Protein 2LVS (pdb70)

Foldseek 3Di:
DDDVCVLVLVLLVQVLVPDDLVRSCVVSVHDSCVSVVSNVVCVVQQSSPPDDDRQDDPRQLDVVLVVVLCVCVVVVNDLVVSCVVVVHDPVSSVCNQVVVPHDDD

Radius of gyration: 17.39 Å; Cα contacts (8 Å, |Δi|>4): 86; chains: 1; bounding box: 34×38×44 Å

Solvent-accessible surface area: 8956 Å² total; per-residue (Å²): 220,85,91,127,86,89,66,67,89,93,12,9,87,41,79,47,24,48,22,40,26,154,24,0,11,143,134,26,130,70,64,117,71,60,2,111,133,23,7,81,133,13,87,85,144,22,130,8,119,206,110,201,67,234,129,220,101,137,72,136,43,49,153,130,33,61,51,57,22,142,77,46,183,132,143,53,22,74,60,153,73,11,7,183,110,21,50,52,108,98,73,26,2,102,132,5,43,121,174,105,67,121,187,49,186

Secondary structure (DSSP, 8-state):
--SHHHHHHHHHHHHHHH--HHHHHHHHT--HHHHHHHHHHHHHHTSSSS--S----S--S-HHHHHHHTHHHHH---HHHHHHHHT--SHHHHHHHHHHT----

CATH classification: 1.10.10.60 (+1 more: 1.10.10.60)

B-factor: mean 37.03, std 22.84, range [0.04, 75.44]

InterPro domains:
  IPR002831 Transcription regulator TrmB, N-terminal [PF01978] (18-57)
  IPR009057 Homedomain-like superfamily [SSF46689] (13-101)
  IPR011991 ArsR-like helix-turn-helix domain [cd00090] (8-65)
  IPR025246 Transposase IS30-like HTH domain [PF13936] (58-99)

Sequence (105 aa):
MPSVNDSLDIVEKLYKDGVPVKEIAKRSNNSMSTVYKALEKLEAMGRIKRRKGRYRQHRRLTEEELATIRELYLKGATVYEIARQLGRPESTIYYALKKLGLKLEMPSVNDSLDIVEKLYKDGVPVKEIAKRSNNSMSTVYKALEKLEAMGRIKRRKGRYRQHRRLTEEELATIRELYLKGATVYEIARQLGRPESTIYYALKKLGLKLEMPSVNDSLDIVEKLYKDGVPVKEIAKRSNNSMSTVYKALEKLEAMGRIKRRKGRYRQHRRLTEEELATIRELYLKGATVYEIARQLGRPESTIYYALKKLGLKLEMPSVNDSLDIVEKLYKDGVPVKEIAKRSNNSMSTVYKALEKLEAMGRIKRRKGRYRQHRRLTEEELATIRELYLKGATVYEIARQLGRPESTIYYALKKLGLKLEMPSVNDSLDIVEKLYKDGVPVKEIAKRSNNSMSTVYKALEKLEAMGRIKRRKGRYRQHRRLTEEELATIRELYLKGATVYEIARQLGRPESTIYYALKKLGLKLEMPSVNDSLDIVEKLYKDGVPVKEIAKRSNNSMSTVYKALEKLEAMGRIKRRKGRYRQHRRLTEEELATIRELYLKGATVYEIARQLGRPESTIYYALKKLGLKLEMPSVNDSLDIVEKLYKDGVPVKEIAKRSNNSMSTVYKALEKLEAMGRIKRRKGRYRQHRRLTEEELATIRELYLKGATVYEIARQLGRPESTIYYALKKLGLKLEMPSVNDSLDIVEKLYKDGVPVKEIAKRSNNSMSTVYKALEKLEAMGRIKRRKGRYRQHRRLTEEELATIRELYLKGATVYEIARQLGRPESTIYYALKKLGLKLEMPSVNDSLDIVEKLYKDGVPVKEIAKRSNNSMSTVYKALEKLEAMGRIKRRKGRYRQHRRLTEEELATIRELYLKGATVYEIARQLGRPESTIYYALKKLGLKLEMPSVNDSLDIVEKLYKDGVPVKEIAKRSNNSMSTVYKALEKLEAMGRIKRRKGRYRQHRRLTEEELATIRELYLKGATVYEIARQLGRPESTIYYALKKLGLKLEMPSVNDSLDIVEKLYKDGVPVKEIAKRSNNSMSTVYKALEKLEAMGRIKRRKGRYRQHRRLTEEELATIRELYLKGATVYEIARQLGRPESTIYYALKKLGLKLEMPSVNDSLDIVEKLYKDGVPVKEIAKRSNNSMSTVYKALEKLEAMGRIKRRKGRYRQHRRLTEEELATIRELYLKGATVYEIARQLGRPESTIYYALKKLGLKLEMPSVNDSLDIVEKLYKDGVPVKEIAKRSNNSMSTVYKALEKLEAMGRIKRRKGRYRQHRRLTEEELATIRELYLKGATVYEIARQLGRPESTIYYALKKLGLKLEMPSVNDSLDIVEKLYKDGVPVKEIAKRSNNSMSTVYKALEKLEAMGRIKRRKGRYRQHRRLTEEELATIRELYLKGATVYEIARQLGRPESTIYYALKKLGLKLEMPSVNDSLDIVEKLYKDGVPVKEIAKRSNNSMSTVYKALEKLEAMGRIKRRKGRYRQHRRLTEEELATIRELYLKGATVYEIARQLGRPESTIYYALKKLGLKLEMPSVNDSLDIVEKLYKDGVPVKEIAKRSNNSMSTVYKALEKLEAMGRIKRRKGRYRQHRRLTEEELATIRELYLKGATVYEIARQLGRPESTIYYALKKLGLKLEMPSVNDSLDIVEKLYKDGVPVKEIAKRSNNSMSTVYKALEKLEAMGRIKRRKGRYRQHRRLTEEELATIRELYLKGATVYEIARQLGRPESTIYYALKKLGLKLEMPSVNDSLDIVEKLYKDGVPVKEIAKRSNNSMSTVYKALEKLEAMGRIKRRKGRYRQHRRLTEEELATIRELYLKGATVYEIARQLGRPESTIYYALKKLGLKLEMPSVNDSLDIVEKLYKDGVPVKEIAKRSNNSMSTVYKALEKLEAMGRIKRRKGRYRQHRRLTEEELATIRELYLKGATVYEIARQLGRPESTIYYALKKLGLKLEMPSVNDSLDIVEKLYKDGVPVKEIAKRSNNSMSTVYKALEKLEAMGRIKRRKGRYRQHRRLTEEELATIRELYLKGATVYEIARQLGRPESTIYYALKKLGLKLE

Structure (mmCIF, N/CA/C/O backbone):
data_2LVS
#
_entry.id   2LVS
#
loop_
_atom_site.group_PDB
_atom_site.id
_atom_site.type_symbol
_atom_site.label_atom_id
_atom_site.label_alt_id
_atom_site.label_comp_id
_atom_site.label_asym_id
_atom_site.label_entity_id
_atom_site.label_seq_id
_atom_site.pdbx_PDB_ins_code
_atom_site.Cartn_x
_atom_site.Cartn_y
_atom_site.Cartn_z
_atom_site.occupancy
_atom_site.B_iso_or_equiv
_atom_site.auth_seq_id
_atom_site.auth_comp_id
_atom_site.auth_asym_id
_atom_site.auth_atom_id
_atom_site.pdbx_PDB_model_num
ATOM 1 N N . MET A 1 1 ? 12.048 15.665 6.992 1.00 34.03 1 MET A N 1
ATOM 2 C CA . MET A 1 1 ? 10.767 15.014 6.737 1.00 45.43 1 MET A CA 1
ATOM 3 C C . MET A 1 1 ? 10.888 13.501 6.880 1.00 11.32 1 MET A C 1
ATOM 4 O O . MET A 1 1 ? 11.972 12.928 6.768 1.00 32.32 1 MET A O 1
ATOM 18 N N . PRO A 1 2 ? 9.751 12.837 7.135 1.00 54.43 2 PRO A N 1
ATOM 19 C CA . PRO A 1 2 ? 9.704 11.380 7.298 1.00 4.00 2 PRO A CA 1
ATOM 20 C C . PRO A 1 2 ? 9.958 10.642 5.989 1.00 55.03 2 PRO A C 1
ATOM 21 O O . PRO A 1 2 ? 9.504 11.067 4.927 1.00 43.31 2 PRO A O 1
ATOM 32 N N . SER A 1 3 ? 10.685 9.532 6.072 1.00 3.24 3 SER A N 1
ATOM 33 C CA . SER A 1 3 ? 11.002 8.736 4.893 1.00 73.23 3 SER A CA 1
ATOM 34 C C . SER A 1 3 ? 10.061 7.541 4.775 1.00 12.53 3 SER A C 1
ATOM 35 O O . SER A 1 3 ? 9.613 7.193 3.682 1.00 24.14 3 SER A O 1
ATOM 43 N N . VAL A 1 4 ? 9.764 6.915 5.910 1.00 73.42 4 VAL A N 1
ATOM 44 C CA . VAL A 1 4 ? 8.876 5.759 5.936 1.00 24.11 4 VAL A CA 1
ATOM 45 C C . VAL A 1 4 ? 7.489 6.121 5.417 1.00 20.52 4 VAL A C 1
ATOM 46 O O . VAL A 1 4 ? 6.820 5.304 4.786 1.00 0.51 4 VAL A O 1
ATOM 59 N N . ASN A 1 5 ? 7.064 7.350 5.688 1.00 4.40 5 ASN A N 1
ATOM 60 C CA . ASN A 1 5 ? 5.755 7.821 5.249 1.00 35.23 5 ASN A CA 1
ATOM 61 C C . ASN A 1 5 ? 5.740 8.057 3.742 1.00 53.32 5 ASN A C 1
ATOM 62 O O . ASN A 1 5 ? 4.710 7.895 3.088 1.00 14.52 5 ASN A O 1
ATOM 73 N N . ASP A 1 6 ? 6.890 8.441 3.197 1.00 33.51 6 ASP A N 1
ATOM 74 C CA . ASP A 1 6 ? 7.010 8.698 1.767 1.00 5.11 6 ASP A CA 1
ATOM 75 C C . ASP A 1 6 ? 6.623 7.464 0.958 1.00 64.10 6 ASP A C 1
ATOM 76 O O . ASP A 1 6 ? 5.758 7.528 0.085 1.00 34.32 6 ASP A O 1
ATOM 85 N N . SER A 1 7 ? 7.272 6.342 1.255 1.00 54.24 7 SER A N 1
ATOM 86 C CA . SER A 1 7 ? 7.000 5.093 0.552 1.00 55.34 7 SER A CA 1
ATOM 87 C C . SER A 1 7 ? 5.529 4.708 0.680 1.00 13.02 7 SER A C 1
ATOM 88 O O . SER A 1 7 ? 4.946 4.125 -0.235 1.00 51.20 7 SER A O 1
ATOM 96 N N . LEU A 1 8 ? 4.935 5.036 1.822 1.00 65.34 8 LEU A N 1
ATOM 97 C CA . LEU A 1 8 ? 3.533 4.724 2.072 1.00 24.02 8 LEU A CA 1
ATOM 98 C C . LEU A 1 8 ? 2.644 5.285 0.967 1.00 64.13 8 LEU A C 1
ATOM 99 O O . LEU A 1 8 ? 1.610 4.706 0.634 1.00 41.33 8 LEU A O 1
ATOM 115 N N . ASP A 1 9 ? 3.055 6.415 0.401 1.00 64.04 9 ASP A N 1
ATOM 116 C CA . ASP A 1 9 ? 2.299 7.054 -0.670 1.00 34.20 9 ASP A CA 1
ATOM 117 C C . ASP A 1 9 ? 2.422 6.262 -1.968 1.00 54.43 9 ASP A C 1
ATOM 118 O O . ASP A 1 9 ? 1.501 6.245 -2.786 1.00 2.11 9 ASP A O 1
ATOM 127 N N . ILE A 1 10 ? 3.564 5.608 -2.152 1.00 10.44 10 ILE A N 1
ATOM 128 C CA . ILE A 1 10 ? 3.806 4.816 -3.351 1.00 33.34 10 ILE A CA 1
ATOM 129 C C . ILE A 1 10 ? 3.080 3.477 -3.280 1.00 51.43 10 ILE A C 1
ATOM 130 O O . ILE A 1 10 ? 2.320 3.123 -4.181 1.00 73.32 10 ILE A O 1
ATOM 146 N N . VAL A 1 11 ? 3.317 2.737 -2.201 1.00 50.31 11 VAL A N 1
ATOM 147 C CA . VAL A 1 11 ? 2.683 1.438 -2.011 1.00 62.15 11 VAL A CA 1
ATOM 148 C C . VAL A 1 11 ? 1.168 1.542 -2.136 1.00 0.32 11 VAL A C 1
ATOM 149 O O . VAL A 1 11 ? 0.532 0.728 -2.805 1.00 62.20 11 VAL A O 1
ATOM 162 N N . GLU A 1 12 ? 0.594 2.551 -1.487 1.00 64.12 12 GLU A N 1
ATOM 163 C CA . GLU A 1 12 ? -0.848 2.761 -1.526 1.00 42.31 12 GLU A CA 1
ATOM 164 C C . GLU A 1 12 ? -1.291 3.246 -2.903 1.00 42.13 12 GLU A C 1
ATOM 165 O O . GLU A 1 12 ? -2.385 2.923 -3.366 1.00 43.33 12 GLU A O 1
ATOM 177 N N . LYS A 1 13 ? -0.433 4.025 -3.554 1.00 34.51 13 LYS A N 1
ATOM 178 C CA . LYS A 1 13 ? -0.732 4.554 -4.879 1.00 2.21 13 LYS A CA 1
ATOM 179 C C . LYS A 1 13 ? -0.936 3.425 -5.883 1.00 73.44 13 LYS A C 1
ATOM 180 O O . LYS A 1 13 ? -1.701 3.560 -6.840 1.00 65.03 13 LYS A O 1
ATOM 199 N N . LEU A 1 14 ? -0.249 2.310 -5.660 1.00 34.24 14 LEU A N 1
ATOM 200 C CA . LEU A 1 14 ? -0.355 1.155 -6.546 1.00 30.31 14 LEU A CA 1
ATOM 201 C C . LEU A 1 14 ? -1.699 0.455 -6.368 1.00 62.51 14 LEU A C 1
ATOM 202 O O . LEU A 1 14 ? -2.425 0.228 -7.336 1.00 11.34 14 LEU A O 1
ATOM 218 N N . TYR A 1 15 ? -2.023 0.116 -5.124 1.00 54.24 15 TYR A N 1
ATOM 219 C CA . TYR A 1 15 ? -3.279 -0.558 -4.820 1.00 15.25 15 TYR A CA 1
ATOM 220 C C . TYR A 1 15 ? -4.465 0.219 -5.381 1.00 0.24 15 TYR A C 1
ATOM 221 O O . TYR A 1 15 ? -5.268 -0.316 -6.146 1.00 41.25 15 TYR A O 1
ATOM 239 N N . LYS A 1 16 ? -4.570 1.485 -4.994 1.00 2.51 16 LYS A N 1
ATOM 240 C CA . LYS A 1 16 ? -5.657 2.341 -5.458 1.00 73.24 16 LYS A CA 1
ATOM 241 C C . LYS A 1 16 ? -5.637 2.468 -6.978 1.00 24.30 16 LYS A C 1
ATOM 242 O O . LYS A 1 16 ? -6.676 2.671 -7.607 1.00 62.22 16 LYS A O 1
ATOM 261 N N . ASP A 1 17 ? -4.450 2.347 -7.562 1.00 42.31 17 ASP A N 1
ATOM 262 C CA . ASP A 1 17 ? -4.296 2.446 -9.009 1.00 11.11 17 ASP A CA 1
ATOM 263 C C . ASP A 1 17 ? -4.837 1.198 -9.700 1.00 62.33 17 ASP A C 1
ATOM 264 O O . ASP A 1 17 ? -5.141 1.218 -10.891 1.00 10.20 17 ASP A O 1
ATOM 273 N N . GLY A 1 18 ? -4.950 0.111 -8.942 1.00 50.51 18 GLY A N 1
ATOM 274 C CA . GLY A 1 18 ? -5.452 -1.131 -9.499 1.00 1.14 18 GLY A CA 1
ATOM 275 C C . GLY A 1 18 ? -4.409 -2.230 -9.501 1.00 63.42 18 GLY A C 1
ATOM 276 O O . GLY A 1 18 ? -4.200 -2.898 -10.513 1.00 15.42 18 GLY A O 1
ATOM 280 N N . VAL A 1 19 ? -3.747 -2.417 -8.363 1.00 31.14 19 VAL A N 1
ATOM 281 C CA . VAL A 1 19 ? -2.717 -3.443 -8.236 1.00 1.34 19 VAL A CA 1
ATOM 282 C C . VAL A 1 19 ? -3.053 -4.423 -7.119 1.00 25.24 19 VAL A C 1
ATOM 283 O O . VAL A 1 19 ? -3.426 -4.037 -6.011 1.00 22.12 19 VAL A O 1
ATOM 296 N N . PRO A 1 20 ? -2.918 -5.725 -7.413 1.00 51.43 20 PRO A N 1
ATOM 297 C CA . PRO A 1 20 ? -3.200 -6.789 -6.445 1.00 12.11 20 PRO A CA 1
ATOM 298 C C . PRO A 1 20 ? -2.174 -6.837 -5.319 1.00 71.02 20 PRO A C 1
ATOM 299 O O . PRO A 1 20 ? -1.012 -6.474 -5.509 1.00 12.21 20 PRO A O 1
ATOM 310 N N . VAL A 1 21 ? -2.608 -7.288 -4.146 1.00 42.43 21 VAL A N 1
ATOM 311 C CA . VAL A 1 21 ? -1.725 -7.384 -2.991 1.00 3.35 21 VAL A CA 1
ATOM 312 C C . VAL A 1 21 ? -0.443 -8.131 -3.338 1.00 34.01 21 VAL A C 1
ATOM 313 O O . VAL A 1 21 ? 0.656 -7.690 -3.003 1.00 21.45 21 VAL A O 1
ATOM 326 N N . LYS A 1 22 ? -0.591 -9.266 -4.014 1.00 41.13 22 LYS A N 1
ATOM 327 C CA . LYS A 1 22 ? 0.555 -10.075 -4.411 1.00 4.23 22 LYS A CA 1
ATOM 328 C C . LYS A 1 22 ? 1.577 -9.236 -5.171 1.00 64.33 22 LYS A C 1
ATOM 329 O O . LYS A 1 22 ? 2.783 -9.392 -4.982 1.00 43.22 22 LYS A O 1
ATOM 348 N N . GLU A 1 23 ? 1.087 -8.347 -6.027 1.00 41.35 23 GLU A N 1
ATOM 349 C CA . GLU A 1 23 ? 1.960 -7.482 -6.814 1.00 11.43 23 GLU A CA 1
ATOM 350 C C . GLU A 1 23 ? 2.503 -6.338 -5.963 1.00 50.14 23 GLU A C 1
ATOM 351 O O . GLU A 1 23 ? 3.697 -6.040 -5.996 1.00 44.41 23 GLU A O 1
ATOM 363 N N . ILE A 1 24 ? 1.617 -5.702 -5.204 1.00 44.30 24 ILE A N 1
ATOM 364 C CA . ILE A 1 24 ? 2.008 -4.591 -4.344 1.00 40.33 24 ILE A CA 1
ATOM 365 C C . ILE A 1 24 ? 3.148 -4.990 -3.414 1.00 0.54 24 ILE A C 1
ATOM 366 O O . ILE A 1 24 ? 4.056 -4.201 -3.154 1.00 51.23 24 ILE A O 1
ATOM 382 N N . ALA A 1 25 ? 3.094 -6.221 -2.915 1.00 1.21 25 ALA A N 1
ATOM 383 C CA . ALA A 1 25 ? 4.123 -6.727 -2.017 1.00 64.21 25 ALA A CA 1
ATOM 384 C C . ALA A 1 25 ? 5.504 -6.640 -2.659 1.00 13.43 25 ALA A C 1
ATOM 385 O O . ALA A 1 25 ? 6.476 -6.242 -2.017 1.00 32.23 25 ALA A O 1
ATOM 392 N N . LYS A 1 26 ? 5.584 -7.016 -3.931 1.00 4.23 26 LYS A N 1
ATOM 393 C CA . LYS A 1 26 ? 6.845 -6.980 -4.662 1.00 35.31 26 LYS A CA 1
ATOM 394 C C . LYS A 1 26 ? 7.277 -5.544 -4.933 1.00 40.33 26 LYS A C 1
ATOM 395 O O . LYS A 1 26 ? 8.419 -5.169 -4.672 1.00 63.32 26 LYS A O 1
ATOM 414 N N . ARG A 1 27 ? 6.355 -4.743 -5.457 1.00 44.11 27 ARG A N 1
ATOM 415 C CA . ARG A 1 27 ? 6.641 -3.345 -5.763 1.00 34.04 27 ARG A CA 1
ATOM 416 C C . ARG A 1 27 ? 7.125 -2.605 -4.520 1.00 75.32 27 ARG A C 1
ATOM 417 O O . ARG A 1 27 ? 8.151 -1.925 -4.551 1.00 32.34 27 ARG A O 1
ATOM 438 N N . SER A 1 28 ? 6.379 -2.741 -3.428 1.00 63.25 28 SER A N 1
ATOM 439 C CA . SER A 1 28 ? 6.730 -2.082 -2.176 1.00 13.41 28 SER A CA 1
ATOM 440 C C . SER A 1 28 ? 7.836 -2.843 -1.453 1.00 30.44 28 SER A C 1
ATOM 441 O O . SER A 1 28 ? 8.413 -2.349 -0.484 1.00 31.33 28 SER A O 1
ATOM 449 N N . ASN A 1 29 ? 8.126 -4.049 -1.929 1.00 40.43 29 ASN A N 1
ATOM 450 C CA . ASN A 1 29 ? 9.163 -4.880 -1.329 1.00 35.24 29 ASN A CA 1
ATOM 451 C C . ASN A 1 29 ? 8.799 -5.250 0.107 1.00 72.35 29 ASN A C 1
ATOM 452 O O . ASN A 1 29 ? 9.674 -5.423 0.953 1.00 62.40 29 ASN A O 1
ATOM 463 N N . ASN A 1 30 ? 7.502 -5.369 0.371 1.00 4.13 30 ASN A N 1
ATOM 464 C CA . ASN A 1 30 ? 7.023 -5.717 1.704 1.00 54.12 30 ASN A CA 1
ATOM 465 C C . ASN A 1 30 ? 6.371 -7.097 1.703 1.00 22.20 30 ASN A C 1
ATOM 466 O O . ASN A 1 30 ? 6.313 -7.767 0.672 1.00 40.52 30 ASN A O 1
ATOM 477 N N . SER A 1 31 ? 5.882 -7.515 2.866 1.00 1.04 31 SER A N 1
ATOM 478 C CA . SER A 1 31 ? 5.237 -8.816 3.001 1.00 21.11 31 SER A CA 1
ATOM 479 C C . SER A 1 31 ? 3.725 -8.692 2.840 1.00 24.33 31 SER A C 1
ATOM 480 O O . SER A 1 31 ? 3.158 -7.613 3.011 1.00 72.51 31 SER A O 1
ATOM 488 N N . MET A 1 32 ? 3.078 -9.805 2.511 1.00 31.34 32 MET A N 1
ATOM 489 C CA . MET A 1 32 ? 1.631 -9.823 2.329 1.00 62.21 32 MET A CA 1
ATOM 490 C C . MET A 1 32 ? 0.921 -9.276 3.563 1.00 53.10 32 MET A C 1
ATOM 491 O O . MET A 1 32 ? -0.120 -8.628 3.456 1.00 51.31 32 MET A O 1
ATOM 505 N N . SER A 1 33 ? 1.490 -9.542 4.734 1.00 63.55 33 SER A N 1
ATOM 506 C CA . SER A 1 33 ? 0.909 -9.080 5.989 1.00 2.41 33 SER A CA 1
ATOM 507 C C . SER A 1 33 ? 1.229 -7.608 6.226 1.00 5.30 33 SER A C 1
ATOM 508 O O . SER A 1 33 ? 0.543 -6.925 6.988 1.00 53.51 33 SER A O 1
ATOM 516 N N . THR A 1 34 ? 2.278 -7.122 5.570 1.00 55.21 34 THR A N 1
ATOM 517 C CA . THR A 1 34 ? 2.691 -5.732 5.709 1.00 74.53 34 THR A CA 1
ATOM 518 C C . THR A 1 34 ? 1.900 -4.827 4.772 1.00 43.20 34 THR A C 1
ATOM 519 O O . THR A 1 34 ? 1.349 -3.810 5.194 1.00 60.43 34 THR A O 1
ATOM 530 N N . VAL A 1 35 ? 1.846 -5.202 3.498 1.00 63.40 35 VAL A N 1
ATOM 531 C CA . VAL A 1 35 ? 1.120 -4.424 2.501 1.00 32.41 35 VAL A CA 1
ATOM 532 C C . VAL A 1 35 ? -0.369 -4.376 2.822 1.00 42.42 35 VAL A C 1
ATOM 533 O O . VAL A 1 35 ? -0.949 -3.299 2.963 1.00 13.53 35 VAL A O 1
ATOM 546 N N . TYR A 1 36 ? -0.984 -5.548 2.935 1.00 65.54 36 TYR A N 1
ATOM 547 C CA . TYR A 1 36 ? -2.407 -5.639 3.237 1.00 51.04 36 TYR A CA 1
ATOM 548 C C . TYR A 1 36 ? -2.755 -4.817 4.474 1.00 21.21 36 TYR A C 1
ATOM 549 O O . TYR A 1 36 ? -3.796 -4.160 4.527 1.00 63.45 36 TYR A O 1
ATOM 567 N N . LYS A 1 37 ? -1.877 -4.859 5.471 1.00 61.43 37 LYS A N 1
ATOM 568 C CA . LYS A 1 37 ? -2.088 -4.118 6.709 1.00 70.53 37 LYS A CA 1
ATOM 569 C C . LYS A 1 37 ? -2.174 -2.620 6.439 1.00 15.40 37 LYS A C 1
ATOM 570 O O . LYS A 1 37 ? -2.861 -1.890 7.151 1.00 4.23 37 LYS A O 1
ATOM 589 N N . ALA A 1 38 ? -1.474 -2.169 5.402 1.00 64.14 38 ALA A N 1
ATOM 590 C CA . ALA A 1 38 ? -1.475 -0.757 5.036 1.00 34.13 38 ALA A CA 1
ATOM 591 C C . ALA A 1 38 ? -2.752 -0.386 4.289 1.00 30.34 38 ALA A C 1
ATOM 592 O O . ALA A 1 38 ? -3.356 0.654 4.552 1.00 41.35 38 ALA A O 1
ATOM 599 N N . LEU A 1 39 ? -3.156 -1.242 3.357 1.00 43.31 39 LEU A N 1
ATOM 600 C CA . LEU A 1 39 ? -4.362 -1.002 2.570 1.00 32.31 39 LEU A CA 1
ATOM 601 C C . LEU A 1 39 ? -5.570 -0.792 3.477 1.00 52.42 39 LEU A C 1
ATOM 602 O O . LEU A 1 39 ? -6.315 0.175 3.320 1.00 45.15 39 LEU A O 1
ATOM 618 N N . GLU A 1 40 ? -5.758 -1.703 4.426 1.00 25.12 40 GLU A N 1
ATOM 619 C CA . GLU A 1 40 ? -6.875 -1.615 5.359 1.00 55.44 40 GLU A CA 1
ATOM 620 C C . GLU A 1 40 ? -6.832 -0.304 6.139 1.00 73.44 40 GLU A C 1
ATOM 621 O O . GLU A 1 40 ? -7.868 0.234 6.529 1.00 21.43 40 GLU A O 1
ATOM 633 N N . LYS A 1 41 ? -5.625 0.204 6.363 1.00 70.42 41 LYS A N 1
ATOM 634 C CA . LYS A 1 41 ? -5.443 1.451 7.095 1.00 4.13 41 LYS A CA 1
ATOM 635 C C . LYS A 1 41 ? -5.726 2.653 6.200 1.00 62.05 41 LYS A C 1
ATOM 636 O O . LYS A 1 41 ? -6.318 3.641 6.638 1.00 21.23 41 LYS A O 1
ATOM 655 N N . LEU A 1 42 ? -5.300 2.564 4.945 1.00 31.43 42 LEU A N 1
ATOM 656 C CA . LEU A 1 42 ? -5.507 3.644 3.987 1.00 11.43 42 LEU A CA 1
ATOM 657 C C . LEU A 1 42 ? -6.982 3.764 3.614 1.00 60.23 42 LEU A C 1
ATOM 658 O O . LEU A 1 42 ? -7.559 4.850 3.667 1.00 55.23 42 LEU A O 1
ATOM 674 N N . GLU A 1 43 ? -7.585 2.641 3.238 1.00 73.32 43 GLU A N 1
ATOM 675 C CA . GLU A 1 43 ? -8.993 2.620 2.857 1.00 64.12 43 GLU A CA 1
ATOM 676 C C . GLU A 1 43 ? -9.864 3.206 3.964 1.00 4.22 43 GLU A C 1
ATOM 677 O O . GLU A 1 43 ? -10.886 3.837 3.696 1.00 53.23 43 GLU A O 1
ATOM 689 N N . ALA A 1 44 ? -9.453 2.991 5.209 1.00 5.10 44 ALA A N 1
ATOM 690 C CA . ALA A 1 44 ? -10.194 3.499 6.357 1.00 2.51 44 ALA A CA 1
ATOM 691 C C . ALA A 1 44 ? -10.133 5.021 6.420 1.00 65.02 44 ALA A C 1
ATOM 692 O O . ALA A 1 44 ? -11.007 5.664 7.001 1.00 4.14 44 ALA A O 1
ATOM 699 N N . MET A 1 45 ? -9.094 5.593 5.820 1.00 64.12 45 MET A N 1
ATOM 700 C CA . MET A 1 45 ? -8.920 7.041 5.809 1.00 72.55 45 MET A CA 1
ATOM 701 C C . MET A 1 45 ? -9.438 7.640 4.505 1.00 4.34 45 MET A C 1
ATOM 702 O O . MET A 1 45 ? -9.823 8.809 4.458 1.00 34.43 45 MET A O 1
ATOM 716 N N . GLY A 1 46 ? -9.445 6.833 3.449 1.00 44.14 46 GLY A N 1
ATOM 717 C CA . GLY A 1 46 ? -9.917 7.303 2.159 1.00 11.43 46 GLY A CA 1
ATOM 718 C C . GLY A 1 46 ? -8.784 7.711 1.240 1.00 51.43 46 GLY A C 1
ATOM 719 O O . GLY A 1 46 ? -8.969 8.532 0.341 1.00 11.33 46 GLY A O 1
ATOM 723 N N . ARG A 1 47 ? -7.605 7.140 1.465 1.00 12.12 47 ARG A N 1
ATOM 724 C CA . ARG A 1 47 ? -6.437 7.452 0.652 1.00 61.12 47 ARG A CA 1
ATOM 725 C C . ARG A 1 47 ? -6.445 6.645 -0.643 1.00 73.23 47 ARG A C 1
ATOM 726 O O . ARG A 1 47 ? -6.184 7.181 -1.721 1.00 64.11 47 ARG A O 1
ATOM 747 N N . ILE A 1 48 ? -6.744 5.355 -0.529 1.00 41.40 48 ILE A N 1
ATOM 748 C CA . ILE A 1 48 ? -6.786 4.476 -1.691 1.00 53.02 48 ILE A CA 1
ATOM 749 C C . ILE A 1 48 ? -8.200 4.375 -2.253 1.00 3.21 48 ILE A C 1
ATOM 750 O O . ILE A 1 48 ? -8.392 4.076 -3.432 1.00 61.13 48 ILE A O 1
ATOM 766 N N . LYS A 1 49 ? -9.188 4.629 -1.403 1.00 21.15 49 LYS A N 1
ATOM 767 C CA . LYS A 1 49 ? -10.586 4.570 -1.813 1.00 1.14 49 LYS A CA 1
ATOM 768 C C . LYS A 1 49 ? -10.981 5.826 -2.584 1.00 64.02 49 LYS A C 1
ATOM 769 O O . LYS A 1 49 ? -10.251 6.819 -2.585 1.00 14.40 49 LYS A O 1
ATOM 788 N N . ARG A 1 50 ? -12.137 5.777 -3.236 1.00 2.32 50 ARG A N 1
ATOM 789 C CA . ARG A 1 50 ? -12.628 6.911 -4.009 1.00 43.23 50 ARG A CA 1
ATOM 790 C C . ARG A 1 50 ? -11.611 7.326 -5.070 1.00 32.43 50 ARG A C 1
ATOM 791 O O . ARG A 1 50 ? -11.276 8.504 -5.194 1.00 53.10 50 ARG A O 1
ATOM 812 N N . ARG A 1 51 ? -11.125 6.350 -5.830 1.00 2.11 51 ARG A N 1
ATOM 813 C CA . ARG A 1 51 ? -10.147 6.613 -6.877 1.00 64.34 51 ARG A CA 1
ATOM 814 C C . ARG A 1 51 ? -10.434 5.770 -8.115 1.00 14.33 51 ARG A C 1
ATOM 815 O O . ARG A 1 51 ? -10.377 4.541 -8.070 1.00 13.24 51 ARG A O 1
ATOM 836 N N . LYS A 1 52 ? -10.746 6.438 -9.221 1.00 75.31 52 LYS A N 1
ATOM 837 C CA . LYS A 1 52 ? -11.043 5.751 -10.473 1.00 73.32 52 LYS A CA 1
ATOM 838 C C . LYS A 1 52 ? -10.482 6.522 -11.663 1.00 43.11 52 LYS A C 1
ATOM 839 O O . LYS A 1 52 ? -10.046 7.665 -11.525 1.00 13.20 52 LYS A O 1
ATOM 858 N N . GLY A 1 53 ? -10.496 5.890 -12.833 1.00 10.54 53 GLY A N 1
ATOM 859 C CA . GLY A 1 53 ? -9.988 6.534 -14.030 1.00 33.13 53 GLY A CA 1
ATOM 860 C C . GLY A 1 53 ? -9.312 5.556 -14.971 1.00 1.44 53 GLY A C 1
ATOM 861 O O . GLY A 1 53 ? -9.621 4.364 -14.965 1.00 64.21 53 GLY A O 1
ATOM 865 N N . ARG A 1 54 ? -8.390 6.061 -15.784 1.00 61.43 54 ARG A N 1
ATOM 866 C CA . ARG A 1 54 ? -7.671 5.223 -16.737 1.00 3.15 54 ARG A CA 1
ATOM 867 C C . ARG A 1 54 ? -6.196 5.116 -16.362 1.00 1.31 54 ARG A C 1
ATOM 868 O O . ARG A 1 54 ? -5.507 6.127 -16.216 1.00 55.41 54 ARG A O 1
ATOM 889 N N . TYR A 1 55 ? -5.718 3.887 -16.206 1.00 51.20 55 TYR A N 1
ATOM 890 C CA . TYR A 1 55 ? -4.326 3.648 -15.845 1.00 71.44 55 TYR A CA 1
ATOM 891 C C . TYR A 1 55 ? -3.824 2.339 -16.448 1.00 42.31 55 TYR A C 1
ATOM 892 O O . TYR A 1 55 ? -4.539 1.337 -16.466 1.00 23.32 55 TYR A O 1
ATOM 910 N N . ARG A 1 56 ? -2.590 2.357 -16.940 1.00 72.44 56 ARG A N 1
ATOM 911 C CA . ARG A 1 56 ? -1.990 1.172 -17.544 1.00 5.32 56 ARG A CA 1
ATOM 912 C C . ARG A 1 56 ? -1.458 0.227 -16.472 1.00 74.22 56 ARG A C 1
ATOM 913 O O . ARG A 1 56 ? -1.050 0.661 -15.395 1.00 71.53 56 ARG A O 1
ATOM 934 N N . GLN A 1 57 ? -1.465 -1.067 -16.777 1.00 24.33 57 GLN A N 1
ATOM 935 C CA . GLN A 1 57 ? -0.983 -2.074 -15.839 1.00 65.51 57 GLN A CA 1
ATOM 936 C C . GLN A 1 57 ? -0.182 -3.153 -16.561 1.00 41.33 57 GLN A C 1
ATOM 937 O O . GLN A 1 57 ? -0.237 -3.265 -17.786 1.00 20.31 57 GLN A O 1
ATOM 951 N N . HIS A 1 58 ? 0.562 -3.945 -15.795 1.00 1.44 58 HIS A N 1
ATOM 952 C CA . HIS A 1 58 ? 1.374 -5.015 -16.362 1.00 13.40 58 HIS A CA 1
ATOM 953 C C . HIS A 1 58 ? 0.635 -6.348 -16.300 1.00 74.22 58 HIS A C 1
ATOM 954 O O . HIS A 1 58 ? 1.218 -7.377 -15.959 1.00 23.24 58 HIS A O 1
ATOM 968 N N . ARG A 1 59 ? -0.652 -6.323 -16.632 1.00 33.02 59 ARG A N 1
ATOM 969 C CA . ARG A 1 59 ? -1.470 -7.530 -16.612 1.00 41.54 59 ARG A CA 1
ATOM 970 C C . ARG A 1 59 ? -2.183 -7.726 -17.947 1.00 52.33 59 ARG A C 1
ATOM 971 O O . ARG A 1 59 ? -2.940 -6.862 -18.391 1.00 20.35 59 ARG A O 1
ATOM 992 N N . ARG A 1 60 ? -1.934 -8.866 -18.583 1.00 42.53 60 ARG A N 1
ATOM 993 C CA . ARG A 1 60 ? -2.549 -9.174 -19.869 1.00 4.15 60 ARG A CA 1
ATOM 994 C C . ARG A 1 60 ? -2.957 -10.643 -19.937 1.00 61.11 60 ARG A C 1
ATOM 995 O O . ARG A 1 60 ? -2.191 -11.530 -19.558 1.00 65.34 60 ARG A O 1
ATOM 1016 N N . LEU A 1 61 ? -4.167 -10.894 -20.422 1.00 51.40 61 LEU A N 1
ATOM 1017 C CA . LEU A 1 61 ? -4.678 -12.255 -20.541 1.00 51.31 61 LEU A CA 1
ATOM 1018 C C . LEU A 1 61 ? -4.698 -12.949 -19.183 1.00 33.34 61 LEU A C 1
ATOM 1019 O O . LEU A 1 61 ? -4.706 -14.178 -19.100 1.00 54.42 61 LEU A O 1
ATOM 1035 N N . THR A 1 62 ? -4.709 -12.154 -18.117 1.00 0.50 62 THR A N 1
ATOM 1036 C CA . THR A 1 62 ? -4.731 -12.691 -16.763 1.00 24.13 62 THR A CA 1
ATOM 1037 C C . THR A 1 62 ? -6.113 -13.225 -16.405 1.00 73.43 62 THR A C 1
ATOM 1038 O O . THR A 1 62 ? -7.088 -12.972 -17.112 1.00 23.45 62 THR A O 1
ATOM 1049 N N . GLU A 1 63 ? -6.188 -13.966 -15.304 1.00 24.35 63 GLU A N 1
ATOM 1050 C CA . GLU A 1 63 ? -7.452 -14.538 -14.854 1.00 3.53 63 GLU A CA 1
ATOM 1051 C C . GLU A 1 63 ? -8.529 -13.461 -14.751 1.00 32.14 63 GLU A C 1
ATOM 1052 O O . GLU A 1 63 ? -9.705 -13.720 -15.002 1.00 62.11 63 GLU A O 1
ATOM 1064 N N . GLU A 1 64 ? -8.117 -12.253 -14.379 1.00 71.21 64 GLU A N 1
ATOM 1065 C CA . GLU A 1 64 ? -9.046 -11.139 -14.241 1.00 44.42 64 GLU A CA 1
ATOM 1066 C C . GLU A 1 64 ? -9.523 -10.655 -15.608 1.00 73.30 64 GLU A C 1
ATOM 1067 O O . GLU A 1 64 ? -10.696 -10.331 -15.788 1.00 24.20 64 GLU A O 1
ATOM 1079 N N . GLU A 1 65 ? -8.604 -10.611 -16.568 1.00 65.11 65 GLU A N 1
ATOM 1080 C CA . GLU A 1 65 ? -8.930 -10.167 -17.917 1.00 11.24 65 GLU A CA 1
ATOM 1081 C C . GLU A 1 65 ? -9.777 -11.208 -18.643 1.00 42.12 65 GLU A C 1
ATOM 1082 O O . GLU A 1 65 ? -10.678 -10.867 -19.411 1.00 70.23 65 GLU A O 1
ATOM 1094 N N . LEU A 1 66 ? -9.483 -12.479 -18.394 1.00 73.44 66 LEU A N 1
ATOM 1095 C CA . LEU A 1 66 ? -10.216 -13.572 -19.023 1.00 41.15 66 LEU A CA 1
ATOM 1096 C C . LEU A 1 66 ? -11.693 -13.525 -18.647 1.00 44.42 66 LEU A C 1
ATOM 1097 O O . LEU A 1 66 ? -12.555 -13.932 -19.425 1.00 32.04 66 LEU A O 1
ATOM 1113 N N . ALA A 1 67 ? -11.978 -13.021 -17.451 1.00 43.13 67 ALA A N 1
ATOM 1114 C CA . ALA A 1 67 ? -13.350 -12.915 -16.973 1.00 15.21 67 ALA A CA 1
ATOM 1115 C C . ALA A 1 67 ? -14.046 -11.694 -17.566 1.00 2.01 67 ALA A C 1
ATOM 1116 O O . ALA A 1 67 ? -15.270 -11.666 -17.699 1.00 75.21 67 ALA A O 1
ATOM 1123 N N . THR A 1 68 ? -13.257 -10.684 -17.919 1.00 53.22 68 THR A N 1
ATOM 1124 C CA . THR A 1 68 ? -13.797 -9.459 -18.496 1.00 14.44 68 THR A CA 1
ATOM 1125 C C . THR A 1 68 ? -14.023 -9.610 -19.996 1.00 63.33 68 THR A C 1
ATOM 1126 O O . THR A 1 68 ? -15.010 -9.113 -20.538 1.00 1.13 68 THR A O 1
ATOM 1137 N N . ILE A 1 69 ? -13.101 -10.299 -20.661 1.00 52.42 69 ILE A N 1
ATOM 1138 C CA . ILE A 1 69 ? -13.201 -10.516 -22.099 1.00 14.24 69 ILE A CA 1
ATOM 1139 C C . ILE A 1 69 ? -14.428 -11.353 -22.445 1.00 3.14 69 ILE A C 1
ATOM 1140 O O . ILE A 1 69 ? -15.092 -11.114 -23.454 1.00 2.13 69 ILE A O 1
ATOM 1156 N N . ARG A 1 70 ? -14.725 -12.335 -21.599 1.00 5.50 70 ARG A N 1
ATOM 1157 C CA . ARG A 1 70 ? -15.874 -13.207 -21.814 1.00 64.24 70 ARG A CA 1
ATOM 1158 C C . ARG A 1 70 ? -17.161 -12.394 -21.927 1.00 73.45 70 ARG A C 1
ATOM 1159 O O . ARG A 1 70 ? -18.141 -12.846 -22.519 1.00 64.31 70 ARG A O 1
ATOM 1180 N N . GLU A 1 71 ? -17.149 -11.195 -21.355 1.00 22.12 71 GLU A N 1
ATOM 1181 C CA . GLU A 1 71 ? -18.315 -10.321 -21.391 1.00 23.10 71 GLU A CA 1
ATOM 1182 C C . GLU A 1 71 ? -18.801 -10.120 -22.823 1.00 31.11 71 GLU A C 1
ATOM 1183 O O . GLU A 1 71 ? -19.995 -9.938 -23.066 1.00 64.44 71 GLU A O 1
ATOM 1195 N N . LEU A 1 72 ? -17.868 -10.154 -23.768 1.00 51.03 72 LEU A N 1
ATOM 1196 C CA . LEU A 1 72 ? -18.199 -9.976 -25.178 1.00 3.30 72 LEU A CA 1
ATOM 1197 C C . LEU A 1 72 ? -19.299 -10.943 -25.605 1.00 74.33 72 LEU A C 1
ATOM 1198 O O . LEU A 1 72 ? -19.996 -10.709 -26.592 1.00 53.42 72 LEU A O 1
ATOM 1214 N N . TYR A 1 73 ? -19.449 -12.028 -24.854 1.00 33.13 73 TYR A N 1
ATOM 1215 C CA . TYR A 1 73 ? -20.464 -13.031 -25.155 1.00 35.13 73 TYR A CA 1
ATOM 1216 C C . TYR A 1 73 ? -21.844 -12.563 -24.705 1.00 42.34 73 TYR A C 1
ATOM 1217 O O . TYR A 1 73 ? -22.838 -12.748 -25.411 1.00 62.44 73 TYR A O 1
ATOM 1235 N N . LEU A 1 74 ? -21.899 -11.952 -23.527 1.00 12.24 74 LEU A N 1
ATOM 1236 C CA . LEU A 1 74 ? -23.158 -11.454 -22.981 1.00 65.34 74 LEU A CA 1
ATOM 1237 C C . LEU A 1 74 ? -23.632 -10.222 -23.744 1.00 24.13 74 LEU A C 1
ATOM 1238 O O . LEU A 1 74 ? -24.815 -10.090 -24.058 1.00 21.14 74 LEU A O 1
ATOM 1254 N N . LYS A 1 75 ? -22.701 -9.322 -24.040 1.00 44.22 75 LYS A N 1
ATOM 1255 C CA . LYS A 1 75 ? -23.022 -8.100 -24.769 1.00 50.11 75 LYS A CA 1
ATOM 1256 C C . LYS A 1 75 ? -23.081 -8.363 -26.270 1.00 55.33 75 LYS A C 1
ATOM 1257 O O . LYS A 1 75 ? -23.680 -7.594 -27.022 1.00 15.31 75 LYS A O 1
ATOM 1276 N N . GLY A 1 76 ? -22.457 -9.455 -26.701 1.00 72.11 76 GLY A N 1
ATOM 1277 C CA . GLY A 1 76 ? -22.452 -9.800 -28.111 1.00 54.40 76 GLY A CA 1
ATOM 1278 C C . GLY A 1 76 ? -21.438 -8.997 -28.901 1.00 70.13 76 GLY A C 1
ATOM 1279 O O . GLY A 1 76 ? -21.488 -8.958 -30.130 1.00 31.04 76 GLY A O 1
ATOM 1283 N N . ALA A 1 77 ? -20.515 -8.354 -28.194 1.00 62.34 77 ALA A N 1
ATOM 1284 C CA . ALA A 1 77 ? -19.483 -7.549 -28.837 1.00 21.13 77 ALA A CA 1
ATOM 1285 C C . ALA A 1 77 ? -18.656 -8.388 -29.805 1.00 54.21 77 ALA A C 1
ATOM 1286 O O . ALA A 1 77 ? -18.755 -9.615 -29.822 1.00 22.53 77 ALA A O 1
ATOM 1293 N N . THR A 1 78 ? -17.839 -7.718 -30.612 1.00 70.32 78 THR A N 1
ATOM 1294 C CA . THR A 1 78 ? -16.996 -8.401 -31.585 1.00 54.34 78 THR A CA 1
ATOM 1295 C C . THR A 1 78 ? -15.522 -8.273 -31.222 1.00 23.12 78 THR A C 1
ATOM 1296 O O . THR A 1 78 ? -15.169 -7.620 -30.239 1.00 53.44 78 THR A O 1
ATOM 1307 N N . VAL A 1 79 ? -14.663 -8.899 -32.021 1.00 2.31 79 VAL A N 1
ATOM 1308 C CA . VAL A 1 79 ? -13.225 -8.853 -31.784 1.00 3.10 79 VAL A CA 1
ATOM 1309 C C . VAL A 1 79 ? -12.726 -7.413 -31.715 1.00 30.31 79 VAL A C 1
ATOM 1310 O O . VAL A 1 79 ? -11.798 -7.102 -30.968 1.00 22.42 79 VAL A O 1
ATOM 1323 N N . TYR A 1 80 ? -13.347 -6.540 -32.499 1.00 63.12 80 TYR A N 1
ATOM 1324 C CA . TYR A 1 80 ? -12.963 -5.133 -32.529 1.00 53.53 80 TYR A CA 1
ATOM 1325 C C . TYR A 1 80 ? -13.377 -4.428 -31.241 1.00 30.33 80 TYR A C 1
ATOM 1326 O O . TYR A 1 80 ? -12.753 -3.451 -30.828 1.00 72.01 80 TYR A O 1
ATOM 1344 N N . GLU A 1 81 ? -14.433 -4.933 -30.611 1.00 22.03 81 GLU A N 1
ATOM 1345 C CA . GLU A 1 81 ? -14.930 -4.352 -29.369 1.00 12.21 81 GLU A CA 1
ATOM 1346 C C . GLU A 1 81 ? -14.019 -4.710 -28.198 1.00 0.44 81 GLU A C 1
ATOM 1347 O O . GLU A 1 81 ? -13.552 -3.832 -27.472 1.00 31.33 81 GLU A O 1
ATOM 1359 N N . ILE A 1 82 ? -13.775 -6.004 -28.021 1.00 60.52 82 ILE A N 1
ATOM 1360 C CA . ILE A 1 82 ? -12.921 -6.477 -26.939 1.00 73.24 82 ILE A CA 1
ATOM 1361 C C . ILE A 1 82 ? -11.545 -5.822 -26.997 1.00 55.02 82 ILE A C 1
ATOM 1362 O O . ILE A 1 82 ? -10.904 -5.606 -25.970 1.00 4.25 82 ILE A O 1
ATOM 1378 N N . ALA A 1 83 ? -11.096 -5.509 -28.209 1.00 51.32 83 ALA A N 1
ATOM 1379 C CA . ALA A 1 83 ? -9.798 -4.875 -28.402 1.00 1.32 83 ALA A CA 1
ATOM 1380 C C . ALA A 1 83 ? -9.692 -3.584 -27.597 1.00 71.41 83 ALA A C 1
ATOM 1381 O O . ALA A 1 83 ? -8.711 -3.363 -26.886 1.00 53.14 83 ALA A O 1
ATOM 1388 N N . ARG A 1 84 ? -10.707 -2.734 -27.713 1.00 32.24 84 ARG A N 1
ATOM 1389 C CA . ARG A 1 84 ? -10.727 -1.465 -26.997 1.00 65.25 84 ARG A CA 1
ATOM 1390 C C . ARG A 1 84 ? -10.976 -1.684 -25.508 1.00 65.41 84 ARG A C 1
ATOM 1391 O O . ARG A 1 84 ? -10.517 -0.906 -24.671 1.00 33.43 84 ARG A O 1
ATOM 1412 N N . GLN A 1 85 ? -11.705 -2.747 -25.185 1.00 35.44 85 GLN A N 1
ATOM 1413 C CA . GLN A 1 85 ? -12.016 -3.068 -23.796 1.00 72.14 85 GLN A CA 1
ATOM 1414 C C . GLN A 1 85 ? -10.759 -3.487 -23.040 1.00 72.14 85 GLN A C 1
ATOM 1415 O O . GLN A 1 85 ? -10.418 -2.904 -22.011 1.00 53.13 85 GLN A O 1
ATOM 1429 N N . LEU A 1 86 ? -10.075 -4.502 -23.558 1.00 24.30 86 LEU A N 1
ATOM 1430 C CA . LEU A 1 86 ? -8.855 -5.000 -22.931 1.00 14.03 86 LEU A CA 1
ATOM 1431 C C . LEU A 1 86 ? -7.715 -4.000 -23.089 1.00 64.32 86 LEU A C 1
ATOM 1432 O O . LEU A 1 86 ? -6.718 -4.061 -22.368 1.00 10.21 86 LEU A O 1
ATOM 1448 N N . GLY A 1 87 ? -7.868 -3.079 -24.035 1.00 74.42 87 GLY A N 1
ATOM 1449 C CA . GLY A 1 87 ? -6.844 -2.078 -24.269 1.00 41.14 87 GLY A CA 1
ATOM 1450 C C . GLY A 1 87 ? -5.762 -2.564 -25.213 1.00 61.20 87 GLY A C 1
ATOM 1451 O O . GLY A 1 87 ? -4.661 -2.013 -25.243 1.00 21.25 87 GLY A O 1
ATOM 1455 N N . ARG A 1 88 ? -6.074 -3.601 -25.983 1.00 33.40 88 ARG A N 1
ATOM 1456 C CA . ARG A 1 88 ? -5.119 -4.164 -26.930 1.00 42.12 88 ARG A CA 1
ATOM 1457 C C . ARG A 1 88 ? -5.539 -3.868 -28.367 1.00 33.22 88 ARG A C 1
ATOM 1458 O O . ARG A 1 88 ? -6.719 -3.690 -28.671 1.00 22.23 88 ARG A O 1
ATOM 1479 N N . PRO A 1 89 ? -4.552 -3.815 -29.274 1.00 11.21 89 PRO A N 1
ATOM 1480 C CA . PRO A 1 89 ? -4.795 -3.542 -30.693 1.00 44.54 89 PRO A CA 1
ATOM 1481 C C . PRO A 1 89 ? -5.507 -4.695 -31.392 1.00 65.21 89 PRO A C 1
ATOM 1482 O O . PRO A 1 89 ? -6.517 -4.496 -32.064 1.00 13.33 89 PRO A O 1
ATOM 1493 N N . GLU A 1 90 ? -4.972 -5.901 -31.228 1.00 62.05 90 GLU A N 1
ATOM 1494 C CA . GLU A 1 90 ? -5.557 -7.086 -31.845 1.00 23.33 90 GLU A CA 1
ATOM 1495 C C . GLU A 1 90 ? -4.706 -8.321 -31.566 1.00 62.15 90 GLU A C 1
ATOM 1496 O O . GLU A 1 90 ? -5.227 -9.389 -31.247 1.00 51.31 90 GLU A O 1
ATOM 1508 N N . SER A 1 91 ? -3.391 -8.166 -31.689 1.00 73.44 91 SER A N 1
ATOM 1509 C CA . SER A 1 91 ? -2.465 -9.269 -31.456 1.00 11.52 91 SER A CA 1
ATOM 1510 C C . SER A 1 91 ? -2.753 -9.945 -30.118 1.00 72.52 91 SER A C 1
ATOM 1511 O O . SER A 1 91 ? -2.949 -11.159 -30.052 1.00 42.31 91 SER A O 1
ATOM 1519 N N . THR A 1 92 ? -2.776 -9.150 -29.053 1.00 1.40 92 THR A N 1
ATOM 1520 C CA . THR A 1 92 ? -3.037 -9.670 -27.717 1.00 42.44 92 THR A CA 1
ATOM 1521 C C . THR A 1 92 ? -4.308 -10.512 -27.693 1.00 74.53 92 THR A C 1
ATOM 1522 O O . THR A 1 92 ? -4.310 -11.632 -27.182 1.00 11.10 92 THR A O 1
ATOM 1533 N N . ILE A 1 93 ? -5.384 -9.967 -28.250 1.00 34.42 93 ILE A N 1
ATOM 1534 C CA . ILE A 1 93 ? -6.659 -10.672 -28.294 1.00 43.43 93 ILE A CA 1
ATOM 1535 C C . ILE A 1 93 ? -6.495 -12.071 -28.876 1.00 32.12 93 ILE A C 1
ATOM 1536 O O . ILE A 1 93 ? -7.073 -13.035 -28.375 1.00 5.35 93 ILE A O 1
ATOM 1552 N N . TYR A 1 94 ? -5.701 -12.176 -29.936 1.00 71.12 94 TYR A N 1
ATOM 1553 C CA . TYR A 1 94 ? -5.460 -13.458 -30.587 1.00 20.40 94 TYR A CA 1
ATOM 1554 C C . TYR A 1 94 ? -4.898 -14.474 -29.596 1.00 14.23 94 TYR A C 1
ATOM 1555 O O . TYR A 1 94 ? -5.258 -15.652 -29.626 1.00 52.43 94 TYR A O 1
ATOM 1573 N N . TYR A 1 95 ? -4.015 -14.011 -28.719 1.00 12.43 95 TYR A N 1
ATOM 1574 C CA . TYR A 1 95 ? -3.402 -14.878 -27.720 1.00 41.44 95 TYR A CA 1
ATOM 1575 C C . TYR A 1 95 ? -4.438 -15.367 -26.714 1.00 12.34 95 TYR A C 1
ATOM 1576 O O . TYR A 1 95 ? -4.370 -16.499 -26.235 1.00 74.23 95 TYR A O 1
ATOM 1594 N N . ALA A 1 96 ? -5.399 -14.505 -26.397 1.00 23.01 96 ALA A N 1
ATOM 1595 C CA . ALA A 1 96 ? -6.453 -14.850 -25.449 1.00 44.13 96 ALA A CA 1
ATOM 1596 C C . ALA A 1 96 ? -7.234 -16.072 -25.917 1.00 73.52 96 ALA A C 1
ATOM 1597 O O . ALA A 1 96 ? -7.329 -17.071 -25.202 1.00 52.24 96 ALA A O 1
ATOM 1604 N N . LEU A 1 97 ? -7.792 -15.988 -27.120 1.00 70.53 97 LEU A N 1
ATOM 1605 C CA . LEU A 1 97 ? -8.566 -17.088 -27.683 1.00 34.54 97 LEU A CA 1
ATOM 1606 C C . LEU A 1 97 ? -7.665 -18.273 -28.018 1.00 73.01 97 LEU A C 1
ATOM 1607 O O . LEU A 1 97 ? -7.963 -19.414 -27.665 1.00 51.12 97 LEU A O 1
ATOM 1623 N N . LYS A 1 98 ? -6.559 -17.994 -28.700 1.00 4.42 98 LYS A N 1
ATOM 1624 C CA . LYS A 1 98 ? -5.611 -19.034 -29.081 1.00 11.11 98 LYS A CA 1
ATOM 1625 C C . LYS A 1 98 ? -5.187 -19.854 -27.866 1.00 72.03 98 LYS A C 1
ATOM 1626 O O . LYS A 1 98 ? -5.371 -21.071 -27.830 1.00 3.15 98 LYS A O 1
ATOM 1645 N N . LYS A 1 99 ? -4.617 -19.180 -26.873 1.00 11.11 99 LYS A N 1
ATOM 1646 C CA . LYS A 1 99 ? -4.169 -19.844 -25.655 1.00 23.52 99 LYS A CA 1
ATOM 1647 C C . LYS A 1 99 ? -5.313 -20.612 -25.001 1.00 61.31 99 LYS A C 1
ATOM 1648 O O . LYS A 1 99 ? -5.090 -21.594 -24.293 1.00 33.33 99 LYS A O 1
ATOM 1667 N N . LEU A 1 100 ? -6.539 -20.159 -25.244 1.00 63.34 100 LEU A N 1
ATOM 1668 C CA . LEU A 1 100 ? -7.718 -20.804 -24.679 1.00 72.41 100 LEU A CA 1
ATOM 1669 C C . LEU A 1 100 ? -8.016 -22.117 -25.396 1.00 74.45 100 LEU A C 1
ATOM 1670 O O . LEU A 1 100 ? -8.621 -23.025 -24.827 1.00 4.33 100 LEU A O 1
ATOM 1686 N N . GLY A 1 101 ? -7.585 -22.212 -26.651 1.00 62.11 101 GLY A N 1
ATOM 1687 C CA . GLY A 1 101 ? -7.812 -23.419 -27.424 1.00 64.03 101 GLY A CA 1
ATOM 1688 C C . GLY A 1 101 ? -9.110 -23.370 -28.206 1.00 42.25 101 GLY A C 1
ATOM 1689 O O . GLY A 1 101 ? -9.662 -24.407 -28.573 1.00 34.11 101 GLY A O 1
ATOM 1693 N N . LEU A 1 102 ? -9.599 -22.161 -28.462 1.00 24.25 102 LEU A N 1
ATOM 1694 C CA . LEU A 1 102 ? -10.842 -21.980 -29.205 1.00 25.33 102 LEU A CA 1
ATOM 1695 C C . LEU A 1 102 ? -10.560 -21.544 -30.638 1.00 74.23 102 LEU A C 1
ATOM 1696 O O . LEU A 1 102 ? -9.407 -21.486 -31.067 1.00 21.51 102 LEU A O 1
ATOM 1712 N N . LYS A 1 103 ? -11.622 -21.236 -31.377 1.00 63.35 103 LYS A N 1
ATOM 1713 C CA . LYS A 1 103 ? -11.489 -20.801 -32.762 1.00 10.03 103 LYS A CA 1
ATOM 1714 C C . LYS A 1 103 ? -11.585 -19.282 -32.867 1.00 11.15 103 LYS A C 1
ATOM 1715 O O . LYS A 1 103 ? -12.337 -18.645 -32.129 1.00 3.31 103 LYS A O 1
ATOM 1734 N N . LEU A 1 104 ? -10.820 -18.708 -33.789 1.00 52.40 104 LEU A N 1
ATOM 1735 C CA . LEU A 1 104 ? -10.821 -17.264 -33.992 1.00 24.02 104 LEU A CA 1
ATOM 1736 C C . LEU A 1 104 ? -10.357 -16.911 -35.402 1.00 14.13 104 LEU A C 1
ATOM 1737 O O . LEU A 1 104 ? -9.950 -17.785 -36.168 1.00 4.14 104 LEU A O 1
ATOM 1753 N N . GLU A 1 105 ? -10.422 -15.627 -35.737 1.00 42.14 105 GLU A N 1
ATOM 1754 C CA . GLU A 1 105 ? -10.007 -15.160 -37.055 1.00 75.24 105 GLU A CA 1
ATOM 1755 C C . GLU A 1 105 ? -9.597 -13.691 -37.008 1.00 2.11 105 GLU A C 1
ATOM 1756 O O . GLU A 1 105 ? -8.856 -13.272 -36.120 1.00 71.44 105 GLU A O 1
ATOM 1768 N N . MET A 1 1 ? 5.329 14.736 10.369 1.00 0.00 1 MET A N 2
ATOM 1769 C CA . MET A 1 1 ? 6.093 14.735 9.127 1.00 52.33 1 MET A CA 2
ATOM 1770 C C . MET A 1 1 ? 7.050 13.549 9.078 1.00 62.22 1 MET A C 2
ATOM 1771 O O . MET A 1 1 ? 8.269 13.701 9.156 1.00 24.42 1 MET A O 2
ATOM 1785 N N . PRO A 1 2 ? 6.488 12.338 8.946 1.00 53.34 2 PRO A N 2
ATOM 1786 C CA . PRO A 1 2 ? 7.274 11.103 8.883 1.00 32.42 2 PRO A CA 2
ATOM 1787 C C . PRO A 1 2 ? 8.066 10.984 7.586 1.00 51.44 2 PRO A C 2
ATOM 1788 O O . PRO A 1 2 ? 7.837 11.735 6.637 1.00 61.20 2 PRO A O 2
ATOM 1799 N N . SER A 1 3 ? 8.998 10.037 7.551 1.00 51.33 3 SER A N 2
ATOM 1800 C CA . SER A 1 3 ? 9.826 9.823 6.370 1.00 44.31 3 SER A CA 2
ATOM 1801 C C . SER A 1 3 ? 9.455 8.517 5.675 1.00 32.22 3 SER A C 2
ATOM 1802 O O . SER A 1 3 ? 9.305 8.470 4.454 1.00 5.11 3 SER A O 2
ATOM 1810 N N . VAL A 1 4 ? 9.307 7.456 6.463 1.00 41.22 4 VAL A N 2
ATOM 1811 C CA . VAL A 1 4 ? 8.952 6.148 5.925 1.00 1.23 4 VAL A CA 2
ATOM 1812 C C . VAL A 1 4 ? 7.603 6.193 5.217 1.00 40.14 4 VAL A C 2
ATOM 1813 O O . VAL A 1 4 ? 7.365 5.449 4.266 1.00 33.15 4 VAL A O 2
ATOM 1826 N N . ASN A 1 5 ? 6.723 7.072 5.686 1.00 43.14 5 ASN A N 2
ATOM 1827 C CA . ASN A 1 5 ? 5.397 7.215 5.097 1.00 72.55 5 ASN A CA 2
ATOM 1828 C C . ASN A 1 5 ? 5.494 7.617 3.628 1.00 1.12 5 ASN A C 2
ATOM 1829 O O . ASN A 1 5 ? 4.615 7.299 2.827 1.00 13.42 5 ASN A O 2
ATOM 1840 N N . ASP A 1 6 ? 6.569 8.317 3.282 1.00 12.35 6 ASP A N 2
ATOM 1841 C CA . ASP A 1 6 ? 6.783 8.762 1.910 1.00 14.22 6 ASP A CA 2
ATOM 1842 C C . ASP A 1 6 ? 6.698 7.589 0.939 1.00 33.21 6 ASP A C 2
ATOM 1843 O O . ASP A 1 6 ? 6.052 7.680 -0.105 1.00 62.11 6 ASP A O 2
ATOM 1852 N N . SER A 1 7 ? 7.355 6.488 1.290 1.00 35.12 7 SER A N 2
ATOM 1853 C CA . SER A 1 7 ? 7.357 5.298 0.447 1.00 24.13 7 SER A CA 2
ATOM 1854 C C . SER A 1 7 ? 5.968 4.670 0.389 1.00 22.02 7 SER A C 2
ATOM 1855 O O . SER A 1 7 ? 5.538 4.182 -0.657 1.00 15.43 7 SER A O 2
ATOM 1863 N N . LEU A 1 8 ? 5.271 4.685 1.520 1.00 3.51 8 LEU A N 2
ATOM 1864 C CA . LEU A 1 8 ? 3.930 4.118 1.600 1.00 72.11 8 LEU A CA 2
ATOM 1865 C C . LEU A 1 8 ? 3.004 4.763 0.574 1.00 72.45 8 LEU A C 2
ATOM 1866 O O . LEU A 1 8 ? 2.135 4.101 0.005 1.00 52.31 8 LEU A O 2
ATOM 1882 N N . ASP A 1 9 ? 3.197 6.056 0.340 1.00 22.01 9 ASP A N 2
ATOM 1883 C CA . ASP A 1 9 ? 2.382 6.790 -0.621 1.00 34.24 9 ASP A CA 2
ATOM 1884 C C . ASP A 1 9 ? 2.449 6.140 -1.999 1.00 34.30 9 ASP A C 2
ATOM 1885 O O . ASP A 1 9 ? 1.473 6.152 -2.750 1.00 12.31 9 ASP A O 2
ATOM 1894 N N . ILE A 1 10 ? 3.606 5.574 -2.325 1.00 32.21 10 ILE A N 2
ATOM 1895 C CA . ILE A 1 10 ? 3.799 4.919 -3.613 1.00 4.13 10 ILE A CA 2
ATOM 1896 C C . ILE A 1 10 ? 3.216 3.510 -3.607 1.00 13.45 10 ILE A C 2
ATOM 1897 O O . ILE A 1 10 ? 2.489 3.124 -4.522 1.00 35.13 10 ILE A O 2
ATOM 1913 N N . VAL A 1 11 ? 3.538 2.747 -2.567 1.00 73.22 11 VAL A N 2
ATOM 1914 C CA . VAL A 1 11 ? 3.043 1.381 -2.439 1.00 41.24 11 VAL A CA 2
ATOM 1915 C C . VAL A 1 11 ? 1.522 1.337 -2.529 1.00 51.03 11 VAL A C 2
ATOM 1916 O O . VAL A 1 11 ? 0.959 0.576 -3.315 1.00 61.05 11 VAL A O 2
ATOM 1929 N N . GLU A 1 12 ? 0.862 2.159 -1.719 1.00 25.13 12 GLU A N 2
ATOM 1930 C CA . GLU A 1 12 ? -0.595 2.213 -1.707 1.00 63.11 12 GLU A CA 2
ATOM 1931 C C . GLU A 1 12 ? -1.133 2.664 -3.062 1.00 32.02 12 GLU A C 2
ATOM 1932 O O . GLU A 1 12 ? -2.200 2.229 -3.495 1.00 73.31 12 GLU A O 2
ATOM 1944 N N . LYS A 1 13 ? -0.387 3.540 -3.726 1.00 54.22 13 LYS A N 2
ATOM 1945 C CA . LYS A 1 13 ? -0.787 4.051 -5.032 1.00 13.41 13 LYS A CA 2
ATOM 1946 C C . LYS A 1 13 ? -1.103 2.908 -5.991 1.00 24.33 13 LYS A C 2
ATOM 1947 O O . LYS A 1 13 ? -1.946 3.043 -6.879 1.00 25.13 13 LYS A O 2
ATOM 1966 N N . LEU A 1 14 ? -0.422 1.782 -5.805 1.00 74.22 14 LEU A N 2
ATOM 1967 C CA . LEU A 1 14 ? -0.631 0.613 -6.653 1.00 53.21 14 LEU A CA 2
ATOM 1968 C C . LEU A 1 14 ? -1.998 -0.011 -6.392 1.00 71.52 14 LEU A C 2
ATOM 1969 O O . LEU A 1 14 ? -2.738 -0.324 -7.326 1.00 3.42 14 LEU A O 2
ATOM 1985 N N . TYR A 1 15 ? -2.328 -0.189 -5.118 1.00 21.22 15 TYR A N 2
ATOM 1986 C CA . TYR A 1 15 ? -3.606 -0.777 -4.734 1.00 0.42 15 TYR A CA 2
ATOM 1987 C C . TYR A 1 15 ? -4.768 0.096 -5.198 1.00 71.13 15 TYR A C 2
ATOM 1988 O O . TYR A 1 15 ? -5.678 -0.373 -5.882 1.00 72.20 15 TYR A O 2
ATOM 2006 N N . LYS A 1 16 ? -4.730 1.370 -4.822 1.00 70.32 16 LYS A N 2
ATOM 2007 C CA . LYS A 1 16 ? -5.777 2.311 -5.200 1.00 53.21 16 LYS A CA 2
ATOM 2008 C C . LYS A 1 16 ? -5.874 2.437 -6.717 1.00 73.12 16 LYS A C 2
ATOM 2009 O O . LYS A 1 16 ? -6.891 2.884 -7.249 1.00 3.13 16 LYS A O 2
ATOM 2028 N N . ASP A 1 17 ? -4.812 2.038 -7.408 1.00 51.53 17 ASP A N 2
ATOM 2029 C CA . ASP A 1 17 ? -4.779 2.104 -8.865 1.00 2.23 17 ASP A CA 2
ATOM 2030 C C . ASP A 1 17 ? -5.397 0.852 -9.479 1.00 41.35 17 ASP A C 2
ATOM 2031 O O . ASP A 1 17 ? -5.932 0.891 -10.586 1.00 55.43 17 ASP A O 2
ATOM 2040 N N . GLY A 1 18 ? -5.317 -0.259 -8.753 1.00 55.32 18 GLY A N 2
ATOM 2041 C CA . GLY A 1 18 ? -5.872 -1.507 -9.244 1.00 1.11 18 GLY A CA 2
ATOM 2042 C C . GLY A 1 18 ? -4.848 -2.625 -9.272 1.00 53.52 18 GLY A C 2
ATOM 2043 O O . GLY A 1 18 ? -4.843 -3.449 -10.187 1.00 11.42 18 GLY A O 2
ATOM 2047 N N . VAL A 1 19 ? -3.977 -2.653 -8.269 1.00 12.35 19 VAL A N 2
ATOM 2048 C CA . VAL A 1 19 ? -2.943 -3.677 -8.182 1.00 73.21 19 VAL A CA 2
ATOM 2049 C C . VAL A 1 19 ? -3.194 -4.613 -7.005 1.00 70.00 19 VAL A C 2
ATOM 2050 O O . VAL A 1 19 ? -3.478 -4.182 -5.887 1.00 70.51 19 VAL A O 2
ATOM 2063 N N . PRO A 1 20 ? -3.087 -5.926 -7.259 1.00 43.44 20 PRO A N 2
ATOM 2064 C CA . PRO A 1 20 ? -3.297 -6.951 -6.233 1.00 1.32 20 PRO A CA 2
ATOM 2065 C C . PRO A 1 20 ? -2.185 -6.962 -5.189 1.00 73.31 20 PRO A C 2
ATOM 2066 O O . PRO A 1 20 ? -1.044 -6.604 -5.479 1.00 63.12 20 PRO A O 2
ATOM 2077 N N . VAL A 1 21 ? -2.526 -7.377 -3.973 1.00 0.32 21 VAL A N 2
ATOM 2078 C CA . VAL A 1 21 ? -1.556 -7.437 -2.886 1.00 10.41 21 VAL A CA 2
ATOM 2079 C C . VAL A 1 21 ? -0.312 -8.214 -3.301 1.00 72.15 21 VAL A C 2
ATOM 2080 O O . VAL A 1 21 ? 0.814 -7.776 -3.068 1.00 45.13 21 VAL A O 2
ATOM 2093 N N . LYS A 1 22 ? -0.524 -9.371 -3.919 1.00 63.23 22 LYS A N 2
ATOM 2094 C CA . LYS A 1 22 ? 0.580 -10.211 -4.370 1.00 74.13 22 LYS A CA 2
ATOM 2095 C C . LYS A 1 22 ? 1.550 -9.415 -5.237 1.00 62.31 22 LYS A C 2
ATOM 2096 O O . LYS A 1 22 ? 2.765 -9.585 -5.140 1.00 30.12 22 LYS A O 2
ATOM 2115 N N . GLU A 1 23 ? 1.005 -8.546 -6.083 1.00 24.41 23 GLU A N 2
ATOM 2116 C CA . GLU A 1 23 ? 1.825 -7.724 -6.966 1.00 33.42 23 GLU A CA 2
ATOM 2117 C C . GLU A 1 23 ? 2.454 -6.564 -6.200 1.00 52.02 23 GLU A C 2
ATOM 2118 O O . GLU A 1 23 ? 3.640 -6.274 -6.357 1.00 42.21 23 GLU A O 2
ATOM 2130 N N . ILE A 1 24 ? 1.650 -5.904 -5.373 1.00 24.12 24 ILE A N 2
ATOM 2131 C CA . ILE A 1 24 ? 2.128 -4.776 -4.583 1.00 30.23 24 ILE A CA 2
ATOM 2132 C C . ILE A 1 24 ? 3.283 -5.189 -3.677 1.00 63.22 24 ILE A C 2
ATOM 2133 O O . ILE A 1 24 ? 4.241 -4.439 -3.495 1.00 3.41 24 ILE A O 2
ATOM 2149 N N . ALA A 1 25 ? 3.187 -6.389 -3.114 1.00 15.24 25 ALA A N 2
ATOM 2150 C CA . ALA A 1 25 ? 4.225 -6.904 -2.230 1.00 43.22 25 ALA A CA 2
ATOM 2151 C C . ALA A 1 25 ? 5.580 -6.926 -2.930 1.00 72.21 25 ALA A C 2
ATOM 2152 O O . ALA A 1 25 ? 6.587 -6.493 -2.370 1.00 41.34 25 ALA A O 2
ATOM 2159 N N . LYS A 1 26 ? 5.598 -7.435 -4.157 1.00 50.15 26 LYS A N 2
ATOM 2160 C CA . LYS A 1 26 ? 6.829 -7.514 -4.935 1.00 53.14 26 LYS A CA 2
ATOM 2161 C C . LYS A 1 26 ? 7.289 -6.125 -5.368 1.00 73.54 26 LYS A C 2
ATOM 2162 O O . LYS A 1 26 ? 8.486 -5.873 -5.508 1.00 34.40 26 LYS A O 2
ATOM 2181 N N . ARG A 1 27 ? 6.331 -5.228 -5.578 1.00 32.30 27 ARG A N 2
ATOM 2182 C CA . ARG A 1 27 ? 6.638 -3.866 -5.995 1.00 4.54 27 ARG A CA 2
ATOM 2183 C C . ARG A 1 27 ? 7.297 -3.086 -4.860 1.00 51.33 27 ARG A C 2
ATOM 2184 O O . ARG A 1 27 ? 8.339 -2.458 -5.048 1.00 61.32 27 ARG A O 2
ATOM 2205 N N . SER A 1 28 ? 6.681 -3.130 -3.683 1.00 52.33 28 SER A N 2
ATOM 2206 C CA . SER A 1 28 ? 7.204 -2.424 -2.520 1.00 4.04 28 SER A CA 2
ATOM 2207 C C . SER A 1 28 ? 8.211 -3.289 -1.767 1.00 34.21 28 SER A C 2
ATOM 2208 O O . SER A 1 28 ? 8.750 -2.881 -0.739 1.00 62.24 28 SER A O 2
ATOM 2216 N N . ASN A 1 29 ? 8.457 -4.487 -2.287 1.00 63.11 29 ASN A N 2
ATOM 2217 C CA . ASN A 1 29 ? 9.398 -5.412 -1.665 1.00 1.42 29 ASN A CA 2
ATOM 2218 C C . ASN A 1 29 ? 8.973 -5.741 -0.237 1.00 4.42 29 ASN A C 2
ATOM 2219 O O . ASN A 1 29 ? 9.808 -6.042 0.616 1.00 54.23 29 ASN A O 2
ATOM 2230 N N . ASN A 1 30 ? 7.670 -5.681 0.016 1.00 72.14 30 ASN A N 2
ATOM 2231 C CA . ASN A 1 30 ? 7.134 -5.973 1.340 1.00 12.22 30 ASN A CA 2
ATOM 2232 C C . ASN A 1 30 ? 6.388 -7.304 1.344 1.00 0.23 30 ASN A C 2
ATOM 2233 O O . ASN A 1 30 ? 6.297 -7.979 0.319 1.00 21.22 30 ASN A O 2
ATOM 2244 N N . SER A 1 31 ? 5.856 -7.674 2.505 1.00 55.15 31 SER A N 2
ATOM 2245 C CA . SER A 1 31 ? 5.120 -8.925 2.643 1.00 22.54 31 SER A CA 2
ATOM 2246 C C . SER A 1 31 ? 3.616 -8.684 2.560 1.00 61.03 31 SER A C 2
ATOM 2247 O O . SER A 1 31 ? 3.142 -7.569 2.778 1.00 24.55 31 SER A O 2
ATOM 2255 N N . MET A 1 32 ? 2.871 -9.737 2.241 1.00 31.44 32 MET A N 2
ATOM 2256 C CA . MET A 1 32 ? 1.420 -9.641 2.130 1.00 41.14 32 MET A CA 2
ATOM 2257 C C . MET A 1 32 ? 0.813 -9.072 3.408 1.00 30.23 32 MET A C 2
ATOM 2258 O O . MET A 1 32 ? -0.198 -8.371 3.368 1.00 21.00 32 MET A O 2
ATOM 2272 N N . SER A 1 33 ? 1.436 -9.379 4.541 1.00 20.45 33 SER A N 2
ATOM 2273 C CA . SER A 1 33 ? 0.954 -8.902 5.832 1.00 22.04 33 SER A CA 2
ATOM 2274 C C . SER A 1 33 ? 1.366 -7.451 6.063 1.00 75.00 33 SER A C 2
ATOM 2275 O O . SER A 1 33 ? 0.743 -6.733 6.846 1.00 20.25 33 SER A O 2
ATOM 2283 N N . THR A 1 34 ? 2.420 -7.025 5.374 1.00 11.33 34 THR A N 2
ATOM 2284 C CA . THR A 1 34 ? 2.917 -5.661 5.504 1.00 55.34 34 THR A CA 2
ATOM 2285 C C . THR A 1 34 ? 2.150 -4.708 4.593 1.00 2.13 34 THR A C 2
ATOM 2286 O O . THR A 1 34 ? 1.673 -3.662 5.034 1.00 51.15 34 THR A O 2
ATOM 2297 N N . VAL A 1 35 ? 2.035 -5.076 3.321 1.00 21.23 35 VAL A N 2
ATOM 2298 C CA . VAL A 1 35 ? 1.325 -4.255 2.349 1.00 55.42 35 VAL A CA 2
ATOM 2299 C C . VAL A 1 35 ? -0.150 -4.125 2.712 1.00 14.11 35 VAL A C 2
ATOM 2300 O O . VAL A 1 35 ? -0.666 -3.018 2.872 1.00 72.42 35 VAL A O 2
ATOM 2313 N N . TYR A 1 36 ? -0.824 -5.262 2.842 1.00 71.33 36 TYR A N 2
ATOM 2314 C CA . TYR A 1 36 ? -2.241 -5.276 3.185 1.00 72.54 36 TYR A CA 2
ATOM 2315 C C . TYR A 1 36 ? -2.508 -4.440 4.432 1.00 53.41 36 TYR A C 2
ATOM 2316 O O . TYR A 1 36 ? -3.505 -3.721 4.511 1.00 60.11 36 TYR A O 2
ATOM 2334 N N . LYS A 1 37 ? -1.610 -4.538 5.406 1.00 45.44 37 LYS A N 2
ATOM 2335 C CA . LYS A 1 37 ? -1.744 -3.790 6.650 1.00 51.51 37 LYS A CA 2
ATOM 2336 C C . LYS A 1 37 ? -1.746 -2.287 6.384 1.00 20.53 37 LYS A C 2
ATOM 2337 O O . LYS A 1 37 ? -2.371 -1.519 7.115 1.00 24.31 37 LYS A O 2
ATOM 2356 N N . ALA A 1 38 ? -1.044 -1.876 5.333 1.00 32.23 38 ALA A N 2
ATOM 2357 C CA . ALA A 1 38 ? -0.968 -0.467 4.970 1.00 53.34 38 ALA A CA 2
ATOM 2358 C C . ALA A 1 38 ? -2.241 -0.013 4.263 1.00 12.31 38 ALA A C 2
ATOM 2359 O O . ALA A 1 38 ? -2.752 1.078 4.522 1.00 61.11 38 ALA A O 2
ATOM 2366 N N . LEU A 1 39 ? -2.749 -0.855 3.370 1.00 42.32 39 LEU A N 2
ATOM 2367 C CA . LEU A 1 39 ? -3.963 -0.540 2.625 1.00 43.52 39 LEU A CA 2
ATOM 2368 C C . LEU A 1 39 ? -5.144 -0.340 3.568 1.00 14.24 39 LEU A C 2
ATOM 2369 O O . LEU A 1 39 ? -5.864 0.654 3.474 1.00 35.53 39 LEU A O 2
ATOM 2385 N N . GLU A 1 40 ? -5.336 -1.290 4.478 1.00 4.14 40 GLU A N 2
ATOM 2386 C CA . GLU A 1 40 ? -6.429 -1.217 5.440 1.00 14.40 40 GLU A CA 2
ATOM 2387 C C . GLU A 1 40 ? -6.363 0.080 6.242 1.00 51.24 40 GLU A C 2
ATOM 2388 O O . GLU A 1 40 ? -7.379 0.574 6.732 1.00 70.52 40 GLU A O 2
ATOM 2400 N N . LYS A 1 41 ? -5.159 0.628 6.371 1.00 33.44 41 LYS A N 2
ATOM 2401 C CA . LYS A 1 41 ? -4.958 1.867 7.112 1.00 2.23 41 LYS A CA 2
ATOM 2402 C C . LYS A 1 41 ? -5.361 3.075 6.272 1.00 21.22 41 LYS A C 2
ATOM 2403 O O . LYS A 1 41 ? -6.126 3.929 6.722 1.00 41.23 41 LYS A O 2
ATOM 2422 N N . LEU A 1 42 ? -4.843 3.139 5.051 1.00 51.15 42 LEU A N 2
ATOM 2423 C CA . LEU A 1 42 ? -5.151 4.242 4.146 1.00 25.14 42 LEU A CA 2
ATOM 2424 C C . LEU A 1 42 ? -6.631 4.249 3.780 1.00 12.43 42 LEU A C 2
ATOM 2425 O O . LEU A 1 42 ? -7.289 5.287 3.839 1.00 13.45 42 LEU A O 2
ATOM 2441 N N . GLU A 1 43 ? -7.149 3.084 3.404 1.00 25.11 43 GLU A N 2
ATOM 2442 C CA . GLU A 1 43 ? -8.552 2.957 3.030 1.00 12.11 43 GLU A CA 2
ATOM 2443 C C . GLU A 1 43 ? -9.460 3.494 4.133 1.00 42.31 43 GLU A C 2
ATOM 2444 O O . GLU A 1 43 ? -10.420 4.215 3.865 1.00 55.14 43 GLU A O 2
ATOM 2456 N N . ALA A 1 44 ? -9.148 3.137 5.374 1.00 23.04 44 ALA A N 2
ATOM 2457 C CA . ALA A 1 44 ? -9.933 3.584 6.518 1.00 32.51 44 ALA A CA 2
ATOM 2458 C C . ALA A 1 44 ? -9.956 5.106 6.608 1.00 74.44 44 ALA A C 2
ATOM 2459 O O . ALA A 1 44 ? -10.862 5.688 7.203 1.00 32.23 44 ALA A O 2
ATOM 2466 N N . MET A 1 45 ? -8.954 5.744 6.012 1.00 13.13 45 MET A N 2
ATOM 2467 C CA . MET A 1 45 ? -8.861 7.199 6.025 1.00 0.30 45 MET A CA 2
ATOM 2468 C C . MET A 1 45 ? -9.424 7.791 4.737 1.00 42.42 45 MET A C 2
ATOM 2469 O O . MET A 1 45 ? -9.836 8.950 4.703 1.00 32.02 45 MET A O 2
ATOM 2483 N N . GLY A 1 46 ? -9.437 6.988 3.678 1.00 74.25 46 GLY A N 2
ATOM 2484 C CA . GLY A 1 46 ? -9.951 7.451 2.402 1.00 73.32 46 GLY A CA 2
ATOM 2485 C C . GLY A 1 46 ? -8.860 7.991 1.499 1.00 72.54 46 GLY A C 2
ATOM 2486 O O . GLY A 1 46 ? -9.092 8.914 0.718 1.00 4.23 46 GLY A O 2
ATOM 2490 N N . ARG A 1 47 ? -7.667 7.415 1.605 1.00 32.41 47 ARG A N 2
ATOM 2491 C CA . ARG A 1 47 ? -6.536 7.846 0.793 1.00 25.24 47 ARG A CA 2
ATOM 2492 C C . ARG A 1 47 ? -6.447 7.030 -0.493 1.00 60.10 47 ARG A C 2
ATOM 2493 O O . ARG A 1 47 ? -6.114 7.560 -1.554 1.00 33.43 47 ARG A O 2
ATOM 2514 N N . ILE A 1 48 ? -6.746 5.739 -0.391 1.00 12.42 48 ILE A N 2
ATOM 2515 C CA . ILE A 1 48 ? -6.701 4.851 -1.546 1.00 2.43 48 ILE A CA 2
ATOM 2516 C C . ILE A 1 48 ? -8.077 4.714 -2.188 1.00 32.44 48 ILE A C 2
ATOM 2517 O O . ILE A 1 48 ? -8.368 3.719 -2.853 1.00 45.54 48 ILE A O 2
ATOM 2533 N N . LYS A 1 49 ? -8.922 5.719 -1.985 1.00 21.15 49 LYS A N 2
ATOM 2534 C CA . LYS A 1 49 ? -10.268 5.713 -2.545 1.00 42.14 49 LYS A CA 2
ATOM 2535 C C . LYS A 1 49 ? -10.633 7.087 -3.099 1.00 5.03 49 LYS A C 2
ATOM 2536 O O . LYS A 1 49 ? -10.091 8.105 -2.666 1.00 35.55 49 LYS A O 2
ATOM 2555 N N . ARG A 1 50 ? -11.554 7.109 -4.057 1.00 24.35 50 ARG A N 2
ATOM 2556 C CA . ARG A 1 50 ? -11.990 8.358 -4.668 1.00 74.12 50 ARG A CA 2
ATOM 2557 C C . ARG A 1 50 ? -13.395 8.730 -4.202 1.00 23.15 50 ARG A C 2
ATOM 2558 O O . ARG A 1 50 ? -13.744 9.908 -4.131 1.00 13.21 50 ARG A O 2
ATOM 2579 N N . ARG A 1 51 ? -14.195 7.717 -3.885 1.00 0.33 51 ARG A N 2
ATOM 2580 C CA . ARG A 1 51 ? -15.561 7.938 -3.427 1.00 34.24 51 ARG A CA 2
ATOM 2581 C C . ARG A 1 51 ? -16.373 8.689 -4.478 1.00 43.11 51 ARG A C 2
ATOM 2582 O O . ARG A 1 51 ? -16.610 9.891 -4.354 1.00 24.14 51 ARG A O 2
ATOM 2603 N N . LYS A 1 52 ? -16.796 7.973 -5.514 1.00 41.13 52 LYS A N 2
ATOM 2604 C CA . LYS A 1 52 ? -17.581 8.570 -6.588 1.00 13.21 52 LYS A CA 2
ATOM 2605 C C . LYS A 1 52 ? -19.014 8.048 -6.569 1.00 15.44 52 LYS A C 2
ATOM 2606 O O . LYS A 1 52 ? -19.356 7.173 -5.774 1.00 51.42 52 LYS A O 2
ATOM 2625 N N . GLY A 1 53 ? -19.849 8.591 -7.450 1.00 52.00 53 GLY A N 2
ATOM 2626 C CA . GLY A 1 53 ? -21.235 8.166 -7.518 1.00 12.52 53 GLY A CA 2
ATOM 2627 C C . GLY A 1 53 ? -21.524 7.324 -8.744 1.00 72.13 53 GLY A C 2
ATOM 2628 O O . GLY A 1 53 ? -21.682 7.852 -9.845 1.00 64.23 53 GLY A O 2
ATOM 2632 N N . ARG A 1 54 ? -21.593 6.010 -8.555 1.00 45.21 54 ARG A N 2
ATOM 2633 C CA . ARG A 1 54 ? -21.861 5.093 -9.656 1.00 34.33 54 ARG A CA 2
ATOM 2634 C C . ARG A 1 54 ? -22.124 3.682 -9.136 1.00 43.21 54 ARG A C 2
ATOM 2635 O O . ARG A 1 54 ? -21.237 3.045 -8.567 1.00 35.34 54 ARG A O 2
ATOM 2656 N N . TYR A 1 55 ? -23.346 3.202 -9.336 1.00 22.34 55 TYR A N 2
ATOM 2657 C CA . TYR A 1 55 ? -23.726 1.868 -8.885 1.00 1.22 55 TYR A CA 2
ATOM 2658 C C . TYR A 1 55 ? -24.838 1.294 -9.757 1.00 41.45 55 TYR A C 2
ATOM 2659 O O . TYR A 1 55 ? -24.675 0.245 -10.380 1.00 21.34 55 TYR A O 2
ATOM 2677 N N . ARG A 1 56 ? -25.969 1.992 -9.798 1.00 65.22 56 ARG A N 2
ATOM 2678 C CA . ARG A 1 56 ? -27.109 1.553 -10.594 1.00 22.24 56 ARG A CA 2
ATOM 2679 C C . ARG A 1 56 ? -27.612 0.193 -10.118 1.00 12.11 56 ARG A C 2
ATOM 2680 O O . ARG A 1 56 ? -27.074 -0.846 -10.498 1.00 44.13 56 ARG A O 2
ATOM 2701 N N . GLN A 1 57 ? -28.647 0.210 -9.284 1.00 72.32 57 GLN A N 2
ATOM 2702 C CA . GLN A 1 57 ? -29.222 -1.022 -8.756 1.00 42.01 57 GLN A CA 2
ATOM 2703 C C . GLN A 1 57 ? -30.546 -1.343 -9.442 1.00 3.11 57 GLN A C 2
ATOM 2704 O O . GLN A 1 57 ? -30.817 -2.495 -9.782 1.00 53.21 57 GLN A O 2
ATOM 2718 N N . HIS A 1 58 ? -31.367 -0.317 -9.642 1.00 1.12 58 HIS A N 2
ATOM 2719 C CA . HIS A 1 58 ? -32.663 -0.490 -10.288 1.00 13.14 58 HIS A CA 2
ATOM 2720 C C . HIS A 1 58 ? -32.992 0.707 -11.176 1.00 21.55 58 HIS A C 2
ATOM 2721 O O . HIS A 1 58 ? -33.118 0.572 -12.393 1.00 5.32 58 HIS A O 2
ATOM 2735 N N . ARG A 1 59 ? -33.131 1.875 -10.558 1.00 45.10 59 ARG A N 2
ATOM 2736 C CA . ARG A 1 59 ? -33.447 3.094 -11.292 1.00 44.42 59 ARG A CA 2
ATOM 2737 C C . ARG A 1 59 ? -34.755 2.942 -12.062 1.00 34.13 59 ARG A C 2
ATOM 2738 O O . ARG A 1 59 ? -34.755 2.606 -13.246 1.00 70.30 59 ARG A O 2
ATOM 2759 N N . ARG A 1 60 ? -35.869 3.191 -11.380 1.00 61.32 60 ARG A N 2
ATOM 2760 C CA . ARG A 1 60 ? -37.184 3.079 -11.999 1.00 53.40 60 ARG A CA 2
ATOM 2761 C C . ARG A 1 60 ? -38.273 3.584 -11.057 1.00 0.35 60 ARG A C 2
ATOM 2762 O O . ARG A 1 60 ? -39.277 2.907 -10.831 1.00 23.04 60 ARG A O 2
ATOM 2783 N N . LEU A 1 61 ? -38.068 4.777 -10.509 1.00 25.01 61 LEU A N 2
ATOM 2784 C CA . LEU A 1 61 ? -39.031 5.373 -9.590 1.00 51.21 61 LEU A CA 2
ATOM 2785 C C . LEU A 1 61 ? -39.203 4.509 -8.345 1.00 2.11 61 LEU A C 2
ATOM 2786 O O . LEU A 1 61 ? -40.184 4.643 -7.613 1.00 2.34 61 LEU A O 2
ATOM 2802 N N . THR A 1 62 ? -38.241 3.622 -8.109 1.00 1.21 62 THR A N 2
ATOM 2803 C CA . THR A 1 62 ? -38.285 2.737 -6.952 1.00 63.21 62 THR A CA 2
ATOM 2804 C C . THR A 1 62 ? -38.011 3.503 -5.663 1.00 23.32 62 THR A C 2
ATOM 2805 O O . THR A 1 62 ? -37.506 4.624 -5.692 1.00 50.55 62 THR A O 2
ATOM 2816 N N . GLU A 1 63 ? -38.346 2.889 -4.532 1.00 73.34 63 GLU A N 2
ATOM 2817 C CA . GLU A 1 63 ? -38.136 3.515 -3.232 1.00 63.34 63 GLU A CA 2
ATOM 2818 C C . GLU A 1 63 ? -36.695 3.996 -3.087 1.00 62.41 63 GLU A C 2
ATOM 2819 O O . GLU A 1 63 ? -36.440 5.063 -2.530 1.00 64.24 63 GLU A O 2
ATOM 2831 N N . GLU A 1 64 ? -35.758 3.199 -3.592 1.00 5.33 64 GLU A N 2
ATOM 2832 C CA . GLU A 1 64 ? -34.342 3.543 -3.517 1.00 15.23 64 GLU A CA 2
ATOM 2833 C C . GLU A 1 64 ? -34.063 4.857 -4.241 1.00 23.11 64 GLU A C 2
ATOM 2834 O O . GLU A 1 64 ? -33.231 5.652 -3.805 1.00 42.03 64 GLU A O 2
ATOM 2846 N N . GLU A 1 65 ? -34.764 5.076 -5.349 1.00 1.11 65 GLU A N 2
ATOM 2847 C CA . GLU A 1 65 ? -34.590 6.292 -6.134 1.00 42.42 65 GLU A CA 2
ATOM 2848 C C . GLU A 1 65 ? -35.199 7.494 -5.418 1.00 2.31 65 GLU A C 2
ATOM 2849 O O . GLU A 1 65 ? -34.630 8.587 -5.421 1.00 53.01 65 GLU A O 2
ATOM 2861 N N . LEU A 1 66 ? -36.359 7.285 -4.805 1.00 63.22 66 LEU A N 2
ATOM 2862 C CA . LEU A 1 66 ? -37.047 8.350 -4.085 1.00 2.45 66 LEU A CA 2
ATOM 2863 C C . LEU A 1 66 ? -36.132 8.979 -3.039 1.00 2.34 66 LEU A C 2
ATOM 2864 O O . LEU A 1 66 ? -36.241 10.167 -2.738 1.00 15.53 66 LEU A O 2
ATOM 2880 N N . ALA A 1 67 ? -35.228 8.174 -2.490 1.00 10.33 67 ALA A N 2
ATOM 2881 C CA . ALA A 1 67 ? -34.291 8.653 -1.481 1.00 31.11 67 ALA A CA 2
ATOM 2882 C C . ALA A 1 67 ? -33.132 9.408 -2.123 1.00 23.54 67 ALA A C 2
ATOM 2883 O O . ALA A 1 67 ? -32.504 10.258 -1.490 1.00 60.40 67 ALA A O 2
ATOM 2890 N N . THR A 1 68 ? -32.851 9.091 -3.383 1.00 41.30 68 THR A N 2
ATOM 2891 C CA . THR A 1 68 ? -31.766 9.738 -4.110 1.00 3.03 68 THR A CA 2
ATOM 2892 C C . THR A 1 68 ? -32.216 11.070 -4.699 1.00 24.01 68 THR A C 2
ATOM 2893 O O . THR A 1 68 ? -31.492 12.064 -4.633 1.00 14.42 68 THR A O 2
ATOM 2904 N N . ILE A 1 69 ? -33.413 11.083 -5.274 1.00 74.20 69 ILE A N 2
ATOM 2905 C CA . ILE A 1 69 ? -33.960 12.294 -5.873 1.00 44.02 69 ILE A CA 2
ATOM 2906 C C . ILE A 1 69 ? -34.143 13.390 -4.828 1.00 61.45 69 ILE A C 2
ATOM 2907 O O . ILE A 1 69 ? -33.912 14.568 -5.102 1.00 74.54 69 ILE A O 2
ATOM 2923 N N . ARG A 1 70 ? -34.557 12.993 -3.630 1.00 14.14 70 ARG A N 2
ATOM 2924 C CA . ARG A 1 70 ? -34.771 13.941 -2.543 1.00 10.21 70 ARG A CA 2
ATOM 2925 C C . ARG A 1 70 ? -33.502 14.739 -2.260 1.00 45.22 70 ARG A C 2
ATOM 2926 O O . ARG A 1 70 ? -33.558 15.839 -1.712 1.00 53.30 70 ARG A O 2
ATOM 2947 N N . GLU A 1 71 ? -32.358 14.176 -2.638 1.00 51.00 71 GLU A N 2
ATOM 2948 C CA . GLU A 1 71 ? -31.075 14.835 -2.423 1.00 52.15 71 GLU A CA 2
ATOM 2949 C C . GLU A 1 71 ? -31.086 16.248 -3.000 1.00 72.13 71 GLU A C 2
ATOM 2950 O O . GLU A 1 71 ? -30.423 17.147 -2.482 1.00 42.45 71 GLU A O 2
ATOM 2962 N N . LEU A 1 72 ? -31.843 16.435 -4.076 1.00 13.54 72 LEU A N 2
ATOM 2963 C CA . LEU A 1 72 ? -31.941 17.738 -4.725 1.00 12.35 72 LEU A CA 2
ATOM 2964 C C . LEU A 1 72 ? -32.331 18.819 -3.721 1.00 20.32 72 LEU A C 2
ATOM 2965 O O . LEU A 1 72 ? -32.082 20.004 -3.941 1.00 43.12 72 LEU A O 2
ATOM 2981 N N . TYR A 1 73 ? -32.942 18.401 -2.618 1.00 4.15 73 TYR A N 2
ATOM 2982 C CA . TYR A 1 73 ? -33.366 19.333 -1.580 1.00 0.05 73 TYR A CA 2
ATOM 2983 C C . TYR A 1 73 ? -32.186 19.751 -0.707 1.00 33.31 73 TYR A C 2
ATOM 2984 O O . TYR A 1 73 ? -32.103 20.896 -0.261 1.00 32.22 73 TYR A O 2
ATOM 3002 N N . LEU A 1 74 ? -31.275 18.814 -0.468 1.00 11.00 74 LEU A N 2
ATOM 3003 C CA . LEU A 1 74 ? -30.098 19.083 0.351 1.00 61.03 74 LEU A CA 2
ATOM 3004 C C . LEU A 1 74 ? -29.129 20.009 -0.377 1.00 2.42 74 LEU A C 2
ATOM 3005 O O . LEU A 1 74 ? -28.610 20.963 0.204 1.00 62.11 74 LEU A O 2
ATOM 3021 N N . LYS A 1 75 ? -28.891 19.724 -1.652 1.00 65.14 75 LYS A N 2
ATOM 3022 C CA . LYS A 1 75 ? -27.987 20.533 -2.462 1.00 62.40 75 LYS A CA 2
ATOM 3023 C C . LYS A 1 75 ? -28.716 21.732 -3.058 1.00 13.53 75 LYS A C 2
ATOM 3024 O O . LYS A 1 75 ? -28.093 22.717 -3.452 1.00 1.12 75 LYS A O 2
ATOM 3043 N N . GLY A 1 76 ? -30.042 21.643 -3.119 1.00 4.32 76 GLY A N 2
ATOM 3044 C CA . GLY A 1 76 ? -30.834 22.729 -3.666 1.00 44.13 76 GLY A CA 2
ATOM 3045 C C . GLY A 1 76 ? -30.962 22.650 -5.175 1.00 31.34 76 GLY A C 2
ATOM 3046 O O . GLY A 1 76 ? -31.353 23.620 -5.823 1.00 35.32 76 GLY A O 2
ATOM 3050 N N . ALA A 1 77 ? -30.630 21.491 -5.735 1.00 11.20 77 ALA A N 2
ATOM 3051 C CA . ALA A 1 77 ? -30.711 21.289 -7.176 1.00 62.02 77 ALA A CA 2
ATOM 3052 C C . ALA A 1 77 ? -32.109 21.603 -7.697 1.00 71.13 77 ALA A C 2
ATOM 3053 O O . ALA A 1 77 ? -33.045 21.794 -6.920 1.00 2.32 77 ALA A O 2
ATOM 3060 N N . THR A 1 78 ? -32.245 21.655 -9.019 1.00 14.43 78 THR A N 2
ATOM 3061 C CA . THR A 1 78 ? -33.529 21.948 -9.644 1.00 10.23 78 THR A CA 2
ATOM 3062 C C . THR A 1 78 ? -34.058 20.739 -10.406 1.00 31.43 78 THR A C 2
ATOM 3063 O O . THR A 1 78 ? -33.393 19.706 -10.491 1.00 10.13 78 THR A O 2
ATOM 3074 N N . VAL A 1 79 ? -35.259 20.873 -10.960 1.00 30.24 79 VAL A N 2
ATOM 3075 C CA . VAL A 1 79 ? -35.877 19.791 -11.717 1.00 20.12 79 VAL A CA 2
ATOM 3076 C C . VAL A 1 79 ? -34.950 19.294 -12.821 1.00 33.55 79 VAL A C 2
ATOM 3077 O O . VAL A 1 79 ? -34.988 18.121 -13.196 1.00 4.44 79 VAL A O 2
ATOM 3090 N N . TYR A 1 80 ? -34.119 20.192 -13.337 1.00 30.23 80 TYR A N 2
ATOM 3091 C CA . TYR A 1 80 ? -33.183 19.845 -14.399 1.00 40.05 80 TYR A CA 2
ATOM 3092 C C . TYR A 1 80 ? -32.053 18.970 -13.866 1.00 61.20 80 TYR A C 2
ATOM 3093 O O . TYR A 1 80 ? -31.539 18.103 -14.572 1.00 44.54 80 TYR A O 2
ATOM 3111 N N . GLU A 1 81 ? -31.673 19.204 -12.614 1.00 21.52 81 GLU A N 2
ATOM 3112 C CA . GLU A 1 81 ? -30.604 18.437 -11.985 1.00 23.11 81 GLU A CA 2
ATOM 3113 C C . GLU A 1 81 ? -31.023 16.984 -11.782 1.00 31.22 81 GLU A C 2
ATOM 3114 O O . GLU A 1 81 ? -30.353 16.062 -12.249 1.00 2.33 81 GLU A O 2
ATOM 3126 N N . ILE A 1 82 ? -32.135 16.788 -11.082 1.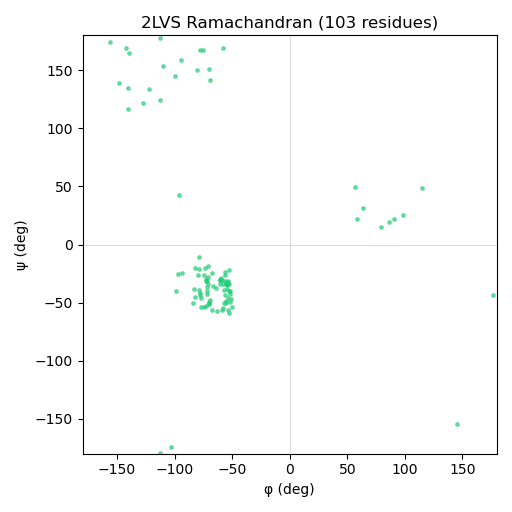00 75.41 82 ILE A N 2
ATOM 3127 C CA . ILE A 1 82 ? -32.645 15.448 -10.818 1.00 24.44 82 ILE A CA 2
ATOM 3128 C C . ILE A 1 82 ? -32.815 14.659 -12.111 1.00 61.24 82 ILE A C 2
ATOM 3129 O O . ILE A 1 82 ? -32.671 13.437 -12.129 1.00 34.22 82 ILE A O 2
ATOM 3145 N N . ALA A 1 83 ? -33.120 15.367 -13.194 1.00 33.02 83 ALA A N 2
ATOM 3146 C CA . ALA A 1 83 ? -33.306 14.734 -14.494 1.00 32.25 83 ALA A CA 2
ATOM 3147 C C . ALA A 1 83 ? -32.050 13.985 -14.924 1.00 63.11 83 ALA A C 2
ATOM 3148 O O . ALA A 1 83 ? -32.116 12.825 -15.332 1.00 50.33 83 ALA A O 2
ATOM 3155 N N . ARG A 1 84 ? -30.906 14.655 -14.831 1.00 42.11 84 ARG A N 2
ATOM 3156 C CA . ARG A 1 84 ? -29.634 14.053 -15.213 1.00 72.11 84 ARG A CA 2
ATOM 3157 C C . ARG A 1 84 ? -29.197 13.010 -14.189 1.00 32.32 84 ARG A C 2
ATOM 3158 O O . ARG A 1 84 ? -28.556 12.018 -14.535 1.00 21.13 84 ARG A O 2
ATOM 3179 N N . GLN A 1 85 ? -29.549 13.242 -12.928 1.00 44.13 85 GLN A N 2
ATOM 3180 C CA . GLN A 1 85 ? -29.191 12.323 -11.854 1.00 73.13 85 GLN A CA 2
ATOM 3181 C C . GLN A 1 85 ? -29.916 10.991 -12.014 1.00 72.32 85 GLN A C 2
ATOM 3182 O O . GLN A 1 85 ? -29.288 9.933 -12.070 1.00 21.31 85 GLN A O 2
ATOM 3196 N N . LEU A 1 86 ? -31.241 11.049 -12.087 1.00 53.02 86 LEU A N 2
ATOM 3197 C CA . LEU A 1 86 ? -32.053 9.846 -12.241 1.00 2.54 86 LEU A CA 2
ATOM 3198 C C . LEU A 1 86 ? -31.863 9.234 -13.625 1.00 11.42 86 LEU A C 2
ATOM 3199 O O . LEU A 1 86 ? -32.180 8.067 -13.847 1.00 70.32 86 LEU A O 2
ATOM 3215 N N . GLY A 1 87 ? -31.342 10.032 -14.553 1.00 24.45 87 GLY A N 2
ATOM 3216 C CA . GLY A 1 87 ? -31.116 9.550 -15.903 1.00 14.11 87 GLY A CA 2
ATOM 3217 C C . GLY A 1 87 ? -32.371 9.597 -16.752 1.00 13.11 87 GLY A C 2
ATOM 3218 O O . GLY A 1 87 ? -32.575 8.747 -17.618 1.00 63.45 87 GLY A O 2
ATOM 3222 N N . ARG A 1 88 ? -33.216 10.592 -16.502 1.00 42.53 88 ARG A N 2
ATOM 3223 C CA . ARG A 1 88 ? -34.459 10.745 -17.249 1.00 1.04 88 ARG A CA 2
ATOM 3224 C C . ARG A 1 88 ? -34.544 12.129 -17.886 1.00 60.21 88 ARG A C 2
ATOM 3225 O O . ARG A 1 88 ? -33.958 13.098 -17.404 1.00 13.51 88 ARG A O 2
ATOM 3246 N N . PRO A 1 89 ? -35.290 12.224 -18.997 1.00 11.14 89 PRO A N 2
ATOM 3247 C CA . PRO A 1 89 ? -35.469 13.484 -19.724 1.00 55.10 89 PRO A CA 2
ATOM 3248 C C . PRO A 1 89 ? -36.320 14.485 -18.949 1.00 62.20 89 PRO A C 2
ATOM 3249 O O . PRO A 1 89 ? -35.929 15.638 -18.771 1.00 61.13 89 PRO A O 2
ATOM 3260 N N . GLU A 1 90 ? -37.484 14.035 -18.490 1.00 4.31 90 GLU A N 2
ATOM 3261 C CA . GLU A 1 90 ? -38.389 14.893 -17.734 1.00 44.31 90 GLU A CA 2
ATOM 3262 C C . GLU A 1 90 ? -39.684 14.159 -17.402 1.00 31.44 90 GLU A C 2
ATOM 3263 O O . GLU A 1 90 ? -40.210 14.275 -16.295 1.00 3.04 90 GLU A O 2
ATOM 3275 N N . SER A 1 91 ? -40.193 13.402 -18.369 1.00 15.23 91 SER A N 2
ATOM 3276 C CA . SER A 1 91 ? -41.430 12.652 -18.181 1.00 64.32 91 SER A CA 2
ATOM 3277 C C . SER A 1 91 ? -41.377 11.830 -16.897 1.00 64.30 91 SER A C 2
ATOM 3278 O O . SER A 1 91 ? -42.257 11.933 -16.042 1.00 71.02 91 SER A O 2
ATOM 3286 N N . THR A 1 92 ? -40.336 11.012 -16.768 1.00 34.23 92 THR A N 2
ATOM 3287 C CA . THR A 1 92 ? -40.167 10.171 -15.590 1.00 34.43 92 THR A CA 2
ATOM 3288 C C . THR A 1 92 ? -40.196 11.001 -14.312 1.00 40.50 92 THR A C 2
ATOM 3289 O O . THR A 1 92 ? -40.923 10.684 -13.370 1.00 64.31 92 THR A O 2
ATOM 3300 N N . ILE A 1 93 ? -39.402 12.067 -14.287 1.00 31.43 93 ILE A N 2
ATOM 3301 C CA . ILE A 1 93 ? -39.339 12.944 -13.124 1.00 64.14 93 ILE A CA 2
ATOM 3302 C C . ILE A 1 93 ? -40.732 13.394 -12.698 1.00 60.34 93 ILE A C 2
ATOM 3303 O O . ILE A 1 93 ? -41.056 13.404 -11.511 1.00 35.43 93 ILE A O 2
ATOM 3319 N N . TYR A 1 94 ? -41.552 13.764 -13.675 1.00 74.23 94 TYR A N 2
ATOM 3320 C CA . TYR A 1 94 ? -42.912 14.215 -13.402 1.00 4.31 94 TYR A CA 2
ATOM 3321 C C . TYR A 1 94 ? -43.728 13.112 -12.735 1.00 54.45 94 TYR A C 2
ATOM 3322 O O . TYR A 1 94 ? -44.552 13.377 -11.859 1.00 5.21 94 TYR A O 2
ATOM 3340 N N . TYR A 1 95 ? -43.494 11.875 -13.157 1.00 60.13 95 TYR A N 2
ATOM 3341 C CA . TYR A 1 95 ? -44.208 10.731 -12.604 1.00 32.42 95 TYR A CA 2
ATOM 3342 C C . TYR A 1 95 ? -43.808 10.489 -11.152 1.00 23.14 95 TYR A C 2
ATOM 3343 O O . TYR A 1 95 ? -44.635 10.114 -10.322 1.00 35.30 95 TYR A O 2
ATOM 3361 N N . ALA A 1 96 ? -42.531 10.708 -10.853 1.00 34.45 96 ALA A N 2
ATOM 3362 C CA . ALA A 1 96 ? -42.020 10.517 -9.501 1.00 21.30 96 ALA A CA 2
ATOM 3363 C C . ALA A 1 96 ? -42.756 11.406 -8.505 1.00 33.23 96 ALA A C 2
ATOM 3364 O O . ALA A 1 96 ? -43.299 10.924 -7.509 1.00 62.34 96 ALA A O 2
ATOM 3371 N N . LEU A 1 97 ? -42.771 12.706 -8.778 1.00 33.33 97 LEU A N 2
ATOM 3372 C CA . LEU A 1 97 ? -43.441 13.663 -7.904 1.00 51.23 97 LEU A CA 2
ATOM 3373 C C . LEU A 1 97 ? -44.955 13.482 -7.957 1.00 42.21 97 LEU A C 2
ATOM 3374 O O . LEU A 1 97 ? -45.617 13.393 -6.923 1.00 41.00 97 LEU A O 2
ATOM 3390 N N . LYS A 1 98 ? -45.497 13.427 -9.169 1.00 22.30 98 LYS A N 2
ATOM 3391 C CA . LYS A 1 98 ? -46.932 13.253 -9.359 1.00 20.55 98 LYS A CA 2
ATOM 3392 C C . LYS A 1 98 ? -47.439 12.036 -8.590 1.00 65.15 98 LYS A C 2
ATOM 3393 O O . LYS A 1 98 ? -48.311 12.151 -7.730 1.00 12.13 98 LYS A O 2
ATOM 3412 N N . LYS A 1 99 ? -46.885 10.870 -8.906 1.00 42.02 99 LYS A N 2
ATOM 3413 C CA . LYS A 1 99 ? -47.278 9.632 -8.244 1.00 62.34 99 LYS A CA 2
ATOM 3414 C C . LYS A 1 99 ? -47.112 9.747 -6.732 1.00 74.54 99 LYS A C 2
ATOM 3415 O O . LYS A 1 99 ? -47.794 9.061 -5.969 1.00 52.11 99 LYS A O 2
ATOM 3434 N N . LEU A 1 100 ? -46.204 10.617 -6.306 1.00 15.42 100 LEU A N 2
ATOM 3435 C CA . LEU A 1 100 ? -45.951 10.823 -4.884 1.00 43.30 100 LEU A CA 2
ATOM 3436 C C . LEU A 1 100 ? -47.079 11.622 -4.240 1.00 11.14 100 LEU A C 2
ATOM 3437 O O . LEU A 1 100 ? -47.325 11.511 -3.039 1.00 72.23 100 LEU A O 2
ATOM 3453 N N . GLY A 1 101 ? -47.764 12.427 -5.047 1.00 21.32 101 GLY A N 2
ATOM 3454 C CA . GLY A 1 101 ? -48.860 13.231 -4.538 1.00 24.32 101 GLY A CA 2
ATOM 3455 C C . GLY A 1 101 ? -48.525 14.709 -4.499 1.00 73.43 101 GLY A C 2
ATOM 3456 O O . GLY A 1 101 ? -49.150 15.475 -3.765 1.00 3.33 101 GLY A O 2
ATOM 3460 N N . LEU A 1 102 ? -47.537 15.111 -5.291 1.00 22.45 102 LEU A N 2
ATOM 3461 C CA . LEU A 1 102 ? -47.119 16.507 -5.343 1.00 43.22 102 LEU A CA 2
ATOM 3462 C C . LEU A 1 102 ? -47.982 17.298 -6.321 1.00 33.32 102 LEU A C 2
ATOM 3463 O O . LEU A 1 102 ? -48.153 18.509 -6.177 1.00 64.42 102 LEU A O 2
ATOM 3479 N N . LYS A 1 103 ? -48.528 16.604 -7.315 1.00 4.54 103 LYS A N 2
ATOM 3480 C CA . LYS A 1 103 ? -49.377 17.239 -8.315 1.00 52.50 103 LYS A CA 2
ATOM 3481 C C . LYS A 1 103 ? -48.596 18.279 -9.112 1.00 3.55 103 LYS A C 2
ATOM 3482 O O . LYS A 1 103 ? -49.021 19.429 -9.237 1.00 74.52 103 LYS A O 2
ATOM 3501 N N . LEU A 1 104 ? -47.452 17.870 -9.649 1.00 31.52 104 LEU A N 2
ATOM 3502 C CA . LEU A 1 104 ? -46.612 18.766 -10.435 1.00 65.21 104 LEU A CA 2
ATOM 3503 C C . LEU A 1 104 ? -47.394 19.365 -11.599 1.00 73.01 104 LEU A C 2
ATOM 3504 O O . LEU A 1 104 ? -47.392 20.579 -11.801 1.00 61.20 104 LEU A O 2
ATOM 3520 N N . GLU A 1 105 ? -48.065 18.505 -12.360 1.00 5.21 105 GLU A N 2
ATOM 3521 C CA . GLU A 1 105 ? -48.853 18.951 -13.503 1.00 21.12 105 GLU A CA 2
ATOM 3522 C C . GLU A 1 105 ? -50.302 19.204 -13.098 1.00 53.33 105 GLU A C 2
ATOM 3523 O O . GLU A 1 105 ? -50.868 20.254 -13.404 1.00 63.50 105 GLU A O 2
ATOM 3535 N N . MET A 1 1 ? 8.794 15.644 7.435 1.00 35.44 1 MET A N 3
ATOM 3536 C CA . MET A 1 1 ? 9.326 15.036 6.221 1.00 43.45 1 MET A CA 3
ATOM 3537 C C . MET A 1 1 ? 9.949 13.677 6.521 1.00 24.13 1 MET A C 3
ATOM 3538 O O . MET A 1 1 ? 11.165 13.496 6.453 1.00 61.22 1 MET A O 3
ATOM 3552 N N . PRO A 1 2 ? 9.099 12.697 6.862 1.00 60.15 2 PRO A N 3
ATOM 3553 C CA . PRO A 1 2 ? 9.544 11.338 7.179 1.00 70.53 2 PRO A CA 3
ATOM 3554 C C . PRO A 1 2 ? 10.061 10.595 5.951 1.00 12.20 2 PRO A C 3
ATOM 3555 O O . PRO A 1 2 ? 9.990 11.103 4.832 1.00 63.10 2 PRO A O 3
ATOM 3566 N N . SER A 1 3 ? 10.581 9.391 6.168 1.00 11.14 3 SER A N 3
ATOM 3567 C CA . SER A 1 3 ? 11.112 8.581 5.079 1.00 1.02 3 SER A CA 3
ATOM 3568 C C . SER A 1 3 ? 10.265 7.330 4.869 1.00 74.55 3 SER A C 3
ATOM 3569 O O . SER A 1 3 ? 9.784 7.068 3.765 1.00 51.30 3 SER A O 3
ATOM 3577 N N . VAL A 1 4 ? 10.085 6.558 5.936 1.00 34.13 4 VAL A N 3
ATOM 3578 C CA . VAL A 1 4 ? 9.294 5.334 5.871 1.00 45.42 4 VAL A CA 3
ATOM 3579 C C . VAL A 1 4 ? 7.899 5.611 5.323 1.00 32.50 4 VAL A C 3
ATOM 3580 O O . VAL A 1 4 ? 7.323 4.783 4.618 1.00 71.11 4 VAL A O 3
ATOM 3593 N N . ASN A 1 5 ? 7.360 6.780 5.652 1.00 31.42 5 ASN A N 3
ATOM 3594 C CA . ASN A 1 5 ? 6.031 7.166 5.193 1.00 33.24 5 ASN A CA 3
ATOM 3595 C C . ASN A 1 5 ? 6.027 7.416 3.688 1.00 1.22 5 ASN A C 3
ATOM 3596 O O . ASN A 1 5 ? 5.002 7.257 3.024 1.00 62.33 5 ASN A O 3
ATOM 3607 N N . ASP A 1 6 ? 7.179 7.809 3.156 1.00 13.43 6 ASP A N 3
ATOM 3608 C CA . ASP A 1 6 ? 7.309 8.081 1.729 1.00 61.42 6 ASP A CA 3
ATOM 3609 C C . ASP A 1 6 ? 6.950 6.848 0.906 1.00 22.20 6 ASP A C 3
ATOM 3610 O O . ASP A 1 6 ? 6.395 6.958 -0.187 1.00 25.14 6 ASP A O 3
ATOM 3619 N N . SER A 1 7 ? 7.272 5.672 1.439 1.00 12.25 7 SER A N 3
ATOM 3620 C CA . SER A 1 7 ? 6.988 4.419 0.752 1.00 34.43 7 SER A CA 3
ATOM 3621 C C . SER A 1 7 ? 5.484 4.164 0.684 1.00 10.22 7 SER A C 3
ATOM 3622 O O . SER A 1 7 ? 4.982 3.597 -0.286 1.00 21.52 7 SER A O 3
ATOM 3630 N N . LEU A 1 8 ? 4.772 4.589 1.722 1.00 11.12 8 LEU A N 3
ATOM 3631 C CA . LEU A 1 8 ? 3.325 4.409 1.782 1.00 23.10 8 LEU A CA 3
ATOM 3632 C C . LEU A 1 8 ? 2.643 5.074 0.591 1.00 45.45 8 LEU A C 3
ATOM 3633 O O . LEU A 1 8 ? 1.655 4.564 0.064 1.00 31.04 8 LEU A O 3
ATOM 3649 N N . ASP A 1 9 ? 3.180 6.214 0.170 1.00 55.44 9 ASP A N 3
ATOM 3650 C CA . ASP A 1 9 ? 2.626 6.949 -0.962 1.00 35.13 9 ASP A CA 3
ATOM 3651 C C . ASP A 1 9 ? 2.562 6.065 -2.204 1.00 32.23 9 ASP A C 3
ATOM 3652 O O . ASP A 1 9 ? 1.654 6.197 -3.025 1.00 44.21 9 ASP A O 3
ATOM 3661 N N . ILE A 1 10 ? 3.532 5.167 -2.334 1.00 51.03 10 ILE A N 3
ATOM 3662 C CA . ILE A 1 10 ? 3.586 4.263 -3.477 1.00 23.53 10 ILE A CA 3
ATOM 3663 C C . ILE A 1 10 ? 2.671 3.060 -3.269 1.00 1.41 10 ILE A C 3
ATOM 3664 O O . ILE A 1 10 ? 1.897 2.694 -4.155 1.00 4.33 10 ILE A O 3
ATOM 3680 N N . VAL A 1 11 ? 2.763 2.449 -2.092 1.00 40.44 11 VAL A N 3
ATOM 3681 C CA . VAL A 1 11 ? 1.942 1.290 -1.766 1.00 30.34 11 VAL A CA 3
ATOM 3682 C C . VAL A 1 11 ? 0.461 1.592 -1.963 1.00 12.11 11 VAL A C 3
ATOM 3683 O O . VAL A 1 11 ? -0.254 0.838 -2.622 1.00 11.34 11 VAL A O 3
ATOM 3696 N N . GLU A 1 12 ? 0.007 2.701 -1.388 1.00 3.31 12 GLU A N 3
ATOM 3697 C CA . GLU A 1 12 ? -1.389 3.104 -1.501 1.00 34.25 12 GLU A CA 3
ATOM 3698 C C . GLU A 1 12 ? -1.724 3.517 -2.931 1.00 45.41 12 GLU A C 3
ATOM 3699 O O . GLU A 1 12 ? -2.838 3.305 -3.407 1.00 74.40 12 GLU A O 3
ATOM 3711 N N . LYS A 1 13 ? -0.749 4.110 -3.612 1.00 44.50 13 LYS A N 3
ATOM 3712 C CA . LYS A 1 13 ? -0.936 4.554 -4.987 1.00 62.22 13 LYS A CA 3
ATOM 3713 C C . LYS A 1 13 ? -1.104 3.363 -5.926 1.00 3.22 13 LYS A C 3
ATOM 3714 O O . LYS A 1 13 ? -1.877 3.417 -6.883 1.00 44.31 13 LYS A O 3
ATOM 3733 N N . LEU A 1 14 ? -0.376 2.287 -5.644 1.00 34.50 14 LEU A N 3
ATOM 3734 C CA . LEU A 1 14 ? -0.447 1.081 -6.462 1.00 11.23 14 LEU A CA 3
ATOM 3735 C C . LEU A 1 14 ? -1.794 0.385 -6.291 1.00 44.15 14 LEU A C 3
ATOM 3736 O O . LEU A 1 14 ? -2.469 0.070 -7.271 1.00 41.15 14 LEU A O 3
ATOM 3752 N N . TYR A 1 15 ? -2.178 0.150 -5.042 1.00 71.03 15 TYR A N 3
ATOM 3753 C CA . TYR A 1 15 ? -3.444 -0.509 -4.743 1.00 40.21 15 TYR A CA 3
ATOM 3754 C C . TYR A 1 15 ? -4.621 0.322 -5.244 1.00 32.11 15 TYR A C 3
ATOM 3755 O O . TYR A 1 15 ? -5.487 -0.176 -5.965 1.00 25.22 15 TYR A O 3
ATOM 3773 N N . LYS A 1 16 ? -4.648 1.592 -4.857 1.00 44.33 16 LYS A N 3
ATOM 3774 C CA . LYS A 1 16 ? -5.717 2.495 -5.267 1.00 52.43 16 LYS A CA 3
ATOM 3775 C C . LYS A 1 16 ? -5.769 2.622 -6.786 1.00 73.14 16 LYS A C 3
ATOM 3776 O O . LYS A 1 16 ? -6.786 3.029 -7.350 1.00 1.44 16 LYS A O 3
ATOM 3795 N N . ASP A 1 17 ? -4.669 2.271 -7.443 1.00 53.24 17 ASP A N 3
ATOM 3796 C CA . ASP A 1 17 ? -4.591 2.344 -8.898 1.00 20.22 17 ASP A CA 3
ATOM 3797 C C . ASP A 1 17 ? -5.149 1.075 -9.536 1.00 2.23 17 ASP A C 3
ATOM 3798 O O . ASP A 1 17 ? -5.567 1.082 -10.692 1.00 43.24 17 ASP A O 3
ATOM 3807 N N . GLY A 1 18 ? -5.152 -0.014 -8.772 1.00 30.03 18 GLY A N 3
ATOM 3808 C CA . GLY A 1 18 ? -5.660 -1.275 -9.280 1.00 41.33 18 GLY A CA 3
ATOM 3809 C C . GLY A 1 18 ? -4.600 -2.358 -9.306 1.00 4.45 18 GLY A C 3
ATOM 3810 O O . GLY A 1 18 ? -4.459 -3.076 -10.295 1.00 71.43 18 GLY A O 3
ATOM 3814 N N . VAL A 1 19 ? -3.850 -2.477 -8.214 1.00 14.11 19 VAL A N 3
ATOM 3815 C CA . VAL A 1 19 ? -2.797 -3.480 -8.115 1.00 54.42 19 VAL A CA 3
ATOM 3816 C C . VAL A 1 19 ? -3.041 -4.419 -6.939 1.00 73.22 19 VAL A C 3
ATOM 3817 O O . VAL A 1 19 ? -3.353 -3.994 -5.827 1.00 15.54 19 VAL A O 3
ATOM 3830 N N . PRO A 1 20 ? -2.896 -5.729 -7.188 1.00 63.33 20 PRO A N 3
ATOM 3831 C CA . PRO A 1 20 ? -3.095 -6.756 -6.162 1.00 22.23 20 PRO A CA 3
ATOM 3832 C C . PRO A 1 20 ? -2.000 -6.737 -5.101 1.00 1.10 20 PRO A C 3
ATOM 3833 O O . PRO A 1 20 ? -0.863 -6.355 -5.376 1.00 65.22 20 PRO A O 3
ATOM 3844 N N . VAL A 1 21 ? -2.350 -7.150 -3.887 1.00 63.22 21 VAL A N 3
ATOM 3845 C CA . VAL A 1 21 ? -1.396 -7.182 -2.785 1.00 42.22 21 VAL A CA 3
ATOM 3846 C C . VAL A 1 21 ? -0.124 -7.924 -3.180 1.00 53.40 21 VAL A C 3
ATOM 3847 O O . VAL A 1 21 ? 0.985 -7.454 -2.928 1.00 24.31 21 VAL A O 3
ATOM 3860 N N . LYS A 1 22 ? -0.293 -9.086 -3.802 1.00 42.13 22 LYS A N 3
ATOM 3861 C CA . LYS A 1 22 ? 0.841 -9.894 -4.235 1.00 20.21 22 LYS A CA 3
ATOM 3862 C C . LYS A 1 22 ? 1.806 -9.070 -5.082 1.00 33.35 22 LYS A C 3
ATOM 3863 O O . LYS A 1 22 ? 3.022 -9.202 -4.959 1.00 64.23 22 LYS A O 3
ATOM 3882 N N . GLU A 1 23 ? 1.251 -8.218 -5.940 1.00 44.24 23 GLU A N 3
ATOM 3883 C CA . GLU A 1 23 ? 2.065 -7.373 -6.807 1.00 12.22 23 GLU A CA 3
ATOM 3884 C C . GLU A 1 23 ? 2.637 -6.190 -6.031 1.00 40.40 23 GLU A C 3
ATOM 3885 O O . GLU A 1 23 ? 3.813 -5.851 -6.174 1.00 72.23 23 GLU A O 3
ATOM 3897 N N . ILE A 1 24 ? 1.799 -5.566 -5.210 1.00 53.12 24 ILE A N 3
ATOM 3898 C CA . ILE A 1 24 ? 2.222 -4.423 -4.412 1.00 41.21 24 ILE A CA 3
ATOM 3899 C C . ILE A 1 24 ? 3.378 -4.793 -3.489 1.00 71.30 24 ILE A C 3
ATOM 3900 O O . ILE A 1 24 ? 4.306 -4.009 -3.294 1.00 31.14 24 ILE A O 3
ATOM 3916 N N . ALA A 1 25 ? 3.315 -5.995 -2.924 1.00 63.44 25 ALA A N 3
ATOM 3917 C CA . ALA A 1 25 ? 4.358 -6.473 -2.026 1.00 2.41 25 ALA A CA 3
ATOM 3918 C C . ALA A 1 25 ? 5.723 -6.445 -2.705 1.00 42.42 25 ALA A C 3
ATOM 3919 O O . ALA A 1 25 ? 6.715 -6.021 -2.111 1.00 70.42 25 ALA A O 3
ATOM 3926 N N . LYS A 1 26 ? 5.767 -6.901 -3.952 1.00 42.33 26 LYS A N 3
ATOM 3927 C CA . LYS A 1 26 ? 7.010 -6.928 -4.713 1.00 65.42 26 LYS A CA 3
ATOM 3928 C C . LYS A 1 26 ? 7.455 -5.516 -5.080 1.00 72.33 26 LYS A C 3
ATOM 3929 O O . LYS A 1 26 ? 8.650 -5.229 -5.144 1.00 41.03 26 LYS A O 3
ATOM 3948 N N . ARG A 1 27 ? 6.486 -4.639 -5.320 1.00 11.40 27 ARG A N 3
ATOM 3949 C CA . ARG A 1 27 ? 6.779 -3.257 -5.680 1.00 32.02 27 ARG A CA 3
ATOM 3950 C C . ARG A 1 27 ? 7.363 -2.498 -4.493 1.00 41.22 27 ARG A C 3
ATOM 3951 O O . ARG A 1 27 ? 8.398 -1.841 -4.612 1.00 10.41 27 ARG A O 3
ATOM 3972 N N . SER A 1 28 ? 6.694 -2.593 -3.349 1.00 3.45 28 SER A N 3
ATOM 3973 C CA . SER A 1 28 ? 7.144 -1.911 -2.140 1.00 43.13 28 SER A CA 3
ATOM 3974 C C . SER A 1 28 ? 8.150 -2.768 -1.377 1.00 3.34 28 SER A C 3
ATOM 3975 O O . SER A 1 28 ? 8.617 -2.388 -0.305 1.00 1.44 28 SER A O 3
ATOM 3983 N N . ASN A 1 29 ? 8.478 -3.926 -1.938 1.00 72.14 29 ASN A N 3
ATOM 3984 C CA . ASN A 1 29 ? 9.428 -4.838 -1.311 1.00 70.23 29 ASN A CA 3
ATOM 3985 C C . ASN A 1 29 ? 8.987 -5.192 0.106 1.00 73.33 29 ASN A C 3
ATOM 3986 O O . ASN A 1 29 ? 9.816 -5.449 0.978 1.00 32.42 29 ASN A O 3
ATOM 3997 N N . ASN A 1 30 ? 7.677 -5.203 0.327 1.00 14.22 30 ASN A N 3
ATOM 3998 C CA . ASN A 1 30 ? 7.125 -5.525 1.639 1.00 51.34 30 ASN A CA 3
ATOM 3999 C C . ASN A 1 30 ? 6.470 -6.903 1.629 1.00 3.22 30 ASN A C 3
ATOM 4000 O O . ASN A 1 30 ? 6.452 -7.586 0.606 1.00 60.52 30 ASN A O 3
ATOM 4011 N N . SER A 1 31 ? 5.933 -7.303 2.778 1.00 74.31 31 SER A N 3
ATOM 4012 C CA . SER A 1 31 ? 5.279 -8.600 2.904 1.00 71.34 31 SER A CA 3
ATOM 4013 C C . SER A 1 31 ? 3.764 -8.459 2.793 1.00 4.20 31 SER A C 3
ATOM 4014 O O . SER A 1 31 ? 3.215 -7.375 2.992 1.00 24.04 31 SER A O 3
ATOM 4022 N N . MET A 1 32 ? 3.094 -9.561 2.473 1.00 22.51 32 MET A N 3
ATOM 4023 C CA . MET A 1 32 ? 1.643 -9.560 2.337 1.00 31.45 32 MET A CA 3
ATOM 4024 C C . MET A 1 32 ? 0.978 -9.018 3.599 1.00 25.01 32 MET A C 3
ATOM 4025 O O . MET A 1 32 ? -0.069 -8.374 3.533 1.00 51.33 32 MET A O 3
ATOM 4039 N N . SER A 1 33 ? 1.593 -9.284 4.747 1.00 43.51 33 SER A N 3
ATOM 4040 C CA . SER A 1 33 ? 1.059 -8.825 6.024 1.00 23.32 33 SER A CA 3
ATOM 4041 C C . SER A 1 33 ? 1.361 -7.346 6.240 1.00 43.41 33 SER A C 3
ATOM 4042 O O . SER A 1 33 ? 0.673 -6.662 6.998 1.00 3.14 33 SER A O 3
ATOM 4050 N N . THR A 1 34 ? 2.398 -6.855 5.567 1.00 70.03 34 THR A N 3
ATOM 4051 C CA . THR A 1 34 ? 2.794 -5.457 5.684 1.00 33.34 34 THR A CA 3
ATOM 4052 C C . THR A 1 34 ? 1.983 -4.576 4.741 1.00 1.45 34 THR A C 3
ATOM 4053 O O . THR A 1 34 ? 1.424 -3.559 5.154 1.00 52.54 34 THR A O 3
ATOM 4064 N N . VAL A 1 35 ? 1.923 -4.970 3.473 1.00 65.10 35 VAL A N 3
ATOM 4065 C CA . VAL A 1 35 ? 1.180 -4.216 2.472 1.00 15.33 35 VAL A CA 3
ATOM 4066 C C . VAL A 1 35 ? -0.314 -4.220 2.779 1.00 53.14 35 VAL A C 3
ATOM 4067 O O . VAL A 1 35 ? -0.931 -3.165 2.926 1.00 12.52 35 VAL A O 3
ATOM 4080 N N . TYR A 1 36 ? -0.889 -5.413 2.872 1.00 32.55 36 TYR A N 3
ATOM 4081 C CA . TYR A 1 36 ? -2.312 -5.556 3.160 1.00 55.24 36 TYR A CA 3
ATOM 4082 C C . TYR A 1 36 ? -2.700 -4.759 4.402 1.00 51.44 36 TYR A C 3
ATOM 4083 O O . TYR A 1 36 ? -3.755 -4.127 4.445 1.00 62.23 36 TYR A O 3
ATOM 4101 N N . LYS A 1 37 ? -1.836 -4.794 5.412 1.00 74.13 37 LYS A N 3
ATOM 4102 C CA . LYS A 1 37 ? -2.085 -4.074 6.655 1.00 41.03 37 LYS A CA 3
ATOM 4103 C C . LYS A 1 37 ? -2.200 -2.575 6.402 1.00 2.33 37 LYS A C 3
ATOM 4104 O O . LYS A 1 37 ? -2.908 -1.867 7.120 1.00 22.42 37 LYS A O 3
ATOM 4123 N N . ALA A 1 38 ? -1.502 -2.096 5.379 1.00 61.31 38 ALA A N 3
ATOM 4124 C CA . ALA A 1 38 ? -1.530 -0.681 5.030 1.00 50.24 38 ALA A CA 3
ATOM 4125 C C . ALA A 1 38 ? -2.809 -0.325 4.282 1.00 32.42 38 ALA A C 3
ATOM 4126 O O . ALA A 1 38 ? -3.427 0.707 4.544 1.00 13.15 38 ALA A O 3
ATOM 4133 N N . LEU A 1 39 ? -3.202 -1.185 3.348 1.00 3.31 39 LEU A N 3
ATOM 4134 C CA . LEU A 1 39 ? -4.410 -0.960 2.560 1.00 43.21 39 LEU A CA 3
ATOM 4135 C C . LEU A 1 39 ? -5.626 -0.793 3.465 1.00 54.24 39 LEU A C 3
ATOM 4136 O O . LEU A 1 39 ? -6.393 0.159 3.319 1.00 23.24 39 LEU A O 3
ATOM 4152 N N . GLU A 1 40 ? -5.795 -1.723 4.400 1.00 61.23 40 GLU A N 3
ATOM 4153 C CA . GLU A 1 40 ? -6.918 -1.677 5.329 1.00 53.11 40 GLU A CA 3
ATOM 4154 C C . GLU A 1 40 ? -6.907 -0.378 6.131 1.00 72.13 40 GLU A C 3
ATOM 4155 O O . GLU A 1 40 ? -7.957 0.135 6.518 1.00 11.13 40 GLU A O 3
ATOM 4167 N N . LYS A 1 41 ? -5.712 0.147 6.378 1.00 3.21 41 LYS A N 3
ATOM 4168 C CA . LYS A 1 41 ? -5.562 1.386 7.133 1.00 60.20 41 LYS A CA 3
ATOM 4169 C C . LYS A 1 41 ? -5.858 2.597 6.256 1.00 40.30 41 LYS A C 3
ATOM 4170 O O . LYS A 1 41 ? -6.470 3.568 6.705 1.00 71.31 41 LYS A O 3
ATOM 4189 N N . LEU A 1 42 ? -5.420 2.536 5.003 1.00 52.44 42 LEU A N 3
ATOM 4190 C CA . LEU A 1 42 ? -5.639 3.628 4.061 1.00 0.44 42 LEU A CA 3
ATOM 4191 C C . LEU A 1 42 ? -7.113 3.731 3.679 1.00 65.43 42 LEU A C 3
ATOM 4192 O O . LEU A 1 42 ? -7.705 4.807 3.739 1.00 51.32 42 LEU A O 3
ATOM 4208 N N . GLU A 1 43 ? -7.697 2.602 3.289 1.00 44.22 43 GLU A N 3
ATOM 4209 C CA . GLU A 1 43 ? -9.101 2.565 2.899 1.00 52.42 43 GLU A CA 3
ATOM 4210 C C . GLU A 1 43 ? -9.987 3.135 4.002 1.00 21.34 43 GLU A C 3
ATOM 4211 O O . GLU A 1 43 ? -10.978 3.812 3.730 1.00 50.41 43 GLU A O 3
ATOM 4223 N N . ALA A 1 44 ? -9.624 2.854 5.250 1.00 61.04 44 ALA A N 3
ATOM 4224 C CA . ALA A 1 44 ? -10.384 3.339 6.394 1.00 14.23 44 ALA A CA 3
ATOM 4225 C C . ALA A 1 44 ? -10.353 4.862 6.469 1.00 4.31 44 ALA A C 3
ATOM 4226 O O . ALA A 1 44 ? -11.221 5.481 7.083 1.00 75.31 44 ALA A O 3
ATOM 4233 N N . MET A 1 45 ? -9.344 5.459 5.843 1.00 42.31 45 MET A N 3
ATOM 4234 C CA . MET A 1 45 ? -9.199 6.910 5.839 1.00 12.25 45 MET A CA 3
ATOM 4235 C C . MET A 1 45 ? -9.694 7.503 4.523 1.00 25.21 45 MET A C 3
ATOM 4236 O O . MET A 1 45 ? -10.091 8.666 4.466 1.00 51.35 45 MET A O 3
ATOM 4250 N N . GLY A 1 46 ? -9.668 6.694 3.468 1.00 3.31 46 GLY A N 3
ATOM 4251 C CA . GLY A 1 46 ? -10.116 7.157 2.167 1.00 4.04 46 GLY A CA 3
ATOM 4252 C C . GLY A 1 46 ? -8.969 7.622 1.292 1.00 73.03 46 GLY A C 3
ATOM 4253 O O . GLY A 1 46 ? -9.157 8.449 0.399 1.00 21.24 46 GLY A O 3
ATOM 4257 N N . ARG A 1 47 ? -7.778 7.090 1.547 1.00 53.20 47 ARG A N 3
ATOM 4258 C CA . ARG A 1 47 ? -6.596 7.459 0.777 1.00 41.11 47 ARG A CA 3
ATOM 4259 C C . ARG A 1 47 ? -6.544 6.689 -0.540 1.00 50.02 47 ARG A C 3
ATOM 4260 O O . ARG A 1 47 ? -6.200 7.246 -1.583 1.00 43.52 47 ARG A O 3
ATOM 4281 N N . ILE A 1 48 ? -6.888 5.407 -0.484 1.00 60.13 48 ILE A N 3
ATOM 4282 C CA . ILE A 1 48 ? -6.880 4.562 -1.671 1.00 12.01 48 ILE A CA 3
ATOM 4283 C C . ILE A 1 48 ? -8.263 4.502 -2.312 1.00 20.35 48 ILE A C 3
ATOM 4284 O O . ILE A 1 48 ? -8.675 3.464 -2.830 1.00 72.32 48 ILE A O 3
ATOM 4300 N N . LYS A 1 49 ? -8.975 5.623 -2.275 1.00 72.51 49 LYS A N 3
ATOM 4301 C CA . LYS A 1 49 ? -10.311 5.701 -2.855 1.00 22.24 49 LYS A CA 3
ATOM 4302 C C . LYS A 1 49 ? -10.518 7.033 -3.567 1.00 55.13 49 LYS A C 3
ATOM 4303 O O . LYS A 1 49 ? -10.372 8.099 -2.966 1.00 74.42 49 LYS A O 3
ATOM 4322 N N . ARG A 1 50 ? -10.859 6.966 -4.850 1.00 15.44 50 ARG A N 3
ATOM 4323 C CA . ARG A 1 50 ? -11.087 8.168 -5.643 1.00 71.04 50 ARG A CA 3
ATOM 4324 C C . ARG A 1 50 ? -12.485 8.160 -6.254 1.00 32.04 50 ARG A C 3
ATOM 4325 O O . ARG A 1 50 ? -13.165 9.185 -6.287 1.00 51.33 50 ARG A O 3
ATOM 4346 N N . ARG A 1 51 ? -12.909 6.995 -6.736 1.00 3.11 51 ARG A N 3
ATOM 4347 C CA . ARG A 1 51 ? -14.225 6.854 -7.347 1.00 4.40 51 ARG A CA 3
ATOM 4348 C C . ARG A 1 51 ? -14.385 7.815 -8.521 1.00 22.34 51 ARG A C 3
ATOM 4349 O O . ARG A 1 51 ? -15.498 8.213 -8.864 1.00 12.31 51 ARG A O 3
ATOM 4370 N N . LYS A 1 52 ? -13.266 8.184 -9.133 1.00 50.15 52 LYS A N 3
ATOM 4371 C CA . LYS A 1 52 ? -13.280 9.097 -10.270 1.00 74.21 52 LYS A CA 3
ATOM 4372 C C . LYS A 1 52 ? -13.852 10.454 -9.871 1.00 34.32 52 LYS A C 3
ATOM 4373 O O . LYS A 1 52 ? -14.358 10.623 -8.762 1.00 73.54 52 LYS A O 3
ATOM 4392 N N . GLY A 1 53 ? -13.769 11.418 -10.783 1.00 20.50 53 GLY A N 3
ATOM 4393 C CA . GLY A 1 53 ? -14.284 12.746 -10.508 1.00 34.25 53 GLY A CA 3
ATOM 4394 C C . GLY A 1 53 ? -15.107 13.298 -11.654 1.00 52.00 53 GLY A C 3
ATOM 4395 O O . GLY A 1 53 ? -14.594 13.499 -12.755 1.00 30.32 53 GLY A O 3
ATOM 4399 N N . ARG A 1 54 ? -16.388 13.544 -11.397 1.00 63.41 54 ARG A N 3
ATOM 4400 C CA . ARG A 1 54 ? -17.285 14.073 -12.418 1.00 3.33 54 ARG A CA 3
ATOM 4401 C C . ARG A 1 54 ? -17.688 15.509 -12.094 1.00 33.25 54 ARG A C 3
ATOM 4402 O O . ARG A 1 54 ? -17.915 16.319 -12.994 1.00 24.25 54 ARG A O 3
ATOM 4423 N N . TYR A 1 55 ? -17.779 15.816 -10.804 1.00 42.55 55 TYR A N 3
ATOM 4424 C CA . TYR A 1 55 ? -18.158 17.152 -10.363 1.00 10.14 55 TYR A CA 3
ATOM 4425 C C . TYR A 1 55 ? -16.980 18.116 -10.467 1.00 11.44 55 TYR A C 3
ATOM 4426 O O . TYR A 1 55 ? -16.947 18.980 -11.343 1.00 23.14 55 TYR A O 3
ATOM 4444 N N . ARG A 1 56 ? -16.016 17.961 -9.566 1.00 62.32 56 ARG A N 3
ATOM 4445 C CA . ARG A 1 56 ? -14.836 18.817 -9.555 1.00 50.02 56 ARG A CA 3
ATOM 4446 C C . ARG A 1 56 ? -15.232 20.289 -9.508 1.00 12.13 56 ARG A C 3
ATOM 4447 O O . ARG A 1 56 ? -16.402 20.620 -9.316 1.00 3.10 56 ARG A O 3
ATOM 4468 N N . GLN A 1 57 ? -14.250 21.167 -9.684 1.00 23.04 57 GLN A N 3
ATOM 4469 C CA . GLN A 1 57 ? -14.497 22.604 -9.660 1.00 32.12 57 GLN A CA 3
ATOM 4470 C C . GLN A 1 57 ? -14.539 23.173 -11.074 1.00 63.14 57 GLN A C 3
ATOM 4471 O O . GLN A 1 57 ? -15.590 23.598 -11.553 1.00 33.41 57 GLN A O 3
ATOM 4485 N N . HIS A 1 58 ? -13.387 23.177 -11.738 1.00 55.43 58 HIS A N 3
ATOM 4486 C CA . HIS A 1 58 ? -13.292 23.694 -13.099 1.00 14.14 58 HIS A CA 3
ATOM 4487 C C . HIS A 1 58 ? -13.778 22.658 -14.109 1.00 54.12 58 HIS A C 3
ATOM 4488 O O . HIS A 1 58 ? -13.302 21.523 -14.125 1.00 53.32 58 HIS A O 3
ATOM 4502 N N . ARG A 1 59 ? -14.727 23.057 -14.948 1.00 34.01 59 ARG A N 3
ATOM 4503 C CA . ARG A 1 59 ? -15.278 22.163 -15.960 1.00 21.10 59 ARG A CA 3
ATOM 4504 C C . ARG A 1 59 ? -15.447 22.886 -17.292 1.00 53.12 59 ARG A C 3
ATOM 4505 O O . ARG A 1 59 ? -16.340 22.564 -18.076 1.00 62.11 59 ARG A O 3
ATOM 4526 N N . ARG A 1 60 ? -14.585 23.867 -17.540 1.00 34.10 60 ARG A N 3
ATOM 4527 C CA . ARG A 1 60 ? -14.640 24.638 -18.777 1.00 23.14 60 ARG A CA 3
ATOM 4528 C C . ARG A 1 60 ? -13.309 25.334 -19.043 1.00 2.02 60 ARG A C 3
ATOM 4529 O O . ARG A 1 60 ? -12.346 25.162 -18.295 1.00 51.11 60 ARG A O 3
ATOM 4550 N N . LEU A 1 61 ? -13.262 26.120 -20.114 1.00 2.24 61 LEU A N 3
ATOM 4551 C CA . LEU A 1 61 ? -12.049 26.842 -20.479 1.00 40.45 61 LEU A CA 3
ATOM 4552 C C . LEU A 1 61 ? -11.665 27.845 -19.396 1.00 62.11 61 LEU A C 3
ATOM 4553 O O . LEU A 1 61 ? -10.678 27.659 -18.683 1.00 40.42 61 LEU A O 3
ATOM 4569 N N . THR A 1 62 ? -12.453 28.909 -19.274 1.00 71.12 62 THR A N 3
ATOM 4570 C CA . THR A 1 62 ? -12.196 29.941 -18.278 1.00 70.51 62 THR A CA 3
ATOM 4571 C C . THR A 1 62 ? -13.160 29.822 -17.103 1.00 22.34 62 THR A C 3
ATOM 4572 O O . THR A 1 62 ? -14.084 29.009 -17.127 1.00 25.34 62 THR A O 3
ATOM 4583 N N . GLU A 1 63 ? -12.938 30.637 -16.077 1.00 13.21 63 GLU A N 3
ATOM 4584 C CA . GLU A 1 63 ? -13.789 30.622 -14.892 1.00 33.03 63 GLU A CA 3
ATOM 4585 C C . GLU A 1 63 ? -15.192 31.123 -15.223 1.00 42.10 63 GLU A C 3
ATOM 4586 O O . GLU A 1 63 ? -16.171 30.709 -14.603 1.00 75.43 63 GLU A O 3
ATOM 4598 N N . GLU A 1 64 ? -15.279 32.016 -16.203 1.00 32.15 64 GLU A N 3
ATOM 4599 C CA . GLU A 1 64 ? -16.562 32.575 -16.615 1.00 71.33 64 GLU A CA 3
ATOM 4600 C C . GLU A 1 64 ? -17.354 31.566 -17.442 1.00 25.45 64 GLU A C 3
ATOM 4601 O O . GLU A 1 64 ? -18.584 31.554 -17.412 1.00 53.22 64 GLU A O 3
ATOM 4613 N N . GLU A 1 65 ? -16.639 30.721 -18.177 1.00 40.04 65 GLU A N 3
ATOM 4614 C CA . GLU A 1 65 ? -17.275 29.709 -19.013 1.00 11.22 65 GLU A CA 3
ATOM 4615 C C . GLU A 1 65 ? -17.935 28.632 -18.157 1.00 22.24 65 GLU A C 3
ATOM 4616 O O . GLU A 1 65 ? -19.067 28.222 -18.417 1.00 41.13 65 GLU A O 3
ATOM 4628 N N . LEU A 1 66 ? -17.219 28.177 -17.134 1.00 11.42 66 LEU A N 3
ATOM 4629 C CA . LEU A 1 66 ? -17.734 27.147 -16.238 1.00 5.31 66 LEU A CA 3
ATOM 4630 C C . LEU A 1 66 ? -18.906 27.676 -15.418 1.00 31.41 66 LEU A C 3
ATOM 4631 O O . LEU A 1 66 ? -19.804 26.922 -15.043 1.00 23.35 66 LEU A O 3
ATOM 4647 N N . ALA A 1 67 ? -18.893 28.976 -15.145 1.00 62.11 67 ALA A N 3
ATOM 4648 C CA . ALA A 1 67 ? -19.957 29.605 -14.373 1.00 14.41 67 ALA A CA 3
ATOM 4649 C C . ALA A 1 67 ? -21.176 29.887 -15.246 1.00 43.42 67 ALA A C 3
ATOM 4650 O O . ALA A 1 67 ? -22.308 29.899 -14.765 1.00 13.33 67 ALA A O 3
ATOM 4657 N N . THR A 1 68 ? -20.935 30.115 -16.533 1.00 43.05 68 THR A N 3
ATOM 4658 C CA . THR A 1 68 ? -22.012 30.399 -17.474 1.00 2.34 68 THR A CA 3
ATOM 4659 C C . THR A 1 68 ? -22.646 29.112 -17.988 1.00 31.24 68 THR A C 3
ATOM 4660 O O . THR A 1 68 ? -23.871 28.988 -18.033 1.00 5.23 68 THR A O 3
ATOM 4671 N N . ILE A 1 69 ? -21.808 28.157 -18.373 1.00 71.33 69 ILE A N 3
ATOM 4672 C CA . ILE A 1 69 ? -22.288 26.877 -18.881 1.00 54.52 69 ILE A CA 3
ATOM 4673 C C . ILE A 1 69 ? -23.201 26.192 -17.871 1.00 13.44 69 ILE A C 3
ATOM 4674 O O . ILE A 1 69 ? -24.193 25.563 -18.242 1.00 24.02 69 ILE A O 3
ATOM 4690 N N . ARG A 1 70 ? -22.861 26.320 -16.593 1.00 11.20 70 ARG A N 3
ATOM 4691 C CA . ARG A 1 70 ? -23.651 25.713 -15.528 1.00 42.21 70 ARG A CA 3
ATOM 4692 C C . ARG A 1 70 ? -25.103 26.177 -15.596 1.00 30.10 70 ARG A C 3
ATOM 4693 O O . ARG A 1 70 ? -26.005 25.495 -15.112 1.00 22.44 70 ARG A O 3
ATOM 4714 N N . GLU A 1 71 ? -25.319 27.342 -16.200 1.00 30.20 71 GLU A N 3
ATOM 4715 C CA . GLU A 1 71 ? -26.662 27.896 -16.329 1.00 22.01 71 GLU A CA 3
ATOM 4716 C C . GLU A 1 71 ? -27.607 26.888 -16.978 1.00 44.33 71 GLU A C 3
ATOM 4717 O O . GLU A 1 71 ? -28.805 26.870 -16.692 1.00 64.12 71 GLU A O 3
ATOM 4729 N N . LEU A 1 72 ? -27.059 26.052 -17.854 1.00 3.14 72 LEU A N 3
ATOM 4730 C CA . LEU A 1 72 ? -27.852 25.041 -18.543 1.00 54.13 72 LEU A CA 3
ATOM 4731 C C . LEU A 1 72 ? -28.628 24.183 -17.548 1.00 55.33 72 LEU A C 3
ATOM 4732 O O . LEU A 1 72 ? -29.632 23.563 -17.899 1.00 65.01 72 LEU A O 3
ATOM 4748 N N . TYR A 1 73 ? -28.158 24.157 -16.307 1.00 42.41 73 TYR A N 3
ATOM 4749 C CA . TYR A 1 73 ? -28.807 23.377 -15.261 1.00 22.41 73 TYR A CA 3
ATOM 4750 C C . TYR A 1 73 ? -30.047 24.093 -14.736 1.00 54.41 73 TYR A C 3
ATOM 4751 O O . TYR A 1 73 ? -31.095 23.478 -14.529 1.00 24.12 73 TYR A O 3
ATOM 4769 N N . LEU A 1 74 ? -29.922 25.399 -14.523 1.00 34.23 74 LEU A N 3
ATOM 4770 C CA . LEU A 1 74 ? -31.033 26.203 -14.024 1.00 65.42 74 LEU A CA 3
ATOM 4771 C C . LEU A 1 74 ? -32.074 26.429 -15.113 1.00 74.03 74 LEU A C 3
ATOM 4772 O O . LEU A 1 74 ? -33.276 26.297 -14.878 1.00 70.11 74 LEU A O 3
ATOM 4788 N N . LYS A 1 75 ? -31.607 26.771 -16.309 1.00 54.04 75 LYS A N 3
ATOM 4789 C CA . LYS A 1 75 ? -32.497 27.013 -17.439 1.00 11.30 75 LYS A CA 3
ATOM 4790 C C . LYS A 1 75 ? -32.925 25.700 -18.086 1.00 25.41 75 LYS A C 3
ATOM 4791 O O . LYS A 1 75 ? -33.930 25.644 -18.793 1.00 75.12 75 LYS A O 3
ATOM 4810 N N . GLY A 1 76 ? -32.155 24.645 -17.839 1.00 24.04 76 GLY A N 3
ATOM 4811 C CA . GLY A 1 76 ? -32.472 23.346 -18.403 1.00 33.31 76 GLY A CA 3
ATOM 4812 C C . GLY A 1 76 ? -32.026 23.217 -19.846 1.00 23.00 76 GLY A C 3
ATOM 4813 O O . GLY A 1 76 ? -32.453 22.307 -20.556 1.00 2.12 76 GLY A O 3
ATOM 4817 N N . ALA A 1 77 ? -31.164 24.131 -20.281 1.00 31.31 77 ALA A N 3
ATOM 4818 C CA . ALA A 1 77 ? -30.660 24.114 -21.649 1.00 2.01 77 ALA A CA 3
ATOM 4819 C C . ALA A 1 77 ? -29.882 22.833 -21.931 1.00 61.23 77 ALA A C 3
ATOM 4820 O O . ALA A 1 77 ? -29.620 22.040 -21.026 1.00 51.14 77 ALA A O 3
ATOM 4827 N N . THR A 1 78 ? -29.515 22.635 -23.193 1.00 55.12 78 THR A N 3
ATOM 4828 C CA . THR A 1 78 ? -28.769 21.450 -23.596 1.00 53.34 78 THR A CA 3
ATOM 4829 C C . THR A 1 78 ? -27.396 21.823 -24.142 1.00 50.51 78 THR A C 3
ATOM 4830 O O . THR A 1 78 ? -27.051 23.003 -24.230 1.00 22.34 78 THR A O 3
ATOM 4841 N N . VAL A 1 79 ? -26.614 20.812 -24.509 1.00 12.30 79 VAL A N 3
ATOM 4842 C CA . VAL A 1 79 ? -25.279 21.036 -25.049 1.00 25.41 79 VAL A CA 3
ATOM 4843 C C . VAL A 1 79 ? -25.318 21.985 -26.241 1.00 54.20 79 VAL A C 3
ATOM 4844 O O . VAL A 1 79 ? -24.390 22.764 -26.459 1.00 21.42 79 VAL A O 3
ATOM 4857 N N . TYR A 1 80 ? -26.400 21.916 -27.009 1.00 11.31 80 TYR A N 3
ATOM 4858 C CA . TYR A 1 80 ? -26.561 22.769 -28.181 1.00 63.33 80 TYR A CA 3
ATOM 4859 C C . TYR A 1 80 ? -26.865 24.206 -27.771 1.00 44.01 80 TYR A C 3
ATOM 4860 O O . TYR A 1 80 ? -26.593 25.146 -28.518 1.00 24.44 80 TYR A O 3
ATOM 4878 N N . GLU A 1 81 ? -27.429 24.368 -26.578 1.00 1.11 81 GLU A N 3
ATOM 4879 C CA . GLU A 1 81 ? -27.769 25.691 -26.069 1.00 22.05 81 GLU A CA 3
ATOM 4880 C C . GLU A 1 81 ? -26.527 26.413 -25.555 1.00 11.40 81 GLU A C 3
ATOM 4881 O O . GLU A 1 81 ? -26.251 27.548 -25.944 1.00 52.24 81 GLU A O 3
ATOM 4893 N N . ILE A 1 82 ? -25.782 25.748 -24.680 1.00 25.52 82 ILE A N 3
ATOM 4894 C CA . ILE A 1 82 ? -24.569 26.325 -24.113 1.00 62.51 82 ILE A CA 3
ATOM 4895 C C . ILE A 1 82 ? -23.621 26.796 -25.211 1.00 40.32 82 ILE A C 3
ATOM 4896 O O . ILE A 1 82 ? -22.877 27.760 -25.030 1.00 72.22 82 ILE A O 3
ATOM 4912 N N . ALA A 1 83 ? -23.655 26.112 -26.349 1.00 54.35 83 ALA A N 3
ATOM 4913 C CA . ALA A 1 83 ? -22.802 26.463 -27.477 1.00 55.44 83 ALA A CA 3
ATOM 4914 C C . ALA A 1 83 ? -23.114 27.867 -27.986 1.00 31.42 83 ALA A C 3
ATOM 4915 O O . ALA A 1 83 ? -22.216 28.694 -28.145 1.00 20.04 83 ALA A O 3
ATOM 4922 N N . ARG A 1 84 ? -24.392 28.128 -28.241 1.00 24.24 84 ARG A N 3
ATOM 4923 C CA . ARG A 1 84 ? -24.822 29.431 -28.734 1.00 12.14 84 ARG A CA 3
ATOM 4924 C C . ARG A 1 84 ? -24.760 30.478 -27.626 1.00 10.51 84 ARG A C 3
ATOM 4925 O O . ARG A 1 84 ? -24.498 31.653 -27.884 1.00 12.31 84 ARG A O 3
ATOM 4946 N N . GLN A 1 85 ? -25.001 30.044 -26.393 1.00 73.41 85 GLN A N 3
ATOM 4947 C CA . GLN A 1 85 ? -24.973 30.945 -25.247 1.00 14.34 85 GLN A CA 3
ATOM 4948 C C . GLN A 1 85 ? -23.558 31.448 -24.984 1.00 51.45 85 GLN A C 3
ATOM 4949 O O . GLN A 1 85 ? -23.313 32.655 -24.951 1.00 21.23 85 GLN A O 3
ATOM 4963 N N . LEU A 1 86 ? -22.630 30.517 -24.799 1.00 20.32 86 LEU A N 3
ATOM 4964 C CA . LEU A 1 86 ? -21.237 30.865 -24.538 1.00 53.24 86 LEU A CA 3
ATOM 4965 C C . LEU A 1 86 ? -20.590 31.483 -25.774 1.00 0.14 86 LEU A C 3
ATOM 4966 O O . LEU A 1 86 ? -19.554 32.141 -25.682 1.00 30.32 86 LEU A O 3
ATOM 4982 N N . GLY A 1 87 ? -21.211 31.269 -26.931 1.00 24.22 87 GLY A N 3
ATOM 4983 C CA . GLY A 1 87 ? -20.683 31.812 -28.168 1.00 42.45 87 GLY A CA 3
ATOM 4984 C C . GLY A 1 87 ? -19.517 31.007 -28.705 1.00 22.31 87 GLY A C 3
ATOM 4985 O O . GLY A 1 87 ? -18.570 31.564 -29.258 1.00 10.51 87 GLY A O 3
ATOM 4989 N N . ARG A 1 88 ? -19.585 29.689 -28.540 1.00 21.04 88 ARG A N 3
ATOM 4990 C CA . ARG A 1 88 ? -18.525 28.805 -29.009 1.00 2.02 88 ARG A CA 3
ATOM 4991 C C . ARG A 1 88 ? -19.103 27.644 -29.813 1.00 62.11 88 ARG A C 3
ATOM 4992 O O . ARG A 1 88 ? -20.250 27.238 -29.628 1.00 23.10 88 ARG A O 3
ATOM 5013 N N . PRO A 1 89 ? -18.290 27.096 -30.729 1.00 30.11 89 PRO A N 3
ATOM 5014 C CA . PRO A 1 89 ? -18.699 25.974 -31.579 1.00 45.14 89 PRO A CA 3
ATOM 5015 C C . PRO A 1 89 ? -18.850 24.676 -30.793 1.00 64.40 89 PRO A C 3
ATOM 5016 O O . PRO A 1 89 ? -18.371 24.564 -29.665 1.00 32.22 89 PRO A O 3
ATOM 5027 N N . GLU A 1 90 ? -19.517 23.698 -31.398 1.00 60.14 90 GLU A N 3
ATOM 5028 C CA . GLU A 1 90 ? -19.731 22.407 -30.753 1.00 44.32 90 GLU A CA 3
ATOM 5029 C C . GLU A 1 90 ? -18.403 21.780 -30.337 1.00 53.31 90 GLU A C 3
ATOM 5030 O O . GLU A 1 90 ? -18.349 20.974 -29.409 1.00 63.40 90 GLU A O 3
ATOM 5042 N N . SER A 1 91 ? -17.334 22.156 -31.032 1.00 62.12 91 SER A N 3
ATOM 5043 C CA . SER A 1 91 ? -16.007 21.628 -30.739 1.00 64.24 91 SER A CA 3
ATOM 5044 C C . SER A 1 91 ? -15.500 22.146 -29.397 1.00 20.33 91 SER A C 3
ATOM 5045 O O . SER A 1 91 ? -15.097 21.370 -28.530 1.00 20.32 91 SER A O 3
ATOM 5053 N N . THR A 1 92 ? -15.524 23.464 -29.231 1.00 0.44 92 THR A N 3
ATOM 5054 C CA . THR A 1 92 ? -15.066 24.088 -27.996 1.00 34.43 92 THR A CA 3
ATOM 5055 C C . THR A 1 92 ? -15.755 23.473 -26.782 1.00 51.14 92 THR A C 3
ATOM 5056 O O . THR A 1 92 ? -15.097 23.069 -25.823 1.00 21.22 92 THR A O 3
ATOM 5067 N N . ILE A 1 93 ? -17.081 23.405 -26.831 1.00 45.03 93 ILE A N 3
ATOM 5068 C CA . ILE A 1 93 ? -17.857 22.837 -25.736 1.00 31.02 93 ILE A CA 3
ATOM 5069 C C . ILE A 1 93 ? -17.474 21.382 -25.486 1.00 52.24 93 ILE A C 3
ATOM 5070 O O . ILE A 1 93 ? -17.239 20.978 -24.347 1.00 34.10 93 ILE A O 3
ATOM 5086 N N . TYR A 1 94 ? -17.409 20.602 -26.559 1.00 10.04 94 TYR A N 3
ATOM 5087 C CA . TYR A 1 94 ? -17.054 19.191 -26.457 1.00 74.21 94 TYR A CA 3
ATOM 5088 C C . TYR A 1 94 ? -15.670 19.021 -25.838 1.00 32.13 94 TYR A C 3
ATOM 5089 O O . TYR A 1 94 ? -15.450 18.127 -25.021 1.00 4.21 94 TYR A O 3
ATOM 5107 N N . TYR A 1 95 ? -14.743 19.885 -26.233 1.00 63.14 95 TYR A N 3
ATOM 5108 C CA . TYR A 1 95 ? -13.379 19.830 -25.720 1.00 3.22 95 TYR A CA 3
ATOM 5109 C C . TYR A 1 95 ? -13.336 20.223 -24.246 1.00 61.42 95 TYR A C 3
ATOM 5110 O O . TYR A 1 95 ? -12.507 19.727 -23.484 1.00 64.21 95 TYR A O 3
ATOM 5128 N N . ALA A 1 96 ? -14.236 21.117 -23.852 1.00 33.42 96 ALA A N 3
ATOM 5129 C CA . ALA A 1 96 ? -14.305 21.575 -22.470 1.00 20.32 96 ALA A CA 3
ATOM 5130 C C . ALA A 1 96 ? -14.506 20.405 -21.513 1.00 23.31 96 ALA A C 3
ATOM 5131 O O . ALA A 1 96 ? -13.680 20.161 -20.632 1.00 72.20 96 ALA A O 3
ATOM 5138 N N . LEU A 1 97 ? -15.607 19.684 -21.691 1.00 32.45 97 LEU A N 3
ATOM 5139 C CA . LEU A 1 97 ? -15.917 18.538 -20.842 1.00 20.41 97 LEU A CA 3
ATOM 5140 C C . LEU A 1 97 ? -14.949 17.389 -21.103 1.00 63.32 97 LEU A C 3
ATOM 5141 O O . LEU A 1 97 ? -14.427 16.779 -20.170 1.00 5.34 97 LEU A O 3
ATOM 5157 N N . LYS A 1 98 ? -14.710 17.101 -22.378 1.00 74.21 98 LYS A N 3
ATOM 5158 C CA . LYS A 1 98 ? -13.802 16.027 -22.763 1.00 50.52 98 LYS A CA 3
ATOM 5159 C C . LYS A 1 98 ? -12.445 16.192 -22.084 1.00 12.44 98 LYS A C 3
ATOM 5160 O O . LYS A 1 98 ? -11.946 15.272 -21.438 1.00 60.45 98 LYS A O 3
ATOM 5179 N N . LYS A 1 99 ? -11.855 17.373 -22.233 1.00 12.43 99 LYS A N 3
ATOM 5180 C CA . LYS A 1 99 ? -10.559 17.662 -21.632 1.00 44.44 99 LYS A CA 3
ATOM 5181 C C . LYS A 1 99 ? -10.592 17.425 -20.125 1.00 62.11 99 LYS A C 3
ATOM 5182 O O . LYS A 1 99 ? -9.564 17.141 -19.509 1.00 23.33 99 LYS A O 3
ATOM 5201 N N . LEU A 1 100 ? -11.778 17.541 -19.539 1.00 22.31 100 LEU A N 3
ATOM 5202 C CA . LEU A 1 100 ? -11.945 17.337 -18.105 1.00 11.13 100 LEU A CA 3
ATOM 5203 C C . LEU A 1 100 ? -11.864 15.856 -17.751 1.00 73.24 100 LEU A C 3
ATOM 5204 O O . LEU A 1 100 ? -11.506 15.492 -16.632 1.00 32.23 100 LEU A O 3
ATOM 5220 N N . GLY A 1 101 ? -12.198 15.003 -18.716 1.00 44.22 101 GLY A N 3
ATOM 5221 C CA . GLY A 1 101 ? -12.154 13.571 -18.489 1.00 43.20 101 GLY A CA 3
ATOM 5222 C C . GLY A 1 101 ? -13.534 12.945 -18.467 1.00 73.22 101 GLY A C 3
ATOM 5223 O O . GLY A 1 101 ? -13.710 11.827 -17.980 1.00 41.44 101 GLY A O 3
ATOM 5227 N N . LEU A 1 102 ? -14.517 13.666 -18.994 1.00 51.21 102 LEU A N 3
ATOM 5228 C CA . LEU A 1 102 ? -15.891 13.176 -19.033 1.00 0.22 102 LEU A CA 3
ATOM 5229 C C . LEU A 1 102 ? -16.103 12.242 -20.220 1.00 62.21 102 LEU A C 3
ATOM 5230 O O . LEU A 1 102 ? -16.969 11.369 -20.190 1.00 21.52 102 LEU A O 3
ATOM 5246 N N . LYS A 1 103 ? -15.304 12.431 -21.264 1.00 50.33 103 LYS A N 3
ATOM 5247 C CA . LYS A 1 103 ? -15.400 11.604 -22.462 1.00 30.52 103 LYS A CA 3
ATOM 5248 C C . LYS A 1 103 ? -16.757 11.779 -23.135 1.00 61.21 103 LYS A C 3
ATOM 5249 O O . LYS A 1 103 ? -17.575 10.858 -23.155 1.00 34.05 103 LYS A O 3
ATOM 5268 N N . LEU A 1 104 ? -16.990 12.963 -23.689 1.00 4.42 104 LEU A N 3
ATOM 5269 C CA . LEU A 1 104 ? -18.248 13.258 -24.365 1.00 54.44 104 LEU A CA 3
ATOM 5270 C C . LEU A 1 104 ? -18.292 12.602 -25.742 1.00 20.04 104 LEU A C 3
ATOM 5271 O O . LEU A 1 104 ? -17.343 12.702 -26.518 1.00 61.34 104 LEU A O 3
ATOM 5287 N N . GLU A 1 105 ? -19.402 11.934 -26.037 1.00 72.45 105 GLU A N 3
ATOM 5288 C CA . GLU A 1 105 ? -19.570 11.262 -27.322 1.00 23.14 105 GLU A CA 3
ATOM 5289 C C . GLU A 1 105 ? -19.580 12.272 -28.466 1.00 64.42 105 GLU A C 3
ATOM 5290 O O . GLU A 1 105 ? -18.653 12.317 -29.274 1.00 23.34 105 GLU A O 3
ATOM 5302 N N . MET A 1 1 ? 10.159 15.322 8.971 1.00 55.30 1 MET A N 4
ATOM 5303 C CA . MET A 1 1 ? 9.114 14.447 8.453 1.00 22.33 1 MET A CA 4
ATOM 5304 C C . MET A 1 1 ? 9.590 12.999 8.410 1.00 42.43 1 MET A C 4
ATOM 5305 O O . MET A 1 1 ? 10.787 12.713 8.432 1.00 14.44 1 MET A O 4
ATOM 5319 N N . PRO A 1 2 ? 8.633 12.061 8.346 1.00 74.03 2 PRO A N 4
ATOM 5320 C CA . PRO A 1 2 ? 8.931 10.628 8.298 1.00 5.31 2 PRO A CA 4
ATOM 5321 C C . PRO A 1 2 ? 9.564 10.211 6.974 1.00 43.22 2 PRO A C 4
ATOM 5322 O O . PRO A 1 2 ? 9.502 10.945 5.988 1.00 3.51 2 PRO A O 4
ATOM 5333 N N . SER A 1 3 ? 10.172 9.029 6.960 1.00 63.30 3 SER A N 4
ATOM 5334 C CA . SER A 1 3 ? 10.819 8.516 5.757 1.00 21.43 3 SER A CA 4
ATOM 5335 C C . SER A 1 3 ? 10.033 7.346 5.175 1.00 71.22 3 SER A C 4
ATOM 5336 O O . SER A 1 3 ? 9.651 7.361 4.004 1.00 4.22 3 SER A O 4
ATOM 5344 N N . VAL A 1 4 ? 9.794 6.331 6.000 1.00 42.31 4 VAL A N 4
ATOM 5345 C CA . VAL A 1 4 ? 9.053 5.153 5.569 1.00 44.31 4 VAL A CA 4
ATOM 5346 C C . VAL A 1 4 ? 7.707 5.539 4.968 1.00 53.11 4 VAL A C 4
ATOM 5347 O O . VAL A 1 4 ? 7.168 4.831 4.117 1.00 22.04 4 VAL A O 4
ATOM 5360 N N . ASN A 1 5 ? 7.167 6.669 5.415 1.00 62.21 5 ASN A N 4
ATOM 5361 C CA . ASN A 1 5 ? 5.883 7.151 4.921 1.00 23.31 5 ASN A CA 4
ATOM 5362 C C . ASN A 1 5 ? 5.928 7.373 3.413 1.00 64.22 5 ASN A C 4
ATOM 5363 O O . ASN A 1 5 ? 4.928 7.191 2.718 1.00 51.11 5 ASN A O 4
ATOM 5374 N N . ASP A 1 6 ? 7.095 7.766 2.913 1.00 22.43 6 ASP A N 4
ATOM 5375 C CA . ASP A 1 6 ? 7.273 8.011 1.488 1.00 73.54 6 ASP A CA 4
ATOM 5376 C C . ASP A 1 6 ? 6.908 6.773 0.673 1.00 33.02 6 ASP A C 4
ATOM 5377 O O . ASP A 1 6 ? 6.364 6.879 -0.425 1.00 41.33 6 ASP A O 4
ATOM 5386 N N . SER A 1 7 ? 7.214 5.601 1.220 1.00 74.21 7 SER A N 4
ATOM 5387 C CA . SER A 1 7 ? 6.923 4.342 0.542 1.00 15.14 7 SER A CA 4
ATOM 5388 C C . SER A 1 7 ? 5.421 4.075 0.513 1.00 14.03 7 SER A C 4
ATOM 5389 O O . SER A 1 7 ? 4.900 3.503 -0.444 1.00 41.02 7 SER A O 4
ATOM 5397 N N . LEU A 1 8 ? 4.732 4.495 1.568 1.00 22.22 8 LEU A N 4
ATOM 5398 C CA . LEU A 1 8 ? 3.289 4.302 1.664 1.00 32.24 8 LEU A CA 4
ATOM 5399 C C . LEU A 1 8 ? 2.570 4.978 0.502 1.00 32.42 8 LEU A C 4
ATOM 5400 O O . LEU A 1 8 ? 1.580 4.459 -0.015 1.00 3.41 8 LEU A O 4
ATOM 5416 N N . ASP A 1 9 ? 3.075 6.138 0.095 1.00 24.13 9 ASP A N 4
ATOM 5417 C CA . ASP A 1 9 ? 2.483 6.884 -1.009 1.00 41.23 9 ASP A CA 4
ATOM 5418 C C . ASP A 1 9 ? 2.415 6.027 -2.270 1.00 4.53 9 ASP A C 4
ATOM 5419 O O . ASP A 1 9 ? 1.501 6.171 -3.081 1.00 22.10 9 ASP A O 4
ATOM 5428 N N . ILE A 1 10 ? 3.389 5.136 -2.427 1.00 12.43 10 ILE A N 4
ATOM 5429 C CA . ILE A 1 10 ? 3.439 4.257 -3.587 1.00 54.33 10 ILE A CA 4
ATOM 5430 C C . ILE A 1 10 ? 2.512 3.060 -3.411 1.00 70.12 10 ILE A C 4
ATOM 5431 O O . ILE A 1 10 ? 1.708 2.748 -4.290 1.00 54.32 10 ILE A O 4
ATOM 5447 N N . VAL A 1 11 ? 2.628 2.392 -2.268 1.00 11.14 11 VAL A N 4
ATOM 5448 C CA . VAL A 1 11 ? 1.798 1.230 -1.973 1.00 61.12 11 VAL A CA 4
ATOM 5449 C C . VAL A 1 11 ? 0.317 1.564 -2.109 1.00 23.31 11 VAL A C 4
ATOM 5450 O O . VAL A 1 11 ? -0.446 0.810 -2.712 1.00 71.33 11 VAL A O 4
ATOM 5463 N N . GLU A 1 12 ? -0.082 2.699 -1.544 1.00 54.24 12 GLU A N 4
ATOM 5464 C CA . GLU A 1 12 ? -1.473 3.133 -1.602 1.00 64.34 12 GLU A CA 4
ATOM 5465 C C . GLU A 1 12 ? -1.866 3.512 -3.027 1.00 63.23 12 GLU A C 4
ATOM 5466 O O . GLU A 1 12 ? -3.008 3.312 -3.443 1.00 32.03 12 GLU A O 4
ATOM 5478 N N . LYS A 1 13 ? -0.912 4.059 -3.772 1.00 44.02 13 LYS A N 4
ATOM 5479 C CA . LYS A 1 13 ? -1.155 4.465 -5.151 1.00 55.24 13 LYS A CA 4
ATOM 5480 C C . LYS A 1 13 ? -1.316 3.249 -6.057 1.00 73.11 13 LYS A C 4
ATOM 5481 O O . LYS A 1 13 ? -2.096 3.270 -7.010 1.00 12.12 13 LYS A O 4
ATOM 5500 N N . LEU A 1 14 ? -0.575 2.190 -5.754 1.00 24.35 14 LEU A N 4
ATOM 5501 C CA . LEU A 1 14 ? -0.636 0.962 -6.539 1.00 44.31 14 LEU A CA 4
ATOM 5502 C C . LEU A 1 14 ? -1.969 0.250 -6.334 1.00 71.44 14 LEU A C 4
ATOM 5503 O O . LEU A 1 14 ? -2.647 -0.108 -7.298 1.00 32.42 14 LEU A O 4
ATOM 5519 N N . TYR A 1 15 ? -2.340 0.050 -5.075 1.00 72.41 15 TYR A N 4
ATOM 5520 C CA . TYR A 1 15 ? -3.593 -0.618 -4.743 1.00 40.12 15 TYR A CA 4
ATOM 5521 C C . TYR A 1 15 ? -4.788 0.189 -5.238 1.00 71.24 15 TYR A C 4
ATOM 5522 O O . TYR A 1 15 ? -5.666 -0.335 -5.926 1.00 4.35 15 TYR A O 4
ATOM 5540 N N . LYS A 1 16 ? -4.818 1.469 -4.883 1.00 40.03 16 LYS A N 4
ATOM 5541 C CA . LYS A 1 16 ? -5.903 2.352 -5.291 1.00 72.55 16 LYS A CA 4
ATOM 5542 C C . LYS A 1 16 ? -5.992 2.440 -6.811 1.00 64.23 16 LYS A C 4
ATOM 5543 O O . LYS A 1 16 ? -7.029 2.812 -7.361 1.00 54.30 16 LYS A O 4
ATOM 5562 N N . ASP A 1 17 ? -4.901 2.093 -7.484 1.00 44.10 17 ASP A N 4
ATOM 5563 C CA . ASP A 1 17 ? -4.856 2.130 -8.941 1.00 22.00 17 ASP A CA 4
ATOM 5564 C C . ASP A 1 17 ? -5.398 0.832 -9.534 1.00 11.24 17 ASP A C 4
ATOM 5565 O O . ASP A 1 17 ? -5.855 0.804 -10.676 1.00 45.31 17 ASP A O 4
ATOM 5574 N N . GLY A 1 18 ? -5.343 -0.240 -8.750 1.00 21.02 18 GLY A N 4
ATOM 5575 C CA . GLY A 1 18 ? -5.830 -1.525 -9.215 1.00 12.35 18 GLY A CA 4
ATOM 5576 C C . GLY A 1 18 ? -4.738 -2.575 -9.265 1.00 42.41 18 GLY A C 4
ATOM 5577 O O . GLY A 1 18 ? -4.599 -3.291 -10.257 1.00 62.20 18 GLY A O 4
ATOM 5581 N N . VAL A 1 19 ? -3.958 -2.668 -8.192 1.00 71.51 19 VAL A N 4
ATOM 5582 C CA . VAL A 1 19 ? -2.873 -3.638 -8.118 1.00 2.13 19 VAL A CA 4
ATOM 5583 C C . VAL A 1 19 ? -3.066 -4.590 -6.943 1.00 0.03 19 VAL A C 4
ATOM 5584 O O . VAL A 1 19 ? -3.365 -4.180 -5.822 1.00 30.33 19 VAL A O 4
ATOM 5597 N N . PRO A 1 20 ? -2.892 -5.895 -7.204 1.00 33.13 20 PRO A N 4
ATOM 5598 C CA . PRO A 1 20 ? -3.042 -6.933 -6.181 1.00 30.53 20 PRO A CA 4
ATOM 5599 C C . PRO A 1 20 ? -1.924 -6.891 -5.143 1.00 74.01 20 PRO A C 4
ATOM 5600 O O . PRO A 1 20 ? -0.808 -6.462 -5.436 1.00 12.33 20 PRO A O 4
ATOM 5611 N N . VAL A 1 21 ? -2.231 -7.339 -3.930 1.00 73.44 21 VAL A N 4
ATOM 5612 C CA . VAL A 1 21 ? -1.252 -7.354 -2.851 1.00 23.22 21 VAL A CA 4
ATOM 5613 C C . VAL A 1 21 ? 0.021 -8.077 -3.273 1.00 40.33 21 VAL A C 4
ATOM 5614 O O . VAL A 1 21 ? 1.131 -7.637 -2.967 1.00 72.43 21 VAL A O 4
ATOM 5627 N N . LYS A 1 22 ? -0.143 -9.190 -3.980 1.00 23.42 22 LYS A N 4
ATOM 5628 C CA . LYS A 1 22 ? 0.992 -9.976 -4.448 1.00 12.23 22 LYS A CA 4
ATOM 5629 C C . LYS A 1 22 ? 1.973 -9.105 -5.225 1.00 33.02 22 LYS A C 4
ATOM 5630 O O . LYS A 1 22 ? 3.188 -9.241 -5.079 1.00 34.40 22 LYS A O 4
ATOM 5649 N N . GLU A 1 23 ? 1.439 -8.209 -6.049 1.00 33.41 23 GLU A N 4
ATOM 5650 C CA . GLU A 1 23 ? 2.268 -7.315 -6.848 1.00 2.02 23 GLU A CA 4
ATOM 5651 C C . GLU A 1 23 ? 2.795 -6.160 -6.001 1.00 4.10 23 GLU A C 4
ATOM 5652 O O . GLU A 1 23 ? 3.987 -5.850 -6.027 1.00 5.11 23 GLU A O 4
ATOM 5664 N N . ILE A 1 24 ? 1.899 -5.526 -5.252 1.00 24.31 24 ILE A N 4
ATOM 5665 C CA . ILE A 1 24 ? 2.274 -4.406 -4.398 1.00 60.20 24 ILE A CA 4
ATOM 5666 C C . ILE A 1 24 ? 3.398 -4.794 -3.444 1.00 42.32 24 ILE A C 4
ATOM 5667 O O . ILE A 1 24 ? 4.281 -3.989 -3.148 1.00 70.21 24 ILE A O 4
ATOM 5683 N N . ALA A 1 25 ? 3.362 -6.034 -2.968 1.00 22.45 25 ALA A N 4
ATOM 5684 C CA . ALA A 1 25 ? 4.380 -6.530 -2.051 1.00 25.12 25 ALA A CA 4
ATOM 5685 C C . ALA A 1 25 ? 5.770 -6.436 -2.670 1.00 53.41 25 ALA A C 4
ATOM 5686 O O . ALA A 1 25 ? 6.726 -6.016 -2.017 1.00 62.45 25 ALA A O 4
ATOM 5693 N N . LYS A 1 26 ? 5.877 -6.829 -3.935 1.00 60.30 26 LYS A N 4
ATOM 5694 C CA . LYS A 1 26 ? 7.150 -6.789 -4.644 1.00 54.24 26 LYS A CA 4
ATOM 5695 C C . LYS A 1 26 ? 7.568 -5.349 -4.930 1.00 25.32 26 LYS A C 4
ATOM 5696 O O . LYS A 1 26 ? 8.702 -4.957 -4.655 1.00 32.34 26 LYS A O 4
ATOM 5715 N N . ARG A 1 27 ? 6.646 -4.568 -5.481 1.00 24.54 27 ARG A N 4
ATOM 5716 C CA . ARG A 1 27 ? 6.919 -3.173 -5.803 1.00 33.14 27 ARG A CA 4
ATOM 5717 C C . ARG A 1 27 ? 7.361 -2.405 -4.560 1.00 72.11 27 ARG A C 4
ATOM 5718 O O . ARG A 1 27 ? 8.378 -1.711 -4.575 1.00 70.32 27 ARG A O 4
ATOM 5739 N N . SER A 1 28 ? 6.591 -2.535 -3.484 1.00 75.45 28 SER A N 4
ATOM 5740 C CA . SER A 1 28 ? 6.900 -1.851 -2.235 1.00 14.00 28 SER A CA 4
ATOM 5741 C C . SER A 1 28 ? 7.973 -2.603 -1.455 1.00 34.03 28 SER A C 4
ATOM 5742 O O . SER A 1 28 ? 8.469 -2.120 -0.438 1.00 2.42 28 SER A O 4
ATOM 5750 N N . ASN A 1 29 ? 8.327 -3.788 -1.940 1.00 2.12 29 ASN A N 4
ATOM 5751 C CA . ASN A 1 29 ? 9.341 -4.610 -1.289 1.00 14.23 29 ASN A CA 4
ATOM 5752 C C . ASN A 1 29 ? 8.948 -4.920 0.152 1.00 55.30 29 ASN A C 4
ATOM 5753 O O . ASN A 1 29 ? 9.802 -5.020 1.032 1.00 63.24 29 ASN A O 4
ATOM 5764 N N . ASN A 1 30 ? 7.648 -5.071 0.385 1.00 73.13 30 ASN A N 4
ATOM 5765 C CA . ASN A 1 30 ? 7.140 -5.370 1.719 1.00 3.51 30 ASN A CA 4
ATOM 5766 C C . ASN A 1 30 ? 6.562 -6.781 1.776 1.00 33.12 30 ASN A C 4
ATOM 5767 O O . ASN A 1 30 ? 6.564 -7.506 0.781 1.00 14.31 30 ASN A O 4
ATOM 5778 N N . SER A 1 31 ? 6.066 -7.163 2.949 1.00 23.51 31 SER A N 4
ATOM 5779 C CA . SER A 1 31 ? 5.486 -8.488 3.138 1.00 72.32 31 SER A CA 4
ATOM 5780 C C . SER A 1 31 ? 3.978 -8.459 2.912 1.00 52.12 31 SER A C 4
ATOM 5781 O O . SER A 1 31 ? 3.345 -7.408 3.009 1.00 12.21 31 SER A O 4
ATOM 5789 N N . MET A 1 32 ? 3.409 -9.621 2.609 1.00 72.14 32 MET A N 4
ATOM 5790 C CA . MET A 1 32 ? 1.974 -9.729 2.368 1.00 20.01 32 MET A CA 4
ATOM 5791 C C . MET A 1 32 ? 1.182 -9.150 3.537 1.00 50.41 32 MET A C 4
ATOM 5792 O O . MET A 1 32 ? 0.174 -8.471 3.340 1.00 44.43 32 MET A O 4
ATOM 5806 N N . SER A 1 33 ? 1.646 -9.423 4.753 1.00 55.14 33 SER A N 4
ATOM 5807 C CA . SER A 1 33 ? 0.978 -8.932 5.953 1.00 63.43 33 SER A CA 4
ATOM 5808 C C . SER A 1 33 ? 1.290 -7.457 6.183 1.00 10.45 33 SER A C 4
ATOM 5809 O O . SER A 1 33 ? 0.592 -6.771 6.931 1.00 24.24 33 SER A O 4
ATOM 5817 N N . THR A 1 34 ? 2.346 -6.973 5.535 1.00 13.10 34 THR A N 4
ATOM 5818 C CA . THR A 1 34 ? 2.753 -5.580 5.669 1.00 24.51 34 THR A CA 4
ATOM 5819 C C . THR A 1 34 ? 1.969 -4.684 4.718 1.00 71.21 34 THR A C 4
ATOM 5820 O O . THR A 1 34 ? 1.411 -3.665 5.127 1.00 43.24 34 THR A O 4
ATOM 5831 N N . VAL A 1 35 ? 1.930 -5.070 3.446 1.00 13.13 35 VAL A N 4
ATOM 5832 C CA . VAL A 1 35 ? 1.212 -4.301 2.436 1.00 12.41 35 VAL A CA 4
ATOM 5833 C C . VAL A 1 35 ? -0.276 -4.225 2.758 1.00 22.23 35 VAL A C 4
ATOM 5834 O O . VAL A 1 35 ? -0.842 -3.138 2.874 1.00 61.34 35 VAL A O 4
ATOM 5847 N N . TYR A 1 36 ? -0.904 -5.387 2.902 1.00 64.30 36 TYR A N 4
ATOM 5848 C CA . TYR A 1 36 ? -2.329 -5.453 3.209 1.00 4.52 36 TYR A CA 4
ATOM 5849 C C . TYR A 1 36 ? -2.662 -4.605 4.432 1.00 3.24 36 TYR A C 4
ATOM 5850 O O . TYR A 1 36 ? -3.699 -3.943 4.481 1.00 62.11 36 TYR A O 4
ATOM 5868 N N . LYS A 1 37 ? -1.774 -4.630 5.421 1.00 44.23 37 LYS A N 4
ATOM 5869 C CA . LYS A 1 37 ? -1.970 -3.864 6.646 1.00 41.30 37 LYS A CA 4
ATOM 5870 C C . LYS A 1 37 ? -2.051 -2.370 6.345 1.00 25.13 37 LYS A C 4
ATOM 5871 O O . LYS A 1 37 ? -2.717 -1.620 7.058 1.00 51.14 37 LYS A O 4
ATOM 5890 N N . ALA A 1 38 ? -1.368 -1.946 5.286 1.00 20.53 38 ALA A N 4
ATOM 5891 C CA . ALA A 1 38 ? -1.366 -0.543 4.891 1.00 21.10 38 ALA A CA 4
ATOM 5892 C C . ALA A 1 38 ? -2.658 -0.174 4.171 1.00 3.13 38 ALA A C 4
ATOM 5893 O O . ALA A 1 38 ? -3.207 0.910 4.376 1.00 64.30 38 ALA A O 4
ATOM 5900 N N . LEU A 1 39 ? -3.139 -1.079 3.327 1.00 4.30 39 LEU A N 4
ATOM 5901 C CA . LEU A 1 39 ? -4.367 -0.848 2.575 1.00 24.51 39 LEU A CA 4
ATOM 5902 C C . LEU A 1 39 ? -5.547 -0.624 3.515 1.00 32.35 39 LEU A C 4
ATOM 5903 O O . LEU A 1 39 ? -6.297 0.341 3.368 1.00 42.54 39 LEU A O 4
ATOM 5919 N N . GLU A 1 40 ? -5.705 -1.521 4.484 1.00 41.51 40 GLU A N 4
ATOM 5920 C CA . GLU A 1 40 ? -6.792 -1.420 5.450 1.00 14.11 40 GLU A CA 4
ATOM 5921 C C . GLU A 1 40 ? -6.730 -0.094 6.203 1.00 64.23 40 GLU A C 4
ATOM 5922 O O . GLU A 1 40 ? -7.758 0.469 6.580 1.00 63.14 40 GLU A O 4
ATOM 5934 N N . LYS A 1 41 ? -5.516 0.400 6.418 1.00 31.14 41 LYS A N 4
ATOM 5935 C CA . LYS A 1 41 ? -5.316 1.659 7.125 1.00 1.03 41 LYS A CA 4
ATOM 5936 C C . LYS A 1 41 ? -5.584 2.847 6.208 1.00 72.03 41 LYS A C 4
ATOM 5937 O O . LYS A 1 41 ? -6.122 3.869 6.637 1.00 22.53 41 LYS A O 4
ATOM 5956 N N . LEU A 1 42 ? -5.207 2.707 4.941 1.00 2.23 42 LEU A N 4
ATOM 5957 C CA . LEU A 1 42 ? -5.409 3.769 3.961 1.00 3.33 42 LEU A CA 4
ATOM 5958 C C . LEU A 1 42 ? -6.889 3.936 3.636 1.00 23.13 42 LEU A C 4
ATOM 5959 O O . LEU A 1 42 ? -7.424 5.043 3.688 1.00 5.03 42 LEU A O 4
ATOM 5975 N N . GLU A 1 43 ? -7.545 2.829 3.303 1.00 72.11 43 GLU A N 4
ATOM 5976 C CA . GLU A 1 43 ? -8.965 2.854 2.971 1.00 62.43 43 GLU A CA 4
ATOM 5977 C C . GLU A 1 43 ? -9.777 3.480 4.101 1.00 12.30 43 GLU A C 4
ATOM 5978 O O . GLU A 1 43 ? -10.695 4.264 3.860 1.00 43.32 43 GLU A O 4
ATOM 5990 N N . ALA A 1 44 ? -9.432 3.128 5.335 1.00 21.12 44 ALA A N 4
ATOM 5991 C CA . ALA A 1 44 ? -10.126 3.656 6.503 1.00 41.14 44 ALA A CA 4
ATOM 5992 C C . ALA A 1 44 ? -10.039 5.177 6.552 1.00 11.02 44 ALA A C 4
ATOM 5993 O O . ALA A 1 44 ? -10.870 5.836 7.175 1.00 72.41 44 ALA A O 4
ATOM 6000 N N . MET A 1 45 ? -9.026 5.729 5.893 1.00 52.15 45 MET A N 4
ATOM 6001 C CA . MET A 1 45 ? -8.831 7.174 5.862 1.00 11.22 45 MET A CA 4
ATOM 6002 C C . MET A 1 45 ? -9.351 7.765 4.555 1.00 34.40 45 MET A C 4
ATOM 6003 O O . MET A 1 45 ? -9.706 8.942 4.493 1.00 24.34 45 MET A O 4
ATOM 6017 N N . GLY A 1 46 ? -9.395 6.941 3.514 1.00 52.42 46 GLY A N 4
ATOM 6018 C CA . GLY A 1 46 ? -9.873 7.401 2.222 1.00 25.45 46 GLY A CA 4
ATOM 6019 C C . GLY A 1 46 ? -8.744 7.806 1.296 1.00 33.14 46 GLY A C 4
ATOM 6020 O O . GLY A 1 46 ? -8.929 8.638 0.408 1.00 0.24 46 GLY A O 4
ATOM 6024 N N . ARG A 1 47 ? -7.570 7.219 1.506 1.00 54.45 47 ARG A N 4
ATOM 6025 C CA . ARG A 1 47 ? -6.406 7.527 0.684 1.00 1.34 47 ARG A CA 4
ATOM 6026 C C . ARG A 1 47 ? -6.431 6.729 -0.617 1.00 32.21 47 ARG A C 4
ATOM 6027 O O . ARG A 1 47 ? -6.123 7.256 -1.686 1.00 14.32 47 ARG A O 4
ATOM 6048 N N . ILE A 1 48 ? -6.801 5.457 -0.517 1.00 24.15 48 ILE A N 4
ATOM 6049 C CA . ILE A 1 48 ? -6.868 4.588 -1.685 1.00 72.03 48 ILE A CA 4
ATOM 6050 C C . ILE A 1 48 ? -8.281 4.544 -2.258 1.00 11.21 48 ILE A C 4
ATOM 6051 O O . ILE A 1 48 ? -8.739 3.505 -2.731 1.00 51.42 48 ILE A O 4
ATOM 6067 N N . LYS A 1 49 ? -8.966 5.682 -2.212 1.00 61.25 49 LYS A N 4
ATOM 6068 C CA . LYS A 1 49 ? -10.326 5.776 -2.730 1.00 70.31 49 LYS A CA 4
ATOM 6069 C C . LYS A 1 49 ? -10.480 6.992 -3.638 1.00 33.22 49 LYS A C 4
ATOM 6070 O O . LYS A 1 49 ? -9.995 8.079 -3.322 1.00 63.12 49 LYS A O 4
ATOM 6089 N N . ARG A 1 50 ? -11.158 6.802 -4.764 1.00 63.53 50 ARG A N 4
ATOM 6090 C CA . ARG A 1 50 ? -11.375 7.883 -5.718 1.00 31.45 50 ARG A CA 4
ATOM 6091 C C . ARG A 1 50 ? -12.530 8.777 -5.272 1.00 61.44 50 ARG A C 4
ATOM 6092 O O . ARG A 1 50 ? -12.519 9.985 -5.507 1.00 32.33 50 ARG A O 4
ATOM 6113 N N . ARG A 1 51 ? -13.525 8.172 -4.630 1.00 12.12 51 ARG A N 4
ATOM 6114 C CA . ARG A 1 51 ? -14.687 8.912 -4.154 1.00 72.11 51 ARG A CA 4
ATOM 6115 C C . ARG A 1 51 ? -14.994 8.566 -2.700 1.00 21.15 51 ARG A C 4
ATOM 6116 O O . ARG A 1 51 ? -15.406 7.448 -2.390 1.00 31.34 51 ARG A O 4
ATOM 6137 N N . LYS A 1 52 ? -14.788 9.533 -1.812 1.00 24.31 52 LYS A N 4
ATOM 6138 C CA . LYS A 1 52 ? -15.043 9.332 -0.390 1.00 30.22 52 LYS A CA 4
ATOM 6139 C C . LYS A 1 52 ? -16.103 10.305 0.116 1.00 2.41 52 LYS A C 4
ATOM 6140 O O . LYS A 1 52 ? -15.782 11.365 0.652 1.00 70.12 52 LYS A O 4
ATOM 6159 N N . GLY A 1 53 ? -17.369 9.938 -0.058 1.00 43.11 53 GLY A N 4
ATOM 6160 C CA . GLY A 1 53 ? -18.457 10.789 0.387 1.00 42.02 53 GLY A CA 4
ATOM 6161 C C . GLY A 1 53 ? -18.559 12.067 -0.420 1.00 32.02 53 GLY A C 4
ATOM 6162 O O . GLY A 1 53 ? -18.729 13.150 0.140 1.00 14.15 53 GLY A O 4
ATOM 6166 N N . ARG A 1 54 ? -18.455 11.944 -1.739 1.00 71.20 54 ARG A N 4
ATOM 6167 C CA . ARG A 1 54 ? -18.534 13.100 -2.624 1.00 21.52 54 ARG A CA 4
ATOM 6168 C C . ARG A 1 54 ? -17.431 14.105 -2.305 1.00 64.41 54 ARG A C 4
ATOM 6169 O O . ARG A 1 54 ? -17.585 15.304 -2.537 1.00 4.25 54 ARG A O 4
ATOM 6190 N N . TYR A 1 55 ? -16.321 13.607 -1.772 1.00 72.22 55 TYR A N 4
ATOM 6191 C CA . TYR A 1 55 ? -15.193 14.461 -1.419 1.00 34.12 55 TYR A CA 4
ATOM 6192 C C . TYR A 1 55 ? -13.896 13.930 -2.022 1.00 25.52 55 TYR A C 4
ATOM 6193 O O . TYR A 1 55 ? -13.192 13.132 -1.402 1.00 14.33 55 TYR A O 4
ATOM 6211 N N . ARG A 1 56 ? -13.589 14.376 -3.235 1.00 32.54 56 ARG A N 4
ATOM 6212 C CA . ARG A 1 56 ? -12.378 13.945 -3.923 1.00 12.35 56 ARG A CA 4
ATOM 6213 C C . ARG A 1 56 ? -11.359 15.080 -3.992 1.00 72.13 56 ARG A C 4
ATOM 6214 O O . ARG A 1 56 ? -11.582 16.160 -3.447 1.00 31.43 56 ARG A O 4
ATOM 6235 N N . GLN A 1 57 ? -10.243 14.825 -4.665 1.00 42.50 57 GLN A N 4
ATOM 6236 C CA . GLN A 1 57 ? -9.190 15.824 -4.804 1.00 13.13 57 GLN A CA 4
ATOM 6237 C C . GLN A 1 57 ? -8.663 16.254 -3.438 1.00 71.23 57 GLN A C 4
ATOM 6238 O O . GLN A 1 57 ? -9.195 17.176 -2.819 1.00 44.41 57 GLN A O 4
ATOM 6252 N N . HIS A 1 58 ? -7.616 15.579 -2.974 1.00 61.44 58 HIS A N 4
ATOM 6253 C CA . HIS A 1 58 ? -7.017 15.891 -1.681 1.00 75.33 58 HIS A CA 4
ATOM 6254 C C . HIS A 1 58 ? -5.585 15.373 -1.606 1.00 11.00 58 HIS A C 4
ATOM 6255 O O . HIS A 1 58 ? -5.172 14.807 -0.594 1.00 21.23 58 HIS A O 4
ATOM 6269 N N . ARG A 1 59 ? -4.833 15.570 -2.684 1.00 4.53 59 ARG A N 4
ATOM 6270 C CA . ARG A 1 59 ? -3.447 15.120 -2.741 1.00 23.12 59 ARG A CA 4
ATOM 6271 C C . ARG A 1 59 ? -2.743 15.683 -3.971 1.00 4.22 59 ARG A C 4
ATOM 6272 O O . ARG A 1 59 ? -1.591 16.111 -3.898 1.00 11.34 59 ARG A O 4
ATOM 6293 N N . ARG A 1 60 ? -3.442 15.678 -5.101 1.00 71.32 60 ARG A N 4
ATOM 6294 C CA . ARG A 1 60 ? -2.883 16.187 -6.348 1.00 24.30 60 ARG A CA 4
ATOM 6295 C C . ARG A 1 60 ? -1.676 15.359 -6.780 1.00 21.23 60 ARG A C 4
ATOM 6296 O O . ARG A 1 60 ? -1.090 14.631 -5.978 1.00 71.11 60 ARG A O 4
ATOM 6317 N N . LEU A 1 61 ? -1.310 15.476 -8.051 1.00 1.42 61 LEU A N 4
ATOM 6318 C CA . LEU A 1 61 ? -0.172 14.739 -8.591 1.00 61.03 61 LEU A CA 4
ATOM 6319 C C . LEU A 1 61 ? -0.361 13.236 -8.408 1.00 3.41 61 LEU A C 4
ATOM 6320 O O . LEU A 1 61 ? 0.608 12.477 -8.373 1.00 21.13 61 LEU A O 4
ATOM 6336 N N . THR A 1 62 ? -1.615 12.812 -8.296 1.00 64.55 62 THR A N 4
ATOM 6337 C CA . THR A 1 62 ? -1.932 11.401 -8.118 1.00 62.15 62 THR A CA 4
ATOM 6338 C C . THR A 1 62 ? -1.747 10.628 -9.419 1.00 30.11 62 THR A C 4
ATOM 6339 O O . THR A 1 62 ? -1.600 11.220 -10.488 1.00 1.55 62 THR A O 4
ATOM 6350 N N . GLU A 1 63 ? -1.756 9.302 -9.321 1.00 4.14 63 GLU A N 4
ATOM 6351 C CA . GLU A 1 63 ? -1.589 8.449 -10.491 1.00 51.44 63 GLU A CA 4
ATOM 6352 C C . GLU A 1 63 ? -2.571 8.837 -11.594 1.00 12.05 63 GLU A C 4
ATOM 6353 O O . GLU A 1 63 ? -2.240 8.789 -12.778 1.00 61.22 63 GLU A O 4
ATOM 6365 N N . GLU A 1 64 ? -3.779 9.222 -11.193 1.00 0.21 64 GLU A N 4
ATOM 6366 C CA . GLU A 1 64 ? -4.808 9.618 -12.146 1.00 24.41 64 GLU A CA 4
ATOM 6367 C C . GLU A 1 64 ? -4.416 10.904 -12.869 1.00 25.34 64 GLU A C 4
ATOM 6368 O O . GLU A 1 64 ? -4.723 11.083 -14.047 1.00 12.23 64 GLU A O 4
ATOM 6380 N N . GLU A 1 65 ? -3.738 11.795 -12.152 1.00 10.11 65 GLU A N 4
ATOM 6381 C CA . GLU A 1 65 ? -3.305 13.064 -12.724 1.00 74.10 65 GLU A CA 4
ATOM 6382 C C . GLU A 1 65 ? -2.167 12.854 -13.718 1.00 43.05 65 GLU A C 4
ATOM 6383 O O . GLU A 1 65 ? -2.103 13.515 -14.755 1.00 12.41 65 GLU A O 4
ATOM 6395 N N . LEU A 1 66 ? -1.272 11.928 -13.396 1.00 65.25 66 LEU A N 4
ATOM 6396 C CA . LEU A 1 66 ? -0.135 11.627 -14.260 1.00 33.33 66 LEU A CA 4
ATOM 6397 C C . LEU A 1 66 ? -0.604 11.195 -15.645 1.00 43.31 66 LEU A C 4
ATOM 6398 O O . LEU A 1 66 ? 0.079 11.428 -16.643 1.00 74.02 66 LEU A O 4
ATOM 6414 N N . ALA A 1 67 ? -1.772 10.565 -15.699 1.00 45.13 67 ALA A N 4
ATOM 6415 C CA . ALA A 1 67 ? -2.334 10.104 -16.962 1.00 42.43 67 ALA A CA 4
ATOM 6416 C C . ALA A 1 67 ? -2.978 11.253 -17.730 1.00 43.12 67 ALA A C 4
ATOM 6417 O O . ALA A 1 67 ? -3.084 11.213 -18.956 1.00 40.10 67 ALA A O 4
ATOM 6424 N N . THR A 1 68 ? -3.408 12.278 -17.000 1.00 42.45 68 THR A N 4
ATOM 6425 C CA . THR A 1 68 ? -4.043 13.438 -17.613 1.00 35.25 68 THR A CA 4
ATOM 6426 C C . THR A 1 68 ? -3.003 14.429 -18.123 1.00 64.05 68 THR A C 4
ATOM 6427 O O . THR A 1 68 ? -3.148 14.990 -19.209 1.00 51.12 68 THR A O 4
ATOM 6438 N N . ILE A 1 69 ? -1.954 14.637 -17.335 1.00 13.32 69 ILE A N 4
ATOM 6439 C CA . ILE A 1 69 ? -0.889 15.559 -17.709 1.00 54.53 69 ILE A CA 4
ATOM 6440 C C . ILE A 1 69 ? -0.209 15.118 -19.001 1.00 53.03 69 ILE A C 4
ATOM 6441 O O . ILE A 1 69 ? 0.155 15.945 -19.837 1.00 4.33 69 ILE A O 4
ATOM 6457 N N . ARG A 1 70 ? -0.042 13.809 -19.159 1.00 22.44 70 ARG A N 4
ATOM 6458 C CA . ARG A 1 70 ? 0.593 13.256 -20.348 1.00 33.21 70 ARG A CA 4
ATOM 6459 C C . ARG A 1 70 ? -0.133 13.707 -21.612 1.00 14.14 70 ARG A C 4
ATOM 6460 O O . ARG A 1 70 ? 0.447 13.731 -22.697 1.00 71.33 70 ARG A O 4
ATOM 6481 N N . GLU A 1 71 ? -1.405 14.065 -21.462 1.00 70.22 71 GLU A N 4
ATOM 6482 C CA . GLU A 1 71 ? -2.209 14.515 -22.591 1.00 62.45 71 GLU A CA 4
ATOM 6483 C C . GLU A 1 71 ? -1.514 15.649 -23.338 1.00 72.02 71 GLU A C 4
ATOM 6484 O O . GLU A 1 71 ? -1.665 15.793 -24.552 1.00 12.14 71 GLU A O 4
ATOM 6496 N N . LEU A 1 72 ? -0.753 16.453 -22.604 1.00 25.35 72 LEU A N 4
ATOM 6497 C CA . LEU A 1 72 ? -0.034 17.576 -23.195 1.00 23.11 72 LEU A CA 4
ATOM 6498 C C . LEU A 1 72 ? 0.821 17.117 -24.372 1.00 30.44 72 LEU A C 4
ATOM 6499 O O . LEU A 1 72 ? 1.178 17.913 -25.241 1.00 70.43 72 LEU A O 4
ATOM 6515 N N . TYR A 1 73 ? 1.145 15.829 -24.393 1.00 62.23 73 TYR A N 4
ATOM 6516 C CA . TYR A 1 73 ? 1.958 15.263 -25.463 1.00 71.31 73 TYR A CA 4
ATOM 6517 C C . TYR A 1 73 ? 1.121 15.025 -26.716 1.00 30.31 73 TYR A C 4
ATOM 6518 O O . TYR A 1 73 ? 1.575 15.268 -27.835 1.00 61.43 73 TYR A O 4
ATOM 6536 N N . LEU A 1 74 ? -0.104 14.550 -26.519 1.00 2.50 74 LEU A N 4
ATOM 6537 C CA . LEU A 1 74 ? -1.007 14.278 -27.633 1.00 14.25 74 LEU A CA 4
ATOM 6538 C C . LEU A 1 74 ? -1.423 15.572 -28.323 1.00 74.52 74 LEU A C 4
ATOM 6539 O O . LEU A 1 74 ? -1.425 15.661 -29.551 1.00 51.41 74 LEU A O 4
ATOM 6555 N N . LYS A 1 75 ? -1.774 16.577 -27.527 1.00 64.33 75 LYS A N 4
ATOM 6556 C CA . LYS A 1 75 ? -2.190 17.868 -28.060 1.00 41.25 75 LYS A CA 4
ATOM 6557 C C . LYS A 1 75 ? -0.980 18.749 -28.355 1.00 53.42 75 LYS A C 4
ATOM 6558 O O . LYS A 1 75 ? -1.066 19.701 -29.131 1.00 64.31 75 LYS A O 4
ATOM 6577 N N . GLY A 1 76 ? 0.149 18.425 -27.732 1.00 44.41 76 GLY A N 4
ATOM 6578 C CA . GLY A 1 76 ? 1.361 19.196 -27.942 1.00 71.43 76 GLY A CA 4
ATOM 6579 C C . GLY A 1 76 ? 1.423 20.429 -27.063 1.00 1.30 76 GLY A C 4
ATOM 6580 O O . GLY A 1 76 ? 2.228 21.329 -27.301 1.00 74.51 76 GLY A O 4
ATOM 6584 N N . ALA A 1 77 ? 0.571 20.470 -26.043 1.00 51.01 77 ALA A N 4
ATOM 6585 C CA . ALA A 1 77 ? 0.533 21.601 -25.125 1.00 73.11 77 ALA A CA 4
ATOM 6586 C C . ALA A 1 77 ? 1.893 21.823 -24.472 1.00 15.11 77 ALA A C 4
ATOM 6587 O O . ALA A 1 77 ? 2.801 21.003 -24.608 1.00 11.25 77 ALA A O 4
ATOM 6594 N N . THR A 1 78 ? 2.029 22.941 -23.763 1.00 62.42 78 THR A N 4
ATOM 6595 C CA . THR A 1 78 ? 3.278 23.272 -23.090 1.00 41.12 78 THR A CA 4
ATOM 6596 C C . THR A 1 78 ? 3.109 23.250 -21.575 1.00 14.05 78 THR A C 4
ATOM 6597 O O . THR A 1 78 ? 2.013 23.017 -21.066 1.00 22.31 78 THR A O 4
ATOM 6608 N N . VAL A 1 79 ? 4.202 23.495 -20.859 1.00 11.04 79 VAL A N 4
ATOM 6609 C CA . VAL A 1 79 ? 4.174 23.506 -19.401 1.00 11.21 79 VAL A CA 4
ATOM 6610 C C . VAL A 1 79 ? 3.168 24.525 -18.878 1.00 50.12 79 VAL A C 4
ATOM 6611 O O . VAL A 1 79 ? 2.593 24.350 -17.803 1.00 35.22 79 VAL A O 4
ATOM 6624 N N . TYR A 1 80 ? 2.960 25.590 -19.645 1.00 21.25 80 TYR A N 4
ATOM 6625 C CA . TYR A 1 80 ? 2.025 26.639 -19.258 1.00 40.00 80 TYR A CA 4
ATOM 6626 C C . TYR A 1 80 ? 0.582 26.161 -19.395 1.00 3.01 80 TYR A C 4
ATOM 6627 O O . TYR A 1 80 ? -0.311 26.646 -18.703 1.00 21.24 80 TYR A O 4
ATOM 6645 N N . GLU A 1 81 ? 0.366 25.206 -20.294 1.00 32.10 81 GLU A N 4
ATOM 6646 C CA . GLU A 1 81 ? -0.967 24.662 -20.522 1.00 61.41 81 GLU A CA 4
ATOM 6647 C C . GLU A 1 81 ? -1.357 23.692 -19.411 1.00 31.42 81 GLU A C 4
ATOM 6648 O O . GLU A 1 81 ? -2.422 23.822 -18.804 1.00 13.22 81 GLU A O 4
ATOM 6660 N N . ILE A 1 82 ? -0.489 22.721 -19.149 1.00 74.11 82 ILE A N 4
ATOM 6661 C CA . ILE A 1 82 ? -0.742 21.730 -18.110 1.00 71.43 82 ILE A CA 4
ATOM 6662 C C . ILE A 1 82 ? -0.994 22.398 -16.763 1.00 41.31 82 ILE A C 4
ATOM 6663 O O . ILE A 1 82 ? -1.747 21.885 -15.936 1.00 4.24 82 ILE A O 4
ATOM 6679 N N . ALA A 1 83 ? -0.361 23.547 -16.551 1.00 5.43 83 ALA A N 4
ATOM 6680 C CA . ALA A 1 83 ? -0.518 24.287 -15.305 1.00 15.30 83 ALA A CA 4
ATOM 6681 C C . ALA A 1 83 ? -1.989 24.567 -15.015 1.00 2.20 83 ALA A C 4
ATOM 6682 O O . ALA A 1 83 ? -2.471 24.321 -13.909 1.00 55.51 83 ALA A O 4
ATOM 6689 N N . ARG A 1 84 ? -2.697 25.081 -16.015 1.00 20.40 84 ARG A N 4
ATOM 6690 C CA . ARG A 1 84 ? -4.113 25.396 -15.867 1.00 11.34 84 ARG A CA 4
ATOM 6691 C C . ARG A 1 84 ? -4.952 24.122 -15.828 1.00 5.45 84 ARG A C 4
ATOM 6692 O O . ARG A 1 84 ? -6.016 24.087 -15.210 1.00 13.13 84 ARG A O 4
ATOM 6713 N N . GLN A 1 85 ? -4.465 23.079 -16.492 1.00 51.31 85 GLN A N 4
ATOM 6714 C CA . GLN A 1 85 ? -5.171 21.804 -16.534 1.00 42.22 85 GLN A CA 4
ATOM 6715 C C . GLN A 1 85 ? -5.185 21.144 -15.158 1.00 54.25 85 GLN A C 4
ATOM 6716 O O . GLN A 1 85 ? -6.248 20.823 -14.625 1.00 23.23 85 GLN A O 4
ATOM 6730 N N . LEU A 1 86 ? -4.001 20.943 -14.592 1.00 15.02 86 LEU A N 4
ATOM 6731 C CA . LEU A 1 86 ? -3.878 20.322 -13.278 1.00 40.22 86 LEU A CA 4
ATOM 6732 C C . LEU A 1 86 ? -4.359 21.266 -12.181 1.00 42.03 86 LEU A C 4
ATOM 6733 O O . LEU A 1 86 ? -4.652 20.839 -11.064 1.00 42.15 86 LEU A O 4
ATOM 6749 N N . GLY A 1 87 ? -4.440 22.552 -12.508 1.00 11.22 87 GLY A N 4
ATOM 6750 C CA . GLY A 1 87 ? -4.889 23.536 -11.539 1.00 51.43 87 GLY A CA 4
ATOM 6751 C C . GLY A 1 87 ? -3.759 24.053 -10.671 1.00 44.13 87 GLY A C 4
ATOM 6752 O O . GLY A 1 87 ? -3.994 24.590 -9.590 1.00 10.22 87 GLY A O 4
ATOM 6756 N N . ARG A 1 88 ? -2.528 23.888 -11.146 1.00 20.43 88 ARG A N 4
ATOM 6757 C CA . ARG A 1 88 ? -1.356 24.338 -10.403 1.00 33.40 88 ARG A CA 4
ATOM 6758 C C . ARG A 1 88 ? -0.697 25.527 -11.098 1.00 3.13 88 ARG A C 4
ATOM 6759 O O . ARG A 1 88 ? -0.795 25.700 -12.312 1.00 62.24 88 ARG A O 4
ATOM 6780 N N . PRO A 1 89 ? -0.008 26.365 -10.310 1.00 20.31 89 PRO A N 4
ATOM 6781 C CA . PRO A 1 89 ? 0.681 27.551 -10.827 1.00 44.11 89 PRO A CA 4
ATOM 6782 C C . PRO A 1 89 ? 1.898 27.191 -11.673 1.00 73.21 89 PRO A C 4
ATOM 6783 O O . PRO A 1 89 ? 2.042 27.662 -12.800 1.00 71.34 89 PRO A O 4
ATOM 6794 N N . GLU A 1 90 ? 2.770 26.354 -11.120 1.00 72.02 90 GLU A N 4
ATOM 6795 C CA . GLU A 1 90 ? 3.975 25.932 -11.826 1.00 74.42 90 GLU A CA 4
ATOM 6796 C C . GLU A 1 90 ? 4.826 25.018 -10.949 1.00 44.31 90 GLU A C 4
ATOM 6797 O O . GLU A 1 90 ? 5.333 23.995 -11.410 1.00 45.10 90 GLU A O 4
ATOM 6809 N N . SER A 1 91 ? 4.979 25.396 -9.684 1.00 3.34 91 SER A N 4
ATOM 6810 C CA . SER A 1 91 ? 5.773 24.613 -8.743 1.00 50.25 91 SER A CA 4
ATOM 6811 C C . SER A 1 91 ? 5.359 23.145 -8.773 1.00 52.41 91 SER A C 4
ATOM 6812 O O . SER A 1 91 ? 6.190 22.256 -8.968 1.00 35.51 91 SER A O 4
ATOM 6820 N N . THR A 1 92 ? 4.068 22.897 -8.579 1.00 71.13 92 THR A N 4
ATOM 6821 C CA . THR A 1 92 ? 3.542 21.538 -8.582 1.00 60.14 92 THR A CA 4
ATOM 6822 C C . THR A 1 92 ? 3.978 20.782 -9.833 1.00 54.20 92 THR A C 4
ATOM 6823 O O . THR A 1 92 ? 4.484 19.662 -9.748 1.00 31.21 92 THR A O 4
ATOM 6834 N N . ILE A 1 93 ? 3.781 21.401 -10.992 1.00 74.11 93 ILE A N 4
ATOM 6835 C CA . ILE A 1 93 ? 4.156 20.786 -12.259 1.00 53.14 93 ILE A CA 4
ATOM 6836 C C . ILE A 1 93 ? 5.603 20.307 -12.231 1.00 21.11 93 ILE A C 4
ATOM 6837 O O . ILE A 1 93 ? 5.917 19.219 -12.712 1.00 51.22 93 ILE A O 4
ATOM 6853 N N . TYR A 1 94 ? 6.480 21.126 -11.661 1.00 23.13 94 TYR A N 4
ATOM 6854 C CA . TYR A 1 94 ? 7.896 20.787 -11.569 1.00 65.44 94 TYR A CA 4
ATOM 6855 C C . TYR A 1 94 ? 8.101 19.533 -10.725 1.00 21.32 94 TYR A C 4
ATOM 6856 O O . TYR A 1 94 ? 8.978 18.716 -11.009 1.00 0.24 94 TYR A O 4
ATOM 6874 N N . TYR A 1 95 ? 7.286 19.386 -9.687 1.00 31.52 95 TYR A N 4
ATOM 6875 C CA . TYR A 1 95 ? 7.377 18.233 -8.798 1.00 53.54 95 TYR A CA 4
ATOM 6876 C C . TYR A 1 95 ? 7.082 16.941 -9.553 1.00 24.51 95 TYR A C 4
ATOM 6877 O O . TYR A 1 95 ? 7.661 15.894 -9.264 1.00 32.55 95 TYR A O 4
ATOM 6895 N N . ALA A 1 96 ? 6.175 17.022 -10.521 1.00 54.41 96 ALA A N 4
ATOM 6896 C CA . ALA A 1 96 ? 5.803 15.860 -11.318 1.00 74.14 96 ALA A CA 4
ATOM 6897 C C . ALA A 1 96 ? 6.992 15.339 -12.117 1.00 22.22 96 ALA A C 4
ATOM 6898 O O . ALA A 1 96 ? 7.350 14.164 -12.021 1.00 53.21 96 ALA A O 4
ATOM 6905 N N . LEU A 1 97 ? 7.602 16.218 -12.904 1.00 65.15 97 LEU A N 4
ATOM 6906 C CA . LEU A 1 97 ? 8.751 15.845 -13.721 1.00 14.23 97 LEU A CA 4
ATOM 6907 C C . LEU A 1 97 ? 9.967 15.552 -12.848 1.00 61.20 97 LEU A C 4
ATOM 6908 O O . LEU A 1 97 ? 10.711 14.603 -13.098 1.00 53.41 97 LEU A O 4
ATOM 6924 N N . LYS A 1 98 ? 10.162 16.371 -11.820 1.00 51.11 98 LYS A N 4
ATOM 6925 C CA . LYS A 1 98 ? 11.285 16.198 -10.906 1.00 51.20 98 LYS A CA 4
ATOM 6926 C C . LYS A 1 98 ? 11.200 14.856 -10.186 1.00 62.24 98 LYS A C 4
ATOM 6927 O O . LYS A 1 98 ? 12.106 14.028 -10.284 1.00 52.53 98 LYS A O 4
ATOM 6946 N N . LYS A 1 99 ? 10.104 14.646 -9.465 1.00 23.12 99 LYS A N 4
ATOM 6947 C CA . LYS A 1 99 ? 9.899 13.403 -8.730 1.00 72.52 99 LYS A CA 4
ATOM 6948 C C . LYS A 1 99 ? 9.992 12.199 -9.662 1.00 24.20 99 LYS A C 4
ATOM 6949 O O . LYS A 1 99 ? 10.324 11.093 -9.232 1.00 42.31 99 LYS A O 4
ATOM 6968 N N . LEU A 1 100 ? 9.700 12.420 -10.939 1.00 31.22 100 LEU A N 4
ATOM 6969 C CA . LEU A 1 100 ? 9.753 11.353 -11.932 1.00 2.10 100 LEU A CA 4
ATOM 6970 C C . LEU A 1 100 ? 11.197 10.978 -12.252 1.00 62.40 100 LEU A C 4
ATOM 6971 O O . LEU A 1 100 ? 11.481 9.852 -12.660 1.00 55.21 100 LEU A O 4
ATOM 6987 N N . GLY A 1 101 ? 12.106 11.929 -12.061 1.00 74.32 101 GLY A N 4
ATOM 6988 C CA . GLY A 1 101 ? 13.509 11.679 -12.332 1.00 54.51 101 GLY A CA 4
ATOM 6989 C C . GLY A 1 101 ? 13.978 12.335 -13.616 1.00 42.23 101 GLY A C 4
ATOM 6990 O O . GLY A 1 101 ? 14.990 11.935 -14.193 1.00 64.43 101 GLY A O 4
ATOM 6994 N N . LEU A 1 102 ? 13.239 13.344 -14.068 1.00 4.33 102 LEU A N 4
ATOM 6995 C CA . LEU A 1 102 ? 13.584 14.055 -15.293 1.00 41.55 102 LEU A CA 4
ATOM 6996 C C . LEU A 1 102 ? 14.523 15.221 -15.000 1.00 34.41 102 LEU A C 4
ATOM 6997 O O . LEU A 1 102 ? 14.477 15.814 -13.922 1.00 40.00 102 LEU A O 4
ATOM 7013 N N . LYS A 1 103 ? 15.374 15.547 -15.968 1.00 70.01 103 LYS A N 4
ATOM 7014 C CA . LYS A 1 103 ? 16.322 16.645 -15.816 1.00 63.14 103 LYS A CA 4
ATOM 7015 C C . LYS A 1 103 ? 15.606 17.991 -15.855 1.00 41.13 103 LYS A C 4
ATOM 7016 O O . LYS A 1 103 ? 15.474 18.604 -16.915 1.00 53.21 103 LYS A O 4
ATOM 7035 N N . LEU A 1 104 ? 15.147 18.445 -14.695 1.00 22.14 104 LEU A N 4
ATOM 7036 C CA . LEU A 1 104 ? 14.446 19.720 -14.596 1.00 75.44 104 LEU A CA 4
ATOM 7037 C C . LEU A 1 104 ? 15.220 20.701 -13.721 1.00 34.53 104 LEU A C 4
ATOM 7038 O O . LEU A 1 104 ? 14.987 20.789 -12.516 1.00 33.34 104 LEU A O 4
ATOM 7054 N N . GLU A 1 105 ? 16.140 21.437 -14.337 1.00 22.00 105 GLU A N 4
ATOM 7055 C CA . GLU A 1 105 ? 16.947 22.412 -13.613 1.00 12.55 105 GLU A CA 4
ATOM 7056 C C . GLU A 1 105 ? 16.177 23.715 -13.414 1.00 13.50 105 GLU A C 4
ATOM 7057 O O . GLU A 1 105 ? 15.146 23.741 -12.744 1.00 13.33 105 GLU A O 4
ATOM 7069 N N . MET A 1 1 ? 7.082 15.527 8.632 1.00 12.04 1 MET A N 5
ATOM 7070 C CA . MET A 1 1 ? 7.900 15.022 7.535 1.00 34.25 1 MET A CA 5
ATOM 7071 C C . MET A 1 1 ? 8.440 13.632 7.856 1.00 31.42 1 MET A C 5
ATOM 7072 O O . MET A 1 1 ? 9.631 13.445 8.104 1.00 11.11 1 MET A O 5
ATOM 7086 N N . PRO A 1 2 ? 7.546 12.632 7.851 1.00 14.22 2 PRO A N 5
ATOM 7087 C CA . PRO A 1 2 ? 7.911 11.242 8.140 1.00 42.11 2 PRO A CA 5
ATOM 7088 C C . PRO A 1 2 ? 8.755 10.623 7.030 1.00 34.34 2 PRO A C 5
ATOM 7089 O O . PRO A 1 2 ? 8.969 11.236 5.985 1.00 54.00 2 PRO A O 5
ATOM 7100 N N . SER A 1 3 ? 9.231 9.405 7.267 1.00 21.50 3 SER A N 5
ATOM 7101 C CA . SER A 1 3 ? 10.055 8.703 6.289 1.00 22.12 3 SER A CA 5
ATOM 7102 C C . SER A 1 3 ? 9.334 7.469 5.756 1.00 23.22 3 SER A C 5
ATOM 7103 O O . SER A 1 3 ? 9.265 7.250 4.546 1.00 20.25 3 SER A O 5
ATOM 7111 N N . VAL A 1 4 ? 8.798 6.665 6.668 1.00 13.30 4 VAL A N 5
ATOM 7112 C CA . VAL A 1 4 ? 8.080 5.452 6.292 1.00 44.22 4 VAL A CA 5
ATOM 7113 C C . VAL A 1 4 ? 6.930 5.768 5.341 1.00 71.42 4 VAL A C 5
ATOM 7114 O O . VAL A 1 4 ? 6.596 4.967 4.469 1.00 42.14 4 VAL A O 5
ATOM 7127 N N . ASN A 1 5 ? 6.329 6.940 5.516 1.00 34.25 5 ASN A N 5
ATOM 7128 C CA . ASN A 1 5 ? 5.215 7.361 4.674 1.00 41.21 5 ASN A CA 5
ATOM 7129 C C . ASN A 1 5 ? 5.650 7.479 3.216 1.00 70.30 5 ASN A C 5
ATOM 7130 O O . ASN A 1 5 ? 4.836 7.347 2.303 1.00 72.35 5 ASN A O 5
ATOM 7141 N N . ASP A 1 6 ? 6.938 7.727 3.008 1.00 64.12 6 ASP A N 5
ATOM 7142 C CA . ASP A 1 6 ? 7.483 7.861 1.662 1.00 51.23 6 ASP A CA 5
ATOM 7143 C C . ASP A 1 6 ? 7.100 6.662 0.798 1.00 11.44 6 ASP A C 5
ATOM 7144 O O . ASP A 1 6 ? 6.561 6.821 -0.297 1.00 4.15 6 ASP A O 5
ATOM 7153 N N . SER A 1 7 ? 7.382 5.464 1.299 1.00 24.22 7 SER A N 5
ATOM 7154 C CA . SER A 1 7 ? 7.072 4.239 0.573 1.00 42.45 7 SER A CA 5
ATOM 7155 C C . SER A 1 7 ? 5.565 3.999 0.531 1.00 45.25 7 SER A C 5
ATOM 7156 O O . SER A 1 7 ? 5.036 3.475 -0.451 1.00 10.21 7 SER A O 5
ATOM 7164 N N . LEU A 1 8 ? 4.881 4.388 1.600 1.00 32.43 8 LEU A N 5
ATOM 7165 C CA . LEU A 1 8 ? 3.435 4.216 1.688 1.00 71.05 8 LEU A CA 5
ATOM 7166 C C . LEU A 1 8 ? 2.731 4.927 0.536 1.00 22.30 8 LEU A C 5
ATOM 7167 O O . LEU A 1 8 ? 1.750 4.424 -0.011 1.00 42.30 8 LEU A O 5
ATOM 7183 N N . ASP A 1 9 ? 3.242 6.098 0.172 1.00 40.54 9 ASP A N 5
ATOM 7184 C CA . ASP A 1 9 ? 2.665 6.878 -0.918 1.00 53.31 9 ASP A CA 5
ATOM 7185 C C . ASP A 1 9 ? 2.622 6.063 -2.207 1.00 21.22 9 ASP A C 5
ATOM 7186 O O . ASP A 1 9 ? 1.722 6.230 -3.028 1.00 52.33 9 ASP A O 5
ATOM 7195 N N . ILE A 1 10 ? 3.603 5.182 -2.376 1.00 64.40 10 ILE A N 5
ATOM 7196 C CA . ILE A 1 10 ? 3.678 4.341 -3.564 1.00 3.32 10 ILE A CA 5
ATOM 7197 C C . ILE A 1 10 ? 2.772 3.122 -3.433 1.00 13.43 10 ILE A C 5
ATOM 7198 O O . ILE A 1 10 ? 1.978 2.826 -4.326 1.00 33.21 10 ILE A O 5
ATOM 7214 N N . VAL A 1 11 ? 2.894 2.419 -2.312 1.00 14.11 11 VAL A N 5
ATOM 7215 C CA . VAL A 1 11 ? 2.085 1.233 -2.060 1.00 54.54 11 VAL A CA 5
ATOM 7216 C C . VAL A 1 11 ? 0.598 1.544 -2.196 1.00 32.45 11 VAL A C 5
ATOM 7217 O O . VAL A 1 11 ? -0.151 0.787 -2.813 1.00 34.13 11 VAL A O 5
ATOM 7230 N N . GLU A 1 12 ? 0.178 2.663 -1.615 1.00 1.42 12 GLU A N 5
ATOM 7231 C CA . GLU A 1 12 ? -1.220 3.074 -1.670 1.00 44.21 12 GLU A CA 5
ATOM 7232 C C . GLU A 1 12 ? -1.614 3.470 -3.090 1.00 12.52 12 GLU A C 5
ATOM 7233 O O . GLU A 1 12 ? -2.752 3.260 -3.512 1.00 3.50 12 GLU A O 5
ATOM 7245 N N . LYS A 1 13 ? -0.668 4.045 -3.823 1.00 24.42 13 LYS A N 5
ATOM 7246 C CA . LYS A 1 13 ? -0.912 4.471 -5.195 1.00 55.41 13 LYS A CA 5
ATOM 7247 C C . LYS A 1 13 ? -1.117 3.268 -6.110 1.00 13.12 13 LYS A C 5
ATOM 7248 O O . LYS A 1 13 ? -1.914 3.316 -7.049 1.00 4.42 13 LYS A O 5
ATOM 7267 N N . LEU A 1 14 ? -0.396 2.188 -5.830 1.00 63.53 14 LEU A N 5
ATOM 7268 C CA . LEU A 1 14 ? -0.498 0.971 -6.627 1.00 75.13 14 LEU A CA 5
ATOM 7269 C C . LEU A 1 14 ? -1.838 0.280 -6.395 1.00 11.14 14 LEU A C 5
ATOM 7270 O O . LEU A 1 14 ? -2.557 -0.038 -7.341 1.00 54.42 14 LEU A O 5
ATOM 7286 N N . TYR A 1 15 ? -2.168 0.051 -5.128 1.00 40.20 15 TYR A N 5
ATOM 7287 C CA . TYR A 1 15 ? -3.421 -0.603 -4.770 1.00 24.14 15 TYR A CA 5
ATOM 7288 C C . TYR A 1 15 ? -4.617 0.211 -5.254 1.00 21.11 15 TYR A C 5
ATOM 7289 O O . TYR A 1 15 ? -5.501 -0.306 -5.937 1.00 33.23 15 TYR A O 5
ATOM 7307 N N . LYS A 1 16 ? -4.639 1.491 -4.894 1.00 63.52 16 LYS A N 5
ATOM 7308 C CA . LYS A 1 16 ? -5.723 2.380 -5.291 1.00 53.01 16 LYS A CA 5
ATOM 7309 C C . LYS A 1 16 ? -5.822 2.472 -6.811 1.00 14.24 16 LYS A C 5
ATOM 7310 O O . LYS A 1 16 ? -6.861 2.853 -7.353 1.00 34.21 16 LYS A O 5
ATOM 7329 N N . ASP A 1 17 ? -4.738 2.121 -7.492 1.00 31.31 17 ASP A N 5
ATOM 7330 C CA . ASP A 1 17 ? -4.704 2.163 -8.949 1.00 75.52 17 ASP A CA 5
ATOM 7331 C C . ASP A 1 17 ? -5.312 0.896 -9.543 1.00 41.25 17 ASP A C 5
ATOM 7332 O O . ASP A 1 17 ? -5.871 0.918 -10.639 1.00 71.34 17 ASP A O 5
ATOM 7341 N N . GLY A 1 18 ? -5.199 -0.209 -8.812 1.00 24.03 18 GLY A N 5
ATOM 7342 C CA . GLY A 1 18 ? -5.741 -1.470 -9.283 1.00 23.33 18 GLY A CA 5
ATOM 7343 C C . GLY A 1 18 ? -4.717 -2.586 -9.259 1.00 73.44 18 GLY A C 5
ATOM 7344 O O . GLY A 1 18 ? -4.729 -3.469 -10.117 1.00 51.32 18 GLY A O 5
ATOM 7348 N N . VAL A 1 19 ? -3.824 -2.548 -8.275 1.00 22.23 19 VAL A N 5
ATOM 7349 C CA . VAL A 1 19 ? -2.788 -3.565 -8.142 1.00 64.33 19 VAL A CA 5
ATOM 7350 C C . VAL A 1 19 ? -3.066 -4.483 -6.958 1.00 71.55 19 VAL A C 5
ATOM 7351 O O . VAL A 1 19 ? -3.384 -4.037 -5.856 1.00 31.53 19 VAL A O 5
ATOM 7364 N N . PRO A 1 20 ? -2.943 -5.799 -7.189 1.00 34.03 20 PRO A N 5
ATOM 7365 C CA . PRO A 1 20 ? -3.176 -6.810 -6.152 1.00 1.33 20 PRO A CA 5
ATOM 7366 C C . PRO A 1 20 ? -2.095 -6.797 -5.077 1.00 3.10 20 PRO A C 5
ATOM 7367 O O . PRO A 1 20 ? -0.956 -6.405 -5.332 1.00 30.20 20 PRO A O 5
ATOM 7378 N N . VAL A 1 21 ? -2.458 -7.229 -3.873 1.00 41.53 21 VAL A N 5
ATOM 7379 C CA . VAL A 1 21 ? -1.519 -7.269 -2.760 1.00 62.53 21 VAL A CA 5
ATOM 7380 C C . VAL A 1 21 ? -0.266 -8.058 -3.126 1.00 62.54 21 VAL A C 5
ATOM 7381 O O . VAL A 1 21 ? 0.850 -7.668 -2.783 1.00 4.14 21 VAL A O 5
ATOM 7394 N N . LYS A 1 22 ? -0.459 -9.172 -3.825 1.00 64.22 22 LYS A N 5
ATOM 7395 C CA . LYS A 1 22 ? 0.656 -10.016 -4.241 1.00 54.54 22 LYS A CA 5
ATOM 7396 C C . LYS A 1 22 ? 1.647 -9.230 -5.093 1.00 12.13 22 LYS A C 5
ATOM 7397 O O . LYS A 1 22 ? 2.859 -9.403 -4.968 1.00 74.23 22 LYS A O 5
ATOM 7416 N N . GLU A 1 23 ? 1.124 -8.365 -5.956 1.00 54.52 23 GLU A N 5
ATOM 7417 C CA . GLU A 1 23 ? 1.964 -7.553 -6.827 1.00 11.31 23 GLU A CA 5
ATOM 7418 C C . GLU A 1 23 ? 2.572 -6.383 -6.059 1.00 23.31 23 GLU A C 5
ATOM 7419 O O . GLU A 1 23 ? 3.769 -6.114 -6.162 1.00 74.43 23 GLU A O 5
ATOM 7431 N N . ILE A 1 24 ? 1.739 -5.691 -5.290 1.00 4.02 24 ILE A N 5
ATOM 7432 C CA . ILE A 1 24 ? 2.194 -4.550 -4.505 1.00 32.32 24 ILE A CA 5
ATOM 7433 C C . ILE A 1 24 ? 3.365 -4.934 -3.606 1.00 4.33 24 ILE A C 5
ATOM 7434 O O . ILE A 1 24 ? 4.300 -4.156 -3.424 1.00 22.54 24 ILE A O 5
ATOM 7450 N N . ALA A 1 25 ? 3.307 -6.139 -3.050 1.00 71.30 25 ALA A N 5
ATOM 7451 C CA . ALA A 1 25 ? 4.364 -6.628 -2.174 1.00 62.21 25 ALA A CA 5
ATOM 7452 C C . ALA A 1 25 ? 5.716 -6.605 -2.879 1.00 65.34 25 ALA A C 5
ATOM 7453 O O . ALA A 1 25 ? 6.720 -6.179 -2.307 1.00 53.12 25 ALA A O 5
ATOM 7460 N N . LYS A 1 26 ? 5.735 -7.066 -4.126 1.00 23.34 26 LYS A N 5
ATOM 7461 C CA . LYS A 1 26 ? 6.964 -7.098 -4.910 1.00 73.25 26 LYS A CA 5
ATOM 7462 C C . LYS A 1 26 ? 7.401 -5.688 -5.296 1.00 33.15 26 LYS A C 5
ATOM 7463 O O . LYS A 1 26 ? 8.594 -5.405 -5.401 1.00 54.04 26 LYS A O 5
ATOM 7482 N N . ARG A 1 27 ? 6.427 -4.808 -5.503 1.00 14.14 27 ARG A N 5
ATOM 7483 C CA . ARG A 1 27 ? 6.711 -3.428 -5.876 1.00 2.04 27 ARG A CA 5
ATOM 7484 C C . ARG A 1 27 ? 7.331 -2.665 -4.707 1.00 54.44 27 ARG A C 5
ATOM 7485 O O . ARG A 1 27 ? 8.362 -2.011 -4.858 1.00 72.23 27 ARG A O 5
ATOM 7506 N N . SER A 1 28 ? 6.693 -2.755 -3.544 1.00 45.54 28 SER A N 5
ATOM 7507 C CA . SER A 1 28 ? 7.179 -2.071 -2.352 1.00 42.22 28 SER A CA 5
ATOM 7508 C C . SER A 1 28 ? 8.187 -2.935 -1.602 1.00 72.33 28 SER A C 5
ATOM 7509 O O . SER A 1 28 ? 8.675 -2.557 -0.538 1.00 63.43 28 SER A O 5
ATOM 7517 N N . ASN A 1 29 ? 8.494 -4.099 -2.166 1.00 31.40 29 ASN A N 5
ATOM 7518 C CA . ASN A 1 29 ? 9.444 -5.019 -1.552 1.00 2.20 29 ASN A CA 5
ATOM 7519 C C . ASN A 1 29 ? 9.015 -5.376 -0.132 1.00 72.44 29 ASN A C 5
ATOM 7520 O O . ASN A 1 29 ? 9.848 -5.679 0.721 1.00 2.52 29 ASN A O 5
ATOM 7531 N N . ASN A 1 30 ? 7.709 -5.340 0.112 1.00 71.13 30 ASN A N 5
ATOM 7532 C CA . ASN A 1 30 ? 7.168 -5.661 1.428 1.00 0.34 30 ASN A CA 5
ATOM 7533 C C . ASN A 1 30 ? 6.483 -7.023 1.418 1.00 73.40 30 ASN A C 5
ATOM 7534 O O . ASN A 1 30 ? 6.438 -7.699 0.390 1.00 63.53 30 ASN A O 5
ATOM 7545 N N . SER A 1 31 ? 5.952 -7.422 2.569 1.00 24.21 31 SER A N 5
ATOM 7546 C CA . SER A 1 31 ? 5.273 -8.706 2.695 1.00 44.13 31 SER A CA 5
ATOM 7547 C C . SER A 1 31 ? 3.759 -8.528 2.636 1.00 43.03 31 SER A C 5
ATOM 7548 O O . SER A 1 31 ? 3.243 -7.432 2.853 1.00 43.03 31 SER A O 5
ATOM 7556 N N . MET A 1 32 ? 3.052 -9.614 2.340 1.00 62.24 32 MET A N 5
ATOM 7557 C CA . MET A 1 32 ? 1.597 -9.579 2.253 1.00 3.12 32 MET A CA 5
ATOM 7558 C C . MET A 1 32 ? 0.989 -9.029 3.539 1.00 21.15 32 MET A C 5
ATOM 7559 O O . MET A 1 32 ? -0.065 -8.395 3.517 1.00 4.32 32 MET A O 5
ATOM 7573 N N . SER A 1 33 ? 1.661 -9.277 4.660 1.00 53.42 33 SER A N 5
ATOM 7574 C CA . SER A 1 33 ? 1.184 -8.810 5.956 1.00 2.42 33 SER A CA 5
ATOM 7575 C C . SER A 1 33 ? 1.506 -7.332 6.154 1.00 64.22 33 SER A C 5
ATOM 7576 O O . SER A 1 33 ? 0.841 -6.635 6.920 1.00 32.03 33 SER A O 5
ATOM 7584 N N . THR A 1 34 ? 2.533 -6.858 5.455 1.00 42.32 34 THR A N 5
ATOM 7585 C CA . THR A 1 34 ? 2.946 -5.463 5.553 1.00 72.12 34 THR A CA 5
ATOM 7586 C C . THR A 1 34 ? 2.124 -4.580 4.621 1.00 42.55 34 THR A C 5
ATOM 7587 O O . THR A 1 34 ? 1.583 -3.556 5.037 1.00 65.41 34 THR A O 5
ATOM 7598 N N . VAL A 1 35 ? 2.033 -4.984 3.358 1.00 63.14 35 VAL A N 5
ATOM 7599 C CA . VAL A 1 35 ? 1.275 -4.229 2.366 1.00 21.33 35 VAL A CA 5
ATOM 7600 C C . VAL A 1 35 ? -0.203 -4.168 2.735 1.00 4.13 35 VAL A C 5
ATOM 7601 O O . VAL A 1 35 ? -0.780 -3.086 2.852 1.00 22.11 35 VAL A O 5
ATOM 7614 N N . TYR A 1 36 ? -0.810 -5.334 2.918 1.00 74.43 36 TYR A N 5
ATOM 7615 C CA . TYR A 1 36 ? -2.223 -5.414 3.272 1.00 72.52 36 TYR A CA 5
ATOM 7616 C C . TYR A 1 36 ? -2.530 -4.546 4.488 1.00 64.30 36 TYR A C 5
ATOM 7617 O O . TYR A 1 36 ? -3.562 -3.878 4.544 1.00 3.04 36 TYR A O 5
ATOM 7635 N N . LYS A 1 37 ? -1.623 -4.559 5.460 1.00 13.13 37 LYS A N 5
ATOM 7636 C CA . LYS A 1 37 ? -1.793 -3.772 6.676 1.00 50.01 37 LYS A CA 5
ATOM 7637 C C . LYS A 1 37 ? -1.871 -2.283 6.353 1.00 12.25 37 LYS A C 5
ATOM 7638 O O . LYS A 1 37 ? -2.521 -1.517 7.066 1.00 60.44 37 LYS A O 5
ATOM 7657 N N . ALA A 1 38 ? -1.207 -1.880 5.274 1.00 13.34 38 ALA A N 5
ATOM 7658 C CA . ALA A 1 38 ? -1.206 -0.484 4.857 1.00 44.23 38 ALA A CA 5
ATOM 7659 C C . ALA A 1 38 ? -2.510 -0.119 4.156 1.00 51.34 38 ALA A C 5
ATOM 7660 O O . ALA A 1 38 ? -3.054 0.967 4.359 1.00 4.01 38 ALA A O 5
ATOM 7667 N N . LEU A 1 39 ? -3.007 -1.032 3.328 1.00 2.13 39 LEU A N 5
ATOM 7668 C CA . LEU A 1 39 ? -4.248 -0.806 2.596 1.00 64.10 39 LEU A CA 5
ATOM 7669 C C . LEU A 1 39 ? -5.408 -0.557 3.554 1.00 54.11 39 LEU A C 5
ATOM 7670 O O . LEU A 1 39 ? -6.153 0.410 3.403 1.00 11.33 39 LEU A O 5
ATOM 7686 N N . GLU A 1 40 ? -5.553 -1.437 4.541 1.00 12.53 40 GLU A N 5
ATOM 7687 C CA . GLU A 1 40 ? -6.623 -1.311 5.524 1.00 20.43 40 GLU A CA 5
ATOM 7688 C C . GLU A 1 40 ? -6.535 0.027 6.255 1.00 33.10 40 GLU A C 5
ATOM 7689 O O . GLU A 1 40 ? -7.551 0.600 6.647 1.00 34.22 40 GLU A O 5
ATOM 7701 N N . LYS A 1 41 ? -5.314 0.517 6.434 1.00 1.12 41 LYS A N 5
ATOM 7702 C CA . LYS A 1 41 ? -5.092 1.786 7.116 1.00 25.02 41 LYS A CA 5
ATOM 7703 C C . LYS A 1 41 ? -5.375 2.962 6.186 1.00 53.25 41 LYS A C 5
ATOM 7704 O O . LYS A 1 41 ? -5.911 3.987 6.609 1.00 70.12 41 LYS A O 5
ATOM 7723 N N . LEU A 1 42 ? -5.017 2.805 4.916 1.00 24.32 42 LEU A N 5
ATOM 7724 C CA . LEU A 1 42 ? -5.235 3.853 3.924 1.00 22.52 42 LEU A CA 5
ATOM 7725 C C . LEU A 1 42 ? -6.720 4.012 3.619 1.00 40.35 42 LEU A C 5
ATOM 7726 O O . LEU A 1 42 ? -7.258 5.118 3.663 1.00 33.32 42 LEU A O 5
ATOM 7742 N N . GLU A 1 43 ? -7.378 2.899 3.309 1.00 70.32 43 GLU A N 5
ATOM 7743 C CA . GLU A 1 43 ? -8.802 2.915 2.996 1.00 13.35 43 GLU A CA 5
ATOM 7744 C C . GLU A 1 43 ? -9.602 3.541 4.136 1.00 71.54 43 GLU A C 5
ATOM 7745 O O . GLU A 1 43 ? -10.590 4.238 3.906 1.00 31.33 43 GLU A O 5
ATOM 7757 N N . ALA A 1 44 ? -9.167 3.284 5.365 1.00 3.24 44 ALA A N 5
ATOM 7758 C CA . ALA A 1 44 ? -9.840 3.823 6.541 1.00 33.11 44 ALA A CA 5
ATOM 7759 C C . ALA A 1 44 ? -9.751 5.345 6.576 1.00 61.21 44 ALA A C 5
ATOM 7760 O O . ALA A 1 44 ? -10.570 6.009 7.210 1.00 4.45 44 ALA A O 5
ATOM 7767 N N . MET A 1 45 ? -8.751 5.891 5.893 1.00 72.35 45 MET A N 5
ATOM 7768 C CA . MET A 1 45 ? -8.556 7.335 5.846 1.00 70.12 45 MET A CA 5
ATOM 7769 C C . MET A 1 45 ? -9.098 7.915 4.544 1.00 72.25 45 MET A C 5
ATOM 7770 O O . MET A 1 45 ? -9.449 9.092 4.476 1.00 71.31 45 MET A O 5
ATOM 7784 N N . GLY A 1 46 ? -9.165 7.080 3.510 1.00 21.42 46 GLY A N 5
ATOM 7785 C CA . GLY A 1 46 ? -9.664 7.529 2.224 1.00 1.43 46 GLY A CA 5
ATOM 7786 C C . GLY A 1 46 ? -8.550 7.907 1.268 1.00 0.33 46 GLY A C 5
ATOM 7787 O O . GLY A 1 46 ? -8.751 8.714 0.360 1.00 61.22 46 GLY A O 5
ATOM 7791 N N . ARG A 1 47 ? -7.374 7.325 1.474 1.00 25.43 47 ARG A N 5
ATOM 7792 C CA . ARG A 1 47 ? -6.223 7.608 0.625 1.00 22.21 47 ARG A CA 5
ATOM 7793 C C . ARG A 1 47 ? -6.290 6.801 -0.668 1.00 62.33 47 ARG A C 5
ATOM 7794 O O . ARG A 1 47 ? -6.050 7.329 -1.754 1.00 31.22 47 ARG A O 5
ATOM 7815 N N . ILE A 1 48 ? -6.617 5.519 -0.543 1.00 24.40 48 ILE A N 5
ATOM 7816 C CA . ILE A 1 48 ? -6.715 4.639 -1.701 1.00 51.30 48 ILE A CA 5
ATOM 7817 C C . ILE A 1 48 ? -8.137 4.614 -2.253 1.00 22.25 48 ILE A C 5
ATOM 7818 O O . ILE A 1 48 ? -8.350 4.354 -3.437 1.00 11.03 48 ILE A O 5
ATOM 7834 N N . LYS A 1 49 ? -9.106 4.887 -1.386 1.00 51.23 49 LYS A N 5
ATOM 7835 C CA . LYS A 1 49 ? -10.508 4.900 -1.786 1.00 12.23 49 LYS A CA 5
ATOM 7836 C C . LYS A 1 49 ? -10.819 6.120 -2.646 1.00 63.34 49 LYS A C 5
ATOM 7837 O O . LYS A 1 49 ? -10.240 7.189 -2.455 1.00 40.30 49 LYS A O 5
ATOM 7856 N N . ARG A 1 50 ? -11.735 5.953 -3.594 1.00 74.44 50 ARG A N 5
ATOM 7857 C CA . ARG A 1 50 ? -12.121 7.041 -4.483 1.00 52.44 50 ARG A CA 5
ATOM 7858 C C . ARG A 1 50 ? -13.559 6.864 -4.967 1.00 32.41 50 ARG A C 5
ATOM 7859 O O . ARG A 1 50 ? -13.899 5.848 -5.574 1.00 5.14 50 ARG A O 5
ATOM 7880 N N . ARG A 1 51 ? -14.396 7.859 -4.692 1.00 54.14 51 ARG A N 5
ATOM 7881 C CA . ARG A 1 51 ? -15.797 7.812 -5.097 1.00 63.40 51 ARG A CA 5
ATOM 7882 C C . ARG A 1 51 ? -15.927 7.916 -6.613 1.00 44.53 51 ARG A C 5
ATOM 7883 O O . ARG A 1 51 ? -16.893 7.427 -7.199 1.00 40.14 51 ARG A O 5
ATOM 7904 N N . LYS A 1 52 ? -14.949 8.558 -7.244 1.00 43.32 52 LYS A N 5
ATOM 7905 C CA . LYS A 1 52 ? -14.954 8.727 -8.692 1.00 44.42 52 LYS A CA 5
ATOM 7906 C C . LYS A 1 52 ? -14.368 7.501 -9.385 1.00 61.32 52 LYS A C 5
ATOM 7907 O O . LYS A 1 52 ? -13.400 6.911 -8.909 1.00 23.34 52 LYS A O 5
ATOM 7926 N N . GLY A 1 53 ? -14.960 7.125 -10.514 1.00 53.12 53 GLY A N 5
ATOM 7927 C CA . GLY A 1 53 ? -14.481 5.972 -11.254 1.00 54.32 53 GLY A CA 5
ATOM 7928 C C . GLY A 1 53 ? -15.613 5.096 -11.759 1.00 24.04 53 GLY A C 5
ATOM 7929 O O . GLY A 1 53 ? -16.657 4.990 -11.117 1.00 0.20 53 GLY A O 5
ATOM 7933 N N . ARG A 1 54 ? -15.404 4.470 -12.912 1.00 42.24 54 ARG A N 5
ATOM 7934 C CA . ARG A 1 54 ? -16.416 3.603 -13.504 1.00 64.23 54 ARG A CA 5
ATOM 7935 C C . ARG A 1 54 ? -15.768 2.407 -14.196 1.00 51.34 54 ARG A C 5
ATOM 7936 O O . ARG A 1 54 ? -16.050 1.256 -13.864 1.00 2.24 54 ARG A O 5
ATOM 7957 N N . TYR A 1 55 ? -14.900 2.688 -15.162 1.00 25.21 55 TYR A N 5
ATOM 7958 C CA . TYR A 1 55 ? -14.214 1.637 -15.904 1.00 53.33 55 TYR A CA 5
ATOM 7959 C C . TYR A 1 55 ? -12.714 1.903 -15.965 1.00 33.44 55 TYR A C 5
ATOM 7960 O O . TYR A 1 55 ? -12.064 1.627 -16.974 1.00 23.45 55 TYR A O 5
ATOM 7978 N N . ARG A 1 56 ? -12.170 2.440 -14.878 1.00 72.42 56 ARG A N 5
ATOM 7979 C CA . ARG A 1 56 ? -10.746 2.744 -14.806 1.00 72.23 56 ARG A CA 5
ATOM 7980 C C . ARG A 1 56 ? -10.351 3.170 -13.396 1.00 4.35 56 ARG A C 5
ATOM 7981 O O . ARG A 1 56 ? -9.626 4.148 -13.214 1.00 22.21 56 ARG A O 5
ATOM 8002 N N . GLN A 1 57 ? -10.833 2.431 -12.403 1.00 14.40 57 GLN A N 5
ATOM 8003 C CA . GLN A 1 57 ? -10.532 2.735 -11.008 1.00 64.24 57 GLN A CA 5
ATOM 8004 C C . GLN A 1 57 ? -10.630 1.482 -10.145 1.00 60.43 57 GLN A C 5
ATOM 8005 O O . GLN A 1 57 ? -11.137 0.450 -10.586 1.00 12.21 57 GLN A O 5
ATOM 8019 N N . HIS A 1 58 ? -10.140 1.578 -8.913 1.00 60.44 58 HIS A N 5
ATOM 8020 C CA . HIS A 1 58 ? -10.173 0.451 -7.987 1.00 24.45 58 HIS A CA 5
ATOM 8021 C C . HIS A 1 58 ? -11.576 0.252 -7.422 1.00 43.03 58 HIS A C 5
ATOM 8022 O O . HIS A 1 58 ? -12.051 1.053 -6.617 1.00 5.44 58 HIS A O 5
ATOM 8036 N N . ARG A 1 59 ? -12.234 -0.819 -7.851 1.00 54.22 59 ARG A N 5
ATOM 8037 C CA . ARG A 1 59 ? -13.584 -1.122 -7.390 1.00 71.01 59 ARG A CA 5
ATOM 8038 C C . ARG A 1 59 ? -13.726 -2.605 -7.062 1.00 60.34 59 ARG A C 5
ATOM 8039 O O . ARG A 1 59 ? -13.970 -3.426 -7.946 1.00 40.34 59 ARG A O 5
ATOM 8060 N N . ARG A 1 60 ? -13.571 -2.941 -5.786 1.00 73.51 60 ARG A N 5
ATOM 8061 C CA . ARG A 1 60 ? -13.680 -4.325 -5.341 1.00 33.10 60 ARG A CA 5
ATOM 8062 C C . ARG A 1 60 ? -13.481 -4.429 -3.832 1.00 52.51 60 ARG A C 5
ATOM 8063 O O . ARG A 1 60 ? -12.638 -3.739 -3.257 1.00 42.31 60 ARG A O 5
ATOM 8084 N N . LEU A 1 61 ? -14.263 -5.295 -3.196 1.00 4.13 61 LEU A N 5
ATOM 8085 C CA . LEU A 1 61 ? -14.173 -5.488 -1.753 1.00 34.33 61 LEU A CA 5
ATOM 8086 C C . LEU A 1 61 ? -14.429 -4.180 -1.010 1.00 75.54 61 LEU A C 5
ATOM 8087 O O . LEU A 1 61 ? -14.025 -4.018 0.142 1.00 71.11 61 LEU A O 5
ATOM 8103 N N . THR A 1 62 ? -15.104 -3.250 -1.677 1.00 42.43 62 THR A N 5
ATOM 8104 C CA . THR A 1 62 ? -15.415 -1.957 -1.081 1.00 63.11 62 THR A CA 5
ATOM 8105 C C . THR A 1 62 ? -16.648 -2.045 -0.189 1.00 3.31 62 THR A C 5
ATOM 8106 O O . THR A 1 62 ? -17.393 -3.022 -0.240 1.00 4.30 62 THR A O 5
ATOM 8117 N N . GLU A 1 63 ? -16.857 -1.016 0.627 1.00 23.40 63 GLU A N 5
ATOM 8118 C CA . GLU A 1 63 ? -18.000 -0.978 1.530 1.00 13.41 63 GLU A CA 5
ATOM 8119 C C . GLU A 1 63 ? -19.310 -1.098 0.756 1.00 61.13 63 GLU A C 5
ATOM 8120 O O . GLU A 1 63 ? -20.305 -1.603 1.274 1.00 63.31 63 GLU A O 5
ATOM 8132 N N . GLU A 1 64 ? -19.299 -0.629 -0.488 1.00 43.22 64 GLU A N 5
ATOM 8133 C CA . GLU A 1 64 ? -20.486 -0.682 -1.334 1.00 4.34 64 GLU A CA 5
ATOM 8134 C C . GLU A 1 64 ? -20.757 -2.108 -1.802 1.00 64.35 64 GLU A C 5
ATOM 8135 O O . GLU A 1 64 ? -21.883 -2.596 -1.720 1.00 42.00 64 GLU A O 5
ATOM 8147 N N . GLU A 1 65 ? -19.714 -2.771 -2.295 1.00 13.21 65 GLU A N 5
ATOM 8148 C CA . GLU A 1 65 ? -19.840 -4.141 -2.778 1.00 42.43 65 GLU A CA 5
ATOM 8149 C C . GLU A 1 65 ? -20.082 -5.106 -1.622 1.00 64.22 65 GLU A C 5
ATOM 8150 O O . GLU A 1 65 ? -20.808 -6.091 -1.761 1.00 40.33 65 GLU A O 5
ATOM 8162 N N . LEU A 1 66 ? -19.468 -4.816 -0.479 1.00 54.14 66 LEU A N 5
ATOM 8163 C CA . LEU A 1 66 ? -19.615 -5.658 0.703 1.00 41.15 66 LEU A CA 5
ATOM 8164 C C . LEU A 1 66 ? -21.081 -5.779 1.106 1.00 15.43 66 LEU A C 5
ATOM 8165 O O . LEU A 1 66 ? -21.502 -6.796 1.658 1.00 25.12 66 LEU A O 5
ATOM 8181 N N . ALA A 1 67 ? -21.855 -4.735 0.825 1.00 31.20 67 ALA A N 5
ATOM 8182 C CA . ALA A 1 67 ? -23.275 -4.727 1.154 1.00 24.14 67 ALA A CA 5
ATOM 8183 C C . ALA A 1 67 ? -24.083 -5.505 0.122 1.00 12.33 67 ALA A C 5
ATOM 8184 O O . ALA A 1 67 ? -25.158 -6.025 0.424 1.00 73.13 67 ALA A O 5
ATOM 8191 N N . THR A 1 68 ? -23.560 -5.582 -1.097 1.00 60.34 68 THR A N 5
ATOM 8192 C CA . THR A 1 68 ? -24.234 -6.296 -2.175 1.00 3.33 68 THR A CA 5
ATOM 8193 C C . THR A 1 68 ? -23.933 -7.788 -2.118 1.00 34.32 68 THR A C 5
ATOM 8194 O O . THR A 1 68 ? -24.809 -8.618 -2.369 1.00 23.45 68 THR A O 5
ATOM 8205 N N . ILE A 1 69 ? -22.691 -8.126 -1.785 1.00 42.41 69 ILE A N 5
ATOM 8206 C CA . ILE A 1 69 ? -22.277 -9.519 -1.693 1.00 31.30 69 ILE A CA 5
ATOM 8207 C C . ILE A 1 69 ? -23.035 -10.247 -0.588 1.00 54.43 69 ILE A C 5
ATOM 8208 O O . ILE A 1 69 ? -23.397 -11.414 -0.734 1.00 52.10 69 ILE A O 5
ATOM 8224 N N . ARG A 1 70 ? -23.273 -9.548 0.517 1.00 52.32 70 ARG A N 5
ATOM 8225 C CA . ARG A 1 70 ? -23.990 -10.127 1.647 1.00 3.22 70 ARG A CA 5
ATOM 8226 C C . ARG A 1 70 ? -25.359 -10.644 1.216 1.00 3.13 70 ARG A C 5
ATOM 8227 O O . ARG A 1 70 ? -25.931 -11.522 1.860 1.00 34.21 70 ARG A O 5
ATOM 8248 N N . GLU A 1 71 ? -25.877 -10.091 0.124 1.00 14.30 71 GLU A N 5
ATOM 8249 C CA . GLU A 1 71 ? -27.180 -10.497 -0.392 1.00 2.32 71 GLU A CA 5
ATOM 8250 C C . GLU A 1 71 ? -27.239 -12.008 -0.592 1.00 74.44 71 GLU A C 5
ATOM 8251 O O . GLU A 1 71 ? -28.298 -12.623 -0.461 1.00 34.01 71 GLU A O 5
ATOM 8263 N N . LEU A 1 72 ? -26.094 -12.602 -0.914 1.00 53.40 72 LEU A N 5
ATOM 8264 C CA . LEU A 1 72 ? -26.014 -14.041 -1.134 1.00 15.22 72 LEU A CA 5
ATOM 8265 C C . LEU A 1 72 ? -26.593 -14.806 0.052 1.00 73.32 72 LEU A C 5
ATOM 8266 O O . LEU A 1 72 ? -26.990 -15.965 -0.077 1.00 63.35 72 LEU A O 5
ATOM 8282 N N . TYR A 1 73 ? -26.639 -14.151 1.206 1.00 13.21 73 TYR A N 5
ATOM 8283 C CA . TYR A 1 73 ? -27.169 -14.770 2.416 1.00 24.11 73 TYR A CA 5
ATOM 8284 C C . TYR A 1 73 ? -28.694 -14.783 2.398 1.00 1.42 73 TYR A C 5
ATOM 8285 O O . TYR A 1 73 ? -29.323 -15.775 2.769 1.00 50.12 73 TYR A O 5
ATOM 8303 N N . LEU A 1 74 ? -29.284 -13.674 1.963 1.00 34.01 74 LEU A N 5
ATOM 8304 C CA . LEU A 1 74 ? -30.736 -13.556 1.895 1.00 32.23 74 LEU A CA 5
ATOM 8305 C C . LEU A 1 74 ? -31.300 -14.411 0.765 1.00 2.32 74 LEU A C 5
ATOM 8306 O O . LEU A 1 74 ? -32.298 -15.111 0.939 1.00 42.11 74 LEU A O 5
ATOM 8322 N N . LYS A 1 75 ? -30.653 -14.350 -0.394 1.00 34.21 75 LYS A N 5
ATOM 8323 C CA . LYS A 1 75 ? -31.087 -15.121 -1.553 1.00 64.23 75 LYS A CA 5
ATOM 8324 C C . LYS A 1 75 ? -30.595 -16.562 -1.464 1.00 61.51 75 LYS A C 5
ATOM 8325 O O . LYS A 1 75 ? -31.135 -17.455 -2.117 1.00 20.24 75 LYS A O 5
ATOM 8344 N N . GLY A 1 76 ? -29.567 -16.783 -0.649 1.00 34.24 76 GLY A N 5
ATOM 8345 C CA . GLY A 1 76 ? -29.022 -18.118 -0.488 1.00 31.40 76 GLY A CA 5
ATOM 8346 C C . GLY A 1 76 ? -28.105 -18.512 -1.629 1.00 4.24 76 GLY A C 5
ATOM 8347 O O . GLY A 1 76 ? -27.782 -19.687 -1.797 1.00 23.41 76 GLY A O 5
ATOM 8351 N N . ALA A 1 77 ? -27.687 -17.526 -2.416 1.00 42.22 77 ALA A N 5
ATOM 8352 C CA . ALA A 1 77 ? -26.801 -17.775 -3.547 1.00 53.54 77 ALA A CA 5
ATOM 8353 C C . ALA A 1 77 ? -25.481 -18.384 -3.088 1.00 54.42 77 ALA A C 5
ATOM 8354 O O . ALA A 1 77 ? -25.209 -18.470 -1.889 1.00 72.25 77 ALA A O 5
ATOM 8361 N N . THR A 1 78 ? -24.665 -18.808 -4.047 1.00 61.13 78 THR A N 5
ATOM 8362 C CA . THR A 1 78 ? -23.374 -19.412 -3.741 1.00 43.02 78 THR A CA 5
ATOM 8363 C C . THR A 1 78 ? -22.227 -18.550 -4.257 1.00 52.31 78 THR A C 5
ATOM 8364 O O . THR A 1 78 ? -22.449 -17.516 -4.887 1.00 51.22 78 THR A O 5
ATOM 8375 N N . VAL A 1 79 ? -21.000 -18.983 -3.988 1.00 4.10 79 VAL A N 5
ATOM 8376 C CA . VAL A 1 79 ? -19.817 -18.251 -4.428 1.00 13.43 79 VAL A CA 5
ATOM 8377 C C . VAL A 1 79 ? -19.858 -17.991 -5.929 1.00 15.41 79 VAL A C 5
ATOM 8378 O O . VAL A 1 79 ? -19.383 -16.960 -6.404 1.00 63.11 79 VAL A O 5
ATOM 8391 N N . TYR A 1 80 ? -20.431 -18.933 -6.671 1.00 61.10 80 TYR A N 5
ATOM 8392 C CA . TYR A 1 80 ? -20.534 -18.807 -8.120 1.00 41.04 80 TYR A CA 5
ATOM 8393 C C . TYR A 1 80 ? -21.542 -17.728 -8.504 1.00 23.24 80 TYR A C 5
ATOM 8394 O O . TYR A 1 80 ? -21.390 -17.058 -9.524 1.00 53.34 80 TYR A O 5
ATOM 8412 N N . GLU A 1 81 ? -22.569 -17.565 -7.675 1.00 62.53 81 GLU A N 5
ATOM 8413 C CA . GLU A 1 81 ? -23.601 -16.567 -7.927 1.00 52.15 81 GLU A CA 5
ATOM 8414 C C . GLU A 1 81 ? -23.042 -15.156 -7.777 1.00 45.42 81 GLU A C 5
ATOM 8415 O O . GLU A 1 81 ? -23.111 -14.347 -8.703 1.00 41.33 81 GLU A O 5
ATOM 8427 N N . ILE A 1 82 ? -22.489 -14.867 -6.604 1.00 44.51 82 ILE A N 5
ATOM 8428 C CA . ILE A 1 82 ? -21.918 -13.553 -6.333 1.00 33.04 82 ILE A CA 5
ATOM 8429 C C . ILE A 1 82 ? -20.846 -13.197 -7.357 1.00 11.21 82 ILE A C 5
ATOM 8430 O O . ILE A 1 82 ? -20.688 -12.034 -7.726 1.00 4.10 82 ILE A O 5
ATOM 8446 N N . ALA A 1 83 ? -20.114 -14.207 -7.813 1.00 61.54 83 ALA A N 5
ATOM 8447 C CA . ALA A 1 83 ? -19.059 -14.003 -8.798 1.00 43.05 83 ALA A CA 5
ATOM 8448 C C . ALA A 1 83 ? -19.626 -13.454 -10.105 1.00 34.54 83 ALA A C 5
ATOM 8449 O O . ALA A 1 83 ? -19.107 -12.486 -10.659 1.00 50.20 83 ALA A O 5
ATOM 8456 N N . ARG A 1 84 ? -20.692 -14.081 -10.589 1.00 34.12 84 ARG A N 5
ATOM 8457 C CA . ARG A 1 84 ? -21.329 -13.657 -11.831 1.00 63.21 84 ARG A CA 5
ATOM 8458 C C . ARG A 1 84 ? -22.100 -12.356 -11.630 1.00 21.32 84 ARG A C 5
ATOM 8459 O O . ARG A 1 84 ? -22.021 -11.444 -12.452 1.00 61.21 84 ARG A O 5
ATOM 8480 N N . GLN A 1 85 ? -22.844 -12.279 -10.532 1.00 21.32 85 GLN A N 5
ATOM 8481 C CA . GLN A 1 85 ? -23.630 -11.089 -10.224 1.00 21.51 85 GLN A CA 5
ATOM 8482 C C . GLN A 1 85 ? -22.751 -9.843 -10.217 1.00 62.12 85 GLN A C 5
ATOM 8483 O O . GLN A 1 85 ? -23.017 -8.879 -10.937 1.00 23.33 85 GLN A O 5
ATOM 8497 N N . LEU A 1 86 ? -21.704 -9.868 -9.399 1.00 60.04 86 LEU A N 5
ATOM 8498 C CA . LEU A 1 86 ? -20.786 -8.740 -9.298 1.00 23.05 86 LEU A CA 5
ATOM 8499 C C . LEU A 1 86 ? -19.819 -8.716 -10.478 1.00 53.20 86 LEU A C 5
ATOM 8500 O O . LEU A 1 86 ? -19.197 -7.694 -10.764 1.00 52.55 86 LEU A O 5
ATOM 8516 N N . GLY A 1 87 ? -19.700 -9.851 -11.161 1.00 61.13 87 GLY A N 5
ATOM 8517 C CA . GLY A 1 87 ? -18.809 -9.939 -12.303 1.00 61.23 87 GLY A CA 5
ATOM 8518 C C . GLY A 1 87 ? -17.350 -9.806 -11.913 1.00 70.44 87 GLY A C 5
ATOM 8519 O O . GLY A 1 87 ? -16.590 -9.089 -12.562 1.00 4.24 87 GLY A O 5
ATOM 8523 N N . ARG A 1 88 ? -16.958 -10.500 -10.849 1.00 15.23 88 ARG A N 5
ATOM 8524 C CA . ARG A 1 88 ? -15.583 -10.454 -10.371 1.00 30.51 88 ARG A CA 5
ATOM 8525 C C . ARG A 1 88 ? -14.914 -11.820 -10.507 1.00 44.32 88 ARG A C 5
ATOM 8526 O O . ARG A 1 88 ? -15.572 -12.859 -10.548 1.00 53.31 88 ARG A O 5
ATOM 8547 N N . PRO A 1 89 ? -13.575 -11.819 -10.579 1.00 43.44 89 PRO A N 5
ATOM 8548 C CA . PRO A 1 89 ? -12.788 -13.048 -10.711 1.00 21.10 89 PRO A CA 5
ATOM 8549 C C . PRO A 1 89 ? -12.817 -13.894 -9.443 1.00 11.41 89 PRO A C 5
ATOM 85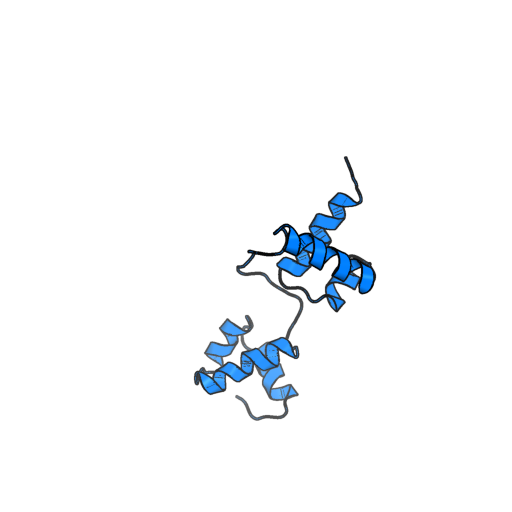50 O O . PRO A 1 89 ? -13.116 -13.394 -8.360 1.00 14.30 89 PRO A O 5
ATOM 8561 N N . GLU A 1 90 ? -12.504 -15.178 -9.586 1.00 72.41 90 GLU A N 5
ATOM 8562 C CA . GLU A 1 90 ? -12.495 -16.093 -8.451 1.00 23.32 90 GLU A CA 5
ATOM 8563 C C . GLU A 1 90 ? -11.577 -15.579 -7.345 1.00 52.22 90 GLU A C 5
ATOM 8564 O O . GLU A 1 90 ? -11.763 -15.897 -6.170 1.00 61.55 90 GLU A O 5
ATOM 8576 N N . SER A 1 91 ? -10.585 -14.782 -7.730 1.00 42.22 91 SER A N 5
ATOM 8577 C CA . SER A 1 91 ? -9.635 -14.226 -6.773 1.00 51.43 91 SER A CA 5
ATOM 8578 C C . SER A 1 91 ? -10.312 -13.203 -5.866 1.00 55.41 91 SER A C 5
ATOM 8579 O O . SER A 1 91 ? -10.251 -13.305 -4.641 1.00 10.33 91 SER A O 5
ATOM 8587 N N . THR A 1 92 ? -10.961 -12.217 -6.478 1.00 3.31 92 THR A N 5
ATOM 8588 C CA . THR A 1 92 ? -11.649 -11.173 -5.728 1.00 34.41 92 THR A CA 5
ATOM 8589 C C . THR A 1 92 ? -12.617 -11.774 -4.714 1.00 41.42 92 THR A C 5
ATOM 8590 O O . THR A 1 92 ? -12.592 -11.422 -3.534 1.00 41.32 92 THR A O 5
ATOM 8601 N N . ILE A 1 93 ? -13.468 -12.681 -5.181 1.00 21.40 93 ILE A N 5
ATOM 8602 C CA . ILE A 1 93 ? -14.442 -13.331 -4.314 1.00 14.44 93 ILE A CA 5
ATOM 8603 C C . ILE A 1 93 ? -13.753 -14.105 -3.195 1.00 51.10 93 ILE A C 5
ATOM 8604 O O . ILE A 1 93 ? -14.095 -13.956 -2.021 1.00 23.21 93 ILE A O 5
ATOM 8620 N N . TYR A 1 94 ? -12.781 -14.930 -3.566 1.00 44.40 94 TYR A N 5
ATOM 8621 C CA . TYR A 1 94 ? -12.044 -15.728 -2.594 1.00 24.25 94 TYR A CA 5
ATOM 8622 C C . TYR A 1 94 ? -11.502 -14.852 -1.469 1.00 12.24 94 TYR A C 5
ATOM 8623 O O . TYR A 1 94 ? -11.395 -15.289 -0.322 1.00 74.21 94 TYR A O 5
ATOM 8641 N N . TYR A 1 95 ? -11.162 -13.613 -1.804 1.00 4.03 95 TYR A N 5
ATOM 8642 C CA . TYR A 1 95 ? -10.630 -12.673 -0.822 1.00 73.14 95 TYR A CA 5
ATOM 8643 C C . TYR A 1 95 ? -11.718 -12.226 0.148 1.00 11.13 95 TYR A C 5
ATOM 8644 O O . TYR A 1 95 ? -11.500 -12.167 1.358 1.00 31.35 95 TYR A O 5
ATOM 8662 N N . ALA A 1 96 ? -12.891 -11.911 -0.392 1.00 12.33 96 ALA A N 5
ATOM 8663 C CA . ALA A 1 96 ? -14.014 -11.470 0.426 1.00 55.32 96 ALA A CA 5
ATOM 8664 C C . ALA A 1 96 ? -14.465 -12.573 1.379 1.00 41.21 96 ALA A C 5
ATOM 8665 O O . ALA A 1 96 ? -14.708 -12.324 2.560 1.00 15.43 96 ALA A O 5
ATOM 8672 N N . LEU A 1 97 ? -14.576 -13.789 0.858 1.00 71.03 97 LEU A N 5
ATOM 8673 C CA . LEU A 1 97 ? -14.999 -14.930 1.663 1.00 73.22 97 LEU A CA 5
ATOM 8674 C C . LEU A 1 97 ? -13.929 -15.303 2.684 1.00 42.02 97 LEU A C 5
ATOM 8675 O O . LEU A 1 97 ? -14.212 -15.449 3.872 1.00 15.31 97 LEU A O 5
ATOM 8691 N N . LYS A 1 98 ? -12.696 -15.454 2.212 1.00 65.10 98 LYS A N 5
ATOM 8692 C CA . LYS A 1 98 ? -11.580 -15.806 3.084 1.00 50.43 98 LYS A CA 5
ATOM 8693 C C . LYS A 1 98 ? -11.353 -14.728 4.139 1.00 44.15 98 LYS A C 5
ATOM 8694 O O . LYS A 1 98 ? -10.969 -15.023 5.270 1.00 35.35 98 LYS A O 5
ATOM 8713 N N . LYS A 1 99 ? -11.594 -13.477 3.760 1.00 21.54 99 LYS A N 5
ATOM 8714 C CA . LYS A 1 99 ? -11.417 -12.354 4.674 1.00 1.44 99 LYS A CA 5
ATOM 8715 C C . LYS A 1 99 ? -12.269 -12.534 5.927 1.00 22.44 99 LYS A C 5
ATOM 8716 O O . LYS A 1 99 ? -11.936 -12.018 6.995 1.00 3.11 99 LYS A O 5
ATOM 8735 N N . LEU A 1 100 ? -13.367 -13.268 5.791 1.00 74.45 100 LEU A N 5
ATOM 8736 C CA . LEU A 1 100 ? -14.265 -13.517 6.912 1.00 14.23 100 LEU A CA 5
ATOM 8737 C C . LEU A 1 100 ? -13.632 -14.477 7.915 1.00 41.35 100 LEU A C 5
ATOM 8738 O O . LEU A 1 100 ? -14.152 -14.677 9.011 1.00 3.13 100 LEU A O 5
ATOM 8754 N N . GLY A 1 101 ? -12.503 -15.066 7.530 1.00 73.20 101 GLY A N 5
ATOM 8755 C CA . GLY A 1 101 ? -11.816 -15.995 8.407 1.00 32.42 101 GLY A CA 5
ATOM 8756 C C . GLY A 1 101 ? -11.680 -17.376 7.797 1.00 3.00 101 GLY A C 5
ATOM 8757 O O . GLY A 1 101 ? -11.215 -18.310 8.453 1.00 62.35 101 GLY A O 5
ATOM 8761 N N . LEU A 1 102 ? -12.086 -17.507 6.539 1.00 14.11 102 LEU A N 5
ATOM 8762 C CA . LEU A 1 102 ? -12.009 -18.786 5.839 1.00 12.54 102 LEU A CA 5
ATOM 8763 C C . LEU A 1 102 ? -13.010 -19.783 6.415 1.00 60.11 102 LEU A C 5
ATOM 8764 O O . LEU A 1 102 ? -12.647 -20.664 7.194 1.00 23.35 102 LEU A O 5
ATOM 8780 N N . LYS A 1 103 ? -14.272 -19.639 6.024 1.00 23.23 103 LYS A N 5
ATOM 8781 C CA . LYS A 1 103 ? -15.325 -20.528 6.497 1.00 14.43 103 LYS A CA 5
ATOM 8782 C C . LYS A 1 103 ? -16.577 -20.396 5.634 1.00 21.23 103 LYS A C 5
ATOM 8783 O O . LYS A 1 103 ? -17.691 -20.641 6.098 1.00 73.02 103 LYS A O 5
ATOM 8802 N N . LEU A 1 104 ? -16.385 -20.009 4.379 1.00 75.13 104 LEU A N 5
ATOM 8803 C CA . LEU A 1 104 ? -17.498 -19.846 3.450 1.00 34.12 104 LEU A CA 5
ATOM 8804 C C . LEU A 1 104 ? -17.682 -21.096 2.595 1.00 72.15 104 LEU A C 5
ATOM 8805 O O . LEU A 1 104 ? -16.719 -21.804 2.299 1.00 1.20 104 LEU A O 5
ATOM 8821 N N . GLU A 1 105 ? -18.923 -21.361 2.200 1.00 71.00 105 GLU A N 5
ATOM 8822 C CA . GLU A 1 105 ? -19.231 -22.525 1.378 1.00 35.21 105 GLU A CA 5
ATOM 8823 C C . GLU A 1 105 ? -19.841 -22.103 0.044 1.00 3.24 105 GLU A C 5
ATOM 8824 O O . GLU A 1 105 ? -20.690 -21.214 -0.008 1.00 21.42 105 GLU A O 5
ATOM 8836 N N . MET A 1 1 ? 10.978 13.735 8.904 1.00 35.15 1 MET A N 6
ATOM 8837 C CA . MET A 1 1 ? 11.381 13.168 7.623 1.00 2.11 1 MET A CA 6
ATOM 8838 C C . MET A 1 1 ? 11.412 11.644 7.688 1.00 74.34 1 MET A C 6
ATOM 8839 O O . MET A 1 1 ? 12.471 11.017 7.638 1.00 3.31 1 MET A O 6
ATOM 8853 N N . PRO A 1 2 ? 10.224 11.032 7.802 1.00 53.42 2 PRO A N 6
ATOM 8854 C CA . PRO A 1 2 ? 10.089 9.574 7.876 1.00 12.24 2 PRO A CA 6
ATOM 8855 C C . PRO A 1 2 ? 10.423 8.893 6.554 1.00 63.30 2 PRO A C 6
ATOM 8856 O O . PRO A 1 2 ? 10.382 9.519 5.494 1.00 34.40 2 PRO A O 6
ATOM 8867 N N . SER A 1 3 ? 10.754 7.608 6.622 1.00 74.35 3 SER A N 6
ATOM 8868 C CA . SER A 1 3 ? 11.098 6.842 5.430 1.00 64.41 3 SER A CA 6
ATOM 8869 C C . SER A 1 3 ? 9.947 5.930 5.018 1.00 71.51 3 SER A C 6
ATOM 8870 O O . SER A 1 3 ? 9.695 5.726 3.831 1.00 44.33 3 SER A O 6
ATOM 8878 N N . VAL A 1 4 ? 9.252 5.381 6.010 1.00 61.13 4 VAL A N 6
ATOM 8879 C CA . VAL A 1 4 ? 8.126 4.491 5.753 1.00 62.44 4 VAL A CA 6
ATOM 8880 C C . VAL A 1 4 ? 6.970 5.241 5.101 1.00 51.04 4 VAL A C 6
ATOM 8881 O O . VAL A 1 4 ? 6.243 4.688 4.277 1.00 64.01 4 VAL A O 6
ATOM 8894 N N . ASN A 1 5 ? 6.805 6.505 5.477 1.00 23.21 5 ASN A N 6
ATOM 8895 C CA . ASN A 1 5 ? 5.736 7.333 4.930 1.00 60.25 5 ASN A CA 6
ATOM 8896 C C . ASN A 1 5 ? 5.905 7.513 3.424 1.00 53.14 5 ASN A C 6
ATOM 8897 O O . ASN A 1 5 ? 4.929 7.711 2.700 1.00 51.04 5 ASN A O 6
ATOM 8908 N N . ASP A 1 6 ? 7.148 7.443 2.961 1.00 61.34 6 ASP A N 6
ATOM 8909 C CA . ASP A 1 6 ? 7.445 7.596 1.542 1.00 50.44 6 ASP A CA 6
ATOM 8910 C C . ASP A 1 6 ? 6.957 6.386 0.751 1.00 63.33 6 ASP A C 6
ATOM 8911 O O . ASP A 1 6 ? 6.393 6.527 -0.334 1.00 13.02 6 ASP A O 6
ATOM 8920 N N . SER A 1 7 ? 7.182 5.197 1.300 1.00 11.41 7 SER A N 6
ATOM 8921 C CA . SER A 1 7 ? 6.770 3.962 0.645 1.00 31.31 7 SER A CA 6
ATOM 8922 C C . SER A 1 7 ? 5.250 3.837 0.626 1.00 61.15 7 SER A C 6
ATOM 8923 O O . SER A 1 7 ? 4.671 3.299 -0.320 1.00 1.30 7 SER A O 6
ATOM 8931 N N . LEU A 1 8 ? 4.608 4.337 1.676 1.00 31.10 8 LEU A N 6
ATOM 8932 C CA . LEU A 1 8 ? 3.154 4.282 1.782 1.00 22.40 8 LEU A CA 6
ATOM 8933 C C . LEU A 1 8 ? 2.496 4.978 0.595 1.00 44.43 8 LEU A C 6
ATOM 8934 O O . LEU A 1 8 ? 1.443 4.553 0.118 1.00 24.34 8 LEU A O 6
ATOM 8950 N N . ASP A 1 9 ? 3.122 6.050 0.122 1.00 2.14 9 ASP A N 6
ATOM 8951 C CA . ASP A 1 9 ? 2.599 6.804 -1.011 1.00 51.32 9 ASP A CA 6
ATOM 8952 C C . ASP A 1 9 ? 2.508 5.924 -2.254 1.00 5.54 9 ASP A C 6
ATOM 8953 O O . ASP A 1 9 ? 1.621 6.104 -3.088 1.00 62.32 9 ASP A O 6
ATOM 8962 N N . ILE A 1 10 ? 3.431 4.976 -2.369 1.00 71.22 10 ILE A N 6
ATOM 8963 C CA . ILE A 1 10 ? 3.454 4.068 -3.510 1.00 5.35 10 ILE A CA 6
ATOM 8964 C C . ILE A 1 10 ? 2.471 2.920 -3.318 1.00 74.33 10 ILE A C 6
ATOM 8965 O O . ILE A 1 10 ? 1.675 2.614 -4.207 1.00 21.25 10 ILE A O 6
ATOM 8981 N N . VAL A 1 11 ? 2.530 2.285 -2.151 1.00 50.12 11 VAL A N 6
ATOM 8982 C CA . VAL A 1 11 ? 1.642 1.171 -1.841 1.00 20.32 11 VAL A CA 6
ATOM 8983 C C . VAL A 1 11 ? 0.180 1.567 -2.016 1.00 41.14 11 VAL A C 6
ATOM 8984 O O . VAL A 1 11 ? -0.604 0.833 -2.615 1.00 72.20 11 VAL A O 6
ATOM 8997 N N . GLU A 1 12 ? -0.178 2.735 -1.490 1.00 74.33 12 GLU A N 6
ATOM 8998 C CA . GLU A 1 12 ? -1.547 3.228 -1.588 1.00 45.14 12 GLU A CA 6
ATOM 8999 C C . GLU A 1 12 ? -1.893 3.588 -3.031 1.00 4.21 12 GLU A C 6
ATOM 9000 O O . GLU A 1 12 ? -3.036 3.436 -3.464 1.00 22.53 12 GLU A O 6
ATOM 9012 N N . LYS A 1 13 ? -0.898 4.067 -3.770 1.00 23.23 13 LYS A N 6
ATOM 9013 C CA . LYS A 1 13 ? -1.094 4.449 -5.163 1.00 33.22 13 LYS A CA 6
ATOM 9014 C C . LYS A 1 13 ? -1.262 3.216 -6.046 1.00 51.43 13 LYS A C 6
ATOM 9015 O O . LYS A 1 13 ? -1.980 3.250 -7.047 1.00 10.44 13 LYS A O 6
ATOM 9034 N N . LEU A 1 14 ? -0.598 2.129 -5.670 1.00 52.20 14 LEU A N 6
ATOM 9035 C CA . LEU A 1 14 ? -0.675 0.885 -6.427 1.00 74.43 14 LEU A CA 6
ATOM 9036 C C . LEU A 1 14 ? -2.040 0.226 -6.253 1.00 33.42 14 LEU A C 6
ATOM 9037 O O . LEU A 1 14 ? -2.731 -0.063 -7.231 1.00 3.43 14 LEU A O 6
ATOM 9053 N N . TYR A 1 15 ? -2.423 -0.009 -5.003 1.00 51.35 15 TYR A N 6
ATOM 9054 C CA . TYR A 1 15 ? -3.705 -0.634 -4.701 1.00 64.12 15 TYR A CA 6
ATOM 9055 C C . TYR A 1 15 ? -4.860 0.191 -5.261 1.00 0.43 15 TYR A C 6
ATOM 9056 O O . TYR A 1 15 ? -5.722 -0.327 -5.971 1.00 43.32 15 TYR A O 6
ATOM 9074 N N . LYS A 1 16 ? -4.869 1.480 -4.937 1.00 22.15 16 LYS A N 6
ATOM 9075 C CA . LYS A 1 16 ? -5.914 2.381 -5.408 1.00 13.13 16 LYS A CA 6
ATOM 9076 C C . LYS A 1 16 ? -5.939 2.437 -6.932 1.00 3.11 16 LYS A C 6
ATOM 9077 O O . LYS A 1 16 ? -6.939 2.830 -7.531 1.00 73.35 16 LYS A O 6
ATOM 9096 N N . ASP A 1 17 ? -4.832 2.041 -7.551 1.00 70.45 17 ASP A N 6
ATOM 9097 C CA . ASP A 1 17 ? -4.728 2.044 -9.005 1.00 61.34 17 ASP A CA 6
ATOM 9098 C C . ASP A 1 17 ? -5.256 0.738 -9.591 1.00 4.22 17 ASP A C 6
ATOM 9099 O O . ASP A 1 17 ? -5.703 0.695 -10.737 1.00 1.21 17 ASP A O 6
ATOM 9108 N N . GLY A 1 18 ? -5.200 -0.326 -8.796 1.00 61.24 18 GLY A N 6
ATOM 9109 C CA . GLY A 1 18 ? -5.675 -1.619 -9.253 1.00 73.33 18 GLY A CA 6
ATOM 9110 C C . GLY A 1 18 ? -4.597 -2.685 -9.200 1.00 52.40 18 GLY A C 6
ATOM 9111 O O . GLY A 1 18 ? -4.711 -3.726 -9.847 1.00 54.00 18 GLY A O 6
ATOM 9115 N N . VAL A 1 19 ? -3.547 -2.424 -8.428 1.00 54.12 19 VAL A N 6
ATOM 9116 C CA . VAL A 1 19 ? -2.444 -3.368 -8.293 1.00 11.21 19 VAL A CA 6
ATOM 9117 C C . VAL A 1 19 ? -2.736 -4.403 -7.213 1.00 54.31 19 VAL A C 6
ATOM 9118 O O . VAL A 1 19 ? -3.170 -4.078 -6.107 1.00 30.03 19 VAL A O 6
ATOM 9131 N N . PRO A 1 20 ? -2.494 -5.681 -7.537 1.00 32.35 20 PRO A N 6
ATOM 9132 C CA . PRO A 1 20 ? -2.722 -6.791 -6.607 1.00 32.22 20 PRO A CA 6
ATOM 9133 C C . PRO A 1 20 ? -1.728 -6.793 -5.451 1.00 22.34 20 PRO A C 6
ATOM 9134 O O . PRO A 1 20 ? -0.579 -6.379 -5.606 1.00 60.31 20 PRO A O 6
ATOM 9145 N N . VAL A 1 21 ? -2.177 -7.263 -4.291 1.00 22.42 21 VAL A N 6
ATOM 9146 C CA . VAL A 1 21 ? -1.325 -7.321 -3.109 1.00 51.50 21 VAL A CA 6
ATOM 9147 C C . VAL A 1 21 ? 0.022 -7.958 -3.432 1.00 74.32 21 VAL A C 6
ATOM 9148 O O . VAL A 1 21 ? 1.074 -7.435 -3.065 1.00 10.30 21 VAL A O 6
ATOM 9161 N N . LYS A 1 22 ? -0.017 -9.094 -4.122 1.00 55.41 22 LYS A N 6
ATOM 9162 C CA . LYS A 1 22 ? 1.199 -9.805 -4.497 1.00 11.44 22 LYS A CA 6
ATOM 9163 C C . LYS A 1 22 ? 2.176 -8.873 -5.206 1.00 11.31 22 LYS A C 6
ATOM 9164 O O . LYS A 1 22 ? 3.383 -8.935 -4.977 1.00 1.43 22 LYS A O 6
ATOM 9183 N N . GLU A 1 23 ? 1.645 -8.010 -6.067 1.00 32.11 23 GLU A N 6
ATOM 9184 C CA . GLU A 1 23 ? 2.472 -7.065 -6.809 1.00 23.33 23 GLU A CA 6
ATOM 9185 C C . GLU A 1 23 ? 2.895 -5.898 -5.921 1.00 53.22 23 GLU A C 6
ATOM 9186 O O . GLU A 1 23 ? 4.055 -5.487 -5.930 1.00 3.50 23 GLU A O 6
ATOM 9198 N N . ILE A 1 24 ? 1.944 -5.369 -5.158 1.00 55.25 24 ILE A N 6
ATOM 9199 C CA . ILE A 1 24 ? 2.217 -4.251 -4.265 1.00 54.54 24 ILE A CA 6
ATOM 9200 C C . ILE A 1 24 ? 3.380 -4.564 -3.329 1.00 53.33 24 ILE A C 6
ATOM 9201 O O . ILE A 1 24 ? 4.228 -3.711 -3.069 1.00 73.35 24 ILE A O 6
ATOM 9217 N N . ALA A 1 25 ? 3.413 -5.795 -2.828 1.00 2.20 25 ALA A N 6
ATOM 9218 C CA . ALA A 1 25 ? 4.473 -6.223 -1.924 1.00 25.30 25 ALA A CA 6
ATOM 9219 C C . ALA A 1 25 ? 5.830 -6.195 -2.620 1.00 24.44 25 ALA A C 6
ATOM 9220 O O . ALA A 1 25 ? 6.820 -5.729 -2.054 1.00 63.13 25 ALA A O 6
ATOM 9227 N N . LYS A 1 26 ? 5.871 -6.699 -3.848 1.00 63.32 26 LYS A N 6
ATOM 9228 C CA . LYS A 1 26 ? 7.107 -6.733 -4.623 1.00 13.34 26 LYS A CA 6
ATOM 9229 C C . LYS A 1 26 ? 7.528 -5.326 -5.036 1.00 75.42 26 LYS A C 6
ATOM 9230 O O . LYS A 1 26 ? 8.715 -5.002 -5.051 1.00 31.20 26 LYS A O 6
ATOM 9249 N N . ARG A 1 27 ? 6.547 -4.494 -5.370 1.00 74.24 27 ARG A N 6
ATOM 9250 C CA . ARG A 1 27 ? 6.816 -3.122 -5.784 1.00 54.41 27 ARG A CA 6
ATOM 9251 C C . ARG A 1 27 ? 7.306 -2.285 -4.606 1.00 74.31 27 ARG A C 6
ATOM 9252 O O . ARG A 1 27 ? 8.325 -1.602 -4.699 1.00 3.15 27 ARG A O 6
ATOM 9273 N N . SER A 1 28 ? 6.572 -2.344 -3.499 1.00 63.50 28 SER A N 6
ATOM 9274 C CA . SER A 1 28 ? 6.930 -1.589 -2.304 1.00 25.24 28 SER A CA 6
ATOM 9275 C C . SER A 1 28 ? 7.987 -2.328 -1.490 1.00 21.22 28 SER A C 6
ATOM 9276 O O . SER A 1 28 ? 8.418 -1.857 -0.438 1.00 54.42 28 SER A O 6
ATOM 9284 N N . ASN A 1 29 ? 8.400 -3.490 -1.984 1.00 71.23 29 ASN A N 6
ATOM 9285 C CA . ASN A 1 29 ? 9.406 -4.297 -1.303 1.00 1.43 29 ASN A CA 6
ATOM 9286 C C . ASN A 1 29 ? 9.001 -4.564 0.144 1.00 42.15 29 ASN A C 6
ATOM 9287 O O . ASN A 1 29 ? 9.842 -4.575 1.042 1.00 74.02 29 ASN A O 6
ATOM 9298 N N . ASN A 1 30 ? 7.707 -4.780 0.360 1.00 5.42 30 ASN A N 6
ATOM 9299 C CA . ASN A 1 30 ? 7.191 -5.047 1.697 1.00 51.43 30 ASN A CA 6
ATOM 9300 C C . ASN A 1 30 ? 6.590 -6.447 1.779 1.00 20.21 30 ASN A C 6
ATOM 9301 O O . ASN A 1 30 ? 6.519 -7.162 0.779 1.00 52.10 30 ASN A O 6
ATOM 9312 N N . SER A 1 31 ? 6.161 -6.832 2.976 1.00 52.02 31 SER A N 6
ATOM 9313 C CA . SER A 1 31 ? 5.569 -8.148 3.189 1.00 2.14 31 SER A CA 6
ATOM 9314 C C . SER A 1 31 ? 4.053 -8.093 3.036 1.00 12.34 31 SER A C 6
ATOM 9315 O O . SER A 1 31 ? 3.443 -7.031 3.160 1.00 21.05 31 SER A O 6
ATOM 9323 N N . MET A 1 32 ? 3.450 -9.247 2.766 1.00 42.33 32 MET A N 6
ATOM 9324 C CA . MET A 1 32 ? 2.004 -9.331 2.597 1.00 72.01 32 MET A CA 6
ATOM 9325 C C . MET A 1 32 ? 1.280 -8.760 3.812 1.00 62.05 32 MET A C 6
ATOM 9326 O O . MET A 1 32 ? 0.206 -8.173 3.686 1.00 51.55 32 MET A O 6
ATOM 9340 N N . SER A 1 33 ? 1.876 -8.934 4.987 1.00 30.22 33 SER A N 6
ATOM 9341 C CA . SER A 1 33 ? 1.286 -8.440 6.224 1.00 11.42 33 SER A CA 6
ATOM 9342 C C . SER A 1 33 ? 1.532 -6.942 6.384 1.00 24.33 33 SER A C 6
ATOM 9343 O O . SER A 1 33 ? 0.818 -6.257 7.116 1.00 52.50 33 SER A O 6
ATOM 9351 N N . THR A 1 34 ? 2.551 -6.440 5.692 1.00 34.42 34 THR A N 6
ATOM 9352 C CA . THR A 1 34 ? 2.895 -5.025 5.756 1.00 31.50 34 THR A CA 6
ATOM 9353 C C . THR A 1 34 ? 2.048 -4.210 4.786 1.00 25.42 34 THR A C 6
ATOM 9354 O O . THR A 1 34 ? 1.451 -3.202 5.163 1.00 31.11 34 THR A O 6
ATOM 9365 N N . VAL A 1 35 ? 2.003 -4.652 3.532 1.00 50.31 35 VAL A N 6
ATOM 9366 C CA . VAL A 1 35 ? 1.228 -3.963 2.507 1.00 12.24 35 VAL A CA 6
ATOM 9367 C C . VAL A 1 35 ? -0.257 -3.954 2.853 1.00 21.13 35 VAL A C 6
ATOM 9368 O O . VAL A 1 35 ? -0.878 -2.895 2.940 1.00 43.10 35 VAL A O 6
ATOM 9381 N N . TYR A 1 36 ? -0.819 -5.141 3.051 1.00 53.13 36 TYR A N 6
ATOM 9382 C CA . TYR A 1 36 ? -2.232 -5.270 3.386 1.00 34.21 36 TYR A CA 6
ATOM 9383 C C . TYR A 1 36 ? -2.591 -4.395 4.582 1.00 61.32 36 TYR A C 6
ATOM 9384 O O . TYR A 1 36 ? -3.650 -3.768 4.612 1.00 15.43 36 TYR A O 6
ATOM 9402 N N . LYS A 1 37 ? -1.700 -4.356 5.566 1.00 15.03 37 LYS A N 6
ATOM 9403 C CA . LYS A 1 37 ? -1.918 -3.557 6.767 1.00 41.34 37 LYS A CA 6
ATOM 9404 C C . LYS A 1 37 ? -2.050 -2.077 6.417 1.00 15.44 37 LYS A C 6
ATOM 9405 O O . LYS A 1 37 ? -2.739 -1.326 7.108 1.00 21.32 37 LYS A O 6
ATOM 9424 N N . ALA A 1 38 ? -1.386 -1.666 5.342 1.00 74.41 38 ALA A N 6
ATOM 9425 C CA . ALA A 1 38 ? -1.433 -0.278 4.900 1.00 4.34 38 ALA A CA 6
ATOM 9426 C C . ALA A 1 38 ? -2.740 0.024 4.176 1.00 64.23 38 ALA A C 6
ATOM 9427 O O . ALA A 1 38 ? -3.352 1.072 4.390 1.00 54.03 38 ALA A O 6
ATOM 9434 N N . LEU A 1 39 ? -3.162 -0.898 3.318 1.00 64.03 39 LEU A N 6
ATOM 9435 C CA . LEU A 1 39 ? -4.397 -0.729 2.560 1.00 41.13 39 LEU A CA 6
ATOM 9436 C C . LEU A 1 39 ? -5.584 -0.515 3.494 1.00 51.14 39 LEU A C 6
ATOM 9437 O O . LEU A 1 39 ? -6.363 0.421 3.318 1.00 71.20 39 LEU A O 6
ATOM 9453 N N . GLU A 1 40 ? -5.713 -1.388 4.488 1.00 52.24 40 GLU A N 6
ATOM 9454 C CA . GLU A 1 40 ? -6.805 -1.294 5.451 1.00 43.10 40 GLU A CA 6
ATOM 9455 C C . GLU A 1 40 ? -6.779 0.052 6.172 1.00 60.12 40 GLU A C 6
ATOM 9456 O O . GLU A 1 40 ? -7.820 0.582 6.558 1.00 35.23 40 GLU A O 6
ATOM 9468 N N . LYS A 1 41 ? -5.581 0.598 6.349 1.00 43.12 41 LYS A N 6
ATOM 9469 C CA . LYS A 1 41 ? -5.416 1.881 7.022 1.00 33.33 41 LYS A CA 6
ATOM 9470 C C . LYS A 1 41 ? -5.747 3.035 6.081 1.00 33.11 41 LYS A C 6
ATOM 9471 O O . LYS A 1 41 ? -6.349 4.030 6.490 1.00 61.32 41 LYS A O 6
ATOM 9490 N N . LEU A 1 42 ? -5.353 2.896 4.821 1.00 50.43 42 LEU A N 6
ATOM 9491 C CA . LEU A 1 42 ? -5.609 3.927 3.821 1.00 40.23 42 LEU A CA 6
ATOM 9492 C C . LEU A 1 42 ? -7.095 4.000 3.482 1.00 14.13 42 LEU A C 6
ATOM 9493 O O . LEU A 1 42 ? -7.696 5.073 3.514 1.00 60.03 42 LEU A O 6
ATOM 9509 N N . GLU A 1 43 ? -7.680 2.851 3.162 1.00 60.14 43 GLU A N 6
ATOM 9510 C CA . GLU A 1 43 ? -9.096 2.785 2.819 1.00 61.43 43 GLU A CA 6
ATOM 9511 C C . GLU A 1 43 ? -9.953 3.388 3.928 1.00 42.24 43 GLU A C 6
ATOM 9512 O O . GLU A 1 43 ? -10.987 4.002 3.664 1.00 62.34 43 GLU A O 6
ATOM 9524 N N . ALA A 1 44 ? -9.515 3.209 5.169 1.00 1.55 44 ALA A N 6
ATOM 9525 C CA . ALA A 1 44 ? -10.240 3.736 6.319 1.00 13.31 44 ALA A CA 6
ATOM 9526 C C . ALA A 1 44 ? -10.214 5.262 6.332 1.00 74.50 44 ALA A C 6
ATOM 9527 O O . ALA A 1 44 ? -11.082 5.901 6.926 1.00 61.52 44 ALA A O 6
ATOM 9534 N N . MET A 1 45 ? -9.213 5.837 5.675 1.00 3.13 45 MET A N 6
ATOM 9535 C CA . MET A 1 45 ? -9.074 7.287 5.612 1.00 34.10 45 MET A CA 6
ATOM 9536 C C . MET A 1 45 ? -9.618 7.828 4.294 1.00 53.34 45 MET A C 6
ATOM 9537 O O . MET A 1 45 ? -9.992 8.996 4.198 1.00 75.22 45 MET A O 6
ATOM 9551 N N . GLY A 1 46 ? -9.660 6.970 3.278 1.00 2.13 46 GLY A N 6
ATOM 9552 C CA . GLY A 1 46 ? -10.159 7.381 1.980 1.00 52.14 46 GLY A CA 6
ATOM 9553 C C . GLY A 1 46 ? -9.049 7.801 1.038 1.00 73.04 46 GLY A C 6
ATOM 9554 O O . GLY A 1 46 ? -9.268 8.601 0.127 1.00 4.24 46 GLY A O 6
ATOM 9558 N N . ARG A 1 47 ? -7.854 7.263 1.256 1.00 3.14 47 ARG A N 6
ATOM 9559 C CA . ARG A 1 47 ? -6.704 7.589 0.422 1.00 42.32 47 ARG A CA 6
ATOM 9560 C C . ARG A 1 47 ? -6.707 6.756 -0.857 1.00 0.35 47 ARG A C 6
ATOM 9561 O O . ARG A 1 47 ? -6.470 7.275 -1.947 1.00 64.33 47 ARG A O 6
ATOM 9582 N N . ILE A 1 48 ? -6.976 5.463 -0.713 1.00 23.41 48 ILE A N 6
ATOM 9583 C CA . ILE A 1 48 ? -7.009 4.559 -1.855 1.00 62.45 48 ILE A CA 6
ATOM 9584 C C . ILE A 1 48 ? -8.424 4.421 -2.406 1.00 74.12 48 ILE A C 6
ATOM 9585 O O . ILE A 1 48 ? -8.619 4.210 -3.604 1.00 41.12 48 ILE A O 6
ATOM 9601 N N . LYS A 1 49 ? -9.411 4.542 -1.524 1.00 24.40 49 LYS A N 6
ATOM 9602 C CA . LYS A 1 49 ? -10.810 4.433 -1.920 1.00 24.41 49 LYS A CA 6
ATOM 9603 C C . LYS A 1 49 ? -11.713 5.165 -0.933 1.00 11.03 49 LYS A C 6
ATOM 9604 O O . LYS A 1 49 ? -11.754 4.830 0.251 1.00 30.21 49 LYS A O 6
ATOM 9623 N N . ARG A 1 50 ? -12.435 6.165 -1.428 1.00 35.40 50 ARG A N 6
ATOM 9624 C CA . ARG A 1 50 ? -13.338 6.943 -0.588 1.00 71.11 50 ARG A CA 6
ATOM 9625 C C . ARG A 1 50 ? -14.567 6.123 -0.206 1.00 14.54 50 ARG A C 6
ATOM 9626 O O . ARG A 1 50 ? -14.752 5.772 0.960 1.00 62.33 50 ARG A O 6
ATOM 9647 N N . ARG A 1 51 ? -15.403 5.823 -1.194 1.00 51.44 51 ARG A N 6
ATOM 9648 C CA . ARG A 1 51 ? -16.616 5.048 -0.960 1.00 32.44 51 ARG A CA 6
ATOM 9649 C C . ARG A 1 51 ? -17.441 5.656 0.169 1.00 34.45 51 ARG A C 6
ATOM 9650 O O . ARG A 1 51 ? -17.298 5.275 1.332 1.00 23.11 51 ARG A O 6
ATOM 9671 N N . LYS A 1 52 ? -18.306 6.602 -0.179 1.00 64.40 52 LYS A N 6
ATOM 9672 C CA . LYS A 1 52 ? -19.155 7.264 0.804 1.00 33.31 52 LYS A CA 6
ATOM 9673 C C . LYS A 1 52 ? -20.164 6.285 1.397 1.00 61.23 52 LYS A C 6
ATOM 9674 O O . LYS A 1 52 ? -20.345 6.224 2.612 1.00 4.35 52 LYS A O 6
ATOM 9693 N N . GLY A 1 53 ? -20.818 5.517 0.530 1.00 64.10 53 GLY A N 6
ATOM 9694 C CA . GLY A 1 53 ? -21.799 4.551 0.987 1.00 21.31 53 GLY A CA 6
ATOM 9695 C C . GLY A 1 53 ? -22.983 5.206 1.670 1.00 74.23 53 GLY A C 6
ATOM 9696 O O . GLY A 1 53 ? -23.133 6.427 1.632 1.00 12.31 53 GLY A O 6
ATOM 9700 N N . ARG A 1 54 ? -23.829 4.392 2.294 1.00 51.20 54 ARG A N 6
ATOM 9701 C CA . ARG A 1 54 ? -25.009 4.900 2.985 1.00 31.52 54 ARG A CA 6
ATOM 9702 C C . ARG A 1 54 ? -25.604 3.833 3.899 1.00 70.03 54 ARG A C 6
ATOM 9703 O O . ARG A 1 54 ? -25.162 2.684 3.900 1.00 22.22 54 ARG A O 6
ATOM 9724 N N . TYR A 1 55 ? -26.608 4.221 4.676 1.00 54.43 55 TYR A N 6
ATOM 9725 C CA . TYR A 1 55 ? -27.263 3.300 5.597 1.00 34.42 55 TYR A CA 6
ATOM 9726 C C . TYR A 1 55 ? -28.064 2.247 4.837 1.00 75.43 55 TYR A C 6
ATOM 9727 O O . TYR A 1 55 ? -28.941 2.575 4.038 1.00 62.45 55 TYR A O 6
ATOM 9745 N N . ARG A 1 56 ? -27.756 0.980 5.094 1.00 63.45 56 ARG A N 6
ATOM 9746 C CA . ARG A 1 56 ? -28.446 -0.123 4.435 1.00 42.45 56 ARG A CA 6
ATOM 9747 C C . ARG A 1 56 ? -29.182 -0.989 5.452 1.00 73.55 56 ARG A C 6
ATOM 9748 O O . ARG A 1 56 ? -28.762 -1.103 6.603 1.00 54.20 56 ARG A O 6
ATOM 9769 N N . GLN A 1 57 ? -30.282 -1.598 5.018 1.00 44.01 57 GLN A N 6
ATOM 9770 C CA . GLN A 1 57 ? -31.076 -2.453 5.891 1.00 35.23 57 GLN A CA 6
ATOM 9771 C C . GLN A 1 57 ? -32.252 -3.061 5.134 1.00 31.34 57 GLN A C 6
ATOM 9772 O O . GLN A 1 57 ? -32.488 -4.269 5.199 1.00 11.00 57 GLN A O 6
ATOM 9786 N N . HIS A 1 58 ? -32.988 -2.218 4.418 1.00 33.13 58 HIS A N 6
ATOM 9787 C CA . HIS A 1 58 ? -34.141 -2.673 3.649 1.00 64.50 58 HIS A CA 6
ATOM 9788 C C . HIS A 1 58 ? -35.274 -3.108 4.573 1.00 61.13 58 HIS A C 6
ATOM 9789 O O . HIS A 1 58 ? -36.259 -2.390 4.741 1.00 14.41 58 HIS A O 6
ATOM 9803 N N . ARG A 1 59 ? -35.127 -4.287 5.167 1.00 13.24 59 ARG A N 6
ATOM 9804 C CA . ARG A 1 59 ? -36.140 -4.818 6.073 1.00 25.13 59 ARG A CA 6
ATOM 9805 C C . ARG A 1 59 ? -35.715 -6.174 6.627 1.00 0.24 59 ARG A C 6
ATOM 9806 O O . ARG A 1 59 ? -34.695 -6.731 6.219 1.00 13.43 59 ARG A O 6
ATOM 9827 N N . ARG A 1 60 ? -36.503 -6.699 7.560 1.00 51.22 60 ARG A N 6
ATOM 9828 C CA . ARG A 1 60 ? -36.208 -7.989 8.171 1.00 13.43 60 ARG A CA 6
ATOM 9829 C C . ARG A 1 60 ? -36.882 -9.122 7.403 1.00 2.13 60 ARG A C 6
ATOM 9830 O O . ARG A 1 60 ? -36.226 -9.870 6.677 1.00 52.23 60 ARG A O 6
ATOM 9851 N N . LEU A 1 61 ? -38.194 -9.243 7.569 1.00 54.01 61 LEU A N 6
ATOM 9852 C CA . LEU A 1 61 ? -38.958 -10.285 6.892 1.00 74.21 61 LEU A CA 6
ATOM 9853 C C . LEU A 1 61 ? -40.391 -9.832 6.638 1.00 75.23 61 LEU A C 6
ATOM 9854 O O . LEU A 1 61 ? -40.762 -9.510 5.508 1.00 64.23 61 LEU A O 6
ATOM 9870 N N . THR A 1 62 ? -41.196 -9.807 7.696 1.00 42.40 62 THR A N 6
ATOM 9871 C CA . THR A 1 62 ? -42.589 -9.392 7.588 1.00 31.24 62 THR A CA 6
ATOM 9872 C C . THR A 1 62 ? -42.787 -7.982 8.135 1.00 22.54 62 THR A C 6
ATOM 9873 O O . THR A 1 62 ? -41.995 -7.506 8.948 1.00 60.23 62 THR A O 6
ATOM 9884 N N . GLU A 1 63 ? -43.847 -7.321 7.683 1.00 4.13 63 GLU A N 6
ATOM 9885 C CA . GLU A 1 63 ? -44.147 -5.965 8.129 1.00 64.23 63 GLU A CA 6
ATOM 9886 C C . GLU A 1 63 ? -44.301 -5.912 9.647 1.00 62.44 63 GLU A C 6
ATOM 9887 O O . GLU A 1 63 ? -43.775 -5.013 10.301 1.00 14.14 63 GLU A O 6
ATOM 9899 N N . GLU A 1 64 ? -45.025 -6.882 10.196 1.00 65.02 64 GLU A N 6
ATOM 9900 C CA . GLU A 1 64 ? -45.248 -6.944 11.636 1.00 32.10 64 GLU A CA 6
ATOM 9901 C C . GLU A 1 64 ? -43.996 -7.430 12.360 1.00 44.41 64 GLU A C 6
ATOM 9902 O O . GLU A 1 64 ? -43.732 -7.034 13.495 1.00 23.41 64 GLU A O 6
ATOM 9914 N N . GLU A 1 65 ? -43.230 -8.288 11.695 1.00 32.34 65 GLU A N 6
ATOM 9915 C CA . GLU A 1 65 ? -42.007 -8.829 12.276 1.00 23.24 65 GLU A CA 6
ATOM 9916 C C . GLU A 1 65 ? -40.970 -7.729 12.481 1.00 52.31 65 GLU A C 6
ATOM 9917 O O . GLU A 1 65 ? -40.473 -7.527 13.590 1.00 5.12 65 GLU A O 6
ATOM 9929 N N . LEU A 1 66 ? -40.647 -7.019 11.406 1.00 74.05 66 LEU A N 6
ATOM 9930 C CA . LEU A 1 66 ? -39.670 -5.939 11.465 1.00 23.25 66 LEU A CA 6
ATOM 9931 C C . LEU A 1 66 ? -40.044 -4.925 12.541 1.00 31.34 66 LEU A C 6
ATOM 9932 O O . LEU A 1 66 ? -39.175 -4.296 13.145 1.00 23.12 66 LEU A O 6
ATOM 9948 N N . ALA A 1 67 ? -41.343 -4.773 12.778 1.00 11.21 67 ALA A N 6
ATOM 9949 C CA . ALA A 1 67 ? -41.832 -3.839 13.784 1.00 1.32 67 ALA A CA 6
ATOM 9950 C C . ALA A 1 67 ? -41.726 -4.434 15.184 1.00 53.00 67 ALA A C 6
ATOM 9951 O O . ALA A 1 67 ? -41.617 -3.709 16.173 1.00 13.14 67 ALA A O 6
ATOM 9958 N N . THR A 1 68 ? -41.759 -5.761 15.262 1.00 64.31 68 THR A N 6
ATOM 9959 C CA . THR A 1 68 ? -41.668 -6.454 16.541 1.00 31.51 68 THR A CA 6
ATOM 9960 C C . THR A 1 68 ? -40.216 -6.616 16.977 1.00 14.32 68 THR A C 6
ATOM 9961 O O . THR A 1 68 ? -39.898 -6.500 18.161 1.00 53.04 68 THR A O 6
ATOM 9972 N N . ILE A 1 69 ? -39.340 -6.884 16.014 1.00 11.43 69 ILE A N 6
ATOM 9973 C CA . ILE A 1 69 ? -37.921 -7.059 16.301 1.00 52.53 69 ILE A CA 6
ATOM 9974 C C . ILE A 1 69 ? -37.301 -5.765 16.816 1.00 45.24 69 ILE A C 6
ATOM 9975 O O . ILE A 1 69 ? -36.449 -5.784 17.704 1.00 14.04 69 ILE A O 6
ATOM 9991 N N . ARG A 1 70 ? -37.735 -4.642 16.253 1.00 53.11 70 ARG A N 6
ATOM 9992 C CA . ARG A 1 70 ? -37.223 -3.338 16.656 1.00 25.42 70 ARG A CA 6
ATOM 9993 C C . ARG A 1 70 ? -37.416 -3.116 18.153 1.00 31.04 70 ARG A C 6
ATOM 9994 O O . ARG A 1 70 ? -36.704 -2.324 18.769 1.00 12.31 70 ARG A O 6
ATOM 10015 N N . GLU A 1 71 ? -38.383 -3.823 18.730 1.00 44.52 71 GLU A N 6
ATOM 10016 C CA . GLU A 1 71 ? -38.671 -3.701 20.155 1.00 64.44 71 GLU A CA 6
ATOM 10017 C C . GLU A 1 71 ? -37.409 -3.923 20.986 1.00 64.35 71 GLU A C 6
ATOM 10018 O O . GLU A 1 71 ? -37.252 -3.348 22.063 1.00 55.20 71 GLU A O 6
ATOM 10030 N N . LEU A 1 72 ? -36.513 -4.761 20.476 1.00 52.03 72 LEU A N 6
ATOM 10031 C CA . LEU A 1 72 ? -35.266 -5.061 21.169 1.00 25.41 72 LEU A CA 6
ATOM 10032 C C . LEU A 1 72 ? -34.519 -3.779 21.525 1.00 12.41 72 LEU A C 6
ATOM 10033 O O . LEU A 1 72 ? -33.685 -3.767 22.431 1.00 3.44 72 LEU A O 6
ATOM 10049 N N . TYR A 1 73 ? -34.826 -2.703 20.810 1.00 32.00 73 TYR A N 6
ATOM 10050 C CA . TYR A 1 73 ? -34.184 -1.416 21.050 1.00 33.25 73 TYR A CA 6
ATOM 10051 C C . TYR A 1 73 ? -34.782 -0.731 22.275 1.00 4.13 73 TYR A C 6
ATOM 10052 O O . TYR A 1 73 ? -34.064 -0.137 23.082 1.00 65.44 73 TYR A O 6
ATOM 10070 N N . LEU A 1 74 ? -36.101 -0.816 22.409 1.00 64.35 74 LEU A N 6
ATOM 10071 C CA . LEU A 1 74 ? -36.797 -0.205 23.535 1.00 50.02 74 LEU A CA 6
ATOM 10072 C C . LEU A 1 74 ? -36.563 -0.999 24.815 1.00 15.41 74 LEU A C 6
ATOM 10073 O O . LEU A 1 74 ? -36.288 -0.429 25.871 1.00 22.01 74 LEU A O 6
ATOM 10089 N N . LYS A 1 75 ? -36.674 -2.319 24.715 1.00 25.12 75 LYS A N 6
ATOM 10090 C CA . LYS A 1 75 ? -36.471 -3.194 25.864 1.00 44.20 75 LYS A CA 6
ATOM 10091 C C . LYS A 1 75 ? -34.984 -3.436 26.108 1.00 72.13 75 LYS A C 6
ATOM 10092 O O . LYS A 1 75 ? -34.580 -3.822 27.204 1.00 44.41 75 LYS A O 6
ATOM 10111 N N . GLY A 1 76 ? -34.175 -3.205 25.079 1.00 43.31 76 GLY A N 6
ATOM 10112 C CA . GLY A 1 76 ? -32.742 -3.403 25.202 1.00 10.52 76 GLY A CA 6
ATOM 10113 C C . GLY A 1 76 ? -32.344 -4.860 25.078 1.00 52.24 76 GLY A C 6
ATOM 10114 O O . GLY A 1 76 ? -31.227 -5.237 25.429 1.00 53.13 76 GLY A O 6
ATOM 10118 N N . ALA A 1 77 ? -33.262 -5.681 24.578 1.00 11.31 77 ALA A N 6
ATOM 10119 C CA . ALA A 1 77 ? -33.002 -7.105 24.407 1.00 2.54 77 ALA A CA 6
ATOM 10120 C C . ALA A 1 77 ? -31.868 -7.341 23.415 1.00 44.13 77 ALA A C 6
ATOM 10121 O O . ALA A 1 77 ? -31.397 -6.409 22.761 1.00 52.24 77 ALA A O 6
ATOM 10128 N N . THR A 1 78 ? -31.434 -8.593 23.306 1.00 2.22 78 THR A N 6
ATOM 10129 C CA . THR A 1 78 ? -30.354 -8.950 22.394 1.00 10.32 78 THR A CA 6
ATOM 10130 C C . THR A 1 78 ? -30.850 -9.882 21.294 1.00 13.20 78 THR A C 6
ATOM 10131 O O . THR A 1 78 ? -32.019 -10.268 21.273 1.00 32.23 78 THR A O 6
ATOM 10142 N N . VAL A 1 79 ? -29.954 -10.240 20.381 1.00 64.34 79 VAL A N 6
ATOM 10143 C CA . VAL A 1 79 ? -30.301 -11.129 19.277 1.00 23.30 79 VAL A CA 6
ATOM 10144 C C . VAL A 1 79 ? -30.903 -12.432 19.789 1.00 33.14 79 VAL A C 6
ATOM 10145 O O . VAL A 1 79 ? -31.738 -13.046 19.125 1.00 12.31 79 VAL A O 6
ATOM 10158 N N . TYR A 1 80 ? -30.473 -12.849 20.976 1.00 52.11 80 TYR A N 6
ATOM 10159 C CA . TYR A 1 80 ? -30.968 -14.082 21.577 1.00 14.50 80 TYR A CA 6
ATOM 10160 C C . TYR A 1 80 ? -32.399 -13.906 22.080 1.00 64.54 80 TYR A C 6
ATOM 10161 O O . TYR A 1 80 ? -33.156 -14.871 22.179 1.00 63.34 80 TYR A O 6
ATOM 10179 N N . GLU A 1 81 ? -32.761 -12.666 22.395 1.00 24.40 81 GLU A N 6
ATOM 10180 C CA . GLU A 1 81 ? -34.100 -12.363 22.888 1.00 25.41 81 GLU A CA 6
ATOM 10181 C C . GLU A 1 81 ? -35.115 -12.385 21.750 1.00 71.44 81 GLU A C 6
ATOM 10182 O O . GLU A 1 81 ? -36.134 -13.072 21.826 1.00 55.42 81 GLU A O 6
ATOM 10194 N N . ILE A 1 82 ? -34.829 -11.629 20.695 1.00 50.53 82 ILE A N 6
ATOM 10195 C CA . ILE A 1 82 ? -35.717 -11.561 19.541 1.00 51.14 82 ILE A CA 6
ATOM 10196 C C . ILE A 1 82 ? -36.017 -12.953 18.996 1.00 64.34 82 ILE A C 6
ATOM 10197 O O . ILE A 1 82 ? -37.114 -13.214 18.502 1.00 33.41 82 ILE A O 6
ATOM 10213 N N . ALA A 1 83 ? -35.035 -13.844 19.091 1.00 50.35 83 ALA A N 6
ATOM 10214 C CA . ALA A 1 83 ? -35.195 -15.211 18.611 1.00 71.33 83 ALA A CA 6
ATOM 10215 C C . ALA A 1 83 ? -36.296 -15.937 19.377 1.00 51.43 83 ALA A C 6
ATOM 10216 O O . ALA A 1 83 ? -37.166 -16.571 18.780 1.00 44.14 83 ALA A O 6
ATOM 10223 N N . ARG A 1 84 ? -36.252 -15.839 20.701 1.00 34.20 84 ARG A N 6
ATOM 10224 C CA . ARG A 1 84 ? -37.246 -16.488 21.548 1.00 1.14 84 ARG A CA 6
ATOM 10225 C C . ARG A 1 84 ? -38.585 -15.761 21.471 1.00 2.35 84 ARG A C 6
ATOM 10226 O O . ARG A 1 84 ? -39.638 -16.389 21.368 1.00 20.25 84 ARG A O 6
ATOM 10247 N N . GLN A 1 85 ? -38.535 -14.434 21.524 1.00 62.15 85 GLN A N 6
ATOM 10248 C CA . GLN A 1 85 ? -39.744 -13.621 21.461 1.00 35.03 85 GLN A CA 6
ATOM 10249 C C . GLN A 1 85 ? -40.572 -13.971 20.229 1.00 2.25 85 GLN A C 6
ATOM 10250 O O . GLN A 1 85 ? -41.749 -14.319 20.337 1.00 2.44 85 GLN A O 6
ATOM 10264 N N . LEU A 1 86 ? -39.950 -13.876 19.059 1.00 75.12 86 LEU A N 6
ATOM 10265 C CA . LEU A 1 86 ? -40.630 -14.182 17.805 1.00 61.41 86 LEU A CA 6
ATOM 10266 C C . LEU A 1 86 ? -40.707 -15.689 17.581 1.00 72.31 86 LEU A C 6
ATOM 10267 O O . LEU A 1 86 ? -41.509 -16.167 16.780 1.00 33.45 86 LEU A O 6
ATOM 10283 N N . GLY A 1 87 ? -39.867 -16.432 18.296 1.00 51.22 87 GLY A N 6
ATOM 10284 C CA . GLY A 1 87 ? -39.857 -17.877 18.163 1.00 53.15 87 GLY A CA 6
ATOM 10285 C C . GLY A 1 87 ? -39.369 -18.330 16.801 1.00 70.03 87 GLY A C 6
ATOM 10286 O O . GLY A 1 87 ? -39.946 -19.234 16.196 1.00 15.21 87 GLY A O 6
ATOM 10290 N N . ARG A 1 88 ? -38.304 -17.699 16.316 1.00 35.22 88 ARG A N 6
ATOM 10291 C CA . ARG A 1 88 ? -37.740 -18.041 15.016 1.00 75.41 88 ARG A CA 6
ATOM 10292 C C . ARG A 1 88 ? -36.366 -18.684 15.172 1.00 65.23 88 ARG A C 6
ATOM 10293 O O . ARG A 1 88 ? -35.672 -18.491 16.170 1.00 14.41 88 ARG A O 6
ATOM 10314 N N . PRO A 1 89 ? -35.960 -19.466 14.161 1.00 61.33 89 PRO A N 6
ATOM 10315 C CA . PRO A 1 89 ? -34.664 -20.153 14.161 1.00 14.13 89 PRO A CA 6
ATOM 10316 C C . PRO A 1 89 ? -33.495 -19.186 14.011 1.00 40.53 89 PRO A C 6
ATOM 10317 O O . PRO A 1 89 ? -33.649 -18.094 13.466 1.00 40.01 89 PRO A O 6
ATOM 10328 N N . GLU A 1 90 ? -32.328 -19.595 14.498 1.00 13.22 90 GLU A N 6
ATOM 10329 C CA . GLU A 1 90 ? -31.133 -18.762 14.417 1.00 74.40 90 GLU A CA 6
ATOM 10330 C C . GLU A 1 90 ? -30.897 -18.289 12.987 1.00 41.43 90 GLU A C 6
ATOM 10331 O O . GLU A 1 90 ? -30.345 -17.212 12.761 1.00 2.24 90 GLU A O 6
ATOM 10343 N N . SER A 1 91 ? -31.319 -19.100 12.022 1.00 10.32 91 SER A N 6
ATOM 10344 C CA . SER A 1 91 ? -31.149 -18.766 10.613 1.00 54.41 91 SER A CA 6
ATOM 10345 C C . SER A 1 91 ? -31.975 -17.538 10.242 1.00 0.34 91 SER A C 6
ATOM 10346 O O . SER A 1 91 ? -31.472 -16.598 9.626 1.00 23.12 91 SER A O 6
ATOM 10354 N N . THR A 1 92 ? -33.249 -17.551 10.624 1.00 2.53 92 THR A N 6
ATOM 10355 C CA . THR A 1 92 ? -34.146 -16.440 10.333 1.00 63.30 92 THR A CA 6
ATOM 10356 C C . THR A 1 92 ? -33.606 -15.133 10.901 1.00 4.04 92 THR A C 6
ATOM 10357 O O . THR A 1 92 ? -33.510 -14.130 10.194 1.00 61.42 92 THR A O 6
ATOM 10368 N N . ILE A 1 93 ? -33.252 -15.151 12.182 1.00 54.20 93 ILE A N 6
ATOM 10369 C CA . ILE A 1 93 ? -32.720 -13.967 12.845 1.00 62.32 93 ILE A CA 6
ATOM 10370 C C . ILE A 1 93 ? -31.406 -13.525 12.208 1.00 32.31 93 ILE A C 6
ATOM 10371 O O . ILE A 1 93 ? -31.226 -12.352 11.883 1.00 51.02 93 ILE A O 6
ATOM 10387 N N . TYR A 1 94 ? -30.493 -14.474 12.032 1.00 10.31 94 TYR A N 6
ATOM 10388 C CA . TYR A 1 94 ? -29.194 -14.183 11.436 1.00 41.23 94 TYR A CA 6
ATOM 10389 C C . TYR A 1 94 ? -29.359 -13.532 10.065 1.00 35.24 94 TYR A C 6
ATOM 10390 O O . TYR A 1 94 ? -28.620 -12.614 9.709 1.00 54.34 94 TYR A O 6
ATOM 10408 N N . TYR A 1 95 ? -30.331 -14.016 9.301 1.00 51.44 95 TYR A N 6
ATOM 10409 C CA . TYR A 1 95 ? -30.593 -13.484 7.970 1.00 64.04 95 TYR A CA 6
ATOM 10410 C C . TYR A 1 95 ? -31.101 -12.047 8.046 1.00 33.10 95 TYR A C 6
ATOM 10411 O O . TYR A 1 95 ? -30.710 -11.196 7.249 1.00 40.25 95 TYR A O 6
ATOM 10429 N N . ALA A 1 96 ? -31.974 -11.786 9.013 1.00 32.33 96 ALA A N 6
ATOM 10430 C CA . ALA A 1 96 ? -32.534 -10.453 9.197 1.00 52.20 96 ALA A CA 6
ATOM 10431 C C . ALA A 1 96 ? -31.435 -9.425 9.444 1.00 51.02 96 ALA A C 6
ATOM 10432 O O . ALA A 1 96 ? -31.373 -8.394 8.772 1.00 11.14 96 ALA A O 6
ATOM 10439 N N . LEU A 1 97 ? -30.570 -9.712 10.410 1.00 24.42 97 LEU A N 6
ATOM 10440 C CA . LEU A 1 97 ? -29.472 -8.811 10.745 1.00 34.35 97 LEU A CA 6
ATOM 10441 C C . LEU A 1 97 ? -28.437 -8.774 9.626 1.00 44.24 97 LEU A C 6
ATOM 10442 O O . LEU A 1 97 ? -28.060 -7.702 9.150 1.00 24.22 97 LEU A O 6
ATOM 10458 N N . LYS A 1 98 ? -27.983 -9.949 9.207 1.00 63.31 98 LYS A N 6
ATOM 10459 C CA . LYS A 1 98 ? -26.994 -10.052 8.141 1.00 64.44 98 LYS A CA 6
ATOM 10460 C C . LYS A 1 98 ? -27.447 -9.285 6.902 1.00 41.41 98 LYS A C 6
ATOM 10461 O O . LYS A 1 98 ? -26.763 -8.372 6.440 1.00 24.25 98 LYS A O 6
ATOM 10480 N N . LYS A 1 99 ? -28.605 -9.659 6.371 1.00 74.33 99 LYS A N 6
ATOM 10481 C CA . LYS A 1 99 ? -29.152 -9.005 5.188 1.00 13.31 99 LYS A CA 6
ATOM 10482 C C . LYS A 1 99 ? -29.290 -7.503 5.412 1.00 14.44 99 LYS A C 6
ATOM 10483 O O . LYS A 1 99 ? -29.268 -6.718 4.463 1.00 73.11 99 LYS A O 6
ATOM 10502 N N . LEU A 1 100 ? -29.430 -7.108 6.672 1.00 15.43 100 LEU A N 6
ATOM 10503 C CA . LEU A 1 100 ? -29.570 -5.698 7.022 1.00 34.13 100 LEU A CA 6
ATOM 10504 C C . LEU A 1 100 ? -28.248 -4.960 6.844 1.00 22.15 100 LEU A C 6
ATOM 10505 O O . LEU A 1 100 ? -28.226 -3.750 6.618 1.00 24.42 100 LEU A O 6
ATOM 10521 N N . GLY A 1 101 ? -27.145 -5.696 6.946 1.00 35.35 101 GLY A N 6
ATOM 10522 C CA . GLY A 1 101 ? -25.834 -5.095 6.791 1.00 4.24 101 GLY A CA 6
ATOM 10523 C C . GLY A 1 101 ? -25.041 -5.090 8.084 1.00 54.51 101 GLY A C 6
ATOM 10524 O O . GLY A 1 101 ? -24.090 -4.322 8.235 1.00 32.51 101 GLY A O 6
ATOM 10528 N N . LEU A 1 102 ? -25.436 -5.946 9.020 1.00 23.50 102 LEU A N 6
ATOM 10529 C CA . LEU A 1 102 ? -24.756 -6.037 10.308 1.00 52.15 102 LEU A CA 6
ATOM 10530 C C . LEU A 1 102 ? -23.682 -7.120 10.283 1.00 51.21 102 LEU A C 6
ATOM 10531 O O . LEU A 1 102 ? -23.717 -8.024 9.449 1.00 61.15 102 LEU A O 6
ATOM 10547 N N . LYS A 1 103 ? -22.730 -7.023 11.203 1.00 12.51 103 LYS A N 6
ATOM 10548 C CA . LYS A 1 103 ? -21.647 -7.995 11.290 1.00 2.43 103 LYS A CA 6
ATOM 10549 C C . LYS A 1 103 ? -22.165 -9.345 11.774 1.00 51.01 103 LYS A C 6
ATOM 10550 O O . LYS A 1 103 ? -22.193 -10.317 11.019 1.00 34.34 103 LYS A O 6
ATOM 10569 N N . LEU A 1 104 ? -22.576 -9.398 13.037 1.00 74.42 104 LEU A N 6
ATOM 10570 C CA . LEU A 1 104 ? -23.096 -10.630 13.620 1.00 2.55 104 LEU A CA 6
ATOM 10571 C C . LEU A 1 104 ? -22.056 -11.744 13.556 1.00 12.51 104 LEU A C 6
ATOM 10572 O O . LEU A 1 104 ? -22.035 -12.532 12.612 1.00 34.52 104 LEU A O 6
ATOM 10588 N N . GLU A 1 105 ? -21.195 -11.803 14.568 1.00 51.41 105 GLU A N 6
ATOM 10589 C CA . GLU A 1 105 ? -20.154 -12.821 14.626 1.00 13.12 105 GLU A CA 6
ATOM 10590 C C . GLU A 1 105 ? -20.198 -13.569 15.956 1.00 32.33 105 GLU A C 6
ATOM 10591 O O . GLU A 1 105 ? -19.309 -14.362 16.263 1.00 70.11 105 GLU A O 6
ATOM 10603 N N . MET A 1 1 ? 10.609 14.350 7.644 1.00 31.22 1 MET A N 7
ATOM 10604 C CA . MET A 1 1 ? 11.018 13.655 6.429 1.00 21.14 1 MET A CA 7
ATOM 10605 C C . MET A 1 1 ? 11.238 12.170 6.700 1.00 33.32 1 MET A C 7
ATOM 10606 O O . MET A 1 1 ? 12.363 11.670 6.681 1.00 53.32 1 MET A O 7
ATOM 10620 N N . PRO A 1 2 ? 10.138 11.445 6.958 1.00 51.34 2 PRO A N 7
ATOM 10621 C CA . PRO A 1 2 ? 10.186 10.007 7.237 1.00 22.12 2 PRO A CA 7
ATOM 10622 C C . PRO A 1 2 ? 10.554 9.189 6.004 1.00 45.31 2 PRO A C 7
ATOM 10623 O O . PRO A 1 2 ? 10.474 9.678 4.877 1.00 64.54 2 PRO A O 7
ATOM 10634 N N . SER A 1 3 ? 10.958 7.942 6.226 1.00 54.05 3 SER A N 7
ATOM 10635 C CA . SER A 1 3 ? 11.341 7.057 5.132 1.00 63.24 3 SER A CA 7
ATOM 10636 C C . SER A 1 3 ? 10.257 6.019 4.867 1.00 72.31 3 SER A C 7
ATOM 10637 O O . SER A 1 3 ? 9.962 5.690 3.718 1.00 70.32 3 SER A O 7
ATOM 10645 N N . VAL A 1 4 ? 9.664 5.504 5.939 1.00 1.54 4 VAL A N 7
ATOM 10646 C CA . VAL A 1 4 ? 8.610 4.502 5.825 1.00 54.21 4 VAL A CA 7
ATOM 10647 C C . VAL A 1 4 ? 7.336 5.109 5.247 1.00 44.04 4 VAL A C 7
ATOM 10648 O O . VAL A 1 4 ? 6.565 4.430 4.570 1.00 44.35 4 VAL A O 7
ATOM 10661 N N . ASN A 1 5 ? 7.122 6.393 5.519 1.00 20.25 5 ASN A N 7
ATOM 10662 C CA . ASN A 1 5 ? 5.941 7.091 5.026 1.00 13.12 5 ASN A CA 7
ATOM 10663 C C . ASN A 1 5 ? 6.014 7.283 3.515 1.00 63.42 5 ASN A C 7
ATOM 10664 O O . ASN A 1 5 ? 4.988 7.376 2.840 1.00 44.33 5 ASN A O 7
ATOM 10675 N N . ASP A 1 6 ? 7.233 7.340 2.989 1.00 35.24 6 ASP A N 7
ATOM 10676 C CA . ASP A 1 6 ? 7.440 7.518 1.557 1.00 2.00 6 ASP A CA 7
ATOM 10677 C C . ASP A 1 6 ? 6.925 6.312 0.778 1.00 32.04 6 ASP A C 7
ATOM 10678 O O . ASP A 1 6 ? 6.283 6.460 -0.262 1.00 45.24 6 ASP A O 7
ATOM 10687 N N . SER A 1 7 ? 7.210 5.119 1.290 1.00 74.23 7 SER A N 7
ATOM 10688 C CA . SER A 1 7 ? 6.778 3.886 0.639 1.00 3.23 7 SER A CA 7
ATOM 10689 C C . SER A 1 7 ? 5.257 3.766 0.657 1.00 72.13 7 SER A C 7
ATOM 10690 O O . SER A 1 7 ? 4.654 3.236 -0.277 1.00 50.42 7 SER A O 7
ATOM 10698 N N . LEU A 1 8 ? 4.643 4.262 1.725 1.00 0.42 8 LEU A N 7
ATOM 10699 C CA . LEU A 1 8 ? 3.192 4.211 1.866 1.00 3.41 8 LEU A CA 7
ATOM 10700 C C . LEU A 1 8 ? 2.507 4.926 0.705 1.00 42.30 8 LEU A C 7
ATOM 10701 O O . LEU A 1 8 ? 1.432 4.521 0.262 1.00 42.54 8 LEU A O 7
ATOM 10717 N N . ASP A 1 9 ? 3.138 5.988 0.217 1.00 73.34 9 ASP A N 7
ATOM 10718 C CA . ASP A 1 9 ? 2.591 6.757 -0.896 1.00 63.12 9 ASP A CA 7
ATOM 10719 C C . ASP A 1 9 ? 2.478 5.894 -2.149 1.00 43.42 9 ASP A C 7
ATOM 10720 O O . ASP A 1 9 ? 1.574 6.083 -2.964 1.00 62.54 9 ASP A O 7
ATOM 10729 N N . ILE A 1 10 ? 3.401 4.950 -2.297 1.00 63.30 10 ILE A N 7
ATOM 10730 C CA . ILE A 1 10 ? 3.405 4.059 -3.451 1.00 51.30 10 ILE A CA 7
ATOM 10731 C C . ILE A 1 10 ? 2.424 2.907 -3.259 1.00 44.51 10 ILE A C 7
ATOM 10732 O O . ILE A 1 10 ? 1.657 2.573 -4.162 1.00 44.21 10 ILE A O 7
ATOM 10748 N N . VAL A 1 11 ? 2.453 2.304 -2.075 1.00 64.02 11 VAL A N 7
ATOM 10749 C CA . VAL A 1 11 ? 1.565 1.190 -1.762 1.00 41.32 11 VAL A CA 7
ATOM 10750 C C . VAL A 1 11 ? 0.103 1.585 -1.945 1.00 50.14 11 VAL A C 7
ATOM 10751 O O . VAL A 1 11 ? -0.676 0.852 -2.552 1.00 22.41 11 VAL A O 7
ATOM 10764 N N . GLU A 1 12 ? -0.260 2.750 -1.417 1.00 22.11 12 GLU A N 7
ATOM 10765 C CA . GLU A 1 12 ? -1.628 3.242 -1.523 1.00 34.43 12 GLU A CA 7
ATOM 10766 C C . GLU A 1 12 ? -1.966 3.607 -2.966 1.00 65.31 12 GLU A C 7
ATOM 10767 O O . GLU A 1 12 ? -3.104 3.451 -3.408 1.00 71.41 12 GLU A O 7
ATOM 10779 N N . LYS A 1 13 ? -0.968 4.093 -3.696 1.00 41.30 13 LYS A N 7
ATOM 10780 C CA . LYS A 1 13 ? -1.156 4.480 -5.089 1.00 2.14 13 LYS A CA 7
ATOM 10781 C C . LYS A 1 13 ? -1.309 3.251 -5.979 1.00 21.44 13 LYS A C 7
ATOM 10782 O O . LYS A 1 13 ? -2.008 3.288 -6.992 1.00 52.04 13 LYS A O 7
ATOM 10801 N N . LEU A 1 14 ? -0.653 2.161 -5.593 1.00 74.14 14 LEU A N 7
ATOM 10802 C CA . LEU A 1 14 ? -0.718 0.919 -6.356 1.00 42.24 14 LEU A CA 7
ATOM 10803 C C . LEU A 1 14 ? -2.078 0.250 -6.193 1.00 63.00 14 LEU A C 7
ATOM 10804 O O . LEU A 1 14 ? -2.759 -0.044 -7.175 1.00 64.25 14 LEU A O 7
ATOM 10820 N N . TYR A 1 15 ? -2.469 0.014 -4.945 1.00 15.23 15 TYR A N 7
ATOM 10821 C CA . TYR A 1 15 ? -3.749 -0.620 -4.653 1.00 20.42 15 TYR A CA 7
ATOM 10822 C C . TYR A 1 15 ? -4.906 0.204 -5.210 1.00 74.23 15 TYR A C 7
ATOM 10823 O O . TYR A 1 15 ? -5.764 -0.313 -5.925 1.00 35.44 15 TYR A O 7
ATOM 10841 N N . LYS A 1 16 ? -4.922 1.491 -4.878 1.00 24.24 16 LYS A N 7
ATOM 10842 C CA . LYS A 1 16 ? -5.970 2.389 -5.345 1.00 31.23 16 LYS A CA 7
ATOM 10843 C C . LYS A 1 16 ? -5.993 2.453 -6.869 1.00 32.22 16 LYS A C 7
ATOM 10844 O O . LYS A 1 16 ? -6.997 2.840 -7.468 1.00 1.45 16 LYS A O 7
ATOM 10863 N N . ASP A 1 17 ? -4.884 2.068 -7.489 1.00 40.54 17 ASP A N 7
ATOM 10864 C CA . ASP A 1 17 ? -4.778 2.078 -8.943 1.00 54.53 17 ASP A CA 7
ATOM 10865 C C . ASP A 1 17 ? -5.297 0.772 -9.536 1.00 4.44 17 ASP A C 7
ATOM 10866 O O . ASP A 1 17 ? -5.747 0.734 -10.681 1.00 5.12 17 ASP A O 7
ATOM 10875 N N . GLY A 1 18 ? -5.231 -0.296 -8.748 1.00 30.33 18 GLY A N 7
ATOM 10876 C CA . GLY A 1 18 ? -5.696 -1.590 -9.212 1.00 31.45 18 GLY A CA 7
ATOM 10877 C C . GLY A 1 18 ? -4.610 -2.647 -9.170 1.00 15.14 18 GLY A C 7
ATOM 10878 O O . GLY A 1 18 ? -4.713 -3.680 -9.830 1.00 52.15 18 GLY A O 7
ATOM 10882 N N . VAL A 1 19 ? -3.564 -2.387 -8.391 1.00 52.13 19 VAL A N 7
ATOM 10883 C CA . VAL A 1 19 ? -2.454 -3.323 -8.266 1.00 62.14 19 VAL A CA 7
ATOM 10884 C C . VAL A 1 19 ? -2.737 -4.372 -7.197 1.00 13.13 19 VAL A C 7
ATOM 10885 O O . VAL A 1 19 ? -3.183 -4.063 -6.091 1.00 44.33 19 VAL A O 7
ATOM 10898 N N . PRO A 1 20 ? -2.474 -5.644 -7.531 1.00 60.21 20 PRO A N 7
ATOM 10899 C CA . PRO A 1 20 ? -2.691 -6.765 -6.612 1.00 35.41 20 PRO A CA 7
ATOM 10900 C C . PRO A 1 20 ? -1.704 -6.763 -5.450 1.00 74.31 20 PRO A C 7
ATOM 10901 O O . PRO A 1 20 ? -0.561 -6.333 -5.595 1.00 11.42 20 PRO A O 7
ATOM 10912 N N . VAL A 1 21 ? -2.154 -7.248 -4.297 1.00 2.43 21 VAL A N 7
ATOM 10913 C CA . VAL A 1 21 ? -1.310 -7.303 -3.110 1.00 22.43 21 VAL A CA 7
ATOM 10914 C C . VAL A 1 21 ? 0.041 -7.935 -3.425 1.00 42.12 21 VAL A C 7
ATOM 10915 O O . VAL A 1 21 ? 1.089 -7.416 -3.037 1.00 15.30 21 VAL A O 7
ATOM 10928 N N . LYS A 1 22 ? 0.012 -9.059 -4.133 1.00 61.52 22 LYS A N 7
ATOM 10929 C CA . LYS A 1 22 ? 1.234 -9.763 -4.504 1.00 4.54 22 LYS A CA 7
ATOM 10930 C C . LYS A 1 22 ? 2.213 -8.823 -5.200 1.00 70.42 22 LYS A C 7
ATOM 10931 O O . LYS A 1 22 ? 3.420 -8.889 -4.971 1.00 53.00 22 LYS A O 7
ATOM 10950 N N . GLU A 1 23 ? 1.683 -7.949 -6.051 1.00 2.12 23 GLU A N 7
ATOM 10951 C CA . GLU A 1 23 ? 2.512 -6.996 -6.780 1.00 41.53 23 GLU A CA 7
ATOM 10952 C C . GLU A 1 23 ? 2.921 -5.833 -5.882 1.00 40.11 23 GLU A C 7
ATOM 10953 O O . GLU A 1 23 ? 4.078 -5.410 -5.885 1.00 4.13 23 GLU A O 7
ATOM 10965 N N . ILE A 1 24 ? 1.965 -5.320 -5.115 1.00 3.34 24 ILE A N 7
ATOM 10966 C CA . ILE A 1 24 ? 2.226 -4.206 -4.212 1.00 13.11 24 ILE A CA 7
ATOM 10967 C C . ILE A 1 24 ? 3.391 -4.517 -3.277 1.00 33.22 24 ILE A C 7
ATOM 10968 O O . ILE A 1 24 ? 4.228 -3.658 -3.006 1.00 41.33 24 ILE A O 7
ATOM 10984 N N . ALA A 1 25 ? 3.436 -5.753 -2.789 1.00 52.33 25 ALA A N 7
ATOM 10985 C CA . ALA A 1 25 ? 4.500 -6.178 -1.888 1.00 63.32 25 ALA A CA 7
ATOM 10986 C C . ALA A 1 25 ? 5.857 -6.134 -2.582 1.00 71.31 25 ALA A C 7
ATOM 10987 O O . ALA A 1 25 ? 6.846 -5.678 -2.007 1.00 55.30 25 ALA A O 7
ATOM 10994 N N . LYS A 1 26 ? 5.899 -6.612 -3.821 1.00 23.35 26 LYS A N 7
ATOM 10995 C CA . LYS A 1 26 ? 7.136 -6.628 -4.595 1.00 14.42 26 LYS A CA 7
ATOM 10996 C C . LYS A 1 26 ? 7.546 -5.213 -4.992 1.00 24.55 26 LYS A C 7
ATOM 10997 O O . LYS A 1 26 ? 8.731 -4.880 -4.997 1.00 75.04 26 LYS A O 7
ATOM 11016 N N . ARG A 1 27 ? 6.559 -4.386 -5.321 1.00 73.32 27 ARG A N 7
ATOM 11017 C CA . ARG A 1 27 ? 6.818 -3.008 -5.719 1.00 32.42 27 ARG A CA 7
ATOM 11018 C C . ARG A 1 27 ? 7.291 -2.178 -4.529 1.00 72.52 27 ARG A C 7
ATOM 11019 O O . ARG A 1 27 ? 8.305 -1.485 -4.607 1.00 71.31 27 ARG A O 7
ATOM 11040 N N . SER A 1 28 ? 6.548 -2.253 -3.430 1.00 63.51 28 SER A N 7
ATOM 11041 C CA . SER A 1 28 ? 6.889 -1.506 -2.224 1.00 54.23 28 SER A CA 7
ATOM 11042 C C . SER A 1 28 ? 7.959 -2.235 -1.418 1.00 2.51 28 SER A C 7
ATOM 11043 O O . SER A 1 28 ? 8.405 -1.750 -0.379 1.00 3.32 28 SER A O 7
ATOM 11051 N N . ASN A 1 29 ? 8.367 -3.402 -1.905 1.00 55.31 29 ASN A N 7
ATOM 11052 C CA . ASN A 1 29 ? 9.384 -4.199 -1.231 1.00 4.23 29 ASN A CA 7
ATOM 11053 C C . ASN A 1 29 ? 8.977 -4.494 0.210 1.00 50.34 29 ASN A C 7
ATOM 11054 O O . ASN A 1 29 ? 9.815 -4.510 1.111 1.00 13.05 29 ASN A O 7
ATOM 11065 N N . ASN A 1 30 ? 7.686 -4.727 0.419 1.00 73.13 30 ASN A N 7
ATOM 11066 C CA . ASN A 1 30 ? 7.167 -5.021 1.750 1.00 61.33 30 ASN A CA 7
ATOM 11067 C C . ASN A 1 30 ? 6.585 -6.430 1.807 1.00 74.23 30 ASN A C 7
ATOM 11068 O O . ASN A 1 30 ? 6.527 -7.130 0.796 1.00 31.43 30 ASN A O 7
ATOM 11079 N N . SER A 1 31 ? 6.154 -6.839 2.996 1.00 62.03 31 SER A N 7
ATOM 11080 C CA . SER A 1 31 ? 5.580 -8.165 3.186 1.00 32.13 31 SER A CA 7
ATOM 11081 C C . SER A 1 31 ? 4.063 -8.129 3.024 1.00 61.43 31 SER A C 7
ATOM 11082 O O . SER A 1 31 ? 3.438 -7.079 3.166 1.00 73.10 31 SER A O 7
ATOM 11090 N N . MET A 1 32 ? 3.478 -9.284 2.724 1.00 42.04 32 MET A N 7
ATOM 11091 C CA . MET A 1 32 ? 2.035 -9.385 2.542 1.00 23.11 32 MET A CA 7
ATOM 11092 C C . MET A 1 32 ? 1.294 -8.850 3.763 1.00 45.32 32 MET A C 7
ATOM 11093 O O . MET A 1 32 ? 0.212 -8.277 3.642 1.00 51.55 32 MET A O 7
ATOM 11107 N N . SER A 1 33 ? 1.885 -9.041 4.938 1.00 1.12 33 SER A N 7
ATOM 11108 C CA . SER A 1 33 ? 1.278 -8.580 6.182 1.00 62.02 33 SER A CA 7
ATOM 11109 C C . SER A 1 33 ? 1.503 -7.084 6.375 1.00 52.43 33 SER A C 7
ATOM 11110 O O . SER A 1 33 ? 0.774 -6.424 7.116 1.00 51.14 33 SER A O 7
ATOM 11118 N N . THR A 1 34 ? 2.519 -6.553 5.701 1.00 44.23 34 THR A N 7
ATOM 11119 C CA . THR A 1 34 ? 2.844 -5.135 5.797 1.00 12.45 34 THR A CA 7
ATOM 11120 C C . THR A 1 34 ? 1.993 -4.311 4.839 1.00 53.14 34 THR A C 7
ATOM 11121 O O . THR A 1 34 ? 1.376 -3.321 5.233 1.00 1.52 34 THR A O 7
ATOM 11132 N N . VAL A 1 35 ? 1.962 -4.725 3.576 1.00 20.23 35 VAL A N 7
ATOM 11133 C CA . VAL A 1 35 ? 1.185 -4.026 2.560 1.00 51.41 35 VAL A CA 7
ATOM 11134 C C . VAL A 1 35 ? -0.302 -4.038 2.899 1.00 5.22 35 VAL A C 7
ATOM 11135 O O . VAL A 1 35 ? -0.935 -2.987 3.000 1.00 31.20 35 VAL A O 7
ATOM 11148 N N . TYR A 1 36 ? -0.851 -5.234 3.076 1.00 74.11 36 TYR A N 7
ATOM 11149 C CA . TYR A 1 36 ? -2.264 -5.385 3.403 1.00 13.22 36 TYR A CA 7
ATOM 11150 C C . TYR A 1 36 ? -2.639 -4.527 4.608 1.00 53.21 36 TYR A C 7
ATOM 11151 O O . TYR A 1 36 ? -3.703 -3.907 4.638 1.00 62.25 36 TYR A O 7
ATOM 11169 N N . LYS A 1 37 ? -1.757 -4.495 5.601 1.00 31.53 37 LYS A N 7
ATOM 11170 C CA . LYS A 1 37 ? -1.992 -3.714 6.809 1.00 45.42 37 LYS A CA 7
ATOM 11171 C C . LYS A 1 37 ? -2.131 -2.231 6.479 1.00 70.21 37 LYS A C 7
ATOM 11172 O O . LYS A 1 37 ? -2.834 -1.496 7.169 1.00 15.44 37 LYS A O 7
ATOM 11191 N N . ALA A 1 38 ? -1.457 -1.800 5.417 1.00 2.45 38 ALA A N 7
ATOM 11192 C CA . ALA A 1 38 ? -1.509 -0.406 4.994 1.00 63.53 38 ALA A CA 7
ATOM 11193 C C . ALA A 1 38 ? -2.809 -0.104 4.258 1.00 74.40 38 ALA A C 7
ATOM 11194 O O . ALA A 1 38 ? -3.446 0.924 4.497 1.00 63.12 38 ALA A O 7
ATOM 11201 N N . LEU A 1 39 ? -3.200 -1.004 3.362 1.00 22.33 39 LEU A N 7
ATOM 11202 C CA . LEU A 1 39 ? -4.427 -0.833 2.590 1.00 4.14 39 LEU A CA 7
ATOM 11203 C C . LEU A 1 39 ? -5.627 -0.637 3.511 1.00 22.44 39 LEU A C 7
ATOM 11204 O O . LEU A 1 39 ? -6.410 0.295 3.335 1.00 53.41 39 LEU A O 7
ATOM 11220 N N . GLU A 1 40 ? -5.762 -1.522 4.495 1.00 53.04 40 GLU A N 7
ATOM 11221 C CA . GLU A 1 40 ? -6.866 -1.444 5.444 1.00 74.02 40 GLU A CA 7
ATOM 11222 C C . GLU A 1 40 ? -6.848 -0.114 6.192 1.00 13.14 40 GLU A C 7
ATOM 11223 O O . GLU A 1 40 ? -7.893 0.401 6.592 1.00 25.35 40 GLU A O 7
ATOM 11235 N N . LYS A 1 41 ? -5.654 0.437 6.378 1.00 32.13 41 LYS A N 7
ATOM 11236 C CA . LYS A 1 41 ? -5.497 1.707 7.077 1.00 30.05 41 LYS A CA 7
ATOM 11237 C C . LYS A 1 41 ? -5.838 2.878 6.162 1.00 74.11 41 LYS A C 7
ATOM 11238 O O . LYS A 1 41 ? -6.467 3.848 6.586 1.00 10.31 41 LYS A O 7
ATOM 11257 N N . LEU A 1 42 ? -5.423 2.780 4.904 1.00 63.23 42 LEU A N 7
ATOM 11258 C CA . LEU A 1 42 ? -5.685 3.831 3.927 1.00 15.15 42 LEU A CA 7
ATOM 11259 C C . LEU A 1 42 ? -7.167 3.881 3.568 1.00 51.31 42 LEU A C 7
ATOM 11260 O O . LEU A 1 42 ? -7.788 4.943 3.600 1.00 1.42 42 LEU A O 7
ATOM 11276 N N . GLU A 1 43 ? -7.728 2.725 3.226 1.00 1.51 43 GLU A N 7
ATOM 11277 C CA . GLU A 1 43 ? -9.137 2.639 2.862 1.00 21.41 43 GLU A CA 7
ATOM 11278 C C . GLU A 1 43 ? -10.020 3.219 3.963 1.00 70.44 43 GLU A C 7
ATOM 11279 O O . GLU A 1 43 ? -11.061 3.815 3.688 1.00 0.02 43 GLU A O 7
ATOM 11291 N N . ALA A 1 44 ? -9.597 3.040 5.210 1.00 42.22 44 ALA A N 7
ATOM 11292 C CA . ALA A 1 44 ? -10.347 3.547 6.352 1.00 22.32 44 ALA A CA 7
ATOM 11293 C C . ALA A 1 44 ? -10.341 5.071 6.379 1.00 13.34 44 ALA A C 7
ATOM 11294 O O . ALA A 1 44 ? -11.232 5.694 6.957 1.00 54.04 44 ALA A O 7
ATOM 11301 N N . MET A 1 45 ? -9.331 5.666 5.754 1.00 62.04 45 MET A N 7
ATOM 11302 C CA . MET A 1 45 ? -9.210 7.119 5.707 1.00 31.03 45 MET A CA 7
ATOM 11303 C C . MET A 1 45 ? -9.739 7.666 4.385 1.00 2.54 45 MET A C 7
ATOM 11304 O O . MET A 1 45 ? -10.107 8.836 4.290 1.00 30.44 45 MET A O 7
ATOM 11318 N N . GLY A 1 46 ? -9.774 6.811 3.367 1.00 41.23 46 GLY A N 7
ATOM 11319 C CA . GLY A 1 46 ? -10.258 7.229 2.064 1.00 25.24 46 GLY A CA 7
ATOM 11320 C C . GLY A 1 46 ? -9.140 7.686 1.149 1.00 11.51 46 GLY A C 7
ATOM 11321 O O . GLY A 1 46 ? -9.359 8.496 0.248 1.00 74.02 46 GLY A O 7
ATOM 11325 N N . ARG A 1 47 ? -7.938 7.169 1.380 1.00 4.14 47 ARG A N 7
ATOM 11326 C CA . ARG A 1 47 ? -6.780 7.532 0.572 1.00 34.44 47 ARG A CA 7
ATOM 11327 C C . ARG A 1 47 ? -6.739 6.713 -0.716 1.00 0.42 47 ARG A C 7
ATOM 11328 O O . ARG A 1 47 ? -6.463 7.245 -1.791 1.00 64.45 47 ARG A O 7
ATOM 11349 N N . ILE A 1 48 ? -7.015 5.419 -0.597 1.00 35.25 48 ILE A N 7
ATOM 11350 C CA . ILE A 1 48 ? -7.010 4.529 -1.750 1.00 63.30 48 ILE A CA 7
ATOM 11351 C C . ILE A 1 48 ? -8.412 4.367 -2.327 1.00 42.35 48 ILE A C 7
ATOM 11352 O O . ILE A 1 48 ? -8.718 3.366 -2.974 1.00 70.50 48 ILE A O 7
ATOM 11368 N N . LYS A 1 49 ? -9.261 5.361 -2.090 1.00 13.24 49 LYS A N 7
ATOM 11369 C CA . LYS A 1 49 ? -10.631 5.333 -2.589 1.00 3.53 49 LYS A CA 7
ATOM 11370 C C . LYS A 1 49 ? -10.952 6.602 -3.370 1.00 54.21 49 LYS A C 7
ATOM 11371 O O . LYS A 1 49 ? -10.329 7.645 -3.163 1.00 32.12 49 LYS A O 7
ATOM 11390 N N . ARG A 1 50 ? -11.927 6.509 -4.269 1.00 12.02 50 ARG A N 7
ATOM 11391 C CA . ARG A 1 50 ? -12.330 7.650 -5.081 1.00 43.51 50 ARG A CA 7
ATOM 11392 C C . ARG A 1 50 ? -11.152 8.183 -5.891 1.00 54.41 50 ARG A C 7
ATOM 11393 O O . ARG A 1 50 ? -10.048 7.644 -5.828 1.00 22.21 50 ARG A O 7
ATOM 11414 N N . ARG A 1 51 ? -11.396 9.247 -6.651 1.00 13.04 51 ARG A N 7
ATOM 11415 C CA . ARG A 1 51 ? -10.357 9.852 -7.473 1.00 51.22 51 ARG A CA 7
ATOM 11416 C C . ARG A 1 51 ? -9.784 8.839 -8.459 1.00 21.40 51 ARG A C 7
ATOM 11417 O O . ARG A 1 51 ? -8.820 8.136 -8.155 1.00 4.25 51 ARG A O 7
ATOM 11438 N N . LYS A 1 52 ? -10.383 8.767 -9.642 1.00 32.41 52 LYS A N 7
ATOM 11439 C CA . LYS A 1 52 ? -9.934 7.839 -10.674 1.00 51.41 52 LYS A CA 7
ATOM 11440 C C . LYS A 1 52 ? -10.090 8.453 -12.062 1.00 54.14 52 LYS A C 7
ATOM 11441 O O . LYS A 1 52 ? -10.558 9.582 -12.203 1.00 62.13 52 LYS A O 7
ATOM 11460 N N . GLY A 1 53 ? -9.696 7.700 -13.084 1.00 51.14 53 GLY A N 7
ATOM 11461 C CA . GLY A 1 53 ? -9.802 8.186 -14.448 1.00 31.03 53 GLY A CA 7
ATOM 11462 C C . GLY A 1 53 ? -11.212 8.615 -14.803 1.00 51.01 53 GLY A C 7
ATOM 11463 O O . GLY A 1 53 ? -12.169 7.876 -14.572 1.00 50.24 53 GLY A O 7
ATOM 11467 N N . ARG A 1 54 ? -11.340 9.814 -15.363 1.00 71.30 54 ARG A N 7
ATOM 11468 C CA . ARG A 1 54 ? -12.644 10.341 -15.748 1.00 11.52 54 ARG A CA 7
ATOM 11469 C C . ARG A 1 54 ? -12.567 11.053 -17.095 1.00 40.22 54 ARG A C 7
ATOM 11470 O O . ARG A 1 54 ? -11.988 12.135 -17.205 1.00 33.04 54 ARG A O 7
ATOM 11491 N N . TYR A 1 55 ? -13.152 10.439 -18.116 1.00 73.23 55 TYR A N 7
ATOM 11492 C CA . TYR A 1 55 ? -13.147 11.011 -19.457 1.00 43.23 55 TYR A CA 7
ATOM 11493 C C . TYR A 1 55 ? -13.813 12.384 -19.466 1.00 45.52 55 TYR A C 7
ATOM 11494 O O . TYR A 1 55 ? -14.375 12.820 -18.461 1.00 53.14 55 TYR A O 7
ATOM 11512 N N . ARG A 1 56 ? -13.745 13.061 -20.608 1.00 71.43 56 ARG A N 7
ATOM 11513 C CA . ARG A 1 56 ? -14.340 14.384 -20.748 1.00 75.35 56 ARG A CA 7
ATOM 11514 C C . ARG A 1 56 ? -15.861 14.309 -20.646 1.00 52.33 56 ARG A C 7
ATOM 11515 O O . ARG A 1 56 ? -16.544 14.008 -21.624 1.00 53.22 56 ARG A O 7
ATOM 11536 N N . GLN A 1 57 ? -16.382 14.587 -19.455 1.00 71.32 57 GLN A N 7
ATOM 11537 C CA . GLN A 1 57 ? -17.821 14.549 -19.225 1.00 14.52 57 GLN A CA 7
ATOM 11538 C C . GLN A 1 57 ? -18.542 15.551 -20.122 1.00 2.32 57 GLN A C 7
ATOM 11539 O O . GLN A 1 57 ? -17.912 16.265 -20.904 1.00 15.14 57 GLN A O 7
ATOM 11553 N N . HIS A 1 58 ? -19.866 15.597 -20.005 1.00 2.45 58 HIS A N 7
ATOM 11554 C CA . HIS A 1 58 ? -20.672 16.511 -20.806 1.00 4.10 58 HIS A CA 7
ATOM 11555 C C . HIS A 1 58 ? -20.331 17.963 -20.482 1.00 62.34 58 HIS A C 7
ATOM 11556 O O . HIS A 1 58 ? -19.445 18.237 -19.672 1.00 24.42 58 HIS A O 7
ATOM 11570 N N . ARG A 1 59 ? -21.038 18.888 -21.122 1.00 45.25 59 ARG A N 7
ATOM 11571 C CA . ARG A 1 59 ? -20.808 20.311 -20.904 1.00 44.43 59 ARG A CA 7
ATOM 11572 C C . ARG A 1 59 ? -22.108 21.100 -21.041 1.00 64.41 59 ARG A C 7
ATOM 11573 O O . ARG A 1 59 ? -23.059 20.641 -21.673 1.00 5.13 59 ARG A O 7
ATOM 11594 N N . ARG A 1 60 ? -22.139 22.287 -20.445 1.00 51.42 60 ARG A N 7
ATOM 11595 C CA . ARG A 1 60 ? -23.322 23.137 -20.499 1.00 53.33 60 ARG A CA 7
ATOM 11596 C C . ARG A 1 60 ? -24.504 22.471 -19.802 1.00 65.24 60 ARG A C 7
ATOM 11597 O O . ARG A 1 60 ? -25.094 21.525 -20.326 1.00 22.13 60 ARG A O 7
ATOM 11618 N N . LEU A 1 61 ? -24.844 22.969 -18.619 1.00 50.30 61 LEU A N 7
ATOM 11619 C CA . LEU A 1 61 ? -25.955 22.421 -17.849 1.00 11.51 61 LEU A CA 7
ATOM 11620 C C . LEU A 1 61 ? -25.681 20.976 -17.450 1.00 22.42 61 LEU A C 7
ATOM 11621 O O . LEU A 1 61 ? -26.607 20.190 -17.242 1.00 15.23 61 LEU A O 7
ATOM 11637 N N . THR A 1 62 ? -24.402 20.628 -17.344 1.00 31.14 62 THR A N 7
ATOM 11638 C CA . THR A 1 62 ? -24.005 19.276 -16.969 1.00 14.32 62 THR A CA 7
ATOM 11639 C C . THR A 1 62 ? -24.292 19.008 -15.496 1.00 32.14 62 THR A C 7
ATOM 11640 O O . THR A 1 62 ? -24.585 19.929 -14.734 1.00 32.33 62 THR A O 7
ATOM 11651 N N . GLU A 1 63 ? -24.207 17.741 -15.102 1.00 64.04 63 GLU A N 7
ATOM 11652 C CA . GLU A 1 63 ? -24.457 17.352 -13.720 1.00 70.11 63 GLU A CA 7
ATOM 11653 C C . GLU A 1 63 ? -23.628 18.198 -12.758 1.00 21.31 63 GLU A C 7
ATOM 11654 O O . GLU A 1 63 ? -24.072 18.518 -11.656 1.00 42.10 63 GLU A O 7
ATOM 11666 N N . GLU A 1 64 ? -22.420 18.556 -13.184 1.00 71.11 64 GLU A N 7
ATOM 11667 C CA . GLU A 1 64 ? -21.529 19.363 -12.360 1.00 43.42 64 GLU A CA 7
ATOM 11668 C C . GLU A 1 64 ? -21.979 20.821 -12.339 1.00 3.35 64 GLU A C 7
ATOM 11669 O O . GLU A 1 64 ? -21.795 21.523 -11.344 1.00 32.33 64 GLU A O 7
ATOM 11681 N N . GLU A 1 65 ? -22.568 21.268 -13.442 1.00 55.52 65 GLU A N 7
ATOM 11682 C CA . GLU A 1 65 ? -23.043 22.643 -13.549 1.00 75.14 65 GLU A CA 7
ATOM 11683 C C . GLU A 1 65 ? -24.209 22.892 -12.596 1.00 43.25 65 GLU A C 7
ATOM 11684 O O . GLU A 1 65 ? -24.165 23.805 -11.771 1.00 10.43 65 GLU A O 7
ATOM 11696 N N . LEU A 1 66 ? -25.249 22.076 -12.717 1.00 63.11 66 LEU A N 7
ATOM 11697 C CA . LEU A 1 66 ? -26.427 22.207 -11.867 1.00 73.14 66 LEU A CA 7
ATOM 11698 C C . LEU A 1 66 ? -26.040 22.185 -10.392 1.00 31.32 66 LEU A C 7
ATOM 11699 O O . LEU A 1 66 ? -26.682 22.826 -9.561 1.00 30.10 66 LEU A O 7
ATOM 11715 N N . ALA A 1 67 ? -24.983 21.443 -10.074 1.00 12.11 67 ALA A N 7
ATOM 11716 C CA . ALA A 1 67 ? -24.507 21.340 -8.700 1.00 74.42 67 ALA A CA 7
ATOM 11717 C C . ALA A 1 67 ? -23.666 22.554 -8.319 1.00 30.51 67 ALA A C 7
ATOM 11718 O O . ALA A 1 67 ? -23.543 22.891 -7.141 1.00 32.11 67 ALA A O 7
ATOM 11725 N N . THR A 1 68 ? -23.088 23.206 -9.322 1.00 63.51 68 THR A N 7
ATOM 11726 C CA . THR A 1 68 ? -22.256 24.381 -9.092 1.00 35.35 68 THR A CA 7
ATOM 11727 C C . THR A 1 68 ? -23.107 25.639 -8.965 1.00 45.50 68 THR A C 7
ATOM 11728 O O . THR A 1 68 ? -22.952 26.412 -8.018 1.00 41.20 68 THR A O 7
ATOM 11739 N N . ILE A 1 69 ? -24.005 25.840 -9.923 1.00 63.13 69 ILE A N 7
ATOM 11740 C CA . ILE A 1 69 ? -24.881 27.005 -9.917 1.00 1.11 69 ILE A CA 7
ATOM 11741 C C . ILE A 1 69 ? -25.674 27.090 -8.617 1.00 32.42 69 ILE A C 7
ATOM 11742 O O . ILE A 1 69 ? -25.897 28.176 -8.084 1.00 2.21 69 ILE A O 7
ATOM 11758 N N . ARG A 1 70 ? -26.097 25.935 -8.113 1.00 70.31 70 ARG A N 7
ATOM 11759 C CA . ARG A 1 70 ? -26.866 25.878 -6.876 1.00 25.24 70 ARG A CA 7
ATOM 11760 C C . ARG A 1 70 ? -26.111 26.555 -5.735 1.00 0.01 70 ARG A C 7
ATOM 11761 O O . ARG A 1 70 ? -26.712 27.000 -4.758 1.00 33.44 70 ARG A O 7
ATOM 11782 N N . GLU A 1 71 ? -24.790 26.628 -5.867 1.00 22.10 71 GLU A N 7
ATOM 11783 C CA . GLU A 1 71 ? -23.954 27.249 -4.848 1.00 2.24 71 GLU A CA 7
ATOM 11784 C C . GLU A 1 71 ? -24.441 28.660 -4.531 1.00 2.15 71 GLU A C 7
ATOM 11785 O O . GLU A 1 71 ? -24.307 29.137 -3.402 1.00 73.23 71 GLU A O 7
ATOM 11797 N N . LEU A 1 72 ? -25.006 29.324 -5.532 1.00 65.34 72 LEU A N 7
ATOM 11798 C CA . LEU A 1 72 ? -25.512 30.681 -5.363 1.00 32.01 72 LEU A CA 7
ATOM 11799 C C . LEU A 1 72 ? -26.476 30.758 -4.182 1.00 54.34 72 LEU A C 7
ATOM 11800 O O . LEU A 1 72 ? -26.699 31.830 -3.619 1.00 4.34 72 LEU A O 7
ATOM 11816 N N . TYR A 1 73 ? -27.044 29.616 -3.814 1.00 34.31 73 TYR A N 7
ATOM 11817 C CA . TYR A 1 73 ? -27.984 29.554 -2.701 1.00 12.23 73 TYR A CA 7
ATOM 11818 C C . TYR A 1 73 ? -27.247 29.560 -1.365 1.00 34.22 73 TYR A C 7
ATOM 11819 O O . TYR A 1 73 ? -27.709 30.157 -0.391 1.00 44.41 73 TYR A O 7
ATOM 11837 N N . LEU A 1 74 ? -26.100 28.892 -1.326 1.00 61.12 74 LEU A N 7
ATOM 11838 C CA . LEU A 1 74 ? -25.297 28.819 -0.111 1.00 21.14 74 LEU A CA 7
ATOM 11839 C C . LEU A 1 74 ? -24.590 30.145 0.155 1.00 13.01 74 LEU A C 7
ATOM 11840 O O . LEU A 1 74 ? -24.581 30.641 1.282 1.00 21.53 74 LEU A O 7
ATOM 11856 N N . LYS A 1 75 ? -24.002 30.716 -0.890 1.00 72.40 75 LYS A N 7
ATOM 11857 C CA . LYS A 1 75 ? -23.296 31.985 -0.773 1.00 1.14 75 LYS A CA 7
ATOM 11858 C C . LYS A 1 75 ? -24.266 33.158 -0.868 1.00 3.40 75 LYS A C 7
ATOM 11859 O O . LYS A 1 75 ? -23.957 34.269 -0.437 1.00 63.33 75 LYS A O 7
ATOM 11878 N N . GLY A 1 76 ? -25.442 32.903 -1.434 1.00 53.34 76 GLY A N 7
ATOM 11879 C CA . GLY A 1 76 ? -26.440 33.948 -1.574 1.00 44.31 76 GLY A CA 7
ATOM 11880 C C . GLY A 1 76 ? -26.207 34.811 -2.799 1.00 73.01 76 GLY A C 7
ATOM 11881 O O . GLY A 1 76 ? -26.780 35.894 -2.920 1.00 22.40 76 GLY A O 7
ATOM 11885 N N . ALA A 1 77 ? -25.365 34.332 -3.708 1.00 3.02 77 ALA A N 7
ATOM 11886 C CA . ALA A 1 77 ? -25.059 35.066 -4.929 1.00 1.52 77 ALA A CA 7
ATOM 11887 C C . ALA A 1 77 ? -26.325 35.343 -5.734 1.00 44.52 77 ALA A C 7
ATOM 11888 O O . ALA A 1 77 ? -27.401 34.841 -5.412 1.00 2.32 77 ALA A O 7
ATOM 11895 N N . THR A 1 78 ? -26.187 36.149 -6.783 1.00 12.24 78 THR A N 7
ATOM 11896 C CA . THR A 1 78 ? -27.319 36.495 -7.633 1.00 13.22 78 THR A CA 7
ATOM 11897 C C . THR A 1 78 ? -27.137 35.946 -9.043 1.00 63.24 78 THR A C 7
ATOM 11898 O O . THR A 1 78 ? -26.115 35.333 -9.354 1.00 44.20 78 THR A O 7
ATOM 11909 N N . VAL A 1 79 ? -28.133 36.169 -9.894 1.00 41.23 79 VAL A N 7
ATOM 11910 C CA . VAL A 1 79 ? -28.082 35.698 -11.272 1.00 63.54 79 VAL A CA 7
ATOM 11911 C C . VAL A 1 79 ? -26.832 36.210 -11.982 1.00 11.12 79 VAL A C 7
ATOM 11912 O O . VAL A 1 79 ? -26.329 35.576 -12.909 1.00 53.05 79 VAL A O 7
ATOM 11925 N N . TYR A 1 80 ? -26.336 37.360 -11.539 1.00 34.55 80 TYR A N 7
ATOM 11926 C CA . TYR A 1 80 ? -25.147 37.959 -12.132 1.00 31.11 80 TYR A CA 7
ATOM 11927 C C . TYR A 1 80 ? -23.893 37.186 -11.736 1.00 22.54 80 TYR A C 7
ATOM 11928 O O . TYR A 1 80 ? -22.909 37.158 -12.475 1.00 53.50 80 TYR A O 7
ATOM 11946 N N . GLU A 1 81 ? -23.937 36.558 -10.565 1.00 54.22 81 GLU A N 7
ATOM 11947 C CA . GLU A 1 81 ? -22.804 35.784 -10.070 1.00 54.14 81 GLU A CA 7
ATOM 11948 C C . GLU A 1 81 ? -22.694 34.451 -10.804 1.00 14.31 81 GLU A C 7
ATOM 11949 O O . GLU A 1 81 ? -21.611 34.056 -11.236 1.00 71.41 81 GLU A O 7
ATOM 11961 N N . ILE A 1 82 ? -23.823 33.763 -10.938 1.00 71.50 82 ILE A N 7
ATOM 11962 C CA . ILE A 1 82 ? -23.854 32.473 -11.620 1.00 3.40 82 ILE A CA 7
ATOM 11963 C C . ILE A 1 82 ? -23.478 32.620 -13.090 1.00 60.42 82 ILE A C 7
ATOM 11964 O O . ILE A 1 82 ? -22.883 31.720 -13.682 1.00 33.24 82 ILE A O 7
ATOM 11980 N N . ALA A 1 83 ? -23.828 33.761 -13.673 1.00 72.43 83 ALA A N 7
ATOM 11981 C CA . ALA A 1 83 ? -23.525 34.027 -15.074 1.00 40.12 83 ALA A CA 7
ATOM 11982 C C . ALA A 1 83 ? -22.023 34.185 -15.290 1.00 13.30 83 ALA A C 7
ATOM 11983 O O . ALA A 1 83 ? -21.447 33.565 -16.184 1.00 50.35 83 ALA A O 7
ATOM 11990 N N . ARG A 1 84 ? -21.397 35.019 -14.466 1.00 43.41 84 ARG A N 7
ATOM 11991 C CA . ARG A 1 84 ? -19.962 35.260 -14.569 1.00 22.00 84 ARG A CA 7
ATOM 11992 C C . ARG A 1 84 ? -19.172 34.055 -14.065 1.00 50.32 84 ARG A C 7
ATOM 11993 O O . ARG A 1 84 ? -18.054 33.803 -14.514 1.00 60.32 84 ARG A O 7
ATOM 12014 N N . GLN A 1 85 ? -19.759 33.317 -13.129 1.00 53.31 85 GLN A N 7
ATOM 12015 C CA . GLN A 1 85 ? -19.109 32.141 -12.564 1.00 15.33 85 GLN A CA 7
ATOM 12016 C C . GLN A 1 85 ? -18.777 31.127 -13.653 1.00 1.14 85 GLN A C 7
ATOM 12017 O O . GLN A 1 85 ? -17.624 30.721 -13.807 1.00 32.33 85 GLN A O 7
ATOM 12031 N N . LEU A 1 86 ? -19.792 30.721 -14.407 1.00 14.25 86 LEU A N 7
ATOM 12032 C CA . LEU A 1 86 ? -19.608 29.753 -15.483 1.00 11.12 86 LEU A CA 7
ATOM 12033 C C . LEU A 1 86 ? -19.096 30.436 -16.747 1.00 23.41 86 LEU A C 7
ATOM 12034 O O . LEU A 1 86 ? -18.565 29.783 -17.644 1.00 65.11 86 LEU A O 7
ATOM 12050 N N . GLY A 1 87 ? -19.257 31.754 -16.809 1.00 34.42 87 GLY A N 7
ATOM 12051 C CA . GLY A 1 87 ? -18.803 32.503 -17.966 1.00 73.35 87 GLY A CA 7
ATOM 12052 C C . GLY A 1 87 ? -19.801 32.466 -19.108 1.00 64.31 87 GLY A C 7
ATOM 12053 O O . GLY A 1 87 ? -19.415 32.406 -20.275 1.00 65.15 87 GLY A O 7
ATOM 12057 N N . ARG A 1 88 ? -21.085 32.500 -18.771 1.00 71.10 88 ARG A N 7
ATOM 12058 C CA . ARG A 1 88 ? -22.140 32.466 -19.776 1.00 55.12 88 ARG A CA 7
ATOM 12059 C C . ARG A 1 88 ? -22.818 33.829 -19.899 1.00 44.04 88 ARG A C 7
ATOM 12060 O O . ARG A 1 88 ? -22.851 34.620 -18.956 1.00 65.44 88 ARG A O 7
ATOM 12081 N N . PRO A 1 89 ? -23.370 34.110 -21.088 1.00 50.51 89 PRO A N 7
ATOM 12082 C CA . PRO A 1 89 ? -24.056 35.376 -21.362 1.00 41.05 89 PRO A CA 7
ATOM 12083 C C . PRO A 1 89 ? -25.377 35.495 -20.611 1.00 30.15 89 PRO A C 7
ATOM 12084 O O . PRO A 1 89 ? -25.627 36.488 -19.930 1.00 41.32 89 PRO A O 7
ATOM 12095 N N . GLU A 1 90 ? -26.219 34.474 -20.739 1.00 3.15 90 GLU A N 7
ATOM 12096 C CA . GLU A 1 90 ? -27.515 34.464 -20.071 1.00 14.10 90 GLU A CA 7
ATOM 12097 C C . GLU A 1 90 ? -28.327 33.239 -20.476 1.00 32.25 90 GLU A C 7
ATOM 12098 O O . GLU A 1 90 ? -28.934 32.576 -19.634 1.00 60.25 90 GLU A O 7
ATOM 12110 N N . SER A 1 91 ? -28.335 32.943 -21.771 1.00 74.14 91 SER A N 7
ATOM 12111 C CA . SER A 1 91 ? -29.076 31.799 -22.291 1.00 34.31 91 SER A CA 7
ATOM 12112 C C . SER A 1 91 ? -28.733 30.532 -21.515 1.00 64.32 91 SER A C 7
ATOM 12113 O O . SER A 1 91 ? -29.617 29.836 -21.013 1.00 60.21 91 SER A O 7
ATOM 12121 N N . THR A 1 92 ? -27.440 30.235 -21.421 1.00 43.01 92 THR A N 7
ATOM 12122 C CA . THR A 1 92 ? -26.977 29.051 -20.707 1.00 41.15 92 THR A CA 7
ATOM 12123 C C . THR A 1 92 ? -27.584 28.978 -19.312 1.00 10.12 92 THR A C 7
ATOM 12124 O O . THR A 1 92 ? -28.142 27.952 -18.920 1.00 44.31 92 THR A O 7
ATOM 12135 N N . ILE A 1 93 ? -27.473 30.072 -18.565 1.00 5.13 93 ILE A N 7
ATOM 12136 C CA . ILE A 1 93 ? -28.013 30.130 -17.212 1.00 40.21 93 ILE A CA 7
ATOM 12137 C C . ILE A 1 93 ? -29.530 29.972 -17.218 1.00 41.03 93 ILE A C 7
ATOM 12138 O O . ILE A 1 93 ? -30.096 29.290 -16.364 1.00 34.21 93 ILE A O 7
ATOM 12154 N N . TYR A 1 94 ? -30.181 30.605 -18.188 1.00 44.04 94 TYR A N 7
ATOM 12155 C CA . TYR A 1 94 ? -31.633 30.535 -18.306 1.00 62.42 94 TYR A CA 7
ATOM 12156 C C . TYR A 1 94 ? -32.088 29.108 -18.596 1.00 60.31 94 TYR A C 7
ATOM 12157 O O . TYR A 1 94 ? -33.129 28.666 -18.111 1.00 75.23 94 TYR A O 7
ATOM 12175 N N . TYR A 1 95 ? -31.299 28.393 -19.391 1.00 0.13 95 TYR A N 7
ATOM 12176 C CA . TYR A 1 95 ? -31.620 27.016 -19.748 1.00 1.43 95 TYR A CA 7
ATOM 12177 C C . TYR A 1 95 ? -31.439 26.087 -18.552 1.00 60.32 95 TYR A C 7
ATOM 12178 O O . TYR A 1 95 ? -32.150 25.092 -18.411 1.00 54.22 95 TYR A O 7
ATOM 12196 N N . ALA A 1 96 ? -30.482 26.419 -17.692 1.00 25.31 96 ALA A N 7
ATOM 12197 C CA . ALA A 1 96 ? -30.209 25.617 -16.506 1.00 23.12 96 ALA A CA 7
ATOM 12198 C C . ALA A 1 96 ? -31.445 25.506 -15.621 1.00 32.35 96 ALA A C 7
ATOM 12199 O O . ALA A 1 96 ? -31.940 24.408 -15.363 1.00 14.34 96 ALA A O 7
ATOM 12206 N N . LEU A 1 97 ? -31.940 26.649 -15.158 1.00 21.25 97 LEU A N 7
ATOM 12207 C CA . LEU A 1 97 ? -33.119 26.680 -14.300 1.00 74.14 97 LEU A CA 7
ATOM 12208 C C . LEU A 1 97 ? -34.361 26.235 -15.066 1.00 23.22 97 LEU A C 7
ATOM 12209 O O . LEU A 1 97 ? -35.137 25.409 -14.585 1.00 34.13 97 LEU A O 7
ATOM 12225 N N . LYS A 1 98 ? -34.542 26.786 -16.261 1.00 0.35 98 LYS A N 7
ATOM 12226 C CA . LYS A 1 98 ? -35.687 26.445 -17.096 1.00 33.12 98 LYS A CA 7
ATOM 12227 C C . LYS A 1 98 ? -35.794 24.935 -17.282 1.00 30.02 98 LYS A C 7
ATOM 12228 O O . LYS A 1 98 ? -36.804 24.325 -16.928 1.00 63.54 98 LYS A O 7
ATOM 12247 N N . LYS A 1 99 ? -34.747 24.336 -17.838 1.00 21.00 99 LYS A N 7
ATOM 12248 C CA . LYS A 1 99 ? -34.721 22.896 -18.069 1.00 42.21 99 LYS A CA 7
ATOM 12249 C C . LYS A 1 99 ? -34.966 22.134 -16.771 1.00 23.51 99 LYS A C 7
ATOM 12250 O O . LYS A 1 99 ? -35.445 20.999 -16.788 1.00 65.41 99 LYS A O 7
ATOM 12269 N N . LEU A 1 100 ? -34.639 22.763 -15.648 1.00 64.24 100 LEU A N 7
ATOM 12270 C CA . LEU A 1 100 ? -34.825 22.143 -14.341 1.00 32.14 100 LEU A CA 7
ATOM 12271 C C . LEU A 1 100 ? -36.263 22.310 -13.860 1.00 11.53 100 LEU A C 7
ATOM 12272 O O . LEU A 1 100 ? -36.753 21.524 -13.051 1.00 45.41 100 LEU A O 7
ATOM 12288 N N . GLY A 1 101 ? -36.935 23.340 -14.365 1.00 62.11 101 GLY A N 7
ATOM 12289 C CA . GLY A 1 101 ? -38.311 23.591 -13.977 1.00 12.20 101 GLY A CA 7
ATOM 12290 C C . GLY A 1 101 ? -38.415 24.463 -12.742 1.00 1.10 101 GLY A C 7
ATOM 12291 O O . GLY A 1 101 ? -39.346 24.319 -11.948 1.00 51.53 101 GLY A O 7
ATOM 12295 N N . LEU A 1 102 ? -37.457 25.368 -12.576 1.00 55.41 102 LEU A N 7
ATOM 12296 C CA . LEU A 1 102 ? -37.443 26.267 -11.427 1.00 14.34 102 LEU A CA 7
ATOM 12297 C C . LEU A 1 102 ? -38.109 27.596 -11.767 1.00 11.21 102 LEU A C 7
ATOM 12298 O O . LEU A 1 102 ? -38.734 27.740 -12.819 1.00 44.12 102 LEU A O 7
ATOM 12314 N N . LYS A 1 103 ? -37.970 28.568 -10.872 1.00 13.32 103 LYS A N 7
ATOM 12315 C CA . LYS A 1 103 ? -38.554 29.888 -11.077 1.00 42.20 103 LYS A CA 7
ATOM 12316 C C . LYS A 1 103 ? -37.491 30.891 -11.515 1.00 14.34 103 LYS A C 7
ATOM 12317 O O . LYS A 1 103 ? -36.737 31.411 -10.691 1.00 21.53 103 LYS A O 7
ATOM 12336 N N . LEU A 1 104 ? -37.439 31.161 -12.815 1.00 2.53 104 LEU A N 7
ATOM 12337 C CA . LEU A 1 104 ? -36.469 32.104 -13.361 1.00 14.53 104 LEU A CA 7
ATOM 12338 C C . LEU A 1 104 ? -37.026 33.524 -13.354 1.00 12.44 104 LEU A C 7
ATOM 12339 O O . LEU A 1 104 ? -38.212 33.736 -13.609 1.00 44.22 104 LEU A O 7
ATOM 12355 N N . GLU A 1 105 ? -36.164 34.492 -13.062 1.00 25.15 105 GLU A N 7
ATOM 12356 C CA . GLU A 1 105 ? -36.571 35.891 -13.023 1.00 44.43 105 GLU A CA 7
ATOM 12357 C C . GLU A 1 105 ? -36.860 36.413 -14.428 1.00 62.22 105 GLU A C 7
ATOM 12358 O O . GLU A 1 105 ? -37.902 37.019 -14.673 1.00 51.31 105 GLU A O 7
ATOM 12370 N N . MET A 1 1 ? 6.417 15.028 10.887 1.00 31.05 1 MET A N 8
ATOM 12371 C CA . MET A 1 1 ? 7.067 14.994 9.582 1.00 32.32 1 MET A CA 8
ATOM 12372 C C . MET A 1 1 ? 7.830 13.688 9.389 1.00 23.45 1 MET A C 8
ATOM 12373 O O . MET A 1 1 ? 9.061 13.654 9.391 1.00 72.11 1 MET A O 8
ATOM 12387 N N . PRO A 1 2 ? 7.085 12.585 9.219 1.00 62.23 2 PRO A N 8
ATOM 12388 C CA . PRO A 1 2 ? 7.671 11.257 9.021 1.00 62.33 2 PRO A CA 8
ATOM 12389 C C . PRO A 1 2 ? 8.357 11.121 7.665 1.00 21.14 2 PRO A C 8
ATOM 12390 O O . PRO A 1 2 ? 8.134 11.927 6.762 1.00 15.33 2 PRO A O 8
ATOM 12401 N N . SER A 1 3 ? 9.194 10.097 7.530 1.00 33.41 3 SER A N 8
ATOM 12402 C CA . SER A 1 3 ? 9.915 9.858 6.286 1.00 63.43 3 SER A CA 8
ATOM 12403 C C . SER A 1 3 ? 9.494 8.532 5.659 1.00 42.40 3 SER A C 8
ATOM 12404 O O . SER A 1 3 ? 9.389 8.414 4.439 1.00 40.25 3 SER A O 8
ATOM 12412 N N . VAL A 1 4 ? 9.254 7.535 6.505 1.00 13.21 4 VAL A N 8
ATOM 12413 C CA . VAL A 1 4 ? 8.844 6.217 6.037 1.00 75.33 4 VAL A CA 8
ATOM 12414 C C . VAL A 1 4 ? 7.504 6.284 5.311 1.00 1.24 4 VAL A C 8
ATOM 12415 O O . VAL A 1 4 ? 7.258 5.533 4.370 1.00 65.24 4 VAL A O 8
ATOM 12428 N N . ASN A 1 5 ? 6.640 7.191 5.758 1.00 22.44 5 ASN A N 8
ATOM 12429 C CA . ASN A 1 5 ? 5.324 7.356 5.152 1.00 63.24 5 ASN A CA 8
ATOM 12430 C C . ASN A 1 5 ? 5.448 7.735 3.679 1.00 14.42 5 ASN A C 8
ATOM 12431 O O . ASN A 1 5 ? 4.551 7.463 2.880 1.00 4.54 5 ASN A O 8
ATOM 12442 N N . ASP A 1 6 ? 6.564 8.364 3.328 1.00 63.32 6 ASP A N 8
ATOM 12443 C CA . ASP A 1 6 ? 6.807 8.780 1.951 1.00 73.35 6 ASP A CA 8
ATOM 12444 C C . ASP A 1 6 ? 6.737 7.586 1.003 1.00 12.11 6 ASP A C 8
ATOM 12445 O O . ASP A 1 6 ? 5.984 7.599 0.029 1.00 72.55 6 ASP A O 8
ATOM 12454 N N . SER A 1 7 ? 7.527 6.559 1.294 1.00 31.21 7 SER A N 8
ATOM 12455 C CA . SER A 1 7 ? 7.558 5.359 0.465 1.00 5.31 7 SER A CA 8
ATOM 12456 C C . SER A 1 7 ? 6.176 4.719 0.384 1.00 73.43 7 SER A C 8
ATOM 12457 O O . SER A 1 7 ? 5.727 4.318 -0.692 1.00 4.24 7 SER A O 8
ATOM 12465 N N . LEU A 1 8 ? 5.505 4.626 1.526 1.00 4.35 8 LEU A N 8
ATOM 12466 C CA . LEU A 1 8 ? 4.172 4.035 1.586 1.00 3.50 8 LEU A CA 8
ATOM 12467 C C . LEU A 1 8 ? 3.222 4.738 0.621 1.00 32.15 8 LEU A C 8
ATOM 12468 O O . LEU A 1 8 ? 2.350 4.107 0.025 1.00 30.33 8 LEU A O 8
ATOM 12484 N N . ASP A 1 9 ? 3.398 6.046 0.474 1.00 50.23 9 ASP A N 8
ATOM 12485 C CA . ASP A 1 9 ? 2.557 6.833 -0.421 1.00 50.40 9 ASP A CA 8
ATOM 12486 C C . ASP A 1 9 ? 2.596 6.272 -1.839 1.00 20.13 9 ASP A C 8
ATOM 12487 O O . ASP A 1 9 ? 1.611 6.348 -2.573 1.00 50.35 9 ASP A O 8
ATOM 12496 N N . ILE A 1 10 ? 3.739 5.708 -2.215 1.00 14.23 10 ILE A N 8
ATOM 12497 C CA . ILE A 1 10 ? 3.905 5.134 -3.544 1.00 21.33 10 ILE A CA 8
ATOM 12498 C C . ILE A 1 10 ? 3.330 3.723 -3.609 1.00 35.32 10 ILE A C 8
ATOM 12499 O O . ILE A 1 10 ? 2.608 3.377 -4.545 1.00 4.32 10 ILE A O 8
ATOM 12515 N N . VAL A 1 11 ? 3.652 2.911 -2.607 1.00 10.11 11 VAL A N 8
ATOM 12516 C CA . VAL A 1 11 ? 3.165 1.538 -2.548 1.00 52.24 11 VAL A CA 8
ATOM 12517 C C . VAL A 1 11 ? 1.644 1.491 -2.642 1.00 62.14 11 VAL A C 8
ATOM 12518 O O . VAL A 1 11 ? 1.086 0.785 -3.483 1.00 24.03 11 VAL A O 8
ATOM 12531 N N . GLU A 1 12 ? 0.979 2.246 -1.774 1.00 74.41 12 GLU A N 8
ATOM 12532 C CA . GLU A 1 12 ? -0.479 2.289 -1.761 1.00 32.20 12 GLU A CA 8
ATOM 12533 C C . GLU A 1 12 ? -1.022 2.793 -3.095 1.00 61.23 12 GLU A C 8
ATOM 12534 O O . GLU A 1 12 ? -2.092 2.378 -3.540 1.00 35.13 12 GLU A O 8
ATOM 12546 N N . LYS A 1 13 ? -0.275 3.690 -3.729 1.00 52.10 13 LYS A N 8
ATOM 12547 C CA . LYS A 1 13 ? -0.678 4.252 -5.013 1.00 75.31 13 LYS A CA 8
ATOM 12548 C C . LYS A 1 13 ? -1.017 3.147 -6.008 1.00 33.22 13 LYS A C 8
ATOM 12549 O O . LYS A 1 13 ? -1.863 3.326 -6.886 1.00 34.12 13 LYS A O 8
ATOM 12568 N N . LEU A 1 14 ? -0.355 2.004 -5.864 1.00 53.03 14 LEU A N 8
ATOM 12569 C CA . LEU A 1 14 ? -0.587 0.869 -6.750 1.00 34.32 14 LEU A CA 8
ATOM 12570 C C . LEU A 1 14 ? -1.933 0.214 -6.453 1.00 20.15 14 LEU A C 8
ATOM 12571 O O . LEU A 1 14 ? -2.720 -0.050 -7.362 1.00 31.33 14 LEU A O 8
ATOM 12587 N N . TYR A 1 15 ? -2.189 -0.044 -5.176 1.00 20.54 15 TYR A N 8
ATOM 12588 C CA . TYR A 1 15 ? -3.439 -0.669 -4.758 1.00 63.51 15 TYR A CA 8
ATOM 12589 C C . TYR A 1 15 ? -4.641 0.122 -5.266 1.00 1.52 15 TYR A C 8
ATOM 12590 O O . TYR A 1 15 ? -5.507 -0.414 -5.957 1.00 4.21 15 TYR A O 8
ATOM 12608 N N . LYS A 1 16 ? -4.685 1.405 -4.918 1.00 31.04 16 LYS A N 8
ATOM 12609 C CA . LYS A 1 16 ? -5.777 2.274 -5.338 1.00 65.05 16 LYS A CA 8
ATOM 12610 C C . LYS A 1 16 ? -5.810 2.412 -6.857 1.00 20.02 16 LYS A C 8
ATOM 12611 O O . LYS A 1 16 ? -6.853 2.703 -7.441 1.00 72.24 16 LYS A O 8
ATOM 12630 N N . ASP A 1 17 ? -4.662 2.200 -7.490 1.00 2.40 17 ASP A N 8
ATOM 12631 C CA . ASP A 1 17 ? -4.559 2.298 -8.941 1.00 72.03 17 ASP A CA 8
ATOM 12632 C C . ASP A 1 17 ? -5.144 1.058 -9.613 1.00 4.12 17 ASP A C 8
ATOM 12633 O O . ASP A 1 17 ? -5.507 1.089 -10.787 1.00 23.12 17 ASP A O 8
ATOM 12642 N N . GLY A 1 18 ? -5.229 -0.032 -8.857 1.00 12.22 18 GLY A N 8
ATOM 12643 C CA . GLY A 1 18 ? -5.768 -1.268 -9.395 1.00 55.30 18 GLY A CA 8
ATOM 12644 C C . GLY A 1 18 ? -4.757 -2.396 -9.384 1.00 51.00 18 GLY A C 8
ATOM 12645 O O . GLY A 1 18 ? -4.616 -3.123 -10.367 1.00 62.04 18 GLY A O 8
ATOM 12649 N N . VAL A 1 19 ? -4.048 -2.542 -8.269 1.00 33.13 19 VAL A N 8
ATOM 12650 C CA . VAL A 1 19 ? -3.043 -3.590 -8.133 1.00 54.24 19 VAL A CA 8
ATOM 12651 C C . VAL A 1 19 ? -3.348 -4.494 -6.944 1.00 74.32 19 VAL A C 8
ATOM 12652 O O . VAL A 1 19 ? -3.646 -4.033 -5.842 1.00 42.01 19 VAL A O 8
ATOM 12665 N N . PRO A 1 20 ? -3.275 -5.814 -7.171 1.00 61.22 20 PRO A N 8
ATOM 12666 C CA . PRO A 1 20 ? -3.540 -6.811 -6.130 1.00 65.21 20 PRO A CA 8
ATOM 12667 C C . PRO A 1 20 ? -2.453 -6.836 -5.060 1.00 41.33 20 PRO A C 8
ATOM 12668 O O . PRO A 1 20 ? -1.299 -6.497 -5.325 1.00 74.53 20 PRO A O 8
ATOM 12679 N N . VAL A 1 21 ? -2.829 -7.237 -3.851 1.00 2.44 21 VAL A N 8
ATOM 12680 C CA . VAL A 1 21 ? -1.886 -7.306 -2.741 1.00 12.22 21 VAL A CA 8
ATOM 12681 C C . VAL A 1 21 ? -0.665 -8.141 -3.109 1.00 44.31 21 VAL A C 8
ATOM 12682 O O . VAL A 1 21 ? 0.466 -7.791 -2.767 1.00 25.03 21 VAL A O 8
ATOM 12695 N N . LYS A 1 22 ? -0.898 -9.245 -3.809 1.00 40.24 22 LYS A N 8
ATOM 12696 C CA . LYS A 1 22 ? 0.182 -10.131 -4.227 1.00 50.41 22 LYS A CA 8
ATOM 12697 C C . LYS A 1 22 ? 1.194 -9.384 -5.091 1.00 75.22 22 LYS A C 8
ATOM 12698 O O . LYS A 1 22 ? 2.400 -9.597 -4.974 1.00 23.43 22 LYS A O 8
ATOM 12717 N N . GLU A 1 23 ? 0.694 -8.508 -5.956 1.00 75.43 23 GLU A N 8
ATOM 12718 C CA . GLU A 1 23 ? 1.555 -7.730 -6.839 1.00 71.34 23 GLU A CA 8
ATOM 12719 C C . GLU A 1 23 ? 2.208 -6.577 -6.084 1.00 31.11 23 GLU A C 8
ATOM 12720 O O . GLU A 1 23 ? 3.411 -6.341 -6.210 1.00 33.25 23 GLU A O 8
ATOM 12732 N N . ILE A 1 24 ? 1.409 -5.861 -5.301 1.00 73.33 24 ILE A N 8
ATOM 12733 C CA . ILE A 1 24 ? 1.908 -4.733 -4.525 1.00 40.22 24 ILE A CA 8
ATOM 12734 C C . ILE A 1 24 ? 3.090 -5.146 -3.654 1.00 14.23 24 ILE A C 8
ATOM 12735 O O . ILE A 1 24 ? 4.066 -4.409 -3.525 1.00 64.11 24 ILE A O 8
ATOM 12751 N N . ALA A 1 25 ? 2.993 -6.329 -3.058 1.00 30.53 25 ALA A N 8
ATOM 12752 C CA . ALA A 1 25 ? 4.055 -6.843 -2.201 1.00 51.24 25 ALA A CA 8
ATOM 12753 C C . ALA A 1 25 ? 5.382 -6.905 -2.950 1.00 33.15 25 ALA A C 8
ATOM 12754 O O . ALA A 1 25 ? 6.420 -6.495 -2.429 1.00 25.32 25 ALA A O 8
ATOM 12761 N N . LYS A 1 26 ? 5.342 -7.421 -4.173 1.00 51.35 26 LYS A N 8
ATOM 12762 C CA . LYS A 1 26 ? 6.541 -7.536 -4.995 1.00 41.13 26 LYS A CA 8
ATOM 12763 C C . LYS A 1 26 ? 7.019 -6.163 -5.456 1.00 72.22 26 LYS A C 8
ATOM 12764 O O . LYS A 1 26 ? 8.215 -5.943 -5.644 1.00 1.34 26 LYS A O 8
ATOM 12783 N N . ARG A 1 27 ? 6.077 -5.243 -5.635 1.00 40.52 27 ARG A N 8
ATOM 12784 C CA . ARG A 1 27 ? 6.403 -3.891 -6.074 1.00 63.20 27 ARG A CA 8
ATOM 12785 C C . ARG A 1 27 ? 7.172 -3.139 -4.991 1.00 53.23 27 ARG A C 8
ATOM 12786 O O . ARG A 1 27 ? 8.210 -2.534 -5.260 1.00 75.11 27 ARG A O 8
ATOM 12807 N N . SER A 1 28 ? 6.654 -3.181 -3.767 1.00 62.04 28 SER A N 8
ATOM 12808 C CA . SER A 1 28 ? 7.289 -2.499 -2.646 1.00 63.40 28 SER A CA 8
ATOM 12809 C C . SER A 1 28 ? 8.272 -3.424 -1.935 1.00 4.15 28 SER A C 8
ATOM 12810 O O . SER A 1 28 ? 8.879 -3.051 -0.932 1.00 33.12 28 SER A O 8
ATOM 12818 N N . ASN A 1 29 ? 8.425 -4.635 -2.464 1.00 4.32 29 ASN A N 8
ATOM 12819 C CA . ASN A 1 29 ? 9.335 -5.614 -1.880 1.00 33.51 29 ASN A CA 8
ATOM 12820 C C . ASN A 1 29 ? 8.950 -5.920 -0.435 1.00 64.35 29 ASN A C 8
ATOM 12821 O O . ASN A 1 29 ? 9.792 -6.313 0.371 1.00 53.01 29 ASN A O 8
ATOM 12832 N N . ASN A 1 30 ? 7.673 -5.737 -0.117 1.00 3.34 30 ASN A N 8
ATOM 12833 C CA . ASN A 1 30 ? 7.177 -5.993 1.230 1.00 31.51 30 ASN A CA 8
ATOM 12834 C C . ASN A 1 30 ? 6.426 -7.321 1.290 1.00 4.41 30 ASN A C 8
ATOM 12835 O O . ASN A 1 30 ? 6.276 -8.007 0.280 1.00 2.30 30 ASN A O 8
ATOM 12846 N N . SER A 1 31 ? 5.957 -7.675 2.482 1.00 3.34 31 SER A N 8
ATOM 12847 C CA . SER A 1 31 ? 5.224 -8.921 2.676 1.00 23.11 31 SER A CA 8
ATOM 12848 C C . SER A 1 31 ? 3.719 -8.677 2.643 1.00 12.21 31 SER A C 8
ATOM 12849 O O . SER A 1 31 ? 3.255 -7.559 2.870 1.00 43.31 31 SER A O 8
ATOM 12857 N N . MET A 1 32 ? 2.961 -9.731 2.361 1.00 54.42 32 MET A N 8
ATOM 12858 C CA . MET A 1 32 ? 1.507 -9.632 2.301 1.00 50.11 32 MET A CA 8
ATOM 12859 C C . MET A 1 32 ? 0.947 -9.056 3.598 1.00 14.10 32 MET A C 8
ATOM 12860 O O . MET A 1 32 ? -0.077 -8.372 3.594 1.00 62.55 32 MET A O 8
ATOM 12874 N N . SER A 1 33 ? 1.623 -9.339 4.706 1.00 1.30 33 SER A N 8
ATOM 12875 C CA . SER A 1 33 ? 1.190 -8.852 6.011 1.00 45.15 33 SER A CA 8
ATOM 12876 C C . SER A 1 33 ? 1.589 -7.392 6.206 1.00 70.44 33 SER A C 8
ATOM 12877 O O . SER A 1 33 ? 0.986 -6.672 7.002 1.00 35.05 33 SER A O 8
ATOM 12885 N N . THR A 1 34 ? 2.610 -6.961 5.472 1.00 2.12 34 THR A N 8
ATOM 12886 C CA . THR A 1 34 ? 3.091 -5.588 5.564 1.00 53.43 34 THR A CA 8
ATOM 12887 C C . THR A 1 34 ? 2.279 -4.659 4.669 1.00 63.50 34 THR A C 8
ATOM 12888 O O . THR A 1 34 ? 1.802 -3.615 5.110 1.00 14.43 34 THR A O 8
ATOM 12899 N N . VAL A 1 35 ? 2.124 -5.048 3.407 1.00 43.04 35 VAL A N 8
ATOM 12900 C CA . VAL A 1 35 ? 1.368 -4.251 2.448 1.00 32.25 35 VAL A CA 8
ATOM 12901 C C . VAL A 1 35 ? -0.106 -4.181 2.834 1.00 12.44 35 VAL A C 8
ATOM 12902 O O . VAL A 1 35 ? -0.658 -3.097 3.023 1.00 11.00 35 VAL A O 8
ATOM 12915 N N . TYR A 1 36 ? -0.737 -5.344 2.950 1.00 3.12 36 TYR A N 8
ATOM 12916 C CA . TYR A 1 36 ? -2.148 -5.416 3.312 1.00 43.32 36 TYR A CA 8
ATOM 12917 C C . TYR A 1 36 ? -2.427 -4.610 4.576 1.00 13.25 36 TYR A C 8
ATOM 12918 O O . TYR A 1 36 ? -3.452 -3.937 4.685 1.00 13.20 36 TYR A O 8
ATOM 12936 N N . LYS A 1 37 ? -1.507 -4.684 5.533 1.00 51.24 37 LYS A N 8
ATOM 12937 C CA . LYS A 1 37 ? -1.651 -3.961 6.791 1.00 44.41 37 LYS A CA 8
ATOM 12938 C C . LYS A 1 37 ? -1.728 -2.457 6.549 1.00 71.30 37 LYS A C 8
ATOM 12939 O O . LYS A 1 37 ? -2.392 -1.733 7.289 1.00 30.34 37 LYS A O 8
ATOM 12958 N N . ALA A 1 38 ? -1.045 -1.994 5.507 1.00 74.15 38 ALA A N 8
ATOM 12959 C CA . ALA A 1 38 ? -1.040 -0.578 5.166 1.00 52.53 38 ALA A CA 8
ATOM 12960 C C . ALA A 1 38 ? -2.324 -0.182 4.442 1.00 3.13 38 ALA A C 8
ATOM 12961 O O . ALA A 1 38 ? -2.919 0.856 4.736 1.00 40.02 38 ALA A O 8
ATOM 12968 N N . LEU A 1 39 ? -2.744 -1.014 3.496 1.00 53.21 39 LEU A N 8
ATOM 12969 C CA . LEU A 1 39 ? -3.957 -0.750 2.730 1.00 21.24 39 LEU A CA 8
ATOM 12970 C C . LEU A 1 39 ? -5.137 -0.476 3.657 1.00 72.34 39 LEU A C 8
ATOM 12971 O O . LEU A 1 39 ? -5.851 0.514 3.492 1.00 25.53 39 LEU A O 8
ATOM 12987 N N . GLU A 1 40 ? -5.335 -1.359 4.631 1.00 51.12 40 GLU A N 8
ATOM 12988 C CA . GLU A 1 40 ? -6.428 -1.210 5.585 1.00 72.02 40 GLU A CA 8
ATOM 12989 C C . GLU A 1 40 ? -6.318 0.112 6.338 1.00 0.41 40 GLU A C 8
ATOM 12990 O O . GLU A 1 40 ? -7.303 0.621 6.873 1.00 75.14 40 GLU A O 8
ATOM 13002 N N . LYS A 1 41 ? -5.109 0.665 6.376 1.00 32.14 41 LYS A N 8
ATOM 13003 C CA . LYS A 1 41 ? -4.868 1.928 7.063 1.00 3.33 41 LYS A CA 8
ATOM 13004 C C . LYS A 1 41 ? -5.327 3.107 6.212 1.00 12.21 41 LYS A C 8
ATOM 13005 O O . LYS A 1 41 ? -6.052 3.982 6.686 1.00 31.22 41 LYS A O 8
ATOM 13024 N N . LEU A 1 42 ? -4.902 3.123 4.953 1.00 11.34 42 LEU A N 8
ATOM 13025 C CA . LEU A 1 42 ? -5.271 4.195 4.035 1.00 32.13 42 LEU A CA 8
ATOM 13026 C C . LEU A 1 42 ? -6.750 4.111 3.668 1.00 63.24 42 LEU A C 8
ATOM 13027 O O . LEU A 1 42 ? -7.461 5.116 3.686 1.00 22.02 42 LEU A O 8
ATOM 13043 N N . GLU A 1 43 ? -7.204 2.907 3.337 1.00 73.55 43 GLU A N 8
ATOM 13044 C CA . GLU A 1 43 ? -8.599 2.693 2.967 1.00 20.02 43 GLU A CA 8
ATOM 13045 C C . GLU A 1 43 ? -9.537 3.222 4.050 1.00 24.21 43 GLU A C 8
ATOM 13046 O O . GLU A 1 43 ? -10.566 3.827 3.752 1.00 10.14 43 GLU A O 8
ATOM 13058 N N . ALA A 1 44 ? -9.172 2.988 5.307 1.00 65.45 44 ALA A N 8
ATOM 13059 C CA . ALA A 1 44 ? -9.978 3.440 6.433 1.00 51.45 44 ALA A CA 8
ATOM 13060 C C . ALA A 1 44 ? -10.065 4.962 6.468 1.00 0.21 44 ALA A C 8
ATOM 13061 O O . ALA A 1 44 ? -10.974 5.527 7.076 1.00 61.34 44 ALA A O 8
ATOM 13068 N N . MET A 1 45 ? -9.112 5.621 5.815 1.00 32.10 45 MET A N 8
ATOM 13069 C CA . MET A 1 45 ? -9.084 7.078 5.773 1.00 2.23 45 MET A CA 8
ATOM 13070 C C . MET A 1 45 ? -9.635 7.594 4.447 1.00 11.22 45 MET A C 8
ATOM 13071 O O . MET A 1 45 ? -10.048 8.748 4.344 1.00 31.13 45 MET A O 8
ATOM 13085 N N . GLY A 1 46 ? -9.637 6.731 3.436 1.00 74.24 46 GLY A N 8
ATOM 13086 C CA . GLY A 1 46 ? -10.140 7.119 2.131 1.00 3.44 46 GLY A CA 8
ATOM 13087 C C . GLY A 1 46 ? -9.058 7.703 1.244 1.00 41.33 46 GLY A C 8
ATOM 13088 O O . GLY A 1 46 ? -9.328 8.572 0.414 1.00 2.11 46 GLY A O 8
ATOM 13092 N N . ARG A 1 47 ? -7.830 7.226 1.418 1.00 61.11 47 ARG A N 8
ATOM 13093 C CA . ARG A 1 47 ? -6.703 7.708 0.628 1.00 74.00 47 ARG A CA 8
ATOM 13094 C C . ARG A 1 47 ? -6.517 6.861 -0.627 1.00 73.41 47 ARG A C 8
ATOM 13095 O O . ARG A 1 47 ? -6.166 7.375 -1.689 1.00 51.42 47 ARG A O 8
ATOM 13116 N N . ILE A 1 48 ? -6.757 5.560 -0.498 1.00 1.43 48 ILE A N 8
ATOM 13117 C CA . ILE A 1 48 ? -6.616 4.642 -1.621 1.00 43.34 48 ILE A CA 8
ATOM 13118 C C . ILE A 1 48 ? -7.952 4.422 -2.322 1.00 34.21 48 ILE A C 8
ATOM 13119 O O . ILE A 1 48 ? -8.160 3.404 -2.983 1.00 12.34 48 ILE A O 8
ATOM 13135 N N . LYS A 1 49 ? -8.857 5.384 -2.175 1.00 5.41 49 LYS A N 8
ATOM 13136 C CA . LYS A 1 49 ? -10.174 5.299 -2.795 1.00 44.21 49 LYS A CA 8
ATOM 13137 C C . LYS A 1 49 ? -10.710 6.688 -3.127 1.00 3.51 49 LYS A C 8
ATOM 13138 O O . LYS A 1 49 ? -11.033 7.469 -2.233 1.00 4.42 49 LYS A O 8
ATOM 13157 N N . ARG A 1 50 ? -10.801 6.989 -4.419 1.00 34.52 50 ARG A N 8
ATOM 13158 C CA . ARG A 1 50 ? -11.299 8.283 -4.869 1.00 11.44 50 ARG A CA 8
ATOM 13159 C C . ARG A 1 50 ? -12.817 8.258 -5.027 1.00 1.45 50 ARG A C 8
ATOM 13160 O O . ARG A 1 50 ? -13.368 7.367 -5.673 1.00 53.42 50 ARG A O 8
ATOM 13181 N N . ARG A 1 51 ? -13.485 9.240 -4.431 1.00 0.32 51 ARG A N 8
ATOM 13182 C CA . ARG A 1 51 ? -14.938 9.329 -4.503 1.00 71.12 51 ARG A CA 8
ATOM 13183 C C . ARG A 1 51 ? -15.369 10.585 -5.256 1.00 64.43 51 ARG A C 8
ATOM 13184 O O . ARG A 1 51 ? -14.978 11.698 -4.903 1.00 50.42 51 ARG A O 8
ATOM 13205 N N . LYS A 1 52 ? -16.175 10.399 -6.295 1.00 63.43 52 LYS A N 8
ATOM 13206 C CA . LYS A 1 52 ? -16.659 11.515 -7.098 1.00 74.55 52 LYS A CA 8
ATOM 13207 C C . LYS A 1 52 ? -18.185 11.558 -7.106 1.00 1.43 52 LYS A C 8
ATOM 13208 O O . LYS A 1 52 ? -18.845 10.520 -7.094 1.00 13.32 52 LYS A O 8
ATOM 13227 N N . GLY A 1 53 ? -18.738 12.767 -7.127 1.00 22.34 53 GLY A N 8
ATOM 13228 C CA . GLY A 1 53 ? -20.181 12.922 -7.136 1.00 5.22 53 GLY A CA 8
ATOM 13229 C C . GLY A 1 53 ? -20.816 12.526 -5.817 1.00 44.03 53 GLY A C 8
ATOM 13230 O O . GLY A 1 53 ? -20.334 11.621 -5.136 1.00 65.33 53 GLY A O 8
ATOM 13234 N N . ARG A 1 54 ? -21.898 13.206 -5.456 1.00 14.21 54 ARG A N 8
ATOM 13235 C CA . ARG A 1 54 ? -22.598 12.922 -4.209 1.00 21.20 54 ARG A CA 8
ATOM 13236 C C . ARG A 1 54 ? -24.109 13.002 -4.403 1.00 71.34 54 ARG A C 8
ATOM 13237 O O . ARG A 1 54 ? -24.753 13.953 -3.959 1.00 64.15 54 ARG A O 8
ATOM 13258 N N . TYR A 1 55 ? -24.669 11.998 -5.070 1.00 22.14 55 TYR A N 8
ATOM 13259 C CA . TYR A 1 55 ? -26.103 11.955 -5.325 1.00 53.04 55 TYR A CA 8
ATOM 13260 C C . TYR A 1 55 ? -26.736 10.726 -4.679 1.00 11.42 55 TYR A C 8
ATOM 13261 O O . TYR A 1 55 ? -27.055 9.750 -5.357 1.00 33.15 55 TYR A O 8
ATOM 13279 N N . ARG A 1 56 ? -26.914 10.783 -3.363 1.00 14.33 56 ARG A N 8
ATOM 13280 C CA . ARG A 1 56 ? -27.508 9.676 -2.623 1.00 62.12 56 ARG A CA 8
ATOM 13281 C C . ARG A 1 56 ? -27.872 10.104 -1.205 1.00 70.41 56 ARG A C 8
ATOM 13282 O O . ARG A 1 56 ? -27.474 9.463 -0.232 1.00 74.54 56 ARG A O 8
ATOM 13303 N N . GLN A 1 57 ? -28.631 11.189 -1.096 1.00 74.32 57 GLN A N 8
ATOM 13304 C CA . GLN A 1 57 ? -29.048 11.702 0.204 1.00 55.33 57 GLN A CA 8
ATOM 13305 C C . GLN A 1 57 ? -29.935 12.933 0.044 1.00 33.54 57 GLN A C 8
ATOM 13306 O O . GLN A 1 57 ? -29.962 13.558 -1.017 1.00 13.14 57 GLN A O 8
ATOM 13320 N N . HIS A 1 58 ? -30.661 13.274 1.104 1.00 52.12 58 HIS A N 8
ATOM 13321 C CA . HIS A 1 58 ? -31.550 14.430 1.081 1.00 13.04 58 HIS A CA 8
ATOM 13322 C C . HIS A 1 58 ? -30.807 15.678 0.617 1.00 45.55 58 HIS A C 8
ATOM 13323 O O . HIS A 1 58 ? -29.608 15.826 0.861 1.00 71.35 58 HIS A O 8
ATOM 13337 N N . ARG A 1 59 ? -31.523 16.572 -0.056 1.00 54.11 59 ARG A N 8
ATOM 13338 C CA . ARG A 1 59 ? -30.930 17.806 -0.558 1.00 53.13 59 ARG A CA 8
ATOM 13339 C C . ARG A 1 59 ? -30.899 18.876 0.530 1.00 61.02 59 ARG A C 8
ATOM 13340 O O . ARG A 1 59 ? -31.897 19.112 1.212 1.00 60.43 59 ARG A O 8
ATOM 13361 N N . ARG A 1 60 ? -29.747 19.519 0.687 1.00 11.01 60 ARG A N 8
ATOM 13362 C CA . ARG A 1 60 ? -29.585 20.562 1.693 1.00 0.24 60 ARG A CA 8
ATOM 13363 C C . ARG A 1 60 ? -29.659 19.976 3.100 1.00 2.40 60 ARG A C 8
ATOM 13364 O O . ARG A 1 60 ? -28.635 19.783 3.758 1.00 20.12 60 ARG A O 8
ATOM 13385 N N . LEU A 1 61 ? -30.874 19.696 3.556 1.00 61.53 61 LEU A N 8
ATOM 13386 C CA . LEU A 1 61 ? -31.082 19.132 4.885 1.00 11.23 61 LEU A CA 8
ATOM 13387 C C . LEU A 1 61 ? -32.377 18.328 4.939 1.00 31.41 61 LEU A C 8
ATOM 13388 O O . LEU A 1 61 ? -32.357 17.096 4.933 1.00 50.10 61 LEU A O 8
ATOM 13404 N N . THR A 1 62 ? -33.503 19.031 4.989 1.00 71.41 62 THR A N 8
ATOM 13405 C CA . THR A 1 62 ? -34.808 18.383 5.042 1.00 3.13 62 THR A CA 8
ATOM 13406 C C . THR A 1 62 ? -35.517 18.462 3.695 1.00 1.25 62 THR A C 8
ATOM 13407 O O . THR A 1 62 ? -35.182 19.297 2.856 1.00 71.32 62 THR A O 8
ATOM 13418 N N . GLU A 1 63 ? -36.498 17.587 3.496 1.00 3.25 63 GLU A N 8
ATOM 13419 C CA . GLU A 1 63 ? -37.254 17.559 2.250 1.00 43.43 63 GLU A CA 8
ATOM 13420 C C . GLU A 1 63 ? -38.017 18.864 2.047 1.00 71.25 63 GLU A C 8
ATOM 13421 O O . GLU A 1 63 ? -38.108 19.375 0.931 1.00 41.04 63 GLU A O 8
ATOM 13433 N N . GLU A 1 64 ? -38.565 19.397 3.134 1.00 53.22 64 GLU A N 8
ATOM 13434 C CA . GLU A 1 64 ? -39.322 20.642 3.074 1.00 15.44 64 GLU A CA 8
ATOM 13435 C C . GLU A 1 64 ? -38.389 21.841 2.931 1.00 11.21 64 GLU A C 8
ATOM 13436 O O . GLU A 1 64 ? -38.741 22.843 2.311 1.00 53.51 64 GLU A O 8
ATOM 13448 N N . GLU A 1 65 ? -37.198 21.728 3.510 1.00 3.11 65 GLU A N 8
ATOM 13449 C CA . GLU A 1 65 ? -36.214 22.803 3.448 1.00 21.32 65 GLU A CA 8
ATOM 13450 C C . GLU A 1 65 ? -35.716 23.003 2.019 1.00 34.24 65 GLU A C 8
ATOM 13451 O O . GLU A 1 65 ? -35.777 24.108 1.478 1.00 44.33 65 GLU A O 8
ATOM 13463 N N . LEU A 1 66 ? -35.225 21.927 1.414 1.00 71.01 66 LEU A N 8
ATOM 13464 C CA . LEU A 1 66 ? -34.716 21.984 0.048 1.00 21.01 66 LEU A CA 8
ATOM 13465 C C . LEU A 1 66 ? -35.765 22.553 -0.901 1.00 42.03 66 LEU A C 8
ATOM 13466 O O . LEU A 1 66 ? -35.432 23.168 -1.914 1.00 50.31 66 LEU A O 8
ATOM 13482 N N . ALA A 1 67 ? -37.034 22.346 -0.565 1.00 54.42 67 ALA A N 8
ATOM 13483 C CA . ALA A 1 67 ? -38.132 22.844 -1.385 1.00 30.43 67 ALA A CA 8
ATOM 13484 C C . ALA A 1 67 ? -38.385 24.325 -1.124 1.00 70.30 67 ALA A C 8
ATOM 13485 O O . ALA A 1 67 ? -38.881 25.043 -1.993 1.00 4.41 67 ALA A O 8
ATOM 13492 N N . THR A 1 68 ? -38.043 24.776 0.079 1.00 51.23 68 THR A N 8
ATOM 13493 C CA . THR A 1 68 ? -38.235 26.171 0.454 1.00 0.23 68 THR A CA 8
ATOM 13494 C C . THR A 1 68 ? -37.076 27.035 -0.029 1.00 25.35 68 THR A C 8
ATOM 13495 O O . THR A 1 68 ? -37.283 28.107 -0.596 1.00 45.05 68 THR A O 8
ATOM 13506 N N . ILE A 1 69 ? -35.856 26.561 0.202 1.00 44.50 69 ILE A N 8
ATOM 13507 C CA . ILE A 1 69 ? -34.663 27.290 -0.212 1.00 3.25 69 ILE A CA 8
ATOM 13508 C C . ILE A 1 69 ? -34.614 27.450 -1.727 1.00 4.01 69 ILE A C 8
ATOM 13509 O O . ILE A 1 69 ? -34.196 28.489 -2.239 1.00 25.34 69 ILE A O 8
ATOM 13525 N N . ARG A 1 70 ? -35.044 26.414 -2.440 1.00 50.42 70 ARG A N 8
ATOM 13526 C CA . ARG A 1 70 ? -35.050 26.439 -3.897 1.00 51.15 70 ARG A CA 8
ATOM 13527 C C . ARG A 1 70 ? -35.830 27.643 -4.418 1.00 4.53 70 ARG A C 8
ATOM 13528 O O . ARG A 1 70 ? -35.608 28.100 -5.539 1.00 73.20 70 ARG A O 8
ATOM 13549 N N . GLU A 1 71 ? -36.742 28.152 -3.595 1.00 4.34 71 GLU A N 8
ATOM 13550 C CA . GLU A 1 71 ? -37.553 29.302 -3.973 1.00 40.33 71 GLU A CA 8
ATOM 13551 C C . GLU A 1 71 ? -36.674 30.466 -4.424 1.00 23.21 71 GLU A C 8
ATOM 13552 O O . GLU A 1 71 ? -37.067 31.263 -5.275 1.00 71.04 71 GLU A O 8
ATOM 13564 N N . LEU A 1 72 ? -35.481 30.555 -3.846 1.00 53.30 72 LEU A N 8
ATOM 13565 C CA . LEU A 1 72 ? -34.544 31.620 -4.187 1.00 34.04 72 LEU A CA 8
ATOM 13566 C C . LEU A 1 72 ? -34.306 31.676 -5.692 1.00 74.51 72 LEU A C 8
ATOM 13567 O O . LEU A 1 72 ? -33.893 32.704 -6.228 1.00 71.23 72 LEU A O 8
ATOM 13583 N N . TYR A 1 73 ? -34.573 30.564 -6.369 1.00 42.33 73 TYR A N 8
ATOM 13584 C CA . TYR A 1 73 ? -34.388 30.486 -7.813 1.00 63.50 73 TYR A CA 8
ATOM 13585 C C . TYR A 1 73 ? -35.539 31.165 -8.548 1.00 55.11 73 TYR A C 8
ATOM 13586 O O . TYR A 1 73 ? -35.329 31.883 -9.527 1.00 60.42 73 TYR A O 8
ATOM 13604 N N . LEU A 1 74 ? -36.756 30.936 -8.067 1.00 2.54 74 LEU A N 8
ATOM 13605 C CA . LEU A 1 74 ? -37.943 31.527 -8.675 1.00 64.43 74 LEU A CA 8
ATOM 13606 C C . LEU A 1 74 ? -38.041 33.014 -8.349 1.00 23.03 74 LEU A C 8
ATOM 13607 O O . LEU A 1 74 ? -38.317 33.835 -9.223 1.00 3.53 74 LEU A O 8
ATOM 13623 N N . LYS A 1 75 ? -37.810 33.352 -7.086 1.00 11.35 75 LYS A N 8
ATOM 13624 C CA . LYS A 1 75 ? -37.868 34.741 -6.642 1.00 62.23 75 LYS A CA 8
ATOM 13625 C C . LYS A 1 75 ? -36.570 35.472 -6.971 1.00 61.14 75 LYS A C 8
ATOM 13626 O O . LYS A 1 75 ? -36.535 36.700 -7.026 1.00 63.23 75 LYS A O 8
ATOM 13645 N N . GLY A 1 76 ? -35.505 34.707 -7.192 1.00 13.11 76 GLY A N 8
ATOM 13646 C CA . GLY A 1 76 ? -34.220 35.299 -7.515 1.00 13.45 76 GLY A CA 8
ATOM 13647 C C . GLY A 1 76 ? -33.498 35.821 -6.289 1.00 34.22 76 GLY A C 8
ATOM 13648 O O . GLY A 1 76 ? -32.543 36.590 -6.402 1.00 53.02 76 GLY A O 8
ATOM 13652 N N . ALA A 1 77 ? -33.955 35.404 -5.113 1.00 23.02 77 ALA A N 8
ATOM 13653 C CA . ALA A 1 77 ? -33.345 35.834 -3.860 1.00 72.04 77 ALA A CA 8
ATOM 13654 C C . ALA A 1 77 ? -31.877 35.427 -3.796 1.00 52.30 77 ALA A C 8
ATOM 13655 O O . ALA A 1 77 ? -31.387 34.693 -4.655 1.00 43.45 77 ALA A O 8
ATOM 13662 N N . THR A 1 78 ? -31.178 35.910 -2.774 1.00 20.33 78 THR A N 8
ATOM 13663 C CA . THR A 1 78 ? -29.765 35.598 -2.599 1.00 14.33 78 THR A CA 8
ATOM 13664 C C . THR A 1 78 ? -29.531 34.803 -1.320 1.00 61.31 78 THR A C 8
ATOM 13665 O O . THR A 1 78 ? -30.466 34.531 -0.566 1.00 42.34 78 THR A O 8
ATOM 13676 N N . VAL A 1 79 ? -28.278 34.431 -1.080 1.00 44.33 79 VAL A N 8
ATOM 13677 C CA . VAL A 1 79 ? -27.921 33.667 0.109 1.00 24.13 79 VAL A CA 8
ATOM 13678 C C . VAL A 1 79 ? -28.383 34.377 1.377 1.00 22.12 79 VAL A C 8
ATOM 13679 O O . VAL A 1 79 ? -28.705 33.736 2.378 1.00 44.33 79 VAL A O 8
ATOM 13692 N N . TYR A 1 80 ? -28.413 35.704 1.327 1.00 12.13 80 TYR A N 8
ATOM 13693 C CA . TYR A 1 80 ? -28.834 36.502 2.473 1.00 25.40 80 TYR A CA 8
ATOM 13694 C C . TYR A 1 80 ? -30.343 36.408 2.678 1.00 44.33 80 TYR A C 8
ATOM 13695 O O . TYR A 1 80 ? -30.842 36.600 3.786 1.00 22.43 80 TYR A O 8
ATOM 13713 N N . GLU A 1 81 ? -31.062 36.112 1.600 1.00 22.44 81 GLU A N 8
ATOM 13714 C CA . GLU A 1 81 ? -32.514 35.993 1.661 1.00 24.50 81 GLU A CA 8
ATOM 13715 C C . GLU A 1 81 ? -32.925 34.661 2.283 1.00 60.03 81 GLU A C 8
ATOM 13716 O O . GLU A 1 81 ? -33.713 34.623 3.228 1.00 61.21 81 GLU A O 8
ATOM 13728 N N . ILE A 1 82 ? -32.386 33.572 1.744 1.00 73.32 82 ILE A N 8
ATOM 13729 C CA . ILE A 1 82 ? -32.697 32.239 2.246 1.00 43.45 82 ILE A CA 8
ATOM 13730 C C . ILE A 1 82 ? -32.441 32.143 3.747 1.00 51.04 82 ILE A C 8
ATOM 13731 O O . ILE A 1 82 ? -33.115 31.394 4.454 1.00 44.33 82 ILE A O 8
ATOM 13747 N N . ALA A 1 83 ? -31.466 32.909 4.225 1.00 24.40 83 ALA A N 8
ATOM 13748 C CA . ALA A 1 83 ? -31.125 32.913 5.642 1.00 43.41 83 ALA A CA 8
ATOM 13749 C C . ALA A 1 83 ? -32.350 33.205 6.502 1.00 51.13 83 ALA A C 8
ATOM 13750 O O . ALA A 1 83 ? -32.603 32.520 7.493 1.00 4.34 83 ALA A O 8
ATOM 13757 N N . ARG A 1 84 ? -33.109 34.225 6.114 1.00 12.05 84 ARG A N 8
ATOM 13758 C CA . ARG A 1 84 ? -34.308 34.608 6.851 1.00 54.11 84 ARG A CA 8
ATOM 13759 C C . ARG A 1 84 ? -35.430 33.598 6.627 1.00 72.23 84 ARG A C 8
ATOM 13760 O O . ARG A 1 84 ? -36.286 33.405 7.489 1.00 0.21 84 ARG A O 8
ATOM 13781 N N . GLN A 1 85 ? -35.419 32.959 5.461 1.00 24.55 85 GLN A N 8
ATOM 13782 C CA . GLN A 1 85 ? -36.436 31.970 5.124 1.00 44.23 85 GLN A CA 8
ATOM 13783 C C . GLN A 1 85 ? -36.277 30.713 5.972 1.00 44.33 85 GLN A C 8
ATOM 13784 O O . GLN A 1 85 ? -37.210 30.291 6.657 1.00 5.22 85 GLN A O 8
ATOM 13798 N N . LEU A 1 86 ? -35.090 30.118 5.923 1.00 64.14 86 LEU A N 8
ATOM 13799 C CA . LEU A 1 86 ? -34.808 28.907 6.687 1.00 41.12 86 LEU A CA 8
ATOM 13800 C C . LEU A 1 86 ? -34.771 29.204 8.182 1.00 14.23 86 LEU A C 8
ATOM 13801 O O . LEU A 1 86 ? -34.883 28.300 9.008 1.00 24.34 86 LEU A O 8
ATOM 13817 N N . GLY A 1 87 ? -34.614 30.480 8.523 1.00 0.21 87 GLY A N 8
ATOM 13818 C CA . GLY A 1 87 ? -34.567 30.874 9.919 1.00 14.33 87 GLY A CA 8
ATOM 13819 C C . GLY A 1 87 ? -33.172 30.770 10.505 1.00 74.40 87 GLY A C 8
ATOM 13820 O O . GLY A 1 87 ? -33.008 30.682 11.722 1.00 50.12 87 GLY A O 8
ATOM 13824 N N . ARG A 1 88 ? -32.167 30.778 9.637 1.00 41.22 88 ARG A N 8
ATOM 13825 C CA . ARG A 1 88 ? -30.779 30.682 10.074 1.00 33.41 88 ARG A CA 8
ATOM 13826 C C . ARG A 1 88 ? -30.018 31.965 9.756 1.00 25.13 88 ARG A C 8
ATOM 13827 O O . ARG A 1 88 ? -30.346 32.695 8.821 1.00 73.14 88 ARG A O 8
ATOM 13848 N N . PRO A 1 89 ? -28.977 32.249 10.553 1.00 42.33 89 PRO A N 8
ATOM 13849 C CA . PRO A 1 89 ? -28.147 33.445 10.376 1.00 61.23 89 PRO A CA 8
ATOM 13850 C C . PRO A 1 89 ? -27.290 33.374 9.117 1.00 55.43 89 PRO A C 8
ATOM 13851 O O . PRO A 1 89 ? -27.289 34.299 8.305 1.00 72.44 89 PRO A O 8
ATOM 13862 N N . GLU A 1 90 ? -26.563 32.272 8.962 1.00 2.31 90 GLU A N 8
ATOM 13863 C CA . GLU A 1 90 ? -25.702 32.084 7.801 1.00 22.21 90 GLU A CA 8
ATOM 13864 C C . GLU A 1 90 ? -24.917 30.780 7.911 1.00 30.45 90 GLU A C 8
ATOM 13865 O O . GLU A 1 90 ? -24.712 30.079 6.920 1.00 41.13 90 GLU A O 8
ATOM 13877 N N . SER A 1 91 ? -24.481 30.459 9.125 1.00 2.33 91 SER A N 8
ATOM 13878 C CA . SER A 1 91 ? -23.716 29.242 9.367 1.00 45.52 91 SER A CA 8
ATOM 13879 C C . SER A 1 91 ? -24.431 28.027 8.786 1.00 23.33 91 SER A C 8
ATOM 13880 O O . SER A 1 91 ? -23.859 27.270 8.000 1.00 2.11 91 SER A O 8
ATOM 13888 N N . THR A 1 92 ? -25.689 27.844 9.180 1.00 44.32 92 THR A N 8
ATOM 13889 C CA . THR A 1 92 ? -26.483 26.720 8.701 1.00 22.31 92 THR A CA 8
ATOM 13890 C C . THR A 1 92 ? -26.592 26.732 7.180 1.00 55.13 92 THR A C 8
ATOM 13891 O O . THR A 1 92 ? -26.327 25.727 6.521 1.00 22.22 92 THR A O 8
ATOM 13902 N N . ILE A 1 93 ? -26.984 27.876 6.629 1.00 41.54 93 ILE A N 8
ATOM 13903 C CA . ILE A 1 93 ? -27.126 28.018 5.185 1.00 42.03 93 ILE A CA 8
ATOM 13904 C C . ILE A 1 93 ? -25.843 27.621 4.464 1.00 4.24 93 ILE A C 8
ATOM 13905 O O . ILE A 1 93 ? -25.871 26.853 3.502 1.00 45.14 93 ILE A O 8
ATOM 13921 N N . TYR A 1 94 ? -24.718 28.146 4.937 1.00 34.03 94 TYR A N 8
ATOM 13922 C CA . TYR A 1 94 ? -23.423 27.846 4.338 1.00 52.31 94 TYR A CA 8
ATOM 13923 C C . TYR A 1 94 ? -23.139 26.348 4.375 1.00 61.32 94 TYR A C 8
ATOM 13924 O O . TYR A 1 94 ? -22.620 25.780 3.414 1.00 23.42 94 TYR A O 8
ATOM 13942 N N . TYR A 1 95 ? -23.484 25.714 5.490 1.00 13.22 95 TYR A N 8
ATOM 13943 C CA . TYR A 1 95 ? -23.266 24.282 5.655 1.00 14.51 95 TYR A CA 8
ATOM 13944 C C . TYR A 1 95 ? -24.100 23.486 4.656 1.00 22.32 95 TYR A C 8
ATOM 13945 O O . TYR A 1 95 ? -23.693 22.415 4.206 1.00 33.32 95 TYR A O 8
ATOM 13963 N N . ALA A 1 96 ? -25.267 24.018 4.314 1.00 74.45 96 ALA A N 8
ATOM 13964 C CA . ALA A 1 96 ? -26.159 23.360 3.366 1.00 0.00 96 ALA A CA 8
ATOM 13965 C C . ALA A 1 96 ? -25.486 23.188 2.008 1.00 53.43 96 ALA A C 8
ATOM 13966 O O . ALA A 1 96 ? -25.332 22.069 1.517 1.00 21.12 96 ALA A O 8
ATOM 13973 N N . LEU A 1 97 ? -25.089 24.303 1.405 1.00 14.52 97 LEU A N 8
ATOM 13974 C CA . LEU A 1 97 ? -24.433 24.276 0.102 1.00 51.41 97 LEU A CA 8
ATOM 13975 C C . LEU A 1 97 ? -23.050 23.640 0.201 1.00 13.25 97 LEU A C 8
ATOM 13976 O O . LEU A 1 97 ? -22.662 22.837 -0.647 1.00 11.10 97 LEU A O 8
ATOM 13992 N N . LYS A 1 98 ? -22.312 24.001 1.245 1.00 34.32 98 LYS A N 8
ATOM 13993 C CA . LYS A 1 98 ? -20.974 23.464 1.459 1.00 10.03 98 LYS A CA 8
ATOM 13994 C C . LYS A 1 98 ? -21.005 21.940 1.535 1.00 14.44 98 LYS A C 8
ATOM 13995 O O . LYS A 1 98 ? -20.333 21.256 0.764 1.00 22.43 98 LYS A O 8
ATOM 14014 N N . LYS A 1 99 ? -21.792 21.415 2.470 1.00 44.43 99 LYS A N 8
ATOM 14015 C CA . LYS A 1 99 ? -21.913 19.973 2.646 1.00 61.14 99 LYS A CA 8
ATOM 14016 C C . LYS A 1 99 ? -22.344 19.301 1.346 1.00 44.30 99 LYS A C 8
ATOM 14017 O O . LYS A 1 99 ? -22.057 18.125 1.119 1.00 73.42 99 LYS A O 8
ATOM 14036 N N . LEU A 1 100 ? -23.029 20.055 0.494 1.00 53.22 100 LEU A N 8
ATOM 14037 C CA . LEU A 1 100 ? -23.498 19.532 -0.786 1.00 1.55 100 LEU A CA 8
ATOM 14038 C C . LEU A 1 100 ? -22.335 19.344 -1.755 1.00 32.43 100 LEU A C 8
ATOM 14039 O O . LEU A 1 100 ? -22.397 18.513 -2.659 1.00 71.24 100 LEU A O 8
ATOM 14055 N N . GLY A 1 101 ? -21.273 20.119 -1.556 1.00 11.22 101 GLY A N 8
ATOM 14056 C CA . GLY A 1 101 ? -20.111 20.020 -2.419 1.00 45.40 101 GLY A CA 8
ATOM 14057 C C . GLY A 1 101 ? -20.086 21.099 -3.484 1.00 32.24 101 GLY A C 8
ATOM 14058 O O . GLY A 1 101 ? -19.461 20.932 -4.533 1.00 13.24 101 GLY A O 8
ATOM 14062 N N . LEU A 1 102 ? -20.767 22.207 -3.217 1.00 41.34 102 LEU A N 8
ATOM 14063 C CA . LEU A 1 102 ? -20.823 23.317 -4.161 1.00 41.50 102 LEU A CA 8
ATOM 14064 C C . LEU A 1 102 ? -19.778 24.376 -3.820 1.00 1.43 102 LEU A C 8
ATOM 14065 O O . LEU A 1 102 ? -19.567 24.701 -2.651 1.00 31.00 102 LEU A O 8
ATOM 14081 N N . LYS A 1 103 ? -19.128 24.911 -4.847 1.00 52.21 103 LYS A N 8
ATOM 14082 C CA . LYS A 1 103 ? -18.108 25.936 -4.658 1.00 61.00 103 LYS A CA 8
ATOM 14083 C C . LYS A 1 103 ? -18.646 27.092 -3.820 1.00 71.11 103 LYS A C 8
ATOM 14084 O O . LYS A 1 103 ? -19.400 27.931 -4.314 1.00 73.30 103 LYS A O 8
ATOM 14103 N N . LEU A 1 104 ? -18.253 27.130 -2.552 1.00 13.12 104 LEU A N 8
ATOM 14104 C CA . LEU A 1 104 ? -18.696 28.185 -1.646 1.00 64.51 104 LEU A CA 8
ATOM 14105 C C . LEU A 1 104 ? -17.508 28.823 -0.933 1.00 13.54 104 LEU A C 8
ATOM 14106 O O . LEU A 1 104 ? -16.759 28.148 -0.228 1.00 65.53 104 LEU A O 8
ATOM 14122 N N . GLU A 1 105 ? -17.344 30.129 -1.119 1.00 70.54 105 GLU A N 8
ATOM 14123 C CA . GLU A 1 105 ? -16.249 30.858 -0.493 1.00 2.31 105 GLU A CA 8
ATOM 14124 C C . GLU A 1 105 ? -16.663 31.395 0.875 1.00 73.42 105 GLU A C 8
ATOM 14125 O O . GLU A 1 105 ? -15.885 32.066 1.551 1.00 1.33 105 GLU A O 8
ATOM 14137 N N . MET A 1 1 ? 9.100 14.693 8.870 1.00 42.25 1 MET A N 9
ATOM 14138 C CA . MET A 1 1 ? 9.689 14.196 7.632 1.00 42.43 1 MET A CA 9
ATOM 14139 C C . MET A 1 1 ? 10.127 12.743 7.784 1.00 40.32 1 MET A C 9
ATOM 14140 O O . MET A 1 1 ? 11.317 12.430 7.834 1.00 31.20 1 MET A O 9
ATOM 14154 N N . PRO A 1 2 ? 9.144 11.833 7.859 1.00 41.13 2 PRO A N 9
ATOM 14155 C CA . PRO A 1 2 ? 9.404 10.398 8.006 1.00 43.14 2 PRO A CA 9
ATOM 14156 C C . PRO A 1 2 ? 10.007 9.786 6.746 1.00 41.34 2 PRO A C 9
ATOM 14157 O O . PRO A 1 2 ? 10.110 10.446 5.712 1.00 70.00 2 PRO A O 9
ATOM 14168 N N . SER A 1 3 ? 10.405 8.521 6.840 1.00 53.14 3 SER A N 9
ATOM 14169 C CA . SER A 1 3 ? 11.002 7.821 5.707 1.00 4.24 3 SER A CA 9
ATOM 14170 C C . SER A 1 3 ? 10.073 6.725 5.196 1.00 53.31 3 SER A C 9
ATOM 14171 O O . SER A 1 3 ? 9.670 6.728 4.033 1.00 53.51 3 SER A O 9
ATOM 14179 N N . VAL A 1 4 ? 9.735 5.786 6.075 1.00 64.13 4 VAL A N 9
ATOM 14180 C CA . VAL A 1 4 ? 8.853 4.683 5.714 1.00 22.53 4 VAL A CA 9
ATOM 14181 C C . VAL A 1 4 ? 7.570 5.194 5.069 1.00 74.32 4 VAL A C 9
ATOM 14182 O O . VAL A 1 4 ? 6.989 4.531 4.210 1.00 1.52 4 VAL A O 9
ATOM 14195 N N . ASN A 1 5 ? 7.133 6.376 5.489 1.00 0.14 5 ASN A N 9
ATOM 14196 C CA . ASN A 1 5 ? 5.917 6.977 4.952 1.00 50.32 5 ASN A CA 9
ATOM 14197 C C . ASN A 1 5 ? 6.012 7.135 3.437 1.00 35.12 5 ASN A C 9
ATOM 14198 O O . ASN A 1 5 ? 5.034 6.927 2.719 1.00 23.00 5 ASN A O 9
ATOM 14209 N N . ASP A 1 6 ? 7.195 7.503 2.959 1.00 2.51 6 ASP A N 9
ATOM 14210 C CA . ASP A 1 6 ? 7.419 7.687 1.530 1.00 4.12 6 ASP A CA 9
ATOM 14211 C C . ASP A 1 6 ? 6.995 6.446 0.750 1.00 0.42 6 ASP A C 9
ATOM 14212 O O . ASP A 1 6 ? 6.458 6.548 -0.353 1.00 11.43 6 ASP A O 9
ATOM 14221 N N . SER A 1 7 ? 7.241 5.276 1.330 1.00 51.05 7 SER A N 9
ATOM 14222 C CA . SER A 1 7 ? 6.889 4.015 0.687 1.00 10.31 7 SER A CA 9
ATOM 14223 C C . SER A 1 7 ? 5.375 3.838 0.629 1.00 25.12 7 SER A C 9
ATOM 14224 O O . SER A 1 7 ? 4.835 3.316 -0.348 1.00 25.51 7 SER A O 9
ATOM 14232 N N . LEU A 1 8 ? 4.695 4.278 1.683 1.00 53.14 8 LEU A N 9
ATOM 14233 C CA . LEU A 1 8 ? 3.241 4.169 1.754 1.00 63.40 8 LEU A CA 9
ATOM 14234 C C . LEU A 1 8 ? 2.584 4.869 0.570 1.00 0.24 8 LEU A C 9
ATOM 14235 O O . LEU A 1 8 ? 1.563 4.413 0.055 1.00 14.30 8 LEU A O 9
ATOM 14251 N N . ASP A 1 9 ? 3.177 5.978 0.141 1.00 64.44 9 ASP A N 9
ATOM 14252 C CA . ASP A 1 9 ? 2.651 6.740 -0.986 1.00 5.10 9 ASP A CA 9
ATOM 14253 C C . ASP A 1 9 ? 2.542 5.865 -2.230 1.00 71.20 9 ASP A C 9
ATOM 14254 O O . ASP A 1 9 ? 1.650 6.054 -3.057 1.00 2.32 9 ASP A O 9
ATOM 14263 N N . ILE A 1 10 ? 3.456 4.909 -2.356 1.00 41.05 10 ILE A N 9
ATOM 14264 C CA . ILE A 1 10 ? 3.462 4.005 -3.500 1.00 51.12 10 ILE A CA 9
ATOM 14265 C C . ILE A 1 10 ? 2.461 2.870 -3.310 1.00 24.40 10 ILE A C 9
ATOM 14266 O O . ILE A 1 10 ? 1.676 2.563 -4.207 1.00 70.34 10 ILE A O 9
ATOM 14282 N N . VAL A 1 11 ? 2.494 2.251 -2.134 1.00 63.03 11 VAL A N 9
ATOM 14283 C CA . VAL A 1 11 ? 1.588 1.152 -1.824 1.00 23.34 11 VAL A CA 9
ATOM 14284 C C . VAL A 1 11 ? 0.133 1.572 -2.000 1.00 0.04 11 VAL A C 9
ATOM 14285 O O . VAL A 1 11 ? -0.663 0.849 -2.596 1.00 54.54 11 VAL A O 9
ATOM 14298 N N . GLU A 1 12 ? -0.206 2.745 -1.477 1.00 4.55 12 GLU A N 9
ATOM 14299 C CA . GLU A 1 12 ? -1.565 3.263 -1.578 1.00 35.41 12 GLU A CA 9
ATOM 14300 C C . GLU A 1 12 ? -1.905 3.625 -3.020 1.00 41.02 12 GLU A C 9
ATOM 14301 O O . GLU A 1 12 ? -3.049 3.485 -3.456 1.00 2.24 12 GLU A O 9
ATOM 14313 N N . LYS A 1 13 ? -0.904 4.091 -3.758 1.00 54.44 13 LYS A N 9
ATOM 14314 C CA . LYS A 1 13 ? -1.093 4.473 -5.152 1.00 52.51 13 LYS A CA 9
ATOM 14315 C C . LYS A 1 13 ? -1.269 3.241 -6.036 1.00 24.24 13 LYS A C 9
ATOM 14316 O O . LYS A 1 13 ? -1.977 3.282 -7.043 1.00 22.13 13 LYS A O 9
ATOM 14335 N N . LEU A 1 14 ? -0.621 2.147 -5.652 1.00 2.20 14 LEU A N 9
ATOM 14336 C CA . LEU A 1 14 ? -0.706 0.903 -6.408 1.00 35.01 14 LEU A CA 9
ATOM 14337 C C . LEU A 1 14 ? -2.070 0.247 -6.225 1.00 35.14 14 LEU A C 9
ATOM 14338 O O . LEU A 1 14 ? -2.766 -0.045 -7.198 1.00 10.52 14 LEU A O 9
ATOM 14354 N N . TYR A 1 15 ? -2.450 0.021 -4.972 1.00 63.42 15 TYR A N 9
ATOM 14355 C CA . TYR A 1 15 ? -3.732 -0.600 -4.662 1.00 72.55 15 TYR A CA 9
ATOM 14356 C C . TYR A 1 15 ? -4.883 0.196 -5.266 1.00 14.42 15 TYR A C 9
ATOM 14357 O O . TYR A 1 15 ? -5.734 -0.352 -5.968 1.00 41.13 15 TYR A O 9
ATOM 14375 N N . LYS A 1 16 ? -4.905 1.496 -4.988 1.00 73.34 16 LYS A N 9
ATOM 14376 C CA . LYS A 1 16 ? -5.951 2.371 -5.505 1.00 4.25 16 LYS A CA 9
ATOM 14377 C C . LYS A 1 16 ? -5.966 2.361 -7.030 1.00 63.35 16 LYS A C 9
ATOM 14378 O O . LYS A 1 16 ? -7.016 2.522 -7.651 1.00 21.21 16 LYS A O 9
ATOM 14397 N N . ASP A 1 17 ? -4.794 2.167 -7.627 1.00 11.23 17 ASP A N 9
ATOM 14398 C CA . ASP A 1 17 ? -4.674 2.132 -9.080 1.00 63.02 17 ASP A CA 9
ATOM 14399 C C . ASP A 1 17 ? -5.227 0.825 -9.639 1.00 53.35 17 ASP A C 9
ATOM 14400 O O . ASP A 1 17 ? -5.664 0.766 -10.788 1.00 53.53 17 ASP A O 9
ATOM 14409 N N . GLY A 1 18 ? -5.204 -0.221 -8.819 1.00 53.41 18 GLY A N 9
ATOM 14410 C CA . GLY A 1 18 ? -5.705 -1.513 -9.251 1.00 34.44 18 GLY A CA 9
ATOM 14411 C C . GLY A 1 18 ? -4.645 -2.594 -9.193 1.00 71.31 18 GLY A C 9
ATOM 14412 O O . GLY A 1 18 ? -4.763 -3.627 -9.854 1.00 42.32 18 GLY A O 9
ATOM 14416 N N . VAL A 1 19 ? -3.603 -2.359 -8.401 1.00 35.14 19 VAL A N 9
ATOM 14417 C CA . VAL A 1 19 ? -2.517 -3.321 -8.259 1.00 51.12 19 VAL A CA 9
ATOM 14418 C C . VAL A 1 19 ? -2.826 -4.343 -7.172 1.00 22.04 19 VAL A C 9
ATOM 14419 O O . VAL A 1 19 ? -3.251 -4.002 -6.067 1.00 4.12 19 VAL A O 9
ATOM 14432 N N . PRO A 1 20 ? -2.609 -5.628 -7.487 1.00 50.44 20 PRO A N 9
ATOM 14433 C CA . PRO A 1 20 ? -2.857 -6.727 -6.550 1.00 52.12 20 PRO A CA 9
ATOM 14434 C C . PRO A 1 20 ? -1.860 -6.741 -5.397 1.00 2.01 20 PRO A C 9
ATOM 14435 O O . PRO A 1 20 ? -0.707 -6.339 -5.555 1.00 62.21 20 PRO A O 9
ATOM 14446 N N . VAL A 1 21 ? -2.310 -7.206 -4.236 1.00 13.30 21 VAL A N 9
ATOM 14447 C CA . VAL A 1 21 ? -1.457 -7.274 -3.056 1.00 3.03 21 VAL A CA 9
ATOM 14448 C C . VAL A 1 21 ? -0.121 -7.933 -3.381 1.00 1.11 21 VAL A C 9
ATOM 14449 O O . VAL A 1 21 ? 0.939 -7.427 -3.014 1.00 63.14 21 VAL A O 9
ATOM 14462 N N . LYS A 1 22 ? -0.180 -9.066 -4.072 1.00 42.50 22 LYS A N 9
ATOM 14463 C CA . LYS A 1 22 ? 1.025 -9.795 -4.450 1.00 71.13 22 LYS A CA 9
ATOM 14464 C C . LYS A 1 22 ? 2.013 -8.880 -5.165 1.00 41.24 22 LYS A C 9
ATOM 14465 O O . LYS A 1 22 ? 3.221 -8.955 -4.935 1.00 13.03 22 LYS A O 9
ATOM 14484 N N . GLU A 1 23 ? 1.493 -8.018 -6.033 1.00 63.04 23 GLU A N 9
ATOM 14485 C CA . GLU A 1 23 ? 2.332 -7.089 -6.781 1.00 31.13 23 GLU A CA 9
ATOM 14486 C C . GLU A 1 23 ? 2.771 -5.923 -5.901 1.00 5.04 23 GLU A C 9
ATOM 14487 O O . GLU A 1 23 ? 3.935 -5.523 -5.916 1.00 4.51 23 GLU A O 9
ATOM 14499 N N . ILE A 1 24 ? 1.831 -5.381 -5.134 1.00 62.41 24 ILE A N 9
ATOM 14500 C CA . ILE A 1 24 ? 2.121 -4.261 -4.246 1.00 52.00 24 ILE A CA 9
ATOM 14501 C C . ILE A 1 24 ? 3.287 -4.583 -3.319 1.00 21.41 24 ILE A C 9
ATOM 14502 O O . ILE A 1 24 ? 4.140 -3.735 -3.061 1.00 24.01 24 ILE A O 9
ATOM 14518 N N . ALA A 1 25 ? 3.319 -5.815 -2.821 1.00 2.31 25 ALA A N 9
ATOM 14519 C CA . ALA A 1 25 ? 4.383 -6.250 -1.925 1.00 40.02 25 ALA A CA 9
ATOM 14520 C C . ALA A 1 25 ? 5.734 -6.239 -2.631 1.00 72.04 25 ALA A C 9
ATOM 14521 O O . ALA A 1 25 ? 6.738 -5.805 -2.067 1.00 2.34 25 ALA A O 9
ATOM 14528 N N . LYS A 1 26 ? 5.753 -6.719 -3.870 1.00 33.01 26 LYS A N 9
ATOM 14529 C CA . LYS A 1 26 ? 6.981 -6.765 -4.655 1.00 53.42 26 LYS A CA 9
ATOM 14530 C C . LYS A 1 26 ? 7.433 -5.359 -5.039 1.00 65.13 26 LYS A C 9
ATOM 14531 O O . LYS A 1 26 ? 8.627 -5.059 -5.034 1.00 22.34 26 LYS A O 9
ATOM 14550 N N . ARG A 1 27 ? 6.472 -4.503 -5.369 1.00 42.30 27 ARG A N 9
ATOM 14551 C CA . ARG A 1 27 ? 6.773 -3.129 -5.755 1.00 61.23 27 ARG A CA 9
ATOM 14552 C C . ARG A 1 27 ? 7.257 -2.321 -4.554 1.00 63.20 27 ARG A C 9
ATOM 14553 O O . ARG A 1 27 ? 8.288 -1.653 -4.618 1.00 3.44 27 ARG A O 9
ATOM 14574 N N . SER A 1 28 ? 6.505 -2.388 -3.460 1.00 54.23 28 SER A N 9
ATOM 14575 C CA . SER A 1 28 ? 6.854 -1.659 -2.246 1.00 41.54 28 SER A CA 9
ATOM 14576 C C . SER A 1 28 ? 7.959 -2.380 -1.479 1.00 2.31 28 SER A C 9
ATOM 14577 O O . SER A 1 28 ? 8.472 -1.871 -0.483 1.00 73.00 28 SER A O 9
ATOM 14585 N N . ASN A 1 29 ? 8.321 -3.568 -1.952 1.00 1.10 29 ASN A N 9
ATOM 14586 C CA . ASN A 1 29 ? 9.365 -4.360 -1.312 1.00 71.21 29 ASN A CA 9
ATOM 14587 C C . ASN A 1 29 ? 8.985 -4.699 0.126 1.00 74.43 29 ASN A C 9
ATOM 14588 O O . ASN A 1 29 ? 9.838 -4.746 1.010 1.00 30.33 29 ASN A O 9
ATOM 14599 N N . ASN A 1 30 ? 7.696 -4.939 0.351 1.00 2.11 30 ASN A N 9
ATOM 14600 C CA . ASN A 1 30 ? 7.202 -5.274 1.682 1.00 10.14 30 ASN A CA 9
ATOM 14601 C C . ASN A 1 30 ? 6.565 -6.660 1.692 1.00 13.05 30 ASN A C 9
ATOM 14602 O O . ASN A 1 30 ? 6.501 -7.333 0.663 1.00 41.12 30 ASN A O 9
ATOM 14613 N N . SER A 1 31 ? 6.092 -7.080 2.861 1.00 32.00 31 SER A N 9
ATOM 14614 C CA . SER A 1 31 ? 5.462 -8.387 3.007 1.00 51.54 31 SER A CA 9
ATOM 14615 C C . SER A 1 31 ? 3.944 -8.272 2.904 1.00 23.11 31 SER A C 9
ATOM 14616 O O . SER A 1 31 ? 3.377 -7.199 3.106 1.00 2.51 31 SER A O 9
ATOM 14624 N N . MET A 1 32 ? 3.292 -9.387 2.591 1.00 42.42 32 MET A N 9
ATOM 14625 C CA . MET A 1 32 ? 1.840 -9.413 2.464 1.00 41.13 32 MET A CA 9
ATOM 14626 C C . MET A 1 32 ? 1.174 -8.885 3.730 1.00 12.45 32 MET A C 9
ATOM 14627 O O . MET A 1 32 ? 0.094 -8.296 3.676 1.00 35.23 32 MET A O 9
ATOM 14641 N N . SER A 1 33 ? 1.825 -9.098 4.869 1.00 72.05 33 SER A N 9
ATOM 14642 C CA . SER A 1 33 ? 1.293 -8.648 6.150 1.00 42.32 33 SER A CA 9
ATOM 14643 C C . SER A 1 33 ? 1.542 -7.156 6.346 1.00 4.20 33 SER A C 9
ATOM 14644 O O . SER A 1 33 ? 0.827 -6.487 7.093 1.00 13.31 33 SER A O 9
ATOM 14652 N N . THR A 1 34 ? 2.564 -6.638 5.671 1.00 60.11 34 THR A N 9
ATOM 14653 C CA . THR A 1 34 ? 2.910 -5.227 5.771 1.00 2.54 34 THR A CA 9
ATOM 14654 C C . THR A 1 34 ? 2.070 -4.385 4.817 1.00 41.13 34 THR A C 9
ATOM 14655 O O . THR A 1 34 ? 1.472 -3.386 5.216 1.00 33.03 34 THR A O 9
ATOM 14666 N N . VAL A 1 35 ? 2.029 -4.796 3.553 1.00 14.25 35 VAL A N 9
ATOM 14667 C CA . VAL A 1 35 ? 1.259 -4.081 2.542 1.00 41.30 35 VAL A CA 9
ATOM 14668 C C . VAL A 1 35 ? -0.225 -4.065 2.890 1.00 14.12 35 VAL A C 9
ATOM 14669 O O . VAL A 1 35 ? -0.841 -3.002 2.980 1.00 51.13 35 VAL A O 9
ATOM 14682 N N . TYR A 1 36 ? -0.794 -5.249 3.086 1.00 10.31 36 TYR A N 9
ATOM 14683 C CA . TYR A 1 36 ? -2.208 -5.371 3.423 1.00 53.14 36 TYR A CA 9
ATOM 14684 C C . TYR A 1 36 ? -2.562 -4.489 4.615 1.00 11.13 36 TYR A C 9
ATOM 14685 O O . TYR A 1 36 ? -3.616 -3.852 4.641 1.00 45.54 36 TYR A O 9
ATOM 14703 N N . LYS A 1 37 ? -1.673 -4.456 5.603 1.00 34.23 37 LYS A N 9
ATOM 14704 C CA . LYS A 1 37 ? -1.890 -3.651 6.800 1.00 45.44 37 LYS A CA 9
ATOM 14705 C C . LYS A 1 37 ? -2.008 -2.172 6.446 1.00 1.22 37 LYS A C 9
ATOM 14706 O O . LYS A 1 37 ? -2.692 -1.413 7.132 1.00 62.02 37 LYS A O 9
ATOM 14725 N N . ALA A 1 38 ? -1.338 -1.769 5.371 1.00 55.11 38 ALA A N 9
ATOM 14726 C CA . ALA A 1 38 ? -1.372 -0.383 4.925 1.00 4.34 38 ALA A CA 9
ATOM 14727 C C . ALA A 1 38 ? -2.673 -0.072 4.192 1.00 64.30 38 ALA A C 9
ATOM 14728 O O . ALA A 1 38 ? -3.269 0.989 4.385 1.00 22.21 38 ALA A O 9
ATOM 14735 N N . LEU A 1 39 ? -3.109 -1.004 3.352 1.00 32.02 39 LEU A N 9
ATOM 14736 C CA . LEU A 1 39 ? -4.341 -0.830 2.590 1.00 11.11 39 LEU A CA 9
ATOM 14737 C C . LEU A 1 39 ? -5.529 -0.604 3.519 1.00 53.13 39 LEU A C 9
ATOM 14738 O O . LEU A 1 39 ? -6.302 0.336 3.336 1.00 31.14 39 LEU A O 9
ATOM 14754 N N . GLU A 1 40 ? -5.667 -1.470 4.517 1.00 72.53 40 GLU A N 9
ATOM 14755 C CA . GLU A 1 40 ? -6.761 -1.364 5.476 1.00 41.23 40 GLU A CA 9
ATOM 14756 C C . GLU A 1 40 ? -6.732 -0.014 6.187 1.00 44.44 40 GLU A C 9
ATOM 14757 O O . GLU A 1 40 ? -7.772 0.528 6.558 1.00 53.41 40 GLU A O 9
ATOM 14769 N N . LYS A 1 41 ? -5.530 0.523 6.373 1.00 24.44 41 LYS A N 9
ATOM 14770 C CA . LYS A 1 41 ? -5.362 1.810 7.039 1.00 73.21 41 LYS A CA 9
ATOM 14771 C C . LYS A 1 41 ? -5.673 2.959 6.086 1.00 11.04 41 LYS A C 9
ATOM 14772 O O . LYS A 1 41 ? -6.260 3.967 6.483 1.00 54.10 41 LYS A O 9
ATOM 14791 N N . LEU A 1 42 ? -5.277 2.803 4.828 1.00 62.12 42 LEU A N 9
ATOM 14792 C CA . LEU A 1 42 ? -5.514 3.828 3.817 1.00 33.31 42 LEU A CA 9
ATOM 14793 C C . LEU A 1 42 ? -6.998 3.918 3.473 1.00 40.31 42 LEU A C 9
ATOM 14794 O O . LEU A 1 42 ? -7.583 5.000 3.491 1.00 43.14 42 LEU A O 9
ATOM 14810 N N . GLU A 1 43 ? -7.599 2.775 3.160 1.00 63.42 43 GLU A N 9
ATOM 14811 C CA . GLU A 1 43 ? -9.014 2.726 2.812 1.00 25.43 43 GLU A CA 9
ATOM 14812 C C . GLU A 1 43 ? -9.867 3.347 3.915 1.00 62.22 43 GLU A C 9
ATOM 14813 O O . GLU A 1 43 ? -10.908 3.945 3.647 1.00 41.34 43 GLU A O 9
ATOM 14825 N N . ALA A 1 44 ? -9.416 3.200 5.157 1.00 21.12 44 ALA A N 9
ATOM 14826 C CA . ALA A 1 44 ? -10.136 3.747 6.300 1.00 12.54 44 ALA A CA 9
ATOM 14827 C C . ALA A 1 44 ? -10.090 5.272 6.299 1.00 21.32 44 ALA A C 9
ATOM 14828 O O . ALA A 1 44 ? -10.954 5.928 6.880 1.00 54.55 44 ALA A O 9
ATOM 14835 N N . MET A 1 45 ? -9.076 5.828 5.645 1.00 24.10 45 MET A N 9
ATOM 14836 C CA . MET A 1 45 ? -8.918 7.276 5.569 1.00 51.53 45 MET A CA 9
ATOM 14837 C C . MET A 1 45 ? -9.467 7.813 4.251 1.00 1.51 45 MET A C 9
ATOM 14838 O O . MET A 1 45 ? -9.863 8.975 4.160 1.00 34.41 45 MET A O 9
ATOM 14852 N N . GLY A 1 46 ? -9.485 6.962 3.231 1.00 42.13 46 GLY A N 9
ATOM 14853 C CA . GLY A 1 46 ? -9.986 7.371 1.931 1.00 61.53 46 GLY A CA 9
ATOM 14854 C C . GLY A 1 46 ? -8.874 7.746 0.972 1.00 61.50 46 GLY A C 9
ATOM 14855 O O . GLY A 1 46 ? -9.084 8.518 0.038 1.00 15.12 46 GLY A O 9
ATOM 14859 N N . ARG A 1 47 ? -7.684 7.199 1.205 1.00 33.32 47 ARG A N 9
ATOM 14860 C CA . ARG A 1 47 ? -6.535 7.483 0.356 1.00 65.01 47 ARG A CA 9
ATOM 14861 C C . ARG A 1 47 ? -6.570 6.632 -0.910 1.00 44.23 47 ARG A C 9
ATOM 14862 O O . ARG A 1 47 ? -6.332 7.131 -2.010 1.00 54.33 47 ARG A O 9
ATOM 14883 N N . ILE A 1 48 ? -6.867 5.348 -0.745 1.00 52.30 48 ILE A N 9
ATOM 14884 C CA . ILE A 1 48 ? -6.934 4.430 -1.875 1.00 72.43 48 ILE A CA 9
ATOM 14885 C C . ILE A 1 48 ? -8.359 4.317 -2.409 1.00 64.34 48 ILE A C 9
ATOM 14886 O O . ILE A 1 48 ? -8.572 3.976 -3.572 1.00 11.33 48 ILE A O 9
ATOM 14902 N N . LYS A 1 49 ? -9.330 4.605 -1.550 1.00 34.01 49 LYS A N 9
ATOM 14903 C CA . LYS A 1 49 ? -10.735 4.540 -1.933 1.00 71.04 49 LYS A CA 9
ATOM 14904 C C . LYS A 1 49 ? -11.452 5.844 -1.598 1.00 31.10 49 LYS A C 9
ATOM 14905 O O . LYS A 1 49 ? -10.978 6.631 -0.778 1.00 44.23 49 LYS A O 9
ATOM 14924 N N . ARG A 1 50 ? -12.598 6.065 -2.234 1.00 60.50 50 ARG A N 9
ATOM 14925 C CA . ARG A 1 50 ? -13.380 7.273 -2.002 1.00 21.11 50 ARG A CA 9
ATOM 14926 C C . ARG A 1 50 ? -14.850 6.933 -1.773 1.00 23.05 50 ARG A C 9
ATOM 14927 O O . ARG A 1 50 ? -15.739 7.557 -2.352 1.00 23.31 50 ARG A O 9
ATOM 14948 N N . ARG A 1 51 ? -15.097 5.941 -0.924 1.00 53.21 51 ARG A N 9
ATOM 14949 C CA . ARG A 1 51 ? -16.458 5.518 -0.620 1.00 71.24 51 ARG A CA 9
ATOM 14950 C C . ARG A 1 51 ? -17.245 6.648 0.036 1.00 32.30 51 ARG A C 9
ATOM 14951 O O . ARG A 1 51 ? -16.932 7.075 1.147 1.00 62.12 51 ARG A O 9
ATOM 14972 N N . LYS A 1 52 ? -18.269 7.130 -0.660 1.00 12.41 52 LYS A N 9
ATOM 14973 C CA . LYS A 1 52 ? -19.103 8.211 -0.147 1.00 53.53 52 LYS A CA 9
ATOM 14974 C C . LYS A 1 52 ? -20.416 7.668 0.408 1.00 20.35 52 LYS A C 9
ATOM 14975 O O . LYS A 1 52 ? -20.953 8.194 1.383 1.00 52.44 52 LYS A O 9
ATOM 14994 N N . GLY A 1 53 ? -20.927 6.611 -0.217 1.00 4.31 53 GLY A N 9
ATOM 14995 C CA . GLY A 1 53 ? -22.172 6.015 0.231 1.00 54.05 53 GLY A CA 9
ATOM 14996 C C . GLY A 1 53 ? -22.158 4.503 0.132 1.00 72.15 53 GLY A C 9
ATOM 14997 O O . GLY A 1 53 ? -21.116 3.872 0.305 1.00 60.01 53 GLY A O 9
ATOM 15001 N N . ARG A 1 54 ? -23.320 3.919 -0.147 1.00 44.21 54 ARG A N 9
ATOM 15002 C CA . ARG A 1 54 ? -23.438 2.470 -0.266 1.00 3.23 54 ARG A CA 9
ATOM 15003 C C . ARG A 1 54 ? -23.953 2.079 -1.648 1.00 22.51 54 ARG A C 9
ATOM 15004 O O . ARG A 1 54 ? -25.161 2.054 -1.887 1.00 1.30 54 ARG A O 9
ATOM 15025 N N . TYR A 1 55 ? -23.030 1.775 -2.554 1.00 20.32 55 TYR A N 9
ATOM 15026 C CA . TYR A 1 55 ? -23.391 1.388 -3.912 1.00 51.23 55 TYR A CA 9
ATOM 15027 C C . TYR A 1 55 ? -24.266 0.138 -3.908 1.00 21.15 55 TYR A C 9
ATOM 15028 O O . TYR A 1 55 ? -25.451 0.197 -4.236 1.00 34.31 55 TYR A O 9
ATOM 15046 N N . ARG A 1 56 ? -23.673 -0.991 -3.533 1.00 11.24 56 ARG A N 9
ATOM 15047 C CA . ARG A 1 56 ? -24.399 -2.255 -3.487 1.00 25.42 56 ARG A CA 9
ATOM 15048 C C . ARG A 1 56 ? -23.490 -3.384 -3.008 1.00 75.41 56 ARG A C 9
ATOM 15049 O O . ARG A 1 56 ? -23.923 -4.271 -2.274 1.00 35.14 56 ARG A O 9
ATOM 15070 N N . GLN A 1 57 ? -22.231 -3.343 -3.430 1.00 13.43 57 GLN A N 9
ATOM 15071 C CA . GLN A 1 57 ? -21.263 -4.363 -3.045 1.00 75.04 57 GLN A CA 9
ATOM 15072 C C . GLN A 1 57 ? -21.803 -5.761 -3.333 1.00 65.23 57 GLN A C 9
ATOM 15073 O O . GLN A 1 57 ? -21.963 -6.575 -2.423 1.00 35.20 57 GLN A O 9
ATOM 15087 N N . HIS A 1 58 ? -22.081 -6.032 -4.604 1.00 72.45 58 HIS A N 9
ATOM 15088 C CA . HIS A 1 58 ? -22.602 -7.332 -5.012 1.00 33.14 58 HIS A CA 9
ATOM 15089 C C . HIS A 1 58 ? -21.547 -8.126 -5.776 1.00 34.25 58 HIS A C 9
ATOM 15090 O O . HIS A 1 58 ? -20.475 -7.609 -6.090 1.00 23.10 58 HIS A O 9
ATOM 15104 N N . ARG A 1 59 ? -21.859 -9.384 -6.071 1.00 51.45 59 ARG A N 9
ATOM 15105 C CA . ARG A 1 59 ? -20.936 -10.249 -6.797 1.00 61.02 59 ARG A CA 9
ATOM 15106 C C . ARG A 1 59 ? -20.658 -9.698 -8.193 1.00 61.21 59 ARG A C 9
ATOM 15107 O O . ARG A 1 59 ? -21.092 -8.597 -8.534 1.00 70.14 59 ARG A O 9
ATOM 15128 N N . ARG A 1 60 ? -19.933 -10.472 -8.994 1.00 12.41 60 ARG A N 9
ATOM 15129 C CA . ARG A 1 60 ? -19.597 -10.061 -10.352 1.00 43.11 60 ARG A CA 9
ATOM 15130 C C . ARG A 1 60 ? -20.685 -10.483 -11.334 1.00 71.21 60 ARG A C 9
ATOM 15131 O O . ARG A 1 60 ? -21.723 -11.014 -10.936 1.00 13.12 60 ARG A O 9
ATOM 15152 N N . LEU A 1 61 ? -20.442 -10.244 -12.617 1.00 71.14 61 LEU A N 9
ATOM 15153 C CA . LEU A 1 61 ? -21.402 -10.600 -13.657 1.00 41.23 61 LEU A CA 9
ATOM 15154 C C . LEU A 1 61 ? -22.741 -9.908 -13.421 1.00 51.04 61 LEU A C 9
ATOM 15155 O O . LEU A 1 61 ? -23.779 -10.360 -13.907 1.00 4.15 61 LEU A O 9
ATOM 15171 N N . THR A 1 62 ? -22.710 -8.809 -12.675 1.00 44.32 62 THR A N 9
ATOM 15172 C CA . THR A 1 62 ? -23.920 -8.055 -12.376 1.00 0.50 62 THR A CA 9
ATOM 15173 C C . THR A 1 62 ? -24.392 -7.267 -13.593 1.00 31.31 62 THR A C 9
ATOM 15174 O O . THR A 1 62 ? -23.623 -7.024 -14.522 1.00 40.12 62 THR A O 9
ATOM 15185 N N . GLU A 1 63 ? -25.661 -6.871 -13.580 1.00 73.21 63 GLU A N 9
ATOM 15186 C CA . GLU A 1 63 ? -26.234 -6.110 -14.685 1.00 30.51 63 GLU A CA 9
ATOM 15187 C C . GLU A 1 63 ? -25.399 -4.869 -14.982 1.00 62.34 63 GLU A C 9
ATOM 15188 O O . GLU A 1 63 ? -25.367 -4.387 -16.114 1.00 41.35 63 GLU A O 9
ATOM 15200 N N . GLU A 1 64 ? -24.724 -4.357 -13.957 1.00 12.40 64 GLU A N 9
ATOM 15201 C CA . GLU A 1 64 ? -23.889 -3.171 -14.109 1.00 70.14 64 GLU A CA 9
ATOM 15202 C C . GLU A 1 64 ? -22.594 -3.508 -14.842 1.00 72.13 64 GLU A C 9
ATOM 15203 O O . GLU A 1 64 ? -22.133 -2.745 -15.690 1.00 43.51 64 GLU A O 9
ATOM 15215 N N . GLU A 1 65 ? -22.013 -4.657 -14.509 1.00 4.23 65 GLU A N 9
ATOM 15216 C CA . GLU A 1 65 ? -20.770 -5.094 -15.134 1.00 1.44 65 GLU A CA 9
ATOM 15217 C C . GLU A 1 65 ? -20.990 -5.422 -16.609 1.00 23.10 65 GLU A C 9
ATOM 15218 O O . GLU A 1 65 ? -20.190 -5.043 -17.467 1.00 31.44 65 GLU A O 9
ATOM 15230 N N . LEU A 1 66 ? -22.077 -6.129 -16.896 1.00 4.35 66 LEU A N 9
ATOM 15231 C CA . LEU A 1 66 ? -22.402 -6.509 -18.266 1.00 72.41 66 LEU A CA 9
ATOM 15232 C C . LEU A 1 66 ? -22.452 -5.285 -19.174 1.00 63.32 66 LEU A C 9
ATOM 15233 O O . LEU A 1 66 ? -22.128 -5.365 -20.359 1.00 35.34 66 LEU A O 9
ATOM 15249 N N . ALA A 1 67 ? -22.856 -4.152 -18.610 1.00 20.35 67 ALA A N 9
ATOM 15250 C CA . ALA A 1 67 ? -22.944 -2.909 -19.367 1.00 53.05 67 ALA A CA 9
ATOM 15251 C C . ALA A 1 67 ? -21.571 -2.265 -19.524 1.00 64.13 67 ALA A C 9
ATOM 15252 O O . ALA A 1 67 ? -21.335 -1.500 -20.459 1.00 11.41 67 ALA A O 9
ATOM 15259 N N . THR A 1 68 ? -20.666 -2.578 -18.601 1.00 1.23 68 THR A N 9
ATOM 15260 C CA . THR A 1 68 ? -19.317 -2.027 -18.636 1.00 53.22 68 THR A CA 9
ATOM 15261 C C . THR A 1 68 ? -18.422 -2.827 -19.575 1.00 44.24 68 THR A C 9
ATOM 15262 O O . THR A 1 68 ? -17.644 -2.257 -20.341 1.00 40.20 68 THR A O 9
ATOM 15273 N N . ILE A 1 69 ? -18.535 -4.149 -19.511 1.00 41.01 69 ILE A N 9
ATOM 15274 C CA . ILE A 1 69 ? -17.736 -5.026 -20.357 1.00 1.21 69 ILE A CA 9
ATOM 15275 C C . ILE A 1 69 ? -18.049 -4.802 -21.833 1.00 25.41 69 ILE A C 9
ATOM 15276 O O . ILE A 1 69 ? -17.157 -4.841 -22.680 1.00 74.24 69 ILE A O 9
ATOM 15292 N N . ARG A 1 70 ? -19.321 -4.564 -22.132 1.00 34.35 70 ARG A N 9
ATOM 15293 C CA . ARG A 1 70 ? -19.753 -4.332 -23.505 1.00 20.42 70 ARG A CA 9
ATOM 15294 C C . ARG A 1 70 ? -18.993 -3.163 -24.123 1.00 40.32 70 ARG A C 9
ATOM 15295 O O . ARG A 1 70 ? -18.879 -3.061 -25.344 1.00 41.31 70 ARG A O 9
ATOM 15316 N N . GLU A 1 71 ? -18.475 -2.283 -23.272 1.00 33.03 71 GLU A N 9
ATOM 15317 C CA . GLU A 1 71 ? -17.728 -1.120 -23.736 1.00 73.12 71 GLU A CA 9
ATOM 15318 C C . GLU A 1 71 ? -16.603 -1.538 -24.679 1.00 61.10 71 GLU A C 9
ATOM 15319 O O . GLU A 1 71 ? -16.240 -0.799 -25.596 1.00 20.41 71 GLU A O 9
ATOM 15331 N N . LEU A 1 72 ? -16.055 -2.725 -24.447 1.00 21.20 72 LEU A N 9
ATOM 15332 C CA . LEU A 1 72 ? -14.971 -3.242 -25.274 1.00 51.53 72 LEU A CA 9
ATOM 15333 C C . LEU A 1 72 ? -15.354 -3.219 -26.751 1.00 3.53 72 LEU A C 9
ATOM 15334 O O . LEU A 1 72 ? -14.490 -3.217 -27.628 1.00 64.34 72 LEU A O 9
ATOM 15350 N N . TYR A 1 73 ? -16.655 -3.196 -27.020 1.00 23.33 73 TYR A N 9
ATOM 15351 C CA . TYR A 1 73 ? -17.153 -3.171 -28.389 1.00 41.14 73 TYR A CA 9
ATOM 15352 C C . TYR A 1 73 ? -17.061 -1.767 -28.977 1.00 42.34 73 TYR A C 9
ATOM 15353 O O . TYR A 1 73 ? -16.785 -1.595 -30.166 1.00 24.43 73 TYR A O 9
ATOM 15371 N N . LEU A 1 74 ? -17.294 -0.765 -28.137 1.00 42.43 74 LEU A N 9
ATOM 15372 C CA . LEU A 1 74 ? -17.236 0.627 -28.571 1.00 55.44 74 LEU A CA 9
ATOM 15373 C C . LEU A 1 74 ? -15.800 1.048 -28.866 1.00 61.45 74 LEU A C 9
ATOM 15374 O O . LEU A 1 74 ? -15.524 1.684 -29.883 1.00 63.12 74 LEU A O 9
ATOM 15390 N N . LYS A 1 75 ? -14.887 0.685 -27.970 1.00 15.12 75 LYS A N 9
ATOM 15391 C CA . LYS A 1 75 ? -13.479 1.021 -28.134 1.00 4.21 75 LYS A CA 9
ATOM 15392 C C . LYS A 1 75 ? -12.769 -0.015 -29.001 1.00 73.13 75 LYS A C 9
ATOM 15393 O O . LYS A 1 75 ? -11.707 0.253 -29.562 1.00 34.33 75 LYS A O 9
ATOM 15412 N N . GLY A 1 76 ? -13.366 -1.199 -29.108 1.00 20.13 76 GLY A N 9
ATOM 15413 C CA . GLY A 1 76 ? -12.778 -2.256 -29.909 1.00 42.25 76 GLY A CA 9
ATOM 15414 C C . GLY A 1 76 ? -11.756 -3.068 -29.138 1.00 31.30 76 GLY A C 9
ATOM 15415 O O . GLY A 1 76 ? -10.970 -3.809 -29.726 1.00 53.55 76 GLY A O 9
ATOM 15419 N N . ALA A 1 77 ? -11.766 -2.927 -27.816 1.00 44.22 77 ALA A N 9
ATOM 15420 C CA . ALA A 1 77 ? -10.833 -3.653 -26.963 1.00 74.12 77 ALA A CA 9
ATOM 15421 C C . ALA A 1 77 ? -10.904 -5.154 -27.226 1.00 11.12 77 ALA A C 9
ATOM 15422 O O . ALA A 1 77 ? -11.824 -5.636 -27.888 1.00 71.32 77 ALA A O 9
ATOM 15429 N N . THR A 1 78 ? -9.928 -5.889 -26.703 1.00 24.12 78 THR A N 9
ATOM 15430 C CA . THR A 1 78 ? -9.878 -7.334 -26.882 1.00 32.03 78 THR A CA 9
ATOM 15431 C C . THR A 1 78 ? -10.211 -8.060 -25.583 1.00 73.12 78 THR A C 9
ATOM 15432 O O . THR A 1 78 ? -10.403 -7.434 -24.541 1.00 52.22 78 THR A O 9
ATOM 15443 N N . VAL A 1 79 ? -10.276 -9.387 -25.653 1.00 11.25 79 VAL A N 9
ATOM 15444 C CA . VAL A 1 79 ? -10.585 -10.199 -24.482 1.00 42.50 79 VAL A CA 9
ATOM 15445 C C . VAL A 1 79 ? -9.617 -9.907 -23.341 1.00 5.53 79 VAL A C 9
ATOM 15446 O O . VAL A 1 79 ? -9.954 -10.073 -22.169 1.00 31.15 79 VAL A O 9
ATOM 15459 N N . TYR A 1 80 ? -8.412 -9.471 -23.692 1.00 22.42 80 TYR A N 9
ATOM 15460 C CA . TYR A 1 80 ? -7.393 -9.156 -22.696 1.00 74.42 80 TYR A CA 9
ATOM 15461 C C . TYR A 1 80 ? -7.734 -7.867 -21.956 1.00 22.21 80 TYR A C 9
ATOM 15462 O O . TYR A 1 80 ? -7.514 -7.754 -20.750 1.00 50.44 80 TYR A O 9
ATOM 15480 N N . GLU A 1 81 ? -8.273 -6.897 -22.688 1.00 1.01 81 GLU A N 9
ATOM 15481 C CA . GLU A 1 81 ? -8.645 -5.615 -22.101 1.00 45.34 81 GLU A CA 9
ATOM 15482 C C . GLU A 1 81 ? -9.727 -5.795 -21.041 1.00 11.24 81 GLU A C 9
ATOM 15483 O O . GLU A 1 81 ? -9.557 -5.390 -19.891 1.00 23.10 81 GLU A O 9
ATOM 15495 N N . ILE A 1 82 ? -10.840 -6.403 -21.438 1.00 2.12 82 ILE A N 9
ATOM 15496 C CA . ILE A 1 82 ? -11.950 -6.637 -20.523 1.00 23.22 82 ILE A CA 9
ATOM 15497 C C . ILE A 1 82 ? -11.486 -7.378 -19.273 1.00 40.34 82 ILE A C 9
ATOM 15498 O O . ILE A 1 82 ? -12.017 -7.170 -18.183 1.00 41.45 82 ILE A O 9
ATOM 15514 N N . ALA A 1 83 ? -10.492 -8.244 -19.442 1.00 24.01 83 ALA A N 9
ATOM 15515 C CA . ALA A 1 83 ? -9.953 -9.014 -18.327 1.00 61.01 83 ALA A CA 9
ATOM 15516 C C . ALA A 1 83 ? -9.418 -8.096 -17.234 1.00 65.01 83 ALA A C 9
ATOM 15517 O O . ALA A 1 83 ? -9.720 -8.278 -16.055 1.00 24.13 83 ALA A O 9
ATOM 15524 N N . ARG A 1 84 ? -8.620 -7.110 -17.633 1.00 42.14 84 ARG A N 9
ATOM 15525 C CA . ARG A 1 84 ? -8.040 -6.165 -16.686 1.00 34.34 84 ARG A CA 9
ATOM 15526 C C . ARG A 1 84 ? -9.099 -5.196 -16.168 1.00 51.42 84 ARG A C 9
ATOM 15527 O O . ARG A 1 84 ? -9.032 -4.742 -15.026 1.00 52.42 84 ARG A O 9
ATOM 15548 N N . GLN A 1 85 ? -10.075 -4.885 -17.016 1.00 62.04 85 GLN A N 9
ATOM 15549 C CA . GLN A 1 85 ? -11.146 -3.969 -16.644 1.00 62.01 85 GLN A CA 9
ATOM 15550 C C . GLN A 1 85 ? -11.981 -4.543 -15.503 1.00 41.34 85 GLN A C 9
ATOM 15551 O O . GLN A 1 85 ? -12.137 -3.913 -14.457 1.00 34.23 85 GLN A O 9
ATOM 15565 N N . LEU A 1 86 ? -12.515 -5.741 -15.713 1.00 42.30 86 LEU A N 9
ATOM 15566 C CA . LEU A 1 86 ? -13.335 -6.400 -14.702 1.00 63.10 86 LEU A CA 9
ATOM 15567 C C . LEU A 1 86 ? -12.472 -6.931 -13.562 1.00 72.10 86 LEU A C 9
ATOM 15568 O O . LEU A 1 86 ? -12.970 -7.215 -12.473 1.00 40.24 86 LEU A O 9
ATOM 15584 N N . GLY A 1 87 ? -11.174 -7.061 -13.821 1.00 21.30 87 GLY A N 9
ATOM 15585 C CA . GLY A 1 87 ? -10.262 -7.555 -12.806 1.00 71.34 87 GLY A CA 9
ATOM 15586 C C . GLY A 1 87 ? -10.190 -9.069 -12.779 1.00 52.23 87 GLY A C 9
ATOM 15587 O O . GLY A 1 87 ? -9.762 -9.660 -11.786 1.00 13.44 87 GLY A O 9
ATOM 15591 N N . ARG A 1 88 ? -10.610 -9.700 -13.871 1.00 11.54 88 ARG A N 9
ATOM 15592 C CA . ARG A 1 88 ? -10.594 -11.154 -13.968 1.00 61.33 88 ARG A CA 9
ATOM 15593 C C . ARG A 1 88 ? -9.581 -11.618 -15.009 1.00 61.34 88 ARG A C 9
ATOM 15594 O O . ARG A 1 88 ? -9.261 -10.907 -15.961 1.00 1.53 88 ARG A O 9
ATOM 15615 N N . PRO A 1 89 ? -9.063 -12.843 -14.826 1.00 2.33 89 PRO A N 9
ATOM 15616 C CA . PRO A 1 89 ? -8.078 -13.430 -15.740 1.00 13.32 89 PRO A CA 9
ATOM 15617 C C . PRO A 1 89 ? -8.682 -13.781 -17.095 1.00 44.13 89 PRO A C 9
ATOM 15618 O O . PRO A 1 89 ? -8.150 -13.403 -18.138 1.00 22.12 89 PRO A O 9
ATOM 15629 N N . GLU A 1 90 ? -9.796 -14.506 -17.072 1.00 61.13 90 GLU A N 9
ATOM 15630 C CA . GLU A 1 90 ? -10.471 -14.909 -18.300 1.00 22.12 90 GLU A CA 9
ATOM 15631 C C . GLU A 1 90 ? -11.669 -15.803 -17.994 1.00 50.54 90 GLU A C 9
ATOM 15632 O O . GLU A 1 90 ? -12.734 -15.659 -18.595 1.00 23.23 90 GLU A O 9
ATOM 15644 N N . SER A 1 91 ? -11.485 -16.728 -17.058 1.00 54.20 91 SER A N 9
ATOM 15645 C CA . SER A 1 91 ? -12.548 -17.650 -16.675 1.00 54.25 91 SER A CA 9
ATOM 15646 C C . SER A 1 91 ? -13.836 -16.895 -16.364 1.00 31.04 91 SER A C 9
ATOM 15647 O O . SER A 1 91 ? -14.892 -17.181 -16.930 1.00 70.42 91 SER A O 9
ATOM 15655 N N . THR A 1 92 ? -13.743 -15.926 -15.459 1.00 4.21 92 THR A N 9
ATOM 15656 C CA . THR A 1 92 ? -14.899 -15.129 -15.069 1.00 3.44 92 THR A CA 9
ATOM 15657 C C . THR A 1 92 ? -15.574 -14.509 -16.287 1.00 4.15 92 THR A C 9
ATOM 15658 O O . THR A 1 92 ? -16.786 -14.630 -16.466 1.00 33.30 92 THR A O 9
ATOM 15669 N N . ILE A 1 93 ? -14.782 -13.843 -17.122 1.00 75.51 93 ILE A N 9
ATOM 15670 C CA . ILE A 1 93 ? -15.305 -13.206 -18.324 1.00 71.04 93 ILE A CA 9
ATOM 15671 C C . ILE A 1 93 ? -16.091 -14.197 -19.175 1.00 40.33 93 ILE A C 9
ATOM 15672 O O . ILE A 1 93 ? -17.168 -13.880 -19.681 1.00 50.21 93 ILE A O 9
ATOM 15688 N N . TYR A 1 94 ? -15.547 -15.400 -19.327 1.00 53.41 94 TYR A N 9
ATOM 15689 C CA . TYR A 1 94 ? -16.198 -16.439 -20.117 1.00 4.41 94 TYR A CA 9
ATOM 15690 C C . TYR A 1 94 ? -17.632 -16.662 -19.648 1.00 11.10 94 TYR A C 9
ATOM 15691 O O . TYR A 1 94 ? -18.543 -16.831 -20.459 1.00 75.20 94 TYR A O 9
ATOM 15709 N N . TYR A 1 95 ? -17.824 -16.659 -18.334 1.00 35.05 95 TYR A N 9
ATOM 15710 C CA . TYR A 1 95 ? -19.148 -16.863 -17.755 1.00 62.03 95 TYR A CA 9
ATOM 15711 C C . TYR A 1 95 ? -20.088 -15.722 -18.132 1.00 33.32 95 TYR A C 9
ATOM 15712 O O . TYR A 1 95 ? -21.290 -15.927 -18.307 1.00 4.32 95 TYR A O 9
ATOM 15730 N N . ALA A 1 96 ? -19.532 -14.522 -18.255 1.00 54.40 96 ALA A N 9
ATOM 15731 C CA . ALA A 1 96 ? -20.320 -13.349 -18.614 1.00 52.11 96 ALA A CA 9
ATOM 15732 C C . ALA A 1 96 ? -21.039 -13.555 -19.943 1.00 63.43 96 ALA A C 9
ATOM 15733 O O . ALA A 1 96 ? -22.268 -13.505 -20.011 1.00 22.20 96 ALA A O 9
ATOM 15740 N N . LEU A 1 97 ? -20.266 -13.787 -20.999 1.00 64.30 97 LEU A N 9
ATOM 15741 C CA . LEU A 1 97 ? -20.830 -14.000 -22.327 1.00 42.05 97 LEU A CA 9
ATOM 15742 C C . LEU A 1 97 ? -21.576 -15.329 -22.395 1.00 31.52 97 LEU A C 9
ATOM 15743 O O . LEU A 1 97 ? -22.693 -15.401 -22.908 1.00 43.23 97 LEU A O 9
ATOM 15759 N N . LYS A 1 98 ? -20.952 -16.379 -21.872 1.00 13.14 98 LYS A N 9
ATOM 15760 C CA . LYS A 1 98 ? -21.558 -17.706 -21.869 1.00 3.14 98 LYS A CA 9
ATOM 15761 C C . LYS A 1 98 ? -22.954 -17.665 -21.256 1.00 14.01 98 LYS A C 9
ATOM 15762 O O . LYS A 1 98 ? -23.928 -18.096 -21.875 1.00 64.34 98 LYS A O 9
ATOM 15781 N N . LYS A 1 99 ? -23.045 -17.144 -20.038 1.00 31.31 99 LYS A N 9
ATOM 15782 C CA . LYS A 1 99 ? -24.323 -17.043 -19.341 1.00 61.45 99 LYS A CA 9
ATOM 15783 C C . LYS A 1 99 ? -25.344 -16.286 -20.184 1.00 34.10 99 LYS A C 9
ATOM 15784 O O . LYS A 1 99 ? -26.551 -16.487 -20.043 1.00 74.23 99 LYS A O 9
ATOM 15803 N N . LEU A 1 100 ? -24.853 -15.418 -21.061 1.00 3.34 100 LEU A N 9
ATOM 15804 C CA . LEU A 1 100 ? -25.724 -14.631 -21.928 1.00 44.34 100 LEU A CA 9
ATOM 15805 C C . LEU A 1 100 ? -26.103 -15.419 -23.177 1.00 44.13 100 LEU A C 9
ATOM 15806 O O . LEU A 1 100 ? -27.144 -15.175 -23.786 1.00 5.33 100 LEU A O 9
ATOM 15822 N N . GLY A 1 101 ? -25.251 -16.369 -23.553 1.00 14.51 101 GLY A N 9
ATOM 15823 C CA . GLY A 1 101 ? -25.517 -17.180 -24.727 1.00 40.11 101 GLY A CA 9
ATOM 15824 C C . GLY A 1 101 ? -25.009 -16.536 -26.003 1.00 35.20 101 GLY A C 9
ATOM 15825 O O . GLY A 1 101 ? -25.617 -16.682 -27.065 1.00 23.42 101 GLY A O 9
ATOM 15829 N N . LEU A 1 102 ? -23.895 -15.822 -25.900 1.00 51.24 102 LEU A N 9
ATOM 15830 C CA . LEU A 1 102 ? -23.306 -15.152 -27.056 1.00 32.24 102 LEU A CA 9
ATOM 15831 C C . LEU A 1 102 ? -22.187 -15.993 -27.661 1.00 61.41 102 LEU A C 9
ATOM 15832 O O . LEU A 1 102 ? -22.008 -17.158 -27.304 1.00 22.21 102 LEU A O 9
ATOM 15848 N N . LYS A 1 103 ? -21.434 -15.395 -28.578 1.00 11.12 103 LYS A N 9
ATOM 15849 C CA . LYS A 1 103 ? -20.330 -16.087 -29.231 1.00 45.42 103 LYS A CA 9
ATOM 15850 C C . LYS A 1 103 ? -19.002 -15.743 -28.564 1.00 62.02 103 LYS A C 9
ATOM 15851 O O . LYS A 1 103 ? -18.433 -14.676 -28.800 1.00 74.24 103 LYS A O 9
ATOM 15870 N N . LEU A 1 104 ? -18.512 -16.655 -27.730 1.00 44.40 104 LEU A N 9
ATOM 15871 C CA . LEU A 1 104 ? -17.249 -16.449 -27.028 1.00 53.11 104 LEU A CA 9
ATOM 15872 C C . LEU A 1 104 ? -16.074 -16.939 -27.869 1.00 11.02 104 LEU A C 9
ATOM 15873 O O . LEU A 1 104 ? -15.721 -18.117 -27.830 1.00 43.00 104 LEU A O 9
ATOM 15889 N N . GLU A 1 105 ? -15.472 -16.025 -28.625 1.00 63.22 105 GLU A N 9
ATOM 15890 C CA . GLU A 1 105 ? -14.335 -16.365 -29.472 1.00 71.11 105 GLU A CA 9
ATOM 15891 C C . GLU A 1 105 ? -13.023 -16.208 -28.710 1.00 42.53 105 GLU A C 9
ATOM 15892 O O . GLU A 1 105 ? -13.018 -15.902 -27.519 1.00 64.00 105 GLU A O 9
ATOM 15904 N N . MET A 1 1 ? 11.009 15.036 9.309 1.00 71.43 1 MET A N 10
ATOM 15905 C CA . MET A 1 1 ? 9.877 14.186 8.958 1.00 35.14 1 MET A CA 10
ATOM 15906 C C . MET A 1 1 ? 10.346 12.794 8.551 1.00 62.23 1 MET A C 10
ATOM 15907 O O . MET A 1 1 ? 11.507 12.582 8.201 1.00 42.32 1 MET A O 10
ATOM 15921 N N . PRO A 1 2 ? 9.425 11.820 8.597 1.00 35.32 2 PRO A N 10
ATOM 15922 C CA . PRO A 1 2 ? 9.722 10.430 8.235 1.00 54.52 2 PRO A CA 10
ATOM 15923 C C . PRO A 1 2 ? 9.970 10.261 6.740 1.00 20.42 2 PRO A C 10
ATOM 15924 O O . PRO A 1 2 ? 9.359 10.945 5.918 1.00 43.22 2 PRO A O 10
ATOM 15935 N N . SER A 1 3 ? 10.869 9.345 6.394 1.00 24.03 3 SER A N 10
ATOM 15936 C CA . SER A 1 3 ? 11.199 9.087 4.997 1.00 5.44 3 SER A CA 10
ATOM 15937 C C . SER A 1 3 ? 10.341 7.959 4.435 1.00 20.13 3 SER A C 10
ATOM 15938 O O . SER A 1 3 ? 9.792 8.067 3.339 1.00 52.31 3 SER A O 10
ATOM 15946 N N . VAL A 1 4 ? 10.228 6.873 5.195 1.00 50.33 4 VAL A N 10
ATOM 15947 C CA . VAL A 1 4 ? 9.437 5.724 4.775 1.00 73.55 4 VAL A CA 10
ATOM 15948 C C . VAL A 1 4 ? 7.985 6.118 4.526 1.00 3.20 4 VAL A C 10
ATOM 15949 O O . VAL A 1 4 ? 7.302 5.521 3.696 1.00 63.43 4 VAL A O 10
ATOM 15962 N N . ASN A 1 5 ? 7.519 7.129 5.253 1.00 43.50 5 ASN A N 10
ATOM 15963 C CA . ASN A 1 5 ? 6.148 7.604 5.112 1.00 23.02 5 ASN A CA 10
ATOM 15964 C C . ASN A 1 5 ? 5.841 7.955 3.660 1.00 11.21 5 ASN A C 10
ATOM 15965 O O . ASN A 1 5 ? 4.788 7.595 3.132 1.00 13.22 5 ASN A O 10
ATOM 15976 N N . ASP A 1 6 ? 6.766 8.661 3.019 1.00 1.51 6 ASP A N 10
ATOM 15977 C CA . ASP A 1 6 ? 6.596 9.060 1.627 1.00 32.35 6 ASP A CA 10
ATOM 15978 C C . ASP A 1 6 ? 6.292 7.852 0.749 1.00 71.43 6 ASP A C 10
ATOM 15979 O O . ASP A 1 6 ? 5.395 7.893 -0.094 1.00 0.23 6 ASP A O 10
ATOM 15988 N N . SER A 1 7 ? 7.045 6.775 0.950 1.00 51.01 7 SER A N 10
ATOM 15989 C CA . SER A 1 7 ? 6.860 5.555 0.173 1.00 10.14 7 SER A CA 10
ATOM 15990 C C . SER A 1 7 ? 5.432 5.033 0.314 1.00 42.24 7 SER A C 10
ATOM 15991 O O . SER A 1 7 ? 4.874 4.460 -0.622 1.00 74.42 7 SER A O 10
ATOM 15999 N N . LEU A 1 8 ? 4.849 5.236 1.490 1.00 73.44 8 LEU A N 10
ATOM 16000 C CA . LEU A 1 8 ? 3.486 4.786 1.755 1.00 50.15 8 LEU A CA 10
ATOM 16001 C C . LEU A 1 8 ? 2.518 5.335 0.712 1.00 40.44 8 LEU A C 10
ATOM 16002 O O . LEU A 1 8 ? 1.528 4.690 0.369 1.00 43.14 8 LEU A O 10
ATOM 16018 N N . ASP A 1 9 ? 2.813 6.529 0.211 1.00 55.10 9 ASP A N 10
ATOM 16019 C CA . ASP A 1 9 ? 1.971 7.165 -0.796 1.00 74.44 9 ASP A CA 10
ATOM 16020 C C . ASP A 1 9 ? 2.116 6.467 -2.145 1.00 0.22 9 ASP A C 10
ATOM 16021 O O . ASP A 1 9 ? 1.177 6.431 -2.940 1.00 72.30 9 ASP A O 10
ATOM 16030 N N . ILE A 1 10 ? 3.298 5.915 -2.395 1.00 54.13 10 ILE A N 10
ATOM 16031 C CA . ILE A 1 10 ? 3.566 5.218 -3.648 1.00 0.44 10 ILE A CA 10
ATOM 16032 C C . ILE A 1 10 ? 2.998 3.804 -3.622 1.00 71.12 10 ILE A C 10
ATOM 16033 O O . ILE A 1 10 ? 2.210 3.424 -4.489 1.00 23.32 10 ILE A O 10
ATOM 16049 N N . VAL A 1 11 ? 3.402 3.027 -2.621 1.00 15.53 11 VAL A N 10
ATOM 16050 C CA . VAL A 1 11 ? 2.931 1.655 -2.480 1.00 12.15 11 VAL A CA 10
ATOM 16051 C C . VAL A 1 11 ? 1.407 1.595 -2.471 1.00 13.44 11 VAL A C 10
ATOM 16052 O O . VAL A 1 11 ? 0.807 0.725 -3.100 1.00 22.53 11 VAL A O 10
ATOM 16065 N N . GLU A 1 12 ? 0.789 2.527 -1.752 1.00 12.03 12 GLU A N 10
ATOM 16066 C CA . GLU A 1 12 ? -0.667 2.579 -1.660 1.00 42.25 12 GLU A CA 10
ATOM 16067 C C . GLU A 1 12 ? -1.282 2.984 -2.997 1.00 52.55 12 GLU A C 10
ATOM 16068 O O . GLU A 1 12 ? -2.377 2.546 -3.347 1.00 11.21 12 GLU A O 10
ATOM 16080 N N . LYS A 1 13 ? -0.568 3.823 -3.740 1.00 1.55 13 LYS A N 10
ATOM 16081 C CA . LYS A 1 13 ? -1.041 4.288 -5.038 1.00 13.32 13 LYS A CA 10
ATOM 16082 C C . LYS A 1 13 ? -1.307 3.113 -5.974 1.00 4.41 13 LYS A C 10
ATOM 16083 O O . LYS A 1 13 ? -2.185 3.177 -6.834 1.00 34.50 13 LYS A O 10
ATOM 16102 N N . LEU A 1 14 ? -0.543 2.040 -5.798 1.00 53.12 14 LEU A N 10
ATOM 16103 C CA . LEU A 1 14 ? -0.697 0.848 -6.625 1.00 13.12 14 LEU A CA 10
ATOM 16104 C C . LEU A 1 14 ? -2.035 0.167 -6.357 1.00 43.33 14 LEU A C 10
ATOM 16105 O O . LEU A 1 14 ? -2.753 -0.201 -7.285 1.00 72.42 14 LEU A O 10
ATOM 16121 N N . TYR A 1 15 ? -2.364 0.004 -5.080 1.00 1.40 15 TYR A N 10
ATOM 16122 C CA . TYR A 1 15 ? -3.615 -0.633 -4.688 1.00 14.54 15 TYR A CA 10
ATOM 16123 C C . TYR A 1 15 ? -4.813 0.169 -5.188 1.00 31.22 15 TYR A C 10
ATOM 16124 O O . TYR A 1 15 ? -5.677 -0.356 -5.891 1.00 22.34 15 TYR A O 10
ATOM 16142 N N . LYS A 1 16 ? -4.859 1.445 -4.819 1.00 34.51 16 LYS A N 10
ATOM 16143 C CA . LYS A 1 16 ? -5.950 2.321 -5.231 1.00 4.40 16 LYS A CA 10
ATOM 16144 C C . LYS A 1 16 ? -6.016 2.432 -6.750 1.00 53.25 16 LYS A C 10
ATOM 16145 O O . LYS A 1 16 ? -7.040 2.824 -7.310 1.00 53.24 16 LYS A O 10
ATOM 16164 N N . ASP A 1 17 ? -4.918 2.082 -7.412 1.00 74.35 17 ASP A N 10
ATOM 16165 C CA . ASP A 1 17 ? -4.852 2.140 -8.868 1.00 72.01 17 ASP A CA 10
ATOM 16166 C C . ASP A 1 17 ? -5.397 0.856 -9.488 1.00 11.42 17 ASP A C 10
ATOM 16167 O O . ASP A 1 17 ? -5.861 0.854 -10.627 1.00 61.54 17 ASP A O 10
ATOM 16176 N N . GLY A 1 18 ? -5.335 -0.234 -8.729 1.00 13.33 18 GLY A N 10
ATOM 16177 C CA . GLY A 1 18 ? -5.824 -1.509 -9.221 1.00 54.40 18 GLY A CA 10
ATOM 16178 C C . GLY A 1 18 ? -4.742 -2.570 -9.256 1.00 25.12 18 GLY A C 10
ATOM 16179 O O . GLY A 1 18 ? -4.611 -3.302 -10.237 1.00 53.30 18 GLY A O 10
ATOM 16183 N N . VAL A 1 19 ? -3.963 -2.654 -8.181 1.00 73.43 19 VAL A N 10
ATOM 16184 C CA . VAL A 1 19 ? -2.887 -3.633 -8.093 1.00 45.02 19 VAL A CA 10
ATOM 16185 C C . VAL A 1 19 ? -3.098 -4.577 -6.914 1.00 13.54 19 VAL A C 10
ATOM 16186 O O . VAL A 1 19 ? -3.398 -4.156 -5.796 1.00 52.33 19 VAL A O 10
ATOM 16199 N N . PRO A 1 20 ? -2.936 -5.884 -7.166 1.00 22.34 20 PRO A N 10
ATOM 16200 C CA . PRO A 1 20 ? -3.103 -6.915 -6.137 1.00 31.41 20 PRO A CA 10
ATOM 16201 C C . PRO A 1 20 ? -1.992 -6.879 -5.095 1.00 41.55 20 PRO A C 10
ATOM 16202 O O . PRO A 1 20 ? -0.877 -6.438 -5.376 1.00 14.21 20 PRO A O 10
ATOM 16213 N N . VAL A 1 21 ? -2.301 -7.345 -3.889 1.00 72.44 21 VAL A N 10
ATOM 16214 C CA . VAL A 1 21 ? -1.327 -7.369 -2.804 1.00 15.51 21 VAL A CA 10
ATOM 16215 C C . VAL A 1 21 ? -0.060 -8.108 -3.219 1.00 53.31 21 VAL A C 10
ATOM 16216 O O . VAL A 1 21 ? 1.051 -7.689 -2.895 1.00 13.43 21 VAL A O 10
ATOM 16229 N N . LYS A 1 22 ? -0.234 -9.211 -3.939 1.00 12.20 22 LYS A N 10
ATOM 16230 C CA . LYS A 1 22 ? 0.895 -10.010 -4.400 1.00 55.14 22 LYS A CA 10
ATOM 16231 C C . LYS A 1 22 ? 1.890 -9.150 -5.172 1.00 52.34 22 LYS A C 10
ATOM 16232 O O . LYS A 1 22 ? 3.102 -9.301 -5.020 1.00 51.52 22 LYS A O 10
ATOM 16251 N N . GLU A 1 23 ? 1.370 -8.247 -5.998 1.00 50.14 23 GLU A N 10
ATOM 16252 C CA . GLU A 1 23 ? 2.215 -7.363 -6.792 1.00 53.41 23 GLU A CA 10
ATOM 16253 C C . GLU A 1 23 ? 2.754 -6.216 -5.941 1.00 71.53 23 GLU A C 10
ATOM 16254 O O . GLU A 1 23 ? 3.952 -5.930 -5.954 1.00 12.04 23 GLU A O 10
ATOM 16266 N N . ILE A 1 24 ? 1.861 -5.564 -5.204 1.00 32.11 24 ILE A N 10
ATOM 16267 C CA . ILE A 1 24 ? 2.246 -4.450 -4.348 1.00 4.34 24 ILE A CA 10
ATOM 16268 C C . ILE A 1 24 ? 3.336 -4.863 -3.364 1.00 54.10 24 ILE A C 10
ATOM 16269 O O . ILE A 1 24 ? 4.186 -4.056 -2.989 1.00 63.43 24 ILE A O 10
ATOM 16285 N N . ALA A 1 25 ? 3.305 -6.126 -2.952 1.00 71.21 25 ALA A N 10
ATOM 16286 C CA . ALA A 1 25 ? 4.292 -6.649 -2.015 1.00 13.00 25 ALA A CA 10
ATOM 16287 C C . ALA A 1 25 ? 5.705 -6.498 -2.567 1.00 12.20 25 ALA A C 10
ATOM 16288 O O . ALA A 1 25 ? 6.633 -6.147 -1.838 1.00 12.21 25 ALA A O 10
ATOM 16295 N N . LYS A 1 26 ? 5.863 -6.767 -3.858 1.00 42.25 26 LYS A N 10
ATOM 16296 C CA . LYS A 1 26 ? 7.164 -6.662 -4.509 1.00 11.22 26 LYS A CA 10
ATOM 16297 C C . LYS A 1 26 ? 7.590 -5.202 -4.640 1.00 61.44 26 LYS A C 10
ATOM 16298 O O . LYS A 1 26 ? 8.688 -4.828 -4.229 1.00 1.24 26 LYS A O 10
ATOM 16317 N N . ARG A 1 27 ? 6.714 -4.384 -5.213 1.00 70.55 27 ARG A N 10
ATOM 16318 C CA . ARG A 1 27 ? 7.000 -2.967 -5.397 1.00 15.04 27 ARG A CA 10
ATOM 16319 C C . ARG A 1 27 ? 7.239 -2.282 -4.055 1.00 11.41 27 ARG A C 10
ATOM 16320 O O . ARG A 1 27 ? 7.960 -1.287 -3.975 1.00 10.11 27 ARG A O 10
ATOM 16341 N N . SER A 1 28 ? 6.629 -2.821 -3.005 1.00 41.43 28 SER A N 10
ATOM 16342 C CA . SER A 1 28 ? 6.772 -2.259 -1.666 1.00 73.33 28 SER A CA 10
ATOM 16343 C C . SER A 1 28 ? 7.836 -3.011 -0.872 1.00 12.10 28 SER A C 10
ATOM 16344 O O . SER A 1 28 ? 8.158 -2.644 0.257 1.00 50.51 28 SER A O 10
ATOM 16352 N N . ASN A 1 29 ? 8.379 -4.065 -1.473 1.00 12.42 29 ASN A N 10
ATOM 16353 C CA . ASN A 1 29 ? 9.406 -4.870 -0.822 1.00 52.12 29 ASN A CA 10
ATOM 16354 C C . ASN A 1 29 ? 8.916 -5.395 0.523 1.00 75.20 29 ASN A C 10
ATOM 16355 O O . ASN A 1 29 ? 9.711 -5.672 1.420 1.00 2.11 29 ASN A O 10
ATOM 16366 N N . ASN A 1 30 ? 7.600 -5.530 0.655 1.00 62.51 30 ASN A N 10
ATOM 16367 C CA . ASN A 1 30 ? 7.003 -6.022 1.891 1.00 71.45 30 ASN A CA 10
ATOM 16368 C C . ASN A 1 30 ? 6.264 -7.336 1.652 1.00 30.25 30 ASN A C 10
ATOM 16369 O O . ASN A 1 30 ? 6.228 -7.846 0.532 1.00 44.22 30 ASN A O 10
ATOM 16380 N N . SER A 1 31 ? 5.672 -7.877 2.712 1.00 63.03 31 SER A N 10
ATOM 16381 C CA . SER A 1 31 ? 4.936 -9.132 2.619 1.00 22.11 31 SER A CA 10
ATOM 16382 C C . SER A 1 31 ? 3.447 -8.874 2.403 1.00 4.51 31 SER A C 10
ATOM 16383 O O . SER A 1 31 ? 3.004 -7.726 2.371 1.00 60.45 31 SER A O 10
ATOM 16391 N N . MET A 1 32 ? 2.682 -9.950 2.257 1.00 74.44 32 MET A N 10
ATOM 16392 C CA . MET A 1 32 ? 1.243 -9.841 2.044 1.00 54.15 32 MET A CA 10
ATOM 16393 C C . MET A 1 32 ? 0.550 -9.294 3.288 1.00 60.44 32 MET A C 10
ATOM 16394 O O . MET A 1 32 ? -0.373 -8.486 3.191 1.00 44.23 32 MET A O 10
ATOM 16408 N N . SER A 1 33 ? 1.001 -9.743 4.456 1.00 34.14 33 SER A N 10
ATOM 16409 C CA . SER A 1 33 ? 0.421 -9.301 5.719 1.00 12.21 33 SER A CA 10
ATOM 16410 C C . SER A 1 33 ? 0.871 -7.883 6.058 1.00 73.43 33 SER A C 10
ATOM 16411 O O . SER A 1 33 ? 0.227 -7.185 6.841 1.00 51.44 33 SER A O 10
ATOM 16419 N N . THR A 1 34 ? 1.983 -7.464 5.462 1.00 62.40 34 THR A N 10
ATOM 16420 C CA . THR A 1 34 ? 2.522 -6.131 5.700 1.00 2.10 34 THR A CA 10
ATOM 16421 C C . THR A 1 34 ? 1.852 -5.098 4.800 1.00 43.23 34 THR A C 10
ATOM 16422 O O . THR A 1 34 ? 1.387 -4.060 5.270 1.00 21.10 34 THR A O 10
ATOM 16433 N N . VAL A 1 35 ? 1.806 -5.390 3.505 1.00 61.23 35 VAL A N 10
ATOM 16434 C CA . VAL A 1 35 ? 1.191 -4.488 2.538 1.00 23.15 35 VAL A CA 10
ATOM 16435 C C . VAL A 1 35 ? -0.302 -4.334 2.804 1.00 75.44 35 VAL A C 10
ATOM 16436 O O . VAL A 1 35 ? -0.796 -3.227 3.013 1.00 12.50 35 VAL A O 10
ATOM 16449 N N . TYR A 1 36 ? -1.017 -5.455 2.793 1.00 54.41 36 TYR A N 10
ATOM 16450 C CA . TYR A 1 36 ? -2.456 -5.445 3.030 1.00 13.21 36 TYR A CA 10
ATOM 16451 C C . TYR A 1 36 ? -2.791 -4.689 4.312 1.00 11.14 36 TYR A C 10
ATOM 16452 O O . TYR A 1 36 ? -3.765 -3.936 4.367 1.00 53.14 36 TYR A O 10
ATOM 16470 N N . LYS A 1 37 ? -1.978 -4.895 5.343 1.00 33.35 37 LYS A N 10
ATOM 16471 C CA . LYS A 1 37 ? -2.185 -4.233 6.625 1.00 10.14 37 LYS A CA 10
ATOM 16472 C C . LYS A 1 37 ? -2.112 -2.717 6.473 1.00 31.31 37 LYS A C 10
ATOM 16473 O O . LYS A 1 37 ? -2.778 -1.979 7.199 1.00 14.41 37 LYS A O 10
ATOM 16492 N N . ALA A 1 38 ? -1.302 -2.260 5.524 1.00 62.41 38 ALA A N 10
ATOM 16493 C CA . ALA A 1 38 ? -1.146 -0.832 5.276 1.00 71.54 38 ALA A CA 10
ATOM 16494 C C . ALA A 1 38 ? -2.323 -0.282 4.477 1.00 62.44 38 ALA A C 10
ATOM 16495 O O . ALA A 1 38 ? -2.727 0.867 4.659 1.00 1.14 38 ALA A O 10
ATOM 16502 N N . LEU A 1 39 ? -2.868 -1.108 3.591 1.00 1.30 39 LEU A N 10
ATOM 16503 C CA . LEU A 1 39 ? -3.999 -0.704 2.763 1.00 21.42 39 LEU A CA 10
ATOM 16504 C C . LEU A 1 39 ? -5.264 -0.560 3.603 1.00 62.20 39 LEU A C 10
ATOM 16505 O O . LEU A 1 39 ? -5.958 0.454 3.528 1.00 53.02 39 LEU A O 10
ATOM 16521 N N . GLU A 1 40 ? -5.557 -1.580 4.403 1.00 4.01 40 GLU A N 10
ATOM 16522 C CA . GLU A 1 40 ? -6.738 -1.566 5.258 1.00 1.45 40 GLU A CA 10
ATOM 16523 C C . GLU A 1 40 ? -6.784 -0.294 6.100 1.00 4.51 40 GLU A C 10
ATOM 16524 O O . GLU A 1 40 ? -7.858 0.185 6.464 1.00 12.22 40 GLU A O 10
ATOM 16536 N N . LYS A 1 41 ? -5.610 0.248 6.408 1.00 11.54 41 LYS A N 10
ATOM 16537 C CA . LYS A 1 41 ? -5.514 1.465 7.207 1.00 71.53 41 LYS A CA 10
ATOM 16538 C C . LYS A 1 41 ? -5.806 2.697 6.358 1.00 14.22 41 LYS A C 10
ATOM 16539 O O . LYS A 1 41 ? -6.475 3.629 6.807 1.00 61.34 41 LYS A O 10
ATOM 16558 N N . LEU A 1 42 ? -5.302 2.696 5.128 1.00 30.00 42 LEU A N 10
ATOM 16559 C CA . LEU A 1 42 ? -5.510 3.815 4.215 1.00 24.23 42 LEU A CA 10
ATOM 16560 C C . LEU A 1 42 ? -6.964 3.880 3.758 1.00 33.23 42 LEU A C 10
ATOM 16561 O O . LEU A 1 42 ? -7.595 4.936 3.816 1.00 71.35 42 LEU A O 10
ATOM 16577 N N . GLU A 1 43 ? -7.489 2.746 3.306 1.00 51.04 43 GLU A N 10
ATOM 16578 C CA . GLU A 1 43 ? -8.869 2.676 2.840 1.00 33.33 43 GLU A CA 10
ATOM 16579 C C . GLU A 1 43 ? -9.830 3.192 3.907 1.00 23.14 43 GLU A C 10
ATOM 16580 O O . GLU A 1 43 ? -10.809 3.870 3.600 1.00 73.20 43 GLU A O 10
ATOM 16592 N N . ALA A 1 44 ? -9.543 2.863 5.163 1.00 73.54 44 ALA A N 10
ATOM 16593 C CA . ALA A 1 44 ? -10.379 3.294 6.275 1.00 21.52 44 ALA A CA 10
ATOM 16594 C C . ALA A 1 44 ? -10.401 4.814 6.390 1.00 73.51 44 ALA A C 10
ATOM 16595 O O . ALA A 1 44 ? -11.321 5.389 6.971 1.00 45.20 44 ALA A O 10
ATOM 16602 N N . MET A 1 45 ? -9.382 5.459 5.832 1.00 1.41 45 MET A N 10
ATOM 16603 C CA . MET A 1 45 ? -9.285 6.914 5.872 1.00 62.01 45 MET A CA 10
ATOM 16604 C C . MET A 1 45 ? -9.738 7.525 4.550 1.00 51.15 45 MET A C 10
ATOM 16605 O O . MET A 1 45 ? -10.181 8.672 4.504 1.00 4.32 45 MET A O 10
ATOM 16619 N N . GLY A 1 46 ? -9.622 6.751 3.475 1.00 11.22 46 GLY A N 10
ATOM 16620 C CA . GLY A 1 46 ? -10.022 7.235 2.167 1.00 55.22 46 GLY A CA 10
ATOM 16621 C C . GLY A 1 46 ? -8.846 7.723 1.344 1.00 75.44 46 GLY A C 10
ATOM 16622 O O . GLY A 1 46 ? -9.005 8.565 0.460 1.00 3.44 46 GLY A O 10
ATOM 16626 N N . ARG A 1 47 ? -7.663 7.192 1.634 1.00 52.43 47 ARG A N 10
ATOM 16627 C CA . ARG A 1 47 ? -6.455 7.581 0.916 1.00 41.10 47 ARG A CA 10
ATOM 16628 C C . ARG A 1 47 ? -6.312 6.784 -0.379 1.00 11.34 47 ARG A C 10
ATOM 16629 O O . ARG A 1 47 ? -5.889 7.319 -1.404 1.00 12.13 47 ARG A O 10
ATOM 16650 N N . ILE A 1 48 ? -6.667 5.505 -0.322 1.00 53.11 48 ILE A N 10
ATOM 16651 C CA . ILE A 1 48 ? -6.578 4.637 -1.490 1.00 2.41 48 ILE A CA 10
ATOM 16652 C C . ILE A 1 48 ? -7.915 4.560 -2.220 1.00 45.12 48 ILE A C 10
ATOM 16653 O O . ILE A 1 48 ? -8.201 3.583 -2.913 1.00 1.22 48 ILE A O 10
ATOM 16669 N N . LYS A 1 49 ? -8.730 5.596 -2.061 1.00 13.33 49 LYS A N 10
ATOM 16670 C CA . LYS A 1 49 ? -10.036 5.649 -2.707 1.00 11.22 49 LYS A CA 10
ATOM 16671 C C . LYS A 1 49 ? -10.070 6.734 -3.778 1.00 73.21 49 LYS A C 10
ATOM 16672 O O . LYS A 1 49 ? -9.702 7.880 -3.526 1.00 12.35 49 LYS A O 10
ATOM 16691 N N . ARG A 1 50 ? -10.514 6.363 -4.975 1.00 70.52 50 ARG A N 10
ATOM 16692 C CA . ARG A 1 50 ? -10.596 7.305 -6.085 1.00 1.22 50 ARG A CA 10
ATOM 16693 C C . ARG A 1 50 ? -11.519 8.471 -5.742 1.00 21.11 50 ARG A C 10
ATOM 16694 O O . ARG A 1 50 ? -12.047 8.551 -4.633 1.00 14.54 50 ARG A O 10
ATOM 16715 N N . ARG A 1 51 ? -11.708 9.371 -6.701 1.00 21.13 51 ARG A N 10
ATOM 16716 C CA . ARG A 1 51 ? -12.565 10.533 -6.500 1.00 41.11 51 ARG A CA 10
ATOM 16717 C C . ARG A 1 51 ? -13.726 10.530 -7.489 1.00 33.41 51 ARG A C 10
ATOM 16718 O O . ARG A 1 51 ? -14.831 10.970 -7.170 1.00 4.21 51 ARG A O 10
ATOM 16739 N N . LYS A 1 52 ? -13.468 10.031 -8.694 1.00 21.43 52 LYS A N 10
ATOM 16740 C CA . LYS A 1 52 ? -14.491 9.969 -9.732 1.00 2.13 52 LYS A CA 10
ATOM 16741 C C . LYS A 1 52 ? -14.169 8.879 -10.749 1.00 51.04 52 LYS A C 10
ATOM 16742 O O . LYS A 1 52 ? -13.557 9.143 -11.783 1.00 13.10 52 LYS A O 10
ATOM 16761 N N . GLY A 1 53 ? -14.586 7.652 -10.448 1.00 42.32 53 GLY A N 10
ATOM 16762 C CA . GLY A 1 53 ? -14.333 6.541 -11.347 1.00 53.21 53 GLY A CA 10
ATOM 16763 C C . GLY A 1 53 ? -12.870 6.425 -11.727 1.00 4.02 53 GLY A C 10
ATOM 16764 O O . GLY A 1 53 ? -12.008 7.048 -11.106 1.00 25.54 53 GLY A O 10
ATOM 16768 N N . ARG A 1 54 ? -12.588 5.622 -12.748 1.00 4.30 54 ARG A N 10
ATOM 16769 C CA . ARG A 1 54 ? -11.219 5.423 -13.207 1.00 74.11 54 ARG A CA 10
ATOM 16770 C C . ARG A 1 54 ? -10.787 6.554 -14.135 1.00 74.43 54 ARG A C 10
ATOM 16771 O O . ARG A 1 54 ? -11.621 7.219 -14.750 1.00 11.42 54 ARG A O 10
ATOM 16792 N N . TYR A 1 55 ? -9.479 6.766 -14.232 1.00 0.32 55 TYR A N 10
ATOM 16793 C CA . TYR A 1 55 ? -8.936 7.818 -15.083 1.00 13.31 55 TYR A CA 10
ATOM 16794 C C . TYR A 1 55 ? -8.317 7.232 -16.348 1.00 65.43 55 TYR A C 10
ATOM 16795 O O . TYR A 1 55 ? -8.443 7.797 -17.434 1.00 23.35 55 TYR A O 10
ATOM 16813 N N . ARG A 1 56 ? -7.647 6.093 -16.197 1.00 55.30 56 ARG A N 10
ATOM 16814 C CA . ARG A 1 56 ? -7.007 5.429 -17.326 1.00 42.03 56 ARG A CA 10
ATOM 16815 C C . ARG A 1 56 ? -5.960 6.335 -17.968 1.00 21.22 56 ARG A C 10
ATOM 16816 O O . ARG A 1 56 ? -6.193 6.912 -19.031 1.00 4.34 56 ARG A O 10
ATOM 16837 N N . GLN A 1 57 ? -4.808 6.455 -17.316 1.00 4.35 57 GLN A N 10
ATOM 16838 C CA . GLN A 1 57 ? -3.728 7.291 -17.823 1.00 53.42 57 GLN A CA 10
ATOM 16839 C C . GLN A 1 57 ? -2.928 6.558 -18.895 1.00 61.44 57 GLN A C 10
ATOM 16840 O O . GLN A 1 57 ? -2.035 5.769 -18.587 1.00 43.21 57 GLN A O 10
ATOM 16854 N N . HIS A 1 58 ? -3.256 6.823 -20.156 1.00 63.32 58 HIS A N 10
ATOM 16855 C CA . HIS A 1 58 ? -2.569 6.187 -21.274 1.00 14.21 58 HIS A CA 10
ATOM 16856 C C . HIS A 1 58 ? -1.660 7.183 -21.989 1.00 62.40 58 HIS A C 10
ATOM 16857 O O . HIS A 1 58 ? -0.437 7.045 -21.970 1.00 55.31 58 HIS A O 10
ATOM 16871 N N . ARG A 1 59 ? -2.266 8.183 -22.620 1.00 24.40 59 ARG A N 10
ATOM 16872 C CA . ARG A 1 59 ? -1.512 9.200 -23.342 1.00 63.44 59 ARG A CA 10
ATOM 16873 C C . ARG A 1 59 ? -0.879 10.196 -22.376 1.00 53.25 59 ARG A C 10
ATOM 16874 O O . ARG A 1 59 ? -1.472 10.551 -21.357 1.00 33.21 59 ARG A O 10
ATOM 16895 N N . ARG A 1 60 ? 0.329 10.645 -22.704 1.00 4.11 60 ARG A N 10
ATOM 16896 C CA . ARG A 1 60 ? 1.043 11.599 -21.864 1.00 32.04 60 ARG A CA 10
ATOM 16897 C C . ARG A 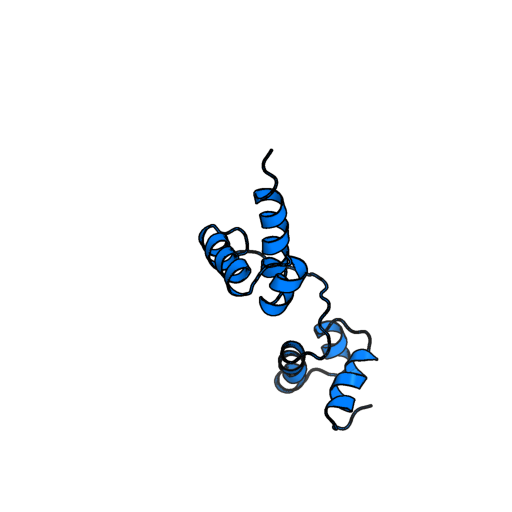1 60 ? 0.872 13.020 -22.391 1.00 52.31 60 ARG A C 10
ATOM 16898 O O . ARG A 1 60 ? 0.854 13.247 -23.602 1.00 31.12 60 ARG A O 10
ATOM 16919 N N . LEU A 1 61 ? 0.748 13.974 -21.475 1.00 14.02 61 LEU A N 10
ATOM 16920 C CA . LEU A 1 61 ? 0.578 15.375 -21.847 1.00 41.42 61 LEU A CA 10
ATOM 16921 C C . LEU A 1 61 ? -0.696 15.572 -22.660 1.00 75.44 61 LEU A C 10
ATOM 16922 O O . LEU A 1 61 ? -0.778 16.469 -23.501 1.00 51.02 61 LEU A O 10
ATOM 16938 N N . THR A 1 62 ? -1.692 14.729 -22.404 1.00 75.11 62 THR A N 10
ATOM 16939 C CA . THR A 1 62 ? -2.964 14.811 -23.111 1.00 62.15 62 THR A CA 10
ATOM 16940 C C . THR A 1 62 ? -3.766 16.026 -22.661 1.00 32.33 62 THR A C 10
ATOM 16941 O O . THR A 1 62 ? -3.455 16.644 -21.644 1.00 43.01 62 THR A O 10
ATOM 16952 N N . GLU A 1 63 ? -4.801 16.362 -23.424 1.00 60.02 63 GLU A N 10
ATOM 16953 C CA . GLU A 1 63 ? -5.649 17.505 -23.102 1.00 41.05 63 GLU A CA 10
ATOM 16954 C C . GLU A 1 63 ? -6.187 17.397 -21.678 1.00 14.11 63 GLU A C 10
ATOM 16955 O O . GLU A 1 63 ? -6.474 18.407 -21.035 1.00 71.23 63 GLU A O 10
ATOM 16967 N N . GLU A 1 64 ? -6.322 16.167 -21.194 1.00 23.23 64 GLU A N 10
ATOM 16968 C CA . GLU A 1 64 ? -6.829 15.929 -19.847 1.00 72.43 64 GLU A CA 10
ATOM 16969 C C . GLU A 1 64 ? -5.778 16.288 -18.800 1.00 32.14 64 GLU A C 10
ATOM 16970 O O . GLU A 1 64 ? -6.071 16.983 -17.827 1.00 64.22 64 GLU A O 10
ATOM 16982 N N . GLU A 1 65 ? -4.556 15.809 -19.007 1.00 15.22 65 GLU A N 10
ATOM 16983 C CA . GLU A 1 65 ? -3.463 16.079 -18.080 1.00 34.22 65 GLU A CA 10
ATOM 16984 C C . GLU A 1 65 ? -3.052 17.547 -18.138 1.00 43.31 65 GLU A C 10
ATOM 16985 O O . GLU A 1 65 ? -2.714 18.149 -17.117 1.00 2.51 65 GLU A O 10
ATOM 16997 N N . LEU A 1 66 ? -3.081 18.118 -19.337 1.00 22.50 66 LEU A N 10
ATOM 16998 C CA . LEU A 1 66 ? -2.711 19.516 -19.528 1.00 33.15 66 LEU A CA 10
ATOM 16999 C C . LEU A 1 66 ? -3.591 20.433 -18.684 1.00 42.30 66 LEU A C 10
ATOM 17000 O O . LEU A 1 66 ? -3.159 21.503 -18.257 1.00 52.43 66 LEU A O 10
ATOM 17016 N N . ALA A 1 67 ? -4.826 20.004 -18.445 1.00 72.03 67 ALA A N 10
ATOM 17017 C CA . ALA A 1 67 ? -5.764 20.784 -17.648 1.00 41.20 67 ALA A CA 10
ATOM 17018 C C . ALA A 1 67 ? -5.499 20.607 -16.158 1.00 45.40 67 ALA A C 10
ATOM 17019 O O . ALA A 1 67 ? -5.812 21.484 -15.351 1.00 64.33 67 ALA A O 10
ATOM 17026 N N . THR A 1 68 ? -4.918 19.466 -15.795 1.00 54.42 68 THR A N 10
ATOM 17027 C CA . THR A 1 68 ? -4.611 19.173 -14.402 1.00 2.54 68 THR A CA 10
ATOM 17028 C C . THR A 1 68 ? -3.287 19.803 -13.985 1.00 62.01 68 THR A C 10
ATOM 17029 O O . THR A 1 68 ? -3.149 20.301 -12.867 1.00 60.12 68 THR A O 10
ATOM 17040 N N . ILE A 1 69 ? -2.315 19.779 -14.891 1.00 34.21 69 ILE A N 10
ATOM 17041 C CA . ILE A 1 69 ? -1.001 20.349 -14.618 1.00 30.31 69 ILE A CA 10
ATOM 17042 C C . ILE A 1 69 ? -1.091 21.856 -14.402 1.00 70.11 69 ILE A C 10
ATOM 17043 O O . ILE A 1 69 ? -0.394 22.414 -13.554 1.00 70.24 69 ILE A O 10
ATOM 17059 N N . ARG A 1 70 ? -1.955 22.509 -15.173 1.00 3.11 70 ARG A N 10
ATOM 17060 C CA . ARG A 1 70 ? -2.136 23.951 -15.065 1.00 54.52 70 ARG A CA 10
ATOM 17061 C C . ARG A 1 70 ? -2.518 24.347 -13.642 1.00 44.15 70 ARG A C 10
ATOM 17062 O O . ARG A 1 70 ? -2.302 25.484 -13.224 1.00 74.15 70 ARG A O 10
ATOM 17083 N N . GLU A 1 71 ? -3.087 23.400 -12.903 1.00 30.12 71 GLU A N 10
ATOM 17084 C CA . GLU A 1 71 ? -3.500 23.650 -11.527 1.00 11.12 71 GLU A CA 10
ATOM 17085 C C . GLU A 1 71 ? -2.344 24.214 -10.706 1.00 64.55 71 GLU A C 10
ATOM 17086 O O . GLU A 1 71 ? -2.550 24.995 -9.776 1.00 22.31 71 GLU A O 10
ATOM 17098 N N . LEU A 1 72 ? -1.127 23.812 -11.056 1.00 62.35 72 LEU A N 10
ATOM 17099 C CA . LEU A 1 72 ? 0.064 24.275 -10.352 1.00 43.00 72 LEU A CA 10
ATOM 17100 C C . LEU A 1 72 ? 0.102 25.799 -10.289 1.00 73.51 72 LEU A C 10
ATOM 17101 O O . LEU A 1 72 ? 0.766 26.379 -9.431 1.00 32.10 72 LEU A O 10
ATOM 17117 N N . TYR A 1 73 ? -0.616 26.441 -11.204 1.00 31.43 73 TYR A N 10
ATOM 17118 C CA . TYR A 1 73 ? -0.665 27.897 -11.254 1.00 34.14 73 TYR A CA 10
ATOM 17119 C C . TYR A 1 73 ? -1.587 28.448 -10.170 1.00 35.05 73 TYR A C 10
ATOM 17120 O O . TYR A 1 73 ? -1.253 29.418 -9.489 1.00 3.11 73 TYR A O 10
ATOM 17138 N N . LEU A 1 74 ? -2.749 27.823 -10.017 1.00 0.33 74 LEU A N 10
ATOM 17139 C CA . LEU A 1 74 ? -3.721 28.248 -9.015 1.00 55.23 74 LEU A CA 10
ATOM 17140 C C . LEU A 1 74 ? -3.230 27.927 -7.608 1.00 1.22 74 LEU A C 10
ATOM 17141 O O . LEU A 1 74 ? -3.363 28.738 -6.691 1.00 44.25 74 LEU A O 10
ATOM 17157 N N . LYS A 1 75 ? -2.660 26.739 -7.443 1.00 63.55 75 LYS A N 10
ATOM 17158 C CA . LYS A 1 75 ? -2.144 26.308 -6.148 1.00 54.04 75 LYS A CA 10
ATOM 17159 C C . LYS A 1 75 ? -0.755 26.886 -5.898 1.00 62.32 75 LYS A C 10
ATOM 17160 O O . LYS A 1 75 ? -0.300 26.961 -4.758 1.00 24.01 75 LYS A O 10
ATOM 17179 N N . GLY A 1 76 ? -0.085 27.292 -6.972 1.00 44.13 76 GLY A N 10
ATOM 17180 C CA . GLY A 1 76 ? 1.246 27.858 -6.846 1.00 35.44 76 GLY A CA 10
ATOM 17181 C C . GLY A 1 76 ? 2.317 26.795 -6.697 1.00 30.23 76 GLY A C 10
ATOM 17182 O O . GLY A 1 76 ? 3.445 27.092 -6.307 1.00 22.45 76 GLY A O 10
ATOM 17186 N N . ALA A 1 77 ? 1.961 25.553 -7.008 1.00 65.15 77 ALA A N 10
ATOM 17187 C CA . ALA A 1 77 ? 2.900 24.443 -6.907 1.00 44.31 77 ALA A CA 10
ATOM 17188 C C . ALA A 1 77 ? 4.085 24.638 -7.845 1.00 42.52 77 ALA A C 10
ATOM 17189 O O . ALA A 1 77 ? 4.089 25.545 -8.679 1.00 22.22 77 ALA A O 10
ATOM 17196 N N . THR A 1 78 ? 5.094 23.784 -7.705 1.00 32.31 78 THR A N 10
ATOM 17197 C CA . THR A 1 78 ? 6.287 23.864 -8.539 1.00 34.42 78 THR A CA 10
ATOM 17198 C C . THR A 1 78 ? 6.392 22.658 -9.465 1.00 40.01 78 THR A C 10
ATOM 17199 O O . THR A 1 78 ? 5.608 21.713 -9.363 1.00 52.33 78 THR A O 10
ATOM 17210 N N . VAL A 1 79 ? 7.367 22.694 -10.368 1.00 73.03 79 VAL A N 10
ATOM 17211 C CA . VAL A 1 79 ? 7.576 21.603 -11.311 1.00 74.53 79 VAL A CA 10
ATOM 17212 C C . VAL A 1 79 ? 7.687 20.265 -10.588 1.00 71.13 79 VAL A C 10
ATOM 17213 O O . VAL A 1 79 ? 7.303 19.224 -11.123 1.00 2.54 79 VAL A O 10
ATOM 17226 N N . TYR A 1 80 ? 8.215 20.300 -9.370 1.00 55.44 80 TYR A N 10
ATOM 17227 C CA . TYR A 1 80 ? 8.379 19.090 -8.573 1.00 50.04 80 TYR A CA 10
ATOM 17228 C C . TYR A 1 80 ? 7.028 18.555 -8.110 1.00 14.25 80 TYR A C 10
ATOM 17229 O O . TYR A 1 80 ? 6.825 17.345 -8.022 1.00 1.33 80 TYR A O 10
ATOM 17247 N N . GLU A 1 81 ? 6.106 19.468 -7.817 1.00 44.13 81 GLU A N 10
ATOM 17248 C CA . GLU A 1 81 ? 4.774 19.088 -7.363 1.00 14.42 81 GLU A CA 10
ATOM 17249 C C . GLU A 1 81 ? 4.031 18.312 -8.447 1.00 12.32 81 GLU A C 10
ATOM 17250 O O . GLU A 1 81 ? 3.607 17.176 -8.232 1.00 14.34 81 GLU A O 10
ATOM 17262 N N . ILE A 1 82 ? 3.876 18.934 -9.610 1.00 55.40 82 ILE A N 10
ATOM 17263 C CA . ILE A 1 82 ? 3.185 18.304 -10.727 1.00 34.22 82 ILE A CA 10
ATOM 17264 C C . ILE A 1 82 ? 3.795 16.945 -11.055 1.00 71.03 82 ILE A C 10
ATOM 17265 O O . ILE A 1 82 ? 3.094 16.023 -11.470 1.00 42.01 82 ILE A O 10
ATOM 17281 N N . ALA A 1 83 ? 5.105 16.829 -10.863 1.00 14.21 83 ALA A N 10
ATOM 17282 C CA . ALA A 1 83 ? 5.810 15.583 -11.135 1.00 33.25 83 ALA A CA 10
ATOM 17283 C C . ALA A 1 83 ? 5.283 14.453 -10.258 1.00 25.34 83 ALA A C 10
ATOM 17284 O O . ALA A 1 83 ? 4.963 13.370 -10.749 1.00 45.12 83 ALA A O 10
ATOM 17291 N N . ARG A 1 84 ? 5.195 14.711 -8.956 1.00 71.15 84 ARG A N 10
ATOM 17292 C CA . ARG A 1 84 ? 4.708 13.714 -8.011 1.00 63.15 84 ARG A CA 10
ATOM 17293 C C . ARG A 1 84 ? 3.200 13.529 -8.144 1.00 72.13 84 ARG A C 10
ATOM 17294 O O . ARG A 1 84 ? 2.702 12.403 -8.153 1.00 13.41 84 ARG A O 10
ATOM 17315 N N . GLN A 1 85 ? 2.479 14.641 -8.246 1.00 45.35 85 GLN A N 10
ATOM 17316 C CA . GLN A 1 85 ? 1.028 14.600 -8.378 1.00 25.13 85 GLN A CA 10
ATOM 17317 C C . GLN A 1 85 ? 0.611 13.710 -9.543 1.00 53.24 85 GLN A C 10
ATOM 17318 O O . GLN A 1 85 ? -0.158 12.764 -9.372 1.00 73.44 85 GLN A O 10
ATOM 17332 N N . LEU A 1 86 ? 1.123 14.020 -10.730 1.00 21.21 86 LEU A N 10
ATOM 17333 C CA . LEU A 1 86 ? 0.805 13.248 -11.926 1.00 11.55 86 LEU A CA 10
ATOM 17334 C C . LEU A 1 86 ? 1.608 11.953 -11.969 1.00 45.54 86 LEU A C 10
ATOM 17335 O O . LEU A 1 86 ? 1.263 11.020 -12.692 1.00 42.15 86 LEU A O 10
ATOM 17351 N N . GLY A 1 87 ? 2.683 11.902 -11.187 1.00 2.44 87 GLY A N 10
ATOM 17352 C CA . GLY A 1 87 ? 3.518 10.717 -11.148 1.00 40.15 87 GLY A CA 10
ATOM 17353 C C . GLY A 1 87 ? 4.244 10.476 -12.457 1.00 13.32 87 GLY A C 10
ATOM 17354 O O . GLY A 1 87 ? 4.294 9.350 -12.949 1.00 74.34 87 GLY A O 10
ATOM 17358 N N . ARG A 1 88 ? 4.807 11.539 -13.023 1.00 53.42 88 ARG A N 10
ATOM 17359 C CA . ARG A 1 88 ? 5.532 11.440 -14.283 1.00 72.34 88 ARG A CA 10
ATOM 17360 C C . ARG A 1 88 ? 7.015 11.739 -14.085 1.00 3.03 88 ARG A C 10
ATOM 17361 O O . ARG A 1 88 ? 7.415 12.413 -13.135 1.00 63.41 88 ARG A O 10
ATOM 17382 N N . PRO A 1 89 ? 7.851 11.226 -15.000 1.00 2.02 89 PRO A N 10
ATOM 17383 C CA . PRO A 1 89 ? 9.302 11.424 -14.945 1.00 54.43 89 PRO A CA 10
ATOM 17384 C C . PRO A 1 89 ? 9.701 12.865 -15.245 1.00 54.40 89 PRO A C 10
ATOM 17385 O O . PRO A 1 89 ? 8.883 13.664 -15.700 1.00 62.55 89 PRO A O 10
ATOM 17396 N N . GLU A 1 90 ? 10.964 13.191 -14.987 1.00 44.23 90 GLU A N 10
ATOM 17397 C CA . GLU A 1 90 ? 11.471 14.536 -15.229 1.00 34.35 90 GLU A CA 10
ATOM 17398 C C . GLU A 1 90 ? 11.424 14.876 -16.717 1.00 24.21 90 GLU A C 10
ATOM 17399 O O . GLU A 1 90 ? 11.349 16.044 -17.095 1.00 14.40 90 GLU A O 10
ATOM 17411 N N . SER A 1 91 ? 11.470 13.845 -17.554 1.00 30.31 91 SER A N 10
ATOM 17412 C CA . SER A 1 91 ? 11.438 14.032 -18.999 1.00 34.23 91 SER A CA 10
ATOM 17413 C C . SER A 1 91 ? 10.050 14.472 -19.459 1.00 54.23 91 SER A C 10
ATOM 17414 O O . SER A 1 91 ? 9.909 15.431 -20.220 1.00 62.33 91 SER A O 10
ATOM 17422 N N . THR A 1 92 ? 9.027 13.764 -18.992 1.00 3.13 92 THR A N 10
ATOM 17423 C CA . THR A 1 92 ? 7.651 14.079 -19.355 1.00 22.02 92 THR A CA 10
ATOM 17424 C C . THR A 1 92 ? 7.320 15.534 -19.046 1.00 72.32 92 THR A C 10
ATOM 17425 O O . THR A 1 92 ? 6.815 16.260 -19.903 1.00 13.35 92 THR A O 10
ATOM 17436 N N . ILE A 1 93 ? 7.609 15.954 -17.820 1.00 2.45 93 ILE A N 10
ATOM 17437 C CA . ILE A 1 93 ? 7.344 17.325 -17.399 1.00 12.35 93 ILE A CA 10
ATOM 17438 C C . ILE A 1 93 ? 8.149 18.319 -18.228 1.00 15.14 93 ILE A C 10
ATOM 17439 O O . ILE A 1 93 ? 7.606 19.297 -18.744 1.00 31.13 93 ILE A O 10
ATOM 17455 N N . TYR A 1 94 ? 9.446 18.063 -18.353 1.00 52.31 94 TYR A N 10
ATOM 17456 C CA . TYR A 1 94 ? 10.327 18.937 -19.119 1.00 44.20 94 TYR A CA 10
ATOM 17457 C C . TYR A 1 94 ? 9.841 19.075 -20.558 1.00 72.11 94 TYR A C 10
ATOM 17458 O O . TYR A 1 94 ? 9.896 20.157 -21.142 1.00 72.31 94 TYR A O 10
ATOM 17476 N N . TYR A 1 95 ? 9.365 17.971 -21.123 1.00 41.14 95 TYR A N 10
ATOM 17477 C CA . TYR A 1 95 ? 8.871 17.966 -22.495 1.00 23.13 95 TYR A CA 10
ATOM 17478 C C . TYR A 1 95 ? 7.549 18.722 -22.599 1.00 73.22 95 TYR A C 10
ATOM 17479 O O . TYR A 1 95 ? 7.254 19.340 -23.622 1.00 64.44 95 TYR A O 10
ATOM 17497 N N . ALA A 1 96 ? 6.758 18.667 -21.533 1.00 72.03 96 ALA A N 10
ATOM 17498 C CA . ALA A 1 96 ? 5.469 19.347 -21.503 1.00 10.21 96 ALA A CA 10
ATOM 17499 C C . ALA A 1 96 ? 5.633 20.845 -21.741 1.00 73.44 96 ALA A C 10
ATOM 17500 O O . ALA A 1 96 ? 5.064 21.399 -22.683 1.00 3.12 96 ALA A O 10
ATOM 17507 N N . LEU A 1 97 ? 6.413 21.493 -20.885 1.00 53.33 97 LEU A N 10
ATOM 17508 C CA . LEU A 1 97 ? 6.652 22.928 -21.002 1.00 34.24 97 LEU A CA 10
ATOM 17509 C C . LEU A 1 97 ? 7.492 23.240 -22.237 1.00 10.32 97 LEU A C 10
ATOM 17510 O O . LEU A 1 97 ? 7.170 24.146 -23.007 1.00 44.43 97 LEU A O 10
ATOM 17526 N N . LYS A 1 98 ? 8.569 22.484 -22.420 1.00 72.52 98 LYS A N 10
ATOM 17527 C CA . LYS A 1 98 ? 9.454 22.677 -23.562 1.00 74.04 98 LYS A CA 10
ATOM 17528 C C . LYS A 1 98 ? 8.671 22.643 -24.871 1.00 25.45 98 LYS A C 10
ATOM 17529 O O . LYS A 1 98 ? 8.682 23.604 -25.639 1.00 2.10 98 LYS A O 10
ATOM 17548 N N . LYS A 1 99 ? 7.989 21.528 -25.117 1.00 11.15 99 LYS A N 10
ATOM 17549 C CA . LYS A 1 99 ? 7.197 21.368 -26.331 1.00 2.13 99 LYS A CA 10
ATOM 17550 C C . LYS A 1 99 ? 6.127 22.452 -26.428 1.00 61.32 99 LYS A C 10
ATOM 17551 O O . LYS A 1 99 ? 5.685 22.805 -27.523 1.00 42.33 99 LYS A O 10
ATOM 17570 N N . LEU A 1 100 ? 5.715 22.975 -25.280 1.00 2.22 100 LEU A N 10
ATOM 17571 C CA . LEU A 1 100 ? 4.697 24.019 -25.236 1.00 1.11 100 LEU A CA 10
ATOM 17572 C C . LEU A 1 100 ? 5.256 25.345 -25.743 1.00 35.21 100 LEU A C 10
ATOM 17573 O O . LEU A 1 100 ? 4.514 26.197 -26.232 1.00 71.45 100 LEU A O 10
ATOM 17589 N N . GLY A 1 101 ? 6.570 25.513 -25.623 1.00 31.20 101 GLY A N 10
ATOM 17590 C CA . GLY A 1 101 ? 7.206 26.736 -26.075 1.00 13.33 101 GLY A CA 10
ATOM 17591 C C . GLY A 1 101 ? 7.496 27.694 -24.937 1.00 22.23 101 GLY A C 10
ATOM 17592 O O . GLY A 1 101 ? 7.687 28.890 -25.155 1.00 55.15 101 GLY A O 10
ATOM 17596 N N . LEU A 1 102 ? 7.526 27.169 -23.717 1.00 65.13 102 LEU A N 10
ATOM 17597 C CA . LEU A 1 102 ? 7.794 27.986 -22.538 1.00 22.50 102 LEU A CA 10
ATOM 17598 C C . LEU A 1 102 ? 9.247 27.848 -22.100 1.00 5.51 102 LEU A C 10
ATOM 17599 O O . LEU A 1 102 ? 10.030 27.128 -22.719 1.00 62.14 102 LEU A O 10
ATOM 17615 N N . LYS A 1 103 ? 9.604 28.543 -21.024 1.00 11.24 103 LYS A N 10
ATOM 17616 C CA . LYS A 1 103 ? 10.962 28.498 -20.498 1.00 60.44 103 LYS A CA 10
ATOM 17617 C C . LYS A 1 103 ? 11.041 27.596 -19.269 1.00 14.10 103 LYS A C 10
ATOM 17618 O O . LYS A 1 103 ? 10.195 27.672 -18.377 1.00 71.15 103 LYS A O 10
ATOM 17637 N N . LEU A 1 104 ? 12.059 26.745 -19.229 1.00 54.43 104 LEU A N 10
ATOM 17638 C CA . LEU A 1 104 ? 12.249 25.831 -18.109 1.00 4.23 104 LEU A CA 10
ATOM 17639 C C . LEU A 1 104 ? 13.709 25.404 -17.995 1.00 63.42 104 LEU A C 10
ATOM 17640 O O . LEU A 1 104 ? 14.519 25.692 -18.875 1.00 40.42 104 LEU A O 10
ATOM 17656 N N . GLU A 1 105 ? 14.035 24.712 -16.907 1.00 10.22 105 GLU A N 10
ATOM 17657 C CA . GLU A 1 105 ? 15.397 24.244 -16.681 1.00 4.32 105 GLU A CA 10
ATOM 17658 C C . GLU A 1 105 ? 15.490 23.445 -15.384 1.00 22.23 105 GLU A C 10
ATOM 17659 O O . GLU A 1 105 ? 14.732 23.681 -14.443 1.00 11.43 105 GLU A O 10
ATOM 17671 N N . MET A 1 1 ? 8.368 14.834 10.870 1.00 54.05 1 MET A N 11
ATOM 17672 C CA . MET A 1 1 ? 8.879 14.661 9.514 1.00 11.31 1 MET A CA 11
ATOM 17673 C C . MET A 1 1 ? 9.251 13.204 9.255 1.00 12.43 1 MET A C 11
ATOM 17674 O O . MET A 1 1 ? 10.426 12.840 9.198 1.00 22.21 1 MET A O 11
ATOM 17688 N N . PRO A 1 2 ? 8.229 12.351 9.095 1.00 53.32 2 PRO A N 11
ATOM 17689 C CA . PRO A 1 2 ? 8.425 10.921 8.839 1.00 55.53 2 PRO A CA 11
ATOM 17690 C C . PRO A 1 2 ? 8.995 10.653 7.450 1.00 12.41 2 PRO A C 11
ATOM 17691 O O . PRO A 1 2 ? 8.818 11.454 6.531 1.00 64.22 2 PRO A O 11
ATOM 17702 N N . SER A 1 3 ? 9.679 9.523 7.303 1.00 34.24 3 SER A N 11
ATOM 17703 C CA . SER A 1 3 ? 10.278 9.152 6.027 1.00 53.01 3 SER A CA 11
ATOM 17704 C C . SER A 1 3 ? 9.674 7.852 5.501 1.00 0.53 3 SER A C 11
ATOM 17705 O O . SER A 1 3 ? 9.527 7.667 4.293 1.00 12.14 3 SER A O 11
ATOM 17713 N N . VAL A 1 4 ? 9.328 6.955 6.419 1.00 41.34 4 VAL A N 11
ATOM 17714 C CA . VAL A 1 4 ? 8.740 5.673 6.050 1.00 21.03 4 VAL A CA 11
ATOM 17715 C C . VAL A 1 4 ? 7.355 5.858 5.439 1.00 45.42 4 VAL A C 11
ATOM 17716 O O . VAL A 1 4 ? 6.941 5.091 4.572 1.00 35.11 4 VAL A O 11
ATOM 17729 N N . ASN A 1 5 ? 6.645 6.883 5.898 1.00 50.21 5 ASN A N 11
ATOM 17730 C CA . ASN A 1 5 ? 5.306 7.171 5.397 1.00 61.51 5 ASN A CA 11
ATOM 17731 C C . ASN A 1 5 ? 5.344 7.520 3.912 1.00 32.51 5 ASN A C 11
ATOM 17732 O O . ASN A 1 5 ? 4.467 7.117 3.146 1.00 3.04 5 ASN A O 11
ATOM 17743 N N . ASP A 1 6 ? 6.365 8.268 3.512 1.00 11.42 6 ASP A N 11
ATOM 17744 C CA . ASP A 1 6 ? 6.519 8.670 2.119 1.00 41.33 6 ASP A CA 11
ATOM 17745 C C . ASP A 1 6 ? 6.530 7.453 1.200 1.00 64.43 6 ASP A C 11
ATOM 17746 O O . ASP A 1 6 ? 5.798 7.402 0.212 1.00 22.41 6 ASP A O 11
ATOM 17755 N N . SER A 1 7 ? 7.366 6.475 1.533 1.00 42.13 7 SER A N 11
ATOM 17756 C CA . SER A 1 7 ? 7.476 5.258 0.735 1.00 54.42 7 SER A CA 11
ATOM 17757 C C . SER A 1 7 ? 6.127 4.554 0.630 1.00 53.35 7 SER A C 11
ATOM 17758 O O . SER A 1 7 ? 5.805 3.954 -0.397 1.00 30.11 7 SER A O 11
ATOM 17766 N N . LEU A 1 8 ? 5.342 4.631 1.698 1.00 12.31 8 LEU A N 11
ATOM 17767 C CA . LEU A 1 8 ? 4.027 4.002 1.729 1.00 61.55 8 LEU A CA 11
ATOM 17768 C C . LEU A 1 8 ? 3.103 4.617 0.682 1.00 45.34 8 LEU A C 11
ATOM 17769 O O . LEU A 1 8 ? 2.292 3.922 0.070 1.00 51.13 8 LEU A O 11
ATOM 17785 N N . ASP A 1 9 ? 3.235 5.923 0.480 1.00 14.45 9 ASP A N 11
ATOM 17786 C CA . ASP A 1 9 ? 2.415 6.633 -0.495 1.00 42.02 9 ASP A CA 11
ATOM 17787 C C . ASP A 1 9 ? 2.561 6.012 -1.881 1.00 73.30 9 ASP A C 11
ATOM 17788 O O . ASP A 1 9 ? 1.618 6.012 -2.673 1.00 63.13 9 ASP A O 11
ATOM 17797 N N . ILE A 1 10 ? 3.748 5.486 -2.167 1.00 31.22 10 ILE A N 11
ATOM 17798 C CA . ILE A 1 10 ? 4.015 4.863 -3.457 1.00 4.52 10 ILE A CA 11
ATOM 17799 C C . ILE A 1 10 ? 3.433 3.456 -3.519 1.00 34.04 10 ILE A C 11
ATOM 17800 O O . ILE A 1 10 ? 2.830 3.066 -4.520 1.00 32.24 10 ILE A O 11
ATOM 17816 N N . VAL A 1 11 ? 3.614 2.698 -2.443 1.00 21.10 11 VAL A N 11
ATOM 17817 C CA . VAL A 1 11 ? 3.104 1.333 -2.374 1.00 32.04 11 VAL A CA 11
ATOM 17818 C C . VAL A 1 11 ? 1.585 1.307 -2.504 1.00 55.53 11 VAL A C 11
ATOM 17819 O O . VAL A 1 11 ? 1.034 0.560 -3.311 1.00 65.15 11 VAL A O 11
ATOM 17832 N N . GLU A 1 12 ? 0.913 2.131 -1.705 1.00 23.10 12 GLU A N 11
ATOM 17833 C CA . GLU A 1 12 ? -0.543 2.202 -1.732 1.00 20.52 12 GLU A CA 11
ATOM 17834 C C . GLU A 1 12 ? -1.038 2.710 -3.083 1.00 52.32 12 GLU A C 11
ATOM 17835 O O . GLU A 1 12 ? -2.102 2.312 -3.558 1.00 71.21 12 GLU A O 11
ATOM 17847 N N . LYS A 1 13 ? -0.258 3.593 -3.698 1.00 73.32 13 LYS A N 11
ATOM 17848 C CA . LYS A 1 13 ? -0.615 4.157 -4.994 1.00 23.10 13 LYS A CA 11
ATOM 17849 C C . LYS A 1 13 ? -0.942 3.054 -5.996 1.00 23.21 13 LYS A C 11
ATOM 17850 O O . LYS A 1 13 ? -1.761 3.242 -6.896 1.00 40.44 13 LYS A O 11
ATOM 17869 N N . LEU A 1 14 ? -0.298 1.904 -5.833 1.00 3.22 14 LEU A N 11
ATOM 17870 C CA . LEU A 1 14 ? -0.522 0.769 -6.723 1.00 3.13 14 LEU A CA 11
ATOM 17871 C C . LEU A 1 14 ? -1.880 0.129 -6.457 1.00 51.24 14 LEU A C 11
ATOM 17872 O O . LEU A 1 14 ? -2.624 -0.179 -7.388 1.00 75.03 14 LEU A O 11
ATOM 17888 N N . TYR A 1 15 ? -2.197 -0.067 -5.182 1.00 54.44 15 TYR A N 11
ATOM 17889 C CA . TYR A 1 15 ? -3.466 -0.671 -4.795 1.00 14.23 15 TYR A CA 11
ATOM 17890 C C . TYR A 1 15 ? -4.641 0.146 -5.323 1.00 32.45 15 TYR A C 11
ATOM 17891 O O . TYR A 1 15 ? -5.504 -0.371 -6.033 1.00 45.33 15 TYR A O 11
ATOM 17909 N N . LYS A 1 16 ? -4.669 1.427 -4.970 1.00 33.54 16 LYS A N 11
ATOM 17910 C CA . LYS A 1 16 ? -5.737 2.318 -5.408 1.00 10.24 16 LYS A CA 11
ATOM 17911 C C . LYS A 1 16 ? -5.744 2.452 -6.927 1.00 15.35 16 LYS A C 11
ATOM 17912 O O . LYS A 1 16 ? -6.771 2.772 -7.526 1.00 1.30 16 LYS A O 11
ATOM 17931 N N . ASP A 1 17 ? -4.594 2.206 -7.544 1.00 2.51 17 ASP A N 11
ATOM 17932 C CA . ASP A 1 17 ? -4.469 2.297 -8.994 1.00 22.42 17 ASP A CA 11
ATOM 17933 C C . ASP A 1 17 ? -5.049 1.057 -9.668 1.00 40.51 17 ASP A C 11
ATOM 17934 O O . ASP A 1 17 ? -5.406 1.088 -10.845 1.00 42.44 17 ASP A O 11
ATOM 17943 N N . GLY A 1 18 ? -5.139 -0.033 -8.913 1.00 55.34 18 GLY A N 11
ATOM 17944 C CA . GLY A 1 18 ? -5.677 -1.267 -9.455 1.00 65.14 18 GLY A CA 11
ATOM 17945 C C . GLY A 1 18 ? -4.659 -2.391 -9.455 1.00 62.24 18 GLY A C 11
ATOM 17946 O O . GLY A 1 18 ? -4.536 -3.128 -10.434 1.00 61.10 18 GLY A O 11
ATOM 17950 N N . VAL A 1 19 ? -3.925 -2.523 -8.354 1.00 71.33 19 VAL A N 11
ATOM 17951 C CA . VAL A 1 19 ? -2.912 -3.565 -8.230 1.00 74.23 19 VAL A CA 11
ATOM 17952 C C . VAL A 1 19 ? -3.212 -4.485 -7.053 1.00 20.05 19 VAL A C 11
ATOM 17953 O O . VAL A 1 19 ? -3.510 -4.039 -5.944 1.00 63.54 19 VAL A O 11
ATOM 17966 N N . PRO A 1 20 ? -3.131 -5.802 -7.295 1.00 31.33 20 PRO A N 11
ATOM 17967 C CA . PRO A 1 20 ? -3.389 -6.813 -6.266 1.00 62.22 20 PRO A CA 11
ATOM 17968 C C . PRO A 1 20 ? -2.301 -6.844 -5.198 1.00 63.30 20 PRO A C 11
ATOM 17969 O O . PRO A 1 20 ? -1.145 -6.516 -5.465 1.00 60.32 20 PRO A O 11
ATOM 17980 N N . VAL A 1 21 ? -2.679 -7.241 -3.986 1.00 44.25 21 VAL A N 11
ATOM 17981 C CA . VAL A 1 21 ? -1.734 -7.316 -2.878 1.00 52.21 21 VAL A CA 11
ATOM 17982 C C . VAL A 1 21 ? -0.493 -8.110 -3.266 1.00 60.14 21 VAL A C 11
ATOM 17983 O O . VAL A 1 21 ? 0.635 -7.682 -3.019 1.00 31.34 21 VAL A O 11
ATOM 17996 N N . LYS A 1 22 ? -0.706 -9.271 -3.878 1.00 34.21 22 LYS A N 11
ATOM 17997 C CA . LYS A 1 22 ? 0.394 -10.126 -4.304 1.00 65.11 22 LYS A CA 11
ATOM 17998 C C . LYS A 1 22 ? 1.392 -9.347 -5.154 1.00 13.31 22 LYS A C 11
ATOM 17999 O O . LYS A 1 22 ? 2.602 -9.527 -5.028 1.00 41.52 22 LYS A O 11
ATOM 18018 N N . GLU A 1 23 ? 0.875 -8.479 -6.019 1.00 34.12 23 GLU A N 11
ATOM 18019 C CA . GLU A 1 23 ? 1.722 -7.672 -6.889 1.00 14.51 23 GLU A CA 11
ATOM 18020 C C . GLU A 1 23 ? 2.348 -6.513 -6.116 1.00 61.34 23 GLU A C 11
ATOM 18021 O O . GLU A 1 23 ? 3.549 -6.261 -6.223 1.00 34.24 23 GLU A O 11
ATOM 18033 N N . ILE A 1 24 ? 1.527 -5.814 -5.342 1.00 15.15 24 ILE A N 11
ATOM 18034 C CA . ILE A 1 24 ? 1.998 -4.684 -4.552 1.00 1.40 24 ILE A CA 11
ATOM 18035 C C . ILE A 1 24 ? 3.170 -5.086 -3.662 1.00 42.22 24 ILE A C 11
ATOM 18036 O O . ILE A 1 24 ? 4.148 -4.350 -3.537 1.00 5.12 24 ILE A O 11
ATOM 18052 N N . ALA A 1 25 ? 3.064 -6.260 -3.049 1.00 22.32 25 ALA A N 11
ATOM 18053 C CA . ALA A 1 25 ? 4.117 -6.763 -2.174 1.00 2.41 25 ALA A CA 11
ATOM 18054 C C . ALA A 1 25 ? 5.450 -6.843 -2.910 1.00 45.41 25 ALA A C 11
ATOM 18055 O O . ALA A 1 25 ? 6.480 -6.402 -2.401 1.00 22.32 25 ALA A O 11
ATOM 18062 N N . LYS A 1 26 ? 5.425 -7.410 -4.112 1.00 75.11 26 LYS A N 11
ATOM 18063 C CA . LYS A 1 26 ? 6.631 -7.548 -4.919 1.00 35.23 26 LYS A CA 11
ATOM 18064 C C . LYS A 1 26 ? 7.098 -6.192 -5.437 1.00 11.22 26 LYS A C 11
ATOM 18065 O O . LYS A 1 26 ? 8.294 -5.965 -5.621 1.00 22.42 26 LYS A O 11
ATOM 18084 N N . ARG A 1 27 ? 6.147 -5.292 -5.667 1.00 54.23 27 ARG A N 11
ATOM 18085 C CA . ARG A 1 27 ? 6.462 -3.958 -6.162 1.00 40.14 27 ARG A CA 11
ATOM 18086 C C . ARG A 1 27 ? 7.159 -3.129 -5.088 1.00 0.14 27 ARG A C 11
ATOM 18087 O O . ARG A 1 27 ? 8.166 -2.473 -5.352 1.00 53.31 27 ARG A O 11
ATOM 18108 N N . SER A 1 28 ? 6.615 -3.164 -3.875 1.00 40.45 28 SER A N 11
ATOM 18109 C CA . SER A 1 28 ? 7.182 -2.413 -2.761 1.00 30.40 28 SER A CA 11
ATOM 18110 C C . SER A 1 28 ? 8.209 -3.252 -2.006 1.00 71.33 28 SER A C 11
ATOM 18111 O O . SER A 1 28 ? 8.793 -2.801 -1.023 1.00 32.45 28 SER A O 11
ATOM 18119 N N . ASN A 1 29 ? 8.423 -4.477 -2.476 1.00 60.33 29 ASN A N 11
ATOM 18120 C CA . ASN A 1 29 ? 9.378 -5.381 -1.847 1.00 22.12 29 ASN A CA 11
ATOM 18121 C C . ASN A 1 29 ? 8.990 -5.660 -0.397 1.00 54.12 29 ASN A C 11
ATOM 18122 O O . ASN A 1 29 ? 9.840 -5.977 0.433 1.00 31.40 29 ASN A O 11
ATOM 18133 N N . ASN A 1 30 ? 7.700 -5.537 -0.102 1.00 21.32 30 ASN A N 11
ATOM 18134 C CA . ASN A 1 30 ? 7.198 -5.775 1.247 1.00 44.53 30 ASN A CA 11
ATOM 18135 C C . ASN A 1 30 ? 6.463 -7.110 1.326 1.00 51.12 30 ASN A C 11
ATOM 18136 O O . ASN A 1 30 ? 6.352 -7.829 0.332 1.00 33.04 30 ASN A O 11
ATOM 18147 N N . SER A 1 31 ? 5.963 -7.434 2.514 1.00 52.12 31 SER A N 11
ATOM 18148 C CA . SER A 1 31 ? 5.240 -8.683 2.724 1.00 64.11 31 SER A CA 11
ATOM 18149 C C . SER A 1 31 ? 3.733 -8.450 2.697 1.00 63.03 31 SER A C 11
ATOM 18150 O O . SER A 1 31 ? 3.263 -7.332 2.903 1.00 14.32 31 SER A O 11
ATOM 18158 N N . MET A 1 32 ? 2.982 -9.515 2.439 1.00 34.34 32 MET A N 11
ATOM 18159 C CA . MET A 1 32 ? 1.526 -9.429 2.386 1.00 43.53 32 MET A CA 11
ATOM 18160 C C . MET A 1 32 ? 0.969 -8.828 3.672 1.00 5.34 32 MET A C 11
ATOM 18161 O O . MET A 1 32 ? -0.062 -8.158 3.660 1.00 51.35 32 MET A O 11
ATOM 18175 N N . SER A 1 33 ? 1.659 -9.074 4.782 1.00 42.32 33 SER A N 11
ATOM 18176 C CA . SER A 1 33 ? 1.231 -8.561 6.077 1.00 3.04 33 SER A CA 11
ATOM 18177 C C . SER A 1 33 ? 1.611 -7.092 6.233 1.00 1.30 33 SER A C 11
ATOM 18178 O O . SER A 1 33 ? 0.994 -6.355 7.003 1.00 21.11 33 SER A O 11
ATOM 18186 N N . THR A 1 34 ? 2.633 -6.669 5.495 1.00 42.14 34 THR A N 11
ATOM 18187 C CA . THR A 1 34 ? 3.097 -5.290 5.549 1.00 1.22 34 THR A CA 11
ATOM 18188 C C . THR A 1 34 ? 2.280 -4.396 4.622 1.00 65.12 34 THR A C 11
ATOM 18189 O O . THR A 1 34 ? 1.788 -3.345 5.031 1.00 45.30 34 THR A O 11
ATOM 18200 N N . VAL A 1 35 ? 2.138 -4.823 3.372 1.00 43.25 35 VAL A N 11
ATOM 18201 C CA . VAL A 1 35 ? 1.378 -4.063 2.386 1.00 22.50 35 VAL A CA 11
ATOM 18202 C C . VAL A 1 35 ? -0.091 -3.966 2.781 1.00 75.01 35 VAL A C 11
ATOM 18203 O O . VAL A 1 35 ? -0.639 -2.871 2.908 1.00 71.41 35 VAL A O 11
ATOM 18216 N N . TYR A 1 36 ? -0.724 -5.118 2.974 1.00 65.33 36 TYR A N 11
ATOM 18217 C CA . TYR A 1 36 ? -2.131 -5.164 3.353 1.00 40.50 36 TYR A CA 11
ATOM 18218 C C . TYR A 1 36 ? -2.395 -4.286 4.572 1.00 11.42 36 TYR A C 11
ATOM 18219 O O . TYR A 1 36 ? -3.419 -3.607 4.653 1.00 13.12 36 TYR A O 11
ATOM 18237 N N . LYS A 1 37 ? -1.464 -4.303 5.519 1.00 23.35 37 LYS A N 11
ATOM 18238 C CA . LYS A 1 37 ? -1.591 -3.508 6.734 1.00 34.13 37 LYS A CA 11
ATOM 18239 C C . LYS A 1 37 ? -1.671 -2.021 6.406 1.00 11.32 37 LYS A C 11
ATOM 18240 O O . LYS A 1 37 ? -2.311 -1.250 7.121 1.00 65.15 37 LYS A O 11
ATOM 18259 N N . ALA A 1 38 ? -1.016 -1.624 5.320 1.00 53.10 38 ALA A N 11
ATOM 18260 C CA . ALA A 1 38 ? -1.015 -0.229 4.894 1.00 23.15 38 ALA A CA 11
ATOM 18261 C C . ALA A 1 38 ? -2.325 0.135 4.203 1.00 62.21 38 ALA A C 11
ATOM 18262 O O . ALA A 1 38 ? -2.901 1.193 4.459 1.00 41.40 38 ALA A O 11
ATOM 18269 N N . LEU A 1 39 ? -2.789 -0.748 3.325 1.00 73.20 39 LEU A N 11
ATOM 18270 C CA . LEU A 1 39 ? -4.032 -0.519 2.596 1.00 40.22 39 LEU A CA 11
ATOM 18271 C C . LEU A 1 39 ? -5.200 -0.321 3.556 1.00 23.32 39 LEU A C 11
ATOM 18272 O O . LEU A 1 39 ? -5.962 0.635 3.432 1.00 35.25 39 LEU A O 11
ATOM 18288 N N . GLU A 1 40 ? -5.331 -1.233 4.516 1.00 1.53 40 GLU A N 11
ATOM 18289 C CA . GLU A 1 40 ? -6.405 -1.157 5.499 1.00 74.22 40 GLU A CA 11
ATOM 18290 C C . GLU A 1 40 ? -6.365 0.171 6.247 1.00 3.44 40 GLU A C 11
ATOM 18291 O O . GLU A 1 40 ? -7.381 0.641 6.758 1.00 34.13 40 GLU A O 11
ATOM 18303 N N . LYS A 1 41 ? -5.181 0.774 6.310 1.00 24.41 41 LYS A N 11
ATOM 18304 C CA . LYS A 1 41 ? -5.005 2.048 6.995 1.00 31.24 41 LYS A CA 11
ATOM 18305 C C . LYS A 1 41 ? -5.490 3.204 6.126 1.00 5.03 41 LYS A C 11
ATOM 18306 O O . LYS A 1 41 ? -6.274 4.042 6.571 1.00 52.33 41 LYS A O 11
ATOM 18325 N N . LEU A 1 42 ? -5.017 3.243 4.885 1.00 63.04 42 LEU A N 11
ATOM 18326 C CA . LEU A 1 42 ? -5.403 4.295 3.952 1.00 53.31 42 LEU A CA 11
ATOM 18327 C C . LEU A 1 42 ? -6.889 4.208 3.616 1.00 43.22 42 LEU A C 11
ATOM 18328 O O . LEU A 1 42 ? -7.601 5.211 3.648 1.00 33.23 42 LEU A O 11
ATOM 18344 N N . GLU A 1 43 ? -7.348 3.002 3.297 1.00 51.23 43 GLU A N 11
ATOM 18345 C CA . GLU A 1 43 ? -8.748 2.785 2.956 1.00 72.31 43 GLU A CA 11
ATOM 18346 C C . GLU A 1 43 ? -9.665 3.317 4.055 1.00 43.12 43 GLU A C 11
ATOM 18347 O O . GLU A 1 43 ? -10.688 3.940 3.777 1.00 53.41 43 GLU A O 11
ATOM 18359 N N . ALA A 1 44 ? -9.288 3.065 5.304 1.00 25.41 44 ALA A N 11
ATOM 18360 C CA . ALA A 1 44 ? -10.073 3.518 6.445 1.00 1.32 44 ALA A CA 11
ATOM 18361 C C . ALA A 1 44 ? -10.155 5.041 6.485 1.00 70.24 44 ALA A C 11
ATOM 18362 O O . ALA A 1 44 ? -11.059 5.607 7.099 1.00 63.13 44 ALA A O 11
ATOM 18369 N N . MET A 1 45 ? -9.206 5.698 5.825 1.00 23.44 45 MET A N 11
ATOM 18370 C CA . MET A 1 45 ? -9.172 7.154 5.785 1.00 33.11 45 MET A CA 11
ATOM 18371 C C . MET A 1 45 ? -9.787 7.676 4.491 1.00 13.43 45 MET A C 11
ATOM 18372 O O . MET A 1 45 ? -10.232 8.821 4.421 1.00 4.33 45 MET A O 11
ATOM 18386 N N . GLY A 1 46 ? -9.807 6.829 3.466 1.00 32.43 46 GLY A N 11
ATOM 18387 C CA . GLY A 1 46 ? -10.369 7.224 2.188 1.00 14.41 46 GLY A CA 11
ATOM 18388 C C . GLY A 1 46 ? -9.324 7.782 1.243 1.00 3.31 46 GLY A C 11
ATOM 18389 O O . GLY A 1 46 ? -9.620 8.652 0.423 1.00 45.41 46 GLY A O 11
ATOM 18393 N N . ARG A 1 47 ? -8.098 7.283 1.359 1.00 64.24 47 ARG A N 11
ATOM 18394 C CA . ARG A 1 47 ? -7.004 7.739 0.509 1.00 4.51 47 ARG A CA 11
ATOM 18395 C C . ARG A 1 47 ? -6.910 6.895 -0.758 1.00 72.30 47 ARG A C 11
ATOM 18396 O O . ARG A 1 47 ? -6.755 7.425 -1.859 1.00 61.23 47 ARG A O 11
ATOM 18417 N N . ILE A 1 48 ? -7.007 5.580 -0.594 1.00 43.14 48 ILE A N 11
ATOM 18418 C CA . ILE A 1 48 ? -6.933 4.663 -1.725 1.00 71.42 48 ILE A CA 11
ATOM 18419 C C . ILE A 1 48 ? -8.315 4.409 -2.318 1.00 70.13 48 ILE A C 11
ATOM 18420 O O . ILE A 1 48 ? -8.448 4.086 -3.499 1.00 4.34 48 ILE A O 11
ATOM 18436 N N . LYS A 1 49 ? -9.344 4.560 -1.491 1.00 53.33 49 LYS A N 11
ATOM 18437 C CA . LYS A 1 49 ? -10.718 4.352 -1.932 1.00 61.31 49 LYS A CA 11
ATOM 18438 C C . LYS A 1 49 ? -11.364 5.670 -2.344 1.00 52.42 49 LYS A C 11
ATOM 18439 O O . LYS A 1 49 ? -10.846 6.746 -2.046 1.00 5.40 49 LYS A O 11
ATOM 18458 N N . ARG A 1 50 ? -12.498 5.580 -3.031 1.00 54.33 50 ARG A N 11
ATOM 18459 C CA . ARG A 1 50 ? -13.214 6.766 -3.484 1.00 12.03 50 ARG A CA 11
ATOM 18460 C C . ARG A 1 50 ? -14.696 6.464 -3.684 1.00 70.54 50 ARG A C 11
ATOM 18461 O O . ARG A 1 50 ? -15.085 5.310 -3.869 1.00 53.40 50 ARG A O 11
ATOM 18482 N N . ARG A 1 51 ? -15.518 7.507 -3.646 1.00 35.23 51 ARG A N 11
ATOM 18483 C CA . ARG A 1 51 ? -16.957 7.353 -3.821 1.00 52.12 51 ARG A CA 11
ATOM 18484 C C . ARG A 1 51 ? -17.643 8.713 -3.909 1.00 42.35 51 ARG A C 11
ATOM 18485 O O . ARG A 1 51 ? -17.348 9.621 -3.133 1.00 53.33 51 ARG A O 11
ATOM 18506 N N . LYS A 1 52 ? -18.560 8.846 -4.862 1.00 55.02 52 LYS A N 11
ATOM 18507 C CA . LYS A 1 52 ? -19.289 10.094 -5.053 1.00 51.43 52 LYS A CA 11
ATOM 18508 C C . LYS A 1 52 ? -20.703 9.827 -5.561 1.00 24.21 52 LYS A C 11
ATOM 18509 O O . LYS A 1 52 ? -21.085 8.679 -5.783 1.00 62.14 52 LYS A O 11
ATOM 18528 N N . GLY A 1 53 ? -21.474 10.895 -5.742 1.00 61.33 53 GLY A N 11
ATOM 18529 C CA . GLY A 1 53 ? -22.836 10.753 -6.223 1.00 2.03 53 GLY A CA 11
ATOM 18530 C C . GLY A 1 53 ? -23.792 11.717 -5.550 1.00 4.24 53 GLY A C 11
ATOM 18531 O O . GLY A 1 53 ? -24.412 11.383 -4.539 1.00 63.13 53 GLY A O 11
ATOM 18535 N N . ARG A 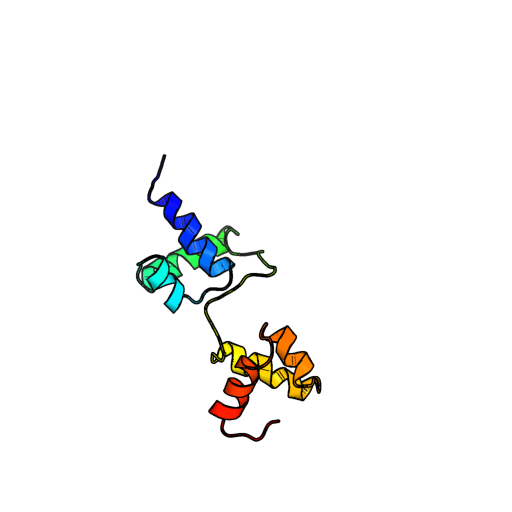1 54 ? -23.911 12.917 -6.107 1.00 51.24 54 ARG A N 11
ATOM 18536 C CA . ARG A 1 54 ? -24.796 13.934 -5.553 1.00 1.15 54 ARG A CA 11
ATOM 18537 C C . ARG A 1 54 ? -25.047 15.048 -6.565 1.00 22.34 54 ARG A C 11
ATOM 18538 O O . ARG A 1 54 ? -24.505 15.029 -7.670 1.00 70.44 54 ARG A O 11
ATOM 18559 N N . TYR A 1 55 ? -25.871 16.016 -6.180 1.00 23.42 55 TYR A N 11
ATOM 18560 C CA . TYR A 1 55 ? -26.195 17.136 -7.054 1.00 73.11 55 TYR A CA 11
ATOM 18561 C C . TYR A 1 55 ? -25.153 18.243 -6.932 1.00 22.14 55 TYR A C 11
ATOM 18562 O O . TYR A 1 55 ? -24.108 18.061 -6.306 1.00 33.24 55 TYR A O 11
ATOM 18580 N N . ARG A 1 56 ? -25.446 19.392 -7.533 1.00 42.20 56 ARG A N 11
ATOM 18581 C CA . ARG A 1 56 ? -24.535 20.529 -7.493 1.00 24.24 56 ARG A CA 11
ATOM 18582 C C . ARG A 1 56 ? -25.301 21.833 -7.286 1.00 72.41 56 ARG A C 11
ATOM 18583 O O . ARG A 1 56 ? -25.249 22.430 -6.212 1.00 24.10 56 ARG A O 11
ATOM 18604 N N . GLN A 1 57 ? -26.010 22.266 -8.323 1.00 0.33 57 GLN A N 11
ATOM 18605 C CA . GLN A 1 57 ? -26.786 23.499 -8.255 1.00 41.12 57 GLN A CA 11
ATOM 18606 C C . GLN A 1 57 ? -25.884 24.695 -7.970 1.00 21.15 57 GLN A C 11
ATOM 18607 O O . GLN A 1 57 ? -24.693 24.537 -7.698 1.00 61.51 57 GLN A O 11
ATOM 18621 N N . HIS A 1 58 ? -26.458 25.892 -8.033 1.00 20.34 58 HIS A N 11
ATOM 18622 C CA . HIS A 1 58 ? -25.705 27.115 -7.781 1.00 1.13 58 HIS A CA 11
ATOM 18623 C C . HIS A 1 58 ? -26.572 28.151 -7.071 1.00 32.41 58 HIS A C 11
ATOM 18624 O O . HIS A 1 58 ? -26.416 28.391 -5.873 1.00 45.01 58 HIS A O 11
ATOM 18638 N N . ARG A 1 59 ? -27.487 28.761 -7.817 1.00 33.04 59 ARG A N 11
ATOM 18639 C CA . ARG A 1 59 ? -28.378 29.771 -7.259 1.00 13.43 59 ARG A CA 11
ATOM 18640 C C . ARG A 1 59 ? -29.382 30.248 -8.305 1.00 43.03 59 ARG A C 11
ATOM 18641 O O . ARG A 1 59 ? -30.559 30.446 -8.005 1.00 63.32 59 ARG A O 11
ATOM 18662 N N . ARG A 1 60 ? -28.907 30.432 -9.533 1.00 31.35 60 ARG A N 11
ATOM 18663 C CA . ARG A 1 60 ? -29.762 30.887 -10.622 1.00 3.23 60 ARG A CA 11
ATOM 18664 C C . ARG A 1 60 ? -30.295 32.290 -10.345 1.00 4.25 60 ARG A C 11
ATOM 18665 O O . ARG A 1 60 ? -29.755 33.280 -10.841 1.00 61.40 60 ARG A O 11
ATOM 18686 N N . LEU A 1 61 ? -31.357 32.367 -9.551 1.00 53.21 61 LEU A N 11
ATOM 18687 C CA . LEU A 1 61 ? -31.964 33.648 -9.208 1.00 54.20 61 LEU A CA 11
ATOM 18688 C C . LEU A 1 61 ? -32.607 33.594 -7.826 1.00 15.21 61 LEU A C 11
ATOM 18689 O O . LEU A 1 61 ? -32.069 34.132 -6.857 1.00 20.22 61 LEU A O 11
ATOM 18705 N N . THR A 1 62 ? -33.760 32.939 -7.741 1.00 21.14 62 THR A N 11
ATOM 18706 C CA . THR A 1 62 ? -34.476 32.812 -6.477 1.00 31.04 62 THR A CA 11
ATOM 18707 C C . THR A 1 62 ? -34.315 31.414 -5.892 1.00 12.04 62 THR A C 11
ATOM 18708 O O . THR A 1 62 ? -34.037 30.457 -6.614 1.00 1.21 62 THR A O 11
ATOM 18719 N N . GLU A 1 63 ? -34.494 31.303 -4.579 1.00 61.45 63 GLU A N 11
ATOM 18720 C CA . GLU A 1 63 ? -34.368 30.019 -3.898 1.00 2.21 63 GLU A CA 11
ATOM 18721 C C . GLU A 1 63 ? -35.372 29.011 -4.448 1.00 70.12 63 GLU A C 11
ATOM 18722 O O . GLU A 1 63 ? -35.047 27.841 -4.645 1.00 31.32 63 GLU A O 11
ATOM 18734 N N . GLU A 1 64 ? -36.594 29.474 -4.693 1.00 42.02 64 GLU A N 11
ATOM 18735 C CA . GLU A 1 64 ? -37.646 28.613 -5.220 1.00 62.44 64 GLU A CA 11
ATOM 18736 C C . GLU A 1 64 ? -37.428 28.332 -6.704 1.00 71.44 64 GLU A C 11
ATOM 18737 O O . GLU A 1 64 ? -37.777 27.263 -7.201 1.00 70.52 64 GLU A O 11
ATOM 18749 N N . GLU A 1 65 ? -36.848 29.302 -7.405 1.00 32.32 65 GLU A N 11
ATOM 18750 C CA . GLU A 1 65 ? -36.586 29.160 -8.832 1.00 44.23 65 GLU A CA 11
ATOM 18751 C C . GLU A 1 65 ? -35.537 28.081 -9.087 1.00 51.33 65 GLU A C 11
ATOM 18752 O O . GLU A 1 65 ? -35.770 27.142 -9.850 1.00 3.12 65 GLU A O 11
ATOM 18764 N N . LEU A 1 66 ? -34.383 28.223 -8.446 1.00 25.15 66 LEU A N 11
ATOM 18765 C CA . LEU A 1 66 ? -33.297 27.261 -8.602 1.00 1.41 66 LEU A CA 11
ATOM 18766 C C . LEU A 1 66 ? -33.775 25.846 -8.295 1.00 73.15 66 LEU A C 11
ATOM 18767 O O . LEU A 1 66 ? -33.263 24.874 -8.850 1.00 22.22 66 LEU A O 11
ATOM 18783 N N . ALA A 1 67 ? -34.761 25.738 -7.411 1.00 73.15 67 ALA A N 11
ATOM 18784 C CA . ALA A 1 67 ? -35.310 24.442 -7.034 1.00 73.54 67 ALA A CA 11
ATOM 18785 C C . ALA A 1 67 ? -36.301 23.941 -8.081 1.00 22.51 67 ALA A C 11
ATOM 18786 O O . ALA A 1 67 ? -36.506 22.735 -8.229 1.00 74.22 67 ALA A O 11
ATOM 18793 N N . THR A 1 68 ? -36.913 24.873 -8.804 1.00 64.14 68 THR A N 11
ATOM 18794 C CA . THR A 1 68 ? -37.883 24.525 -9.836 1.00 64.31 68 THR A CA 11
ATOM 18795 C C . THR A 1 68 ? -37.190 24.177 -11.147 1.00 64.05 68 THR A C 11
ATOM 18796 O O . THR A 1 68 ? -37.505 23.167 -11.778 1.00 50.41 68 THR A O 11
ATOM 18807 N N . ILE A 1 69 ? -36.244 25.018 -11.553 1.00 23.14 69 ILE A N 11
ATOM 18808 C CA . ILE A 1 69 ? -35.504 24.797 -12.790 1.00 35.55 69 ILE A CA 11
ATOM 18809 C C . ILE A 1 69 ? -34.742 23.477 -12.747 1.00 0.25 69 ILE A C 11
ATOM 18810 O O . ILE A 1 69 ? -34.649 22.769 -13.749 1.00 54.54 69 ILE A O 11
ATOM 18826 N N . ARG A 1 70 ? -34.200 23.151 -11.578 1.00 20.55 70 ARG A N 11
ATOM 18827 C CA . ARG A 1 70 ? -33.446 21.915 -11.403 1.00 55.14 70 ARG A CA 11
ATOM 18828 C C . ARG A 1 70 ? -34.287 20.705 -11.800 1.00 41.35 70 ARG A C 11
ATOM 18829 O O . ARG A 1 70 ? -33.751 19.651 -12.140 1.00 42.44 70 ARG A O 11
ATOM 18850 N N . GLU A 1 71 ? -35.605 20.866 -11.755 1.00 15.21 71 GLU A N 11
ATOM 18851 C CA . GLU A 1 71 ? -36.518 19.786 -12.110 1.00 32.24 71 GLU A CA 11
ATOM 18852 C C . GLU A 1 71 ? -36.192 19.229 -13.492 1.00 44.12 71 GLU A C 11
ATOM 18853 O O . GLU A 1 71 ? -36.391 18.043 -13.759 1.00 61.23 71 GLU A O 11
ATOM 18865 N N . LEU A 1 72 ? -35.690 20.092 -14.368 1.00 2.33 72 LEU A N 11
ATOM 18866 C CA . LEU A 1 72 ? -35.335 19.688 -15.723 1.00 63.55 72 LEU A CA 11
ATOM 18867 C C . LEU A 1 72 ? -34.395 18.487 -15.705 1.00 70.34 72 LEU A C 11
ATOM 18868 O O . LEU A 1 72 ? -34.295 17.748 -16.686 1.00 55.33 72 LEU A O 11
ATOM 18884 N N . TYR A 1 73 ? -33.711 18.294 -14.584 1.00 44.51 73 TYR A N 11
ATOM 18885 C CA . TYR A 1 73 ? -32.779 17.183 -14.438 1.00 62.01 73 TYR A CA 11
ATOM 18886 C C . TYR A 1 73 ? -33.523 15.884 -14.144 1.00 21.21 73 TYR A C 11
ATOM 18887 O O . TYR A 1 73 ? -33.126 14.809 -14.600 1.00 14.43 73 TYR A O 11
ATOM 18905 N N . LEU A 1 74 ? -34.604 15.989 -13.379 1.00 54.24 74 LEU A N 11
ATOM 18906 C CA . LEU A 1 74 ? -35.406 14.823 -13.022 1.00 50.44 74 LEU A CA 11
ATOM 18907 C C . LEU A 1 74 ? -36.212 14.331 -14.220 1.00 61.32 74 LEU A C 11
ATOM 18908 O O . LEU A 1 74 ? -36.266 13.132 -14.495 1.00 52.35 74 LEU A O 11
ATOM 18924 N N . LYS A 1 75 ? -36.836 15.264 -14.931 1.00 51.23 75 LYS A N 11
ATOM 18925 C CA . LYS A 1 75 ? -37.637 14.927 -16.102 1.00 62.23 75 LYS A CA 11
ATOM 18926 C C . LYS A 1 75 ? -36.760 14.806 -17.345 1.00 34.05 75 LYS A C 11
ATOM 18927 O O . LYS A 1 75 ? -37.150 14.188 -18.333 1.00 50.14 75 LYS A O 11
ATOM 18946 N N . GLY A 1 76 ? -35.573 15.403 -17.286 1.00 72.43 76 GLY A N 11
ATOM 18947 C CA . GLY A 1 76 ? -34.660 15.349 -18.412 1.00 11.02 76 GLY A CA 11
ATOM 18948 C C . GLY A 1 76 ? -34.970 16.399 -19.460 1.00 51.14 76 GLY A C 11
ATOM 18949 O O . GLY A 1 76 ? -34.484 16.322 -20.588 1.00 41.12 76 GLY A O 11
ATOM 18953 N N . ALA A 1 77 ? -35.782 17.382 -19.088 1.00 12.32 77 ALA A N 11
ATOM 18954 C CA . ALA A 1 77 ? -36.156 18.452 -20.004 1.00 41.42 77 ALA A CA 11
ATOM 18955 C C . ALA A 1 77 ? -34.929 19.227 -20.475 1.00 20.53 77 ALA A C 11
ATOM 18956 O O . ALA A 1 77 ? -33.822 19.018 -19.978 1.00 31.13 77 ALA A O 11
ATOM 18963 N N . THR A 1 78 ? -35.132 20.120 -21.438 1.00 51.12 78 THR A N 11
ATOM 18964 C CA . THR A 1 78 ? -34.042 20.923 -21.978 1.00 3.01 78 THR A CA 11
ATOM 18965 C C . THR A 1 78 ? -34.225 22.398 -21.639 1.00 75.52 78 THR A C 11
ATOM 18966 O O . THR A 1 78 ? -35.217 22.784 -21.019 1.00 40.30 78 THR A O 11
ATOM 18977 N N . VAL A 1 79 ? -33.265 23.218 -22.050 1.00 12.21 79 VAL A N 11
ATOM 18978 C CA . VAL A 1 79 ? -33.322 24.652 -21.790 1.00 50.33 79 VAL A CA 11
ATOM 18979 C C . VAL A 1 79 ? -34.615 25.257 -22.328 1.00 23.24 79 VAL A C 11
ATOM 18980 O O . VAL A 1 79 ? -35.108 26.257 -21.805 1.00 71.02 79 VAL A O 11
ATOM 18993 N N . TYR A 1 80 ? -35.159 24.643 -23.372 1.00 1.13 80 TYR A N 11
ATOM 18994 C CA . TYR A 1 80 ? -36.395 25.122 -23.981 1.00 4.01 80 TYR A CA 11
ATOM 18995 C C . TYR A 1 80 ? -37.595 24.815 -23.091 1.00 11.14 80 TYR A C 11
ATOM 18996 O O . TYR A 1 80 ? -38.620 25.492 -23.160 1.00 30.35 80 TYR A O 11
ATOM 19014 N N . GLU A 1 81 ? -37.458 23.790 -22.256 1.00 2.24 81 GLU A N 11
ATOM 19015 C CA . GLU A 1 81 ? -38.531 23.394 -21.351 1.00 42.13 81 GLU A CA 11
ATOM 19016 C C . GLU A 1 81 ? -38.597 24.325 -20.145 1.00 32.13 81 GLU A C 11
ATOM 19017 O O . GLU A 1 81 ? -39.656 24.862 -19.819 1.00 73.35 81 GLU A O 11
ATOM 19029 N N . ILE A 1 82 ? -37.459 24.512 -19.484 1.00 62.02 82 ILE A N 11
ATOM 19030 C CA . ILE A 1 82 ? -37.388 25.378 -18.315 1.00 3.43 82 ILE A CA 11
ATOM 19031 C C . ILE A 1 82 ? -37.932 26.769 -18.627 1.00 21.44 82 ILE A C 11
ATOM 19032 O O . ILE A 1 82 ? -38.530 27.419 -17.770 1.00 31.10 82 ILE A O 11
ATOM 19048 N N . ALA A 1 83 ? -37.720 27.218 -19.859 1.00 74.21 83 ALA A N 11
ATOM 19049 C CA . ALA A 1 83 ? -38.193 28.529 -20.286 1.00 44.20 83 ALA A CA 11
ATOM 19050 C C . ALA A 1 83 ? -39.714 28.616 -20.212 1.00 65.01 83 ALA A C 11
ATOM 19051 O O . ALA A 1 83 ? -40.266 29.596 -19.714 1.00 13.42 83 ALA A O 11
ATOM 19058 N N . ARG A 1 84 ? -40.385 27.584 -20.712 1.00 65.15 84 ARG A N 11
ATOM 19059 C CA . ARG A 1 84 ? -41.842 27.545 -20.706 1.00 20.44 84 ARG A CA 11
ATOM 19060 C C . ARG A 1 84 ? -42.372 27.294 -19.297 1.00 12.31 84 ARG A C 11
ATOM 19061 O O . ARG A 1 84 ? -43.338 27.925 -18.866 1.00 54.34 84 ARG A O 11
ATOM 19082 N N . GLN A 1 85 ? -41.734 26.370 -18.585 1.00 15.24 85 GLN A N 11
ATOM 19083 C CA . GLN A 1 85 ? -42.143 26.038 -17.226 1.00 25.32 85 GLN A CA 11
ATOM 19084 C C . GLN A 1 85 ? -42.158 27.280 -16.341 1.00 4.34 85 GLN A C 11
ATOM 19085 O O . GLN A 1 85 ? -43.176 27.610 -15.733 1.00 2.03 85 GLN A O 11
ATOM 19099 N N . LEU A 1 86 ? -41.021 27.964 -16.273 1.00 53.54 86 LEU A N 11
ATOM 19100 C CA . LEU A 1 86 ? -40.902 29.172 -15.464 1.00 30.15 86 LEU A CA 11
ATOM 19101 C C . LEU A 1 86 ? -41.534 30.367 -16.170 1.00 42.44 86 LEU A C 11
ATOM 19102 O O . LEU A 1 86 ? -41.837 31.382 -15.544 1.00 40.13 86 LEU A O 11
ATOM 19118 N N . GLY A 1 87 ? -41.731 30.238 -17.479 1.00 4.53 87 GLY A N 11
ATOM 19119 C CA . GLY A 1 87 ? -42.326 31.314 -18.249 1.00 1.41 87 GLY A CA 11
ATOM 19120 C C . GLY A 1 87 ? -41.399 32.505 -18.394 1.00 74.21 87 GLY A C 11
ATOM 19121 O O . GLY A 1 87 ? -41.845 33.652 -18.378 1.00 15.31 87 GLY A O 11
ATOM 19125 N N . ARG A 1 88 ? -40.106 32.233 -18.535 1.00 40.33 88 ARG A N 11
ATOM 19126 C CA . ARG A 1 88 ? -39.115 33.291 -18.681 1.00 2.34 88 ARG A CA 11
ATOM 19127 C C . ARG A 1 88 ? -38.533 33.302 -20.091 1.00 64.12 88 ARG A C 11
ATOM 19128 O O . ARG A 1 88 ? -38.537 32.293 -20.798 1.00 64.00 88 ARG A O 11
ATOM 19149 N N . PRO A 1 89 ? -38.021 34.467 -20.513 1.00 12.43 89 PRO A N 11
ATOM 19150 C CA . PRO A 1 89 ? -37.427 34.637 -21.842 1.00 11.41 89 PRO A CA 11
ATOM 19151 C C . PRO A 1 89 ? -36.104 33.893 -21.985 1.00 4.10 89 PRO A C 11
ATOM 19152 O O . PRO A 1 89 ? -35.470 33.539 -20.991 1.00 12.44 89 PRO A O 11
ATOM 19163 N N . GLU A 1 90 ? -35.693 33.658 -23.227 1.00 13.44 90 GLU A N 11
ATOM 19164 C CA . GLU A 1 90 ? -34.444 32.955 -23.498 1.00 53.43 90 GLU A CA 11
ATOM 19165 C C . GLU A 1 90 ? -33.263 33.678 -22.858 1.00 32.30 90 GLU A C 11
ATOM 19166 O O . GLU A 1 90 ? -32.221 33.076 -22.594 1.00 73.54 90 GLU A O 11
ATOM 19178 N N . SER A 1 91 ? -33.432 34.973 -22.611 1.00 61.41 91 SER A N 11
ATOM 19179 C CA . SER A 1 91 ? -32.379 35.780 -22.007 1.00 24.40 91 SER A CA 11
ATOM 19180 C C . SER A 1 91 ? -32.231 35.456 -20.523 1.00 12.41 91 SER A C 11
ATOM 19181 O O . SER A 1 91 ? -31.132 35.182 -20.042 1.00 25.55 91 SER A O 11
ATOM 19189 N N . THR A 1 92 ? -33.348 35.491 -19.802 1.00 4.44 92 THR A N 11
ATOM 19190 C CA . THR A 1 92 ? -33.344 35.203 -18.372 1.00 50.55 92 THR A CA 11
ATOM 19191 C C . THR A 1 92 ? -32.651 33.878 -18.081 1.00 45.22 92 THR A C 11
ATOM 19192 O O . THR A 1 92 ? -31.759 33.806 -17.233 1.00 53.34 92 THR A O 11
ATOM 19203 N N . ILE A 1 93 ? -33.063 32.831 -18.788 1.00 13.33 93 ILE A N 11
ATOM 19204 C CA . ILE A 1 93 ? -32.480 31.508 -18.604 1.00 40.24 93 ILE A CA 11
ATOM 19205 C C . ILE A 1 93 ? -30.984 31.521 -18.902 1.00 11.40 93 ILE A C 11
ATOM 19206 O O . ILE A 1 93 ? -30.178 31.039 -18.106 1.00 52.34 93 ILE A O 11
ATOM 19222 N N . TYR A 1 94 ? -30.620 32.077 -20.052 1.00 52.24 94 TYR A N 11
ATOM 19223 C CA . TYR A 1 94 ? -29.222 32.153 -20.456 1.00 43.43 94 TYR A CA 11
ATOM 19224 C C . TYR A 1 94 ? -28.395 32.904 -19.418 1.00 12.11 94 TYR A C 11
ATOM 19225 O O . TYR A 1 94 ? -27.252 32.543 -19.137 1.00 23.43 94 TYR A O 11
ATOM 19243 N N . TYR A 1 95 ? -28.982 33.952 -18.850 1.00 41.43 95 TYR A N 11
ATOM 19244 C CA . TYR A 1 95 ? -28.300 34.758 -17.844 1.00 22.40 95 TYR A CA 11
ATOM 19245 C C . TYR A 1 95 ? -28.042 33.944 -16.579 1.00 2.14 95 TYR A C 11
ATOM 19246 O O . TYR A 1 95 ? -27.003 34.089 -15.935 1.00 34.33 95 TYR A O 11
ATOM 19264 N N . ALA A 1 96 ? -28.997 33.088 -16.229 1.00 65.14 96 ALA A N 11
ATOM 19265 C CA . ALA A 1 96 ? -28.873 32.249 -15.043 1.00 21.02 96 ALA A CA 11
ATOM 19266 C C . ALA A 1 96 ? -27.637 31.360 -15.126 1.00 12.24 96 ALA A C 11
ATOM 19267 O O . ALA A 1 96 ? -26.789 31.374 -14.232 1.00 23.21 96 ALA A O 11
ATOM 19274 N N . LEU A 1 97 ? -27.540 30.589 -16.202 1.00 63.54 97 LEU A N 11
ATOM 19275 C CA . LEU A 1 97 ? -26.407 29.692 -16.400 1.00 43.23 97 LEU A CA 11
ATOM 19276 C C . LEU A 1 97 ? -25.129 30.481 -16.668 1.00 42.22 97 LEU A C 11
ATOM 19277 O O . LEU A 1 97 ? -24.089 30.226 -16.058 1.00 13.31 97 LEU A O 11
ATOM 19293 N N . LYS A 1 98 ? -25.212 31.441 -17.582 1.00 32.24 98 LYS A N 11
ATOM 19294 C CA . LYS A 1 98 ? -24.065 32.271 -17.929 1.00 21.35 98 LYS A CA 11
ATOM 19295 C C . LYS A 1 98 ? -23.469 32.924 -16.685 1.00 20.44 98 LYS A C 11
ATOM 19296 O O . LYS A 1 98 ? -22.302 32.710 -16.356 1.00 41.13 98 LYS A O 11
ATOM 19315 N N . LYS A 1 99 ? -24.280 33.719 -15.994 1.00 1.24 99 LYS A N 11
ATOM 19316 C CA . LYS A 1 99 ? -23.835 34.401 -14.784 1.00 23.12 99 LYS A CA 11
ATOM 19317 C C . LYS A 1 99 ? -23.299 33.402 -13.763 1.00 15.13 99 LYS A C 11
ATOM 19318 O O . LYS A 1 99 ? -22.474 33.747 -12.916 1.00 71.31 99 LYS A O 11
ATOM 19337 N N . LEU A 1 100 ? -23.773 32.164 -13.848 1.00 60.31 100 LEU A N 11
ATOM 19338 C CA . LEU A 1 100 ? -23.341 31.114 -12.932 1.00 1.12 100 LEU A CA 11
ATOM 19339 C C . LEU A 1 100 ? -21.910 30.682 -13.235 1.00 3.44 100 LEU A C 11
ATOM 19340 O O . LEU A 1 100 ? -21.198 30.198 -12.356 1.00 71.14 100 LEU A O 11
ATOM 19356 N N . GLY A 1 101 ? -21.494 30.864 -14.484 1.00 53.25 101 GLY A N 11
ATOM 19357 C CA . GLY A 1 101 ? -20.148 30.490 -14.881 1.00 13.23 101 GLY A CA 11
ATOM 19358 C C . GLY A 1 101 ? -20.120 29.222 -15.709 1.00 60.51 101 GLY A C 11
ATOM 19359 O O . GLY A 1 101 ? -19.088 28.556 -15.805 1.00 2.24 101 GLY A O 11
ATOM 19363 N N . LEU A 1 102 ? -21.256 28.883 -16.309 1.00 3.31 102 LEU A N 11
ATOM 19364 C CA . LEU A 1 102 ? -21.358 27.683 -17.134 1.00 1.44 102 LEU A CA 11
ATOM 19365 C C . LEU A 1 102 ? -20.972 27.982 -18.579 1.00 5.14 102 LEU A C 11
ATOM 19366 O O . LEU A 1 102 ? -20.788 29.138 -18.959 1.00 11.44 102 LEU A O 11
ATOM 19382 N N . LYS A 1 103 ? -20.851 26.931 -19.382 1.00 41.14 103 LYS A N 11
ATOM 19383 C CA . LYS A 1 103 ? -20.490 27.078 -20.787 1.00 63.35 103 LYS A CA 11
ATOM 19384 C C . LYS A 1 103 ? -21.736 27.181 -21.661 1.00 22.31 103 LYS A C 11
ATOM 19385 O O . LYS A 1 103 ? -22.212 26.181 -22.202 1.00 21.04 103 LYS A O 11
ATOM 19404 N N . LEU A 1 104 ? -22.260 28.394 -21.796 1.00 0.31 104 LEU A N 11
ATOM 19405 C CA . LEU A 1 104 ? -23.450 28.627 -22.606 1.00 53.42 104 LEU A CA 11
ATOM 19406 C C . LEU A 1 104 ? -23.124 29.495 -23.818 1.00 2.15 104 LEU A C 11
ATOM 19407 O O . LEU A 1 104 ? -22.568 30.584 -23.680 1.00 13.43 104 LEU A O 11
ATOM 19423 N N . GLU A 1 105 ? -23.475 29.006 -25.002 1.00 60.32 105 GLU A N 11
ATOM 19424 C CA . GLU A 1 105 ? -23.220 29.739 -26.237 1.00 42.12 105 GLU A CA 11
ATOM 19425 C C . GLU A 1 105 ? -24.465 29.771 -27.118 1.00 61.11 105 GLU A C 11
ATOM 19426 O O . GLU A 1 105 ? -25.150 30.790 -27.205 1.00 71.10 105 GLU A O 11
ATOM 19438 N N . MET A 1 1 ? 7.598 15.690 8.914 1.00 5.23 1 MET A N 12
ATOM 19439 C CA . MET A 1 1 ? 8.162 15.360 7.611 1.00 74.22 1 MET A CA 12
ATOM 19440 C C . MET A 1 1 ? 8.806 13.977 7.632 1.00 30.12 1 MET A C 12
ATOM 19441 O O . MET A 1 1 ? 10.027 13.834 7.565 1.00 62.31 1 MET A O 12
ATOM 19455 N N . PRO A 1 2 ? 7.967 12.934 7.727 1.00 5.20 2 PRO A N 12
ATOM 19456 C CA . PRO A 1 2 ? 8.433 11.544 7.758 1.00 1.13 2 PRO A CA 12
ATOM 19457 C C . PRO A 1 2 ? 9.000 11.092 6.417 1.00 22.15 2 PRO A C 12
ATOM 19458 O O . PRO A 1 2 ? 8.576 11.564 5.362 1.00 13.32 2 PRO A O 12
ATOM 19469 N N . SER A 1 3 ? 9.960 10.174 6.465 1.00 60.13 3 SER A N 12
ATOM 19470 C CA . SER A 1 3 ? 10.587 9.661 5.253 1.00 41.04 3 SER A CA 12
ATOM 19471 C C . SER A 1 3 ? 10.039 8.281 4.900 1.00 34.31 3 SER A C 12
ATOM 19472 O O . SER A 1 3 ? 9.784 7.981 3.733 1.00 23.42 3 SER A O 12
ATOM 19480 N N . VAL A 1 4 ? 9.860 7.445 5.917 1.00 21.21 4 VAL A N 12
ATOM 19481 C CA . VAL A 1 4 ? 9.341 6.097 5.718 1.00 41.44 4 VAL A CA 12
ATOM 19482 C C . VAL A 1 4 ? 7.886 6.130 5.261 1.00 25.22 4 VAL A C 12
ATOM 19483 O O . VAL A 1 4 ? 7.438 5.256 4.521 1.00 52.03 4 VAL A O 12
ATOM 19496 N N . ASN A 1 5 ? 7.155 7.145 5.709 1.00 34.32 5 ASN A N 12
ATOM 19497 C CA . ASN A 1 5 ? 5.750 7.293 5.347 1.00 73.12 5 ASN A CA 12
ATOM 19498 C C . ASN A 1 5 ? 5.605 7.703 3.885 1.00 52.40 5 ASN A C 12
ATOM 19499 O O . ASN A 1 5 ? 4.601 7.398 3.239 1.00 24.04 5 ASN A O 12
ATOM 19510 N N . ASP A 1 6 ? 6.613 8.396 3.368 1.00 2.43 6 ASP A N 12
ATOM 19511 C CA . ASP A 1 6 ? 6.600 8.848 1.982 1.00 55.52 6 ASP A CA 12
ATOM 19512 C C . ASP A 1 6 ? 6.305 7.689 1.036 1.00 51.02 6 ASP A C 12
ATOM 19513 O O . ASP A 1 6 ? 5.406 7.771 0.198 1.00 52.54 6 ASP A O 12
ATOM 19522 N N . SER A 1 7 ? 7.068 6.608 1.174 1.00 13.54 7 SER A N 12
ATOM 19523 C CA . SER A 1 7 ? 6.890 5.434 0.329 1.00 62.02 7 SER A CA 12
ATOM 19524 C C . SER A 1 7 ? 5.469 4.893 0.440 1.00 12.41 7 SER A C 12
ATOM 19525 O O . SER A 1 7 ? 4.913 4.369 -0.526 1.00 4.43 7 SER A O 12
ATOM 19533 N N . LEU A 1 8 ? 4.884 5.024 1.627 1.00 44.35 8 LEU A N 12
ATOM 19534 C CA . LEU A 1 8 ? 3.527 4.548 1.867 1.00 53.41 8 LEU A CA 12
ATOM 19535 C C . LEU A 1 8 ? 2.553 5.147 0.857 1.00 2.54 8 LEU A C 12
ATOM 19536 O O . LEU A 1 8 ? 1.567 4.515 0.478 1.00 25.24 8 LEU A O 12
ATOM 19552 N N . ASP A 1 9 ? 2.837 6.371 0.423 1.00 32.51 9 ASP A N 12
ATOM 19553 C CA . ASP A 1 9 ? 1.989 7.054 -0.545 1.00 55.54 9 ASP A CA 12
ATOM 19554 C C . ASP A 1 9 ? 2.139 6.436 -1.932 1.00 43.23 9 ASP A C 12
ATOM 19555 O O . ASP A 1 9 ? 1.199 6.436 -2.728 1.00 3.23 9 ASP A O 12
ATOM 19564 N N . ILE A 1 10 ? 3.326 5.910 -2.214 1.00 11.23 10 ILE A N 12
ATOM 19565 C CA . ILE A 1 10 ? 3.599 5.289 -3.503 1.00 63.24 10 ILE A CA 12
ATOM 19566 C C . ILE A 1 10 ? 3.047 3.869 -3.557 1.00 74.43 10 ILE A C 12
ATOM 19567 O O . ILE A 1 10 ? 2.265 3.528 -4.446 1.00 0.34 10 ILE A O 12
ATOM 19583 N N . VAL A 1 11 ? 3.457 3.043 -2.600 1.00 12.13 11 VAL A N 12
ATOM 19584 C CA . VAL A 1 11 ? 3.001 1.660 -2.536 1.00 1.14 11 VAL A CA 12
ATOM 19585 C C . VAL A 1 11 ? 1.479 1.583 -2.528 1.00 70.32 11 VAL A C 12
ATOM 19586 O O . VAL A 1 11 ? 0.887 0.741 -3.202 1.00 74.03 11 VAL A O 12
ATOM 19599 N N . GLU A 1 12 ? 0.851 2.468 -1.760 1.00 54.33 12 GLU A N 12
ATOM 19600 C CA . GLU A 1 12 ? -0.604 2.500 -1.665 1.00 73.23 12 GLU A CA 12
ATOM 19601 C C . GLU A 1 12 ? -1.226 2.971 -2.978 1.00 65.41 12 GLU A C 12
ATOM 19602 O O . GLU A 1 12 ? -2.314 2.536 -3.354 1.00 23.31 12 GLU A O 12
ATOM 19614 N N . LYS A 1 13 ? -0.525 3.861 -3.670 1.00 52.42 13 LYS A N 12
ATOM 19615 C CA . LYS A 1 13 ? -1.005 4.392 -4.941 1.00 15.22 13 LYS A CA 12
ATOM 19616 C C . LYS A 1 13 ? -1.265 3.267 -5.937 1.00 20.10 13 LYS A C 12
ATOM 19617 O O . LYS A 1 13 ? -2.140 3.376 -6.798 1.00 23.32 13 LYS A O 12
ATOM 19636 N N . LEU A 1 14 ? -0.502 2.187 -5.814 1.00 63.22 14 LEU A N 12
ATOM 19637 C CA . LEU A 1 14 ? -0.651 1.040 -6.703 1.00 23.42 14 LEU A CA 12
ATOM 19638 C C . LEU A 1 14 ? -1.962 0.308 -6.434 1.00 10.31 14 LEU A C 12
ATOM 19639 O O . LEU A 1 14 ? -2.700 -0.027 -7.361 1.00 31.42 14 LEU A O 12
ATOM 19655 N N . TYR A 1 15 ? -2.247 0.066 -5.159 1.00 33.15 15 TYR A N 12
ATOM 19656 C CA . TYR A 1 15 ? -3.469 -0.626 -4.767 1.00 73.24 15 TYR A CA 12
ATOM 19657 C C . TYR A 1 15 ? -4.698 0.067 -5.349 1.00 1.05 15 TYR A C 12
ATOM 19658 O O . TYR A 1 15 ? -5.496 -0.548 -6.057 1.00 3.12 15 TYR A O 12
ATOM 19676 N N . LYS A 1 16 ? -4.842 1.353 -5.046 1.00 53.02 16 LYS A N 12
ATOM 19677 C CA . LYS A 1 16 ? -5.971 2.133 -5.539 1.00 34.24 16 LYS A CA 12
ATOM 19678 C C . LYS A 1 16 ? -5.910 2.280 -7.056 1.00 30.01 16 LYS A C 12
ATOM 19679 O O . LYS A 1 16 ? -6.921 2.552 -7.704 1.00 21.50 16 LYS A O 12
ATOM 19698 N N . ASP A 1 17 ? -4.719 2.099 -7.615 1.00 55.00 17 ASP A N 12
ATOM 19699 C CA . ASP A 1 17 ? -4.527 2.209 -9.057 1.00 24.52 17 ASP A CA 12
ATOM 19700 C C . ASP A 1 17 ? -5.034 0.958 -9.769 1.00 45.44 17 ASP A C 12
ATOM 19701 O O . ASP A 1 17 ? -5.311 0.984 -10.968 1.00 45.45 17 ASP A O 12
ATOM 19710 N N . GLY A 1 18 ? -5.149 -0.136 -9.023 1.00 52.04 18 GLY A N 12
ATOM 19711 C CA . GLY A 1 18 ? -5.621 -1.381 -9.602 1.00 2.24 18 GLY A CA 12
ATOM 19712 C C . GLY A 1 18 ? -4.575 -2.477 -9.550 1.00 12.44 18 GLY A C 12
ATOM 19713 O O . GLY A 1 18 ? -4.371 -3.197 -10.527 1.00 35.12 18 GLY A O 12
ATOM 19717 N N . VAL A 1 19 ? -3.908 -2.603 -8.407 1.00 51.11 19 VAL A N 12
ATOM 19718 C CA . VAL A 1 19 ? -2.877 -3.619 -8.231 1.00 2.41 19 VAL A CA 12
ATOM 19719 C C . VAL A 1 19 ? -3.210 -4.543 -7.066 1.00 23.44 19 VAL A C 12
ATOM 19720 O O . VAL A 1 19 ? -3.573 -4.103 -5.976 1.00 5.34 19 VAL A O 12
ATOM 19733 N N . PRO A 1 20 ? -3.082 -5.858 -7.299 1.00 24.52 20 PRO A N 12
ATOM 19734 C CA . PRO A 1 20 ? -3.363 -6.874 -6.280 1.00 11.42 20 PRO A CA 12
ATOM 19735 C C . PRO A 1 20 ? -2.328 -6.872 -5.160 1.00 20.25 20 PRO A C 12
ATOM 19736 O O . PRO A 1 20 ? -1.167 -6.528 -5.375 1.00 43.41 20 PRO A O 12
ATOM 19747 N N . VAL A 1 21 ? -2.758 -7.261 -3.963 1.00 42.32 21 VAL A N 12
ATOM 19748 C CA . VAL A 1 21 ? -1.868 -7.306 -2.809 1.00 54.52 21 VAL A CA 12
ATOM 19749 C C . VAL A 1 21 ? -0.589 -8.071 -3.131 1.00 12.22 21 VAL A C 12
ATOM 19750 O O . VAL A 1 21 ? 0.514 -7.612 -2.833 1.00 30.52 21 VAL A O 12
ATOM 19763 N N . LYS A 1 22 ? -0.744 -9.240 -3.742 1.00 2.11 22 LYS A N 12
ATOM 19764 C CA . LYS A 1 22 ? 0.397 -10.070 -4.107 1.00 62.11 22 LYS A CA 12
ATOM 19765 C C . LYS A 1 22 ? 1.416 -9.271 -4.914 1.00 13.03 22 LYS A C 12
ATOM 19766 O O . LYS A 1 22 ? 2.623 -9.418 -4.726 1.00 22.33 22 LYS A O 12
ATOM 19785 N N . GLU A 1 23 ? 0.920 -8.423 -5.811 1.00 24.14 23 GLU A N 12
ATOM 19786 C CA . GLU A 1 23 ? 1.789 -7.600 -6.643 1.00 61.32 23 GLU A CA 12
ATOM 19787 C C . GLU A 1 23 ? 2.344 -6.420 -5.852 1.00 1.32 23 GLU A C 12
ATOM 19788 O O . GLU A 1 23 ? 3.539 -6.128 -5.910 1.00 3.52 23 GLU A O 12
ATOM 19800 N N . ILE A 1 24 ? 1.469 -5.746 -5.114 1.00 24.35 24 ILE A N 12
ATOM 19801 C CA . ILE A 1 24 ? 1.871 -4.599 -4.309 1.00 24.00 24 ILE A CA 12
ATOM 19802 C C . ILE A 1 24 ? 3.020 -4.960 -3.373 1.00 40.24 24 ILE A C 12
ATOM 19803 O O . ILE A 1 24 ? 3.884 -4.131 -3.086 1.00 53.12 24 ILE A O 12
ATOM 19819 N N . ALA A 1 25 ? 3.024 -6.202 -2.902 1.00 2.35 25 ALA A N 12
ATOM 19820 C CA . ALA A 1 25 ? 4.069 -6.674 -2.001 1.00 31.21 25 ALA A CA 12
ATOM 19821 C C . ALA A 1 25 ? 5.449 -6.516 -2.630 1.00 41.25 25 ALA A C 12
ATOM 19822 O O . ALA A 1 25 ? 6.406 -6.124 -1.963 1.00 23.01 25 ALA A O 12
ATOM 19829 N N . LYS A 1 26 ? 5.545 -6.822 -3.920 1.00 22.12 26 LYS A N 12
ATOM 19830 C CA . LYS A 1 26 ? 6.808 -6.714 -4.640 1.00 71.14 26 LYS A CA 12
ATOM 19831 C C . LYS A 1 26 ? 7.201 -5.252 -4.833 1.00 1.13 26 LYS A C 12
ATOM 19832 O O . LYS A 1 26 ? 8.312 -4.848 -4.489 1.00 42.02 26 LYS A O 12
ATOM 19851 N N . ARG A 1 27 ? 6.283 -4.464 -5.382 1.00 72.21 27 ARG A N 12
ATOM 19852 C CA . ARG A 1 27 ? 6.534 -3.048 -5.619 1.00 71.23 27 ARG A CA 12
ATOM 19853 C C . ARG A 1 27 ? 6.829 -2.322 -4.311 1.00 11.14 27 ARG A C 12
ATOM 19854 O O . ARG A 1 27 ? 7.516 -1.301 -4.297 1.00 4.43 27 ARG A O 12
ATOM 19875 N N . SER A 1 28 ? 6.305 -2.856 -3.212 1.00 34.23 28 SER A N 12
ATOM 19876 C CA . SER A 1 28 ? 6.508 -2.257 -1.898 1.00 42.22 28 SER A CA 12
ATOM 19877 C C . SER A 1 28 ? 7.670 -2.925 -1.170 1.00 1.22 28 SER A C 12
ATOM 19878 O O . SER A 1 28 ? 8.112 -2.458 -0.122 1.00 13.24 28 SER A O 12
ATOM 19886 N N . ASN A 1 29 ? 8.162 -4.023 -1.736 1.00 51.12 29 ASN A N 12
ATOM 19887 C CA . ASN A 1 29 ? 9.272 -4.758 -1.141 1.00 72.22 29 ASN A CA 12
ATOM 19888 C C . ASN A 1 29 ? 8.892 -5.302 0.232 1.00 72.53 29 ASN A C 12
ATOM 19889 O O . ASN A 1 29 ? 9.754 -5.551 1.073 1.00 54.44 29 ASN A O 12
ATOM 19900 N N . ASN A 1 30 ? 7.593 -5.486 0.450 1.00 24.13 30 ASN A N 12
ATOM 19901 C CA . ASN A 1 30 ? 7.097 -6.001 1.721 1.00 2.32 30 ASN A CA 12
ATOM 19902 C C . ASN A 1 30 ? 6.365 -7.325 1.523 1.00 54.21 30 ASN A C 12
ATOM 19903 O O . ASN A 1 30 ? 6.274 -7.834 0.406 1.00 75.11 30 ASN A O 12
ATOM 19914 N N . SER A 1 31 ? 5.844 -7.876 2.615 1.00 30.11 31 SER A N 12
ATOM 19915 C CA . SER A 1 31 ? 5.123 -9.142 2.562 1.00 14.42 31 SER A CA 12
ATOM 19916 C C . SER A 1 31 ? 3.619 -8.905 2.456 1.00 62.14 31 SER A C 12
ATOM 19917 O O . SER A 1 31 ? 3.136 -7.797 2.683 1.00 51.42 31 SER A O 12
ATOM 19925 N N . MET A 1 32 ? 2.884 -9.958 2.108 1.00 10.55 32 MET A N 12
ATOM 19926 C CA . MET A 1 32 ? 1.435 -9.866 1.973 1.00 41.24 32 MET A CA 12
ATOM 19927 C C . MET A 1 32 ? 0.793 -9.434 3.287 1.00 73.41 32 MET A C 12
ATOM 19928 O O . MET A 1 32 ? -0.244 -8.769 3.293 1.00 20.51 32 MET A O 12
ATOM 19942 N N . SER A 1 33 ? 1.413 -9.817 4.398 1.00 23.02 33 SER A N 12
ATOM 19943 C CA . SER A 1 33 ? 0.899 -9.474 5.718 1.00 21.14 33 SER A CA 12
ATOM 19944 C C . SER A 1 33 ? 1.253 -8.034 6.082 1.00 60.30 33 SER A C 12
ATOM 19945 O O . SER A 1 33 ? 0.578 -7.403 6.895 1.00 1.15 33 SER A O 12
ATOM 19953 N N . THR A 1 34 ? 2.317 -7.521 5.472 1.00 24.35 34 THR A N 12
ATOM 19954 C CA . THR A 1 34 ? 2.763 -6.158 5.732 1.00 60.55 34 THR A CA 12
ATOM 19955 C C . THR A 1 34 ? 1.999 -5.158 4.872 1.00 43.42 34 THR A C 12
ATOM 19956 O O . THR A 1 34 ? 1.468 -4.168 5.376 1.00 71.51 34 THR A O 12
ATOM 19967 N N . VAL A 1 35 ? 1.948 -5.421 3.569 1.00 30.24 35 VAL A N 12
ATOM 19968 C CA . VAL A 1 35 ? 1.247 -4.545 2.639 1.00 2.53 35 VAL A CA 12
ATOM 19969 C C . VAL A 1 35 ? -0.246 -4.501 2.943 1.00 22.33 35 VAL A C 12
ATOM 19970 O O . VAL A 1 35 ? -0.827 -3.427 3.101 1.00 30.40 35 VAL A O 12
ATOM 19983 N N . TYR A 1 36 ? -0.862 -5.675 3.025 1.00 64.22 36 TYR A N 12
ATOM 19984 C CA . TYR A 1 36 ? -2.288 -5.772 3.308 1.00 33.32 36 TYR A CA 12
ATOM 19985 C C . TYR A 1 36 ? -2.653 -4.965 4.550 1.00 41.31 36 TYR A C 12
ATOM 19986 O O . TYR A 1 36 ? -3.667 -4.266 4.577 1.00 63.43 36 TYR A O 12
ATOM 20004 N N . LYS A 1 37 ? -1.818 -5.064 5.579 1.00 12.02 37 LYS A N 12
ATOM 20005 C CA . LYS A 1 37 ? -2.048 -4.342 6.825 1.00 35.53 37 LYS A CA 12
ATOM 20006 C C . LYS A 1 37 ? -2.066 -2.836 6.586 1.00 61.03 37 LYS A C 12
ATOM 20007 O O . LYS A 1 37 ? -2.743 -2.093 7.296 1.00 24.41 37 LYS A O 12
ATOM 20026 N N . ALA A 1 38 ? -1.318 -2.392 5.581 1.00 53.21 38 ALA A N 12
ATOM 20027 C CA . ALA A 1 38 ? -1.251 -0.975 5.246 1.00 35.21 38 ALA A CA 12
ATOM 20028 C C . ALA A 1 38 ? -2.482 -0.538 4.459 1.00 14.11 38 ALA A C 12
ATOM 20029 O O . ALA A 1 38 ? -3.044 0.530 4.709 1.00 53.11 38 ALA A O 12
ATOM 20036 N N . LEU A 1 39 ? -2.896 -1.367 3.508 1.00 64.43 39 LEU A N 12
ATOM 20037 C CA . LEU A 1 39 ? -4.060 -1.066 2.683 1.00 75.10 39 LEU A CA 12
ATOM 20038 C C . LEU A 1 39 ? -5.296 -0.839 3.548 1.00 41.11 39 LEU A C 12
ATOM 20039 O O . LEU A 1 39 ? -5.998 0.161 3.393 1.00 25.53 39 LEU A O 12
ATOM 20055 N N . GLU A 1 40 ? -5.554 -1.771 4.459 1.00 31.21 40 GLU A N 12
ATOM 20056 C CA . GLU A 1 40 ? -6.705 -1.671 5.349 1.00 32.23 40 GLU A CA 12
ATOM 20057 C C . GLU A 1 40 ? -6.670 -0.365 6.139 1.00 62.44 40 GLU A C 12
ATOM 20058 O O . GLU A 1 40 ? -7.712 0.191 6.488 1.00 61.42 40 GLU A O 12
ATOM 20070 N N . LYS A 1 41 ? -5.465 0.120 6.415 1.00 4.13 41 LYS A N 12
ATOM 20071 C CA . LYS A 1 41 ? -5.291 1.361 7.162 1.00 31.42 41 LYS A CA 12
ATOM 20072 C C . LYS A 1 41 ? -5.513 2.572 6.263 1.00 53.03 41 LYS A C 12
ATOM 20073 O O . LYS A 1 41 ? -6.073 3.582 6.691 1.00 50.00 41 LYS A O 12
ATOM 20092 N N . LEU A 1 42 ? -5.072 2.465 5.014 1.00 63.43 42 LEU A N 12
ATOM 20093 C CA . LEU A 1 42 ? -5.224 3.552 4.053 1.00 62.11 42 LEU A CA 12
ATOM 20094 C C . LEU A 1 42 ? -6.685 3.728 3.655 1.00 20.55 42 LEU A C 12
ATOM 20095 O O . LEU A 1 42 ? -7.218 4.837 3.686 1.00 63.33 42 LEU A O 12
ATOM 20111 N N . GLU A 1 43 ? -7.329 2.624 3.285 1.00 53.12 43 GLU A N 12
ATOM 20112 C CA . GLU A 1 43 ? -8.730 2.658 2.883 1.00 32.43 43 GLU A CA 12
ATOM 20113 C C . GLU A 1 43 ? -9.596 3.274 3.979 1.00 74.21 43 GLU A C 12
ATOM 20114 O O . GLU A 1 43 ? -10.621 3.895 3.699 1.00 73.42 43 GLU A O 12
ATOM 20126 N N . ALA A 1 44 ? -9.176 3.097 5.227 1.00 45.23 44 ALA A N 12
ATOM 20127 C CA . ALA A 1 44 ? -9.911 3.636 6.364 1.00 13.11 44 ALA A CA 12
ATOM 20128 C C . ALA A 1 44 ? -9.777 5.154 6.435 1.00 61.22 44 ALA A C 12
ATOM 20129 O O . ALA A 1 44 ? -10.615 5.832 7.027 1.00 55.12 44 ALA A O 12
ATOM 20136 N N . MET A 1 45 ? -8.718 5.679 5.828 1.00 63.43 45 MET A N 12
ATOM 20137 C CA . MET A 1 45 ? -8.475 7.117 5.822 1.00 74.22 45 MET A CA 12
ATOM 20138 C C . MET A 1 45 ? -8.933 7.739 4.507 1.00 54.41 45 MET A C 12
ATOM 20139 O O . MET A 1 45 ? -9.248 8.927 4.448 1.00 71.20 45 MET A O 12
ATOM 20153 N N . GLY A 1 46 ? -8.966 6.929 3.453 1.00 35.43 46 GLY A N 12
ATOM 20154 C CA . GLY A 1 46 ? -9.386 7.420 2.154 1.00 74.14 46 GLY A CA 12
ATOM 20155 C C . GLY A 1 46 ? -8.213 7.776 1.262 1.00 33.52 46 GLY A C 12
ATOM 20156 O O . GLY A 1 46 ? -8.340 8.605 0.361 1.00 12.10 46 GLY A O 12
ATOM 20160 N N . ARG A 1 47 ? -7.069 7.150 1.513 1.00 31.40 47 ARG A N 12
ATOM 20161 C CA . ARG A 1 47 ? -5.869 7.407 0.729 1.00 42.23 47 ARG A CA 12
ATOM 20162 C C . ARG A 1 47 ? -5.880 6.598 -0.565 1.00 54.25 47 ARG A C 12
ATOM 20163 O O . ARG A 1 47 ? -5.493 7.095 -1.624 1.00 34.14 47 ARG A O 12
ATOM 20184 N N . ILE A 1 48 ? -6.326 5.350 -0.472 1.00 2.22 48 ILE A N 12
ATOM 20185 C CA . ILE A 1 48 ? -6.388 4.473 -1.635 1.00 31.42 48 ILE A CA 12
ATOM 20186 C C . ILE A 1 48 ? -7.773 4.503 -2.273 1.00 13.35 48 ILE A C 12
ATOM 20187 O O . ILE A 1 48 ? -8.265 3.488 -2.765 1.00 60.42 48 ILE A O 12
ATOM 20203 N N . LYS A 1 49 ? -8.398 5.676 -2.261 1.00 51.12 49 LYS A N 12
ATOM 20204 C CA . LYS A 1 49 ? -9.725 5.842 -2.842 1.00 11.13 49 LYS A CA 12
ATOM 20205 C C . LYS A 1 49 ? -9.952 7.285 -3.279 1.00 1.32 49 LYS A C 12
ATOM 20206 O O . LYS A 1 49 ? -9.729 8.219 -2.507 1.00 41.45 49 LYS A O 12
ATOM 20225 N N . ARG A 1 50 ? -10.396 7.461 -4.519 1.00 11.21 50 ARG A N 12
ATOM 20226 C CA . ARG A 1 50 ? -10.653 8.791 -5.057 1.00 13.42 50 ARG A CA 12
ATOM 20227 C C . ARG A 1 50 ? -11.461 8.708 -6.349 1.00 44.03 50 ARG A C 12
ATOM 20228 O O . ARG A 1 50 ? -10.926 8.377 -7.408 1.00 21.24 50 ARG A O 12
ATOM 20249 N N . ARG A 1 51 ? -12.751 9.010 -6.255 1.00 14.21 51 ARG A N 12
ATOM 20250 C CA . ARG A 1 51 ? -13.633 8.968 -7.415 1.00 60.01 51 ARG A CA 12
ATOM 20251 C C . ARG A 1 51 ? -14.951 9.679 -7.122 1.00 62.13 51 ARG A C 12
ATOM 20252 O O . ARG A 1 51 ? -15.268 9.974 -5.970 1.00 60.00 51 ARG A O 12
ATOM 20273 N N . LYS A 1 52 ? -15.715 9.953 -8.174 1.00 34.21 52 LYS A N 12
ATOM 20274 C CA . LYS A 1 52 ? -17.000 10.629 -8.031 1.00 54.12 52 LYS A CA 12
ATOM 20275 C C . LYS A 1 52 ? -17.933 10.273 -9.185 1.00 41.43 52 LYS A C 12
ATOM 20276 O O . LYS A 1 52 ? -17.514 9.668 -10.170 1.00 53.14 52 LYS A O 12
ATOM 20295 N N . GLY A 1 53 ? -19.200 10.654 -9.054 1.00 24.51 53 GLY A N 12
ATOM 20296 C CA . GLY A 1 53 ? -20.172 10.367 -10.094 1.00 43.20 53 GLY A CA 12
ATOM 20297 C C . GLY A 1 53 ? -21.440 9.742 -9.546 1.00 3.55 53 GLY A C 12
ATOM 20298 O O . GLY A 1 53 ? -21.407 8.649 -8.982 1.00 34.45 53 GLY A O 12
ATOM 20302 N N . ARG A 1 54 ? -22.559 10.440 -9.710 1.00 23.04 54 ARG A N 12
ATOM 20303 C CA . ARG A 1 54 ? -23.843 9.948 -9.225 1.00 31.12 54 ARG A CA 12
ATOM 20304 C C . ARG A 1 54 ? -24.963 10.929 -9.561 1.00 24.32 54 ARG A C 12
ATOM 20305 O O . ARG A 1 54 ? -24.719 11.994 -10.127 1.00 10.40 54 ARG A O 12
ATOM 20326 N N . TYR A 1 55 ? -26.189 10.561 -9.208 1.00 13.11 55 TYR A N 12
ATOM 20327 C CA . TYR A 1 55 ? -27.347 11.407 -9.475 1.00 22.11 55 TYR A CA 12
ATOM 20328 C C . TYR A 1 55 ? -27.545 11.603 -10.974 1.00 74.24 55 TYR A C 12
ATOM 20329 O O . TYR A 1 55 ? -26.821 12.367 -11.613 1.00 52.13 55 TYR A O 12
ATOM 20347 N N . ARG A 1 56 ? -28.532 10.906 -11.531 1.00 3.33 56 ARG A N 12
ATOM 20348 C CA . ARG A 1 56 ? -28.825 11.003 -12.956 1.00 34.35 56 ARG A CA 12
ATOM 20349 C C . ARG A 1 56 ? -30.310 10.772 -13.221 1.00 62.42 56 ARG A C 12
ATOM 20350 O O . ARG A 1 56 ? -30.705 9.713 -13.710 1.00 51.30 56 ARG A O 12
ATOM 20371 N N . GLN A 1 57 ? -31.127 11.767 -12.894 1.00 51.22 57 GLN A N 12
ATOM 20372 C CA . GLN A 1 57 ? -32.568 11.671 -13.096 1.00 3.42 57 GLN A CA 12
ATOM 20373 C C . GLN A 1 57 ? -33.186 13.054 -13.268 1.00 74.25 57 GLN A C 12
ATOM 20374 O O . GLN A 1 57 ? -32.756 14.022 -12.639 1.00 32.52 57 GLN A O 12
ATOM 20388 N N . HIS A 1 58 ? -34.198 13.142 -14.126 1.00 35.33 58 HIS A N 12
ATOM 20389 C CA . HIS A 1 58 ? -34.878 14.407 -14.381 1.00 71.13 58 HIS A CA 12
ATOM 20390 C C . HIS A 1 58 ? -36.049 14.211 -15.339 1.00 2.25 58 HIS A C 12
ATOM 20391 O O . HIS A 1 58 ? -35.984 13.391 -16.254 1.00 75.21 58 HIS A O 12
ATOM 20405 N N . ARG A 1 59 ? -37.119 14.970 -15.121 1.00 23.24 59 ARG A N 12
ATOM 20406 C CA . ARG A 1 59 ? -38.305 14.878 -15.963 1.00 5.22 59 ARG A CA 12
ATOM 20407 C C . ARG A 1 59 ? -38.750 16.262 -16.427 1.00 74.50 59 ARG A C 12
ATOM 20408 O O . ARG A 1 59 ? -38.079 17.260 -16.167 1.00 1.25 59 ARG A O 12
ATOM 20429 N N . ARG A 1 60 ? -39.886 16.312 -17.115 1.00 50.14 60 ARG A N 12
ATOM 20430 C CA . ARG A 1 60 ? -40.420 17.573 -17.617 1.00 3.21 60 ARG A CA 12
ATOM 20431 C C . ARG A 1 60 ? -41.943 17.592 -17.528 1.00 34.14 60 ARG A C 12
ATOM 20432 O O . ARG A 1 60 ? -42.519 18.324 -16.721 1.00 23.51 60 ARG A O 12
ATOM 20453 N N . LEU A 1 61 ? -42.589 16.785 -18.361 1.00 14.33 61 LEU A N 12
ATOM 20454 C CA . LEU A 1 61 ? -44.046 16.709 -18.377 1.00 34.23 61 LEU A CA 12
ATOM 20455 C C . LEU A 1 61 ? -44.527 15.685 -19.400 1.00 53.30 61 LEU A C 12
ATOM 20456 O O . LEU A 1 61 ? -45.385 14.852 -19.106 1.00 15.24 61 LEU A O 12
ATOM 20472 N N . THR A 1 62 ? -43.967 15.751 -20.604 1.00 3.14 62 THR A N 12
ATOM 20473 C CA . THR A 1 62 ? -44.338 14.830 -21.670 1.00 44.24 62 THR A CA 12
ATOM 20474 C C . THR A 1 62 ? -43.265 13.766 -21.876 1.00 3.43 62 THR A C 12
ATOM 20475 O O . THR A 1 62 ? -42.104 13.967 -21.519 1.00 30.50 62 THR A O 12
ATOM 20486 N N . GLU A 1 63 ? -43.660 12.637 -22.454 1.00 21.40 63 GLU A N 12
ATOM 20487 C CA . GLU A 1 63 ? -42.730 11.542 -22.706 1.00 73.44 63 GLU A CA 12
ATOM 20488 C C . GLU A 1 63 ? -41.656 11.961 -23.705 1.00 60.44 63 GLU A C 12
ATOM 20489 O O . GLU A 1 63 ? -40.467 11.732 -23.484 1.00 13.24 63 GLU A O 12
ATOM 20501 N N . GLU A 1 64 ? -42.084 12.573 -24.805 1.00 2.44 64 GLU A N 12
ATOM 20502 C CA . GLU A 1 64 ? -41.158 13.022 -25.837 1.00 43.24 64 GLU A CA 12
ATOM 20503 C C . GLU A 1 64 ? -40.415 14.279 -25.393 1.00 60.45 64 GLU A C 12
ATOM 20504 O O . GLU A 1 64 ? -39.262 14.495 -25.768 1.00 53.01 64 GLU A O 12
ATOM 20516 N N . GLU A 1 65 ? -41.083 15.103 -24.593 1.00 21.23 65 GLU A N 12
ATOM 20517 C CA . GLU A 1 65 ? -40.486 16.339 -24.099 1.00 61.02 65 GLU A CA 12
ATOM 20518 C C . GLU A 1 65 ? -39.313 16.042 -23.170 1.00 43.24 65 GLU A C 12
ATOM 20519 O O . GLU A 1 65 ? -38.198 16.520 -23.386 1.00 52.41 65 GLU A O 12
ATOM 20531 N N . LEU A 1 66 ? -39.571 15.251 -22.135 1.00 33.04 66 LEU A N 12
ATOM 20532 C CA . LEU A 1 66 ? -38.537 14.890 -21.171 1.00 11.34 66 LEU A CA 12
ATOM 20533 C C . LEU A 1 66 ? -37.328 14.280 -21.872 1.00 21.01 66 LEU A C 12
ATOM 20534 O O . LEU A 1 66 ? -36.199 14.393 -21.395 1.00 40.34 66 LEU A O 12
ATOM 20550 N N . ALA A 1 67 ? -37.573 13.634 -23.008 1.00 2.23 67 ALA A N 12
ATOM 20551 C CA . ALA A 1 67 ? -36.504 13.009 -23.777 1.00 21.42 67 ALA A CA 12
ATOM 20552 C C . ALA A 1 67 ? -35.760 14.039 -24.620 1.00 74.34 67 ALA A C 12
ATOM 20553 O O . ALA A 1 67 ? -34.585 13.862 -24.942 1.00 42.25 67 ALA A O 12
ATOM 20560 N N . THR A 1 68 ? -36.453 15.116 -24.977 1.00 52.13 68 THR A N 12
ATOM 20561 C CA . THR A 1 68 ? -35.860 16.174 -25.785 1.00 44.22 68 THR A CA 12
ATOM 20562 C C . THR A 1 68 ? -35.077 17.154 -24.919 1.00 50.31 68 THR A C 12
ATOM 20563 O O . THR A 1 68 ? -33.947 17.520 -25.245 1.00 40.31 68 THR A O 12
ATOM 20574 N N . ILE A 1 69 ? -35.682 17.574 -23.813 1.00 54.40 69 ILE A N 12
ATOM 20575 C CA . ILE A 1 69 ? -35.041 18.511 -22.900 1.00 25.50 69 ILE A CA 12
ATOM 20576 C C . ILE A 1 69 ? -33.696 17.975 -22.418 1.00 74.03 69 ILE A C 12
ATOM 20577 O O . ILE A 1 69 ? -32.737 18.730 -22.258 1.00 72.04 69 ILE A O 12
ATOM 20593 N N . ARG A 1 70 ? -33.635 16.667 -22.190 1.00 45.22 70 ARG A N 12
ATOM 20594 C CA . ARG A 1 70 ? -32.407 16.030 -21.727 1.00 72.53 70 ARG A CA 12
ATOM 20595 C C . ARG A 1 70 ? -31.248 16.331 -22.672 1.00 53.01 70 ARG A C 12
ATOM 20596 O O . ARG A 1 70 ? -30.084 16.281 -22.277 1.00 34.30 70 ARG A O 12
ATOM 20617 N N . GLU A 1 71 ? -31.577 16.645 -23.922 1.00 43.53 71 GLU A N 12
ATOM 20618 C CA . GLU A 1 71 ? -30.561 16.954 -24.923 1.00 34.34 71 GLU A CA 12
ATOM 20619 C C . GLU A 1 71 ? -29.625 18.053 -24.427 1.00 72.24 71 GLU A C 12
ATOM 20620 O O . GLU A 1 71 ? -28.445 18.082 -24.778 1.00 5.21 71 GLU A O 12
ATOM 20632 N N . LEU A 1 72 ? -30.160 18.953 -23.610 1.00 54.14 72 LEU A N 12
ATOM 20633 C CA . LEU A 1 72 ? -29.373 20.055 -23.066 1.00 51.24 72 LEU A CA 12
ATOM 20634 C C . LEU A 1 72 ? -28.116 19.537 -22.377 1.00 25.21 72 LEU A C 12
ATOM 20635 O O . LEU A 1 72 ? -27.139 20.269 -22.211 1.00 13.32 72 LEU A O 12
ATOM 20651 N N . TYR A 1 73 ? -28.144 18.270 -21.979 1.00 51.24 73 TYR A N 12
ATOM 20652 C CA . TYR A 1 73 ? -27.007 17.654 -21.307 1.00 42.42 73 TYR A CA 12
ATOM 20653 C C . TYR A 1 73 ? -25.928 17.258 -22.312 1.00 54.52 73 TYR A C 12
ATOM 20654 O O . TYR A 1 73 ? -24.733 17.393 -22.045 1.00 33.44 73 TYR A O 12
ATOM 20672 N N . LEU A 1 74 ? -26.360 16.771 -23.471 1.00 2.15 74 LEU A N 12
ATOM 20673 C CA . LEU A 1 74 ? -25.433 16.356 -24.518 1.00 74.22 74 LEU A CA 12
ATOM 20674 C C . LEU A 1 74 ? -24.810 17.568 -25.205 1.00 32.40 74 LEU A C 12
ATOM 20675 O O . LEU A 1 74 ? -23.601 17.612 -25.433 1.00 63.44 74 LEU A O 12
ATOM 20691 N N . LYS A 1 75 ? -25.643 18.551 -25.529 1.00 43.10 75 LYS A N 12
ATOM 20692 C CA . LYS A 1 75 ? -25.174 19.765 -26.187 1.00 15.24 75 LYS A CA 12
ATOM 20693 C C . LYS A 1 75 ? -24.626 20.759 -25.166 1.00 64.53 75 LYS A C 12
ATOM 20694 O O . LYS A 1 75 ? -23.865 21.660 -25.513 1.00 1.54 75 LYS A O 12
ATOM 20713 N N . GLY A 1 76 ? -25.018 20.585 -23.908 1.00 21.04 76 GLY A N 12
ATOM 20714 C CA . GLY A 1 76 ? -24.555 21.473 -22.857 1.00 50.54 76 GLY A CA 12
ATOM 20715 C C . GLY A 1 76 ? -25.338 22.770 -22.808 1.00 54.31 76 GLY A C 12
ATOM 20716 O O . GLY A 1 76 ? -24.911 23.737 -22.179 1.00 11.44 76 GLY A O 12
ATOM 20720 N N . ALA A 1 77 ? -26.487 22.792 -23.477 1.00 23.24 77 ALA A N 12
ATOM 20721 C CA . ALA A 1 77 ? -27.331 23.980 -23.506 1.00 1.33 77 ALA A CA 12
ATOM 20722 C C . ALA A 1 77 ? -27.820 24.340 -22.107 1.00 54.21 77 ALA A C 12
ATOM 20723 O O . ALA A 1 77 ? -27.621 23.586 -21.154 1.00 62.05 77 ALA A O 12
ATOM 20730 N N . THR A 1 78 ? -28.464 25.498 -21.990 1.00 2.34 78 THR A N 12
ATOM 20731 C CA . THR A 1 78 ? -28.980 25.959 -20.708 1.00 10.13 78 THR A CA 12
ATOM 20732 C C . THR A 1 78 ? -30.502 26.045 -20.726 1.00 53.43 78 THR A C 12
ATOM 20733 O O . THR A 1 78 ? -31.137 25.776 -21.747 1.00 44.04 78 THR A O 12
ATOM 20744 N N . VAL A 1 79 ? -31.084 26.424 -19.593 1.00 4.42 79 VAL A N 12
ATOM 20745 C CA . VAL A 1 79 ? -32.531 26.549 -19.480 1.00 20.51 79 VAL A CA 12
ATOM 20746 C C . VAL A 1 79 ? -33.087 27.483 -20.549 1.00 34.51 79 VAL A C 12
ATOM 20747 O O . VAL A 1 79 ? -34.228 27.331 -20.988 1.00 4.54 79 VAL A O 12
ATOM 20760 N N . TYR A 1 80 ? -32.275 28.448 -20.963 1.00 62.31 80 TYR A N 12
ATOM 20761 C CA . TYR A 1 80 ? -32.687 29.410 -21.980 1.00 64.32 80 TYR A CA 12
ATOM 20762 C C . TYR A 1 80 ? -32.725 28.760 -23.359 1.00 70.34 80 TYR A C 12
ATOM 20763 O O . TYR A 1 80 ? -33.447 29.209 -24.249 1.00 33.14 80 TYR A O 12
ATOM 20781 N N . GLU A 1 81 ? -31.942 27.699 -23.530 1.00 22.53 81 GLU A N 12
ATOM 20782 C CA . GLU A 1 81 ? -31.887 26.987 -24.801 1.00 4.24 81 GLU A CA 12
ATOM 20783 C C . GLU A 1 81 ? -33.102 26.080 -24.971 1.00 14.14 81 GLU A C 12
ATOM 20784 O O . GLU A 1 81 ? -33.796 26.137 -25.986 1.00 44.02 81 GLU A O 12
ATOM 20796 N N . ILE A 1 82 ? -33.352 25.244 -23.969 1.00 33.41 82 ILE A N 12
ATOM 20797 C CA . ILE A 1 82 ? -34.484 24.325 -24.007 1.00 23.44 82 ILE A CA 12
ATOM 20798 C C . ILE A 1 82 ? -35.787 25.068 -24.281 1.00 61.44 82 ILE A C 12
ATOM 20799 O O . ILE A 1 82 ? -36.687 24.542 -24.934 1.00 43.15 82 ILE A O 12
ATOM 20815 N N . ALA A 1 83 ? -35.879 26.296 -23.781 1.00 23.44 83 ALA A N 12
ATOM 20816 C CA . ALA A 1 83 ? -37.070 27.112 -23.975 1.00 42.22 83 ALA A CA 12
ATOM 20817 C C . ALA A 1 83 ? -37.335 27.350 -25.459 1.00 2.45 83 ALA A C 12
ATOM 20818 O O . ALA A 1 83 ? -38.454 27.162 -25.937 1.00 25.32 83 ALA A O 12
ATOM 20825 N N . ARG A 1 84 ? -36.300 27.768 -26.180 1.00 62.04 84 ARG A N 12
ATOM 20826 C CA . ARG A 1 84 ? -36.423 28.034 -27.608 1.00 72.31 84 ARG A CA 12
ATOM 20827 C C . ARG A 1 84 ? -36.536 26.732 -28.397 1.00 24.24 84 ARG A C 12
ATOM 20828 O O . ARG A 1 84 ? -37.361 26.613 -29.301 1.00 60.02 84 ARG A O 12
ATOM 20849 N N . GLN A 1 85 ? -35.701 25.759 -28.045 1.00 62.01 85 GLN A N 12
ATOM 20850 C CA . GLN A 1 85 ? -35.707 24.467 -28.720 1.00 71.23 85 GLN A CA 12
ATOM 20851 C C . GLN A 1 85 ? -37.101 23.849 -28.700 1.00 72.42 85 GLN A C 12
ATOM 20852 O O . GLN A 1 85 ? -37.661 23.521 -29.747 1.00 70.00 85 GLN A O 12
ATOM 20866 N N . LEU A 1 86 ? -37.656 23.691 -27.504 1.00 1.33 86 LEU A N 12
ATOM 20867 C CA . LEU A 1 86 ? -38.985 23.111 -27.346 1.00 53.14 86 LEU A CA 12
ATOM 20868 C C . LEU A 1 86 ? -40.064 24.094 -27.793 1.00 45.02 86 LEU A C 12
ATOM 20869 O O . LEU A 1 86 ? -41.202 23.706 -28.054 1.00 3.03 86 LEU A O 12
ATOM 20885 N N . GLY A 1 87 ? -39.696 25.368 -27.882 1.00 41.03 87 GLY A N 12
ATOM 20886 C CA . GLY A 1 87 ? -40.643 26.386 -28.300 1.00 42.14 87 GLY A CA 12
ATOM 20887 C C . GLY A 1 87 ? -41.611 26.765 -27.198 1.00 23.43 87 GLY A C 12
ATOM 20888 O O . GLY A 1 87 ? -42.733 27.191 -27.468 1.00 14.34 87 GLY A O 12
ATOM 20892 N N . ARG A 1 88 ? -41.177 26.606 -25.952 1.00 32.54 88 ARG A N 12
ATOM 20893 C CA . ARG A 1 88 ? -42.015 26.931 -24.804 1.00 15.05 88 ARG A CA 12
ATOM 20894 C C . ARG A 1 88 ? -41.465 28.141 -24.054 1.00 14.22 88 ARG A C 12
ATOM 20895 O O . ARG A 1 88 ? -40.272 28.441 -24.101 1.00 41.41 88 ARG A O 12
ATOM 20916 N N . PRO A 1 89 ? -42.355 28.853 -23.346 1.00 3.21 89 PRO A N 12
ATOM 20917 C CA . PRO A 1 89 ? -41.981 30.042 -22.574 1.00 2.05 89 PRO A CA 12
ATOM 20918 C C . PRO A 1 89 ? -41.137 29.696 -21.351 1.00 12.33 89 PRO A C 12
ATOM 20919 O O . PRO A 1 89 ? -40.701 28.557 -21.188 1.00 51.51 89 PRO A O 12
ATOM 20930 N N . GLU A 1 90 ? -40.911 30.688 -20.494 1.00 44.13 90 GLU A N 12
ATOM 20931 C CA . GLU A 1 90 ? -40.119 30.487 -19.287 1.00 63.43 90 GLU A CA 12
ATOM 20932 C C . GLU A 1 90 ? -40.959 29.849 -18.185 1.00 1.44 90 GLU A C 12
ATOM 20933 O O . GLU A 1 90 ? -40.428 29.211 -17.276 1.00 10.25 90 GLU A O 12
ATOM 20945 N N . SER A 1 91 ? -42.273 30.028 -18.272 1.00 75.12 91 SER A N 12
ATOM 20946 C CA . SER A 1 91 ? -43.188 29.474 -17.279 1.00 51.55 91 SER A CA 12
ATOM 20947 C C . SER A 1 91 ? -43.341 27.968 -17.464 1.00 71.42 91 SER A C 12
ATOM 20948 O O . SER A 1 91 ? -43.216 27.197 -16.512 1.00 4.24 91 SER A O 12
ATOM 20956 N N . THR A 1 92 ? -43.614 27.553 -18.697 1.00 33.23 92 THR A N 12
ATOM 20957 C CA . THR A 1 92 ? -43.787 26.139 -19.008 1.00 3.22 92 THR A CA 12
ATOM 20958 C C . THR A 1 92 ? -42.611 25.317 -18.495 1.00 62.11 92 THR A C 12
ATOM 20959 O O . THR A 1 92 ? -42.797 24.315 -17.803 1.00 12.43 92 THR A O 12
ATOM 20970 N N . ILE A 1 93 ? -41.400 25.745 -18.838 1.00 13.11 93 ILE A N 12
ATOM 20971 C CA . ILE A 1 93 ? -40.195 25.047 -18.409 1.00 41.22 93 ILE A CA 12
ATOM 20972 C C . ILE A 1 93 ? -40.095 25.005 -16.889 1.00 32.54 93 ILE A C 12
ATOM 20973 O O . ILE A 1 93 ? -39.831 23.954 -16.303 1.00 3.13 93 ILE A O 12
ATOM 20989 N N . TYR A 1 94 ? -40.310 26.151 -16.255 1.00 12.34 94 TYR A N 12
ATOM 20990 C CA . TYR A 1 94 ? -40.244 26.245 -14.800 1.00 74.04 94 TYR A CA 12
ATOM 20991 C C . TYR A 1 94 ? -41.203 25.256 -14.146 1.00 73.45 94 TYR A C 12
ATOM 20992 O O . TYR A 1 94 ? -40.860 24.598 -13.164 1.00 64.21 94 TYR A O 12
ATOM 21010 N N . TYR A 1 95 ? -42.406 25.154 -14.700 1.00 63.12 95 TYR A N 12
ATOM 21011 C CA . TYR A 1 95 ? -43.417 24.246 -14.172 1.00 5.12 95 TYR A CA 12
ATOM 21012 C C . TYR A 1 95 ? -42.946 22.797 -14.259 1.00 31.31 95 TYR A C 12
ATOM 21013 O O . TYR A 1 95 ? -43.295 21.968 -13.418 1.00 44.22 95 TYR A O 12
ATOM 21031 N N . ALA A 1 96 ? -42.152 22.500 -15.282 1.00 13.42 96 ALA A N 12
ATOM 21032 C CA . ALA A 1 96 ? -41.631 21.153 -15.479 1.00 13.51 96 ALA A CA 12
ATOM 21033 C C . ALA A 1 96 ? -40.841 20.686 -14.261 1.00 14.24 96 ALA A C 12
ATOM 21034 O O . ALA A 1 96 ? -41.183 19.683 -13.633 1.00 23.41 96 ALA A O 12
ATOM 21041 N N . LEU A 1 97 ? -39.784 21.420 -13.930 1.00 72.14 97 LEU A N 12
ATOM 21042 C CA . LEU A 1 97 ? -38.944 21.081 -12.787 1.00 1.31 97 LEU A CA 12
ATOM 21043 C C . LEU A 1 97 ? -39.693 21.302 -11.477 1.00 1.01 97 LEU A C 12
ATOM 21044 O O . LEU A 1 97 ? -39.664 20.458 -10.582 1.00 32.44 97 LEU A O 12
ATOM 21060 N N . LYS A 1 98 ? -40.365 22.444 -11.372 1.00 32.14 98 LYS A N 12
ATOM 21061 C CA . LYS A 1 98 ? -41.126 22.776 -10.173 1.00 15.41 98 LYS A CA 12
ATOM 21062 C C . LYS A 1 98 ? -42.104 21.659 -9.821 1.00 24.04 98 LYS A C 12
ATOM 21063 O O . LYS A 1 98 ? -42.064 21.109 -8.720 1.00 45.20 98 LYS A O 12
ATOM 21082 N N . LYS A 1 99 ? -42.979 21.326 -10.763 1.00 30.44 99 LYS A N 12
ATOM 21083 C CA . LYS A 1 99 ? -43.965 20.272 -10.554 1.00 41.44 99 LYS A CA 12
ATOM 21084 C C . LYS A 1 99 ? -43.286 18.961 -10.170 1.00 60.34 99 LYS A C 12
ATOM 21085 O O . LYS A 1 99 ? -43.880 18.115 -9.500 1.00 53.33 99 LYS A O 12
ATOM 21104 N N . LEU A 1 100 ? -42.039 18.798 -10.598 1.00 24.22 100 LEU A N 12
ATOM 21105 C CA . LEU A 1 100 ? -41.279 17.590 -10.298 1.00 31.42 100 LEU A CA 12
ATOM 21106 C C . LEU A 1 100 ? -40.854 17.564 -8.833 1.00 21.21 100 LEU A C 12
ATOM 21107 O O . LEU A 1 100 ? -40.640 16.498 -8.257 1.00 4.42 100 LEU A O 12
ATOM 21123 N N . GLY A 1 101 ? -40.737 18.746 -8.235 1.00 23.44 101 GLY A N 12
ATOM 21124 C CA . GLY A 1 101 ? -40.341 18.836 -6.842 1.00 24.15 101 GLY A CA 12
ATOM 21125 C C . GLY A 1 101 ? -38.980 19.480 -6.666 1.00 41.32 101 GLY A C 12
ATOM 21126 O O . GLY A 1 101 ? -38.322 19.292 -5.642 1.00 64.50 101 GLY A O 12
ATOM 21130 N N . LEU A 1 102 ? -38.554 20.242 -7.668 1.00 51.10 102 LEU A N 12
ATOM 21131 C CA . LEU A 1 102 ? -37.262 20.916 -7.622 1.00 2.22 102 LEU A CA 12
ATOM 21132 C C . LEU A 1 102 ? -37.424 22.381 -7.231 1.00 55.43 102 LEU A C 12
ATOM 21133 O O . LEU A 1 102 ? -38.337 23.062 -7.701 1.00 42.03 102 LEU A O 12
ATOM 21149 N N . LYS A 1 103 ? -36.534 22.861 -6.371 1.00 12.55 103 LYS A N 12
ATOM 21150 C CA . LYS A 1 103 ? -36.576 24.247 -5.919 1.00 43.51 103 LYS A CA 12
ATOM 21151 C C . LYS A 1 103 ? -36.473 25.207 -7.100 1.00 43.53 103 LYS A C 12
ATOM 21152 O O . LYS A 1 103 ? -37.366 26.025 -7.328 1.00 65.14 103 LYS A O 12
ATOM 21171 N N . LEU A 1 104 ? -35.380 25.104 -7.848 1.00 64.40 104 LEU A N 12
ATOM 21172 C CA . LEU A 1 104 ? -35.161 25.961 -9.007 1.00 40.20 104 LEU A CA 12
ATOM 21173 C C . LEU A 1 104 ? -35.052 27.425 -8.589 1.00 23.31 104 LEU A C 12
ATOM 21174 O O . LEU A 1 104 ? -35.220 28.328 -9.407 1.00 20.13 104 LEU A O 12
ATOM 21190 N N . GLU A 1 105 ? -34.767 27.649 -7.309 1.00 51.32 105 GLU A N 12
ATOM 21191 C CA . GLU A 1 105 ? -34.634 29.002 -6.783 1.00 14.30 105 GLU A CA 12
ATOM 21192 C C . GLU A 1 105 ? -35.873 29.835 -7.105 1.00 23.43 105 GLU A C 12
ATOM 21193 O O . GLU A 1 105 ? -36.657 30.166 -6.216 1.00 0.42 105 GLU A O 12
ATOM 21205 N N . MET A 1 1 ? 8.747 15.161 8.891 1.00 3.44 1 MET A N 13
ATOM 21206 C CA . MET A 1 1 ? 9.300 14.729 7.613 1.00 3.51 1 MET A CA 13
ATOM 21207 C C . MET A 1 1 ? 9.822 13.298 7.701 1.00 74.10 1 MET A C 13
ATOM 21208 O O . MET A 1 1 ? 11.026 13.046 7.652 1.00 13.50 1 MET A O 13
ATOM 21222 N N . PRO A 1 2 ? 8.895 12.337 7.834 1.00 14.54 2 PRO A N 13
ATOM 21223 C CA . PRO A 1 2 ? 9.239 10.915 7.932 1.00 53.34 2 PRO A CA 13
ATOM 21224 C C . PRO A 1 2 ? 9.771 10.356 6.617 1.00 32.33 2 PRO A C 13
ATOM 21225 O O . PRO A 1 2 ? 9.649 10.987 5.567 1.00 13.44 2 PRO A O 13
ATOM 21236 N N . SER A 1 3 ? 10.363 9.167 6.682 1.00 64.43 3 SER A N 13
ATOM 21237 C CA . SER A 1 3 ? 10.917 8.524 5.496 1.00 11.41 3 SER A CA 13
ATOM 21238 C C . SER A 1 3 ? 10.151 7.248 5.161 1.00 72.42 3 SER A C 13
ATOM 21239 O O . SER A 1 3 ? 9.889 6.954 3.995 1.00 44.52 3 SER A O 13
ATOM 21247 N N . VAL A 1 4 ? 9.794 6.491 6.195 1.00 63.14 4 VAL A N 13
ATOM 21248 C CA . VAL A 1 4 ? 9.056 5.247 6.013 1.00 45.51 4 VAL A CA 13
ATOM 21249 C C . VAL A 1 4 ? 7.699 5.502 5.366 1.00 74.13 4 VAL A C 13
ATOM 21250 O O . VAL A 1 4 ? 7.195 4.673 4.610 1.00 71.31 4 VAL A O 13
ATOM 21263 N N . ASN A 1 5 ? 7.113 6.656 5.670 1.00 0.11 5 ASN A N 13
ATOM 21264 C CA . ASN A 1 5 ? 5.813 7.021 5.118 1.00 72.31 5 ASN A CA 13
ATOM 21265 C C . ASN A 1 5 ? 5.908 7.263 3.615 1.00 30.23 5 ASN A C 13
ATOM 21266 O O . ASN A 1 5 ? 4.927 7.108 2.888 1.00 0.01 5 ASN A O 13
ATOM 21277 N N . ASP A 1 6 ? 7.095 7.644 3.157 1.00 30.45 6 ASP A N 13
ATOM 21278 C CA . ASP A 1 6 ? 7.321 7.906 1.740 1.00 71.53 6 ASP A CA 13
ATOM 21279 C C . ASP A 1 6 ? 6.936 6.695 0.896 1.00 61.12 6 ASP A C 13
ATOM 21280 O O . ASP A 1 6 ? 6.350 6.835 -0.177 1.00 63.03 6 ASP A O 13
ATOM 21289 N N . SER A 1 7 ? 7.271 5.506 1.388 1.00 52.02 7 SER A N 13
ATOM 21290 C CA . SER A 1 7 ? 6.965 4.271 0.676 1.00 60.12 7 SER A CA 13
ATOM 21291 C C . SER A 1 7 ? 5.458 4.035 0.618 1.00 12.44 7 SER A C 13
ATOM 21292 O O . SER A 1 7 ? 4.926 3.585 -0.398 1.00 13.45 7 SER A O 13
ATOM 21300 N N . LEU A 1 8 ? 4.776 4.343 1.716 1.00 43.22 8 LEU A N 13
ATOM 21301 C CA . LEU A 1 8 ? 3.330 4.165 1.792 1.00 40.41 8 LEU A CA 13
ATOM 21302 C C . LEU A 1 8 ? 2.630 4.900 0.653 1.00 31.32 8 LEU A C 13
ATOM 21303 O O . LEU A 1 8 ? 1.625 4.427 0.122 1.00 2.30 8 LEU A O 13
ATOM 21319 N N . ASP A 1 9 ? 3.170 6.055 0.280 1.00 14.33 9 ASP A N 13
ATOM 21320 C CA . ASP A 1 9 ? 2.599 6.853 -0.798 1.00 23.44 9 ASP A CA 13
ATOM 21321 C C . ASP A 1 9 ? 2.535 6.048 -2.093 1.00 71.15 9 ASP A C 13
ATOM 21322 O O . ASP A 1 9 ? 1.631 6.238 -2.908 1.00 1.01 9 ASP A O 13
ATOM 21331 N N . ILE A 1 10 ? 3.497 5.151 -2.276 1.00 33.21 10 ILE A N 13
ATOM 21332 C CA . ILE A 1 10 ? 3.548 4.318 -3.470 1.00 4.14 10 ILE A CA 13
ATOM 21333 C C . ILE A 1 10 ? 2.622 3.114 -3.342 1.00 51.11 10 ILE A C 13
ATOM 21334 O O . ILE A 1 10 ? 1.831 2.827 -4.240 1.00 41.43 10 ILE A O 13
ATOM 21350 N N . VAL A 1 11 ? 2.723 2.414 -2.217 1.00 2.32 11 VAL A N 13
ATOM 21351 C CA . VAL A 1 11 ? 1.892 1.242 -1.968 1.00 52.25 11 VAL A CA 13
ATOM 21352 C C . VAL A 1 11 ? 0.412 1.577 -2.117 1.00 65.30 11 VAL A C 13
ATOM 21353 O O . VAL A 1 11 ? -0.340 0.839 -2.753 1.00 63.11 11 VAL A O 13
ATOM 21366 N N . GLU A 1 12 ? 0.001 2.695 -1.526 1.00 72.54 12 GLU A N 13
ATOM 21367 C CA . GLU A 1 12 ? -1.390 3.126 -1.594 1.00 42.31 12 GLU A CA 13
ATOM 21368 C C . GLU A 1 12 ? -1.770 3.519 -3.019 1.00 11.21 12 GLU A C 13
ATOM 21369 O O . GLU A 1 12 ? -2.908 3.324 -3.447 1.00 5.21 12 GLU A O 13
ATOM 21381 N N . LYS A 1 13 ? -0.808 4.075 -3.749 1.00 71.21 13 LYS A N 13
ATOM 21382 C CA . LYS A 1 13 ? -1.039 4.495 -5.126 1.00 33.31 13 LYS A CA 13
ATOM 21383 C C . LYS A 1 13 ? -1.183 3.288 -6.046 1.00 64.53 13 LYS A C 13
ATOM 21384 O O . LYS A 1 13 ? -1.951 3.316 -7.009 1.00 71.41 13 LYS A O 13
ATOM 21403 N N . LEU A 1 14 ? -0.442 2.227 -5.744 1.00 5.33 14 LEU A N 13
ATOM 21404 C CA . LEU A 1 14 ? -0.487 1.009 -6.544 1.00 62.25 14 LEU A CA 13
ATOM 21405 C C . LEU A 1 14 ? -1.819 0.287 -6.361 1.00 2.21 14 LEU A C 13
ATOM 21406 O O . LEU A 1 14 ? -2.477 -0.080 -7.335 1.00 1.24 14 LEU A O 13
ATOM 21422 N N . TYR A 1 15 ? -2.211 0.091 -5.108 1.00 35.42 15 TYR A N 13
ATOM 21423 C CA . TYR A 1 15 ? -3.465 -0.587 -4.797 1.00 34.55 15 TYR A CA 13
ATOM 21424 C C . TYR A 1 15 ? -4.658 0.214 -5.310 1.00 34.54 15 TYR A C 13
ATOM 21425 O O . TYR A 1 15 ? -5.520 -0.315 -6.012 1.00 20.45 15 TYR A O 13
ATOM 21443 N N . LYS A 1 16 ? -4.702 1.492 -4.952 1.00 2.41 16 LYS A N 13
ATOM 21444 C CA . LYS A 1 16 ? -5.787 2.368 -5.375 1.00 44.41 16 LYS A CA 13
ATOM 21445 C C . LYS A 1 16 ? -5.851 2.459 -6.897 1.00 30.03 16 LYS A C 13
ATOM 21446 O O . LYS A 1 16 ? -6.879 2.830 -7.464 1.00 15.20 16 LYS A O 13
ATOM 21465 N N . ASP A 1 17 ? -4.748 2.116 -7.552 1.00 21.21 17 ASP A N 13
ATOM 21466 C CA . ASP A 1 17 ? -4.679 2.155 -9.008 1.00 41.43 17 ASP A CA 13
ATOM 21467 C C . ASP A 1 17 ? -5.266 0.885 -9.615 1.00 4.20 17 ASP A C 13
ATOM 21468 O O . ASP A 1 17 ? -5.741 0.888 -10.750 1.00 61.32 17 ASP A O 13
ATOM 21477 N N . GLY A 1 18 ? -5.227 -0.203 -8.851 1.00 54.24 18 GLY A N 13
ATOM 21478 C CA . GLY A 1 18 ? -5.757 -1.465 -9.329 1.00 3.05 18 GLY A CA 13
ATOM 21479 C C . GLY A 1 18 ? -4.723 -2.573 -9.307 1.00 34.14 18 GLY A C 13
ATOM 21480 O O . GLY A 1 18 ? -4.778 -3.501 -10.115 1.00 13.20 18 GLY A O 13
ATOM 21484 N N . VAL A 1 19 ? -3.776 -2.478 -8.379 1.00 11.32 19 VAL A N 13
ATOM 21485 C CA . VAL A 1 19 ? -2.724 -3.480 -8.254 1.00 14.43 19 VAL A CA 13
ATOM 21486 C C . VAL A 1 19 ? -2.994 -4.417 -7.083 1.00 32.30 19 VAL A C 13
ATOM 21487 O O . VAL A 1 19 ? -3.330 -3.990 -5.978 1.00 51.52 19 VAL A O 13
ATOM 21500 N N . PRO A 1 20 ? -2.846 -5.728 -7.328 1.00 14.14 20 PRO A N 13
ATOM 21501 C CA . PRO A 1 20 ? -3.068 -6.754 -6.304 1.00 24.20 20 PRO A CA 13
ATOM 21502 C C . PRO A 1 20 ? -1.995 -6.735 -5.221 1.00 53.43 20 PRO A C 13
ATOM 21503 O O . PRO A 1 20 ? -0.851 -6.356 -5.472 1.00 61.52 20 PRO A O 13
ATOM 21514 N N . VAL A 1 21 ? -2.373 -7.146 -4.014 1.00 4.13 21 VAL A N 13
ATOM 21515 C CA . VAL A 1 21 ? -1.442 -7.177 -2.892 1.00 50.10 21 VAL A CA 13
ATOM 21516 C C . VAL A 1 21 ? -0.163 -7.921 -3.259 1.00 61.42 21 VAL A C 13
ATOM 21517 O O . VAL A 1 21 ? 0.942 -7.450 -2.989 1.00 52.34 21 VAL A O 13
ATOM 21530 N N . LYS A 1 22 ? -0.320 -9.086 -3.879 1.00 12.22 22 LYS A N 13
ATOM 21531 C CA . LYS A 1 22 ? 0.822 -9.897 -4.286 1.00 43.30 22 LYS A CA 13
ATOM 21532 C C . LYS A 1 22 ? 1.800 -9.077 -5.121 1.00 1.25 22 LYS A C 13
ATOM 21533 O O . LYS A 1 22 ? 3.016 -9.210 -4.977 1.00 52.05 22 LYS A O 13
ATOM 21552 N N . GLU A 1 23 ? 1.263 -8.229 -5.992 1.00 55.32 23 GLU A N 13
ATOM 21553 C CA . GLU A 1 23 ? 2.090 -7.387 -6.849 1.00 35.41 23 GLU A CA 13
ATOM 21554 C C . GLU A 1 23 ? 2.654 -6.204 -6.067 1.00 43.43 23 GLU A C 13
ATOM 21555 O O . GLU A 1 23 ? 3.828 -5.859 -6.204 1.00 21.22 23 GLU A O 13
ATOM 21567 N N . ILE A 1 24 ? 1.809 -5.585 -5.250 1.00 62.14 24 ILE A N 13
ATOM 21568 C CA . ILE A 1 24 ? 2.222 -4.440 -4.448 1.00 70.52 24 ILE A CA 13
ATOM 21569 C C . ILE A 1 24 ? 3.357 -4.814 -3.501 1.00 33.14 24 ILE A C 13
ATOM 21570 O O . ILE A 1 24 ? 4.270 -4.024 -3.269 1.00 2.13 24 ILE A O 13
ATOM 21586 N N . ALA A 1 25 ? 3.293 -6.026 -2.959 1.00 13.21 25 ALA A N 13
ATOM 21587 C CA . ALA A 1 25 ? 4.318 -6.507 -2.040 1.00 60.11 25 ALA A CA 13
ATOM 21588 C C . ALA A 1 25 ? 5.696 -6.479 -2.692 1.00 0.10 25 ALA A C 13
ATOM 21589 O O . ALA A 1 25 ? 6.686 -6.106 -2.062 1.00 35.31 25 ALA A O 13
ATOM 21596 N N . LYS A 1 26 ? 5.754 -6.875 -3.959 1.00 1.33 26 LYS A N 13
ATOM 21597 C CA . LYS A 1 26 ? 7.012 -6.894 -4.698 1.00 31.41 26 LYS A CA 13
ATOM 21598 C C . LYS A 1 26 ? 7.492 -5.478 -4.993 1.00 53.22 26 LYS A C 13
ATOM 21599 O O . LYS A 1 26 ? 8.632 -5.123 -4.690 1.00 44.55 26 LYS A O 13
ATOM 21618 N N . ARG A 1 27 ? 6.616 -4.671 -5.583 1.00 74.43 27 ARG A N 13
ATOM 21619 C CA . ARG A 1 27 ? 6.950 -3.292 -5.918 1.00 32.33 27 ARG A CA 13
ATOM 21620 C C . ARG A 1 27 ? 7.396 -2.525 -4.677 1.00 0.54 27 ARG A C 13
ATOM 21621 O O . ARG A 1 27 ? 8.440 -1.872 -4.681 1.00 12.32 27 ARG A O 13
ATOM 21642 N N . SER A 1 28 ? 6.598 -2.607 -3.618 1.00 40.22 28 SER A N 13
ATOM 21643 C CA . SER A 1 28 ? 6.907 -1.916 -2.371 1.00 1.32 28 SER A CA 13
ATOM 21644 C C . SER A 1 28 ? 8.003 -2.648 -1.603 1.00 11.35 28 SER A C 13
ATOM 21645 O O . SER A 1 28 ? 8.578 -2.110 -0.657 1.00 20.43 28 SER A O 13
ATOM 21653 N N . ASN A 1 29 ? 8.286 -3.879 -2.017 1.00 15.04 29 ASN A N 13
ATOM 21654 C CA . ASN A 1 29 ? 9.312 -4.687 -1.367 1.00 1.43 29 ASN A CA 13
ATOM 21655 C C . ASN A 1 29 ? 8.938 -4.981 0.083 1.00 43.44 29 ASN A C 13
ATOM 21656 O O . ASN A 1 29 ? 9.801 -5.043 0.957 1.00 62.40 29 ASN A O 13
ATOM 21667 N N . ASN A 1 30 ? 7.644 -5.160 0.328 1.00 10.44 30 ASN A N 13
ATOM 21668 C CA . ASN A 1 30 ? 7.154 -5.446 1.671 1.00 13.03 30 ASN A CA 13
ATOM 21669 C C . ASN A 1 30 ? 6.529 -6.836 1.737 1.00 63.30 30 ASN A C 13
ATOM 21670 O O . ASN A 1 30 ? 6.494 -7.560 0.742 1.00 72.10 30 ASN A O 13
ATOM 21681 N N . SER A 1 31 ? 6.035 -7.202 2.916 1.00 72.05 31 SER A N 13
ATOM 21682 C CA . SER A 1 31 ? 5.412 -8.507 3.113 1.00 4.43 31 SER A CA 13
ATOM 21683 C C . SER A 1 31 ? 3.898 -8.417 2.947 1.00 2.43 31 SER A C 13
ATOM 21684 O O . SER A 1 31 ? 3.316 -7.338 3.047 1.00 20.52 31 SER A O 13
ATOM 21692 N N . MET A 1 32 ? 3.270 -9.560 2.692 1.00 53.14 32 MET A N 13
ATOM 21693 C CA . MET A 1 32 ? 1.823 -9.611 2.514 1.00 12.22 32 MET A CA 13
ATOM 21694 C C . MET A 1 32 ? 1.105 -8.993 3.709 1.00 12.33 32 MET A C 13
ATOM 21695 O O . MET A 1 32 ? 0.070 -8.344 3.556 1.00 15.15 32 MET A O 13
ATOM 21709 N N . SER A 1 33 ? 1.661 -9.198 4.899 1.00 52.23 33 SER A N 13
ATOM 21710 C CA . SER A 1 33 ? 1.071 -8.664 6.121 1.00 53.21 33 SER A CA 13
ATOM 21711 C C . SER A 1 33 ? 1.397 -7.182 6.279 1.00 4.13 33 SER A C 13
ATOM 21712 O O . SER A 1 33 ? 0.724 -6.460 7.016 1.00 63.44 33 SER A O 13
ATOM 21720 N N . THR A 1 34 ? 2.435 -6.733 5.580 1.00 32.14 34 THR A N 13
ATOM 21721 C CA . THR A 1 34 ? 2.853 -5.338 5.643 1.00 50.25 34 THR A CA 13
ATOM 21722 C C . THR A 1 34 ? 2.048 -4.480 4.673 1.00 42.24 34 THR A C 13
ATOM 21723 O O . THR A 1 34 ? 1.506 -3.441 5.050 1.00 54.23 34 THR A O 13
ATOM 21734 N N . VAL A 1 35 ? 1.974 -4.920 3.421 1.00 40.11 35 VAL A N 13
ATOM 21735 C CA . VAL A 1 35 ? 1.234 -4.192 2.397 1.00 33.34 35 VAL A CA 13
ATOM 21736 C C . VAL A 1 35 ? -0.255 -4.149 2.722 1.00 34.14 35 VAL A C 13
ATOM 21737 O O . VAL A 1 35 ? -0.845 -3.075 2.837 1.00 30.43 35 VAL A O 13
ATOM 21750 N N . TYR A 1 36 ? -0.857 -5.325 2.870 1.00 40.34 36 TYR A N 13
ATOM 21751 C CA . TYR A 1 36 ? -2.279 -5.422 3.180 1.00 21.03 36 TYR A CA 13
ATOM 21752 C C . TYR A 1 36 ? -2.628 -4.578 4.402 1.00 43.15 36 TYR A C 13
ATOM 21753 O O . TYR A 1 36 ? -3.677 -3.933 4.447 1.00 23.43 36 TYR A O 13
ATOM 21771 N N . LYS A 1 37 ? -1.742 -4.586 5.391 1.00 41.32 37 LYS A N 13
ATOM 21772 C CA . LYS A 1 37 ? -1.954 -3.820 6.615 1.00 25.23 37 LYS A CA 13
ATOM 21773 C C . LYS A 1 37 ? -2.059 -2.328 6.312 1.00 24.43 37 LYS A C 13
ATOM 21774 O O . LYS A 1 37 ? -2.743 -1.590 7.018 1.00 45.43 37 LYS A O 13
ATOM 21793 N N . ALA A 1 38 ? -1.377 -1.894 5.257 1.00 63.30 38 ALA A N 13
ATOM 21794 C CA . ALA A 1 38 ? -1.397 -0.492 4.858 1.00 14.22 38 ALA A CA 13
ATOM 21795 C C . ALA A 1 38 ? -2.690 -0.148 4.129 1.00 42.32 38 ALA A C 13
ATOM 21796 O O . ALA A 1 38 ? -3.266 0.922 4.336 1.00 53.03 38 ALA A O 13
ATOM 21803 N N . LEU A 1 39 ? -3.142 -1.058 3.273 1.00 40.22 39 LEU A N 13
ATOM 21804 C CA . LEU A 1 39 ? -4.368 -0.849 2.510 1.00 33.02 39 LEU A CA 13
ATOM 21805 C C . LEU A 1 39 ? -5.558 -0.642 3.441 1.00 73.33 39 LEU A C 13
ATOM 21806 O O . LEU A 1 39 ? -6.322 0.311 3.284 1.00 61.41 39 LEU A O 13
ATOM 21822 N N . GLU A 1 40 ? -5.709 -1.539 4.410 1.00 73.44 40 GLU A N 13
ATOM 21823 C CA . GLU A 1 40 ? -6.807 -1.453 5.365 1.00 53.30 40 GLU A CA 13
ATOM 21824 C C . GLU A 1 40 ? -6.772 -0.125 6.116 1.00 55.03 40 GLU A C 13
ATOM 21825 O O . GLU A 1 40 ? -7.812 0.418 6.490 1.00 65.12 40 GLU A O 13
ATOM 21837 N N . LYS A 1 41 ? -5.568 0.393 6.334 1.00 55.24 41 LYS A N 13
ATOM 21838 C CA . LYS A 1 41 ? -5.395 1.657 7.039 1.00 51.43 41 LYS A CA 13
ATOM 21839 C C . LYS A 1 41 ? -5.683 2.838 6.116 1.00 14.20 41 LYS A C 13
ATOM 21840 O O . LYS A 1 41 ? -6.254 3.844 6.540 1.00 4.30 41 LYS A O 13
ATOM 21859 N N . LEU A 1 42 ? -5.286 2.709 4.855 1.00 54.00 42 LEU A N 13
ATOM 21860 C CA . LEU A 1 42 ? -5.503 3.765 3.873 1.00 30.04 42 LEU A CA 13
ATOM 21861 C C . LEU A 1 42 ? -6.983 3.892 3.529 1.00 43.34 42 LEU A C 13
ATOM 21862 O O . LEU A 1 42 ? -7.549 4.984 3.575 1.00 23.22 42 LEU A O 13
ATOM 21878 N N . GLU A 1 43 ? -7.605 2.769 3.186 1.00 22.05 43 GLU A N 13
ATOM 21879 C CA . GLU A 1 43 ? -9.020 2.755 2.835 1.00 33.01 43 GLU A CA 13
ATOM 21880 C C . GLU A 1 43 ? -9.864 3.353 3.957 1.00 51.31 43 GLU A C 13
ATOM 21881 O O . GLU A 1 43 ? -10.884 3.995 3.707 1.00 3.44 43 GLU A O 13
ATOM 21893 N N . ALA A 1 44 ? -9.432 3.136 5.195 1.00 33.13 44 ALA A N 13
ATOM 21894 C CA . ALA A 1 44 ? -10.145 3.654 6.356 1.00 31.11 44 ALA A CA 13
ATOM 21895 C C . ALA A 1 44 ? -10.082 5.177 6.405 1.00 21.15 44 ALA A C 13
ATOM 21896 O O . ALA A 1 44 ? -10.932 5.823 7.017 1.00 32.54 44 ALA A O 13
ATOM 21903 N N . MET A 1 45 ? -9.070 5.743 5.757 1.00 3.24 45 MET A N 13
ATOM 21904 C CA . MET A 1 45 ? -8.897 7.191 5.727 1.00 1.23 45 MET A CA 13
ATOM 21905 C C . MET A 1 45 ? -9.430 7.775 4.423 1.00 32.12 45 MET A C 13
ATOM 21906 O O . MET A 1 45 ? -9.816 8.942 4.366 1.00 40.03 45 MET A O 13
ATOM 21920 N N . GLY A 1 46 ? -9.447 6.956 3.376 1.00 71.42 46 GLY A N 13
ATOM 21921 C CA . GLY A 1 46 ? -9.935 7.410 2.086 1.00 15.13 46 GLY A CA 13
ATOM 21922 C C . GLY A 1 46 ? -8.811 7.804 1.148 1.00 65.44 46 GLY A C 13
ATOM 21923 O O . GLY A 1 46 ? -9.008 8.608 0.237 1.00 31.03 46 GLY A O 13
ATOM 21927 N N . ARG A 1 47 ? -7.630 7.237 1.371 1.00 4.40 47 ARG A N 13
ATOM 21928 C CA . ARG A 1 47 ? -6.470 7.536 0.539 1.00 32.51 47 ARG A CA 13
ATOM 21929 C C . ARG A 1 47 ? -6.509 6.732 -0.758 1.00 54.31 47 ARG A C 13
ATOM 21930 O O . ARG A 1 47 ? -6.256 7.265 -1.837 1.00 44.22 47 ARG A O 13
ATOM 21951 N N . ILE A 1 48 ? -6.828 5.447 -0.641 1.00 41.04 48 ILE A N 13
ATOM 21952 C CA . ILE A 1 48 ? -6.901 4.571 -1.804 1.00 64.50 48 ILE A CA 13
ATOM 21953 C C . ILE A 1 48 ? -8.320 4.510 -2.359 1.00 4.13 48 ILE A C 13
ATOM 21954 O O . ILE A 1 48 ? -8.524 4.261 -3.547 1.00 23.42 48 ILE A O 13
ATOM 21970 N N . LYS A 1 49 ? -9.299 4.742 -1.491 1.00 1.11 49 LYS A N 13
ATOM 21971 C CA . LYS A 1 49 ? -10.701 4.718 -1.893 1.00 24.22 49 LYS A CA 13
ATOM 21972 C C . LYS A 1 49 ? -11.320 6.107 -1.790 1.00 61.43 49 LYS A C 13
ATOM 21973 O O . LYS A 1 49 ? -11.321 6.719 -0.721 1.00 2.14 49 LYS A O 13
ATOM 21992 N N . ARG A 1 50 ? -11.850 6.599 -2.905 1.00 22.22 50 ARG A N 13
ATOM 21993 C CA . ARG A 1 50 ? -12.473 7.917 -2.940 1.00 33.43 50 ARG A CA 13
ATOM 21994 C C . ARG A 1 50 ? -11.454 9.008 -2.625 1.00 64.31 50 ARG A C 13
ATOM 21995 O O . ARG A 1 50 ? -10.252 8.750 -2.565 1.00 51.24 50 ARG A O 13
ATOM 22016 N N . ARG A 1 51 ? -11.944 10.228 -2.429 1.00 63.13 51 ARG A N 13
ATOM 22017 C CA . ARG A 1 51 ? -11.077 11.359 -2.124 1.00 41.10 51 ARG A CA 13
ATOM 22018 C C . ARG A 1 51 ? -11.788 12.362 -1.220 1.00 34.20 51 ARG A C 13
ATOM 22019 O O . ARG A 1 51 ? -12.658 13.110 -1.667 1.00 11.40 51 ARG A O 13
ATOM 22040 N N . LYS A 1 52 ? -11.414 12.369 0.056 1.00 61.03 52 LYS A N 13
ATOM 22041 C CA . LYS A 1 52 ? -12.014 13.279 1.024 1.00 64.03 52 LYS A CA 13
ATOM 22042 C C . LYS A 1 52 ? -11.759 14.732 0.637 1.00 3.23 52 LYS A C 13
ATOM 22043 O O . LYS A 1 52 ? -10.890 15.022 -0.184 1.00 1.31 52 LYS A O 13
ATOM 22062 N N . GLY A 1 53 ? -12.521 15.642 1.235 1.00 15.31 53 GLY A N 13
ATOM 22063 C CA . GLY A 1 53 ? -12.360 17.055 0.941 1.00 34.12 53 GLY A CA 13
ATOM 22064 C C . GLY A 1 53 ? -12.773 17.939 2.101 1.00 20.31 53 GLY A C 13
ATOM 22065 O O . GLY A 1 53 ? -13.628 18.812 1.950 1.00 52.23 53 GLY A O 13
ATOM 22069 N N . ARG A 1 54 ? -12.166 17.712 3.261 1.00 1.53 54 ARG A N 13
ATOM 22070 C CA . ARG A 1 54 ? -12.478 18.494 4.452 1.00 5.21 54 ARG A CA 13
ATOM 22071 C C . ARG A 1 54 ? -11.203 19.025 5.103 1.00 63.44 54 ARG A C 13
ATOM 22072 O O . ARG A 1 54 ? -10.101 18.572 4.793 1.00 45.45 54 ARG A O 13
ATOM 22093 N N . TYR A 1 55 ? -11.362 19.985 6.006 1.00 54.13 55 TYR A N 13
ATOM 22094 C CA . TYR A 1 55 ? -10.226 20.579 6.699 1.00 21.02 55 TYR A CA 13
ATOM 22095 C C . TYR A 1 55 ? -10.562 20.857 8.161 1.00 60.11 55 TYR A C 13
ATOM 22096 O O . TYR A 1 55 ? -10.142 21.867 8.725 1.00 51.31 55 TYR A O 13
ATOM 22114 N N . ARG A 1 56 ? -11.324 19.952 8.767 1.00 13.32 56 ARG A N 13
ATOM 22115 C CA . ARG A 1 56 ? -11.718 20.098 10.163 1.00 53.03 56 ARG A CA 13
ATOM 22116 C C . ARG A 1 56 ? -10.665 19.502 11.092 1.00 64.21 56 ARG A C 13
ATOM 22117 O O . ARG A 1 56 ? -10.193 20.163 12.017 1.00 62.43 56 ARG A O 13
ATOM 22138 N N . GLN A 1 57 ? -10.302 18.248 10.838 1.00 10.45 57 GLN A N 13
ATOM 22139 C CA . GLN A 1 57 ? -9.305 17.563 11.652 1.00 34.52 57 GLN A CA 13
ATOM 22140 C C . GLN A 1 57 ? -7.937 18.221 11.506 1.00 32.42 57 GLN A C 13
ATOM 22141 O O . GLN A 1 57 ? -7.226 17.988 10.528 1.00 3.52 57 GLN A O 13
ATOM 22155 N N . HIS A 1 58 ? -7.574 19.044 12.486 1.00 62.35 58 HIS A N 13
ATOM 22156 C CA . HIS A 1 58 ? -6.290 19.735 12.466 1.00 43.40 58 HIS A CA 13
ATOM 22157 C C . HIS A 1 58 ? -5.518 19.482 13.757 1.00 11.44 58 HIS A C 13
ATOM 22158 O O . HIS A 1 58 ? -4.395 18.977 13.730 1.00 54.00 58 HIS A O 13
ATOM 22172 N N . ARG A 1 59 ? -6.125 19.838 14.884 1.00 1.54 59 ARG A N 13
ATOM 22173 C CA . ARG A 1 59 ? -5.492 19.651 16.184 1.00 73.14 59 ARG A CA 13
ATOM 22174 C C . ARG A 1 59 ? -5.313 18.168 16.493 1.00 14.23 59 ARG A C 13
ATOM 22175 O O . ARG A 1 59 ? -6.237 17.506 16.966 1.00 24.15 59 ARG A O 13
ATOM 22196 N N . ARG A 1 60 ? -4.117 17.653 16.223 1.00 14.20 60 ARG A N 13
ATOM 22197 C CA . ARG A 1 60 ? -3.816 16.249 16.470 1.00 74.53 60 ARG A CA 13
ATOM 22198 C C . ARG A 1 60 ? -2.342 16.061 16.817 1.00 64.45 60 ARG A C 13
ATOM 22199 O O . ARG A 1 60 ? -1.475 16.755 16.284 1.00 70.54 60 ARG A O 13
ATOM 22220 N N . LEU A 1 61 ? -2.066 15.119 17.712 1.00 4.11 61 LEU A N 13
ATOM 22221 C CA . LEU A 1 61 ? -0.696 14.840 18.129 1.00 31.55 61 LEU A CA 13
ATOM 22222 C C . LEU A 1 61 ? -0.034 16.090 18.698 1.00 41.31 61 LEU A C 13
ATOM 22223 O O . LEU A 1 61 ? 1.191 16.210 18.704 1.00 54.20 61 LEU A O 13
ATOM 22239 N N . THR A 1 62 ? -0.853 17.022 19.177 1.00 64.42 62 THR A N 13
ATOM 22240 C CA . THR A 1 62 ? -0.348 18.263 19.748 1.00 41.41 62 THR A CA 13
ATOM 22241 C C . THR A 1 62 ? 0.306 18.018 21.104 1.00 43.24 62 THR A C 13
ATOM 22242 O O . THR A 1 62 ? 0.155 16.948 21.691 1.00 71.20 62 THR A O 13
ATOM 22253 N N . GLU A 1 63 ? 1.033 19.018 21.594 1.00 3.12 63 GLU A N 13
ATOM 22254 C CA . GLU A 1 63 ? 1.710 18.909 22.880 1.00 13.13 63 GLU A CA 13
ATOM 22255 C C . GLU A 1 63 ? 0.740 18.462 23.970 1.00 12.01 63 GLU A C 13
ATOM 22256 O O . GLU A 1 63 ? 1.091 17.661 24.836 1.00 11.21 63 GLU A O 13
ATOM 22268 N N . GLU A 1 64 ? -0.480 18.985 23.918 1.00 74.55 64 GLU A N 13
ATOM 22269 C CA . GLU A 1 64 ? -1.501 18.640 24.901 1.00 32.12 64 GLU A CA 13
ATOM 22270 C C . GLU A 1 64 ? -2.060 17.244 24.639 1.00 44.21 64 GLU A C 13
ATOM 22271 O O . GLU A 1 64 ? -2.278 16.468 25.568 1.00 74.34 64 GLU A O 13
ATOM 22283 N N . GLU A 1 65 ? -2.288 16.933 23.367 1.00 43.41 65 GLU A N 13
ATOM 22284 C CA . GLU A 1 65 ? -2.821 15.632 22.983 1.00 61.24 65 GLU A CA 13
ATOM 22285 C C . GLU A 1 65 ? -1.898 14.508 23.442 1.00 23.45 65 GLU A C 13
ATOM 22286 O O . GLU A 1 65 ? -2.306 13.621 24.192 1.00 10.41 65 GLU A O 13
ATOM 22298 N N . LEU A 1 66 ? -0.652 14.551 22.983 1.00 11.34 66 LEU A N 13
ATOM 22299 C CA . LEU A 1 66 ? 0.333 13.536 23.346 1.00 72.34 66 LEU A CA 13
ATOM 22300 C C . LEU A 1 66 ? 0.444 13.402 24.861 1.00 44.50 66 LEU A C 13
ATOM 22301 O O . LEU A 1 66 ? 0.744 12.326 25.378 1.00 54.35 66 LEU A O 13
ATOM 22317 N N . ALA A 1 67 ? 0.198 14.500 25.567 1.00 51.33 67 ALA A N 13
ATOM 22318 C CA . ALA A 1 67 ? 0.267 14.506 27.023 1.00 31.54 67 ALA A CA 13
ATOM 22319 C C . ALA A 1 67 ? -1.005 13.927 27.634 1.00 31.31 67 ALA A C 13
ATOM 22320 O O . ALA A 1 67 ? -0.987 13.395 28.745 1.00 23.30 67 ALA A O 13
ATOM 22327 N N . THR A 1 68 ? -2.110 14.033 26.902 1.00 30.10 68 THR A N 13
ATOM 22328 C CA . THR A 1 68 ? -3.391 13.523 27.373 1.00 23.43 68 THR A CA 13
ATOM 22329 C C . THR A 1 68 ? -3.526 12.031 27.089 1.00 61.21 68 THR A C 13
ATOM 22330 O O . THR A 1 68 ? -4.048 11.278 27.912 1.00 3.02 68 THR A O 13
ATOM 22341 N N . ILE A 1 69 ? -3.053 11.610 25.921 1.00 2.33 69 ILE A N 13
ATOM 22342 C CA . ILE A 1 69 ? -3.120 10.208 25.530 1.00 2.52 69 ILE A CA 13
ATOM 22343 C C . ILE A 1 69 ? -2.324 9.331 26.491 1.00 60.31 69 ILE A C 13
ATOM 22344 O O . ILE A 1 69 ? -2.734 8.216 26.814 1.00 1.23 69 ILE A O 13
ATOM 22360 N N . ARG A 1 70 ? -1.185 9.843 26.946 1.00 3.10 70 ARG A N 13
ATOM 22361 C CA . ARG A 1 70 ? -0.332 9.108 27.872 1.00 25.43 70 ARG A CA 13
ATOM 22362 C C . ARG A 1 70 ? -1.108 8.702 29.121 1.00 24.51 70 ARG A C 13
ATOM 22363 O O . ARG A 1 70 ? -0.745 7.744 29.804 1.00 51.54 70 ARG A O 13
ATOM 22384 N N . GLU A 1 71 ? -2.177 9.436 29.412 1.00 54.12 71 GLU A N 13
ATOM 22385 C CA . GLU A 1 71 ? -3.002 9.153 30.580 1.00 72.12 71 GLU A CA 13
ATOM 22386 C C . GLU A 1 71 ? -3.455 7.696 30.587 1.00 5.30 71 GLU A C 13
ATOM 22387 O O . GLU A 1 71 ? -3.640 7.095 31.646 1.00 32.11 71 GLU A O 13
ATOM 22399 N N . LEU A 1 72 ? -3.632 7.133 29.396 1.00 62.33 72 LEU A N 13
ATOM 22400 C CA . LEU A 1 72 ? -4.064 5.746 29.262 1.00 74.34 72 LEU A CA 13
ATOM 22401 C C . LEU A 1 72 ? -3.154 4.814 30.056 1.00 41.13 72 LEU A C 13
ATOM 22402 O O . LEU A 1 72 ? -3.546 3.702 30.411 1.00 42.02 72 LEU A O 13
ATOM 22418 N N . TYR A 1 73 ? -1.940 5.275 30.332 1.00 4.24 73 TYR A N 13
ATOM 22419 C CA . TYR A 1 73 ? -0.974 4.482 31.083 1.00 14.21 73 TYR A CA 13
ATOM 22420 C C . TYR A 1 73 ? -1.278 4.526 32.577 1.00 14.40 73 TYR A C 13
ATOM 22421 O O . TYR A 1 73 ? -1.089 3.541 33.292 1.00 2.30 73 TYR A O 13
ATOM 22439 N N . LEU A 1 74 ? -1.751 5.676 33.044 1.00 50.25 74 LEU A N 13
ATOM 22440 C CA . LEU A 1 74 ? -2.083 5.852 34.454 1.00 70.23 74 LEU A CA 13
ATOM 22441 C C . LEU A 1 74 ? -3.361 5.097 34.810 1.00 13.14 74 LEU A C 13
ATOM 22442 O O . LEU A 1 74 ? -3.426 4.414 35.832 1.00 60.32 74 LEU A O 13
ATOM 22458 N N . LYS A 1 75 ? -4.373 5.224 33.960 1.00 74.03 75 LYS A N 13
ATOM 22459 C CA . LYS A 1 75 ? -5.648 4.553 34.181 1.00 74.21 75 LYS A CA 13
ATOM 22460 C C . LYS A 1 75 ? -5.607 3.120 33.659 1.00 13.15 75 LYS A C 13
ATOM 22461 O O . LYS A 1 75 ? -6.410 2.280 34.060 1.00 34.52 75 LYS A O 13
ATOM 22480 N N . GLY A 1 76 ? -4.662 2.849 32.763 1.00 72.33 76 GLY A N 13
ATOM 22481 C CA . GLY A 1 76 ? -4.533 1.516 32.203 1.00 45.35 76 GLY A CA 13
ATOM 22482 C C . GLY A 1 76 ? -5.473 1.284 31.036 1.00 42.54 76 GLY A C 13
ATOM 22483 O O . GLY A 1 76 ? -5.694 0.146 30.626 1.00 64.15 76 GLY A O 13
ATOM 22487 N N . ALA A 1 77 ? -6.029 2.367 30.502 1.00 30.02 77 ALA A N 13
ATOM 22488 C CA . ALA A 1 77 ? -6.949 2.276 29.375 1.00 61.12 77 ALA A CA 13
ATOM 22489 C C . ALA A 1 77 ? -6.281 1.619 28.171 1.00 53.43 77 ALA A C 13
ATOM 22490 O O . ALA A 1 77 ? -5.074 1.373 28.175 1.00 71.23 77 ALA A O 13
ATOM 22497 N N . THR A 1 78 ? -7.073 1.338 27.142 1.00 62.13 78 THR A N 13
ATOM 22498 C CA . THR A 1 78 ? -6.559 0.708 25.932 1.00 75.04 78 THR A CA 13
ATOM 22499 C C . THR A 1 78 ? -6.538 1.691 24.767 1.00 51.43 78 THR A C 13
ATOM 22500 O O . THR A 1 78 ? -7.102 2.783 24.852 1.00 72.41 78 THR A O 13
ATOM 22511 N N . VAL A 1 79 ? -5.885 1.297 23.678 1.00 14.40 79 VAL A N 13
ATOM 22512 C CA . VAL A 1 79 ? -5.793 2.144 22.495 1.00 22.22 79 VAL A CA 13
ATOM 22513 C C . VAL A 1 79 ? -7.176 2.554 22.003 1.00 45.11 79 VAL A C 13
ATOM 22514 O O . VAL A 1 79 ? -7.344 3.617 21.405 1.00 55.12 79 VAL A O 13
ATOM 22527 N N . TYR A 1 80 ? -8.164 1.704 22.258 1.00 40.03 80 TYR A N 13
ATOM 22528 C CA . TYR A 1 80 ? -9.534 1.977 21.839 1.00 75.30 80 TYR A CA 13
ATOM 22529 C C . TYR A 1 80 ? -10.161 3.068 22.702 1.00 13.35 80 TYR A C 13
ATOM 22530 O O . TYR A 1 80 ? -11.079 3.764 22.272 1.00 22.10 80 TYR A O 13
ATOM 22548 N N . GLU A 1 81 ? -9.654 3.211 23.923 1.00 32.11 81 GLU A N 13
ATOM 22549 C CA . GLU A 1 81 ? -10.164 4.217 24.848 1.00 4.34 81 GLU A CA 13
ATOM 22550 C C . GLU A 1 81 ? -9.700 5.613 24.442 1.00 55.14 81 GLU A C 13
ATOM 22551 O O . GLU A 1 81 ? -10.512 6.523 24.274 1.00 70.10 81 GLU A O 13
ATOM 22563 N N . ILE A 1 82 ? -8.390 5.773 24.287 1.00 51.02 82 ILE A N 13
ATOM 22564 C CA . ILE A 1 82 ? -7.819 7.057 23.901 1.00 1.22 82 ILE A CA 13
ATOM 22565 C C . ILE A 1 82 ? -8.466 7.586 22.625 1.00 73.11 82 ILE A C 13
ATOM 22566 O O . ILE A 1 82 ? -8.583 8.795 22.432 1.00 43.54 82 ILE A O 13
ATOM 22582 N N . ALA A 1 83 ? -8.888 6.670 21.760 1.00 4.15 83 ALA A N 13
ATOM 22583 C CA . ALA A 1 83 ? -9.528 7.043 20.504 1.00 44.20 83 ALA A CA 13
ATOM 22584 C C . ALA A 1 83 ? -10.836 7.786 20.754 1.00 22.40 83 ALA A C 13
ATOM 22585 O O . ALA A 1 83 ? -11.062 8.865 20.207 1.00 63.23 83 ALA A O 13
ATOM 22592 N N . ARG A 1 84 ? -11.694 7.200 21.583 1.00 44.45 84 ARG A N 13
ATOM 22593 C CA . ARG A 1 84 ? -12.981 7.807 21.903 1.00 31.21 84 ARG A CA 13
ATOM 22594 C C . ARG A 1 84 ? -12.801 9.007 22.827 1.00 75.32 84 ARG A C 13
ATOM 22595 O O . ARG A 1 84 ? -13.427 10.049 22.635 1.00 43.42 84 ARG A O 13
ATOM 22616 N N . GLN A 1 85 ? -11.943 8.851 23.831 1.00 50.35 85 GLN A N 13
ATOM 22617 C CA . GLN A 1 85 ? -11.683 9.923 24.786 1.00 31.31 85 GLN A CA 13
ATOM 22618 C C . GLN A 1 85 ? -11.276 11.205 24.067 1.00 73.24 85 GLN A C 13
ATOM 22619 O O . GLN A 1 85 ? -11.897 12.254 24.247 1.00 1.44 85 GLN A O 13
ATOM 22633 N N . LEU A 1 86 ? -10.230 11.115 23.253 1.00 74.43 86 LEU A N 13
ATOM 22634 C CA . LEU A 1 86 ? -9.740 12.268 22.507 1.00 14.52 86 LEU A CA 13
ATOM 22635 C C . LEU A 1 86 ? -10.541 12.468 21.225 1.00 43.13 86 LEU A C 13
ATOM 22636 O O . LEU A 1 86 ? -10.376 13.468 20.527 1.00 4.53 86 LEU A O 13
ATOM 22652 N N . GLY A 1 87 ? -11.413 11.512 20.922 1.00 22.54 87 GLY A N 13
ATOM 22653 C CA . GLY A 1 87 ? -12.230 11.602 19.726 1.00 44.50 87 GLY A CA 13
ATOM 22654 C C . GLY A 1 87 ? -11.407 11.523 18.455 1.00 15.31 87 GLY A C 13
ATOM 22655 O O . GLY A 1 87 ? -11.838 11.985 17.399 1.00 2.22 87 GLY A O 13
ATOM 22659 N N . ARG A 1 88 ? -10.219 10.936 18.557 1.00 60.12 88 ARG A N 13
ATOM 22660 C CA . ARG A 1 88 ? -9.332 10.800 17.408 1.00 61.12 88 ARG A CA 13
ATOM 22661 C C . ARG A 1 88 ? -9.938 9.869 16.362 1.00 41.51 88 ARG A C 13
ATOM 22662 O O . ARG A 1 88 ? -10.798 9.039 16.657 1.00 74.02 88 ARG A O 13
ATOM 22683 N N . PRO A 1 89 ? -9.480 10.009 15.108 1.00 72.24 89 PRO A N 13
ATOM 22684 C CA . PRO A 1 89 ? -9.963 9.189 13.993 1.00 52.13 89 PRO A CA 13
ATOM 22685 C C . PRO A 1 89 ? -9.509 7.737 14.101 1.00 50.34 89 PRO A C 13
ATOM 22686 O O . PRO A 1 89 ? -9.775 6.928 13.214 1.00 12.43 89 PRO A O 13
ATOM 22697 N N . GLU A 1 90 ? -8.825 7.417 15.195 1.00 3.44 90 GLU A N 13
ATOM 22698 C CA . GLU A 1 90 ? -8.334 6.062 15.417 1.00 3.04 90 GLU A CA 13
ATOM 22699 C C . GLU A 1 90 ? -7.118 5.773 14.541 1.00 44.03 90 GLU A C 13
ATOM 22700 O O . GLU A 1 90 ? -6.038 5.459 15.042 1.00 32.00 90 GLU A O 13
ATOM 22712 N N . SER A 1 91 ? -7.302 5.880 13.229 1.00 33.10 91 SER A N 13
ATOM 22713 C CA . SER A 1 91 ? -6.223 5.627 12.282 1.00 60.20 91 SER A CA 13
ATOM 22714 C C . SER A 1 91 ? -4.965 6.395 12.674 1.00 30.12 91 SER A C 13
ATOM 22715 O O . SER A 1 91 ? -3.845 5.945 12.427 1.00 63.13 91 SER A O 13
ATOM 22723 N N . THR A 1 92 ? -5.156 7.559 13.288 1.00 24.53 92 THR A N 13
ATOM 22724 C CA . THR A 1 92 ? -4.038 8.391 13.714 1.00 72.44 92 THR A CA 13
ATOM 22725 C C . THR A 1 92 ? -3.313 7.771 14.903 1.00 5.14 92 THR A C 13
ATOM 22726 O O . THR A 1 92 ? -2.083 7.714 14.930 1.00 1.32 92 THR A O 13
ATOM 22737 N N . ILE A 1 93 ? -4.081 7.308 15.883 1.00 62.51 93 ILE A N 13
ATOM 22738 C CA . ILE A 1 93 ? -3.511 6.691 17.073 1.00 1.00 93 ILE A CA 13
ATOM 22739 C C . ILE A 1 93 ? -2.511 5.601 16.702 1.00 22.34 93 ILE A C 13
ATOM 22740 O O . ILE A 1 93 ? -1.390 5.573 17.208 1.00 12.33 93 ILE A O 13
ATOM 22756 N N . TYR A 1 94 ? -2.925 4.704 15.813 1.00 14.34 94 TYR A N 13
ATOM 22757 C CA . TYR A 1 94 ? -2.066 3.611 15.373 1.00 33.34 94 TYR A CA 13
ATOM 22758 C C . TYR A 1 94 ? -0.738 4.141 14.841 1.00 73.23 94 TYR A C 13
ATOM 22759 O O . TYR A 1 94 ? 0.323 3.587 15.125 1.00 13.05 94 TYR A O 13
ATOM 22777 N N . TYR A 1 95 ? -0.808 5.217 14.066 1.00 1.40 95 TYR A N 13
ATOM 22778 C CA . TYR A 1 95 ? 0.387 5.823 13.491 1.00 50.11 95 TYR A CA 13
ATOM 22779 C C . TYR A 1 95 ? 1.219 6.517 14.567 1.00 31.41 95 TYR A C 13
ATOM 22780 O O . TYR A 1 95 ? 2.449 6.492 14.528 1.00 51.45 95 TYR A O 13
ATOM 22798 N N . ALA A 1 96 ? 0.537 7.133 15.526 1.00 71.25 96 ALA A N 13
ATOM 22799 C CA . ALA A 1 96 ? 1.210 7.830 16.615 1.00 31.13 96 ALA A CA 13
ATOM 22800 C C . ALA A 1 96 ? 2.113 6.884 17.399 1.00 23.34 96 ALA A C 13
ATOM 22801 O O . ALA A 1 96 ? 3.303 7.147 17.575 1.00 4.33 96 ALA A O 13
ATOM 22808 N N . LEU A 1 97 ? 1.539 5.780 17.867 1.00 11.34 97 LEU A N 13
ATOM 22809 C CA . LEU A 1 97 ? 2.293 4.794 18.633 1.00 14.33 97 LEU A CA 13
ATOM 22810 C C . LEU A 1 97 ? 3.302 4.071 17.748 1.00 3.31 97 LEU A C 13
ATOM 22811 O O . LEU A 1 97 ? 4.478 3.955 18.093 1.00 50.42 97 LEU A O 13
ATOM 22827 N N . LYS A 1 98 ? 2.836 3.588 16.601 1.00 34.53 98 LYS A N 13
ATOM 22828 C CA . LYS A 1 98 ? 3.697 2.879 15.662 1.00 73.30 98 LYS A CA 13
ATOM 22829 C C . LYS A 1 98 ? 4.921 3.716 15.308 1.00 21.01 98 LYS A C 13
ATOM 22830 O O . LYS A 1 98 ? 6.058 3.293 15.517 1.00 21.23 98 LYS A O 13
ATOM 22849 N N . LYS A 1 99 ? 4.682 4.907 14.772 1.00 42.35 99 LYS A N 13
ATOM 22850 C CA . LYS A 1 99 ? 5.764 5.807 14.390 1.00 3.44 99 LYS A CA 13
ATOM 22851 C C . LYS A 1 99 ? 6.685 6.083 15.574 1.00 53.22 99 LYS A C 13
ATOM 22852 O O . LYS A 1 99 ? 7.870 6.364 15.400 1.00 5.35 99 LYS A O 13
ATOM 22871 N N . LEU A 1 100 ? 6.131 6.000 16.780 1.00 11.33 100 LEU A N 13
ATOM 22872 C CA . LEU A 1 100 ? 6.904 6.240 17.994 1.00 23.41 100 LEU A CA 13
ATOM 22873 C C . LEU A 1 100 ? 7.857 5.081 18.271 1.00 65.10 100 LEU A C 13
ATOM 22874 O O . LEU A 1 100 ? 8.891 5.255 18.914 1.00 22.14 100 LEU A O 13
ATOM 22890 N N . GLY A 1 101 ? 7.501 3.898 17.778 1.00 33.10 101 GLY A N 13
ATOM 22891 C CA . GLY A 1 101 ? 8.336 2.729 17.982 1.00 63.30 101 GLY A CA 13
ATOM 22892 C C . GLY A 1 101 ? 7.702 1.719 18.917 1.00 75.42 101 GLY A C 13
ATOM 22893 O O . GLY A 1 101 ? 8.389 0.867 19.481 1.00 22.03 101 GLY A O 13
ATOM 22897 N N . LEU A 1 102 ? 6.387 1.815 19.086 1.00 0.32 102 LEU A N 13
ATOM 22898 C CA . LEU A 1 102 ? 5.660 0.903 19.963 1.00 14.51 102 LEU A CA 13
ATOM 22899 C C . LEU A 1 102 ? 4.994 -0.208 19.160 1.00 22.31 102 LEU A C 13
ATOM 22900 O O . LEU A 1 102 ? 4.151 0.050 18.301 1.00 51.44 102 LEU A O 13
ATOM 22916 N N . LYS A 1 103 ? 5.376 -1.448 19.446 1.00 13.15 103 LYS A N 13
ATOM 22917 C CA . LYS A 1 103 ? 4.814 -2.602 18.755 1.00 4.34 103 LYS A CA 13
ATOM 22918 C C . LYS A 1 103 ? 3.293 -2.614 18.864 1.00 0.03 103 LYS A C 13
ATOM 22919 O O . LYS A 1 103 ? 2.737 -3.000 19.894 1.00 3.11 103 LYS A O 13
ATOM 22938 N N . LEU A 1 104 ? 2.624 -2.192 17.796 1.00 11.24 104 LEU A N 13
ATOM 22939 C CA . LEU A 1 104 ? 1.166 -2.157 17.773 1.00 44.51 104 LEU A CA 13
ATOM 22940 C C . LEU A 1 104 ? 0.617 -3.074 16.685 1.00 33.35 104 LEU A C 13
ATOM 22941 O O . LEU A 1 104 ? 0.570 -2.705 15.513 1.00 62.00 104 LEU A O 13
ATOM 22957 N N . GLU A 1 105 ? 0.200 -4.272 17.085 1.00 34.12 105 GLU A N 13
ATOM 22958 C CA . GLU A 1 105 ? -0.347 -5.243 16.145 1.00 43.22 105 GLU A CA 13
ATOM 22959 C C . GLU A 1 105 ? -1.602 -4.698 15.468 1.00 14.50 105 GLU A C 13
ATOM 22960 O O . GLU A 1 105 ? -2.718 -5.106 15.787 1.00 32.13 105 GLU A O 13
ATOM 22972 N N . MET A 1 1 ? 9.895 14.281 8.601 1.00 22.55 1 MET A N 14
ATOM 22973 C CA . MET A 1 1 ? 10.346 13.652 7.365 1.00 21.12 1 MET A CA 14
ATOM 22974 C C . MET A 1 1 ? 10.584 12.160 7.570 1.00 53.34 1 MET A C 14
ATOM 22975 O O . MET A 1 1 ? 11.721 11.690 7.623 1.00 21.20 1 MET A O 14
ATOM 22989 N N . PRO A 1 2 ? 9.488 11.395 7.687 1.00 23.34 2 PRO A N 14
ATOM 22990 C CA . PRO A 1 2 ? 9.552 9.945 7.888 1.00 25.34 2 PRO A CA 14
ATOM 22991 C C . PRO A 1 2 ? 10.051 9.210 6.649 1.00 70.03 2 PRO A C 14
ATOM 22992 O O . PRO A 1 2 ? 10.194 9.803 5.579 1.00 31.54 2 PRO A O 14
ATOM 23003 N N . SER A 1 3 ? 10.314 7.915 6.799 1.00 45.43 3 SER A N 14
ATOM 23004 C CA . SER A 1 3 ? 10.800 7.100 5.691 1.00 31.02 3 SER A CA 14
ATOM 23005 C C . SER A 1 3 ? 9.730 6.114 5.234 1.00 55.25 3 SER A C 14
ATOM 23006 O O . SER A 1 3 ? 9.430 6.014 4.043 1.00 25.41 3 SER A O 14
ATOM 23014 N N . VAL A 1 4 ? 9.156 5.387 6.186 1.00 23.14 4 VAL A N 14
ATOM 23015 C CA . VAL A 1 4 ? 8.119 4.409 5.883 1.00 73.03 4 VAL A CA 14
ATOM 23016 C C . VAL A 1 4 ? 6.973 5.047 5.105 1.00 14.04 4 VAL A C 14
ATOM 23017 O O . VAL A 1 4 ? 6.304 4.386 4.312 1.00 41.03 4 VAL A O 14
ATOM 23030 N N . ASN A 1 5 ? 6.752 6.336 5.339 1.00 64.13 5 ASN A N 14
ATOM 23031 C CA . ASN A 1 5 ? 5.686 7.065 4.660 1.00 31.52 5 ASN A CA 14
ATOM 23032 C C . ASN A 1 5 ? 5.962 7.161 3.163 1.00 54.05 5 ASN A C 14
ATOM 23033 O O . ASN A 1 5 ? 5.039 7.136 2.348 1.00 61.41 5 ASN A O 14
ATOM 23044 N N . ASP A 1 6 ? 7.237 7.272 2.807 1.00 33.30 6 ASP A N 14
ATOM 23045 C CA . ASP A 1 6 ? 7.635 7.371 1.407 1.00 21.32 6 ASP A CA 14
ATOM 23046 C C . ASP A 1 6 ? 7.104 6.186 0.607 1.00 53.40 6 ASP A C 14
ATOM 23047 O O . ASP A 1 6 ? 6.479 6.361 -0.439 1.00 14.33 6 ASP A O 14
ATOM 23056 N N . SER A 1 7 ? 7.358 4.980 1.104 1.00 63.34 7 SER A N 14
ATOM 23057 C CA . SER A 1 7 ? 6.910 3.766 0.432 1.00 33.52 7 SER A CA 14
ATOM 23058 C C . SER A 1 7 ? 5.388 3.659 0.461 1.00 33.23 7 SER A C 14
ATOM 23059 O O . SER A 1 7 ? 4.771 3.152 -0.477 1.00 3.33 7 SER A O 14
ATOM 23067 N N . LEU A 1 8 ? 4.789 4.139 1.545 1.00 41.10 8 LEU A N 14
ATOM 23068 C CA . LEU A 1 8 ? 3.339 4.099 1.699 1.00 4.41 8 LEU A CA 14
ATOM 23069 C C . LEU A 1 8 ? 2.648 4.815 0.542 1.00 72.15 8 LEU A C 14
ATOM 23070 O O . LEU A 1 8 ? 1.595 4.383 0.072 1.00 3.54 8 LEU A O 14
ATOM 23086 N N . ASP A 1 9 ? 3.250 5.907 0.086 1.00 3.54 9 ASP A N 14
ATOM 23087 C CA . ASP A 1 9 ? 2.695 6.682 -1.019 1.00 33.14 9 ASP A CA 14
ATOM 23088 C C . ASP A 1 9 ? 2.547 5.817 -2.267 1.00 41.33 9 ASP A C 14
ATOM 23089 O O . ASP A 1 9 ? 1.632 6.017 -3.067 1.00 22.21 9 ASP A O 14
ATOM 23098 N N . ILE A 1 10 ? 3.453 4.859 -2.428 1.00 32.22 10 ILE A N 14
ATOM 23099 C CA . ILE A 1 10 ? 3.423 3.965 -3.579 1.00 20.01 10 ILE A CA 14
ATOM 23100 C C . ILE A 1 10 ? 2.432 2.825 -3.364 1.00 4.14 10 ILE A C 14
ATOM 23101 O O . ILE A 1 10 ? 1.665 2.478 -4.261 1.00 54.02 10 ILE A O 14
ATOM 23117 N N . VAL A 1 11 ? 2.454 2.248 -2.166 1.00 70.55 11 VAL A N 14
ATOM 23118 C CA . VAL A 1 11 ? 1.556 1.148 -1.832 1.00 3.20 11 VAL A CA 14
ATOM 23119 C C . VAL A 1 11 ? 0.098 1.561 -1.997 1.00 72.32 11 VAL A C 14
ATOM 23120 O O . VAL A 1 11 ? -0.700 0.832 -2.585 1.00 55.31 11 VAL A O 14
ATOM 23133 N N . GLU A 1 12 ? -0.242 2.735 -1.475 1.00 11.25 12 GLU A N 14
ATOM 23134 C CA . GLU A 1 12 ? -1.606 3.244 -1.564 1.00 61.13 12 GLU A CA 14
ATOM 23135 C C . GLU A 1 12 ? -1.960 3.599 -3.005 1.00 54.33 12 GLU A C 14
ATOM 23136 O O . GLU A 1 12 ? -3.106 3.449 -3.431 1.00 23.23 12 GLU A O 14
ATOM 23148 N N . LYS A 1 13 ? -0.969 4.073 -3.752 1.00 62.43 13 LYS A N 14
ATOM 23149 C CA . LYS A 1 13 ? -1.173 4.451 -5.146 1.00 33.22 13 LYS A CA 14
ATOM 23150 C C . LYS A 1 13 ? -1.343 3.215 -6.024 1.00 54.24 13 LYS A C 14
ATOM 23151 O O . LYS A 1 13 ? -2.057 3.248 -7.027 1.00 52.33 13 LYS A O 14
ATOM 23170 N N . LEU A 1 14 ? -0.686 2.127 -5.641 1.00 64.21 14 LEU A N 14
ATOM 23171 C CA . LEU A 1 14 ? -0.765 0.879 -6.393 1.00 50.45 14 LEU A CA 14
ATOM 23172 C C . LEU A 1 14 ? -2.125 0.216 -6.204 1.00 54.52 14 LEU A C 14
ATOM 23173 O O . LEU A 1 14 ? -2.821 -0.084 -7.175 1.00 10.14 14 LEU A O 14
ATOM 23189 N N . TYR A 1 15 ? -2.500 -0.008 -4.950 1.00 63.41 15 TYR A N 14
ATOM 23190 C CA . TYR A 1 15 ? -3.777 -0.636 -4.633 1.00 43.21 15 TYR A CA 14
ATOM 23191 C C . TYR A 1 15 ? -4.939 0.186 -5.182 1.00 32.25 15 TYR A C 14
ATOM 23192 O O . TYR A 1 15 ? -5.808 -0.334 -5.881 1.00 54.15 15 TYR A O 14
ATOM 23210 N N . LYS A 1 16 ? -4.947 1.475 -4.860 1.00 61.42 16 LYS A N 14
ATOM 23211 C CA . LYS A 1 16 ? -5.999 2.373 -5.321 1.00 35.33 16 LYS A CA 14
ATOM 23212 C C . LYS A 1 16 ? -6.043 2.423 -6.845 1.00 12.31 16 LYS A C 14
ATOM 23213 O O . LYS A 1 16 ? -7.053 2.811 -7.433 1.00 62.43 16 LYS A O 14
ATOM 23232 N N . ASP A 1 17 ? -4.944 2.029 -7.477 1.00 22.02 17 ASP A N 14
ATOM 23233 C CA . ASP A 1 17 ? -4.857 2.027 -8.932 1.00 71.22 17 ASP A CA 14
ATOM 23234 C C . ASP A 1 17 ? -5.386 0.716 -9.506 1.00 42.15 17 ASP A C 14
ATOM 23235 O O . ASP A 1 17 ? -5.845 0.666 -10.646 1.00 20.41 17 ASP A O 14
ATOM 23244 N N . GLY A 1 18 ? -5.315 -0.345 -8.707 1.00 42.54 18 GLY A N 14
ATOM 23245 C CA . GLY A 1 18 ? -5.788 -1.642 -9.154 1.00 41.33 18 GLY A CA 14
ATOM 23246 C C . GLY A 1 18 ? -4.703 -2.700 -9.117 1.00 32.11 18 GLY A C 14
ATOM 23247 O O . GLY A 1 18 ? -4.818 -3.741 -9.764 1.00 25.03 18 GLY A O 14
ATOM 23251 N N . VAL A 1 19 ? -3.646 -2.433 -8.357 1.00 64.41 19 VAL A N 14
ATOM 23252 C CA . VAL A 1 19 ? -2.534 -3.369 -8.237 1.00 74.01 19 VAL A CA 14
ATOM 23253 C C . VAL A 1 19 ? -2.806 -4.409 -7.156 1.00 22.40 19 VAL A C 14
ATOM 23254 O O . VAL A 1 19 ? -3.237 -4.091 -6.048 1.00 21.13 19 VAL A O 14
ATOM 23267 N N . PRO A 1 20 ? -2.548 -5.684 -7.483 1.00 62.52 20 PRO A N 14
ATOM 23268 C CA . PRO A 1 20 ? -2.755 -6.798 -6.553 1.00 2.21 20 PRO A CA 14
ATOM 23269 C C . PRO A 1 20 ? -1.754 -6.787 -5.402 1.00 54.52 20 PRO A C 14
ATOM 23270 O O . PRO A 1 20 ? -0.613 -6.357 -5.565 1.00 64.51 20 PRO A O 14
ATOM 23281 N N . VAL A 1 21 ? -2.190 -7.263 -4.241 1.00 23.41 21 VAL A N 14
ATOM 23282 C CA . VAL A 1 21 ? -1.330 -7.310 -3.063 1.00 52.22 21 VAL A CA 14
ATOM 23283 C C . VAL A 1 21 ? 0.016 -7.945 -3.391 1.00 31.35 21 VAL A C 14
ATOM 23284 O O . VAL A 1 21 ? 1.068 -7.424 -3.020 1.00 65.12 21 VAL A O 14
ATOM 23297 N N . LYS A 1 22 ? -0.023 -9.076 -4.089 1.00 23.14 22 LYS A N 14
ATOM 23298 C CA . LYS A 1 22 ? 1.194 -9.783 -4.469 1.00 14.25 22 LYS A CA 14
ATOM 23299 C C . LYS A 1 22 ? 2.165 -8.850 -5.185 1.00 50.11 22 LYS A C 14
ATOM 23300 O O . LYS A 1 22 ? 3.375 -8.915 -4.970 1.00 13.02 22 LYS A O 14
ATOM 23319 N N . GLU A 1 23 ? 1.626 -7.981 -6.036 1.00 33.24 23 GLU A N 14
ATOM 23320 C CA . GLU A 1 23 ? 2.446 -7.035 -6.782 1.00 61.11 23 GLU A CA 14
ATOM 23321 C C . GLU A 1 23 ? 2.868 -5.865 -5.898 1.00 12.10 23 GLU A C 14
ATOM 23322 O O . GLU A 1 23 ? 4.025 -5.445 -5.917 1.00 32.40 23 GLU A O 14
ATOM 23334 N N . ILE A 1 24 ? 1.921 -5.344 -5.126 1.00 1.21 24 ILE A N 14
ATOM 23335 C CA . ILE A 1 24 ? 2.194 -4.223 -4.234 1.00 73.34 24 ILE A CA 14
ATOM 23336 C C . ILE A 1 24 ? 3.368 -4.529 -3.310 1.00 31.23 24 ILE A C 14
ATOM 23337 O O . ILE A 1 24 ? 4.209 -3.668 -3.052 1.00 73.44 24 ILE A O 14
ATOM 23353 N N . ALA A 1 25 ? 3.419 -5.762 -2.816 1.00 54.13 25 ALA A N 14
ATOM 23354 C CA . ALA A 1 25 ? 4.492 -6.183 -1.924 1.00 20.30 25 ALA A CA 14
ATOM 23355 C C . ALA A 1 25 ? 5.842 -6.148 -2.633 1.00 11.21 25 ALA A C 14
ATOM 23356 O O . ALA A 1 25 ? 6.836 -5.687 -2.073 1.00 65.33 25 ALA A O 14
ATOM 23363 N N . LYS A 1 26 ? 5.869 -6.637 -3.868 1.00 33.35 26 LYS A N 14
ATOM 23364 C CA . LYS A 1 26 ? 7.097 -6.662 -4.654 1.00 11.11 26 LYS A CA 14
ATOM 23365 C C . LYS A 1 26 ? 7.505 -5.251 -5.069 1.00 33.12 26 LYS A C 14
ATOM 23366 O O . LYS A 1 26 ? 8.690 -4.921 -5.094 1.00 43.35 26 LYS A O 14
ATOM 23385 N N . ARG A 1 27 ? 6.515 -4.424 -5.390 1.00 64.33 27 ARG A N 14
ATOM 23386 C CA . ARG A 1 27 ? 6.773 -3.050 -5.803 1.00 52.54 27 ARG A CA 14
ATOM 23387 C C . ARG A 1 27 ? 7.260 -2.211 -4.625 1.00 50.52 27 ARG A C 14
ATOM 23388 O O . ARG A 1 27 ? 8.273 -1.519 -4.720 1.00 61.54 27 ARG A O 14
ATOM 23409 N N . SER A 1 28 ? 6.529 -2.277 -3.517 1.00 4.20 28 SER A N 14
ATOM 23410 C CA . SER A 1 28 ? 6.884 -1.520 -2.322 1.00 25.30 28 SER A CA 14
ATOM 23411 C C . SER A 1 28 ? 7.970 -2.238 -1.526 1.00 55.34 28 SER A C 14
ATOM 23412 O O . SER A 1 28 ? 8.438 -1.739 -0.504 1.00 33.41 28 SER A O 14
ATOM 23420 N N . ASN A 1 29 ? 8.364 -3.414 -2.004 1.00 23.43 29 ASN A N 14
ATOM 23421 C CA . ASN A 1 29 ? 9.394 -4.203 -1.337 1.00 63.54 29 ASN A CA 14
ATOM 23422 C C . ASN A 1 29 ? 9.007 -4.491 0.109 1.00 22.45 29 ASN A C 14
ATOM 23423 O O . ASN A 1 29 ? 9.857 -4.503 1.000 1.00 61.31 29 ASN A O 14
ATOM 23434 N N . ASN A 1 30 ? 7.719 -4.724 0.337 1.00 1.43 30 ASN A N 14
ATOM 23435 C CA . ASN A 1 30 ? 7.219 -5.013 1.676 1.00 3.43 30 ASN A CA 14
ATOM 23436 C C . ASN A 1 30 ? 6.629 -6.418 1.745 1.00 2.32 30 ASN A C 14
ATOM 23437 O O . ASN A 1 30 ? 6.549 -7.119 0.736 1.00 23.55 30 ASN A O 14
ATOM 23448 N N . SER A 1 31 ? 6.216 -6.823 2.943 1.00 43.03 31 SER A N 14
ATOM 23449 C CA . SER A 1 31 ? 5.636 -8.146 3.144 1.00 5.52 31 SER A CA 14
ATOM 23450 C C . SER A 1 31 ? 4.117 -8.098 3.007 1.00 34.50 31 SER A C 14
ATOM 23451 O O . SER A 1 31 ? 3.501 -7.043 3.153 1.00 61.32 31 SER A O 14
ATOM 23459 N N . MET A 1 32 ? 3.519 -9.252 2.726 1.00 24.40 32 MET A N 14
ATOM 23460 C CA . MET A 1 32 ? 2.072 -9.345 2.569 1.00 24.04 32 MET A CA 14
ATOM 23461 C C . MET A 1 32 ? 1.357 -8.796 3.801 1.00 60.13 32 MET A C 14
ATOM 23462 O O . MET A 1 32 ? 0.274 -8.222 3.695 1.00 52.40 32 MET A O 14
ATOM 23476 N N . SER A 1 33 ? 1.970 -8.978 4.965 1.00 11.24 33 SER A N 14
ATOM 23477 C CA . SER A 1 33 ? 1.388 -8.505 6.217 1.00 63.23 33 SER A CA 14
ATOM 23478 C C . SER A 1 33 ? 1.620 -7.006 6.391 1.00 74.00 33 SER A C 14
ATOM 23479 O O . SER A 1 33 ? 0.902 -6.337 7.136 1.00 72.24 33 SER A O 14
ATOM 23487 N N . THR A 1 34 ? 2.627 -6.485 5.697 1.00 3.34 34 THR A N 14
ATOM 23488 C CA . THR A 1 34 ? 2.954 -5.066 5.774 1.00 34.12 34 THR A CA 14
ATOM 23489 C C . THR A 1 34 ? 2.091 -4.251 4.819 1.00 45.22 34 THR A C 14
ATOM 23490 O O . THR A 1 34 ? 1.484 -3.255 5.212 1.00 14.11 34 THR A O 14
ATOM 23501 N N . VAL A 1 35 ? 2.042 -4.678 3.561 1.00 32.35 35 VAL A N 14
ATOM 23502 C CA . VAL A 1 35 ? 1.252 -3.988 2.549 1.00 2.10 35 VAL A CA 14
ATOM 23503 C C . VAL A 1 35 ? -0.229 -3.999 2.907 1.00 55.34 35 VAL A C 14
ATOM 23504 O O . VAL A 1 35 ? -0.863 -2.948 3.008 1.00 71.41 35 VAL A O 14
ATOM 23517 N N . TYR A 1 36 ? -0.778 -5.195 3.096 1.00 43.45 36 TYR A N 14
ATOM 23518 C CA . TYR A 1 36 ? -2.186 -5.344 3.440 1.00 43.20 36 TYR A CA 14
ATOM 23519 C C . TYR A 1 36 ? -2.548 -4.478 4.644 1.00 60.25 36 TYR A C 14
ATOM 23520 O O . TYR A 1 36 ? -3.608 -3.854 4.679 1.00 15.44 36 TYR A O 14
ATOM 23538 N N . LYS A 1 37 ? -1.657 -4.444 5.629 1.00 4.01 37 LYS A N 14
ATOM 23539 C CA . LYS A 1 37 ? -1.878 -3.654 6.834 1.00 70.22 37 LYS A CA 14
ATOM 23540 C C . LYS A 1 37 ? -2.015 -2.173 6.497 1.00 71.52 37 LYS A C 14
ATOM 23541 O O . LYS A 1 37 ? -2.710 -1.431 7.190 1.00 24.43 37 LYS A O 14
ATOM 23560 N N . ALA A 1 38 ? -1.350 -1.751 5.427 1.00 24.32 38 ALA A N 14
ATOM 23561 C CA . ALA A 1 38 ? -1.400 -0.359 4.996 1.00 71.14 38 ALA A CA 14
ATOM 23562 C C . ALA A 1 38 ? -2.706 -0.057 4.270 1.00 13.43 38 ALA A C 14
ATOM 23563 O O . ALA A 1 38 ? -3.337 0.975 4.509 1.00 20.31 38 ALA A O 14
ATOM 23570 N N . LEU A 1 39 ? -3.108 -0.960 3.383 1.00 42.21 39 LEU A N 14
ATOM 23571 C CA . LEU A 1 39 ? -4.341 -0.789 2.621 1.00 21.02 39 LEU A CA 14
ATOM 23572 C C . LEU A 1 39 ? -5.531 -0.583 3.552 1.00 34.12 39 LEU A C 14
ATOM 23573 O O . LEU A 1 39 ? -6.313 0.351 3.377 1.00 42.23 39 LEU A O 14
ATOM 23589 N N . GLU A 1 40 ? -5.661 -1.461 4.542 1.00 51.52 40 GLU A N 14
ATOM 23590 C CA . GLU A 1 40 ? -6.756 -1.373 5.501 1.00 54.14 40 GLU A CA 14
ATOM 23591 C C . GLU A 1 40 ? -6.726 -0.039 6.241 1.00 30.44 40 GLU A C 14
ATOM 23592 O O . GLU A 1 40 ? -7.764 0.482 6.649 1.00 61.04 40 GLU A O 14
ATOM 23604 N N . LYS A 1 41 ? -5.527 0.508 6.413 1.00 33.23 41 LYS A N 14
ATOM 23605 C CA . LYS A 1 41 ? -5.359 1.781 7.104 1.00 52.15 41 LYS A CA 14
ATOM 23606 C C . LYS A 1 41 ? -5.705 2.949 6.185 1.00 51.12 41 LYS A C 14
ATOM 23607 O O . LYS A 1 41 ? -6.326 3.923 6.610 1.00 41.44 41 LYS A O 14
ATOM 23626 N N . LEU A 1 42 ? -5.300 2.843 4.924 1.00 34.23 42 LEU A N 14
ATOM 23627 C CA . LEU A 1 42 ? -5.569 3.890 3.943 1.00 11.25 42 LEU A CA 14
ATOM 23628 C C . LEU A 1 42 ? -7.054 3.943 3.597 1.00 1.03 42 LEU A C 14
ATOM 23629 O O . LEU A 1 42 ? -7.671 5.006 3.630 1.00 5.21 42 LEU A O 14
ATOM 23645 N N . GLU A 1 43 ? -7.621 2.787 3.267 1.00 33.15 43 GLU A N 14
ATOM 23646 C CA . GLU A 1 43 ? -9.033 2.703 2.916 1.00 75.23 43 GLU A CA 14
ATOM 23647 C C . GLU A 1 43 ? -9.905 3.290 4.022 1.00 42.14 43 GLU A C 14
ATOM 23648 O O . GLU A 1 43 ? -10.952 3.880 3.754 1.00 71.13 43 GLU A O 14
ATOM 23660 N N . ALA A 1 44 ? -9.466 3.126 5.264 1.00 23.33 44 ALA A N 14
ATOM 23661 C CA . ALA A 1 44 ? -10.203 3.641 6.411 1.00 53.43 44 ALA A CA 14
ATOM 23662 C C . ALA A 1 44 ? -10.191 5.166 6.431 1.00 21.22 44 ALA A C 14
ATOM 23663 O O . ALA A 1 44 ? -11.078 5.796 7.007 1.00 32.24 44 ALA A O 14
ATOM 23670 N N . MET A 1 45 ? -9.180 5.753 5.800 1.00 63.11 45 MET A N 14
ATOM 23671 C CA . MET A 1 45 ? -9.052 7.205 5.746 1.00 51.50 45 MET A CA 14
ATOM 23672 C C . MET A 1 45 ? -9.595 7.750 4.428 1.00 33.34 45 MET A C 14
ATOM 23673 O O . MET A 1 45 ? -9.962 8.920 4.333 1.00 30.25 45 MET A O 14
ATOM 23687 N N . GLY A 1 46 ? -9.643 6.891 3.414 1.00 43.52 46 GLY A N 14
ATOM 23688 C CA . GLY A 1 46 ? -10.142 7.306 2.115 1.00 23.33 46 GLY A CA 14
ATOM 23689 C C . GLY A 1 46 ? -9.032 7.753 1.184 1.00 71.44 46 GLY A C 14
ATOM 23690 O O . GLY A 1 46 ? -9.257 8.559 0.281 1.00 35.10 46 GLY A O 14
ATOM 23694 N N . ARG A 1 47 ? -7.831 7.227 1.402 1.00 5.43 47 ARG A N 14
ATOM 23695 C CA . ARG A 1 47 ? -6.682 7.579 0.577 1.00 72.01 47 ARG A CA 14
ATOM 23696 C C . ARG A 1 47 ? -6.661 6.753 -0.706 1.00 61.50 47 ARG A C 14
ATOM 23697 O O . ARG A 1 47 ? -6.397 7.276 -1.789 1.00 61.42 47 ARG A O 14
ATOM 23718 N N . ILE A 1 48 ? -6.940 5.460 -0.575 1.00 72.12 48 ILE A N 14
ATOM 23719 C CA . ILE A 1 48 ? -6.953 4.562 -1.723 1.00 13.31 48 ILE A CA 14
ATOM 23720 C C . ILE A 1 48 ? -8.363 4.406 -2.283 1.00 4.40 48 ILE A C 14
ATOM 23721 O O . ILE A 1 48 ? -8.748 3.330 -2.738 1.00 71.41 48 ILE A O 14
ATOM 23737 N N . LYS A 1 49 ? -9.130 5.491 -2.249 1.00 2.23 49 LYS A N 14
ATOM 23738 C CA . LYS A 1 49 ? -10.496 5.479 -2.756 1.00 15.34 49 LYS A CA 14
ATOM 23739 C C . LYS A 1 49 ? -10.783 6.730 -3.580 1.00 32.22 49 LYS A C 14
ATOM 23740 O O . LYS A 1 49 ? -10.568 7.851 -3.119 1.00 14.25 49 LYS A O 14
ATOM 23759 N N . ARG A 1 50 ? -11.270 6.531 -4.800 1.00 34.02 50 ARG A N 14
ATOM 23760 C CA . ARG A 1 50 ? -11.586 7.643 -5.688 1.00 62.11 50 ARG A CA 14
ATOM 23761 C C . ARG A 1 50 ? -12.419 7.171 -6.876 1.00 12.24 50 ARG A C 14
ATOM 23762 O O . ARG A 1 50 ? -11.966 7.210 -8.020 1.00 12.25 50 ARG A O 14
ATOM 23783 N N . ARG A 1 51 ? -13.640 6.725 -6.596 1.00 2.33 51 ARG A N 14
ATOM 23784 C CA . ARG A 1 51 ? -14.536 6.243 -7.640 1.00 3.43 51 ARG A CA 14
ATOM 23785 C C . ARG A 1 51 ? -15.994 6.400 -7.221 1.00 3.24 51 ARG A C 14
ATOM 23786 O O . ARG A 1 51 ? -16.531 5.577 -6.480 1.00 34.30 51 ARG A O 14
ATOM 23807 N N . LYS A 1 52 ? -16.630 7.465 -7.697 1.00 50.34 52 LYS A N 14
ATOM 23808 C CA . LYS A 1 52 ? -18.027 7.731 -7.373 1.00 41.13 52 LYS A CA 14
ATOM 23809 C C . LYS A 1 52 ? -18.926 7.459 -8.575 1.00 33.04 52 LYS A C 14
ATOM 23810 O O . LYS A 1 52 ? -18.471 7.469 -9.717 1.00 30.10 52 LYS A O 14
ATOM 23829 N N . GLY A 1 53 ? -20.206 7.216 -8.307 1.00 63.02 53 GLY A N 14
ATOM 23830 C CA . GLY A 1 53 ? -21.148 6.944 -9.377 1.00 5.52 53 GLY A CA 14
ATOM 23831 C C . GLY A 1 53 ? -22.590 7.035 -8.916 1.00 73.12 53 GLY A C 14
ATOM 23832 O O . GLY A 1 53 ? -22.924 7.854 -8.060 1.00 53.53 53 GLY A O 14
ATOM 23836 N N . ARG A 1 54 ? -23.445 6.192 -9.486 1.00 51.50 54 ARG A N 14
ATOM 23837 C CA . ARG A 1 54 ? -24.859 6.182 -9.130 1.00 52.22 54 ARG A CA 14
ATOM 23838 C C . ARG A 1 54 ? -25.500 4.844 -9.489 1.00 41.45 54 ARG A C 14
ATOM 23839 O O . ARG A 1 54 ? -26.703 4.768 -9.742 1.00 4.14 54 ARG A O 14
ATOM 23860 N N . TYR A 1 55 ? -24.689 3.792 -9.511 1.00 5.33 55 TYR A N 14
ATOM 23861 C CA . TYR A 1 55 ? -25.176 2.458 -9.841 1.00 42.33 55 TYR A CA 14
ATOM 23862 C C . TYR A 1 55 ? -24.351 1.387 -9.135 1.00 74.33 55 TYR A C 14
ATOM 23863 O O . TYR A 1 55 ? -23.178 1.594 -8.825 1.00 43.22 55 TYR A O 14
ATOM 23881 N N . ARG A 1 56 ? -24.973 0.239 -8.885 1.00 1.43 56 ARG A N 14
ATOM 23882 C CA . ARG A 1 56 ? -24.298 -0.866 -8.216 1.00 64.23 56 ARG A CA 14
ATOM 23883 C C . ARG A 1 56 ? -23.806 -1.896 -9.228 1.00 54.13 56 ARG A C 14
ATOM 23884 O O . ARG A 1 56 ? -22.788 -2.553 -9.014 1.00 51.11 56 ARG A O 14
ATOM 23905 N N . GLN A 1 57 ? -24.538 -2.032 -10.330 1.00 4.44 57 GLN A N 14
ATOM 23906 C CA . GLN A 1 57 ? -24.177 -2.983 -11.374 1.00 0.13 57 GLN A CA 14
ATOM 23907 C C . GLN A 1 57 ? -23.084 -2.415 -12.273 1.00 3.00 57 GLN A C 14
ATOM 23908 O O . GLN A 1 57 ? -23.337 -2.046 -13.420 1.00 43.31 57 GLN A O 14
ATOM 23922 N N . HIS A 1 58 ? -21.865 -2.348 -11.744 1.00 53.33 58 HIS A N 14
ATOM 23923 C CA . HIS A 1 58 ? -20.732 -1.826 -12.499 1.00 54.41 58 HIS A CA 14
ATOM 23924 C C . HIS A 1 58 ? -20.037 -2.940 -13.276 1.00 45.34 58 HIS A C 14
ATOM 23925 O O . HIS A 1 58 ? -19.791 -2.813 -14.476 1.00 15.45 58 HIS A O 14
ATOM 23939 N N . ARG A 1 59 ? -19.722 -4.030 -12.584 1.00 52.11 59 ARG A N 14
ATOM 23940 C CA . ARG A 1 59 ? -19.053 -5.165 -13.210 1.00 14.20 59 ARG A CA 14
ATOM 23941 C C . ARG A 1 59 ? -19.796 -5.608 -14.467 1.00 61.32 59 ARG A C 14
ATOM 23942 O O . ARG A 1 59 ? -21.027 -5.637 -14.496 1.00 44.52 59 ARG A O 14
ATOM 23963 N N . ARG A 1 60 ? -19.040 -5.952 -15.504 1.00 32.44 60 ARG A N 14
ATOM 23964 C CA . ARG A 1 60 ? -19.625 -6.392 -16.765 1.00 31.12 60 ARG A CA 14
ATOM 23965 C C . ARG A 1 60 ? -18.538 -6.741 -17.777 1.00 3.50 60 ARG A C 14
ATOM 23966 O O . ARG A 1 60 ? -17.607 -5.964 -17.995 1.00 72.34 60 ARG A O 14
ATOM 23987 N N . LEU A 1 61 ? -18.663 -7.911 -18.392 1.00 44.53 61 LEU A N 14
ATOM 23988 C CA . LEU A 1 61 ? -17.692 -8.362 -19.382 1.00 62.33 61 LEU A CA 14
ATOM 23989 C C . LEU A 1 61 ? -18.326 -8.454 -20.767 1.00 22.25 61 LEU A C 14
ATOM 23990 O O . LEU A 1 61 ? -17.967 -7.707 -21.677 1.00 12.00 61 LEU A O 14
ATOM 24006 N N . THR A 1 62 ? -19.274 -9.374 -20.917 1.00 65.43 62 THR A N 14
ATOM 24007 C CA . THR A 1 62 ? -19.959 -9.563 -22.189 1.00 35.22 62 THR A CA 14
ATOM 24008 C C . THR A 1 62 ? -21.363 -8.969 -22.151 1.00 61.12 62 THR A C 14
ATOM 24009 O O . THR A 1 62 ? -21.880 -8.644 -21.083 1.00 34.35 62 THR A O 14
ATOM 24020 N N . GLU A 1 63 ? -21.974 -8.829 -23.323 1.00 63.35 63 GLU A N 14
ATOM 24021 C CA . GLU A 1 63 ? -23.318 -8.272 -23.422 1.00 41.05 63 GLU A CA 14
ATOM 24022 C C . GLU A 1 63 ? -24.324 -9.144 -22.676 1.00 42.35 63 GLU A C 14
ATOM 24023 O O . GLU A 1 63 ? -25.099 -8.652 -21.857 1.00 65.01 63 GLU A O 14
ATOM 24035 N N . GLU A 1 64 ? -24.304 -10.441 -22.968 1.00 31.43 64 GLU A N 14
ATOM 24036 C CA . GLU A 1 64 ? -25.216 -11.381 -22.326 1.00 24.32 64 GLU A CA 14
ATOM 24037 C C . GLU A 1 64 ? -24.768 -11.686 -20.899 1.00 65.42 64 GLU A C 14
ATOM 24038 O O . GLU A 1 64 ? -25.589 -11.945 -20.022 1.00 32.41 64 GLU A O 14
ATOM 24050 N N . GLU A 1 65 ? -23.457 -11.653 -20.678 1.00 63.31 65 GLU A N 14
ATOM 24051 C CA . GLU A 1 65 ? -22.898 -11.928 -19.359 1.00 10.13 65 GLU A CA 14
ATOM 24052 C C . GLU A 1 65 ? -23.267 -10.824 -18.372 1.00 3.30 65 GLU A C 14
ATOM 24053 O O . GLU A 1 65 ? -23.766 -11.094 -17.278 1.00 51.10 65 GLU A O 14
ATOM 24065 N N . LEU A 1 66 ? -23.017 -9.580 -18.764 1.00 71.44 66 LEU A N 14
ATOM 24066 C CA . LEU A 1 66 ? -23.321 -8.434 -17.914 1.00 51.35 66 LEU A CA 14
ATOM 24067 C C . LEU A 1 66 ? -24.782 -8.454 -17.475 1.00 31.21 66 LEU A C 14
ATOM 24068 O O . LEU A 1 66 ? -25.122 -7.975 -16.394 1.00 24.03 66 LEU A O 14
ATOM 24084 N N . ALA A 1 67 ? -25.641 -9.015 -18.320 1.00 73.03 67 ALA A N 14
ATOM 24085 C CA . ALA A 1 67 ? -27.064 -9.103 -18.017 1.00 42.12 67 ALA A CA 14
ATOM 24086 C C . ALA A 1 67 ? -27.355 -10.270 -17.080 1.00 11.44 67 ALA A C 14
ATOM 24087 O O . ALA A 1 67 ? -28.333 -10.250 -16.332 1.00 32.31 67 ALA A O 14
ATOM 24094 N N . THR A 1 68 ? -26.500 -11.286 -17.125 1.00 74.30 68 THR A N 14
ATOM 24095 C CA . THR A 1 68 ? -26.666 -12.463 -16.281 1.00 70.40 68 THR A CA 14
ATOM 24096 C C . THR A 1 68 ? -26.079 -12.232 -14.894 1.00 0.12 68 THR A C 14
ATOM 24097 O O . THR A 1 68 ? -26.657 -12.648 -13.888 1.00 3.41 68 THR A O 14
ATOM 24108 N N . ILE A 1 69 ? -24.931 -11.566 -14.845 1.00 61.33 69 ILE A N 14
ATOM 24109 C CA . ILE A 1 69 ? -24.267 -11.280 -13.579 1.00 42.53 69 ILE A CA 14
ATOM 24110 C C . ILE A 1 69 ? -25.149 -10.419 -12.680 1.00 45.41 69 ILE A C 14
ATOM 24111 O O . ILE A 1 69 ? -25.190 -10.613 -11.465 1.00 55.35 69 ILE A O 14
ATOM 24127 N N . ARG A 1 70 ? -25.852 -9.467 -13.286 1.00 33.31 70 ARG A N 14
ATOM 24128 C CA . ARG A 1 70 ? -26.733 -8.577 -12.540 1.00 43.01 70 ARG A CA 14
ATOM 24129 C C . ARG A 1 70 ? -27.741 -9.374 -11.718 1.00 1.41 70 ARG A C 14
ATOM 24130 O O . ARG A 1 70 ? -28.260 -8.886 -10.714 1.00 22.02 70 ARG A O 14
ATOM 24151 N N . GLU A 1 71 ? -28.014 -10.600 -12.152 1.00 3.14 71 GLU A N 14
ATOM 24152 C CA . GLU A 1 71 ? -28.961 -11.463 -11.455 1.00 72.24 71 GLU A CA 14
ATOM 24153 C C . GLU A 1 71 ? -28.592 -11.598 -9.981 1.00 1.31 71 GLU A C 14
ATOM 24154 O O . GLU A 1 71 ? -29.463 -11.759 -9.123 1.00 24.11 71 GLU A O 14
ATOM 24166 N N . LEU A 1 72 ? -27.297 -11.532 -9.693 1.00 43.12 72 LEU A N 14
ATOM 24167 C CA . LEU A 1 72 ? -26.811 -11.647 -8.322 1.00 32.44 72 LEU A CA 14
ATOM 24168 C C . LEU A 1 72 ? -27.513 -10.646 -7.410 1.00 24.23 72 LEU A C 14
ATOM 24169 O O . LEU A 1 72 ? -27.561 -10.828 -6.193 1.00 1.32 72 LEU A O 14
ATOM 24185 N N . TYR A 1 73 ? -28.057 -9.592 -8.005 1.00 51.34 73 TYR A N 14
ATOM 24186 C CA . TYR A 1 73 ? -28.757 -8.561 -7.246 1.00 64.34 73 TYR A CA 14
ATOM 24187 C C . TYR A 1 73 ? -30.161 -9.022 -6.867 1.00 64.33 73 TYR A C 14
ATOM 24188 O O . TYR A 1 73 ? -30.611 -8.817 -5.739 1.00 54.23 73 TYR A O 14
ATOM 24206 N N . LEU A 1 74 ? -30.847 -9.647 -7.818 1.00 33.54 74 LEU A N 14
ATOM 24207 C CA . LEU A 1 74 ? -32.201 -10.141 -7.585 1.00 41.22 74 LEU A CA 14
ATOM 24208 C C . LEU A 1 74 ? -32.183 -11.389 -6.708 1.00 63.43 74 LEU A C 14
ATOM 24209 O O . LEU A 1 74 ? -32.971 -11.513 -5.770 1.00 65.25 74 LEU A O 14
ATOM 24225 N N . LYS A 1 75 ? -31.279 -12.311 -7.020 1.00 4.11 75 LYS A N 14
ATOM 24226 C CA . LYS A 1 75 ? -31.155 -13.549 -6.260 1.00 24.13 75 LYS A CA 14
ATOM 24227 C C . LYS A 1 75 ? -30.345 -13.326 -4.985 1.00 52.31 75 LYS A C 14
ATOM 24228 O O . LYS A 1 75 ? -30.427 -14.111 -4.042 1.00 51.42 75 LYS A O 14
ATOM 24247 N N . GLY A 1 76 ? -29.565 -12.249 -4.966 1.00 72.22 76 GLY A N 14
ATOM 24248 C CA . GLY A 1 76 ? -28.754 -11.942 -3.802 1.00 74.52 76 GLY A CA 14
ATOM 24249 C C . GLY A 1 76 ? -27.478 -12.761 -3.753 1.00 12.05 76 GLY A C 14
ATOM 24250 O O . GLY A 1 76 ? -26.821 -12.834 -2.716 1.00 23.54 76 GLY A O 14
ATOM 24254 N N . ALA A 1 77 ? -27.129 -13.378 -4.876 1.00 34.40 77 ALA A N 14
ATOM 24255 C CA . ALA A 1 77 ? -25.924 -14.195 -4.957 1.00 13.52 77 ALA A CA 14
ATOM 24256 C C . ALA A 1 77 ? -24.679 -13.365 -4.664 1.00 64.33 77 ALA A C 14
ATOM 24257 O O . ALA A 1 77 ? -24.749 -12.141 -4.544 1.00 61.35 77 ALA A O 14
ATOM 24264 N N . THR A 1 78 ? -23.539 -14.039 -4.548 1.00 60.11 78 THR A N 14
ATOM 24265 C CA . THR A 1 78 ? -22.278 -13.365 -4.268 1.00 45.51 78 THR A CA 14
ATOM 24266 C C . THR A 1 78 ? -21.276 -13.579 -5.397 1.00 41.33 78 THR A C 14
ATOM 24267 O O . THR A 1 78 ? -21.564 -14.272 -6.372 1.00 72.21 78 THR A O 14
ATOM 24278 N N . VAL A 1 79 ? -20.098 -12.978 -5.259 1.00 53.21 79 VAL A N 14
ATOM 24279 C CA . VAL A 1 79 ? -19.053 -13.105 -6.267 1.00 33.21 79 VAL A CA 14
ATOM 24280 C C . VAL A 1 79 ? -18.745 -14.569 -6.559 1.00 22.12 79 VAL A C 14
ATOM 24281 O O . VAL A 1 79 ? -18.413 -14.932 -7.688 1.00 5.23 79 VAL A O 14
ATOM 24294 N N . TYR A 1 80 ? -18.859 -15.407 -5.535 1.00 22.20 80 TYR A N 14
ATOM 24295 C CA . TYR A 1 80 ? -18.590 -16.833 -5.680 1.00 51.24 80 TYR A CA 14
ATOM 24296 C C . TYR A 1 80 ? -19.714 -17.523 -6.447 1.00 45.11 80 TYR A C 14
ATOM 24297 O O . TYR A 1 80 ? -19.507 -18.566 -7.066 1.00 31.22 80 TYR A O 14
ATOM 24315 N N . GLU A 1 81 ? -20.903 -16.931 -6.401 1.00 72.24 81 GLU A N 14
ATOM 24316 C CA . GLU A 1 81 ? -22.060 -17.488 -7.092 1.00 72.21 81 GLU A CA 14
ATOM 24317 C C . GLU A 1 81 ? -21.991 -17.201 -8.590 1.00 1.24 81 GLU A C 14
ATOM 24318 O O . GLU A 1 81 ? -22.108 -18.110 -9.413 1.00 3.32 81 GLU A O 14
ATOM 24330 N N . ILE A 1 82 ? -21.801 -15.931 -8.934 1.00 22.43 82 ILE A N 14
ATOM 24331 C CA . ILE A 1 82 ? -21.715 -15.524 -10.331 1.00 53.32 82 ILE A CA 14
ATOM 24332 C C . ILE A 1 82 ? -20.660 -16.333 -11.076 1.00 35.41 82 ILE A C 14
ATOM 24333 O O . ILE A 1 82 ? -20.818 -16.640 -12.258 1.00 35.45 82 ILE A O 14
ATOM 24349 N N . ALA A 1 83 ? -19.584 -16.679 -10.376 1.00 62.04 83 ALA A N 14
ATOM 24350 C CA . ALA A 1 83 ? -18.504 -17.456 -10.971 1.00 63.33 83 ALA A CA 14
ATOM 24351 C C . ALA A 1 83 ? -19.014 -18.796 -11.492 1.00 45.44 83 ALA A C 14
ATOM 24352 O O . ALA A 1 83 ? -18.766 -19.160 -12.642 1.00 21.40 83 ALA A O 14
ATOM 24359 N N . ARG A 1 84 ? -19.727 -19.524 -10.640 1.00 4.13 84 ARG A N 14
ATOM 24360 C CA . ARG A 1 84 ? -20.270 -20.825 -11.014 1.00 41.34 84 ARG A CA 14
ATOM 24361 C C . ARG A 1 84 ? -21.450 -20.666 -11.969 1.00 42.24 84 ARG A C 14
ATOM 24362 O O . ARG A 1 84 ? -21.549 -21.374 -12.971 1.00 31.23 84 ARG A O 14
ATOM 24383 N N . GLN A 1 85 ? -22.342 -19.733 -11.650 1.00 4.11 85 GLN A N 14
ATOM 24384 C CA . GLN A 1 85 ? -23.515 -19.483 -12.479 1.00 1.00 85 GLN A CA 14
ATOM 24385 C C . GLN A 1 85 ? -23.112 -19.215 -13.925 1.00 11.30 85 GLN A C 14
ATOM 24386 O O . GLN A 1 85 ? -23.573 -19.894 -14.845 1.00 13.51 85 GLN A O 14
ATOM 24400 N N . LEU A 1 86 ? -22.251 -18.223 -14.120 1.00 55.15 86 LEU A N 14
ATOM 24401 C CA . LEU A 1 86 ? -21.787 -17.865 -15.456 1.00 61.11 86 LEU A CA 14
ATOM 24402 C C . LEU A 1 86 ? -20.697 -18.822 -15.928 1.00 44.23 86 LEU A C 14
ATOM 24403 O O . LEU A 1 86 ? -20.309 -18.810 -17.096 1.00 51.41 86 LEU A O 14
ATOM 24419 N N . GLY A 1 87 ? -20.207 -19.652 -15.013 1.00 1.12 87 GLY A N 14
ATOM 24420 C CA . GLY A 1 87 ? -19.168 -20.605 -15.355 1.00 34.22 87 GLY A CA 14
ATOM 24421 C C . GLY A 1 87 ? -17.842 -19.936 -15.652 1.00 51.11 87 GLY A C 14
ATOM 24422 O O . GLY A 1 87 ? -16.975 -20.521 -16.301 1.00 63.03 87 GLY A O 14
ATOM 24426 N N . ARG A 1 88 ? -17.683 -18.704 -15.179 1.00 31.10 88 ARG A N 14
ATOM 24427 C CA . ARG A 1 88 ? -16.453 -17.952 -15.401 1.00 35.43 88 ARG A CA 14
ATOM 24428 C C . ARG A 1 88 ? -15.278 -18.609 -14.681 1.00 41.31 88 ARG A C 14
ATOM 24429 O O . ARG A 1 88 ? -15.448 -19.364 -13.724 1.00 44.20 88 ARG A O 14
ATOM 24450 N N . PRO A 1 89 ? -14.057 -18.314 -15.152 1.00 34.02 89 PRO A N 14
ATOM 24451 C CA . PRO A 1 89 ? -12.830 -18.865 -14.569 1.00 53.40 89 PRO A CA 14
ATOM 24452 C C . PRO A 1 89 ? -12.541 -18.296 -13.184 1.00 1.24 89 PRO A C 14
ATOM 24453 O O . PRO A 1 89 ? -11.523 -18.617 -12.572 1.00 22.41 89 PRO A O 14
ATOM 24464 N N . GLU A 1 90 ? -13.442 -17.449 -12.697 1.00 13.30 90 GLU A N 14
ATOM 24465 C CA . GLU A 1 90 ? -13.282 -16.836 -11.383 1.00 44.44 90 GLU A CA 14
ATOM 24466 C C . GLU A 1 90 ? -12.260 -15.703 -11.434 1.00 14.32 90 GLU A C 14
ATOM 24467 O O . GLU A 1 90 ? -12.572 -14.557 -11.110 1.00 70.03 90 GLU A O 14
ATOM 24479 N N . SER A 1 91 ? -11.039 -16.032 -11.842 1.00 74.21 91 SER A N 14
ATOM 24480 C CA . SER A 1 91 ? -9.970 -15.045 -11.931 1.00 23.44 91 SER A CA 14
ATOM 24481 C C . SER A 1 91 ? -10.428 -13.818 -12.713 1.00 23.43 91 SER A C 14
ATOM 24482 O O . SER A 1 91 ? -9.980 -12.700 -12.455 1.00 10.10 91 SER A O 14
ATOM 24490 N N . THR A 1 92 ? -11.324 -14.034 -13.670 1.00 72.52 92 THR A N 14
ATOM 24491 C CA . THR A 1 92 ? -11.843 -12.947 -14.492 1.00 24.41 92 THR A CA 14
ATOM 24492 C C . THR A 1 92 ? -12.776 -12.049 -13.688 1.00 71.04 92 THR A C 14
ATOM 24493 O O . THR A 1 92 ? -12.734 -10.825 -13.814 1.00 51.52 92 THR A O 14
ATOM 24504 N N . ILE A 1 93 ? -13.616 -12.664 -12.864 1.00 12.14 93 ILE A N 14
ATOM 24505 C CA . ILE A 1 93 ? -14.559 -11.918 -12.039 1.00 21.34 93 ILE A CA 14
ATOM 24506 C C . ILE A 1 93 ? -13.854 -10.813 -11.261 1.00 45.03 93 ILE A C 14
ATOM 24507 O O . ILE A 1 93 ? -14.371 -9.703 -11.133 1.00 44.22 93 ILE A O 14
ATOM 24523 N N . TYR A 1 94 ? -12.670 -11.123 -10.744 1.00 51.43 94 TYR A N 14
ATOM 24524 C CA . TYR A 1 94 ? -11.893 -10.156 -9.979 1.00 4.55 94 TYR A CA 14
ATOM 24525 C C . TYR A 1 94 ? -11.547 -8.938 -10.830 1.00 12.51 94 TYR A C 14
ATOM 24526 O O . TYR A 1 94 ? -11.542 -7.807 -10.343 1.00 44.23 94 TYR A O 14
ATOM 24544 N N . TYR A 1 95 ? -11.259 -9.178 -12.104 1.00 71.11 95 TYR A N 14
ATOM 24545 C CA . TYR A 1 95 ? -10.910 -8.102 -13.025 1.00 32.32 95 TYR A CA 14
ATOM 24546 C C . TYR A 1 95 ? -12.130 -7.246 -13.349 1.00 12.22 95 TYR A C 14
ATOM 24547 O O . TYR A 1 95 ? -12.015 -6.041 -13.572 1.00 61.12 95 TYR A O 14
ATOM 24565 N N . ALA A 1 96 ? -13.299 -7.878 -13.373 1.00 41.33 96 ALA A N 14
ATOM 24566 C CA . ALA A 1 96 ? -14.542 -7.175 -13.668 1.00 2.25 96 ALA A CA 14
ATOM 24567 C C . ALA A 1 96 ? -14.771 -6.030 -12.686 1.00 21.55 96 ALA A C 14
ATOM 24568 O O . ALA A 1 96 ? -14.898 -4.872 -13.084 1.00 11.13 96 ALA A O 14
ATOM 24575 N N . LEU A 1 97 ? -14.824 -6.362 -11.400 1.00 21.30 97 LEU A N 14
ATOM 24576 C CA . LEU A 1 97 ? -15.038 -5.362 -10.360 1.00 34.41 97 LEU A CA 14
ATOM 24577 C C . LEU A 1 97 ? -13.826 -4.448 -10.225 1.00 44.10 97 LEU A C 14
ATOM 24578 O O . LEU A 1 97 ? -13.959 -3.224 -10.177 1.00 71.51 97 LEU A O 14
ATOM 24594 N N . LYS A 1 98 ? -12.641 -5.047 -10.167 1.00 34.34 98 LYS A N 14
ATOM 24595 C CA . LYS A 1 98 ? -11.403 -4.288 -10.042 1.00 32.42 98 LYS A CA 14
ATOM 24596 C C . LYS A 1 98 ? -11.309 -3.218 -11.124 1.00 0.45 98 LYS A C 14
ATOM 24597 O O . LYS A 1 98 ? -11.160 -2.031 -10.828 1.00 20.44 98 LYS A O 14
ATOM 24616 N N . LYS A 1 99 ? -11.401 -3.643 -12.379 1.00 65.32 99 LYS A N 14
ATOM 24617 C CA . LYS A 1 99 ? -11.329 -2.721 -13.507 1.00 23.21 99 LYS A CA 14
ATOM 24618 C C . LYS A 1 99 ? -12.373 -1.616 -13.374 1.00 24.13 99 LYS A C 14
ATOM 24619 O O . LYS A 1 99 ? -12.196 -0.514 -13.896 1.00 74.45 99 LYS A O 14
ATOM 24638 N N . LEU A 1 100 ? -13.458 -1.916 -12.670 1.00 71.21 100 LEU A N 14
ATOM 24639 C CA . LEU A 1 100 ? -14.530 -0.948 -12.466 1.00 41.12 100 LEU A CA 14
ATOM 24640 C C . LEU A 1 100 ? -14.221 -0.035 -11.283 1.00 5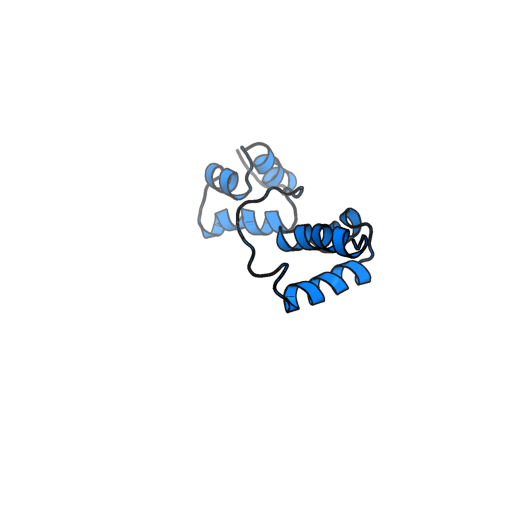5.44 100 LEU A C 14
ATOM 24641 O O . LEU A 1 100 ? -14.703 1.095 -11.216 1.00 40.00 100 LEU A O 14
ATOM 24657 N N . GLY A 1 101 ? -13.414 -0.534 -10.353 1.00 21.32 101 GLY A N 14
ATOM 24658 C CA . GLY A 1 101 ? -13.053 0.250 -9.185 1.00 53.34 101 GLY A CA 14
ATOM 24659 C C . GLY A 1 101 ? -14.050 0.098 -8.054 1.00 73.42 101 GLY A C 14
ATOM 24660 O O . GLY A 1 101 ? -14.300 1.044 -7.305 1.00 73.15 101 GLY A O 14
ATOM 24664 N N . LEU A 1 102 ? -14.623 -1.094 -7.929 1.00 71.52 102 LEU A N 14
ATOM 24665 C CA . LEU A 1 102 ? -15.600 -1.367 -6.882 1.00 2.25 102 LEU A CA 14
ATOM 24666 C C . LEU A 1 102 ? -14.939 -2.035 -5.680 1.00 3.35 102 LEU A C 14
ATOM 24667 O O . LEU A 1 102 ? -13.713 -2.105 -5.592 1.00 22.24 102 LEU A O 14
ATOM 24683 N N . LYS A 1 103 ? -15.758 -2.525 -4.756 1.00 33.14 103 LYS A N 14
ATOM 24684 C CA . LYS A 1 103 ? -15.254 -3.190 -3.561 1.00 34.55 103 LYS A CA 14
ATOM 24685 C C . LYS A 1 103 ? -15.278 -4.706 -3.730 1.00 50.15 103 LYS A C 14
ATOM 24686 O O . LYS A 1 103 ? -16.328 -5.338 -3.608 1.00 20.33 103 LYS A O 14
ATOM 24705 N N . LEU A 1 104 ? -14.116 -5.284 -4.013 1.00 21.24 104 LEU A N 14
ATOM 24706 C CA . LEU A 1 104 ? -14.003 -6.726 -4.197 1.00 34.31 104 LEU A CA 14
ATOM 24707 C C . LEU A 1 104 ? -13.738 -7.426 -2.869 1.00 20.43 104 LEU A C 14
ATOM 24708 O O . LEU A 1 104 ? -12.666 -7.993 -2.658 1.00 74.42 104 LEU A O 14
ATOM 24724 N N . GLU A 1 105 ? -14.723 -7.386 -1.977 1.00 3.32 105 GLU A N 14
ATOM 24725 C CA . GLU A 1 105 ? -14.596 -8.017 -0.669 1.00 21.01 105 GLU A CA 14
ATOM 24726 C C . GLU A 1 105 ? -15.777 -8.945 -0.396 1.00 4.34 105 GLU A C 14
ATOM 24727 O O . GLU A 1 105 ? -15.873 -10.028 -0.970 1.00 13.41 105 GLU A O 14
ATOM 24739 N N . MET A 1 1 ? 5.698 15.350 9.986 1.00 23.24 1 MET A N 15
ATOM 24740 C CA . MET A 1 1 ? 6.541 15.235 8.802 1.00 51.04 1 MET A CA 15
ATOM 24741 C C . MET A 1 1 ? 7.376 13.959 8.849 1.00 11.44 1 MET A C 15
ATOM 24742 O O . MET A 1 1 ? 8.588 13.990 9.065 1.00 23.03 1 MET A O 15
ATOM 24756 N N . PRO A 1 2 ? 6.715 12.810 8.644 1.00 11.14 2 PRO A N 15
ATOM 24757 C CA . PRO A 1 2 ? 7.377 11.502 8.659 1.00 52.43 2 PRO A CA 15
ATOM 24758 C C . PRO A 1 2 ? 8.294 11.304 7.457 1.00 40.23 2 PRO A C 15
ATOM 24759 O O . PRO A 1 2 ? 8.285 12.101 6.520 1.00 50.43 2 PRO A O 15
ATOM 24770 N N . SER A 1 3 ? 9.083 10.235 7.491 1.00 21.31 3 SER A N 15
ATOM 24771 C CA . SER A 1 3 ? 10.009 9.933 6.406 1.00 1.52 3 SER A CA 15
ATOM 24772 C C . SER A 1 3 ? 9.580 8.673 5.661 1.00 63.32 3 SER A C 15
ATOM 24773 O O . SER A 1 3 ? 9.516 8.655 4.432 1.00 33.33 3 SER A O 15
ATOM 24781 N N . VAL A 1 4 ? 9.288 7.618 6.415 1.00 20.13 4 VAL A N 15
ATOM 24782 C CA . VAL A 1 4 ? 8.863 6.352 5.828 1.00 43.34 4 VAL A CA 15
ATOM 24783 C C . VAL A 1 4 ? 7.547 6.509 5.077 1.00 30.44 4 VAL A C 15
ATOM 24784 O O . VAL A 1 4 ? 7.285 5.799 4.107 1.00 11.00 4 VAL A O 15
ATOM 24797 N N . ASN A 1 5 ? 6.719 7.445 5.532 1.00 62.33 5 ASN A N 15
ATOM 24798 C CA . ASN A 1 5 ? 5.427 7.696 4.903 1.00 64.44 5 ASN A CA 15
ATOM 24799 C C . ASN A 1 5 ? 5.598 8.025 3.423 1.00 51.14 5 ASN A C 15
ATOM 24800 O O . ASN A 1 5 ? 4.696 7.797 2.618 1.00 14.40 5 ASN A O 15
ATOM 24811 N N . ASP A 1 6 ? 6.762 8.563 3.073 1.00 33.44 6 ASP A N 15
ATOM 24812 C CA . ASP A 1 6 ? 7.053 8.923 1.690 1.00 20.30 6 ASP A CA 15
ATOM 24813 C C . ASP A 1 6 ? 6.942 7.706 0.777 1.00 72.45 6 ASP A C 15
ATOM 24814 O O . ASP A 1 6 ? 6.179 7.710 -0.190 1.00 42.31 6 ASP A O 15
ATOM 24823 N N . SER A 1 7 ? 7.708 6.666 1.091 1.00 74.33 7 SER A N 15
ATOM 24824 C CA . SER A 1 7 ? 7.699 5.443 0.295 1.00 21.22 7 SER A CA 15
ATOM 24825 C C . SER A 1 7 ? 6.313 4.806 0.292 1.00 72.21 7 SER A C 15
ATOM 24826 O O . SER A 1 7 ? 5.834 4.337 -0.741 1.00 71.05 7 SER A O 15
ATOM 24834 N N . LEU A 1 8 ? 5.672 4.793 1.456 1.00 12.41 8 LEU A N 15
ATOM 24835 C CA . LEU A 1 8 ? 4.340 4.215 1.590 1.00 75.31 8 LEU A CA 15
ATOM 24836 C C . LEU A 1 8 ? 3.368 4.850 0.600 1.00 43.00 8 LEU A C 15
ATOM 24837 O O . LEU A 1 8 ? 2.489 4.179 0.060 1.00 22.44 8 LEU A O 15
ATOM 24853 N N . ASP A 1 9 ? 3.535 6.147 0.366 1.00 14.10 9 ASP A N 15
ATOM 24854 C CA . ASP A 1 9 ? 2.674 6.874 -0.561 1.00 71.43 9 ASP A CA 15
ATOM 24855 C C . ASP A 1 9 ? 2.691 6.222 -1.941 1.00 41.50 9 ASP A C 15
ATOM 24856 O O . ASP A 1 9 ? 1.694 6.248 -2.662 1.00 34.23 9 ASP A O 15
ATOM 24865 N N . ILE A 1 10 ? 3.830 5.641 -2.302 1.00 24.00 10 ILE A N 15
ATOM 24866 C CA . ILE A 1 10 ? 3.977 4.984 -3.594 1.00 12.40 10 ILE A CA 15
ATOM 24867 C C . ILE A 1 10 ? 3.404 3.571 -3.560 1.00 53.31 10 ILE A C 15
ATOM 24868 O O . ILE A 1 10 ? 2.679 3.162 -4.467 1.00 23.13 10 ILE A O 15
ATOM 24884 N N . VAL A 1 11 ? 3.734 2.830 -2.508 1.00 43.04 11 VAL A N 15
ATOM 24885 C CA . VAL A 1 11 ? 3.251 1.463 -2.354 1.00 50.53 11 VAL A CA 15
ATOM 24886 C C . VAL A 1 11 ? 1.730 1.405 -2.440 1.00 42.25 11 VAL A C 15
ATOM 24887 O O . VAL A 1 11 ? 1.172 0.632 -3.220 1.00 45.53 11 VAL A O 15
ATOM 24900 N N . GLU A 1 12 ? 1.065 2.227 -1.636 1.00 13.03 12 GLU A N 15
ATOM 24901 C CA . GLU A 1 12 ? -0.393 2.269 -1.622 1.00 45.32 12 GLU A CA 15
ATOM 24902 C C . GLU A 1 12 ? -0.935 2.794 -2.948 1.00 53.30 12 GLU A C 15
ATOM 24903 O O . GLU A 1 12 ? -2.003 2.385 -3.402 1.00 10.34 12 GLU A O 15
ATOM 24915 N N . LYS A 1 13 ? -0.190 3.705 -3.565 1.00 55.52 13 LYS A N 15
ATOM 24916 C CA . LYS A 1 13 ? -0.593 4.288 -4.840 1.00 45.23 13 LYS A CA 15
ATOM 24917 C C . LYS A 1 13 ? -0.926 3.199 -5.854 1.00 54.15 13 LYS A C 15
ATOM 24918 O O . LYS A 1 13 ? -1.769 3.391 -6.732 1.00 42.13 13 LYS A O 15
ATOM 24937 N N . LEU A 1 14 ? -0.261 2.056 -5.729 1.00 23.44 14 LEU A N 15
ATOM 24938 C CA . LEU A 1 14 ? -0.489 0.935 -6.634 1.00 12.12 14 LEU A CA 15
ATOM 24939 C C . LEU A 1 14 ? -1.846 0.291 -6.373 1.00 72.54 14 LEU A C 15
ATOM 24940 O O . LEU A 1 14 ? -2.608 0.025 -7.303 1.00 63.52 14 LEU A O 15
ATOM 24956 N N . TYR A 1 15 ? -2.143 0.044 -5.102 1.00 72.32 15 TYR A N 15
ATOM 24957 C CA . TYR A 1 15 ? -3.409 -0.570 -4.718 1.00 14.12 15 TYR A CA 15
ATOM 24958 C C . TYR A 1 15 ? -4.590 0.239 -5.247 1.00 53.33 15 TYR A C 15
ATOM 24959 O O . TYR A 1 15 ? -5.445 -0.283 -5.963 1.00 63.02 15 TYR A O 15
ATOM 24977 N N . LYS A 1 16 ? -4.629 1.518 -4.890 1.00 53.00 16 LYS A N 15
ATOM 24978 C CA . LYS A 1 16 ? -5.702 2.403 -5.329 1.00 10.03 16 LYS A CA 15
ATOM 24979 C C . LYS A 1 16 ? -5.692 2.560 -6.845 1.00 51.34 16 LYS A C 15
ATOM 24980 O O . LYS A 1 16 ? -6.715 2.875 -7.454 1.00 4.12 16 LYS A O 15
ATOM 24999 N N . ASP A 1 17 ? -4.531 2.336 -7.451 1.00 65.14 17 ASP A N 15
ATOM 25000 C CA . ASP A 1 17 ? -4.388 2.449 -8.898 1.00 3.41 17 ASP A CA 15
ATOM 25001 C C . ASP A 1 17 ? -4.971 1.227 -9.600 1.00 32.14 17 ASP A C 15
ATOM 25002 O O . ASP A 1 17 ? -5.267 1.266 -10.793 1.00 11.45 17 ASP A O 15
ATOM 25011 N N . GLY A 1 18 ? -5.134 0.142 -8.850 1.00 24.21 18 GLY A N 15
ATOM 25012 C CA . GLY A 1 18 ? -5.680 -1.078 -9.417 1.00 5.43 18 GLY A CA 15
ATOM 25013 C C . GLY A 1 18 ? -4.686 -2.221 -9.400 1.00 63.00 18 GLY A C 15
ATOM 25014 O O . GLY A 1 18 ? -4.534 -2.937 -10.390 1.00 53.22 18 GLY A O 15
ATOM 25018 N N . VAL A 1 19 ? -4.003 -2.393 -8.272 1.00 63.24 19 VAL A N 15
ATOM 25019 C CA . VAL A 1 19 ? -3.017 -3.458 -8.131 1.00 3.02 19 VAL A CA 15
ATOM 25020 C C . VAL A 1 19 ? -3.355 -4.369 -6.956 1.00 34.31 19 VAL A C 15
ATOM 25021 O O . VAL A 1 19 ? -3.664 -3.915 -5.855 1.00 13.33 19 VAL A O 15
ATOM 25034 N N . PRO A 1 20 ? -3.298 -5.688 -7.194 1.00 20.21 20 PRO A N 15
ATOM 25035 C CA . PRO A 1 20 ? -3.595 -6.691 -6.168 1.00 33.53 20 PRO A CA 15
ATOM 25036 C C . PRO A 1 20 ? -2.528 -6.741 -5.081 1.00 65.14 20 PRO A C 15
ATOM 25037 O O . PRO A 1 20 ? -1.358 -6.445 -5.330 1.00 32.52 20 PRO A O 15
ATOM 25048 N N . VAL A 1 21 ? -2.935 -7.119 -3.873 1.00 71.11 21 VAL A N 15
ATOM 25049 C CA . VAL A 1 21 ? -2.013 -7.210 -2.748 1.00 23.14 21 VAL A CA 15
ATOM 25050 C C . VAL A 1 21 ? -0.795 -8.056 -3.102 1.00 52.14 21 VAL A C 15
ATOM 25051 O O . VAL A 1 21 ? 0.335 -7.717 -2.750 1.00 5.33 21 VAL A O 15
ATOM 25064 N N . LYS A 1 22 ? -1.032 -9.160 -3.804 1.00 52.54 22 LYS A N 15
ATOM 25065 C CA . LYS A 1 22 ? 0.046 -10.055 -4.209 1.00 52.31 22 LYS A CA 15
ATOM 25066 C C . LYS A 1 22 ? 1.080 -9.315 -5.052 1.00 13.22 22 LYS A C 15
ATOM 25067 O O . LYS A 1 22 ? 2.282 -9.539 -4.912 1.00 73.11 22 LYS A O 15
ATOM 25086 N N . GLU A 1 23 ? 0.605 -8.431 -5.923 1.00 74.04 23 GLU A N 15
ATOM 25087 C CA . GLU A 1 23 ? 1.490 -7.658 -6.787 1.00 35.11 23 GLU A CA 15
ATOM 25088 C C . GLU A 1 23 ? 2.136 -6.510 -6.016 1.00 63.10 23 GLU A C 15
ATOM 25089 O O . GLU A 1 23 ? 3.337 -6.268 -6.135 1.00 23.21 23 GLU A O 15
ATOM 25101 N N . ILE A 1 24 ? 1.330 -5.808 -5.227 1.00 33.10 24 ILE A N 15
ATOM 25102 C CA . ILE A 1 24 ? 1.822 -4.686 -4.436 1.00 61.44 24 ILE A CA 15
ATOM 25103 C C . ILE A 1 24 ? 3.004 -5.104 -3.567 1.00 31.35 24 ILE A C 15
ATOM 25104 O O . ILE A 1 24 ? 3.989 -4.377 -3.450 1.00 13.40 24 ILE A O 15
ATOM 25120 N N . ALA A 1 25 ? 2.896 -6.281 -2.959 1.00 63.11 25 ALA A N 15
ATOM 25121 C CA . ALA A 1 25 ? 3.957 -6.798 -2.102 1.00 54.43 25 ALA A CA 15
ATOM 25122 C C . ALA A 1 25 ? 5.279 -6.884 -2.858 1.00 1.25 25 ALA A C 15
ATOM 25123 O O . ALA A 1 25 ? 6.323 -6.473 -2.351 1.00 44.32 25 ALA A O 15
ATOM 25130 N N . LYS A 1 26 ? 5.228 -7.421 -4.072 1.00 0.41 26 LYS A N 15
ATOM 25131 C CA . LYS A 1 26 ? 6.422 -7.560 -4.898 1.00 51.12 26 LYS A CA 15
ATOM 25132 C C . LYS A 1 26 ? 6.906 -6.199 -5.387 1.00 42.24 26 LYS A C 15
ATOM 25133 O O . LYS A 1 26 ? 8.104 -5.991 -5.584 1.00 61.04 26 LYS A O 15
ATOM 25152 N N . ARG A 1 27 ? 5.970 -5.277 -5.580 1.00 13.33 27 ARG A N 15
ATOM 25153 C CA . ARG A 1 27 ? 6.303 -3.936 -6.047 1.00 21.03 27 ARG A CA 15
ATOM 25154 C C . ARG A 1 27 ? 7.077 -3.167 -4.981 1.00 2.40 27 ARG A C 15
ATOM 25155 O O . ARG A 1 27 ? 8.124 -2.581 -5.261 1.00 20.35 27 ARG A O 15
ATOM 25176 N N . SER A 1 28 ? 6.556 -3.173 -3.758 1.00 41.11 28 SER A N 15
ATOM 25177 C CA . SER A 1 28 ? 7.197 -2.472 -2.651 1.00 15.23 28 SER A CA 15
ATOM 25178 C C . SER A 1 28 ? 8.187 -3.382 -1.932 1.00 44.12 28 SER A C 15
ATOM 25179 O O . SER A 1 28 ? 8.813 -2.984 -0.950 1.00 54.35 28 SER A O 15
ATOM 25187 N N . ASN A 1 29 ? 8.323 -4.608 -2.427 1.00 74.22 29 ASN A N 15
ATOM 25188 C CA . ASN A 1 29 ? 9.236 -5.576 -1.833 1.00 62.15 29 ASN A CA 15
ATOM 25189 C C . ASN A 1 29 ? 8.864 -5.855 -0.379 1.00 14.34 29 ASN A C 15
ATOM 25190 O O . ASN A 1 29 ? 9.715 -6.220 0.431 1.00 71.51 29 ASN A O 15
ATOM 25201 N N . ASN A 1 30 ? 7.586 -5.677 -0.057 1.00 71.14 30 ASN A N 15
ATOM 25202 C CA . ASN A 1 30 ? 7.102 -5.908 1.299 1.00 35.42 30 ASN A CA 15
ATOM 25203 C C . ASN A 1 30 ? 6.408 -7.263 1.404 1.00 62.21 30 ASN A C 15
ATOM 25204 O O . ASN A 1 30 ? 6.225 -7.958 0.405 1.00 13.34 30 ASN A O 15
ATOM 25215 N N . SER A 1 31 ? 6.025 -7.632 2.622 1.00 21.51 31 SER A N 15
ATOM 25216 C CA . SER A 1 31 ? 5.354 -8.906 2.860 1.00 44.13 31 SER A CA 15
ATOM 25217 C C . SER A 1 31 ? 3.842 -8.756 2.728 1.00 52.12 31 SER A C 15
ATOM 25218 O O . SER A 1 31 ? 3.298 -7.667 2.903 1.00 34.42 31 SER A O 15
ATOM 25226 N N . MET A 1 32 ? 3.170 -9.860 2.418 1.00 51.34 32 MET A N 15
ATOM 25227 C CA . MET A 1 32 ? 1.720 -9.853 2.263 1.00 1.42 32 MET A CA 15
ATOM 25228 C C . MET A 1 32 ? 1.043 -9.286 3.507 1.00 53.05 32 MET A C 15
ATOM 25229 O O . MET A 1 32 ? 0.024 -8.601 3.413 1.00 63.04 32 MET A O 15
ATOM 25243 N N . SER A 1 33 ? 1.616 -9.575 4.670 1.00 24.44 33 SER A N 15
ATOM 25244 C CA . SER A 1 33 ? 1.065 -9.098 5.934 1.00 51.03 33 SER A CA 15
ATOM 25245 C C . SER A 1 33 ? 1.442 -7.639 6.173 1.00 10.10 33 SER A C 15
ATOM 25246 O O . SER A 1 33 ? 0.807 -6.943 6.966 1.00 25.34 33 SER A O 15
ATOM 25254 N N . THR A 1 34 ? 2.481 -7.182 5.481 1.00 14.34 34 THR A N 15
ATOM 25255 C CA . THR A 1 34 ? 2.944 -5.806 5.618 1.00 5.11 34 THR A CA 15
ATOM 25256 C C . THR A 1 34 ? 2.148 -4.866 4.721 1.00 3.54 34 THR A C 15
ATOM 25257 O O . THR A 1 34 ? 1.650 -3.834 5.174 1.00 74.45 34 THR A O 15
ATOM 25268 N N . VAL A 1 35 ? 2.030 -5.228 3.447 1.00 2.43 35 VAL A N 15
ATOM 25269 C CA . VAL A 1 35 ? 1.292 -4.416 2.487 1.00 34.03 35 VAL A CA 15
ATOM 25270 C C . VAL A 1 35 ? -0.184 -4.332 2.859 1.00 22.30 35 VAL A C 15
ATOM 25271 O O . VAL A 1 35 ? -0.728 -3.243 3.041 1.00 3.14 35 VAL A O 15
ATOM 25284 N N . TYR A 1 36 ? -0.827 -5.489 2.969 1.00 15.41 36 TYR A N 15
ATOM 25285 C CA . TYR A 1 36 ? -2.242 -5.547 3.318 1.00 54.24 36 TYR A CA 15
ATOM 25286 C C . TYR A 1 36 ? -2.526 -4.736 4.578 1.00 14.12 36 TYR A C 15
ATOM 25287 O O . TYR A 1 36 ? -3.555 -4.067 4.682 1.00 5.22 36 TYR A O 15
ATOM 25305 N N . LYS A 1 37 ? -1.607 -4.800 5.535 1.00 54.22 37 LYS A N 15
ATOM 25306 C CA . LYS A 1 37 ? -1.755 -4.072 6.789 1.00 14.53 37 LYS A CA 15
ATOM 25307 C C . LYS A 1 37 ? -1.840 -2.569 6.539 1.00 45.01 37 LYS A C 15
ATOM 25308 O O . LYS A 1 37 ? -2.514 -1.845 7.272 1.00 65.23 37 LYS A O 15
ATOM 25327 N N . ALA A 1 38 ? -1.155 -2.107 5.498 1.00 11.12 38 ALA A N 15
ATOM 25328 C CA . ALA A 1 38 ? -1.156 -0.692 5.150 1.00 54.01 38 ALA A CA 15
ATOM 25329 C C . ALA A 1 38 ? -2.442 -0.306 4.427 1.00 13.01 38 ALA A C 15
ATOM 25330 O O . ALA A 1 38 ? -3.047 0.726 4.723 1.00 74.51 38 ALA A O 15
ATOM 25337 N N . LEU A 1 39 ? -2.855 -1.139 3.478 1.00 54.11 39 LEU A N 15
ATOM 25338 C CA . LEU A 1 39 ? -4.070 -0.885 2.711 1.00 4.01 39 LEU A CA 15
ATOM 25339 C C . LEU A 1 39 ? -5.253 -0.620 3.638 1.00 63.44 39 LEU A C 15
ATOM 25340 O O . LEU A 1 39 ? -5.977 0.359 3.470 1.00 53.22 39 LEU A O 15
ATOM 25356 N N . GLU A 1 40 ? -5.439 -1.502 4.616 1.00 14.05 40 GLU A N 15
ATOM 25357 C CA . GLU A 1 40 ? -6.534 -1.362 5.570 1.00 74.25 40 GLU A CA 15
ATOM 25358 C C . GLU A 1 40 ? -6.417 -0.052 6.344 1.00 73.12 40 GLU A C 15
ATOM 25359 O O . GLU A 1 40 ? -7.405 0.462 6.870 1.00 70.23 40 GLU A O 15
ATOM 25371 N N . LYS A 1 41 ? -5.204 0.483 6.410 1.00 42.54 41 LYS A N 15
ATOM 25372 C CA . LYS A 1 41 ? -4.954 1.733 7.118 1.00 33.23 41 LYS A CA 15
ATOM 25373 C C . LYS A 1 41 ? -5.382 2.931 6.275 1.00 71.14 41 LYS A C 15
ATOM 25374 O O . LYS A 1 41 ? -6.100 3.813 6.750 1.00 72.11 41 LYS A O 15
ATOM 25393 N N . LEU A 1 42 ? -4.939 2.956 5.023 1.00 61.53 42 LEU A N 15
ATOM 25394 C CA . LEU A 1 42 ? -5.277 4.045 4.113 1.00 71.32 42 LEU A CA 15
ATOM 25395 C C . LEU A 1 42 ? -6.752 3.993 3.727 1.00 63.22 42 LEU A C 15
ATOM 25396 O O . LEU A 1 42 ? -7.447 5.009 3.757 1.00 25.00 42 LEU A O 15
ATOM 25412 N N . GLU A 1 43 ? -7.223 2.803 3.366 1.00 12.25 43 GLU A N 15
ATOM 25413 C CA . GLU A 1 43 ? -8.615 2.621 2.976 1.00 33.43 43 GLU A CA 15
ATOM 25414 C C . GLU A 1 43 ? -9.557 3.147 4.055 1.00 31.32 43 GLU A C 15
ATOM 25415 O O . GLU A 1 43 ? -10.558 3.798 3.758 1.00 74.23 43 GLU A O 15
ATOM 25427 N N . ALA A 1 44 ? -9.228 2.860 5.310 1.00 60.42 44 ALA A N 15
ATOM 25428 C CA . ALA A 1 44 ? -10.042 3.305 6.435 1.00 70.52 44 ALA A CA 15
ATOM 25429 C C . ALA A 1 44 ? -10.110 4.827 6.495 1.00 72.32 44 ALA A C 15
ATOM 25430 O O . ALA A 1 44 ? -11.014 5.393 7.107 1.00 30.53 44 ALA A O 15
ATOM 25437 N N . MET A 1 45 ? -9.146 5.483 5.857 1.00 12.11 45 MET A N 15
ATOM 25438 C CA . MET A 1 45 ? -9.098 6.940 5.838 1.00 42.13 45 MET A CA 15
ATOM 25439 C C . MET A 1 45 ? -9.630 7.485 4.517 1.00 15.40 45 MET A C 15
ATOM 25440 O O . MET A 1 45 ? -10.050 8.639 4.434 1.00 34.40 45 MET A O 15
ATOM 25454 N N . GLY A 1 46 ? -9.609 6.648 3.484 1.00 51.05 46 GLY A N 15
ATOM 25455 C CA . GLY A 1 46 ? -10.091 7.064 2.181 1.00 52.12 46 GLY A CA 15
ATOM 25456 C C . GLY A 1 46 ? -8.991 7.642 1.312 1.00 23.34 46 GLY A C 15
ATOM 25457 O O . GLY A 1 46 ? -9.238 8.524 0.490 1.00 30.30 46 GLY A O 15
ATOM 25461 N N . ARG A 1 47 ? -7.772 7.145 1.496 1.00 20.05 47 ARG A N 15
ATOM 25462 C CA . ARG A 1 47 ? -6.629 7.620 0.726 1.00 15.52 47 ARG A CA 15
ATOM 25463 C C . ARG A 1 47 ? -6.454 6.800 -0.549 1.00 35.44 47 ARG A C 15
ATOM 25464 O O . ARG A 1 47 ? -6.124 7.340 -1.606 1.00 34.34 47 ARG A O 15
ATOM 25485 N N . ILE A 1 48 ? -6.679 5.495 -0.442 1.00 63.32 48 ILE A N 15
ATOM 25486 C CA . ILE A 1 48 ? -6.546 4.601 -1.586 1.00 13.45 48 ILE A CA 15
ATOM 25487 C C . ILE A 1 48 ? -7.892 4.380 -2.268 1.00 41.53 48 ILE A C 15
ATOM 25488 O O . ILE A 1 48 ? -8.182 3.287 -2.755 1.00 24.21 48 ILE A O 15
ATOM 25504 N N . LYS A 1 49 ? -8.711 5.426 -2.303 1.00 61.52 49 LYS A N 15
ATOM 25505 C CA . LYS A 1 49 ? -10.026 5.349 -2.929 1.00 42.53 49 LYS A CA 15
ATOM 25506 C C . LYS A 1 49 ? -10.367 6.655 -3.639 1.00 22.35 49 LYS A C 15
ATOM 25507 O O . LYS A 1 49 ? -10.228 7.737 -3.068 1.00 43.43 49 LYS A O 15
ATOM 25526 N N . ARG A 1 50 ? -10.817 6.547 -4.884 1.00 71.21 50 ARG A N 15
ATOM 25527 C CA . ARG A 1 50 ? -11.180 7.720 -5.670 1.00 73.22 50 ARG A CA 15
ATOM 25528 C C . ARG A 1 50 ? -12.205 8.574 -4.931 1.00 54.22 50 ARG A C 15
ATOM 25529 O O . ARG A 1 50 ? -13.222 8.069 -4.454 1.00 63.13 50 ARG A O 15
ATOM 25550 N N . ARG A 1 51 ? -11.932 9.872 -4.840 1.00 61.44 51 ARG A N 15
ATOM 25551 C CA . ARG A 1 51 ? -12.829 10.796 -4.157 1.00 72.44 51 ARG A CA 15
ATOM 25552 C C . ARG A 1 51 ? -13.282 11.909 -5.098 1.00 31.40 51 ARG A C 15
ATOM 25553 O O . ARG A 1 51 ? -13.028 11.861 -6.302 1.00 44.31 51 ARG A O 15
ATOM 25574 N N . LYS A 1 52 ? -13.956 12.909 -4.541 1.00 32.11 52 LYS A N 15
ATOM 25575 C CA . LYS A 1 52 ? -14.444 14.034 -5.329 1.00 11.35 52 LYS A CA 15
ATOM 25576 C C . LYS A 1 52 ? -13.296 14.736 -6.047 1.00 54.15 52 LYS A C 15
ATOM 25577 O O . LYS A 1 52 ? -13.300 14.860 -7.271 1.00 11.00 52 LYS A O 15
ATOM 25596 N N . GLY A 1 53 ? -12.313 15.192 -5.277 1.00 64.24 53 GLY A N 15
ATOM 25597 C CA . GLY A 1 53 ? -11.171 15.873 -5.858 1.00 12.41 53 GLY A CA 15
ATOM 25598 C C . GLY A 1 53 ? -10.764 17.100 -5.066 1.00 54.22 53 GLY A C 15
ATOM 25599 O O . GLY A 1 53 ? -10.231 16.987 -3.963 1.00 44.41 53 GLY A O 15
ATOM 25603 N N . ARG A 1 54 ? -11.015 18.277 -5.632 1.00 40.42 54 ARG A N 15
ATOM 25604 C CA . ARG A 1 54 ? -10.668 19.530 -4.974 1.00 21.03 54 ARG A CA 15
ATOM 25605 C C . ARG A 1 54 ? -9.178 19.580 -4.647 1.00 32.40 54 ARG A C 15
ATOM 25606 O O . ARG A 1 54 ? -8.782 20.055 -3.584 1.00 43.51 54 ARG A O 15
ATOM 25627 N N . TYR A 1 55 ? -8.360 19.084 -5.568 1.00 14.52 55 TYR A N 15
ATOM 25628 C CA . TYR A 1 55 ? -6.915 19.069 -5.378 1.00 21.01 55 TYR A CA 15
ATOM 25629 C C . TYR A 1 55 ? -6.201 18.634 -6.655 1.00 24.51 55 TYR A C 15
ATOM 25630 O O . TYR A 1 55 ? -5.283 19.306 -7.125 1.00 64.21 55 TYR A O 15
ATOM 25648 N N . ARG A 1 56 ? -6.631 17.505 -7.209 1.00 14.43 56 ARG A N 15
ATOM 25649 C CA . ARG A 1 56 ? -6.034 16.980 -8.431 1.00 74.43 56 ARG A CA 15
ATOM 25650 C C . ARG A 1 56 ? -4.542 16.725 -8.241 1.00 21.03 56 ARG A C 15
ATOM 25651 O O . ARG A 1 56 ? -3.995 16.962 -7.164 1.00 72.33 56 ARG A O 15
ATOM 25672 N N . GLN A 1 57 ? -3.891 16.242 -9.294 1.00 63.22 57 GLN A N 15
ATOM 25673 C CA . GLN A 1 57 ? -2.462 15.953 -9.242 1.00 12.43 57 GLN A CA 15
ATOM 25674 C C . GLN A 1 57 ? -1.795 16.265 -10.578 1.00 21.33 57 GLN A C 15
ATOM 25675 O O . GLN A 1 57 ? -2.444 16.734 -11.513 1.00 0.24 57 GLN A O 15
ATOM 25689 N N . HIS A 1 58 ? -0.495 15.999 -10.661 1.00 0.15 58 HIS A N 15
ATOM 25690 C CA . HIS A 1 58 ? 0.259 16.250 -11.883 1.00 45.14 58 HIS A CA 15
ATOM 25691 C C . HIS A 1 58 ? 1.518 15.390 -11.930 1.00 64.15 58 HIS A C 15
ATOM 25692 O O . HIS A 1 58 ? 2.636 15.905 -11.880 1.00 40.54 58 HIS A O 15
ATOM 25706 N N . ARG A 1 59 ? 1.330 14.078 -12.025 1.00 42.13 59 ARG A N 15
ATOM 25707 C CA . ARG A 1 59 ? 2.451 13.147 -12.077 1.00 30.21 59 ARG A CA 15
ATOM 25708 C C . ARG A 1 59 ? 2.113 11.938 -12.945 1.00 22.40 59 ARG A C 15
ATOM 25709 O O . ARG A 1 59 ? 1.373 11.048 -12.525 1.00 32.33 59 ARG A O 15
ATOM 25730 N N . ARG A 1 60 ? 2.661 11.912 -14.156 1.00 4.44 60 ARG A N 15
ATOM 25731 C CA . ARG A 1 60 ? 2.417 10.815 -15.082 1.00 60.54 60 ARG A CA 15
ATOM 25732 C C . ARG A 1 60 ? 3.689 10.004 -15.313 1.00 3.33 60 ARG A C 15
ATOM 25733 O O . ARG A 1 60 ? 3.832 8.893 -14.799 1.00 50.01 60 ARG A O 15
ATOM 25754 N N . LEU A 1 61 ? 4.610 10.566 -16.087 1.00 1.24 61 LEU A N 15
ATOM 25755 C CA . LEU A 1 61 ? 5.871 9.897 -16.386 1.00 71.55 61 LEU A CA 15
ATOM 25756 C C . LEU A 1 61 ? 7.039 10.874 -16.306 1.00 21.23 61 LEU A C 15
ATOM 25757 O O . LEU A 1 61 ? 7.809 10.860 -15.346 1.00 3.30 61 LEU A O 15
ATOM 25773 N N . THR A 1 62 ? 7.164 11.723 -17.321 1.00 41.11 62 THR A N 15
ATOM 25774 C CA . THR A 1 62 ? 8.237 12.708 -17.365 1.00 54.32 62 THR A CA 15
ATOM 25775 C C . THR A 1 62 ? 7.718 14.102 -17.034 1.00 25.12 62 THR A C 15
ATOM 25776 O O . THR A 1 62 ? 6.530 14.384 -17.187 1.00 10.04 62 THR A O 15
ATOM 25787 N N . GLU A 1 63 ? 8.616 14.971 -16.578 1.00 74.15 63 GLU A N 15
ATOM 25788 C CA . GLU A 1 63 ? 8.247 16.336 -16.225 1.00 15.42 63 GLU A CA 15
ATOM 25789 C C . GLU A 1 63 ? 7.766 17.105 -17.453 1.00 73.21 63 GLU A C 15
ATOM 25790 O O . GLU A 1 63 ? 6.860 17.932 -17.363 1.00 74.03 63 GLU A O 15
ATOM 25802 N N . GLU A 1 64 ? 8.380 16.825 -18.598 1.00 44.43 64 GLU A N 15
ATOM 25803 C CA . GLU A 1 64 ? 8.017 17.491 -19.842 1.00 53.25 64 GLU A CA 15
ATOM 25804 C C . GLU A 1 64 ? 6.701 16.943 -20.387 1.00 54.22 64 GLU A C 15
ATOM 25805 O O . GLU A 1 64 ? 5.933 17.665 -21.023 1.00 60.14 64 GLU A O 15
ATOM 25817 N N . GLU A 1 65 ? 6.449 15.663 -20.135 1.00 10.12 65 GLU A N 15
ATOM 25818 C CA . GLU A 1 65 ? 5.227 15.019 -20.601 1.00 4.11 65 GLU A CA 15
ATOM 25819 C C . GLU A 1 65 ? 3.999 15.643 -19.946 1.00 14.03 65 GLU A C 15
ATOM 25820 O O . GLU A 1 65 ? 2.952 15.793 -20.579 1.00 23.35 65 GLU A O 15
ATOM 25832 N N . LEU A 1 66 ? 4.133 16.006 -18.675 1.00 52.23 66 LEU A N 15
ATOM 25833 C CA . LEU A 1 66 ? 3.034 16.614 -17.933 1.00 44.42 66 LEU A CA 15
ATOM 25834 C C . LEU A 1 66 ? 2.703 17.997 -18.485 1.00 52.35 66 LEU A C 15
ATOM 25835 O O . LEU A 1 66 ? 1.549 18.423 -18.468 1.00 54.11 66 LEU A O 15
ATOM 25851 N N . ALA A 1 67 ? 3.724 18.692 -18.976 1.00 21.00 67 ALA A N 15
ATOM 25852 C CA . ALA A 1 67 ? 3.542 20.025 -19.538 1.00 22.15 67 ALA A CA 15
ATOM 25853 C C . ALA A 1 67 ? 3.016 19.951 -20.967 1.00 32.53 67 ALA A C 15
ATOM 25854 O O . ALA A 1 67 ? 2.334 20.863 -21.438 1.00 45.11 67 ALA A O 15
ATOM 25861 N N . THR A 1 68 ? 3.334 18.859 -21.655 1.00 43.42 68 THR A N 15
ATOM 25862 C CA . THR A 1 68 ? 2.896 18.667 -23.031 1.00 33.31 68 THR A CA 15
ATOM 25863 C C . THR A 1 68 ? 1.482 18.101 -23.083 1.00 0.04 68 THR A C 15
ATOM 25864 O O . THR A 1 68 ? 0.665 18.522 -23.903 1.00 10.02 68 THR A O 15
ATOM 25875 N N . ILE A 1 69 ? 1.198 17.147 -22.203 1.00 50.05 69 ILE A N 15
ATOM 25876 C CA . ILE A 1 69 ? -0.119 16.525 -22.149 1.00 11.02 69 ILE A CA 15
ATOM 25877 C C . ILE A 1 69 ? -1.197 17.550 -21.814 1.00 42.00 69 ILE A C 15
ATOM 25878 O O . ILE A 1 69 ? -2.307 17.494 -22.343 1.00 62.21 69 ILE A O 15
ATOM 25894 N N . ARG A 1 70 ? -0.862 18.486 -20.932 1.00 41.43 70 ARG A N 15
ATOM 25895 C CA . ARG A 1 70 ? -1.801 19.525 -20.526 1.00 64.20 70 ARG A CA 15
ATOM 25896 C C . ARG A 1 70 ? -2.309 20.302 -21.737 1.00 71.33 70 ARG A C 15
ATOM 25897 O O . ARG A 1 70 ? -3.383 20.900 -21.696 1.00 74.22 70 ARG A O 15
ATOM 25918 N N . GLU A 1 71 ? -1.527 20.287 -22.813 1.00 35.03 71 GLU A N 15
ATOM 25919 C CA . GLU A 1 71 ? -1.899 20.992 -24.034 1.00 42.44 71 GLU A CA 15
ATOM 25920 C C . GLU A 1 71 ? -3.293 20.580 -24.498 1.00 50.25 71 GLU A C 15
ATOM 25921 O O . GLU A 1 71 ? -4.022 21.374 -25.095 1.00 4.52 71 GLU A O 15
ATOM 25933 N N . LEU A 1 72 ? -3.657 19.333 -24.221 1.00 63.21 72 LEU A N 15
ATOM 25934 C CA . LEU A 1 72 ? -4.964 18.814 -24.610 1.00 64.41 72 LEU A CA 15
ATOM 25935 C C . LEU A 1 72 ? -6.083 19.719 -24.105 1.00 61.12 72 LEU A C 15
ATOM 25936 O O . LEU A 1 72 ? -7.193 19.706 -24.636 1.00 53.42 72 LEU A O 15
ATOM 25952 N N . TYR A 1 73 ? -5.781 20.506 -23.077 1.00 73.52 73 TYR A N 15
ATOM 25953 C CA . TYR A 1 73 ? -6.762 21.418 -22.500 1.00 64.12 73 TYR A CA 15
ATOM 25954 C C . TYR A 1 73 ? -6.905 22.674 -23.354 1.00 53.11 73 TYR A C 15
ATOM 25955 O O . TYR A 1 73 ? -8.007 23.195 -23.532 1.00 11.23 73 TYR A O 15
ATOM 25973 N N . LEU A 1 74 ? -5.785 23.154 -23.882 1.00 11.24 74 LEU A N 15
ATOM 25974 C CA . LEU A 1 74 ? -5.785 24.350 -24.719 1.00 44.22 74 LEU A CA 15
ATOM 25975 C C . LEU A 1 74 ? -6.361 24.048 -26.098 1.00 21.25 74 LEU A C 15
ATOM 25976 O O . LEU A 1 74 ? -7.178 24.807 -26.620 1.00 75.02 74 LEU A O 15
ATOM 25992 N N . LYS A 1 75 ? -5.933 22.935 -26.682 1.00 73.44 75 LYS A N 15
ATOM 25993 C CA . LYS A 1 75 ? -6.409 22.530 -28.000 1.00 33.22 75 LYS A CA 15
ATOM 25994 C C . LYS A 1 75 ? -7.744 21.798 -27.894 1.00 74.24 75 LYS A C 15
ATOM 25995 O O . LYS A 1 75 ? -8.487 21.698 -28.870 1.00 53.04 75 LYS A O 15
ATOM 26014 N N . GLY A 1 76 ? -8.042 21.288 -26.703 1.00 74.44 76 GLY A N 15
ATOM 26015 C CA . GLY A 1 76 ? -9.288 20.574 -26.494 1.00 25.22 76 GLY A CA 15
ATOM 26016 C C . GLY A 1 76 ? -9.221 19.139 -26.977 1.00 73.24 76 GLY A C 15
ATOM 26017 O O . GLY A 1 76 ? -10.249 18.480 -27.133 1.00 12.24 76 GLY A O 15
ATOM 26021 N N . ALA A 1 77 ? -8.008 18.652 -27.219 1.00 4.35 77 ALA A N 15
ATOM 26022 C CA . ALA A 1 77 ? -7.812 17.286 -27.687 1.00 14.51 77 ALA A CA 15
ATOM 26023 C C . ALA A 1 77 ? -8.318 16.276 -26.663 1.00 21.41 77 ALA A C 15
ATOM 26024 O O . ALA A 1 77 ? -8.682 16.639 -25.543 1.00 51.13 77 ALA A O 15
ATOM 26031 N N . THR A 1 78 ? -8.341 15.005 -27.053 1.00 53.41 78 THR A N 15
ATOM 26032 C CA . THR A 1 78 ? -8.804 13.943 -26.170 1.00 41.11 78 THR A CA 15
ATOM 26033 C C . THR A 1 78 ? -7.680 12.964 -25.849 1.00 54.34 78 THR A C 15
ATOM 26034 O O . THR A 1 78 ? -6.561 13.104 -26.344 1.00 13.34 78 THR A O 15
ATOM 26045 N N . VAL A 1 79 ? -7.984 11.972 -25.018 1.00 55.11 79 VAL A N 15
ATOM 26046 C CA . VAL A 1 79 ? -6.999 10.969 -24.632 1.00 73.04 79 VAL A CA 15
ATOM 26047 C C . VAL A 1 79 ? -6.384 10.303 -25.859 1.00 3.41 79 VAL A C 15
ATOM 26048 O O . VAL A 1 79 ? -5.217 9.913 -25.846 1.00 65.10 79 VAL A O 15
ATOM 26061 N N . TYR A 1 80 ? -7.177 10.178 -26.917 1.00 44.33 80 TYR A N 15
ATOM 26062 C CA . TYR A 1 80 ? -6.711 9.558 -28.152 1.00 20.31 80 TYR A CA 15
ATOM 26063 C C . TYR A 1 80 ? -5.753 10.481 -28.898 1.00 3.21 80 TYR A C 15
ATOM 26064 O O . TYR A 1 80 ? -4.915 10.026 -29.675 1.00 30.21 80 TYR A O 15
ATOM 26082 N N . GLU A 1 81 ? -5.883 11.781 -28.654 1.00 33.32 81 GLU A N 15
ATOM 26083 C CA . GLU A 1 81 ? -5.030 12.769 -29.302 1.00 11.33 81 GLU A CA 15
ATOM 26084 C C . GLU A 1 81 ? -3.645 12.795 -28.661 1.00 12.42 81 GLU A C 15
ATOM 26085 O O . GLU A 1 81 ? -2.629 12.683 -29.349 1.00 15.22 81 GLU A O 15
ATOM 26097 N N . ILE A 1 82 ? -3.613 12.945 -27.342 1.00 25.11 82 ILE A N 15
ATOM 26098 C CA . ILE A 1 82 ? -2.354 12.985 -26.608 1.00 52.02 82 ILE A CA 15
ATOM 26099 C C . ILE A 1 82 ? -1.496 11.763 -26.920 1.00 13.31 82 ILE A C 15
ATOM 26100 O O . ILE A 1 82 ? -0.268 11.841 -26.928 1.00 60.40 82 ILE A O 15
ATOM 26116 N N . ALA A 1 83 ? -2.152 10.637 -27.180 1.00 34.44 83 ALA A N 15
ATOM 26117 C CA . ALA A 1 83 ? -1.450 9.400 -27.497 1.00 70.20 83 ALA A CA 15
ATOM 26118 C C . ALA A 1 83 ? -0.636 9.544 -28.779 1.00 10.43 83 ALA A C 15
ATOM 26119 O O . ALA A 1 83 ? 0.549 9.213 -28.813 1.00 45.11 83 ALA A O 15
ATOM 26126 N N . ARG A 1 84 ? -1.279 10.039 -29.831 1.00 62.33 84 ARG A N 15
ATOM 26127 C CA . ARG A 1 84 ? -0.615 10.225 -31.115 1.00 63.34 84 ARG A CA 15
ATOM 26128 C C . ARG A 1 84 ? 0.350 11.406 -31.062 1.00 63.15 84 ARG A C 15
ATOM 26129 O O . ARG A 1 84 ? 1.477 11.321 -31.550 1.00 31.33 84 ARG A O 15
ATOM 26150 N N . GLN A 1 85 ? -0.100 12.505 -30.466 1.00 42.12 85 GLN A N 15
ATOM 26151 C CA . GLN A 1 85 ? 0.723 13.703 -30.351 1.00 41.21 85 GLN A CA 15
ATOM 26152 C C . GLN A 1 85 ? 2.064 13.381 -29.701 1.00 64.13 85 GLN A C 15
ATOM 26153 O O . GLN A 1 85 ? 3.123 13.654 -30.269 1.00 42.31 85 GLN A O 15
ATOM 26167 N N . LEU A 1 86 ? 2.014 12.798 -28.508 1.00 54.31 86 LEU A N 15
ATOM 26168 C CA . LEU A 1 86 ? 3.226 12.439 -27.781 1.00 1.33 86 LEU A CA 15
ATOM 26169 C C . LEU A 1 86 ? 3.801 11.123 -28.295 1.00 54.44 86 LEU A C 15
ATOM 26170 O O . LEU A 1 86 ? 4.908 10.733 -27.931 1.00 41.51 86 LEU A O 15
ATOM 26186 N N . GLY A 1 87 ? 3.040 10.444 -29.149 1.00 12.21 87 GLY A N 15
ATOM 26187 C CA . GLY A 1 87 ? 3.491 9.181 -29.702 1.00 72.10 87 GLY A CA 15
ATOM 26188 C C . GLY A 1 87 ? 3.543 8.079 -28.664 1.00 24.13 87 GLY A C 15
ATOM 26189 O O . GLY A 1 87 ? 4.217 7.066 -28.856 1.00 10.43 87 GLY A O 15
ATOM 26193 N N . ARG A 1 88 ? 2.831 8.275 -27.559 1.00 2.32 88 ARG A N 15
ATOM 26194 C CA . ARG A 1 88 ? 2.801 7.291 -26.484 1.00 64.20 88 ARG A CA 15
ATOM 26195 C C . ARG A 1 88 ? 2.125 6.002 -26.944 1.00 35.12 88 ARG A C 15
ATOM 26196 O O . ARG A 1 88 ? 1.345 5.989 -27.897 1.00 50.24 88 ARG A O 15
ATOM 26217 N N . PRO A 1 89 ? 2.429 4.894 -26.253 1.00 74.34 89 PRO A N 15
ATOM 26218 C CA . PRO A 1 89 ? 1.861 3.581 -26.574 1.00 62.02 89 PRO A CA 15
ATOM 26219 C C . PRO A 1 89 ? 0.375 3.496 -26.245 1.00 41.02 89 PRO A C 15
ATOM 26220 O O . PRO A 1 89 ? -0.247 2.448 -26.410 1.00 73.34 89 PRO A O 15
ATOM 26231 N N . GLU A 1 90 ? -0.188 4.607 -25.779 1.00 22.22 90 GLU A N 15
ATOM 26232 C CA . GLU A 1 90 ? -1.602 4.656 -25.426 1.00 74.25 90 GLU A CA 15
ATOM 26233 C C . GLU A 1 90 ? -1.852 3.977 -24.083 1.00 50.21 90 GLU A C 15
ATOM 26234 O O . GLU A 1 90 ? -2.361 4.595 -23.148 1.00 33.31 90 GLU A O 15
ATOM 26246 N N . SER A 1 91 ? -1.490 2.700 -23.995 1.00 15.42 91 SER A N 15
ATOM 26247 C CA . SER A 1 91 ? -1.679 1.935 -22.768 1.00 55.43 91 SER A CA 15
ATOM 26248 C C . SER A 1 91 ? -1.125 2.692 -21.566 1.00 10.40 91 SER A C 15
ATOM 26249 O O . SER A 1 91 ? -1.641 2.578 -20.453 1.00 72.01 91 SER A O 15
ATOM 26257 N N . THR A 1 92 ? -0.068 3.466 -21.796 1.00 73.40 92 THR A N 15
ATOM 26258 C CA . THR A 1 92 ? 0.557 4.242 -20.733 1.00 24.10 92 THR A CA 15
ATOM 26259 C C . THR A 1 92 ? -0.326 5.410 -20.311 1.00 71.22 92 THR A C 15
ATOM 26260 O O . THR A 1 92 ? -0.441 5.717 -19.124 1.00 11.41 92 THR A O 15
ATOM 26271 N N . ILE A 1 93 ? -0.949 6.058 -21.290 1.00 73.40 93 ILE A N 15
ATOM 26272 C CA . ILE A 1 93 ? -1.824 7.192 -21.020 1.00 24.45 93 ILE A CA 15
ATOM 26273 C C . ILE A 1 93 ? -2.854 6.848 -19.949 1.00 23.52 93 ILE A C 15
ATOM 26274 O O . ILE A 1 93 ? -3.028 7.587 -18.979 1.00 52.11 93 ILE A O 15
ATOM 26290 N N . TYR A 1 94 ? -3.534 5.722 -20.130 1.00 63.45 94 TYR A N 15
ATOM 26291 C CA . TYR A 1 94 ? -4.548 5.279 -19.180 1.00 23.00 94 TYR A CA 15
ATOM 26292 C C . TYR A 1 94 ? -3.980 5.219 -17.765 1.00 74.15 94 TYR A C 15
ATOM 26293 O O . TYR A 1 94 ? -4.627 5.639 -16.806 1.00 53.11 94 TYR A O 15
ATOM 26311 N N . TYR A 1 95 ? -2.766 4.695 -17.644 1.00 63.33 95 TYR A N 15
ATOM 26312 C CA . TYR A 1 95 ? -2.110 4.578 -16.347 1.00 73.25 95 TYR A CA 15
ATOM 26313 C C . TYR A 1 95 ? -1.688 5.947 -15.825 1.00 4.43 95 TYR A C 15
ATOM 26314 O O . TYR A 1 95 ? -1.764 6.218 -14.626 1.00 61.43 95 TYR A O 15
ATOM 26332 N N . ALA A 1 96 ? -1.244 6.809 -16.733 1.00 51.31 96 ALA A N 15
ATOM 26333 C CA . ALA A 1 96 ? -0.812 8.152 -16.367 1.00 25.44 96 ALA A CA 15
ATOM 26334 C C . ALA A 1 96 ? -1.947 8.934 -15.713 1.00 53.54 96 ALA A C 15
ATOM 26335 O O . ALA A 1 96 ? -1.792 9.475 -14.618 1.00 3.14 96 ALA A O 15
ATOM 26342 N N . LEU A 1 97 ? -3.087 8.989 -16.392 1.00 11.54 97 LEU A N 15
ATOM 26343 C CA . LEU A 1 97 ? -4.250 9.707 -15.878 1.00 25.31 97 LEU A CA 15
ATOM 26344 C C . LEU A 1 97 ? -4.836 8.994 -14.663 1.00 53.33 97 LEU A C 15
ATOM 26345 O O . LEU A 1 97 ? -5.102 9.615 -13.634 1.00 42.40 97 LEU A O 15
ATOM 26361 N N . LYS A 1 98 ? -5.033 7.686 -14.789 1.00 3.41 98 LYS A N 15
ATOM 26362 C CA . LYS A 1 98 ? -5.583 6.886 -13.701 1.00 13.33 98 LYS A CA 15
ATOM 26363 C C . LYS A 1 98 ? -4.753 7.050 -12.432 1.00 12.14 98 LYS A C 15
ATOM 26364 O O . LYS A 1 98 ? -5.281 7.396 -11.374 1.00 44.21 98 LYS A O 15
ATOM 26383 N N . LYS A 1 99 ? -3.454 6.801 -12.543 1.00 52.44 99 LYS A N 15
ATOM 26384 C CA . LYS A 1 99 ? -2.550 6.923 -11.406 1.00 62.20 99 LYS A CA 15
ATOM 26385 C C . LYS A 1 99 ? -2.632 8.317 -10.793 1.00 32.45 99 LYS A C 15
ATOM 26386 O O . LYS A 1 99 ? -2.353 8.503 -9.607 1.00 31.40 99 LYS A O 15
ATOM 26405 N N . LEU A 1 100 ? -3.019 9.294 -11.606 1.00 22.45 100 LEU A N 15
ATOM 26406 C CA . LEU A 1 100 ? -3.142 10.673 -11.142 1.00 64.51 100 LEU A CA 15
ATOM 26407 C C . LEU A 1 100 ? -4.351 10.834 -10.226 1.00 51.34 100 LEU A C 15
ATOM 26408 O O . LEU A 1 100 ? -4.383 11.721 -9.374 1.00 63.03 100 LEU A O 15
ATOM 26424 N N . GLY A 1 101 ? -5.343 9.968 -10.407 1.00 12.02 101 GLY A N 15
ATOM 26425 C CA . GLY A 1 101 ? -6.540 10.031 -9.589 1.00 72.51 101 GLY A CA 15
ATOM 26426 C C . GLY A 1 101 ? -7.644 10.842 -10.237 1.00 12.31 101 GLY A C 15
ATOM 26427 O O . GLY A 1 101 ? -8.494 11.409 -9.549 1.00 0.03 101 GLY A O 15
ATOM 26431 N N . LEU A 1 102 ? -7.631 10.902 -11.564 1.00 30.34 102 LEU A N 15
ATOM 26432 C CA . LEU A 1 102 ? -8.639 11.653 -12.306 1.00 52.21 102 LEU A CA 15
ATOM 26433 C C . LEU A 1 102 ? -9.770 10.740 -12.766 1.00 63.52 102 LEU A C 15
ATOM 26434 O O . LEU A 1 102 ? -10.445 11.018 -13.757 1.00 10.41 102 LEU A O 15
ATOM 26450 N N . LYS A 1 103 ? -9.974 9.646 -12.038 1.00 41.41 103 LYS A N 15
ATOM 26451 C CA . LYS A 1 103 ? -11.026 8.692 -12.367 1.00 1.40 103 LYS A CA 15
ATOM 26452 C C . LYS A 1 103 ? -10.931 8.260 -13.827 1.00 41.32 103 LYS A C 15
ATOM 26453 O O . LYS A 1 103 ? -11.548 8.864 -14.705 1.00 55.01 103 LYS A O 15
ATOM 26472 N N . LEU A 1 104 ? -10.156 7.211 -14.079 1.00 40.43 104 LEU A N 15
ATOM 26473 C CA . LEU A 1 104 ? -9.982 6.697 -15.433 1.00 44.24 104 LEU A CA 15
ATOM 26474 C C . LEU A 1 104 ? -10.383 5.228 -15.513 1.00 75.45 104 LEU A C 15
ATOM 26475 O O . LEU A 1 104 ? -9.967 4.416 -14.689 1.00 62.14 104 LEU A O 15
ATOM 26491 N N . GLU A 1 105 ? -11.193 4.895 -16.515 1.00 2.40 105 GLU A N 15
ATOM 26492 C CA . GLU A 1 105 ? -11.649 3.522 -16.703 1.00 2.42 105 GLU A CA 15
ATOM 26493 C C . GLU A 1 105 ? -12.380 3.371 -18.034 1.00 43.12 105 GLU A C 15
ATOM 26494 O O . GLU A 1 105 ? -11.756 3.176 -19.077 1.00 41.31 105 GLU A O 15
ATOM 26506 N N . MET A 1 1 ? 9.817 13.921 10.852 1.00 21.22 1 MET A N 16
ATOM 26507 C CA . MET A 1 1 ? 10.323 13.661 9.509 1.00 51.14 1 MET A CA 16
ATOM 26508 C C . MET A 1 1 ? 10.244 12.174 9.176 1.00 0.40 1 MET A C 16
ATOM 26509 O O . MET A 1 1 ? 11.255 11.475 9.109 1.00 60.42 1 MET A O 16
ATOM 26523 N N . PRO A 1 2 ? 9.016 11.679 8.963 1.00 1.43 2 PRO A N 16
ATOM 26524 C CA . PRO A 1 2 ? 8.777 10.271 8.635 1.00 74.33 2 PRO A CA 16
ATOM 26525 C C . PRO A 1 2 ? 9.271 9.910 7.238 1.00 73.34 2 PRO A C 16
ATOM 26526 O O . PRO A 1 2 ? 8.851 10.507 6.247 1.00 73.32 2 PRO A O 16
ATOM 26537 N N . SER A 1 3 ? 10.165 8.930 7.166 1.00 62.25 3 SER A N 16
ATOM 26538 C CA . SER A 1 3 ? 10.720 8.491 5.890 1.00 33.43 3 SER A CA 16
ATOM 26539 C C . SER A 1 3 ? 9.933 7.308 5.334 1.00 14.44 3 SER A C 16
ATOM 26540 O O . SER A 1 3 ? 9.834 7.129 4.120 1.00 15.41 3 SER A O 16
ATOM 26548 N N . VAL A 1 4 ? 9.374 6.502 6.232 1.00 51.51 4 VAL A N 16
ATOM 26549 C CA . VAL A 1 4 ? 8.594 5.337 5.832 1.00 2.33 4 VAL A CA 16
ATOM 26550 C C . VAL A 1 4 ? 7.272 5.751 5.197 1.00 11.31 4 VAL A C 16
ATOM 26551 O O . VAL A 1 4 ? 6.761 5.074 4.306 1.00 13.53 4 VAL A O 16
ATOM 26564 N N . ASN A 1 5 ? 6.723 6.870 5.661 1.00 63.10 5 ASN A N 16
ATOM 26565 C CA . ASN A 1 5 ? 5.459 7.375 5.139 1.00 43.25 5 ASN A CA 16
ATOM 26566 C C . ASN A 1 5 ? 5.574 7.694 3.651 1.00 40.00 5 ASN A C 16
ATOM 26567 O O . ASN A 1 5 ? 4.588 7.644 2.917 1.00 72.33 5 ASN A O 16
ATOM 26578 N N . ASP A 1 6 ? 6.785 8.022 3.214 1.00 23.40 6 ASP A N 16
ATOM 26579 C CA . ASP A 1 6 ? 7.031 8.347 1.814 1.00 15.44 6 ASP A CA 16
ATOM 26580 C C . ASP A 1 6 ? 6.752 7.145 0.919 1.00 31.21 6 ASP A C 16
ATOM 26581 O O . ASP A 1 6 ? 6.206 7.285 -0.175 1.00 12.54 6 ASP A O 16
ATOM 26590 N N . SER A 1 7 ? 7.132 5.961 1.391 1.00 33.25 7 SER A N 16
ATOM 26591 C CA . SER A 1 7 ? 6.926 4.734 0.632 1.00 41.32 7 SER A CA 16
ATOM 26592 C C . SER A 1 7 ? 5.444 4.382 0.557 1.00 2.30 7 SER A C 16
ATOM 26593 O O . SER A 1 7 ? 4.972 3.840 -0.443 1.00 52.05 7 SER A O 16
ATOM 26601 N N . LEU A 1 8 ? 4.714 4.694 1.622 1.00 14.12 8 LEU A N 16
ATOM 26602 C CA . LEU A 1 8 ? 3.284 4.412 1.679 1.00 51.34 8 LEU A CA 16
ATOM 26603 C C . LEU A 1 8 ? 2.549 5.089 0.526 1.00 12.45 8 LEU A C 16
ATOM 26604 O O . LEU A 1 8 ? 1.612 4.527 -0.042 1.00 44.21 8 LEU A O 16
ATOM 26620 N N . ASP A 1 9 ? 2.982 6.298 0.184 1.00 34.14 9 ASP A N 16
ATOM 26621 C CA . ASP A 1 9 ? 2.367 7.051 -0.903 1.00 74.42 9 ASP A CA 16
ATOM 26622 C C . ASP A 1 9 ? 2.416 6.260 -2.207 1.00 64.05 9 ASP A C 16
ATOM 26623 O O . ASP A 1 9 ? 1.519 6.367 -3.044 1.00 43.43 9 ASP A O 16
ATOM 26632 N N . ILE A 1 10 ? 3.470 5.467 -2.372 1.00 75.31 10 ILE A N 16
ATOM 26633 C CA . ILE A 1 10 ? 3.635 4.658 -3.574 1.00 43.53 10 ILE A CA 16
ATOM 26634 C C . ILE A 1 10 ? 2.831 3.367 -3.483 1.00 74.23 10 ILE A C 16
ATOM 26635 O O . ILE A 1 10 ? 2.079 3.025 -4.396 1.00 42.23 10 ILE A O 16
ATOM 26651 N N . VAL A 1 11 ? 2.992 2.653 -2.374 1.00 30.54 11 VAL A N 16
ATOM 26652 C CA . VAL A 1 11 ? 2.278 1.399 -2.161 1.00 31.23 11 VAL A CA 16
ATOM 26653 C C . VAL A 1 11 ? 0.773 1.590 -2.315 1.00 11.44 11 VAL A C 16
ATOM 26654 O O . VAL A 1 11 ? 0.099 0.790 -2.961 1.00 70.01 11 VAL A O 16
ATOM 26667 N N . GLU A 1 12 ? 0.254 2.658 -1.717 1.00 21.14 12 GLU A N 16
ATOM 26668 C CA . GLU A 1 12 ? -1.172 2.955 -1.788 1.00 21.31 12 GLU A CA 16
ATOM 26669 C C . GLU A 1 12 ? -1.576 3.350 -3.205 1.00 2.43 12 GLU A C 16
ATOM 26670 O O . GLU A 1 12 ? -2.686 3.060 -3.651 1.00 61.01 12 GLU A O 16
ATOM 26682 N N . LYS A 1 13 ? -0.666 4.017 -3.908 1.00 13.40 13 LYS A N 16
ATOM 26683 C CA . LYS A 1 13 ? -0.924 4.454 -5.275 1.00 33.03 13 LYS A CA 16
ATOM 26684 C C . LYS A 1 13 ? -1.138 3.258 -6.197 1.00 14.33 13 LYS A C 16
ATOM 26685 O O . LYS A 1 13 ? -1.937 3.318 -7.133 1.00 54.12 13 LYS A O 16
ATOM 26704 N N . LEU A 1 14 ? -0.422 2.173 -5.926 1.00 10.43 14 LEU A N 16
ATOM 26705 C CA . LEU A 1 14 ? -0.534 0.962 -6.731 1.00 73.43 14 LEU A CA 16
ATOM 26706 C C . LEU A 1 14 ? -1.872 0.270 -6.490 1.00 32.54 14 LEU A C 16
ATOM 26707 O O . LEU A 1 14 ? -2.614 -0.016 -7.429 1.00 55.25 14 LEU A O 16
ATOM 26723 N N . TYR A 1 15 ? -2.175 0.005 -5.223 1.00 61.11 15 TYR A N 16
ATOM 26724 C CA . TYR A 1 15 ? -3.423 -0.654 -4.858 1.00 14.11 15 TYR A CA 16
ATOM 26725 C C . TYR A 1 15 ? -4.626 0.159 -5.327 1.00 75.10 15 TYR A C 16
ATOM 26726 O O . TYR A 1 15 ? -5.511 -0.356 -6.011 1.00 53.13 15 TYR A O 16
ATOM 26744 N N . LYS A 1 16 ? -4.652 1.434 -4.956 1.00 2.42 16 LYS A N 16
ATOM 26745 C CA . LYS A 1 16 ? -5.743 2.322 -5.339 1.00 32.10 16 LYS A CA 16
ATOM 26746 C C . LYS A 1 16 ? -5.851 2.429 -6.857 1.00 21.42 16 LYS A C 16
ATOM 26747 O O . LYS A 1 16 ? -6.895 2.802 -7.389 1.00 14.40 16 LYS A O 16
ATOM 26766 N N . ASP A 1 17 ? -4.766 2.095 -7.547 1.00 21.43 17 ASP A N 16
ATOM 26767 C CA . ASP A 1 17 ? -4.740 2.150 -9.004 1.00 21.03 17 ASP A CA 16
ATOM 26768 C C . ASP A 1 17 ? -5.306 0.868 -9.606 1.00 73.24 17 ASP A C 16
ATOM 26769 O O . ASP A 1 17 ? -5.855 0.877 -10.707 1.00 44.01 17 ASP A O 16
ATOM 26778 N N . GLY A 1 18 ? -5.166 -0.235 -8.877 1.00 51.32 18 GLY A N 16
ATOM 26779 C CA . GLY A 1 18 ? -5.667 -1.510 -9.356 1.00 33.23 18 GLY A CA 16
ATOM 26780 C C . GLY A 1 18 ? -4.598 -2.584 -9.371 1.00 22.24 18 GLY A C 16
ATOM 26781 O O . GLY A 1 18 ? -4.434 -3.294 -10.364 1.00 5.55 18 GLY A O 16
ATOM 26785 N N . VAL A 1 19 ? -3.867 -2.705 -8.267 1.00 22.45 19 VAL A N 16
ATOM 26786 C CA . VAL A 1 19 ? -2.808 -3.701 -8.157 1.00 31.03 19 VAL A CA 16
ATOM 26787 C C . VAL A 1 19 ? -3.068 -4.654 -6.994 1.00 41.55 19 VAL A C 16
ATOM 26788 O O . VAL A 1 19 ? -3.401 -4.241 -5.884 1.00 13.12 19 VAL A O 16
ATOM 26801 N N . PRO A 1 20 ? -2.911 -5.960 -7.255 1.00 21.25 20 PRO A N 16
ATOM 26802 C CA . PRO A 1 20 ? -3.122 -6.999 -6.243 1.00 30.22 20 PRO A CA 16
ATOM 26803 C C . PRO A 1 20 ? -2.046 -6.985 -5.163 1.00 52.54 20 PRO A C 16
ATOM 26804 O O . PRO A 1 20 ? -0.905 -6.595 -5.415 1.00 33.12 20 PRO A O 16
ATOM 26815 N N . VAL A 1 21 ? -2.415 -7.413 -3.960 1.00 40.14 21 VAL A N 16
ATOM 26816 C CA . VAL A 1 21 ? -1.480 -7.451 -2.842 1.00 51.54 21 VAL A CA 16
ATOM 26817 C C . VAL A 1 21 ? -0.197 -8.179 -3.224 1.00 3.10 21 VAL A C 16
ATOM 26818 O O . VAL A 1 21 ? 0.906 -7.703 -2.952 1.00 23.14 21 VAL A O 16
ATOM 26831 N N . LYS A 1 22 ? -0.346 -9.338 -3.857 1.00 34.42 22 LYS A N 16
ATOM 26832 C CA . LYS A 1 22 ? 0.801 -10.134 -4.278 1.00 55.21 22 LYS A CA 16
ATOM 26833 C C . LYS A 1 22 ? 1.769 -9.297 -5.107 1.00 52.25 22 LYS A C 16
ATOM 26834 O O . LYS A 1 22 ? 2.985 -9.422 -4.970 1.00 71.10 22 LYS A O 16
ATOM 26853 N N . GLU A 1 23 ? 1.220 -8.442 -5.966 1.00 22.42 23 GLU A N 16
ATOM 26854 C CA . GLU A 1 23 ? 2.038 -7.584 -6.816 1.00 34.54 23 GLU A CA 16
ATOM 26855 C C . GLU A 1 23 ? 2.595 -6.406 -6.023 1.00 11.24 23 GLU A C 16
ATOM 26856 O O . GLU A 1 23 ? 3.783 -6.094 -6.107 1.00 24.41 23 GLU A O 16
ATOM 26868 N N . ILE A 1 24 ? 1.728 -5.754 -5.254 1.00 64.34 24 ILE A N 16
ATOM 26869 C CA . ILE A 1 24 ? 2.135 -4.611 -4.446 1.00 35.53 24 ILE A CA 16
ATOM 26870 C C . ILE A 1 24 ? 3.311 -4.966 -3.543 1.00 54.13 24 ILE A C 16
ATOM 26871 O O . ILE A 1 24 ? 4.237 -4.174 -3.374 1.00 2.14 24 ILE A O 16
ATOM 26887 N N . ALA A 1 25 ? 3.268 -6.162 -2.967 1.00 32.23 25 ALA A N 16
ATOM 26888 C CA . ALA A 1 25 ? 4.332 -6.624 -2.084 1.00 53.22 25 ALA A CA 16
ATOM 26889 C C . ALA A 1 25 ? 5.683 -6.598 -2.792 1.00 12.23 25 ALA A C 16
ATOM 26890 O O . ALA A 1 25 ? 6.676 -6.124 -2.239 1.00 33.33 25 ALA A O 16
ATOM 26897 N N . LYS A 1 26 ? 5.713 -7.109 -4.018 1.00 4.14 26 LYS A N 16
ATOM 26898 C CA . LYS A 1 26 ? 6.942 -7.144 -4.802 1.00 53.51 26 LYS A CA 16
ATOM 26899 C C . LYS A 1 26 ? 7.345 -5.740 -5.244 1.00 11.53 26 LYS A C 16
ATOM 26900 O O . LYS A 1 26 ? 8.530 -5.442 -5.390 1.00 11.01 26 LYS A O 16
ATOM 26919 N N . ARG A 1 27 ? 6.351 -4.882 -5.453 1.00 40.24 27 ARG A N 16
ATOM 26920 C CA . ARG A 1 27 ? 6.603 -3.511 -5.878 1.00 51.02 27 ARG A CA 16
ATOM 26921 C C . ARG A 1 27 ? 7.231 -2.698 -4.749 1.00 74.35 27 ARG A C 16
ATOM 26922 O O . ARG A 1 27 ? 8.247 -2.032 -4.942 1.00 12.21 27 ARG A O 16
ATOM 26943 N N . SER A 1 28 ? 6.617 -2.759 -3.572 1.00 2.21 28 SER A N 16
ATOM 26944 C CA . SER A 1 28 ? 7.113 -2.026 -2.413 1.00 1.25 28 SER A CA 16
ATOM 26945 C C . SER A 1 28 ? 8.145 -2.850 -1.650 1.00 51.20 28 SER A C 16
ATOM 26946 O O . SER A 1 28 ? 8.657 -2.422 -0.616 1.00 12.01 28 SER A O 16
ATOM 26954 N N . ASN A 1 29 ? 8.447 -4.036 -2.168 1.00 41.44 29 ASN A N 16
ATOM 26955 C CA . ASN A 1 29 ? 9.419 -4.922 -1.537 1.00 14.40 29 ASN A CA 16
ATOM 26956 C C . ASN A 1 29 ? 9.004 -5.251 -0.105 1.00 51.45 29 ASN A C 16
ATOM 26957 O O . ASN A 1 29 ? 9.848 -5.516 0.749 1.00 31.45 29 ASN A O 16
ATOM 26968 N N . ASN A 1 30 ? 7.700 -5.230 0.147 1.00 54.15 30 ASN A N 16
ATOM 26969 C CA . ASN A 1 30 ? 7.173 -5.527 1.474 1.00 5.44 30 ASN A CA 16
ATOM 26970 C C . ASN A 1 30 ? 6.504 -6.898 1.501 1.00 12.32 30 ASN A C 16
ATOM 26971 O O . ASN A 1 30 ? 6.459 -7.597 0.489 1.00 42.44 30 ASN A O 16
ATOM 26982 N N . SER A 1 31 ? 5.985 -7.273 2.665 1.00 31.53 31 SER A N 16
ATOM 26983 C CA . SER A 1 31 ? 5.321 -8.562 2.825 1.00 55.12 31 SER A CA 16
ATOM 26984 C C . SER A 1 31 ? 3.804 -8.403 2.764 1.00 42.50 31 SER A C 16
ATOM 26985 O O . SER A 1 31 ? 3.276 -7.310 2.965 1.00 40.01 31 SER A O 16
ATOM 26993 N N . MET A 1 32 ? 3.111 -9.502 2.485 1.00 51.24 32 MET A N 16
ATOM 26994 C CA . MET A 1 32 ? 1.656 -9.485 2.398 1.00 73.11 32 MET A CA 16
ATOM 26995 C C . MET A 1 32 ? 1.041 -8.920 3.675 1.00 51.01 32 MET A C 16
ATOM 26996 O O . MET A 1 32 ? -0.021 -8.300 3.642 1.00 34.40 32 MET A O 16
ATOM 27010 N N . SER A 1 33 ? 1.718 -9.138 4.798 1.00 71.54 33 SER A N 16
ATOM 27011 C CA . SER A 1 33 ? 1.236 -8.654 6.087 1.00 73.30 33 SER A CA 16
ATOM 27012 C C . SER A 1 33 ? 1.539 -7.169 6.257 1.00 75.10 33 SER A C 16
ATOM 27013 O O . SER A 1 33 ? 0.866 -6.468 7.013 1.00 14.43 33 SER A O 16
ATOM 27021 N N . THR A 1 34 ? 2.558 -6.694 5.547 1.00 31.11 34 THR A N 16
ATOM 27022 C CA . THR A 1 34 ? 2.952 -5.292 5.619 1.00 72.30 34 THR A CA 16
ATOM 27023 C C . THR A 1 34 ? 2.117 -4.437 4.673 1.00 71.44 34 THR A C 16
ATOM 27024 O O . THR A 1 34 ? 1.564 -3.412 5.071 1.00 14.01 34 THR A O 16
ATOM 27035 N N . VAL A 1 35 ? 2.028 -4.865 3.417 1.00 5.21 35 VAL A N 16
ATOM 27036 C CA . VAL A 1 35 ? 1.259 -4.139 2.414 1.00 4.43 35 VAL A CA 16
ATOM 27037 C C . VAL A 1 35 ? -0.222 -4.106 2.775 1.00 41.00 35 VAL A C 16
ATOM 27038 O O . VAL A 1 35 ? -0.821 -3.037 2.885 1.00 2.31 35 VAL A O 16
ATOM 27051 N N . TYR A 1 36 ? -0.806 -5.285 2.958 1.00 0.03 36 TYR A N 16
ATOM 27052 C CA . TYR A 1 36 ? -2.218 -5.393 3.305 1.00 15.45 36 TYR A CA 16
ATOM 27053 C C . TYR A 1 36 ? -2.550 -4.524 4.515 1.00 44.21 36 TYR A C 16
ATOM 27054 O O . TYR A 1 36 ? -3.592 -3.870 4.560 1.00 64.43 36 TYR A O 16
ATOM 27072 N N . LYS A 1 37 ? -1.654 -4.522 5.496 1.00 43.34 37 LYS A N 16
ATOM 27073 C CA . LYS A 1 37 ? -1.846 -3.733 6.707 1.00 24.12 37 LYS A CA 16
ATOM 27074 C C . LYS A 1 37 ? -1.943 -2.247 6.380 1.00 53.15 37 LYS A C 16
ATOM 27075 O O . LYS A 1 37 ? -2.613 -1.490 7.081 1.00 2.43 37 LYS A O 16
ATOM 27094 N N . ALA A 1 38 ? -1.272 -1.836 5.308 1.00 3.03 38 ALA A N 16
ATOM 27095 C CA . ALA A 1 38 ? -1.287 -0.441 4.886 1.00 42.15 38 ALA A CA 16
ATOM 27096 C C . ALA A 1 38 ? -2.586 -0.099 4.166 1.00 0.24 38 ALA A C 16
ATOM 27097 O O . ALA A 1 38 ? -3.160 0.971 4.374 1.00 20.32 38 ALA A O 16
ATOM 27104 N N . LEU A 1 39 ? -3.046 -1.012 3.319 1.00 31.50 39 LEU A N 16
ATOM 27105 C CA . LEU A 1 39 ? -4.280 -0.807 2.567 1.00 53.11 39 LEU A CA 16
ATOM 27106 C C . LEU A 1 39 ? -5.458 -0.574 3.507 1.00 20.01 39 LEU A C 16
ATOM 27107 O O . LEU A 1 39 ? -6.216 0.381 3.343 1.00 62.23 39 LEU A O 16
ATOM 27123 N N . GLU A 1 40 ? -5.603 -1.453 4.494 1.00 75.31 40 GLU A N 16
ATOM 27124 C CA . GLU A 1 40 ? -6.690 -1.342 5.462 1.00 53.25 40 GLU A CA 16
ATOM 27125 C C . GLU A 1 40 ? -6.632 -0.004 6.192 1.00 44.22 40 GLU A C 16
ATOM 27126 O O . GLU A 1 40 ? -7.661 0.553 6.575 1.00 14.11 40 GLU A O 16
ATOM 27138 N N . LYS A 1 41 ? -5.420 0.508 6.383 1.00 0.21 41 LYS A N 16
ATOM 27139 C CA . LYS A 1 41 ? -5.225 1.780 7.067 1.00 14.41 41 LYS A CA 16
ATOM 27140 C C . LYS A 1 41 ? -5.519 2.951 6.133 1.00 23.43 41 LYS A C 16
ATOM 27141 O O . LYS A 1 41 ? -6.063 3.972 6.553 1.00 14.33 41 LYS A O 16
ATOM 27160 N N . LEU A 1 42 ? -5.155 2.794 4.865 1.00 34.14 42 LEU A N 16
ATOM 27161 C CA . LEU A 1 42 ? -5.381 3.837 3.871 1.00 74.12 42 LEU A CA 16
ATOM 27162 C C . LEU A 1 42 ? -6.868 3.982 3.561 1.00 50.45 42 LEU A C 16
ATOM 27163 O O . LEU A 1 42 ? -7.415 5.084 3.602 1.00 62.23 42 LEU A O 16
ATOM 27179 N N . GLU A 1 43 ? -7.516 2.863 3.254 1.00 43.35 43 GLU A N 16
ATOM 27180 C CA . GLU A 1 43 ? -8.939 2.867 2.939 1.00 21.05 43 GLU A CA 16
ATOM 27181 C C . GLU A 1 43 ? -9.744 3.499 4.070 1.00 35.24 43 GLU A C 16
ATOM 27182 O O . GLU A 1 43 ? -10.723 4.206 3.830 1.00 60.22 43 GLU A O 16
ATOM 27194 N N . ALA A 1 44 ? -9.326 3.239 5.304 1.00 2.43 44 ALA A N 16
ATOM 27195 C CA . ALA A 1 44 ? -10.006 3.784 6.473 1.00 62.54 44 ALA A CA 16
ATOM 27196 C C . ALA A 1 44 ? -9.926 5.306 6.495 1.00 51.41 44 ALA A C 16
ATOM 27197 O O . ALA A 1 44 ? -10.746 5.971 7.127 1.00 24.33 44 ALA A O 16
ATOM 27204 N N . MET A 1 45 ? -8.933 5.852 5.801 1.00 5.02 45 MET A N 16
ATOM 27205 C CA . MET A 1 45 ? -8.747 7.297 5.741 1.00 5.41 45 MET A CA 16
ATOM 27206 C C . MET A 1 45 ? -9.292 7.862 4.435 1.00 72.25 45 MET A C 16
ATOM 27207 O O . MET A 1 45 ? -9.650 9.036 4.356 1.00 13.51 45 MET A O 16
ATOM 27221 N N . GLY A 1 46 ? -9.352 7.017 3.409 1.00 40.51 46 GLY A N 16
ATOM 27222 C CA . GLY A 1 46 ? -9.854 7.452 2.118 1.00 20.12 46 GLY A CA 16
ATOM 27223 C C . GLY A 1 46 ? -8.743 7.837 1.163 1.00 41.32 46 GLY A C 16
ATOM 27224 O O . GLY A 1 46 ? -8.949 8.637 0.249 1.00 32.14 46 GLY A O 16
ATOM 27228 N N . ARG A 1 47 ? -7.560 7.269 1.373 1.00 63.44 47 ARG A N 16
ATOM 27229 C CA . ARG A 1 47 ? -6.410 7.559 0.524 1.00 30.45 47 ARG A CA 16
ATOM 27230 C C . ARG A 1 47 ? -6.465 6.741 -0.763 1.00 11.31 47 ARG A C 16
ATOM 27231 O O . ARG A 1 47 ? -6.228 7.265 -1.852 1.00 61.41 47 ARG A O 16
ATOM 27252 N N . ILE A 1 48 ? -6.778 5.457 -0.629 1.00 45.45 48 ILE A N 16
ATOM 27253 C CA . ILE A 1 48 ? -6.863 4.568 -1.781 1.00 61.05 48 ILE A CA 16
ATOM 27254 C C . ILE A 1 48 ? -8.277 4.543 -2.352 1.00 23.42 48 ILE A C 16
ATOM 27255 O O . ILE A 1 48 ? -8.472 4.315 -3.546 1.00 22.54 48 ILE A O 16
ATOM 27271 N N . LYS A 1 49 ? -9.261 4.780 -1.491 1.00 52.44 49 LYS A N 16
ATOM 27272 C CA . LYS A 1 49 ? -10.658 4.788 -1.909 1.00 24.33 49 LYS A CA 16
ATOM 27273 C C . LYS A 1 49 ? -11.244 6.193 -1.819 1.00 73.23 49 LYS A C 16
ATOM 27274 O O . LYS A 1 49 ? -11.580 6.667 -0.734 1.00 54.40 49 LYS A O 16
ATOM 27293 N N . ARG A 1 50 ? -11.367 6.852 -2.966 1.00 61.10 50 ARG A N 16
ATOM 27294 C CA . ARG A 1 50 ? -11.913 8.202 -3.017 1.00 13.32 50 ARG A CA 16
ATOM 27295 C C . ARG A 1 50 ? -11.987 8.706 -4.455 1.00 53.13 50 ARG A C 16
ATOM 27296 O O . ARG A 1 50 ? -11.028 9.280 -4.972 1.00 13.33 50 ARG A O 16
ATOM 27317 N N . ARG A 1 51 ? -13.130 8.486 -5.096 1.00 41.33 51 ARG A N 16
ATOM 27318 C CA . ARG A 1 51 ? -13.328 8.916 -6.475 1.00 43.30 51 ARG A CA 16
ATOM 27319 C C . ARG A 1 51 ? -14.719 9.511 -6.665 1.00 14.14 51 ARG A C 16
ATOM 27320 O O . ARG A 1 51 ? -15.318 9.391 -7.734 1.00 13.05 51 ARG A O 16
ATOM 27341 N N . LYS A 1 52 ? -15.229 10.155 -5.620 1.00 74.22 52 LYS A N 16
ATOM 27342 C CA . LYS A 1 52 ? -16.550 10.771 -5.670 1.00 20.10 52 LYS A CA 16
ATOM 27343 C C . LYS A 1 52 ? -16.523 12.166 -5.054 1.00 33.32 52 LYS A C 16
ATOM 27344 O O . LYS A 1 52 ? -16.348 12.318 -3.846 1.00 11.54 52 LYS A O 16
ATOM 27363 N N . GLY A 1 53 ? -16.701 13.182 -5.893 1.00 20.05 53 GLY A N 16
ATOM 27364 C CA . GLY A 1 53 ? -16.695 14.551 -5.411 1.00 10.14 53 GLY A CA 16
ATOM 27365 C C . GLY A 1 53 ? -16.141 15.524 -6.433 1.00 61.42 53 GLY A C 16
ATOM 27366 O O . GLY A 1 53 ? -15.393 16.438 -6.088 1.00 40.31 53 GLY A O 16
ATOM 27370 N N . ARG A 1 54 ? -16.508 15.326 -7.695 1.00 62.25 54 ARG A N 16
ATOM 27371 C CA . ARG A 1 54 ? -16.039 16.190 -8.772 1.00 24.45 54 ARG A CA 16
ATOM 27372 C C . ARG A 1 54 ? -16.797 15.906 -10.065 1.00 41.13 54 ARG A C 16
ATOM 27373 O O . ARG A 1 54 ? -16.192 15.635 -11.104 1.00 64.11 54 ARG A O 16
ATOM 27394 N N . TYR A 1 55 ? -18.121 15.970 -9.996 1.00 23.54 55 TYR A N 16
ATOM 27395 C CA . TYR A 1 55 ? -18.961 15.715 -11.160 1.00 53.30 55 TYR A CA 16
ATOM 27396 C C . TYR A 1 55 ? -20.224 16.569 -11.118 1.00 10.14 55 TYR A C 16
ATOM 27397 O O . TYR A 1 55 ? -21.271 16.126 -10.644 1.00 4.44 55 TYR A O 16
ATOM 27415 N N . ARG A 1 56 ? -20.118 17.797 -11.616 1.00 15.11 56 ARG A N 16
ATOM 27416 C CA . ARG A 1 56 ? -21.252 18.714 -11.635 1.00 44.43 56 ARG A CA 16
ATOM 27417 C C . ARG A 1 56 ? -21.490 19.255 -13.041 1.00 54.43 56 ARG A C 16
ATOM 27418 O O . ARG A 1 56 ? -22.631 19.352 -13.494 1.00 3.10 56 ARG A O 16
ATOM 27439 N N . GLN A 1 57 ? -20.407 19.605 -13.727 1.00 53.22 57 GLN A N 16
ATOM 27440 C CA . GLN A 1 57 ? -20.499 20.137 -15.082 1.00 42.04 57 GLN A CA 16
ATOM 27441 C C . GLN A 1 57 ? -20.222 19.048 -16.115 1.00 3.33 57 GLN A C 16
ATOM 27442 O O . GLN A 1 57 ? -19.806 17.943 -15.769 1.00 24.50 57 GLN A O 16
ATOM 27456 N N . HIS A 1 58 ? -20.456 19.370 -17.383 1.00 61.23 58 HIS A N 16
ATOM 27457 C CA . HIS A 1 58 ? -20.231 18.419 -18.465 1.00 50.25 58 HIS A CA 16
ATOM 27458 C C . HIS A 1 58 ? -19.822 19.141 -19.746 1.00 60.12 58 HIS A C 16
ATOM 27459 O O . HIS A 1 58 ? -19.536 20.338 -19.731 1.00 42.10 58 HIS A O 16
ATOM 27473 N N . ARG A 1 59 ? -19.795 18.405 -20.852 1.00 35.31 59 ARG A N 16
ATOM 27474 C CA . ARG A 1 59 ? -19.419 18.974 -22.141 1.00 13.04 59 ARG A CA 16
ATOM 27475 C C . ARG A 1 59 ? -20.231 20.234 -22.436 1.00 63.52 59 ARG A C 16
ATOM 27476 O O . ARG A 1 59 ? -21.401 20.330 -22.067 1.00 11.21 59 ARG A O 16
ATOM 27497 N N . ARG A 1 60 ? -19.600 21.194 -23.103 1.00 44.41 60 ARG A N 16
ATOM 27498 C CA . ARG A 1 60 ? -20.262 22.447 -23.446 1.00 2.22 60 ARG A CA 16
ATOM 27499 C C . ARG A 1 60 ? -19.375 23.301 -24.348 1.00 3.41 60 ARG A C 16
ATOM 27500 O O . ARG A 1 60 ? -18.206 23.539 -24.042 1.00 0.54 60 ARG A O 16
ATOM 27521 N N . LEU A 1 61 ? -19.938 23.757 -25.460 1.00 55.44 61 LEU A N 16
ATOM 27522 C CA . LEU A 1 61 ? -19.200 24.585 -26.409 1.00 64.51 61 LEU A CA 16
ATOM 27523 C C . LEU A 1 61 ? -20.049 25.758 -26.884 1.00 73.02 61 LEU A C 16
ATOM 27524 O O . LEU A 1 61 ? -19.838 26.900 -26.474 1.00 34.11 61 LEU A O 16
ATOM 27540 N N . THR A 1 62 ? -21.014 25.470 -27.753 1.00 22.02 62 THR A N 16
ATOM 27541 C CA . THR A 1 62 ? -21.897 26.501 -28.284 1.00 71.23 62 THR A CA 16
ATOM 27542 C C . THR A 1 62 ? -23.222 26.533 -27.530 1.00 5.30 62 THR A C 16
ATOM 27543 O O . THR A 1 62 ? -23.527 25.626 -26.756 1.00 1.12 62 THR A O 16
ATOM 27554 N N . GLU A 1 63 ? -24.003 27.584 -27.760 1.00 71.02 63 GLU A N 16
ATOM 27555 C CA . GLU A 1 63 ? -25.295 27.733 -27.101 1.00 13.00 63 GLU A CA 16
ATOM 27556 C C . GLU A 1 63 ? -26.232 26.587 -27.474 1.00 25.24 63 GLU A C 16
ATOM 27557 O O . GLU A 1 63 ? -26.809 25.937 -26.602 1.00 54.11 63 GLU A O 16
ATOM 27569 N N . GLU A 1 64 ? -26.376 26.347 -28.772 1.00 73.44 64 GLU A N 16
ATOM 27570 C CA . GLU A 1 64 ? -27.243 25.280 -29.260 1.00 11.22 64 GLU A CA 16
ATOM 27571 C C . GLU A 1 64 ? -26.583 23.917 -29.078 1.00 23.41 64 GLU A C 16
ATOM 27572 O O . GLU A 1 64 ? -27.261 22.913 -28.860 1.00 62.12 64 GLU A O 16
ATOM 27584 N N . GLU A 1 65 ? -25.257 23.890 -29.170 1.00 51.02 65 GLU A N 16
ATOM 27585 C CA . GLU A 1 65 ? -24.506 22.649 -29.017 1.00 0.11 65 GLU A CA 16
ATOM 27586 C C . GLU A 1 65 ? -24.590 22.135 -27.583 1.00 13.43 65 GLU A C 16
ATOM 27587 O O . GLU A 1 65 ? -24.801 20.945 -27.349 1.00 71.32 65 GLU A O 16
ATOM 27599 N N . LEU A 1 66 ? -24.424 23.042 -26.626 1.00 23.23 66 LEU A N 16
ATOM 27600 C CA . LEU A 1 66 ? -24.481 22.682 -25.213 1.00 71.51 66 LEU A CA 16
ATOM 27601 C C . LEU A 1 66 ? -25.894 22.270 -24.812 1.00 34.04 66 LEU A C 16
ATOM 27602 O O . LEU A 1 66 ? -26.081 21.437 -23.926 1.00 64.31 66 LEU A O 16
ATOM 27618 N N . ALA A 1 67 ? -26.886 22.858 -25.473 1.00 13.43 67 ALA A N 16
ATOM 27619 C CA . ALA A 1 67 ? -28.282 22.549 -25.189 1.00 4.33 67 ALA A CA 16
ATOM 27620 C C . ALA A 1 67 ? -28.713 21.264 -25.887 1.00 13.31 67 ALA A C 16
ATOM 27621 O O . ALA A 1 67 ? -29.599 20.553 -25.411 1.00 0.14 67 ALA A O 16
ATOM 27628 N N . THR A 1 68 ? -28.082 20.972 -27.019 1.00 72.42 68 THR A N 16
ATOM 27629 C CA . THR A 1 68 ? -28.403 19.773 -27.785 1.00 63.22 68 THR A CA 16
ATOM 27630 C C . THR A 1 68 ? -27.659 18.559 -27.241 1.00 43.45 68 THR A C 16
ATOM 27631 O O . THR A 1 68 ? -28.231 17.478 -27.104 1.00 74.31 68 THR A O 16
ATOM 27642 N N . ILE A 1 69 ? -26.379 18.744 -26.931 1.00 53.41 69 ILE A N 16
ATOM 27643 C CA . ILE A 1 69 ? -25.558 17.663 -26.401 1.00 13.23 69 ILE A CA 16
ATOM 27644 C C . ILE A 1 69 ? -26.185 17.060 -25.149 1.00 72.31 69 ILE A C 16
ATOM 27645 O O . ILE A 1 69 ? -26.131 15.848 -24.937 1.00 2.53 69 ILE A O 16
ATOM 27661 N N . ARG A 1 70 ? -26.783 17.913 -24.323 1.00 41.21 70 ARG A N 16
ATOM 27662 C CA . ARG A 1 70 ? -27.422 17.464 -23.092 1.00 64.24 70 ARG A CA 16
ATOM 27663 C C . ARG A 1 70 ? -28.469 16.393 -23.382 1.00 12.41 70 ARG A C 16
ATOM 27664 O O . ARG A 1 70 ? -28.801 15.585 -22.516 1.00 3.01 70 ARG A O 16
ATOM 27685 N N . GLU A 1 71 ? -28.987 16.396 -24.607 1.00 22.20 71 GLU A N 16
ATOM 27686 C CA . GLU A 1 71 ? -29.998 15.426 -25.010 1.00 34.53 71 GLU A CA 16
ATOM 27687 C C . GLU A 1 71 ? -29.523 14.001 -24.742 1.00 63.03 71 GLU A C 16
ATOM 27688 O O . GLU A 1 71 ? -30.324 13.109 -24.460 1.00 25.14 71 GLU A O 16
ATOM 27700 N N . LEU A 1 72 ? -28.214 13.794 -24.833 1.00 61.00 72 LEU A N 16
ATOM 27701 C CA . LEU A 1 72 ? -27.629 12.477 -24.600 1.00 55.52 72 LEU A CA 16
ATOM 27702 C C . LEU A 1 72 ? -28.073 11.914 -23.254 1.00 44.13 72 LEU A C 16
ATOM 27703 O O . LEU A 1 72 ? -28.039 10.703 -23.035 1.00 60.11 72 LEU A O 16
ATOM 27719 N N . TYR A 1 73 ? -28.490 12.800 -22.356 1.00 54.54 73 TYR A N 16
ATOM 27720 C CA . TYR A 1 73 ? -28.940 12.392 -21.032 1.00 3.05 73 TYR A CA 16
ATOM 27721 C C . TYR A 1 73 ? -30.360 11.837 -21.086 1.00 63.01 73 TYR A C 16
ATOM 27722 O O . TYR A 1 73 ? -30.667 10.822 -20.459 1.00 64.11 73 TYR A O 16
ATOM 27740 N N . LEU A 1 74 ? -31.222 12.507 -21.841 1.00 14.33 74 LEU A N 16
ATOM 27741 C CA . LEU A 1 74 ? -32.611 12.082 -21.979 1.00 51.33 74 LEU A CA 16
ATOM 27742 C C . LEU A 1 74 ? -32.716 10.849 -22.871 1.00 5.10 74 LEU A C 16
ATOM 27743 O O . LEU A 1 74 ? -33.424 9.895 -22.548 1.00 74.35 74 LEU A O 16
ATOM 27759 N N . LYS A 1 75 ? -32.005 10.874 -23.993 1.00 60.14 75 LYS A N 16
ATOM 27760 C CA . LYS A 1 75 ? -32.014 9.757 -24.930 1.00 74.01 75 LYS A CA 16
ATOM 27761 C C . LYS A 1 75 ? -31.069 8.653 -24.471 1.00 43.23 75 LYS A C 16
ATOM 27762 O O . LYS A 1 75 ? -31.190 7.503 -24.891 1.00 0.13 75 LYS A O 16
ATOM 27781 N N . GLY A 1 76 ? -30.126 9.010 -23.603 1.00 61.14 76 GLY A N 16
ATOM 27782 C CA . GLY A 1 76 ? -29.173 8.037 -23.101 1.00 33.04 76 GLY A CA 16
ATOM 27783 C C . GLY A 1 76 ? -28.047 7.769 -24.080 1.00 22.33 76 GLY A C 16
ATOM 27784 O O . GLY A 1 76 ? -27.317 6.787 -23.941 1.00 12.04 76 GLY A O 16
ATOM 27788 N N . ALA A 1 77 ? -27.907 8.640 -25.072 1.00 54.30 77 ALA A N 16
ATOM 27789 C CA . ALA A 1 77 ? -26.863 8.493 -26.077 1.00 45.04 77 ALA A CA 16
ATOM 27790 C C . ALA A 1 77 ? -25.478 8.517 -25.438 1.00 20.24 77 ALA A C 16
ATOM 27791 O O . ALA A 1 77 ? -25.338 8.794 -24.246 1.00 43.12 77 ALA A O 16
ATOM 27798 N N . THR A 1 78 ? -24.457 8.225 -26.238 1.00 0.42 78 THR A N 16
ATOM 27799 C CA . THR A 1 78 ? -23.084 8.213 -25.749 1.00 42.14 78 THR A CA 16
ATOM 27800 C C . THR A 1 78 ? -22.232 9.248 -26.476 1.00 63.43 78 THR A C 16
ATOM 27801 O O . THR A 1 78 ? -22.709 9.937 -27.377 1.00 21.25 78 THR A O 16
ATOM 27812 N N . VAL A 1 79 ? -20.968 9.351 -26.079 1.00 61.14 79 VAL A N 16
ATOM 27813 C CA . VAL A 1 79 ? -20.048 10.301 -26.695 1.00 34.51 79 VAL A CA 16
ATOM 27814 C C . VAL A 1 79 ? -20.015 10.132 -28.210 1.00 34.42 79 VAL A C 16
ATOM 27815 O O . VAL A 1 79 ? -19.832 11.099 -28.948 1.00 54.03 79 VAL A O 16
ATOM 27828 N N . TYR A 1 80 ? -20.196 8.897 -28.665 1.00 60.44 80 TYR A N 16
ATOM 27829 C CA . TYR A 1 80 ? -20.185 8.600 -30.093 1.00 24.20 80 TYR A CA 16
ATOM 27830 C C . TYR A 1 80 ? -21.456 9.110 -30.765 1.00 14.01 80 TYR A C 16
ATOM 27831 O O . TYR A 1 80 ? -21.437 9.517 -31.926 1.00 22.11 80 TYR A O 16
ATOM 27849 N N . GLU A 1 81 ? -22.560 9.085 -30.024 1.00 53.34 81 GLU A N 16
ATOM 27850 C CA . GLU A 1 81 ? -23.841 9.545 -30.548 1.00 52.11 81 GLU A CA 16
ATOM 27851 C C . GLU A 1 81 ? -23.824 11.053 -30.781 1.00 43.41 81 GLU A C 16
ATOM 27852 O O . GLU A 1 81 ? -24.108 11.525 -31.882 1.00 44.31 81 GLU A O 16
ATOM 27864 N N . ILE A 1 82 ? -23.489 11.804 -29.736 1.00 32.10 82 ILE A N 16
ATOM 27865 C CA . ILE A 1 82 ? -23.434 13.257 -29.827 1.00 3.44 82 ILE A CA 16
ATOM 27866 C C . ILE A 1 82 ? -22.538 13.703 -30.977 1.00 42.23 82 ILE A C 16
ATOM 27867 O O . ILE A 1 82 ? -22.790 14.725 -31.614 1.00 51.13 82 ILE A O 16
ATOM 27883 N N . ALA A 1 83 ? -21.489 12.928 -31.238 1.00 33.11 83 ALA A N 16
ATOM 27884 C CA . ALA A 1 83 ? -20.558 13.241 -32.313 1.00 53.14 83 ALA A CA 16
ATOM 27885 C C . ALA A 1 83 ? -21.263 13.253 -33.665 1.00 72.00 83 ALA A C 16
ATOM 27886 O O . ALA A 1 83 ? -21.131 14.203 -34.437 1.00 50.13 83 ALA A O 16
ATOM 27893 N N . ARG A 1 84 ? -22.013 12.192 -33.946 1.00 60.30 84 ARG A N 16
ATOM 27894 C CA . ARG A 1 84 ? -22.738 12.080 -35.206 1.00 32.14 84 ARG A CA 16
ATOM 27895 C C . ARG A 1 84 ? -23.939 13.022 -35.227 1.00 41.33 84 ARG A C 16
ATOM 27896 O O . ARG A 1 84 ? -24.187 13.702 -36.222 1.00 33.22 84 ARG A O 16
ATOM 27917 N N . GLN A 1 85 ? -24.679 13.054 -34.124 1.00 4.34 85 GLN A N 16
ATOM 27918 C CA . GLN A 1 85 ? -25.853 13.911 -34.018 1.00 34.25 85 GLN A CA 16
ATOM 27919 C C . GLN A 1 85 ? -25.503 15.359 -34.342 1.00 25.22 85 GLN A C 16
ATOM 27920 O O . GLN A 1 85 ? -26.139 15.989 -35.187 1.00 15.24 85 GLN A O 16
ATOM 27934 N N . LEU A 1 86 ? -24.486 15.882 -33.665 1.00 23.33 86 LEU A N 16
ATOM 27935 C CA . LEU A 1 86 ? -24.049 17.257 -33.881 1.00 0.03 86 LEU A CA 16
ATOM 27936 C C . LEU A 1 86 ? -23.078 17.342 -35.053 1.00 54.21 86 LEU A C 16
ATOM 27937 O O . LEU A 1 86 ? -22.708 18.432 -35.487 1.00 50.44 86 LEU A O 16
ATOM 27953 N N . GLY A 1 87 ? -22.672 16.184 -35.564 1.00 44.55 87 GLY A N 16
ATOM 27954 C CA . GLY A 1 87 ? -21.748 16.150 -36.684 1.00 32.11 87 GLY A CA 16
ATOM 27955 C C . GLY A 1 87 ? -20.378 16.689 -36.322 1.00 74.13 87 GLY A C 16
ATOM 27956 O O . GLY A 1 87 ? -19.624 17.119 -37.195 1.00 71.01 87 GLY A O 16
ATOM 27960 N N . ARG A 1 88 ? -20.057 16.668 -35.034 1.00 4.33 88 ARG A N 16
ATOM 27961 C CA . ARG A 1 88 ? -18.770 17.161 -34.559 1.00 60.02 88 ARG A CA 16
ATOM 27962 C C . ARG A 1 88 ? -17.630 16.289 -35.075 1.00 63.15 88 ARG A C 16
ATOM 27963 O O . ARG A 1 88 ? -17.819 15.128 -35.440 1.00 3.24 88 ARG A O 16
ATOM 27984 N N . PRO A 1 89 ? -16.416 16.859 -35.109 1.00 71.23 89 PRO A N 16
ATOM 27985 C CA . PRO A 1 89 ? -15.221 16.152 -35.579 1.00 21.31 89 PRO A CA 16
ATOM 27986 C C . PRO A 1 89 ? -14.784 15.050 -34.618 1.00 55.33 89 PRO A C 16
ATOM 27987 O O . PRO A 1 89 ? -13.776 14.382 -34.845 1.00 4.31 89 PRO A O 16
ATOM 27998 N N . GLU A 1 90 ? -15.551 14.867 -33.548 1.00 62.20 90 GLU A N 16
ATOM 27999 C CA . GLU A 1 90 ? -15.241 13.846 -32.554 1.00 62.34 90 GLU A CA 16
ATOM 28000 C C . GLU A 1 90 ? -14.100 14.298 -31.647 1.00 62.32 90 GLU A C 16
ATOM 28001 O O . GLU A 1 90 ? -14.254 14.374 -30.428 1.00 55.03 90 GLU A O 16
ATOM 28013 N N . SER A 1 91 ? -12.954 14.595 -32.252 1.00 73.25 91 SER A N 16
ATOM 28014 C CA . SER A 1 91 ? -11.785 15.034 -31.500 1.00 50.33 91 SER A CA 16
ATOM 28015 C C . SER A 1 91 ? -12.145 16.173 -30.551 1.00 32.25 91 SER A C 16
ATOM 28016 O O . SER A 1 91 ? -11.550 16.321 -29.483 1.00 75.20 91 SER A O 16
ATOM 28024 N N . THR A 1 92 ? -13.127 16.978 -30.948 1.00 51.21 92 THR A N 16
ATOM 28025 C CA . THR A 1 92 ? -13.568 18.104 -30.136 1.00 12.52 92 THR A CA 16
ATOM 28026 C C . THR A 1 92 ? -14.325 17.628 -28.901 1.00 55.32 92 THR A C 16
ATOM 28027 O O . THR A 1 92 ? -14.092 18.113 -27.794 1.00 22.12 92 THR A O 16
ATOM 28038 N N . ILE A 1 93 ? -15.232 16.678 -29.100 1.00 2.20 93 ILE A N 16
ATOM 28039 C CA . ILE A 1 93 ? -16.022 16.136 -28.001 1.00 32.40 93 ILE A CA 16
ATOM 28040 C C . ILE A 1 93 ? -15.130 15.705 -26.842 1.00 41.52 93 ILE A C 16
ATOM 28041 O O . ILE A 1 93 ? -15.413 16.005 -25.682 1.00 33.53 93 ILE A O 16
ATOM 28057 N N . TYR A 1 94 ? -14.050 15.003 -27.163 1.00 72.04 94 TYR A N 16
ATOM 28058 C CA . TYR A 1 94 ? -13.115 14.530 -26.149 1.00 32.11 94 TYR A CA 16
ATOM 28059 C C . TYR A 1 94 ? -12.598 15.689 -25.303 1.00 42.33 94 TYR A C 16
ATOM 28060 O O . TYR A 1 94 ? -12.309 15.527 -24.117 1.00 62.00 94 TYR A O 16
ATOM 28078 N N . TYR A 1 95 ? -12.485 16.860 -25.921 1.00 62.44 95 TYR A N 16
ATOM 28079 C CA . TYR A 1 95 ? -12.001 18.047 -25.226 1.00 42.53 95 TYR A CA 16
ATOM 28080 C C . TYR A 1 95 ? -13.037 18.555 -24.230 1.00 14.53 95 TYR A C 16
ATOM 28081 O O . TYR A 1 95 ? -12.699 18.964 -23.119 1.00 41.41 95 TYR A O 16
ATOM 28099 N N . ALA A 1 96 ? -14.302 18.525 -24.635 1.00 34.10 96 ALA A N 16
ATOM 28100 C CA . ALA A 1 96 ? -15.390 18.980 -23.778 1.00 34.43 96 ALA A CA 16
ATOM 28101 C C . ALA A 1 96 ? -15.455 18.163 -22.492 1.00 64.32 96 ALA A C 16
ATOM 28102 O O . ALA A 1 96 ? -15.439 18.716 -21.391 1.00 20.13 96 ALA A O 16
ATOM 28109 N N . LEU A 1 97 ? -15.526 16.844 -22.637 1.00 5.10 97 LEU A N 16
ATOM 28110 C CA . LEU A 1 97 ? -15.593 15.950 -21.486 1.00 62.44 97 LEU A CA 16
ATOM 28111 C C . LEU A 1 97 ? -14.308 16.021 -20.667 1.00 35.45 97 LEU A C 16
ATOM 28112 O O . LEU A 1 97 ? -14.343 16.236 -19.454 1.00 72.14 97 LEU A O 16
ATOM 28128 N N . LYS A 1 98 ? -13.175 15.840 -21.335 1.00 72.34 98 LYS A N 16
ATOM 28129 C CA . LYS A 1 98 ? -11.878 15.886 -20.672 1.00 23.34 98 LYS A CA 16
ATOM 28130 C C . LYS A 1 98 ? -11.692 17.208 -19.933 1.00 21.24 98 LYS A C 16
ATOM 28131 O O . LYS A 1 98 ? -11.106 17.249 -18.850 1.00 75.31 98 LYS A O 16
ATOM 28150 N N . LYS A 1 99 ? -12.196 18.286 -20.523 1.00 62.52 99 LYS A N 16
ATOM 28151 C CA . LYS A 1 99 ? -12.088 19.609 -19.920 1.00 0.12 99 LYS A CA 16
ATOM 28152 C C . LYS A 1 99 ? -12.709 19.625 -18.527 1.00 23.13 99 LYS A C 16
ATOM 28153 O O . LYS A 1 99 ? -12.287 20.387 -17.656 1.00 65.41 99 LYS A O 16
ATOM 28172 N N . LEU A 1 100 ? -13.713 18.778 -18.322 1.00 51.23 100 LEU A N 16
ATOM 28173 C CA . LEU A 1 100 ? -14.390 18.694 -17.034 1.00 33.25 100 LEU A CA 16
ATOM 28174 C C . LEU A 1 100 ? -13.494 18.036 -15.989 1.00 12.44 100 LEU A C 16
ATOM 28175 O O . LEU A 1 100 ? -13.812 18.029 -14.800 1.00 14.25 100 LEU A O 16
ATOM 28191 N N . GLY A 1 101 ? -12.371 17.488 -16.441 1.00 20.42 101 GLY A N 16
ATOM 28192 C CA . GLY A 1 101 ? -11.445 16.839 -15.531 1.00 70.52 101 GLY A CA 16
ATOM 28193 C C . GLY A 1 101 ? -11.188 15.390 -15.902 1.00 10.35 101 GLY A C 16
ATOM 28194 O O . GLY A 1 101 ? -10.470 14.680 -15.198 1.00 24.32 101 GLY A O 16
ATOM 28198 N N . LEU A 1 102 ? -11.778 14.952 -17.009 1.00 23.54 102 LEU A N 16
ATOM 28199 C CA . LEU A 1 102 ? -11.611 13.578 -17.471 1.00 24.23 102 LEU A CA 16
ATOM 28200 C C . LEU A 1 102 ? -12.292 12.598 -16.521 1.00 65.44 102 LEU A C 16
ATOM 28201 O O . LEU A 1 102 ? -11.630 11.799 -15.857 1.00 33.55 102 LEU A O 16
ATOM 28217 N N . LYS A 1 103 ? -13.617 12.662 -16.462 1.00 62.31 103 LYS A N 16
ATOM 28218 C CA . LYS A 1 103 ? -14.390 11.777 -15.597 1.00 4.22 103 LYS A CA 16
ATOM 28219 C C . LYS A 1 103 ? -15.728 11.423 -16.237 1.00 53.40 103 LYS A C 16
ATOM 28220 O O . LYS A 1 103 ? -16.641 10.945 -15.564 1.00 74.40 103 LYS A O 16
ATOM 28239 N N . LEU A 1 104 ? -15.837 11.661 -17.539 1.00 73.32 104 LEU A N 16
ATOM 28240 C CA . LEU A 1 104 ? -17.064 11.366 -18.270 1.00 73.24 104 LEU A CA 16
ATOM 28241 C C . LEU A 1 104 ? -17.116 9.897 -18.677 1.00 24.33 104 LEU A C 16
ATOM 28242 O O . LEU A 1 104 ? -18.176 9.271 -18.647 1.00 3.42 104 LEU A O 16
ATOM 28258 N N . GLU A 1 105 ? -15.963 9.351 -19.054 1.00 34.34 105 GLU A N 16
ATOM 28259 C CA . GLU A 1 105 ? -15.879 7.955 -19.464 1.00 21.41 105 GLU A CA 16
ATOM 28260 C C . GLU A 1 105 ? -16.788 7.682 -20.659 1.00 5.22 105 GLU A C 16
ATOM 28261 O O . GLU A 1 105 ? -16.411 7.923 -21.805 1.00 13.53 105 GLU A O 16
ATOM 28273 N N . MET A 1 1 ? 12.173 13.948 8.784 1.00 21.21 1 MET A N 17
ATOM 28274 C CA . MET A 1 1 ? 10.976 13.528 8.065 1.00 14.25 1 MET A CA 17
ATOM 28275 C C . MET A 1 1 ? 10.834 12.010 8.085 1.00 34.21 1 MET A C 17
ATOM 28276 O O . MET A 1 1 ? 11.803 11.274 8.270 1.00 65.11 1 MET A O 17
ATOM 28290 N N . PRO A 1 2 ? 9.597 11.527 7.891 1.00 44.54 2 PRO A N 17
ATOM 28291 C CA . PRO A 1 2 ? 9.301 10.091 7.882 1.00 53.43 2 PRO A CA 17
ATOM 28292 C C . PRO A 1 2 ? 9.875 9.389 6.655 1.00 35.43 2 PRO A C 17
ATOM 28293 O O . PRO A 1 2 ? 9.937 9.966 5.570 1.00 14.21 2 PRO A O 17
ATOM 28304 N N . SER A 1 3 ? 10.292 8.140 6.836 1.00 51.10 3 SER A N 17
ATOM 28305 C CA . SER A 1 3 ? 10.864 7.360 5.744 1.00 10.11 3 SER A CA 17
ATOM 28306 C C . SER A 1 3 ? 9.843 6.369 5.193 1.00 32.01 3 SER A C 17
ATOM 28307 O O . SER A 1 3 ? 9.701 6.216 3.980 1.00 44.14 3 SER A O 17
ATOM 28315 N N . VAL A 1 4 ? 9.134 5.696 6.094 1.00 41.45 4 VAL A N 17
ATOM 28316 C CA . VAL A 1 4 ? 8.125 4.719 5.699 1.00 4.52 4 VAL A CA 17
ATOM 28317 C C . VAL A 1 4 ? 7.009 5.377 4.896 1.00 51.13 4 VAL A C 17
ATOM 28318 O O . VAL A 1 4 ? 6.372 4.737 4.060 1.00 63.42 4 VAL A O 17
ATOM 28331 N N . ASN A 1 5 ? 6.778 6.660 5.154 1.00 22.23 5 ASN A N 17
ATOM 28332 C CA . ASN A 1 5 ? 5.737 7.406 4.455 1.00 64.31 5 ASN A CA 17
ATOM 28333 C C . ASN A 1 5 ? 6.012 7.445 2.955 1.00 41.14 5 ASN A C 17
ATOM 28334 O O . ASN A 1 5 ? 5.086 7.450 2.144 1.00 44.13 5 ASN A O 17
ATOM 28345 N N . ASP A 1 6 ? 7.291 7.474 2.593 1.00 71.30 6 ASP A N 17
ATOM 28346 C CA . ASP A 1 6 ? 7.688 7.511 1.190 1.00 2.45 6 ASP A CA 17
ATOM 28347 C C . ASP A 1 6 ? 7.168 6.286 0.445 1.00 25.43 6 ASP A C 17
ATOM 28348 O O . ASP A 1 6 ? 6.472 6.409 -0.562 1.00 40.54 6 ASP A O 17
ATOM 28357 N N . SER A 1 7 ? 7.512 5.105 0.947 1.00 71.12 7 SER A N 17
ATOM 28358 C CA . SER A 1 7 ? 7.084 3.857 0.326 1.00 63.40 7 SER A CA 17
ATOM 28359 C C . SER A 1 7 ? 5.564 3.733 0.345 1.00 1.10 7 SER A C 17
ATOM 28360 O O . SER A 1 7 ? 4.963 3.178 -0.576 1.00 33.30 7 SER A O 17
ATOM 28368 N N . LEU A 1 8 ? 4.947 4.256 1.399 1.00 4.21 8 LEU A N 17
ATOM 28369 C CA . LEU A 1 8 ? 3.497 4.206 1.540 1.00 55.44 8 LEU A CA 17
ATOM 28370 C C . LEU A 1 8 ? 2.811 4.882 0.356 1.00 45.02 8 LEU A C 17
ATOM 28371 O O . LEU A 1 8 ? 1.775 4.418 -0.122 1.00 2.32 8 LEU A O 17
ATOM 28387 N N . ASP A 1 9 ? 3.397 5.977 -0.114 1.00 21.24 9 ASP A N 17
ATOM 28388 C CA . ASP A 1 9 ? 2.845 6.715 -1.243 1.00 41.44 9 ASP A CA 17
ATOM 28389 C C . ASP A 1 9 ? 2.684 5.807 -2.459 1.00 12.35 9 ASP A C 17
ATOM 28390 O O . ASP A 1 9 ? 1.751 5.968 -3.245 1.00 75.14 9 ASP A O 17
ATOM 28399 N N . ILE A 1 10 ? 3.600 4.857 -2.606 1.00 61.52 10 ILE A N 17
ATOM 28400 C CA . ILE A 1 10 ? 3.559 3.924 -3.725 1.00 51.13 10 ILE A CA 17
ATOM 28401 C C . ILE A 1 10 ? 2.594 2.777 -3.449 1.00 74.42 10 ILE A C 17
ATOM 28402 O O . ILE A 1 10 ? 1.848 2.351 -4.332 1.00 4.22 10 ILE A O 17
ATOM 28418 N N . VAL A 1 11 ? 2.611 2.279 -2.216 1.00 65.15 11 VAL A N 17
ATOM 28419 C CA . VAL A 1 11 ? 1.736 1.181 -1.822 1.00 10.54 11 VAL A CA 17
ATOM 28420 C C . VAL A 1 11 ? 0.269 1.561 -1.993 1.00 33.22 11 VAL A C 17
ATOM 28421 O O . VAL A 1 11 ? -0.505 0.826 -2.605 1.00 50.45 11 VAL A O 17
ATOM 28434 N N . GLU A 1 12 ? -0.106 2.713 -1.446 1.00 3.22 12 GLU A N 17
ATOM 28435 C CA . GLU A 1 12 ? -1.481 3.190 -1.538 1.00 72.21 12 GLU A CA 17
ATOM 28436 C C . GLU A 1 12 ? -1.830 3.572 -2.973 1.00 42.41 12 GLU A C 17
ATOM 28437 O O . GLU A 1 12 ? -2.969 3.414 -3.411 1.00 35.10 12 GLU A O 17
ATOM 28449 N N . LYS A 1 13 ? -0.840 4.076 -3.702 1.00 5.41 13 LYS A N 17
ATOM 28450 C CA . LYS A 1 13 ? -1.039 4.482 -5.088 1.00 61.41 13 LYS A CA 17
ATOM 28451 C C . LYS A 1 13 ? -1.209 3.264 -5.992 1.00 42.01 13 LYS A C 17
ATOM 28452 O O . LYS A 1 13 ? -1.912 3.321 -7.002 1.00 24.25 13 LYS A O 17
ATOM 28471 N N . LEU A 1 14 ? -0.563 2.164 -5.622 1.00 34.51 14 LEU A N 17
ATOM 28472 C CA . LEU A 1 14 ? -0.644 0.932 -6.398 1.00 52.02 14 LEU A CA 17
ATOM 28473 C C . LEU A 1 14 ? -2.012 0.276 -6.236 1.00 74.43 14 LEU A C 17
ATOM 28474 O O . LEU A 1 14 ? -2.700 0.000 -7.220 1.00 62.44 14 LEU A O 17
ATOM 28490 N N . TYR A 1 15 ? -2.401 0.028 -4.990 1.00 4.32 15 TYR A N 17
ATOM 28491 C CA . TYR A 1 15 ? -3.686 -0.596 -4.699 1.00 44.44 15 TYR A CA 17
ATOM 28492 C C . TYR A 1 15 ? -4.835 0.247 -5.241 1.00 11.21 15 TYR A C 17
ATOM 28493 O O . TYR A 1 15 ? -5.710 -0.254 -5.947 1.00 41.24 15 TYR A O 17
ATOM 28511 N N . LYS A 1 16 ? -4.828 1.533 -4.906 1.00 21.21 16 LYS A N 17
ATOM 28512 C CA . LYS A 1 16 ? -5.867 2.449 -5.359 1.00 32.13 16 LYS A CA 17
ATOM 28513 C C . LYS A 1 16 ? -5.893 2.535 -6.881 1.00 65.04 16 LYS A C 17
ATOM 28514 O O . LYS A 1 16 ? -6.884 2.962 -7.473 1.00 32.23 16 LYS A O 17
ATOM 28533 N N . ASP A 1 17 ? -4.796 2.125 -7.510 1.00 74.32 17 ASP A N 17
ATOM 28534 C CA . ASP A 1 17 ? -4.693 2.152 -8.964 1.00 0.40 17 ASP A CA 17
ATOM 28535 C C . ASP A 1 17 ? -5.225 0.857 -9.571 1.00 44.00 17 ASP A C 17
ATOM 28536 O O . ASP A 1 17 ? -5.648 0.829 -10.726 1.00 21.22 17 ASP A O 17
ATOM 28545 N N . GLY A 1 18 ? -5.197 -0.214 -8.785 1.00 24.24 18 GLY A N 17
ATOM 28546 C CA . GLY A 1 18 ? -5.677 -1.499 -9.262 1.00 1.54 18 GLY A CA 17
ATOM 28547 C C . GLY A 1 18 ? -4.615 -2.578 -9.192 1.00 13.54 18 GLY A C 17
ATOM 28548 O O . GLY A 1 18 ? -4.747 -3.631 -9.814 1.00 13.42 18 GLY A O 17
ATOM 28552 N N . VAL A 1 19 ? -3.556 -2.315 -8.432 1.00 34.01 19 VAL A N 17
ATOM 28553 C CA . VAL A 1 19 ? -2.467 -3.271 -8.282 1.00 63.51 19 VAL A CA 17
ATOM 28554 C C . VAL A 1 19 ? -2.784 -4.302 -7.205 1.00 70.44 19 VAL A C 17
ATOM 28555 O O . VAL A 1 19 ? -3.236 -3.972 -6.109 1.00 14.44 19 VAL A O 17
ATOM 28568 N N . PRO A 1 20 ? -2.541 -5.583 -7.521 1.00 35.20 20 PRO A N 17
ATOM 28569 C CA . PRO A 1 20 ? -2.793 -6.689 -6.592 1.00 52.42 20 PRO A CA 17
ATOM 28570 C C . PRO A 1 20 ? -1.820 -6.693 -5.418 1.00 13.24 20 PRO A C 17
ATOM 28571 O O . PRO A 1 20 ? -0.667 -6.284 -5.553 1.00 20.15 20 PRO A O 17
ATOM 28582 N N . VAL A 1 21 ? -2.294 -7.157 -4.265 1.00 42.24 21 VAL A N 17
ATOM 28583 C CA . VAL A 1 21 ? -1.465 -7.215 -3.068 1.00 33.32 21 VAL A CA 17
ATOM 28584 C C . VAL A 1 21 ? -0.130 -7.893 -3.354 1.00 53.43 21 VAL A C 17
ATOM 28585 O O . VAL A 1 21 ? 0.919 -7.444 -2.892 1.00 41.11 21 VAL A O 17
ATOM 28598 N N . LYS A 1 22 ? -0.176 -8.976 -4.122 1.00 31.21 22 LYS A N 17
ATOM 28599 C CA . LYS A 1 22 ? 1.030 -9.717 -4.473 1.00 43.25 22 LYS A CA 17
ATOM 28600 C C . LYS A 1 22 ? 2.041 -8.811 -5.170 1.00 52.12 22 LYS A C 17
ATOM 28601 O O . LYS A 1 22 ? 3.244 -8.912 -4.934 1.00 33.40 22 LYS A O 17
ATOM 28620 N N . GLU A 1 23 ? 1.543 -7.927 -6.029 1.00 1.13 23 GLU A N 17
ATOM 28621 C CA . GLU A 1 23 ? 2.404 -7.003 -6.758 1.00 61.34 23 GLU A CA 17
ATOM 28622 C C . GLU A 1 23 ? 2.835 -5.842 -5.867 1.00 51.03 23 GLU A C 17
ATOM 28623 O O . GLU A 1 23 ? 3.999 -5.440 -5.873 1.00 74.43 23 GLU A O 17
ATOM 28635 N N . ILE A 1 24 ? 1.888 -5.306 -5.104 1.00 6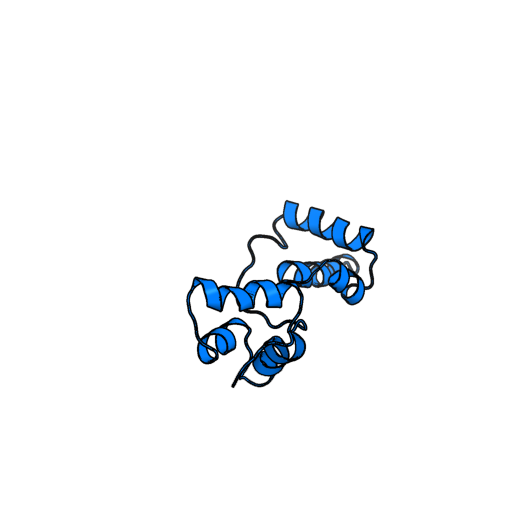4.31 24 ILE A N 17
ATOM 28636 C CA . ILE A 1 24 ? 2.169 -4.192 -4.208 1.00 23.54 24 ILE A CA 17
ATOM 28637 C C . ILE A 1 24 ? 3.328 -4.519 -3.272 1.00 4.41 24 ILE A C 17
ATOM 28638 O O . ILE A 1 24 ? 4.187 -3.675 -3.013 1.00 12.12 24 ILE A O 17
ATOM 28654 N N . ALA A 1 25 ? 3.347 -5.748 -2.768 1.00 51.42 25 ALA A N 17
ATOM 28655 C CA . ALA A 1 25 ? 4.403 -6.187 -1.864 1.00 33.30 25 ALA A CA 17
ATOM 28656 C C . ALA A 1 25 ? 5.758 -6.188 -2.562 1.00 65.12 25 ALA A C 17
ATOM 28657 O O . ALA A 1 25 ? 6.759 -5.740 -2.000 1.00 74.53 25 ALA A O 17
ATOM 28664 N N . LYS A 1 26 ? 5.785 -6.692 -3.791 1.00 44.13 26 LYS A N 17
ATOM 28665 C CA . LYS A 1 26 ? 7.019 -6.751 -4.568 1.00 12.32 26 LYS A CA 17
ATOM 28666 C C . LYS A 1 26 ? 7.473 -5.352 -4.974 1.00 54.04 26 LYS A C 17
ATOM 28667 O O . LYS A 1 26 ? 8.668 -5.058 -4.991 1.00 10.10 26 LYS A O 17
ATOM 28686 N N . ARG A 1 27 ? 6.511 -4.495 -5.300 1.00 41.21 27 ARG A N 17
ATOM 28687 C CA . ARG A 1 27 ? 6.813 -3.127 -5.706 1.00 73.11 27 ARG A CA 17
ATOM 28688 C C . ARG A 1 27 ? 7.307 -2.305 -4.520 1.00 11.43 27 ARG A C 17
ATOM 28689 O O . ARG A 1 27 ? 8.340 -1.641 -4.599 1.00 21.42 27 ARG A O 17
ATOM 28710 N N . SER A 1 28 ? 6.560 -2.352 -3.421 1.00 41.34 28 SER A N 17
ATOM 28711 C CA . SER A 1 28 ? 6.919 -1.607 -2.220 1.00 33.10 28 SER A CA 17
ATOM 28712 C C . SER A 1 28 ? 7.986 -2.349 -1.420 1.00 55.11 28 SER A C 17
ATOM 28713 O O . SER A 1 28 ? 8.450 -1.867 -0.388 1.00 23.41 28 SER A O 17
ATOM 28721 N N . ASN A 1 29 ? 8.368 -3.526 -1.905 1.00 64.35 29 ASN A N 17
ATOM 28722 C CA . ASN A 1 29 ? 9.379 -4.337 -1.235 1.00 4.41 29 ASN A CA 17
ATOM 28723 C C . ASN A 1 29 ? 8.974 -4.631 0.205 1.00 34.34 29 ASN A C 17
ATOM 28724 O O . ASN A 1 29 ? 9.815 -4.673 1.102 1.00 70.13 29 ASN A O 17
ATOM 28735 N N . ASN A 1 30 ? 7.678 -4.836 0.420 1.00 71.35 30 ASN A N 17
ATOM 28736 C CA . ASN A 1 30 ? 7.160 -5.128 1.751 1.00 12.24 30 ASN A CA 17
ATOM 28737 C C . ASN A 1 30 ? 6.537 -6.520 1.800 1.00 24.13 30 ASN A C 17
ATOM 28738 O O . ASN A 1 30 ? 6.431 -7.199 0.779 1.00 20.54 30 ASN A O 17
ATOM 28749 N N . SER A 1 31 ? 6.128 -6.937 2.993 1.00 31.32 31 SER A N 17
ATOM 28750 C CA . SER A 1 31 ? 5.519 -8.250 3.177 1.00 31.10 31 SER A CA 17
ATOM 28751 C C . SER A 1 31 ? 4.002 -8.169 3.037 1.00 13.34 31 SER A C 17
ATOM 28752 O O . SER A 1 31 ? 3.409 -7.103 3.199 1.00 74.12 31 SER A O 17
ATOM 28760 N N . MET A 1 32 ? 3.381 -9.304 2.734 1.00 21.43 32 MET A N 17
ATOM 28761 C CA . MET A 1 32 ? 1.932 -9.363 2.573 1.00 3.55 32 MET A CA 17
ATOM 28762 C C . MET A 1 32 ? 1.225 -8.825 3.813 1.00 23.33 32 MET A C 17
ATOM 28763 O O . MET A 1 32 ? 0.140 -8.252 3.721 1.00 5.40 32 MET A O 17
ATOM 28777 N N . SER A 1 33 ? 1.847 -9.014 4.972 1.00 31.42 33 SER A N 17
ATOM 28778 C CA . SER A 1 33 ? 1.275 -8.551 6.232 1.00 61.35 33 SER A CA 17
ATOM 28779 C C . SER A 1 33 ? 1.505 -7.054 6.415 1.00 71.35 33 SER A C 17
ATOM 28780 O O . SER A 1 33 ? 0.780 -6.389 7.156 1.00 52.33 33 SER A O 17
ATOM 28788 N N . THR A 1 34 ? 2.520 -6.531 5.735 1.00 4.41 34 THR A N 17
ATOM 28789 C CA . THR A 1 34 ? 2.848 -5.113 5.824 1.00 41.24 34 THR A CA 17
ATOM 28790 C C . THR A 1 34 ? 1.997 -4.292 4.861 1.00 51.44 34 THR A C 17
ATOM 28791 O O . THR A 1 34 ? 1.386 -3.297 5.250 1.00 4.34 34 THR A O 17
ATOM 28802 N N . VAL A 1 35 ? 1.962 -4.715 3.601 1.00 41.31 35 VAL A N 17
ATOM 28803 C CA . VAL A 1 35 ? 1.184 -4.019 2.583 1.00 5.12 35 VAL A CA 17
ATOM 28804 C C . VAL A 1 35 ? -0.305 -4.053 2.909 1.00 23.44 35 VAL A C 17
ATOM 28805 O O . VAL A 1 35 ? -0.950 -3.011 3.020 1.00 13.43 35 VAL A O 17
ATOM 28818 N N . TYR A 1 36 ? -0.843 -5.257 3.062 1.00 63.02 36 TYR A N 17
ATOM 28819 C CA . TYR A 1 36 ? -2.257 -5.428 3.375 1.00 72.23 36 TYR A CA 17
ATOM 28820 C C . TYR A 1 36 ? -2.653 -4.587 4.583 1.00 12.03 36 TYR A C 17
ATOM 28821 O O . TYR A 1 36 ? -3.714 -3.960 4.599 1.00 43.34 36 TYR A O 17
ATOM 28839 N N . LYS A 1 37 ? -1.794 -4.577 5.597 1.00 34.10 37 LYS A N 17
ATOM 28840 C CA . LYS A 1 37 ? -2.051 -3.812 6.812 1.00 40.15 37 LYS A CA 17
ATOM 28841 C C . LYS A 1 37 ? -2.175 -2.324 6.501 1.00 10.51 37 LYS A C 17
ATOM 28842 O O . LYS A 1 37 ? -2.891 -1.595 7.186 1.00 40.11 37 LYS A O 17
ATOM 28861 N N . ALA A 1 38 ? -1.473 -1.880 5.463 1.00 11.12 38 ALA A N 17
ATOM 28862 C CA . ALA A 1 38 ? -1.508 -0.480 5.060 1.00 2.34 38 ALA A CA 17
ATOM 28863 C C . ALA A 1 38 ? -2.787 -0.161 4.293 1.00 3.13 38 ALA A C 17
ATOM 28864 O O . ALA A 1 38 ? -3.431 0.860 4.539 1.00 0.12 38 ALA A O 17
ATOM 28871 N N . LEU A 1 39 ? -3.149 -1.038 3.364 1.00 64.34 39 LEU A N 17
ATOM 28872 C CA . LEU A 1 39 ? -4.351 -0.850 2.560 1.00 13.45 39 LEU A CA 17
ATOM 28873 C C . LEU A 1 39 ? -5.575 -0.653 3.449 1.00 63.12 39 LEU A C 17
ATOM 28874 O O . LEU A 1 39 ? -6.345 0.287 3.261 1.00 14.24 39 LEU A O 17
ATOM 28890 N N . GLU A 1 40 ? -5.745 -1.547 4.419 1.00 75.41 40 GLU A N 17
ATOM 28891 C CA . GLU A 1 40 ? -6.875 -1.470 5.337 1.00 24.41 40 GLU A CA 17
ATOM 28892 C C . GLU A 1 40 ? -6.866 -0.149 6.101 1.00 73.22 40 GLU A C 17
ATOM 28893 O O . GLU A 1 40 ? -7.917 0.366 6.484 1.00 2.32 40 GLU A O 17
ATOM 28905 N N . LYS A 1 41 ? -5.674 0.392 6.320 1.00 4.32 41 LYS A N 17
ATOM 28906 C CA . LYS A 1 41 ? -5.526 1.654 7.038 1.00 41.05 41 LYS A CA 17
ATOM 28907 C C . LYS A 1 41 ? -5.840 2.837 6.127 1.00 43.20 41 LYS A C 17
ATOM 28908 O O . LYS A 1 41 ? -6.483 3.801 6.545 1.00 40.21 41 LYS A O 17
ATOM 28927 N N . LEU A 1 42 ? -5.383 2.758 4.883 1.00 42.34 42 LEU A N 17
ATOM 28928 C CA . LEU A 1 42 ? -5.616 3.822 3.912 1.00 30.20 42 LEU A CA 17
ATOM 28929 C C . LEU A 1 42 ? -7.086 3.876 3.506 1.00 21.24 42 LEU A C 17
ATOM 28930 O O . LEU A 1 42 ? -7.712 4.935 3.548 1.00 65.30 42 LEU A O 17
ATOM 28946 N N . GLU A 1 43 ? -7.630 2.728 3.118 1.00 74.23 43 GLU A N 17
ATOM 28947 C CA . GLU A 1 43 ? -9.027 2.645 2.707 1.00 41.24 43 GLU A CA 17
ATOM 28948 C C . GLU A 1 43 ? -9.949 3.168 3.804 1.00 43.34 43 GLU A C 17
ATOM 28949 O O . GLU A 1 43 ? -11.056 3.632 3.531 1.00 44.35 43 GLU A O 17
ATOM 28961 N N . ALA A 1 44 ? -9.485 3.088 5.046 1.00 24.51 44 ALA A N 17
ATOM 28962 C CA . ALA A 1 44 ? -10.266 3.553 6.186 1.00 44.11 44 ALA A CA 17
ATOM 28963 C C . ALA A 1 44 ? -10.227 5.074 6.293 1.00 55.31 44 ALA A C 17
ATOM 28964 O O . ALA A 1 44 ? -11.135 5.689 6.852 1.00 25.30 44 ALA A O 17
ATOM 28971 N N . MET A 1 45 ? -9.171 5.675 5.754 1.00 74.31 45 MET A N 17
ATOM 28972 C CA . MET A 1 45 ? -9.016 7.124 5.789 1.00 14.21 45 MET A CA 17
ATOM 28973 C C . MET A 1 45 ? -9.538 7.759 4.504 1.00 75.52 45 MET A C 17
ATOM 28974 O O . MET A 1 45 ? -9.936 8.922 4.492 1.00 43.34 45 MET A O 17
ATOM 28988 N N . GLY A 1 46 ? -9.535 6.983 3.422 1.00 31.24 46 GLY A N 17
ATOM 28989 C CA . GLY A 1 46 ? -10.011 7.488 2.148 1.00 64.14 46 GLY A CA 17
ATOM 28990 C C . GLY A 1 46 ? -8.879 7.916 1.235 1.00 62.24 46 GLY A C 17
ATOM 28991 O O . GLY A 1 46 ? -9.052 8.793 0.390 1.00 52.33 46 GLY A O 17
ATOM 28995 N N . ARG A 1 47 ? -7.715 7.296 1.406 1.00 0.23 47 ARG A N 17
ATOM 28996 C CA . ARG A 1 47 ? -6.550 7.620 0.593 1.00 23.52 47 ARG A CA 17
ATOM 28997 C C . ARG A 1 47 ? -6.544 6.807 -0.698 1.00 12.02 47 ARG A C 17
ATOM 28998 O O . ARG A 1 47 ? -6.290 7.340 -1.778 1.00 51.20 47 ARG A O 17
ATOM 29019 N N . ILE A 1 48 ? -6.825 5.514 -0.578 1.00 62.30 48 ILE A N 17
ATOM 29020 C CA . ILE A 1 48 ? -6.853 4.627 -1.735 1.00 3.14 48 ILE A CA 17
ATOM 29021 C C . ILE A 1 48 ? -8.262 4.517 -2.308 1.00 21.21 48 ILE A C 17
ATOM 29022 O O . ILE A 1 48 ? -8.442 4.208 -3.487 1.00 23.21 48 ILE A O 17
ATOM 29038 N N . LYS A 1 49 ? -9.259 4.771 -1.467 1.00 61.41 49 LYS A N 17
ATOM 29039 C CA . LYS A 1 49 ? -10.653 4.703 -1.890 1.00 21.40 49 LYS A CA 17
ATOM 29040 C C . LYS A 1 49 ? -11.523 5.628 -1.045 1.00 24.03 49 LYS A C 17
ATOM 29041 O O . LYS A 1 49 ? -11.736 5.382 0.143 1.00 51.41 49 LYS A O 17
ATOM 29060 N N . ARG A 1 50 ? -12.023 6.692 -1.665 1.00 4.11 50 ARG A N 17
ATOM 29061 C CA . ARG A 1 50 ? -12.870 7.653 -0.969 1.00 42.44 50 ARG A CA 17
ATOM 29062 C C . ARG A 1 50 ? -14.325 7.195 -0.970 1.00 2.53 50 ARG A C 17
ATOM 29063 O O . ARG A 1 50 ? -15.037 7.355 -1.961 1.00 44.42 50 ARG A O 17
ATOM 29084 N N . ARG A 1 51 ? -14.760 6.624 0.150 1.00 52.54 51 ARG A N 17
ATOM 29085 C CA . ARG A 1 51 ? -16.130 6.142 0.278 1.00 45.35 51 ARG A CA 17
ATOM 29086 C C . ARG A 1 51 ? -17.034 7.222 0.864 1.00 52.14 51 ARG A C 17
ATOM 29087 O O . ARG A 1 51 ? -16.963 7.529 2.054 1.00 70.44 51 ARG A O 17
ATOM 29108 N N . LYS A 1 52 ? -17.885 7.796 0.019 1.00 0.22 52 LYS A N 17
ATOM 29109 C CA . LYS A 1 52 ? -18.805 8.841 0.452 1.00 50.42 52 LYS A CA 17
ATOM 29110 C C . LYS A 1 52 ? -20.251 8.445 0.170 1.00 23.21 52 LYS A C 17
ATOM 29111 O O . LYS A 1 52 ? -21.053 8.294 1.090 1.00 11.40 52 LYS A O 17
ATOM 29130 N N . GLY A 1 53 ? -20.574 8.276 -1.108 1.00 33.21 53 GLY A N 17
ATOM 29131 C CA . GLY A 1 53 ? -21.923 7.897 -1.487 1.00 71.12 53 GLY A CA 17
ATOM 29132 C C . GLY A 1 53 ? -22.293 8.384 -2.874 1.00 54.24 53 GLY A C 17
ATOM 29133 O O . GLY A 1 53 ? -22.163 9.570 -3.179 1.00 32.32 53 GLY A O 17
ATOM 29137 N N . ARG A 1 54 ? -22.756 7.467 -3.718 1.00 62.51 54 ARG A N 17
ATOM 29138 C CA . ARG A 1 54 ? -23.143 7.809 -5.081 1.00 43.14 54 ARG A CA 17
ATOM 29139 C C . ARG A 1 54 ? -24.271 6.904 -5.568 1.00 52.34 54 ARG A C 17
ATOM 29140 O O . ARG A 1 54 ? -24.233 5.688 -5.377 1.00 2.12 54 ARG A O 17
ATOM 29161 N N . TYR A 1 55 ? -25.273 7.505 -6.199 1.00 14.45 55 TYR A N 17
ATOM 29162 C CA . TYR A 1 55 ? -26.414 6.755 -6.711 1.00 15.55 55 TYR A CA 17
ATOM 29163 C C . TYR A 1 55 ? -26.678 7.096 -8.175 1.00 24.32 55 TYR A C 17
ATOM 29164 O O . TYR A 1 55 ? -26.346 8.188 -8.639 1.00 71.02 55 TYR A O 17
ATOM 29182 N N . ARG A 1 56 ? -27.275 6.154 -8.897 1.00 34.03 56 ARG A N 17
ATOM 29183 C CA . ARG A 1 56 ? -27.584 6.353 -10.308 1.00 24.32 56 ARG A CA 17
ATOM 29184 C C . ARG A 1 56 ? -29.068 6.649 -10.505 1.00 24.44 56 ARG A C 17
ATOM 29185 O O . ARG A 1 56 ? -29.806 6.832 -9.537 1.00 42.32 56 ARG A O 17
ATOM 29206 N N . GLN A 1 57 ? -29.495 6.693 -11.761 1.00 12.10 57 GLN A N 17
ATOM 29207 C CA . GLN A 1 57 ? -30.891 6.969 -12.084 1.00 62.43 57 GLN A CA 17
ATOM 29208 C C . GLN A 1 57 ? -31.693 5.675 -12.177 1.00 73.50 57 GLN A C 17
ATOM 29209 O O . GLN A 1 57 ? -31.153 4.583 -11.998 1.00 1.02 57 GLN A O 17
ATOM 29223 N N . HIS A 1 58 ? -32.986 5.805 -12.456 1.00 11.31 58 HIS A N 17
ATOM 29224 C CA . HIS A 1 58 ? -33.864 4.646 -12.573 1.00 21.33 58 HIS A CA 17
ATOM 29225 C C . HIS A 1 58 ? -35.175 5.023 -13.255 1.00 13.00 58 HIS A C 17
ATOM 29226 O O . HIS A 1 58 ? -35.313 6.123 -13.790 1.00 42.44 58 HIS A O 17
ATOM 29240 N N . ARG A 1 59 ? -36.135 4.104 -13.232 1.00 44.53 59 ARG A N 17
ATOM 29241 C CA . ARG A 1 59 ? -37.434 4.341 -13.850 1.00 71.34 59 ARG A CA 17
ATOM 29242 C C . ARG A 1 59 ? -37.292 4.532 -15.358 1.00 24.25 59 ARG A C 17
ATOM 29243 O O . ARG A 1 59 ? -36.913 5.607 -15.823 1.00 43.03 59 ARG A O 17
ATOM 29264 N N . ARG A 1 60 ? -37.598 3.483 -16.114 1.00 3.44 60 ARG A N 17
ATOM 29265 C CA . ARG A 1 60 ? -37.503 3.536 -17.567 1.00 40.04 60 ARG A CA 17
ATOM 29266 C C . ARG A 1 60 ? -38.890 3.599 -18.202 1.00 25.43 60 ARG A C 17
ATOM 29267 O O . ARG A 1 60 ? -39.273 4.616 -18.781 1.00 41.35 60 ARG A O 17
ATOM 29288 N N . LEU A 1 61 ? -39.636 2.507 -18.088 1.00 33.14 61 LEU A N 17
ATOM 29289 C CA . LEU A 1 61 ? -40.981 2.438 -18.650 1.00 35.55 61 LEU A CA 17
ATOM 29290 C C . LEU A 1 61 ? -41.971 1.889 -17.627 1.00 30.25 61 LEU A C 17
ATOM 29291 O O . LEU A 1 61 ? -42.776 2.632 -17.063 1.00 44.43 61 LEU A O 17
ATOM 29307 N N . THR A 1 62 ? -41.906 0.583 -17.390 1.00 75.43 62 THR A N 17
ATOM 29308 C CA . THR A 1 62 ? -42.795 -0.066 -16.434 1.00 54.12 62 THR A CA 17
ATOM 29309 C C . THR A 1 62 ? -42.067 -0.386 -15.135 1.00 22.22 62 THR A C 17
ATOM 29310 O O . THR A 1 62 ? -40.842 -0.502 -15.112 1.00 45.41 62 THR A O 17
ATOM 29321 N N . GLU A 1 63 ? -42.828 -0.529 -14.054 1.00 53.00 63 GLU A N 17
ATOM 29322 C CA . GLU A 1 63 ? -42.252 -0.836 -12.750 1.00 71.42 63 GLU A CA 17
ATOM 29323 C C . GLU A 1 63 ? -41.445 -2.131 -12.802 1.00 51.35 63 GLU A C 17
ATOM 29324 O O . GLU A 1 63 ? -40.328 -2.198 -12.291 1.00 71.51 63 GLU A O 17
ATOM 29336 N N . GLU A 1 64 ? -42.020 -3.155 -13.425 1.00 13.22 64 GLU A N 17
ATOM 29337 C CA . GLU A 1 64 ? -41.356 -4.447 -13.543 1.00 25.31 64 GLU A CA 17
ATOM 29338 C C . GLU A 1 64 ? -40.257 -4.399 -14.600 1.00 51.33 64 GLU A C 17
ATOM 29339 O O . GLU A 1 64 ? -39.244 -5.089 -14.489 1.00 55.13 64 GLU A O 17
ATOM 29351 N N . GLU A 1 65 ? -40.466 -3.579 -15.626 1.00 24.23 65 GLU A N 17
ATOM 29352 C CA . GLU A 1 65 ? -39.494 -3.442 -16.704 1.00 22.43 65 GLU A CA 17
ATOM 29353 C C . GLU A 1 65 ? -38.212 -2.785 -16.201 1.00 24.42 65 GLU A C 17
ATOM 29354 O O . GLU A 1 65 ? -37.116 -3.319 -16.377 1.00 43.04 65 GLU A O 17
ATOM 29366 N N . LEU A 1 66 ? -38.356 -1.623 -15.574 1.00 34.35 66 LEU A N 17
ATOM 29367 C CA . LEU A 1 66 ? -37.210 -0.891 -15.044 1.00 33.42 66 LEU A CA 17
ATOM 29368 C C . LEU A 1 66 ? -36.383 -1.774 -14.116 1.00 3.12 66 LEU A C 17
ATOM 29369 O O . LEU A 1 66 ? -35.168 -1.608 -14.005 1.00 3.21 66 LEU A O 17
ATOM 29385 N N . ALA A 1 67 ? -37.048 -2.713 -13.453 1.00 24.31 67 ALA A N 17
ATOM 29386 C CA . ALA A 1 67 ? -36.372 -3.625 -12.537 1.00 74.11 67 ALA A CA 17
ATOM 29387 C C . ALA A 1 67 ? -35.692 -4.760 -13.295 1.00 21.23 67 ALA A C 17
ATOM 29388 O O . ALA A 1 67 ? -34.706 -5.331 -12.827 1.00 14.31 67 ALA A O 17
ATOM 29395 N N . THR A 1 68 ? -36.225 -5.085 -14.469 1.00 33.13 68 THR A N 17
ATOM 29396 C CA . THR A 1 68 ? -35.670 -6.153 -15.291 1.00 13.52 68 THR A CA 17
ATOM 29397 C C . THR A 1 68 ? -34.499 -5.652 -16.127 1.00 2.23 68 THR A C 17
ATOM 29398 O O . THR A 1 68 ? -33.504 -6.355 -16.305 1.00 34.24 68 THR A O 17
ATOM 29409 N N . ILE A 1 69 ? -34.623 -4.431 -16.638 1.00 30.00 69 ILE A N 17
ATOM 29410 C CA . ILE A 1 69 ? -33.572 -3.835 -17.455 1.00 24.13 69 ILE A CA 17
ATOM 29411 C C . ILE A 1 69 ? -32.289 -3.652 -16.651 1.00 14.31 69 ILE A C 17
ATOM 29412 O O . ILE A 1 69 ? -31.189 -3.843 -17.168 1.00 44.23 69 ILE A O 17
ATOM 29428 N N . ARG A 1 70 ? -32.439 -3.282 -15.384 1.00 24.41 70 ARG A N 17
ATOM 29429 C CA . ARG A 1 70 ? -31.292 -3.074 -14.507 1.00 73.02 70 ARG A CA 17
ATOM 29430 C C . ARG A 1 70 ? -30.413 -4.320 -14.457 1.00 22.40 70 ARG A C 17
ATOM 29431 O O . ARG A 1 70 ? -29.222 -4.239 -14.157 1.00 73.12 70 ARG A O 17
ATOM 29452 N N . GLU A 1 71 ? -31.009 -5.472 -14.753 1.00 4.40 71 GLU A N 17
ATOM 29453 C CA . GLU A 1 71 ? -30.280 -6.733 -14.740 1.00 72.42 71 GLU A CA 17
ATOM 29454 C C . GLU A 1 71 ? -29.031 -6.651 -15.613 1.00 14.34 71 GLU A C 17
ATOM 29455 O O . GLU A 1 71 ? -28.022 -7.299 -15.336 1.00 42.13 71 GLU A O 17
ATOM 29467 N N . LEU A 1 72 ? -29.108 -5.848 -16.668 1.00 40.33 72 LEU A N 17
ATOM 29468 C CA . LEU A 1 72 ? -27.985 -5.678 -17.584 1.00 21.10 72 LEU A CA 17
ATOM 29469 C C . LEU A 1 72 ? -26.719 -5.285 -16.827 1.00 34.42 72 LEU A C 17
ATOM 29470 O O . LEU A 1 72 ? -25.606 -5.481 -17.315 1.00 20.20 72 LEU A O 17
ATOM 29486 N N . TYR A 1 73 ? -26.899 -4.733 -15.633 1.00 73.22 73 TYR A N 17
ATOM 29487 C CA . TYR A 1 73 ? -25.772 -4.312 -14.809 1.00 32.34 73 TYR A CA 17
ATOM 29488 C C . TYR A 1 73 ? -25.139 -5.507 -14.102 1.00 25.32 73 TYR A C 17
ATOM 29489 O O . TYR A 1 73 ? -23.921 -5.562 -13.919 1.00 32.04 73 TYR A O 17
ATOM 29507 N N . LEU A 1 74 ? -25.973 -6.462 -13.707 1.00 62.42 74 LEU A N 17
ATOM 29508 C CA . LEU A 1 74 ? -25.496 -7.659 -13.020 1.00 3.31 74 LEU A CA 17
ATOM 29509 C C . LEU A 1 74 ? -24.765 -8.586 -13.986 1.00 51.21 74 LEU A C 17
ATOM 29510 O O . LEU A 1 74 ? -23.691 -9.102 -13.675 1.00 42.44 74 LEU A O 17
ATOM 29526 N N . LYS A 1 75 ? -25.352 -8.791 -15.160 1.00 74.30 75 LYS A N 17
ATOM 29527 C CA . LYS A 1 75 ? -24.757 -9.653 -16.174 1.00 24.23 75 LYS A CA 17
ATOM 29528 C C . LYS A 1 75 ? -23.743 -8.884 -17.013 1.00 43.34 75 LYS A C 17
ATOM 29529 O O . LYS A 1 75 ? -22.878 -9.477 -17.658 1.00 5.33 75 LYS A O 17
ATOM 29548 N N . GLY A 1 76 ? -23.854 -7.559 -17.001 1.00 63.25 76 GLY A N 17
ATOM 29549 C CA . GLY A 1 76 ? -22.938 -6.731 -17.764 1.00 55.32 76 GLY A CA 17
ATOM 29550 C C . GLY A 1 76 ? -23.361 -6.583 -19.213 1.00 43.21 76 GLY A C 17
ATOM 29551 O O . GLY A 1 76 ? -22.573 -6.157 -20.056 1.00 53.05 76 GLY A O 17
ATOM 29555 N N . ALA A 1 77 ? -24.609 -6.939 -19.503 1.00 63.22 77 ALA A N 17
ATOM 29556 C CA . ALA A 1 77 ? -25.134 -6.844 -20.859 1.00 53.22 77 ALA A CA 17
ATOM 29557 C C . ALA A 1 77 ? -25.057 -5.412 -21.379 1.00 11.25 77 ALA A C 17
ATOM 29558 O O . ALA A 1 77 ? -24.732 -4.486 -20.634 1.00 60.34 77 ALA A O 17
ATOM 29565 N N . THR A 1 78 ? -25.357 -5.236 -22.662 1.00 44.41 78 THR A N 17
ATOM 29566 C CA . THR A 1 78 ? -25.319 -3.918 -23.281 1.00 45.54 78 THR A CA 17
ATOM 29567 C C . THR A 1 78 ? -26.709 -3.480 -23.730 1.00 32.31 78 THR A C 17
ATOM 29568 O O . THR A 1 78 ? -27.681 -4.222 -23.584 1.00 5.13 78 THR A O 17
ATOM 29579 N N . VAL A 1 79 ? -26.797 -2.272 -24.275 1.00 52.31 79 VAL A N 17
ATOM 29580 C CA . VAL A 1 79 ? -28.068 -1.737 -24.746 1.00 54.31 79 VAL A CA 17
ATOM 29581 C C . VAL A 1 79 ? -28.726 -2.680 -25.747 1.00 62.55 79 VAL A C 17
ATOM 29582 O O . VAL A 1 79 ? -29.952 -2.750 -25.839 1.00 25.40 79 VAL A O 17
ATOM 29595 N N . TYR A 1 80 ? -27.902 -3.408 -26.495 1.00 13.23 80 TYR A N 17
ATOM 29596 C CA . TYR A 1 80 ? -28.404 -4.347 -27.491 1.00 24.42 80 TYR A CA 17
ATOM 29597 C C . TYR A 1 80 ? -28.995 -5.585 -26.823 1.00 31.21 80 TYR A C 17
ATOM 29598 O O . TYR A 1 80 ? -29.849 -6.262 -27.393 1.00 74.54 80 TYR A O 17
ATOM 29616 N N . GLU A 1 81 ? -28.534 -5.872 -25.610 1.00 1.23 81 GLU A N 17
ATOM 29617 C CA . GLU A 1 81 ? -29.017 -7.028 -24.863 1.00 54.24 81 GLU A CA 17
ATOM 29618 C C . GLU A 1 81 ? -30.388 -6.747 -24.253 1.00 20.31 81 GLU A C 17
ATOM 29619 O O . GLU A 1 81 ? -31.330 -7.518 -24.437 1.00 53.33 81 GLU A O 17
ATOM 29631 N N . ILE A 1 82 ? -30.490 -5.640 -23.525 1.00 42.45 82 ILE A N 17
ATOM 29632 C CA . ILE A 1 82 ? -31.743 -5.257 -22.889 1.00 12.14 82 ILE A CA 17
ATOM 29633 C C . ILE A 1 82 ? -32.882 -5.210 -23.902 1.00 13.15 82 ILE A C 17
ATOM 29634 O O . ILE A 1 82 ? -34.037 -5.471 -23.566 1.00 3.13 82 ILE A O 17
ATOM 29650 N N . ALA A 1 83 ? -32.548 -4.876 -25.144 1.00 52.51 83 ALA A N 17
ATOM 29651 C CA . ALA A 1 83 ? -33.543 -4.797 -26.207 1.00 63.13 83 ALA A CA 17
ATOM 29652 C C . ALA A 1 83 ? -34.175 -6.160 -26.469 1.00 34.33 83 ALA A C 17
ATOM 29653 O O . ALA A 1 83 ? -35.399 -6.291 -26.495 1.00 73.05 83 ALA A O 17
ATOM 29660 N N . ARG A 1 84 ? -33.334 -7.171 -26.660 1.00 53.32 84 ARG A N 17
ATOM 29661 C CA . ARG A 1 84 ? -33.812 -8.523 -26.920 1.00 55.34 84 ARG A CA 17
ATOM 29662 C C . ARG A 1 84 ? -34.387 -9.151 -25.653 1.00 50.34 84 ARG A C 17
ATOM 29663 O O . ARG A 1 84 ? -35.441 -9.785 -25.687 1.00 10.24 84 ARG A O 17
ATOM 29684 N N . GLN A 1 85 ? -33.686 -8.969 -24.539 1.00 24.12 85 GLN A N 17
ATOM 29685 C CA . GLN A 1 85 ? -34.125 -9.518 -23.262 1.00 52.12 85 GLN A CA 17
ATOM 29686 C C . GLN A 1 85 ? -35.554 -9.087 -22.947 1.00 0.32 85 GLN A C 17
ATOM 29687 O O . GLN A 1 85 ? -36.431 -9.922 -22.722 1.00 4.04 85 GLN A O 17
ATOM 29701 N N . LEU A 1 86 ? -35.782 -7.778 -22.933 1.00 31.13 86 LEU A N 17
ATOM 29702 C CA . LEU A 1 86 ? -37.105 -7.235 -22.645 1.00 3.54 86 LEU A CA 17
ATOM 29703 C C . LEU A 1 86 ? -37.986 -7.258 -23.889 1.00 62.21 86 LEU A C 17
ATOM 29704 O O . LEU A 1 86 ? -39.186 -6.996 -23.818 1.00 50.24 86 LEU A O 17
ATOM 29720 N N . GLY A 1 87 ? -37.382 -7.578 -25.031 1.00 21.34 87 GLY A N 17
ATOM 29721 C CA . GLY A 1 87 ? -38.127 -7.632 -26.274 1.00 61.24 87 GLY A CA 17
ATOM 29722 C C . GLY A 1 87 ? -38.599 -6.266 -26.728 1.00 3.12 87 GLY A C 17
ATOM 29723 O O . GLY A 1 87 ? -39.531 -6.155 -27.524 1.00 73.43 87 GLY A O 17
ATOM 29727 N N . ARG A 1 88 ? -37.955 -5.220 -26.220 1.00 31.40 88 ARG A N 17
ATOM 29728 C CA . ARG A 1 88 ? -38.316 -3.854 -26.575 1.00 11.51 88 ARG A CA 17
ATOM 29729 C C . ARG A 1 88 ? -38.029 -3.581 -28.049 1.00 73.20 88 ARG A C 17
ATOM 29730 O O . ARG A 1 88 ? -37.216 -4.253 -28.683 1.00 21.11 88 ARG A O 17
ATOM 29751 N N . PRO A 1 89 ? -38.712 -2.571 -28.609 1.00 21.04 89 PRO A N 17
ATOM 29752 C CA . PRO A 1 89 ? -38.548 -2.187 -30.014 1.00 1.13 89 PRO A CA 17
ATOM 29753 C C . PRO A 1 89 ? -37.190 -1.548 -30.285 1.00 21.32 89 PRO A C 17
ATOM 29754 O O . PRO A 1 89 ? -36.908 -1.120 -31.403 1.00 25.44 89 PRO A O 17
ATOM 29765 N N . GLU A 1 90 ? -36.353 -1.487 -29.253 1.00 32.43 90 GLU A N 17
ATOM 29766 C CA . GLU A 1 90 ? -35.025 -0.900 -29.382 1.00 23.34 90 GLU A CA 17
ATOM 29767 C C . GLU A 1 90 ? -35.103 0.624 -29.396 1.00 31.13 90 GLU A C 17
ATOM 29768 O O . GLU A 1 90 ? -34.511 1.295 -28.550 1.00 32.33 90 GLU A O 17
ATOM 29780 N N . SER A 1 91 ? -35.836 1.165 -30.364 1.00 74.31 91 SER A N 17
ATOM 29781 C CA . SER A 1 91 ? -35.989 2.609 -30.492 1.00 30.42 91 SER A CA 17
ATOM 29782 C C . SER A 1 91 ? -36.403 3.232 -29.161 1.00 70.24 91 SER A C 17
ATOM 29783 O O . SER A 1 91 ? -36.047 4.371 -28.857 1.00 54.24 91 SER A O 17
ATOM 29791 N N . THR A 1 92 ? -37.158 2.475 -28.371 1.00 33.32 92 THR A N 17
ATOM 29792 C CA . THR A 1 92 ? -37.623 2.951 -27.074 1.00 45.13 92 THR A CA 17
ATOM 29793 C C . THR A 1 92 ? -36.476 3.019 -26.071 1.00 10.34 92 THR A C 17
ATOM 29794 O O . THR A 1 92 ? -36.384 3.962 -25.284 1.00 71.10 92 THR A O 17
ATOM 29805 N N . ILE A 1 93 ? -35.606 2.017 -26.105 1.00 71.10 93 ILE A N 17
ATOM 29806 C CA . ILE A 1 93 ? -34.464 1.965 -25.199 1.00 55.42 93 ILE A CA 17
ATOM 29807 C C . ILE A 1 93 ? -33.683 3.274 -25.224 1.00 11.40 93 ILE A C 17
ATOM 29808 O O . ILE A 1 93 ? -33.326 3.816 -24.179 1.00 2.12 93 ILE A O 17
ATOM 29824 N N . TYR A 1 94 ? -33.424 3.779 -26.426 1.00 61.55 94 TYR A N 17
ATOM 29825 C CA . TYR A 1 94 ? -32.685 5.026 -26.588 1.00 71.54 94 TYR A CA 17
ATOM 29826 C C . TYR A 1 94 ? -33.326 6.148 -25.779 1.00 11.50 94 TYR A C 17
ATOM 29827 O O . TYR A 1 94 ? -32.633 6.945 -25.145 1.00 35.42 94 TYR A O 17
ATOM 29845 N N . TYR A 1 95 ? -34.652 6.205 -25.806 1.00 13.32 95 TYR A N 17
ATOM 29846 C CA . TYR A 1 95 ? -35.389 7.231 -25.078 1.00 62.41 95 TYR A CA 17
ATOM 29847 C C . TYR A 1 95 ? -35.323 6.983 -23.574 1.00 35.21 95 TYR A C 17
ATOM 29848 O O . TYR A 1 95 ? -35.154 7.914 -22.787 1.00 11.11 95 TYR A O 17
ATOM 29866 N N . ALA A 1 96 ? -35.460 5.721 -23.183 1.00 22.33 96 ALA A N 17
ATOM 29867 C CA . ALA A 1 96 ? -35.413 5.348 -21.774 1.00 13.13 96 ALA A CA 17
ATOM 29868 C C . ALA A 1 96 ? -34.090 5.761 -21.139 1.00 1.20 96 ALA A C 17
ATOM 29869 O O . ALA A 1 96 ? -34.067 6.400 -20.087 1.00 32.33 96 ALA A O 17
ATOM 29876 N N . LEU A 1 97 ? -32.990 5.392 -21.786 1.00 4.31 97 LEU A N 17
ATOM 29877 C CA . LEU A 1 97 ? -31.660 5.724 -21.284 1.00 10.50 97 LEU A CA 17
ATOM 29878 C C . LEU A 1 97 ? -31.398 7.223 -21.388 1.00 65.01 97 LEU A C 17
ATOM 29879 O O . LEU A 1 97 ? -31.028 7.870 -20.408 1.00 63.42 97 LEU A O 17
ATOM 29895 N N . LYS A 1 98 ? -31.593 7.772 -22.583 1.00 32.53 98 LYS A N 17
ATOM 29896 C CA . LYS A 1 98 ? -31.380 9.194 -22.816 1.00 14.54 98 LYS A CA 17
ATOM 29897 C C . LYS A 1 98 ? -32.161 10.034 -21.809 1.00 33.11 98 LYS A C 17
ATOM 29898 O O . LYS A 1 98 ? -31.587 10.843 -21.081 1.00 63.33 98 LYS A O 17
ATOM 29917 N N . LYS A 1 99 ? -33.474 9.834 -21.772 1.00 55.11 99 LYS A N 17
ATOM 29918 C CA . LYS A 1 99 ? -34.335 10.570 -20.853 1.00 53.12 99 LYS A CA 17
ATOM 29919 C C . LYS A 1 99 ? -33.867 10.394 -19.412 1.00 72.30 99 LYS A C 17
ATOM 29920 O O . LYS A 1 99 ? -34.115 11.248 -18.560 1.00 33.01 99 LYS A O 17
ATOM 29939 N N . LEU A 1 100 ? -33.190 9.283 -19.146 1.00 43.52 100 LEU A N 17
ATOM 29940 C CA . LEU A 1 100 ? -32.685 8.997 -17.808 1.00 73.50 100 LEU A CA 17
ATOM 29941 C C . LEU A 1 100 ? -31.396 9.764 -17.535 1.00 45.21 100 LEU A C 17
ATOM 29942 O O . LEU A 1 100 ? -31.065 10.055 -16.387 1.00 23.01 100 LEU A O 17
ATOM 29958 N N . GLY A 1 101 ? -30.671 10.091 -18.601 1.00 53.22 101 GLY A N 17
ATOM 29959 C CA . GLY A 1 101 ? -29.427 10.824 -18.457 1.00 2.04 101 GLY A CA 17
ATOM 29960 C C . GLY A 1 101 ? -28.250 9.916 -18.161 1.00 44.34 101 GLY A C 17
ATOM 29961 O O . GLY A 1 101 ? -27.325 10.299 -17.444 1.00 32.43 101 GLY A O 17
ATOM 29965 N N . LEU A 1 102 ? -28.283 8.708 -18.714 1.00 13.34 102 LEU A N 17
ATOM 29966 C CA . LEU A 1 102 ? -27.212 7.741 -18.505 1.00 64.23 102 LEU A CA 17
ATOM 29967 C C . LEU A 1 102 ? -26.117 7.905 -19.556 1.00 34.22 102 LEU A C 17
ATOM 29968 O O . LEU A 1 102 ? -25.716 6.939 -20.205 1.00 54.44 102 LEU A O 17
ATOM 29984 N N . LYS A 1 103 ? -25.637 9.134 -19.716 1.00 21.44 103 LYS A N 17
ATOM 29985 C CA . LYS A 1 103 ? -24.587 9.425 -20.684 1.00 24.12 103 LYS A CA 17
ATOM 29986 C C . LYS A 1 103 ? -25.008 8.999 -22.087 1.00 5.24 103 LYS A C 17
ATOM 29987 O O . LYS A 1 103 ? -24.378 8.136 -22.700 1.00 31.31 103 LYS A O 17
ATOM 30006 N N . LEU A 1 104 ? -26.073 9.612 -22.591 1.00 64.00 104 LEU A N 17
ATOM 30007 C CA . LEU A 1 104 ? -26.577 9.297 -23.924 1.00 4.14 104 LEU A CA 17
ATOM 30008 C C . LEU A 1 104 ? -26.658 10.553 -24.786 1.00 61.31 104 LEU A C 17
ATOM 30009 O O . LEU A 1 104 ? -26.124 10.592 -25.893 1.00 14.31 104 LEU A O 17
ATOM 30025 N N . GLU A 1 105 ? -27.329 11.578 -24.267 1.00 73.01 105 GLU A N 17
ATOM 30026 C CA . GLU A 1 105 ? -27.478 12.835 -24.990 1.00 15.31 105 GLU A CA 17
ATOM 30027 C C . GLU A 1 105 ? -26.182 13.639 -24.956 1.00 2.44 105 GLU A C 17
ATOM 30028 O O . GLU A 1 105 ? -25.320 13.410 -24.109 1.00 21.00 105 GLU A O 17
ATOM 30040 N N . MET A 1 1 ? 10.454 15.558 8.984 1.00 3.11 1 MET A N 18
ATOM 30041 C CA . MET A 1 1 ? 10.910 15.189 7.649 1.00 43.51 1 MET A CA 18
ATOM 30042 C C . MET A 1 1 ? 11.233 13.700 7.577 1.00 3.25 1 MET A C 18
ATOM 30043 O O . MET A 1 1 ? 12.390 13.296 7.461 1.00 73.52 1 MET A O 18
ATOM 30057 N N . PRO A 1 2 ? 10.188 12.863 7.650 1.00 33.11 2 PRO A N 18
ATOM 30058 C CA . PRO A 1 2 ? 10.335 11.405 7.595 1.00 35.15 2 PRO A CA 18
ATOM 30059 C C . PRO A 1 2 ? 10.755 10.917 6.213 1.00 45.31 2 PRO A C 18
ATOM 30060 O O . PRO A 1 2 ? 10.852 11.701 5.270 1.00 0.31 2 PRO A O 18
ATOM 30071 N N . SER A 1 3 ? 11.005 9.616 6.100 1.00 21.44 3 SER A N 18
ATOM 30072 C CA . SER A 1 3 ? 11.419 9.023 4.835 1.00 54.43 3 SER A CA 18
ATOM 30073 C C . SER A 1 3 ? 10.506 7.862 4.453 1.00 21.15 3 SER A C 18
ATOM 30074 O O . SER A 1 3 ? 10.147 7.696 3.288 1.00 62.52 3 SER A O 18
ATOM 30082 N N . VAL A 1 4 ? 10.133 7.061 5.447 1.00 61.35 4 VAL A N 18
ATOM 30083 C CA . VAL A 1 4 ? 9.261 5.915 5.218 1.00 53.33 4 VAL A CA 18
ATOM 30084 C C . VAL A 1 4 ? 7.835 6.362 4.916 1.00 12.23 4 VAL A C 18
ATOM 30085 O O . VAL A 1 4 ? 7.120 5.716 4.150 1.00 32.33 4 VAL A O 18
ATOM 30098 N N . ASN A 1 5 ? 7.427 7.472 5.524 1.00 60.33 5 ASN A N 18
ATOM 30099 C CA . ASN A 1 5 ? 6.085 8.005 5.321 1.00 43.43 5 ASN A CA 18
ATOM 30100 C C . ASN A 1 5 ? 5.845 8.329 3.849 1.00 62.03 5 ASN A C 18
ATOM 30101 O O . ASN A 1 5 ? 4.745 8.137 3.332 1.00 73.21 5 ASN A O 18
ATOM 30112 N N . ASP A 1 6 ? 6.883 8.818 3.179 1.00 3.34 6 ASP A N 18
ATOM 30113 C CA . ASP A 1 6 ? 6.786 9.167 1.767 1.00 2.11 6 ASP A CA 18
ATOM 30114 C C . ASP A 1 6 ? 6.500 7.930 0.920 1.00 1.04 6 ASP A C 18
ATOM 30115 O O . ASP A 1 6 ? 5.585 7.927 0.097 1.00 0.11 6 ASP A O 18
ATOM 30124 N N . SER A 1 7 ? 7.290 6.881 1.128 1.00 1.04 7 SER A N 18
ATOM 30125 C CA . SER A 1 7 ? 7.125 5.640 0.382 1.00 62.41 7 SER A CA 18
ATOM 30126 C C . SER A 1 7 ? 5.719 5.079 0.565 1.00 72.40 7 SER A C 18
ATOM 30127 O O . SER A 1 7 ? 5.156 4.469 -0.347 1.00 4.43 7 SER A O 18
ATOM 30135 N N . LEU A 1 8 ? 5.155 5.288 1.749 1.00 32.52 8 LEU A N 18
ATOM 30136 C CA . LEU A 1 8 ? 3.813 4.803 2.055 1.00 72.15 8 LEU A CA 18
ATOM 30137 C C . LEU A 1 8 ? 2.806 5.306 1.026 1.00 12.14 8 LEU A C 18
ATOM 30138 O O . LEU A 1 8 ? 1.827 4.627 0.716 1.00 63.32 8 LEU A O 18
ATOM 30154 N N . ASP A 1 9 ? 3.052 6.500 0.500 1.00 42.31 9 ASP A N 18
ATOM 30155 C CA . ASP A 1 9 ? 2.168 7.094 -0.497 1.00 5.32 9 ASP A CA 18
ATOM 30156 C C . ASP A 1 9 ? 2.305 6.381 -1.839 1.00 71.10 9 ASP A C 18
ATOM 30157 O O . ASP A 1 9 ? 1.348 6.299 -2.610 1.00 2.51 9 ASP A O 18
ATOM 30166 N N . ILE A 1 10 ? 3.500 5.868 -2.111 1.00 24.22 10 ILE A N 18
ATOM 30167 C CA . ILE A 1 10 ? 3.762 5.163 -3.359 1.00 62.23 10 ILE A CA 18
ATOM 30168 C C . ILE A 1 10 ? 3.188 3.750 -3.322 1.00 44.12 10 ILE A C 18
ATOM 30169 O O . ILE A 1 10 ? 2.455 3.342 -4.224 1.00 64.34 10 ILE A O 18
ATOM 30185 N N . VAL A 1 11 ? 3.526 3.007 -2.273 1.00 13.13 11 VAL A N 18
ATOM 30186 C CA . VAL A 1 11 ? 3.042 1.640 -2.116 1.00 44.24 11 VAL A CA 18
ATOM 30187 C C . VAL A 1 11 ? 1.521 1.582 -2.202 1.00 43.33 11 VAL A C 18
ATOM 30188 O O . VAL A 1 11 ? 0.962 0.727 -2.888 1.00 10.24 11 VAL A O 18
ATOM 30201 N N . GLU A 1 12 ? 0.858 2.498 -1.501 1.00 44.24 12 GLU A N 18
ATOM 30202 C CA . GLU A 1 12 ? -0.599 2.549 -1.499 1.00 43.23 12 GLU A CA 18
ATOM 30203 C C . GLU A 1 12 ? -1.127 3.043 -2.843 1.00 50.03 12 GLU A C 18
ATOM 30204 O O . GLU A 1 12 ? -2.166 2.587 -3.320 1.00 33.31 12 GLU A O 18
ATOM 30216 N N . LYS A 1 13 ? -0.405 3.980 -3.448 1.00 53.22 13 LYS A N 18
ATOM 30217 C CA . LYS A 1 13 ? -0.799 4.537 -4.737 1.00 72.34 13 LYS A CA 18
ATOM 30218 C C . LYS A 1 13 ? -1.027 3.429 -5.761 1.00 51.51 13 LYS A C 18
ATOM 30219 O O . LYS A 1 13 ? -1.846 3.571 -6.670 1.00 73.54 13 LYS A O 18
ATOM 30238 N N . LEU A 1 14 ? -0.298 2.330 -5.609 1.00 24.24 14 LEU A N 18
ATOM 30239 C CA . LEU A 1 14 ? -0.422 1.197 -6.519 1.00 72.15 14 LEU A CA 18
ATOM 30240 C C . LEU A 1 14 ? -1.759 0.487 -6.328 1.00 53.53 14 LEU A C 18
ATOM 30241 O O . LEU A 1 14 ? -2.481 0.232 -7.291 1.00 60.45 14 LEU A O 18
ATOM 30257 N N . TYR A 1 15 ? -2.082 0.175 -5.078 1.00 20.21 15 TYR A N 18
ATOM 30258 C CA . TYR A 1 15 ? -3.333 -0.505 -4.760 1.00 42.11 15 TYR A CA 18
ATOM 30259 C C . TYR A 1 15 ? -4.527 0.259 -5.322 1.00 3.43 15 TYR A C 18
ATOM 30260 O O . TYR A 1 15 ? -5.326 -0.285 -6.084 1.00 72.11 15 TYR A O 18
ATOM 30278 N N . LYS A 1 16 ? -4.642 1.527 -4.941 1.00 2.15 16 LYS A N 18
ATOM 30279 C CA . LYS A 1 16 ? -5.737 2.370 -5.406 1.00 12.12 16 LYS A CA 18
ATOM 30280 C C . LYS A 1 16 ? -5.697 2.526 -6.922 1.00 50.31 16 LYS A C 18
ATOM 30281 O O . LYS A 1 16 ? -6.722 2.774 -7.558 1.00 4.21 16 LYS A O 18
ATOM 30300 N N . ASP A 1 17 ? -4.508 2.378 -7.497 1.00 22.33 17 ASP A N 18
ATOM 30301 C CA . ASP A 1 17 ? -4.335 2.500 -8.939 1.00 4.43 17 ASP A CA 18
ATOM 30302 C C . ASP A 1 17 ? -4.870 1.265 -9.656 1.00 54.24 17 ASP A C 18
ATOM 30303 O O . ASP A 1 17 ? -5.192 1.315 -10.843 1.00 0.12 17 ASP A O 18
ATOM 30312 N N . GLY A 1 18 ? -4.961 0.156 -8.929 1.00 12.40 18 GLY A N 18
ATOM 30313 C CA . GLY A 1 18 ? -5.456 -1.076 -9.513 1.00 11.12 18 GLY A CA 18
ATOM 30314 C C . GLY A 1 18 ? -4.430 -2.192 -9.470 1.00 2.02 18 GLY A C 18
ATOM 30315 O O . GLY A 1 18 ? -4.220 -2.890 -10.461 1.00 71.21 18 GLY A O 18
ATOM 30319 N N . VAL A 1 19 ? -3.787 -2.359 -8.318 1.00 14.43 19 VAL A N 18
ATOM 30320 C CA . VAL A 1 19 ? -2.777 -3.397 -8.150 1.00 53.40 19 VAL A CA 18
ATOM 30321 C C . VAL A 1 19 ? -3.141 -4.336 -7.005 1.00 52.33 19 VAL A C 18
ATOM 30322 O O . VAL A 1 19 ? -3.510 -3.909 -5.912 1.00 21.43 19 VAL A O 18
ATOM 30335 N N . PRO A 1 20 ? -3.034 -5.648 -7.262 1.00 71.42 20 PRO A N 18
ATOM 30336 C CA . PRO A 1 20 ? -3.346 -6.677 -6.265 1.00 22.22 20 PRO A CA 18
ATOM 30337 C C . PRO A 1 20 ? -2.326 -6.716 -5.132 1.00 52.24 20 PRO A C 18
ATOM 30338 O O . PRO A 1 20 ? -1.164 -6.352 -5.318 1.00 61.10 20 PRO A O 18
ATOM 30349 N N . VAL A 1 21 ? -2.767 -7.159 -3.959 1.00 40.15 21 VAL A N 18
ATOM 30350 C CA . VAL A 1 21 ? -1.890 -7.245 -2.797 1.00 73.54 21 VAL A CA 18
ATOM 30351 C C . VAL A 1 21 ? -0.635 -8.050 -3.114 1.00 52.14 21 VAL A C 18
ATOM 30352 O O . VAL A 1 21 ? 0.467 -7.696 -2.694 1.00 34.23 21 VAL A O 18
ATOM 30365 N N . LYS A 1 22 ? -0.808 -9.137 -3.860 1.00 3.22 22 LYS A N 18
ATOM 30366 C CA . LYS A 1 22 ? 0.311 -9.993 -4.236 1.00 51.14 22 LYS A CA 18
ATOM 30367 C C . LYS A 1 22 ? 1.358 -9.207 -5.019 1.00 50.54 22 LYS A C 18
ATOM 30368 O O . LYS A 1 22 ? 2.559 -9.403 -4.836 1.00 33.44 22 LYS A O 18
ATOM 30387 N N . GLU A 1 23 ? 0.894 -8.317 -5.891 1.00 14.43 23 GLU A N 18
ATOM 30388 C CA . GLU A 1 23 ? 1.793 -7.501 -6.700 1.00 35.13 23 GLU A CA 18
ATOM 30389 C C . GLU A 1 23 ? 2.378 -6.357 -5.878 1.00 33.23 23 GLU A C 18
ATOM 30390 O O . GLU A 1 23 ? 3.580 -6.095 -5.928 1.00 42.40 23 GLU A O 18
ATOM 30402 N N . ILE A 1 24 ? 1.521 -5.681 -5.121 1.00 11.25 24 ILE A N 18
ATOM 30403 C CA . ILE A 1 24 ? 1.952 -4.565 -4.287 1.00 60.14 24 ILE A CA 18
ATOM 30404 C C . ILE A 1 24 ? 3.092 -4.980 -3.362 1.00 15.45 24 ILE A C 18
ATOM 30405 O O . ILE A 1 24 ? 4.008 -4.201 -3.102 1.00 55.33 24 ILE A O 18
ATOM 30421 N N . ALA A 1 25 ? 3.027 -6.212 -2.870 1.00 2.10 25 ALA A N 18
ATOM 30422 C CA . ALA A 1 25 ? 4.056 -6.733 -1.976 1.00 11.40 25 ALA A CA 18
ATOM 30423 C C . ALA A 1 25 ? 5.434 -6.657 -2.624 1.00 23.40 25 ALA A C 18
ATOM 30424 O O . ALA A 1 25 ? 6.419 -6.310 -1.972 1.00 3.21 25 ALA A O 18
ATOM 30431 N N . LYS A 1 26 ? 5.497 -6.985 -3.909 1.00 64.13 26 LYS A N 18
ATOM 30432 C CA . LYS A 1 26 ? 6.756 -6.955 -4.646 1.00 12.04 26 LYS A CA 18
ATOM 30433 C C . LYS A 1 26 ? 7.220 -5.520 -4.872 1.00 14.33 26 LYS A C 18
ATOM 30434 O O . LYS A 1 26 ? 8.354 -5.166 -4.550 1.00 62.35 26 LYS A O 18
ATOM 30453 N N . ARG A 1 27 ? 6.335 -4.697 -5.425 1.00 53.52 27 ARG A N 18
ATOM 30454 C CA . ARG A 1 27 ? 6.654 -3.300 -5.693 1.00 32.44 27 ARG A CA 18
ATOM 30455 C C . ARG A 1 27 ? 7.046 -2.576 -4.409 1.00 32.22 27 ARG A C 18
ATOM 30456 O O . ARG A 1 27 ? 7.859 -1.652 -4.428 1.00 44.04 27 ARG A O 18
ATOM 3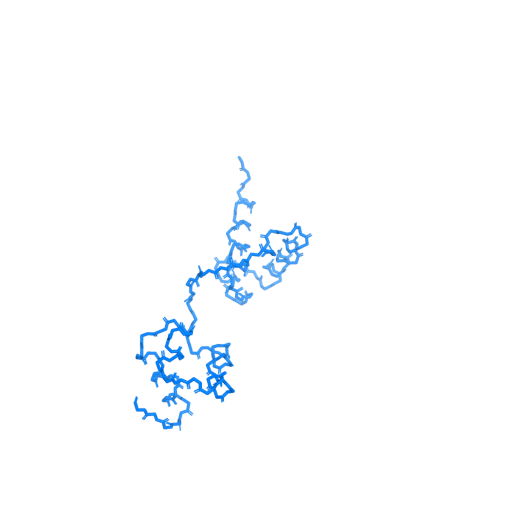0477 N N . SER A 1 28 ? 6.461 -3.001 -3.293 1.00 52.41 28 SER A N 18
ATOM 30478 C CA . SER A 1 28 ? 6.746 -2.391 -2.000 1.00 31.13 28 SER A CA 18
ATOM 30479 C C . SER A 1 28 ? 7.829 -3.169 -1.259 1.00 15.54 28 SER A C 18
ATOM 30480 O O . SER A 1 28 ? 8.270 -2.767 -0.183 1.00 33.23 28 SER A O 18
ATOM 30488 N N . ASN A 1 29 ? 8.253 -4.284 -1.843 1.00 55.35 29 ASN A N 18
ATOM 30489 C CA . ASN A 1 29 ? 9.284 -5.119 -1.239 1.00 34.43 29 ASN A CA 18
ATOM 30490 C C . ASN A 1 29 ? 8.875 -5.558 0.164 1.00 24.51 29 ASN A C 18
ATOM 30491 O O . ASN A 1 29 ? 9.723 -5.866 1.001 1.00 40.45 29 ASN A O 18
ATOM 30502 N N . ASN A 1 30 ? 7.571 -5.584 0.413 1.00 33.45 30 ASN A N 18
ATOM 30503 C CA . ASN A 1 30 ? 7.048 -5.985 1.715 1.00 25.41 30 ASN A CA 18
ATOM 30504 C C . ASN A 1 30 ? 6.324 -7.325 1.622 1.00 2.44 30 ASN A C 18
ATOM 30505 O O . ASN A 1 30 ? 6.247 -7.926 0.551 1.00 62.42 30 ASN A O 18
ATOM 30516 N N . SER A 1 31 ? 5.794 -7.784 2.751 1.00 0.31 31 SER A N 18
ATOM 30517 C CA . SER A 1 31 ? 5.078 -9.053 2.798 1.00 41.22 31 SER A CA 18
ATOM 30518 C C . SER A 1 31 ? 3.572 -8.833 2.691 1.00 13.31 31 SER A C 18
ATOM 30519 O O . SER A 1 31 ? 3.083 -7.719 2.880 1.00 35.42 31 SER A O 18
ATOM 30527 N N . MET A 1 32 ? 2.843 -9.901 2.385 1.00 65.11 32 MET A N 18
ATOM 30528 C CA . MET A 1 32 ? 1.394 -9.825 2.254 1.00 13.44 32 MET A CA 18
ATOM 30529 C C . MET A 1 32 ? 0.757 -9.311 3.541 1.00 45.01 32 MET A C 18
ATOM 30530 O O . MET A 1 32 ? -0.280 -8.649 3.511 1.00 74.43 32 MET A O 18
ATOM 30544 N N . SER A 1 33 ? 1.385 -9.620 4.671 1.00 63.23 33 SER A N 18
ATOM 30545 C CA . SER A 1 33 ? 0.878 -9.193 5.969 1.00 21.24 33 SER A CA 18
ATOM 30546 C C . SER A 1 33 ? 1.231 -7.733 6.237 1.00 34.54 33 SER A C 18
ATOM 30547 O O . SER A 1 33 ? 0.564 -7.054 7.018 1.00 34.14 33 SER A O 18
ATOM 30555 N N . THR A 1 34 ? 2.285 -7.256 5.583 1.00 33.40 34 THR A N 18
ATOM 30556 C CA . THR A 1 34 ? 2.728 -5.878 5.750 1.00 25.41 34 THR A CA 18
ATOM 30557 C C . THR A 1 34 ? 1.949 -4.936 4.840 1.00 4.22 34 THR A C 18
ATOM 30558 O O . THR A 1 34 ? 1.423 -3.918 5.288 1.00 32.13 34 THR A O 18
ATOM 30569 N N . VAL A 1 35 ? 1.880 -5.282 3.559 1.00 13.50 35 VAL A N 18
ATOM 30570 C CA . VAL A 1 35 ? 1.163 -4.467 2.584 1.00 30.32 35 VAL A CA 18
ATOM 30571 C C . VAL A 1 35 ? -0.330 -4.432 2.891 1.00 11.42 35 VAL A C 18
ATOM 30572 O O . VAL A 1 35 ? -0.910 -3.362 3.080 1.00 35.44 35 VAL A O 18
ATOM 30585 N N . TYR A 1 36 ? -0.947 -5.607 2.937 1.00 1.25 36 TYR A N 18
ATOM 30586 C CA . TYR A 1 36 ? -2.374 -5.711 3.218 1.00 61.32 36 TYR A CA 18
ATOM 30587 C C . TYR A 1 36 ? -2.737 -4.947 4.489 1.00 45.05 36 TYR A C 18
ATOM 30588 O O . TYR A 1 36 ? -3.771 -4.283 4.555 1.00 51.30 36 TYR A O 18
ATOM 30606 N N . LYS A 1 37 ? -1.876 -5.046 5.496 1.00 41.21 37 LYS A N 18
ATOM 30607 C CA . LYS A 1 37 ? -2.101 -4.364 6.765 1.00 71.14 37 LYS A CA 18
ATOM 30608 C C . LYS A 1 37 ? -2.174 -2.854 6.566 1.00 40.24 37 LYS A C 18
ATOM 30609 O O . LYS A 1 37 ? -2.885 -2.157 7.288 1.00 11.23 37 LYS A O 18
ATOM 30628 N N . ALA A 1 38 ? -1.434 -2.356 5.580 1.00 1.32 38 ALA A N 18
ATOM 30629 C CA . ALA A 1 38 ? -1.418 -0.928 5.284 1.00 62.33 38 ALA A CA 18
ATOM 30630 C C . ALA A 1 38 ? -2.660 -0.516 4.502 1.00 41.34 38 ALA A C 18
ATOM 30631 O O . ALA A 1 38 ? -3.282 0.505 4.799 1.00 32.11 38 ALA A O 18
ATOM 30638 N N . LEU A 1 39 ? -3.015 -1.314 3.501 1.00 53.01 39 LEU A N 18
ATOM 30639 C CA . LEU A 1 39 ? -4.184 -1.031 2.675 1.00 44.22 39 LEU A CA 18
ATOM 30640 C C . LEU A 1 39 ? -5.419 -0.804 3.539 1.00 14.23 39 LEU A C 18
ATOM 30641 O O . LEU A 1 39 ? -6.132 0.185 3.370 1.00 21.45 39 LEU A O 18
ATOM 30657 N N . GLU A 1 40 ? -5.665 -1.724 4.467 1.00 73.14 40 GLU A N 18
ATOM 30658 C CA . GLU A 1 40 ? -6.814 -1.622 5.357 1.00 3.24 40 GLU A CA 18
ATOM 30659 C C . GLU A 1 40 ? -6.761 -0.329 6.167 1.00 31.33 40 GLU A C 18
ATOM 30660 O O . GLU A 1 40 ? -7.784 0.155 6.652 1.00 54.41 40 GLU A O 18
ATOM 30672 N N . LYS A 1 41 ? -5.562 0.224 6.310 1.00 43.13 41 LYS A N 18
ATOM 30673 C CA . LYS A 1 41 ? -5.373 1.460 7.059 1.00 11.24 41 LYS A CA 18
ATOM 30674 C C . LYS A 1 41 ? -5.778 2.670 6.223 1.00 3.43 41 LYS A C 18
ATOM 30675 O O . LYS A 1 41 ? -6.530 3.532 6.682 1.00 24.23 41 LYS A O 18
ATOM 30694 N N . LEU A 1 42 ? -5.276 2.729 4.995 1.00 11.31 42 LEU A N 18
ATOM 30695 C CA . LEU A 1 42 ? -5.587 3.834 4.093 1.00 33.53 42 LEU A CA 18
ATOM 30696 C C . LEU A 1 42 ? -7.041 3.769 3.635 1.00 2.10 42 LEU A C 18
ATOM 30697 O O . LEU A 1 42 ? -7.754 4.771 3.665 1.00 54.25 42 LEU A O 18
ATOM 30713 N N . GLU A 1 43 ? -7.472 2.584 3.214 1.00 42.32 43 GLU A N 18
ATOM 30714 C CA . GLU A 1 43 ? -8.840 2.390 2.751 1.00 53.44 43 GLU A CA 18
ATOM 30715 C C . GLU A 1 43 ? -9.842 2.867 3.799 1.00 52.52 43 GLU A C 18
ATOM 30716 O O . GLU A 1 43 ? -10.824 3.535 3.475 1.00 3.44 43 GLU A O 18
ATOM 30728 N N . ALA A 1 44 ? -9.586 2.518 5.055 1.00 60.13 44 ALA A N 18
ATOM 30729 C CA . ALA A 1 44 ? -10.464 2.911 6.150 1.00 24.53 44 ALA A CA 18
ATOM 30730 C C . ALA A 1 44 ? -10.572 4.429 6.251 1.00 51.15 44 ALA A C 18
ATOM 30731 O O . ALA A 1 44 ? -11.525 4.955 6.824 1.00 2.43 44 ALA A O 18
ATOM 30738 N N . MET A 1 45 ? -9.589 5.125 5.688 1.00 12.32 45 MET A N 18
ATOM 30739 C CA . MET A 1 45 ? -9.577 6.584 5.714 1.00 64.15 45 MET A CA 18
ATOM 30740 C C . MET A 1 45 ? -10.059 7.155 4.384 1.00 2.22 45 MET A C 18
ATOM 30741 O O . MET A 1 45 ? -10.507 8.299 4.316 1.00 61.42 45 MET A O 18
ATOM 30755 N N . GLY A 1 46 ? -9.963 6.351 3.330 1.00 73.54 46 GLY A N 18
ATOM 30756 C CA . GLY A 1 46 ? -10.393 6.795 2.017 1.00 22.12 46 GLY A CA 18
ATOM 30757 C C . GLY A 1 46 ? -9.266 7.419 1.218 1.00 74.14 46 GLY A C 18
ATOM 30758 O O . GLY A 1 46 ? -9.494 8.320 0.411 1.00 24.14 46 GLY A O 18
ATOM 30762 N N . ARG A 1 47 ? -8.048 6.938 1.442 1.00 21.42 47 ARG A N 18
ATOM 30763 C CA . ARG A 1 47 ? -6.880 7.456 0.739 1.00 15.14 47 ARG A CA 18
ATOM 30764 C C . ARG A 1 47 ? -6.618 6.661 -0.538 1.00 1.13 47 ARG A C 18
ATOM 30765 O O . ARG A 1 47 ? -6.196 7.219 -1.551 1.00 64.13 47 ARG A O 18
ATOM 30786 N N . ILE A 1 48 ? -6.871 5.358 -0.479 1.00 52.34 48 ILE A N 18
ATOM 30787 C CA . ILE A 1 48 ? -6.662 4.489 -1.630 1.00 72.31 48 ILE A CA 18
ATOM 30788 C C . ILE A 1 48 ? -7.954 4.302 -2.420 1.00 44.13 48 ILE A C 18
ATOM 30789 O O . ILE A 1 48 ? -8.126 3.308 -3.124 1.00 75.42 48 ILE A O 18
ATOM 30805 N N . LYS A 1 49 ? -8.859 5.267 -2.299 1.00 14.05 49 LYS A N 18
ATOM 30806 C CA . LYS A 1 49 ? -10.134 5.212 -3.003 1.00 15.43 49 LYS A CA 18
ATOM 30807 C C . LYS A 1 49 ? -10.619 6.615 -3.359 1.00 33.45 49 LYS A C 18
ATOM 30808 O O . LYS A 1 49 ? -10.234 7.595 -2.722 1.00 40.53 49 LYS A O 18
ATOM 30827 N N . ARG A 1 50 ? -11.469 6.701 -4.377 1.00 51.11 50 ARG A N 18
ATOM 30828 C CA . ARG A 1 50 ? -12.006 7.983 -4.817 1.00 54.24 50 ARG A CA 18
ATOM 30829 C C . ARG A 1 50 ? -13.034 8.512 -3.822 1.00 34.14 50 ARG A C 18
ATOM 30830 O O . ARG A 1 50 ? -12.765 9.456 -3.080 1.00 12.03 50 ARG A O 18
ATOM 30851 N N . ARG A 1 51 ? -14.212 7.895 -3.812 1.00 1.41 51 ARG A N 18
ATOM 30852 C CA . ARG A 1 51 ? -15.281 8.305 -2.908 1.00 41.33 51 ARG A CA 18
ATOM 30853 C C . ARG A 1 51 ? -16.508 7.414 -3.079 1.00 73.22 51 ARG A C 18
ATOM 30854 O O . ARG A 1 51 ? -16.814 6.590 -2.217 1.00 73.04 51 ARG A O 18
ATOM 30875 N N . LYS A 1 52 ? -17.208 7.587 -4.196 1.00 25.42 52 LYS A N 18
ATOM 30876 C CA . LYS A 1 52 ? -18.401 6.798 -4.481 1.00 4.35 52 LYS A CA 18
ATOM 30877 C C . LYS A 1 52 ? -18.705 6.794 -5.975 1.00 71.04 52 LYS A C 18
ATOM 30878 O O . LYS A 1 52 ? -18.000 7.420 -6.764 1.00 43.43 52 LYS A O 18
ATOM 30897 N N . GLY A 1 53 ? -19.762 6.084 -6.357 1.00 71.50 53 GLY A N 18
ATOM 30898 C CA . GLY A 1 53 ? -20.142 6.012 -7.756 1.00 42.43 53 GLY A CA 18
ATOM 30899 C C . GLY A 1 53 ? -21.273 5.034 -8.001 1.00 10.00 53 GLY A C 18
ATOM 30900 O O . GLY A 1 53 ? -21.070 3.819 -7.973 1.00 12.22 53 GLY A O 18
ATOM 30904 N N . ARG A 1 54 ? -22.470 5.562 -8.238 1.00 51.31 54 ARG A N 18
ATOM 30905 C CA . ARG A 1 54 ? -23.639 4.726 -8.485 1.00 42.50 54 ARG A CA 18
ATOM 30906 C C . ARG A 1 54 ? -24.857 5.581 -8.817 1.00 73.03 54 ARG A C 18
ATOM 30907 O O . ARG A 1 54 ? -25.183 6.522 -8.095 1.00 13.24 54 ARG A O 18
ATOM 30928 N N . TYR A 1 55 ? -25.526 5.247 -9.916 1.00 35.51 55 TYR A N 18
ATOM 30929 C CA . TYR A 1 55 ? -26.708 5.986 -10.346 1.00 22.41 55 TYR A CA 18
ATOM 30930 C C . TYR A 1 55 ? -27.744 5.048 -10.957 1.00 30.32 55 TYR A C 18
ATOM 30931 O O . TYR A 1 55 ? -27.452 3.888 -11.250 1.00 12.11 55 TYR A O 18
ATOM 30949 N N . ARG A 1 56 ? -28.957 5.559 -11.144 1.00 75.05 56 ARG A N 18
ATOM 30950 C CA . ARG A 1 56 ? -30.038 4.768 -11.719 1.00 53.25 56 ARG A CA 18
ATOM 30951 C C . ARG A 1 56 ? -30.762 5.549 -12.812 1.00 45.40 56 ARG A C 18
ATOM 30952 O O . ARG A 1 56 ? -31.990 5.538 -12.886 1.00 74.51 56 ARG A O 18
ATOM 30973 N N . GLN A 1 57 ? -29.991 6.228 -13.656 1.00 14.11 57 GLN A N 18
ATOM 30974 C CA . GLN A 1 57 ? -30.559 7.016 -14.744 1.00 34.50 57 GLN A CA 18
ATOM 30975 C C . GLN A 1 57 ? -29.460 7.669 -15.575 1.00 23.31 57 GLN A C 18
ATOM 30976 O O . GLN A 1 57 ? -28.480 8.181 -15.033 1.00 54.53 57 GLN A O 18
ATOM 30990 N N . HIS A 1 58 ? -29.628 7.646 -16.893 1.00 33.41 58 HIS A N 18
ATOM 30991 C CA . HIS A 1 58 ? -28.650 8.236 -17.800 1.00 10.32 58 HIS A CA 18
ATOM 30992 C C . HIS A 1 58 ? -29.329 8.779 -19.053 1.00 12.44 58 HIS A C 18
ATOM 30993 O O . HIS A 1 58 ? -28.742 8.787 -20.135 1.00 13.12 58 HIS A O 18
ATOM 31007 N N . ARG A 1 59 ? -30.569 9.232 -18.899 1.00 55.25 59 ARG A N 18
ATOM 31008 C CA . ARG A 1 59 ? -31.329 9.775 -20.019 1.00 21.34 59 ARG A CA 18
ATOM 31009 C C . ARG A 1 59 ? -31.358 8.791 -21.184 1.00 73.22 59 ARG A C 18
ATOM 31010 O O . ARG A 1 59 ? -30.919 7.648 -21.056 1.00 41.21 59 ARG A O 18
ATOM 31031 N N . ARG A 1 60 ? -31.878 9.242 -22.321 1.00 10.42 60 ARG A N 18
ATOM 31032 C CA . ARG A 1 60 ? -31.966 8.401 -23.509 1.00 13.33 60 ARG A CA 18
ATOM 31033 C C . ARG A 1 60 ? -32.477 9.201 -24.704 1.00 61.33 60 ARG A C 18
ATOM 31034 O O . ARG A 1 60 ? -32.575 10.427 -24.649 1.00 21.33 60 ARG A O 18
ATOM 31055 N N . LEU A 1 61 ? -32.802 8.497 -25.783 1.00 1.41 61 LEU A N 18
ATOM 31056 C CA . LEU A 1 61 ? -33.302 9.141 -26.994 1.00 23.31 61 LEU A CA 18
ATOM 31057 C C . LEU A 1 61 ? -34.668 8.582 -27.382 1.00 1.35 61 LEU A C 18
ATOM 31058 O O . LEU A 1 61 ? -35.696 9.230 -27.181 1.00 24.54 61 LEU A O 18
ATOM 31074 N N . THR A 1 62 ? -34.671 7.375 -27.938 1.00 53.04 62 THR A N 18
ATOM 31075 C CA . THR A 1 62 ? -35.909 6.728 -28.354 1.00 0.14 62 THR A CA 18
ATOM 31076 C C . THR A 1 62 ? -36.309 5.628 -27.378 1.00 13.15 62 THR A C 18
ATOM 31077 O O . THR A 1 62 ? -35.470 5.089 -26.658 1.00 4.35 62 THR A O 18
ATOM 31088 N N . GLU A 1 63 ? -37.598 5.299 -27.359 1.00 52.53 63 GLU A N 18
ATOM 31089 C CA . GLU A 1 63 ? -38.108 4.262 -26.471 1.00 63.12 63 GLU A CA 18
ATOM 31090 C C . GLU A 1 63 ? -37.377 2.942 -26.699 1.00 40.13 63 GLU A C 18
ATOM 31091 O O . GLU A 1 63 ? -36.983 2.267 -25.749 1.00 12.14 63 GLU A O 18
ATOM 31103 N N . GLU A 1 64 ? -37.201 2.581 -27.966 1.00 44.15 64 GLU A N 18
ATOM 31104 C CA . GLU A 1 64 ? -36.518 1.342 -28.319 1.00 22.22 64 GLU A CA 18
ATOM 31105 C C . GLU A 1 64 ? -35.010 1.479 -28.132 1.00 70.13 64 GLU A C 18
ATOM 31106 O O . GLU A 1 64 ? -34.324 0.509 -27.810 1.00 24.15 64 GLU A O 18
ATOM 31118 N N . GLU A 1 65 ? -34.501 2.689 -28.340 1.00 33.53 65 GLU A N 18
ATOM 31119 C CA . GLU A 1 65 ? -33.074 2.952 -28.196 1.00 51.21 65 GLU A CA 18
ATOM 31120 C C . GLU A 1 65 ? -32.642 2.824 -26.738 1.00 21.00 65 GLU A C 18
ATOM 31121 O O . GLU A 1 65 ? -31.625 2.200 -26.433 1.00 64.12 65 GLU A O 18
ATOM 31133 N N . LEU A 1 66 ? -33.420 3.419 -25.842 1.00 21.22 66 LEU A N 18
ATOM 31134 C CA . LEU A 1 66 ? -33.118 3.372 -24.414 1.00 54.22 66 LEU A CA 18
ATOM 31135 C C . LEU A 1 66 ? -33.209 1.945 -23.885 1.00 73.10 66 LEU A C 18
ATOM 31136 O O . LEU A 1 66 ? -32.512 1.577 -22.939 1.00 15.23 66 LEU A O 18
ATOM 31152 N N . ALA A 1 67 ? -34.070 1.144 -24.504 1.00 70.34 67 ALA A N 18
ATOM 31153 C CA . ALA A 1 67 ? -34.248 -0.246 -24.098 1.00 52.41 67 ALA A CA 18
ATOM 31154 C C . ALA A 1 67 ? -33.145 -1.130 -24.669 1.00 21.41 67 ALA A C 18
ATOM 31155 O O . ALA A 1 67 ? -32.791 -2.155 -24.085 1.00 1.03 67 ALA A O 18
ATOM 31162 N N . THR A 1 68 ? -32.603 -0.728 -25.814 1.00 72.43 68 THR A N 18
ATOM 31163 C CA . THR A 1 68 ? -31.541 -1.486 -26.465 1.00 54.11 68 THR A CA 18
ATOM 31164 C C . THR A 1 68 ? -30.179 -1.138 -25.877 1.00 44.11 68 THR A C 18
ATOM 31165 O O . THR A 1 68 ? -29.379 -2.025 -25.573 1.00 2.33 68 THR A O 18
ATOM 31176 N N . ILE A 1 69 ? -29.920 0.155 -25.719 1.00 23.03 69 ILE A N 18
ATOM 31177 C CA . ILE A 1 69 ? -28.653 0.619 -25.164 1.00 75.14 69 ILE A CA 18
ATOM 31178 C C . ILE A 1 69 ? -28.453 0.102 -23.744 1.00 61.14 69 ILE A C 18
ATOM 31179 O O . ILE A 1 69 ? -27.339 -0.243 -23.350 1.00 15.53 69 ILE A O 18
ATOM 31195 N N . ARG A 1 70 ? -29.540 0.048 -22.981 1.00 50.12 70 ARG A N 18
ATOM 31196 C CA . ARG A 1 70 ? -29.484 -0.428 -21.605 1.00 23.42 70 ARG A CA 18
ATOM 31197 C C . ARG A 1 70 ? -28.868 -1.823 -21.536 1.00 3.42 70 ARG A C 18
ATOM 31198 O O . ARG A 1 70 ? -28.333 -2.224 -20.503 1.00 72.54 70 ARG A O 18
ATOM 31219 N N . GLU A 1 71 ? -28.947 -2.554 -22.643 1.00 31.31 71 GLU A N 18
ATOM 31220 C CA . GLU A 1 71 ? -28.399 -3.904 -22.707 1.00 42.14 71 GLU A CA 18
ATOM 31221 C C . GLU A 1 71 ? -26.933 -3.915 -22.282 1.00 74.52 71 GLU A C 18
ATOM 31222 O O . GLU A 1 71 ? -26.446 -4.898 -21.722 1.00 60.12 71 GLU A O 18
ATOM 31234 N N . LEU A 1 72 ? -26.235 -2.818 -22.554 1.00 32.21 72 LEU A N 18
ATOM 31235 C CA . LEU A 1 72 ? -24.825 -2.701 -22.201 1.00 63.54 72 LEU A CA 18
ATOM 31236 C C . LEU A 1 72 ? -24.607 -2.998 -20.721 1.00 15.43 72 LEU A C 18
ATOM 31237 O O . LEU A 1 72 ? -23.503 -3.346 -20.302 1.00 14.41 72 LEU A O 18
ATOM 31253 N N . TYR A 1 73 ? -25.668 -2.858 -19.934 1.00 22.31 73 TYR A N 18
ATOM 31254 C CA . TYR A 1 73 ? -25.594 -3.111 -18.500 1.00 25.34 73 TYR A CA 18
ATOM 31255 C C . TYR A 1 73 ? -25.637 -4.607 -18.206 1.00 31.23 73 TYR A C 18
ATOM 31256 O O . TYR A 1 73 ? -24.921 -5.103 -17.335 1.00 4.53 73 TYR A O 18
ATOM 31274 N N . LEU A 1 74 ? -26.482 -5.323 -18.940 1.00 11.54 74 LEU A N 18
ATOM 31275 C CA . LEU A 1 74 ? -26.620 -6.764 -18.761 1.00 2.10 74 LEU A CA 18
ATOM 31276 C C . LEU A 1 74 ? -25.418 -7.502 -19.342 1.00 33.51 74 LEU A C 18
ATOM 31277 O O . LEU A 1 74 ? -24.869 -8.408 -18.714 1.00 30.22 74 LEU A O 18
ATOM 31293 N N . LYS A 1 75 ? -25.013 -7.108 -20.544 1.00 12.01 75 LYS A N 18
ATOM 31294 C CA . LYS A 1 75 ? -23.874 -7.729 -21.210 1.00 20.23 75 LYS A CA 18
ATOM 31295 C C . LYS A 1 75 ? -22.561 -7.130 -20.714 1.00 11.14 75 LYS A C 18
ATOM 31296 O O . LYS A 1 75 ? -21.499 -7.734 -20.856 1.00 43.22 75 LYS A O 18
ATOM 31315 N N . GLY A 1 76 ? -22.643 -5.938 -20.131 1.00 44.13 76 GLY A N 18
ATOM 31316 C CA . GLY A 1 76 ? -21.454 -5.278 -19.622 1.00 54.12 76 GLY A CA 18
ATOM 31317 C C . GLY A 1 76 ? -20.662 -4.589 -20.716 1.00 44.11 76 GLY A C 18
ATOM 31318 O O . GLY A 1 76 ? -19.502 -4.225 -20.516 1.00 33.45 76 GLY A O 18
ATOM 31322 N N . ALA A 1 77 ? -21.286 -4.412 -21.875 1.00 12.33 77 ALA A N 18
ATOM 31323 C CA . ALA A 1 77 ? -20.631 -3.761 -23.004 1.00 25.24 77 ALA A CA 18
ATOM 31324 C C . ALA A 1 77 ? -20.200 -2.342 -22.646 1.00 72.41 77 ALA A C 18
ATOM 31325 O O . ALA A 1 77 ? -20.541 -1.829 -21.580 1.00 72.35 77 ALA A O 18
ATOM 31332 N N . THR A 1 78 ? -19.449 -1.713 -23.545 1.00 21.33 78 THR A N 18
ATOM 31333 C CA . THR A 1 78 ? -18.971 -0.354 -23.323 1.00 64.23 78 THR A CA 18
ATOM 31334 C C . THR A 1 78 ? -19.557 0.609 -24.348 1.00 54.14 78 THR A C 18
ATOM 31335 O O . THR A 1 78 ? -20.303 0.204 -25.240 1.00 52.33 78 THR A O 18
ATOM 31346 N N . VAL A 1 79 ? -19.215 1.887 -24.218 1.00 23.31 79 VAL A N 18
ATOM 31347 C CA . VAL A 1 79 ? -19.706 2.908 -25.135 1.00 65.24 79 VAL A CA 18
ATOM 31348 C C . VAL A 1 79 ? -19.398 2.540 -26.582 1.00 11.13 79 VAL A C 18
ATOM 31349 O O . VAL A 1 79 ? -20.170 2.850 -27.489 1.00 75.43 79 VAL A O 18
ATOM 31362 N N . TYR A 1 80 ? -18.265 1.879 -26.791 1.00 32.45 80 TYR A N 18
ATOM 31363 C CA . TYR A 1 80 ? -17.854 1.471 -28.128 1.00 41.01 80 TYR A CA 18
ATOM 31364 C C . TYR A 1 80 ? -18.700 0.303 -28.627 1.00 14.45 80 TYR A C 18
ATOM 31365 O O . TYR A 1 80 ? -18.850 0.101 -29.831 1.00 44.23 80 TYR A O 18
ATOM 31383 N N . GLU A 1 81 ? -19.254 -0.460 -27.690 1.00 11.25 81 GLU A N 18
ATOM 31384 C CA . GLU A 1 81 ? -20.087 -1.607 -28.033 1.00 43.25 81 GLU A CA 18
ATOM 31385 C C . GLU A 1 81 ? -21.486 -1.159 -28.447 1.00 42.25 81 GLU A C 18
ATOM 31386 O O . GLU A 1 81 ? -21.984 -1.545 -29.505 1.00 63.32 81 GLU A O 18
ATOM 31398 N N . ILE A 1 82 ? -22.113 -0.343 -27.606 1.00 24.42 82 ILE A N 18
ATOM 31399 C CA . ILE A 1 82 ? -23.452 0.157 -27.885 1.00 13.02 82 ILE A CA 18
ATOM 31400 C C . ILE A 1 82 ? -23.517 0.823 -29.255 1.00 50.03 82 ILE A C 18
ATOM 31401 O O . ILE A 1 82 ? -24.553 0.800 -29.918 1.00 55.21 82 ILE A O 18
ATOM 31417 N N . ALA A 1 83 ? -22.402 1.412 -29.673 1.00 54.32 83 ALA A N 18
ATOM 31418 C CA . ALA A 1 83 ? -22.331 2.081 -30.966 1.00 51.44 83 ALA A CA 18
ATOM 31419 C C . ALA A 1 83 ? -22.787 1.155 -32.089 1.00 4.42 83 ALA A C 18
ATOM 31420 O O . ALA A 1 83 ? -23.568 1.551 -32.955 1.00 4.43 83 ALA A O 18
ATOM 31427 N N . ARG A 1 84 ? -22.295 -0.079 -32.069 1.00 40.14 84 ARG A N 18
ATOM 31428 C CA . ARG A 1 84 ? -22.651 -1.060 -33.087 1.00 62.33 84 ARG A CA 18
ATOM 31429 C C . ARG A 1 84 ? -24.080 -1.554 -32.889 1.00 33.12 84 ARG A C 18
ATOM 31430 O O . ARG A 1 84 ? -24.753 -1.935 -33.847 1.00 11.11 84 ARG A O 18
ATOM 31451 N N . GLN A 1 85 ? -24.537 -1.546 -31.641 1.00 31.21 85 GLN A N 18
ATOM 31452 C CA . GLN A 1 85 ? -25.886 -1.994 -31.318 1.00 35.11 85 GLN A CA 18
ATOM 31453 C C . GLN A 1 85 ? -26.927 -1.009 -31.841 1.00 64.31 85 GLN A C 18
ATOM 31454 O O . GLN A 1 85 ? -27.824 -1.380 -32.599 1.00 24.41 85 GLN A O 18
ATOM 31468 N N . LEU A 1 86 ? -26.801 0.248 -31.430 1.00 15.23 86 LEU A N 18
ATOM 31469 C CA . LEU A 1 86 ? -27.732 1.288 -31.857 1.00 33.12 86 LEU A CA 18
ATOM 31470 C C . LEU A 1 86 ? -27.584 1.574 -33.347 1.00 71.13 86 LEU A C 18
ATOM 31471 O O . LEU A 1 86 ? -28.473 2.151 -33.971 1.00 30.23 86 LEU A O 18
ATOM 31487 N N . GLY A 1 87 ? -26.452 1.163 -33.914 1.00 14.21 87 GLY A N 18
ATOM 31488 C CA . GLY A 1 87 ? -26.210 1.382 -35.328 1.00 65.43 87 GLY A CA 18
ATOM 31489 C C . GLY A 1 87 ? -25.826 2.815 -35.635 1.00 44.10 87 GLY A C 18
ATOM 31490 O O . GLY A 1 87 ? -25.872 3.244 -36.788 1.00 54.34 87 GLY A O 18
ATOM 31494 N N . ARG A 1 88 ? -25.446 3.560 -34.601 1.00 61.41 88 ARG A N 18
ATOM 31495 C CA . ARG A 1 88 ? -25.056 4.954 -34.766 1.00 44.11 88 ARG A CA 18
ATOM 31496 C C . ARG A 1 88 ? -23.554 5.073 -35.007 1.00 2.35 88 ARG A C 18
ATOM 31497 O O . ARG A 1 88 ? -22.763 4.230 -34.583 1.00 21.13 88 ARG A O 18
ATOM 31518 N N . PRO A 1 89 ? -23.149 6.145 -35.704 1.00 64.25 89 PRO A N 18
ATOM 31519 C CA . PRO A 1 89 ? -21.739 6.400 -36.018 1.00 30.13 89 PRO A CA 18
ATOM 31520 C C . PRO A 1 89 ? -20.930 6.777 -34.782 1.00 34.34 89 PRO A C 18
ATOM 31521 O O . PRO A 1 89 ? -19.880 6.193 -34.515 1.00 23.51 89 PRO A O 18
ATOM 31532 N N . GLU A 1 90 ? -21.426 7.755 -34.030 1.00 42.33 90 GLU A N 18
ATOM 31533 C CA . GLU A 1 90 ? -20.747 8.209 -32.822 1.00 41.33 90 GLU A CA 18
ATOM 31534 C C . GLU A 1 90 ? -21.474 9.400 -32.205 1.00 11.24 90 GLU A C 18
ATOM 31535 O O . GLU A 1 90 ? -21.654 9.469 -30.989 1.00 33.12 90 GLU A O 18
ATOM 31547 N N . SER A 1 91 ? -21.888 10.337 -33.052 1.00 13.13 91 SER A N 18
ATOM 31548 C CA . SER A 1 91 ? -22.591 11.528 -32.591 1.00 23.24 91 SER A CA 18
ATOM 31549 C C . SER A 1 91 ? -23.766 11.152 -31.693 1.00 30.24 91 SER A C 18
ATOM 31550 O O . SER A 1 91 ? -23.878 11.630 -30.563 1.00 11.42 91 SER A O 18
ATOM 31558 N N . THR A 1 92 ? -24.640 10.290 -32.203 1.00 10.25 92 THR A N 18
ATOM 31559 C CA . THR A 1 92 ? -25.807 9.849 -31.449 1.00 21.00 92 THR A CA 18
ATOM 31560 C C . THR A 1 92 ? -25.411 9.350 -30.064 1.00 31.13 92 THR A C 18
ATOM 31561 O O . THR A 1 92 ? -25.976 9.776 -29.056 1.00 71.32 92 THR A O 18
ATOM 31572 N N . ILE A 1 93 ? -24.438 8.447 -30.022 1.00 21.03 93 ILE A N 18
ATOM 31573 C CA . ILE A 1 93 ? -23.965 7.891 -28.760 1.00 15.11 93 ILE A CA 18
ATOM 31574 C C . ILE A 1 93 ? -23.375 8.978 -27.868 1.00 55.21 93 ILE A C 18
ATOM 31575 O O . ILE A 1 93 ? -23.558 8.964 -26.650 1.00 74.32 93 ILE A O 18
ATOM 31591 N N . TYR A 1 94 ? -22.669 9.920 -28.482 1.00 1.32 94 TYR A N 18
ATOM 31592 C CA . TYR A 1 94 ? -22.051 11.016 -27.744 1.00 12.11 94 TYR A CA 18
ATOM 31593 C C . TYR A 1 94 ? -23.110 11.949 -27.165 1.00 52.04 94 TYR A C 18
ATOM 31594 O O . TYR A 1 94 ? -22.919 12.541 -26.102 1.00 60.23 94 TYR A O 18
ATOM 31612 N N . TYR A 1 95 ? -24.227 12.075 -27.873 1.00 22.04 95 TYR A N 18
ATOM 31613 C CA . TYR A 1 95 ? -25.318 12.937 -27.432 1.00 44.13 95 TYR A CA 18
ATOM 31614 C C . TYR A 1 95 ? -25.934 12.417 -26.136 1.00 43.14 95 TYR A C 18
ATOM 31615 O O . TYR A 1 95 ? -26.234 13.188 -25.226 1.00 32.03 95 TYR A O 18
ATOM 31633 N N . ALA A 1 96 ? -26.119 11.103 -26.063 1.00 10.23 96 ALA A N 18
ATOM 31634 C CA . ALA A 1 96 ? -26.697 10.478 -24.879 1.00 44.15 96 ALA A CA 18
ATOM 31635 C C . ALA A 1 96 ? -25.856 10.769 -23.640 1.00 74.44 96 ALA A C 18
ATOM 31636 O O . ALA A 1 96 ? -26.376 11.216 -22.617 1.00 32.03 96 ALA A O 18
ATOM 31643 N N . LEU A 1 97 ? -24.557 10.511 -23.738 1.00 73.10 97 LEU A N 18
ATOM 31644 C CA . LEU A 1 97 ? -23.645 10.745 -22.624 1.00 63.21 97 LEU A CA 18
ATOM 31645 C C . LEU A 1 97 ? -23.476 12.238 -22.362 1.00 35.10 97 LEU A C 18
ATOM 31646 O O . LEU A 1 97 ? -23.666 12.708 -21.240 1.00 50.44 97 LEU A O 18
ATOM 31662 N N . LYS A 1 98 ? -23.120 12.980 -23.406 1.00 23.42 98 LYS A N 18
ATOM 31663 C CA . LYS A 1 98 ? -22.928 14.421 -23.291 1.00 31.53 98 LYS A CA 18
ATOM 31664 C C . LYS A 1 98 ? -24.156 15.085 -22.674 1.00 60.33 98 LYS A C 18
ATOM 31665 O O . LYS A 1 98 ? -24.036 16.000 -21.859 1.00 41.31 98 LYS A O 18
ATOM 31684 N N . LYS A 1 99 ? -25.336 14.618 -23.067 1.00 40.13 99 LYS A N 18
ATOM 31685 C CA . LYS A 1 99 ? -26.586 15.164 -22.552 1.00 24.24 99 LYS A CA 18
ATOM 31686 C C . LYS A 1 99 ? -26.604 15.133 -21.027 1.00 33.14 99 LYS A C 18
ATOM 31687 O O . LYS A 1 99 ? -27.179 16.014 -20.386 1.00 0.35 99 LYS A O 18
ATOM 31706 N N . LEU A 1 100 ? -25.973 14.116 -20.452 1.00 2.25 100 LEU A N 18
ATOM 31707 C CA . LEU A 1 100 ? -25.916 13.972 -19.001 1.00 54.42 100 LEU A CA 18
ATOM 31708 C C . LEU A 1 100 ? -24.986 15.013 -18.386 1.00 44.45 100 LEU A C 18
ATOM 31709 O O . LEU A 1 100 ? -25.141 15.392 -17.227 1.00 62.33 100 LEU A O 18
ATOM 31725 N N . GLY A 1 101 ? -24.018 15.473 -19.174 1.00 54.25 101 GLY A N 18
ATOM 31726 C CA . GLY A 1 101 ? -23.077 16.467 -18.691 1.00 53.44 101 GLY A CA 18
ATOM 31727 C C . GLY A 1 101 ? -21.805 15.847 -18.150 1.00 71.04 101 GLY A C 18
ATOM 31728 O O . GLY A 1 101 ? -21.189 16.380 -17.227 1.00 24.14 101 GLY A O 18
ATOM 31732 N N . LEU A 1 102 ? -21.409 14.716 -18.725 1.00 31.14 102 LEU A N 18
ATOM 31733 C CA . LEU A 1 102 ? -20.201 14.021 -18.294 1.00 22.33 102 LEU A CA 18
ATOM 31734 C C . LEU A 1 102 ? -19.001 14.442 -19.136 1.00 63.22 102 LEU A C 18
ATOM 31735 O O . LEU A 1 102 ? -17.979 13.755 -19.167 1.00 60.12 102 LEU A O 18
ATOM 31751 N N . LYS A 1 103 ? -19.130 15.575 -19.816 1.00 41.04 103 LYS A N 18
ATOM 31752 C CA . LYS A 1 103 ? -18.056 16.091 -20.657 1.00 23.22 103 LYS A CA 18
ATOM 31753 C C . LYS A 1 103 ? -17.890 15.239 -21.911 1.00 45.30 103 LYS A C 18
ATOM 31754 O O . LYS A 1 103 ? -18.196 15.682 -23.018 1.00 41.44 103 LYS A O 18
ATOM 31773 N N . LEU A 1 104 ? -17.405 14.017 -21.730 1.00 62.41 104 LEU A N 18
ATOM 31774 C CA . LEU A 1 104 ? -17.199 13.101 -22.848 1.00 11.32 104 LEU A CA 18
ATOM 31775 C C . LEU A 1 104 ? -16.382 13.765 -23.952 1.00 4.02 104 LEU A C 18
ATOM 31776 O O . LEU A 1 104 ? -16.938 14.333 -24.891 1.00 42.43 104 LEU A O 18
ATOM 31792 N N . GLU A 1 105 ? -15.061 13.688 -23.830 1.00 71.35 105 GLU A N 18
ATOM 31793 C CA . GLU A 1 105 ? -14.168 14.280 -24.819 1.00 45.23 105 GLU A CA 18
ATOM 31794 C C . GLU A 1 105 ? -14.522 15.744 -25.066 1.00 22.52 105 GLU A C 18
ATOM 31795 O O . GLU A 1 105 ? -15.257 16.353 -24.289 1.00 62.42 105 GLU A O 18
ATOM 31807 N N . MET A 1 1 ? 7.390 14.795 10.067 1.00 70.45 1 MET A N 19
ATOM 31808 C CA . MET A 1 1 ? 8.007 14.665 8.752 1.00 30.34 1 MET A CA 19
ATOM 31809 C C . MET A 1 1 ? 8.769 13.348 8.638 1.00 72.14 1 MET A C 19
ATOM 31810 O O . MET A 1 1 ? 9.997 13.318 8.571 1.00 42.12 1 MET A O 19
ATOM 31824 N N . PRO A 1 2 ? 8.024 12.233 8.614 1.00 11.25 2 PRO A N 19
ATOM 31825 C CA . PRO A 1 2 ? 8.609 10.893 8.506 1.00 61.44 2 PRO A CA 19
ATOM 31826 C C . PRO A 1 2 ? 9.216 10.634 7.132 1.00 71.42 2 PRO A C 19
ATOM 31827 O O . PRO A 1 2 ? 8.901 11.325 6.164 1.00 51.42 2 PRO A O 19
ATOM 31838 N N . SER A 1 3 ? 10.089 9.634 7.054 1.00 35.35 3 SER A N 19
ATOM 31839 C CA . SER A 1 3 ? 10.743 9.286 5.800 1.00 55.22 3 SER A CA 19
ATOM 31840 C C . SER A 1 3 ? 10.139 8.018 5.206 1.00 42.55 3 SER A C 19
ATOM 31841 O O . SER A 1 3 ? 9.985 7.899 3.989 1.00 23.44 3 SER A O 19
ATOM 31849 N N . VAL A 1 4 ? 9.799 7.070 6.073 1.00 65.35 4 VAL A N 19
ATOM 31850 C CA . VAL A 1 4 ? 9.210 5.809 5.636 1.00 62.32 4 VAL A CA 19
ATOM 31851 C C . VAL A 1 4 ? 7.789 6.013 5.125 1.00 14.32 4 VAL A C 19
ATOM 31852 O O . VAL A 1 4 ? 7.330 5.300 4.234 1.00 24.11 4 VAL A O 19
ATOM 31865 N N . ASN A 1 5 ? 7.097 6.995 5.695 1.00 60.12 5 ASN A N 19
ATOM 31866 C CA . ASN A 1 5 ? 5.726 7.294 5.297 1.00 50.30 5 ASN A CA 19
ATOM 31867 C C . ASN A 1 5 ? 5.664 7.709 3.829 1.00 22.43 5 ASN A C 19
ATOM 31868 O O . ASN A 1 5 ? 4.661 7.484 3.153 1.00 41.52 5 ASN A O 19
ATOM 31879 N N . ASP A 1 6 ? 6.743 8.315 3.346 1.00 34.51 6 ASP A N 19
ATOM 31880 C CA . ASP A 1 6 ? 6.812 8.760 1.959 1.00 32.54 6 ASP A CA 19
ATOM 31881 C C . ASP A 1 6 ? 6.492 7.615 1.004 1.00 3.22 6 ASP A C 19
ATOM 31882 O O . ASP A 1 6 ? 5.599 7.725 0.163 1.00 4.25 6 ASP A O 19
ATOM 31891 N N . SER A 1 7 ? 7.227 6.516 1.139 1.00 24.40 7 SER A N 19
ATOM 31892 C CA . SER A 1 7 ? 7.025 5.351 0.285 1.00 33.22 7 SER A CA 19
ATOM 31893 C C . SER A 1 7 ? 5.590 4.844 0.389 1.00 51.33 7 SER A C 19
ATOM 31894 O O . SER A 1 7 ? 5.024 4.341 -0.584 1.00 5.23 7 SER A O 19
ATOM 31902 N N . LEU A 1 8 ? 5.004 4.980 1.573 1.00 22.03 8 LEU A N 19
ATOM 31903 C CA . LEU A 1 8 ? 3.634 4.536 1.806 1.00 13.44 8 LEU A CA 19
ATOM 31904 C C . LEU A 1 8 ? 2.680 5.164 0.795 1.00 52.24 8 LEU A C 19
ATOM 31905 O O . LEU A 1 8 ? 1.681 4.557 0.410 1.00 42.32 8 LEU A O 19
ATOM 31921 N N . ASP A 1 9 ? 2.996 6.382 0.368 1.00 31.43 9 ASP A N 19
ATOM 31922 C CA . ASP A 1 9 ? 2.168 7.091 -0.600 1.00 43.01 9 ASP A CA 19
ATOM 31923 C C . ASP A 1 9 ? 2.308 6.475 -1.989 1.00 1.11 9 ASP A C 19
ATOM 31924 O O . ASP A 1 9 ? 1.376 6.514 -2.792 1.00 54.24 9 ASP A O 19
ATOM 31933 N N . ILE A 1 10 ? 3.478 5.909 -2.264 1.00 50.23 10 ILE A N 19
ATOM 31934 C CA . ILE A 1 10 ? 3.739 5.285 -3.555 1.00 3.14 10 ILE A CA 19
ATOM 31935 C C . ILE A 1 10 ? 3.167 3.873 -3.609 1.00 62.22 10 ILE A C 19
ATOM 31936 O O . ILE A 1 10 ? 2.368 3.548 -4.488 1.00 14.00 10 ILE A O 19
ATOM 31952 N N . VAL A 1 11 ? 3.579 3.035 -2.663 1.00 10.24 11 VAL A N 19
ATOM 31953 C CA . VAL A 1 11 ? 3.106 1.658 -2.600 1.00 73.01 11 VAL A CA 19
ATOM 31954 C C . VAL A 1 11 ? 1.582 1.601 -2.578 1.00 15.42 11 VAL A C 19
ATOM 31955 O O . VAL A 1 11 ? 0.974 0.752 -3.228 1.00 51.11 11 VAL A O 19
ATOM 31968 N N . GLU A 1 12 ? 0.972 2.513 -1.828 1.00 23.24 12 GLU A N 19
ATOM 31969 C CA . GLU A 1 12 ? -0.481 2.566 -1.722 1.00 21.24 12 GLU A CA 19
ATOM 31970 C C . GLU A 1 12 ? -1.107 3.006 -3.041 1.00 50.35 12 GLU A C 19
ATOM 31971 O O . GLU A 1 12 ? -2.207 2.578 -3.394 1.00 30.23 12 GLU A O 19
ATOM 31983 N N . LYS A 1 13 ? -0.399 3.865 -3.767 1.00 40.33 13 LYS A N 19
ATOM 31984 C CA . LYS A 1 13 ? -0.883 4.364 -5.049 1.00 11.33 13 LYS A CA 19
ATOM 31985 C C . LYS A 1 13 ? -1.148 3.215 -6.016 1.00 63.02 13 LYS A C 19
ATOM 31986 O O . LYS A 1 13 ? -2.023 3.305 -6.879 1.00 23.10 13 LYS A O 19
ATOM 32005 N N . LEU A 1 14 ? -0.389 2.134 -5.866 1.00 15.11 14 LEU A N 19
ATOM 32006 C CA . LEU A 1 14 ? -0.543 0.966 -6.726 1.00 71.41 14 LEU A CA 19
ATOM 32007 C C . LEU A 1 14 ? -1.877 0.272 -6.467 1.00 42.53 14 LEU A C 19
ATOM 32008 O O . LEU A 1 14 ? -2.613 -0.047 -7.400 1.00 43.44 14 LEU A O 19
ATOM 32024 N N . TYR A 1 15 ? -2.182 0.043 -5.194 1.00 54.31 15 TYR A N 19
ATOM 32025 C CA . TYR A 1 15 ? -3.427 -0.613 -4.813 1.00 2.12 15 TYR A CA 19
ATOM 32026 C C . TYR A 1 15 ? -4.634 0.181 -5.306 1.00 43.31 15 TYR A C 19
ATOM 32027 O O . TYR A 1 15 ? -5.489 -0.345 -6.019 1.00 21.10 15 TYR A O 19
ATOM 32045 N N . LYS A 1 16 ? -4.696 1.451 -4.920 1.00 52.32 16 LYS A N 19
ATOM 32046 C CA . LYS A 1 16 ? -5.796 2.320 -5.323 1.00 2.25 16 LYS A CA 19
ATOM 32047 C C . LYS A 1 16 ? -5.845 2.468 -6.840 1.00 52.10 16 LYS A C 19
ATOM 32048 O O . LYS A 1 16 ? -6.863 2.873 -7.401 1.00 71.31 16 LYS A O 19
ATOM 32067 N N . ASP A 1 17 ? -4.740 2.136 -7.499 1.00 21.33 17 ASP A N 19
ATOM 32068 C CA . ASP A 1 17 ? -4.658 2.230 -8.951 1.00 72.05 17 ASP A CA 19
ATOM 32069 C C . ASP A 1 17 ? -5.228 0.976 -9.610 1.00 23.24 17 ASP A C 19
ATOM 32070 O O . ASP A 1 17 ? -5.662 1.010 -10.760 1.00 64.34 17 ASP A O 19
ATOM 32079 N N . GLY A 1 18 ? -5.221 -0.129 -8.871 1.00 4.43 18 GLY A N 19
ATOM 32080 C CA . GLY A 1 18 ? -5.737 -1.378 -9.401 1.00 31.42 18 GLY A CA 19
ATOM 32081 C C . GLY A 1 18 ? -4.699 -2.483 -9.396 1.00 1.43 18 GLY A C 19
ATOM 32082 O O . GLY A 1 18 ? -4.537 -3.196 -10.387 1.00 0.13 18 GLY A O 19
ATOM 32086 N N . VAL A 1 19 ? -3.992 -2.625 -8.279 1.00 73.14 19 VAL A N 19
ATOM 32087 C CA . VAL A 1 19 ? -2.964 -3.650 -8.151 1.00 23.41 19 VAL A CA 19
ATOM 32088 C C . VAL A 1 19 ? -3.249 -4.569 -6.969 1.00 62.44 19 VAL A C 19
ATOM 32089 O O . VAL A 1 19 ? -3.565 -4.124 -5.866 1.00 64.21 19 VAL A O 19
ATOM 32102 N N . PRO A 1 20 ? -3.136 -5.886 -7.201 1.00 51.43 20 PRO A N 19
ATOM 32103 C CA . PRO A 1 20 ? -3.377 -6.897 -6.167 1.00 44.41 20 PRO A CA 19
ATOM 32104 C C . PRO A 1 20 ? -2.296 -6.894 -5.093 1.00 64.40 20 PRO A C 19
ATOM 32105 O O . PRO A 1 20 ? -1.143 -6.553 -5.358 1.00 32.15 20 PRO A O 19
ATOM 32116 N N . VAL A 1 21 ? -2.674 -7.280 -3.878 1.00 33.41 21 VAL A N 19
ATOM 32117 C CA . VAL A 1 21 ? -1.737 -7.324 -2.763 1.00 41.21 21 VAL A CA 19
ATOM 32118 C C . VAL A 1 21 ? -0.486 -8.116 -3.128 1.00 30.33 21 VAL A C 19
ATOM 32119 O O . VAL A 1 21 ? 0.636 -7.679 -2.870 1.00 2.41 21 VAL A O 19
ATOM 32132 N N . LYS A 1 22 ? -0.686 -9.283 -3.729 1.00 42.45 22 LYS A N 19
ATOM 32133 C CA . LYS A 1 22 ? 0.425 -10.137 -4.132 1.00 42.53 22 LYS A CA 19
ATOM 32134 C C . LYS A 1 22 ? 1.426 -9.362 -4.983 1.00 60.34 22 LYS A C 19
ATOM 32135 O O . LYS A 1 22 ? 2.637 -9.534 -4.844 1.00 71.23 22 LYS A O 19
ATOM 32154 N N . GLU A 1 23 ? 0.912 -8.509 -5.863 1.00 10.12 23 GLU A N 19
ATOM 32155 C CA . GLU A 1 23 ? 1.762 -7.708 -6.736 1.00 10.23 23 GLU A CA 19
ATOM 32156 C C . GLU A 1 23 ? 2.368 -6.532 -5.974 1.00 14.32 23 GLU A C 19
ATOM 32157 O O . GLU A 1 23 ? 3.566 -6.263 -6.075 1.00 51.45 23 GLU A O 19
ATOM 32169 N N . ILE A 1 24 ? 1.531 -5.833 -5.214 1.00 51.42 24 ILE A N 19
ATOM 32170 C CA . ILE A 1 24 ? 1.983 -4.687 -4.436 1.00 31.24 24 ILE A CA 19
ATOM 32171 C C . ILE A 1 24 ? 3.154 -5.062 -3.534 1.00 11.23 24 ILE A C 19
ATOM 32172 O O . ILE A 1 24 ? 4.089 -4.281 -3.355 1.00 40.33 24 ILE A O 19
ATOM 32188 N N . ALA A 1 25 ? 3.097 -6.263 -2.969 1.00 20.14 25 ALA A N 19
ATOM 32189 C CA . ALA A 1 25 ? 4.155 -6.744 -2.087 1.00 13.41 25 ALA A CA 19
ATOM 32190 C C . ALA A 1 25 ? 5.507 -6.722 -2.791 1.00 42.43 25 ALA A C 19
ATOM 32191 O O . ALA A 1 25 ? 6.510 -6.294 -2.220 1.00 34.13 25 ALA A O 19
ATOM 32198 N N . LYS A 1 26 ? 5.529 -7.188 -4.035 1.00 3.30 26 LYS A N 19
ATOM 32199 C CA . LYS A 1 26 ? 6.758 -7.223 -4.818 1.00 11.53 26 LYS A CA 19
ATOM 32200 C C . LYS A 1 26 ? 7.196 -5.813 -5.207 1.00 64.21 26 LYS A C 19
ATOM 32201 O O . LYS A 1 26 ? 8.389 -5.537 -5.335 1.00 0.11 26 LYS A O 19
ATOM 32220 N N . ARG A 1 27 ? 6.224 -4.927 -5.390 1.00 32.00 27 ARG A N 19
ATOM 32221 C CA . ARG A 1 27 ? 6.509 -3.546 -5.763 1.00 54.23 27 ARG A CA 19
ATOM 32222 C C . ARG A 1 27 ? 7.203 -2.807 -4.623 1.00 24.42 27 ARG A C 19
ATOM 32223 O O . ARG A 1 27 ? 8.236 -2.167 -4.821 1.00 51.23 27 ARG A O 19
ATOM 32244 N N . SER A 1 28 ? 6.629 -2.901 -3.427 1.00 61.12 28 SER A N 19
ATOM 32245 C CA . SER A 1 28 ? 7.190 -2.239 -2.256 1.00 13.42 28 SER A CA 19
ATOM 32246 C C . SER A 1 28 ? 8.190 -3.145 -1.546 1.00 22.33 28 SER A C 19
ATOM 32247 O O . SER A 1 28 ? 8.742 -2.785 -0.506 1.00 52.13 28 SER A O 19
ATOM 32255 N N . ASN A 1 29 ? 8.418 -4.324 -2.114 1.00 62.14 29 ASN A N 19
ATOM 32256 C CA . ASN A 1 29 ? 9.351 -5.285 -1.536 1.00 52.42 29 ASN A CA 19
ATOM 32257 C C . ASN A 1 29 ? 8.942 -5.650 -0.112 1.00 51.43 29 ASN A C 19
ATOM 32258 O O . ASN A 1 29 ? 9.782 -6.011 0.711 1.00 34.30 29 ASN A O 19
ATOM 32269 N N . ASN A 1 30 ? 7.647 -5.555 0.169 1.00 14.32 30 ASN A N 19
ATOM 32270 C CA . ASN A 1 30 ? 7.126 -5.875 1.494 1.00 41.31 30 ASN A CA 19
ATOM 32271 C C . ASN A 1 30 ? 6.410 -7.222 1.485 1.00 2.33 30 ASN A C 19
ATOM 32272 O O . ASN A 1 30 ? 6.327 -7.886 0.451 1.00 23.42 30 ASN A O 19
ATOM 32283 N N . SER A 1 31 ? 5.893 -7.618 2.643 1.00 31.52 31 SER A N 19
ATOM 32284 C CA . SER A 1 31 ? 5.186 -8.887 2.771 1.00 10.43 31 SER A CA 19
ATOM 32285 C C . SER A 1 31 ? 3.677 -8.681 2.673 1.00 1.03 31 SER A C 19
ATOM 32286 O O . SER A 1 31 ? 3.175 -7.580 2.895 1.00 52.53 31 SER A O 19
ATOM 32294 N N . MET A 1 32 ? 2.961 -9.749 2.338 1.00 0.32 32 MET A N 19
ATOM 32295 C CA . MET A 1 32 ? 1.510 -9.686 2.211 1.00 65.42 32 MET A CA 19
ATOM 32296 C C . MET A 1 32 ? 0.876 -9.145 3.488 1.00 31.02 32 MET A C 19
ATOM 32297 O O . MET A 1 32 ? -0.149 -8.464 3.442 1.00 23.41 32 MET A O 19
ATOM 32311 N N . SER A 1 33 ? 1.491 -9.450 4.626 1.00 42.04 33 SER A N 19
ATOM 32312 C CA . SER A 1 33 ? 0.984 -8.998 5.915 1.00 3.00 33 SER A CA 19
ATOM 32313 C C . SER A 1 33 ? 1.356 -7.539 6.164 1.00 3.52 33 SER A C 19
ATOM 32314 O O . SER A 1 33 ? 0.706 -6.844 6.946 1.00 43.33 33 SER A O 19
ATOM 32322 N N . THR A 1 34 ? 2.408 -7.081 5.492 1.00 42.31 34 THR A N 19
ATOM 32323 C CA . THR A 1 34 ? 2.870 -5.707 5.639 1.00 35.44 34 THR A CA 19
ATOM 32324 C C . THR A 1 34 ? 2.091 -4.765 4.728 1.00 10.12 34 THR A C 19
ATOM 32325 O O . THR A 1 34 ? 1.583 -3.734 5.170 1.00 20.35 34 THR A O 19
ATOM 32336 N N . VAL A 1 35 ? 2.000 -5.124 3.451 1.00 63.54 35 VAL A N 19
ATOM 32337 C CA . VAL A 1 35 ? 1.282 -4.313 2.477 1.00 1.21 35 VAL A CA 19
ATOM 32338 C C . VAL A 1 35 ? -0.200 -4.221 2.823 1.00 64.11 35 VAL A C 19
ATOM 32339 O O . VAL A 1 35 ? -0.744 -3.130 2.988 1.00 73.01 35 VAL A O 19
ATOM 32352 N N . TYR A 1 36 ? -0.848 -5.376 2.932 1.00 42.45 36 TYR A N 19
ATOM 32353 C CA . TYR A 1 36 ? -2.269 -5.427 3.256 1.00 63.44 36 TYR A CA 19
ATOM 32354 C C . TYR A 1 36 ? -2.573 -4.601 4.502 1.00 53.54 36 TYR A C 19
ATOM 32355 O O . TYR A 1 36 ? -3.572 -3.884 4.558 1.00 74.35 36 TYR A O 19
ATOM 32373 N N . LYS A 1 37 ? -1.703 -4.705 5.500 1.00 11.25 37 LYS A N 19
ATOM 32374 C CA . LYS A 1 37 ? -1.874 -3.966 6.746 1.00 40.21 37 LYS A CA 19
ATOM 32375 C C . LYS A 1 37 ? -1.870 -2.462 6.492 1.00 74.14 37 LYS A C 19
ATOM 32376 O O . LYS A 1 37 ? -2.526 -1.701 7.203 1.00 63.31 37 LYS A O 19
ATOM 32395 N N . ALA A 1 38 ? -1.131 -2.041 5.471 1.00 24.44 38 ALA A N 19
ATOM 32396 C CA . ALA A 1 38 ? -1.046 -0.628 5.121 1.00 22.45 38 ALA A CA 19
ATOM 32397 C C . ALA A 1 38 ? -2.291 -0.174 4.367 1.00 5.53 38 ALA A C 19
ATOM 32398 O O . ALA A 1 38 ? -2.797 0.926 4.590 1.00 54.30 38 ALA A O 19
ATOM 32405 N N . LEU A 1 39 ? -2.777 -1.026 3.472 1.00 53.02 39 LEU A N 19
ATOM 32406 C CA . LEU A 1 39 ? -3.963 -0.712 2.683 1.00 42.12 39 LEU A CA 19
ATOM 32407 C C . LEU A 1 39 ? -5.180 -0.521 3.581 1.00 73.33 39 LEU A C 19
ATOM 32408 O O . LEU A 1 39 ? -5.900 0.470 3.465 1.00 34.21 39 LEU A O 19
ATOM 32424 N N . GLU A 1 40 ? -5.404 -1.478 4.478 1.00 14.00 40 GLU A N 19
ATOM 32425 C CA . GLU A 1 40 ? -6.534 -1.412 5.397 1.00 42.05 40 GLU A CA 19
ATOM 32426 C C . GLU A 1 40 ? -6.513 -0.113 6.195 1.00 1.12 40 GLU A C 19
ATOM 32427 O O . GLU A 1 40 ? -7.552 0.375 6.639 1.00 52.54 40 GLU A O 19
ATOM 32439 N N . LYS A 1 41 ? -5.320 0.444 6.375 1.00 12.25 41 LYS A N 19
ATOM 32440 C CA . LYS A 1 41 ? -5.160 1.689 7.120 1.00 43.55 41 LYS A CA 19
ATOM 32441 C C . LYS A 1 41 ? -5.534 2.889 6.257 1.00 34.23 41 LYS A C 19
ATOM 32442 O O . LYS A 1 41 ? -6.213 3.809 6.716 1.00 74.34 41 LYS A O 19
ATOM 32461 N N . LEU A 1 42 ? -5.087 2.876 5.006 1.00 35.25 42 LEU A N 19
ATOM 32462 C CA . LEU A 1 42 ? -5.377 3.965 4.079 1.00 64.24 42 LEU A CA 19
ATOM 32463 C C . LEU A 1 42 ? -6.851 3.971 3.689 1.00 42.02 42 LEU A C 19
ATOM 32464 O O . LEU A 1 42 ? -7.512 5.008 3.741 1.00 53.12 42 LEU A O 19
ATOM 32480 N N . GLU A 1 43 ? -7.361 2.806 3.302 1.00 41.43 43 GLU A N 19
ATOM 32481 C CA . GLU A 1 43 ? -8.759 2.678 2.906 1.00 43.12 43 GLU A CA 19
ATOM 32482 C C . GLU A 1 43 ? -9.685 3.211 3.995 1.00 3.44 43 GLU A C 19
ATOM 32483 O O . GLU A 1 43 ? -10.665 3.897 3.710 1.00 73.23 43 GLU A O 19
ATOM 32495 N N . ALA A 1 44 ? -9.364 2.891 5.244 1.00 20.23 44 ALA A N 19
ATOM 32496 C CA . ALA A 1 44 ? -10.165 3.339 6.377 1.00 1.04 44 ALA A CA 19
ATOM 32497 C C . ALA A 1 44 ? -10.224 4.862 6.440 1.00 2.41 44 ALA A C 19
ATOM 32498 O O . ALA A 1 44 ? -11.128 5.432 7.050 1.00 24.01 44 ALA A O 19
ATOM 32505 N N . MET A 1 45 ? -9.256 5.514 5.805 1.00 24.31 45 MET A N 19
ATOM 32506 C CA . MET A 1 45 ? -9.199 6.971 5.789 1.00 40.31 45 MET A CA 19
ATOM 32507 C C . MET A 1 45 ? -9.724 7.520 4.466 1.00 11.42 45 MET A C 19
ATOM 32508 O O . MET A 1 45 ? -10.200 8.652 4.399 1.00 53.41 45 MET A O 19
ATOM 32522 N N . GLY A 1 46 ? -9.633 6.710 3.416 1.00 13.34 46 GLY A N 19
ATOM 32523 C CA . GLY A 1 46 ? -10.103 7.134 2.109 1.00 5.41 46 GLY A CA 19
ATOM 32524 C C . GLY A 1 46 ? -8.981 7.650 1.229 1.00 62.35 46 GLY A C 19
ATOM 32525 O O . GLY A 1 46 ? -9.207 8.473 0.342 1.00 24.33 46 GLY A O 19
ATOM 32529 N N . ARG A 1 47 ? -7.768 7.165 1.475 1.00 64.33 47 ARG A N 19
ATOM 32530 C CA . ARG A 1 47 ? -6.607 7.583 0.700 1.00 10.13 47 ARG A CA 19
ATOM 32531 C C . ARG A 1 47 ? -6.478 6.757 -0.577 1.00 33.13 47 ARG A C 19
ATOM 32532 O O . ARG A 1 47 ? -6.122 7.281 -1.633 1.00 52.24 47 ARG A O 19
ATOM 32553 N N . ILE A 1 48 ? -6.769 5.465 -0.471 1.00 33.14 48 ILE A N 19
ATOM 32554 C CA . ILE A 1 48 ? -6.687 4.567 -1.616 1.00 3.52 48 ILE A CA 19
ATOM 32555 C C . ILE A 1 48 ? -8.045 4.410 -2.291 1.00 71.31 48 ILE A C 19
ATOM 32556 O O . ILE A 1 48 ? -8.310 3.405 -2.951 1.00 32.14 48 ILE A O 19
ATOM 32572 N N . LYS A 1 49 ? -8.903 5.411 -2.121 1.00 24.22 49 LYS A N 19
ATOM 32573 C CA . LYS A 1 49 ? -10.234 5.387 -2.715 1.00 24.52 49 LYS A CA 19
ATOM 32574 C C . LYS A 1 49 ? -10.607 6.757 -3.271 1.00 62.51 49 LYS A C 19
ATOM 32575 O O . LYS A 1 49 ? -10.276 7.787 -2.682 1.00 21.30 49 LYS A O 19
ATOM 32594 N N . ARG A 1 50 ? -11.298 6.763 -4.405 1.00 73.22 50 ARG A N 19
ATOM 32595 C CA . ARG A 1 50 ? -11.716 8.007 -5.039 1.00 11.42 50 ARG A CA 19
ATOM 32596 C C . ARG A 1 50 ? -13.238 8.091 -5.122 1.00 43.21 50 ARG A C 19
ATOM 32597 O O . ARG A 1 50 ? -13.917 7.078 -5.289 1.00 44.23 50 ARG A O 19
ATOM 32618 N N . ARG A 1 51 ? -13.765 9.305 -5.003 1.00 41.45 51 ARG A N 19
ATOM 32619 C CA . ARG A 1 51 ? -15.206 9.521 -5.062 1.00 54.42 51 ARG A CA 19
ATOM 32620 C C . ARG A 1 51 ? -15.706 9.455 -6.503 1.00 34.31 51 ARG A C 19
ATOM 32621 O O . ARG A 1 51 ? -15.075 9.986 -7.416 1.00 25.14 51 ARG A O 19
ATOM 32642 N N . LYS A 1 52 ? -16.846 8.801 -6.697 1.00 40.43 52 LYS A N 19
ATOM 32643 C CA . LYS A 1 52 ? -17.434 8.665 -8.025 1.00 10.54 52 LYS A CA 19
ATOM 32644 C C . LYS A 1 52 ? -18.210 9.921 -8.408 1.00 31.43 52 LYS A C 19
ATOM 32645 O O . LYS A 1 52 ? -18.686 10.656 -7.543 1.00 60.33 52 LYS A O 19
ATOM 32664 N N . GLY A 1 53 ? -18.334 10.162 -9.709 1.00 32.00 53 GLY A N 19
ATOM 32665 C CA . GLY A 1 53 ? -19.055 11.329 -10.182 1.00 13.32 53 GLY A CA 19
ATOM 32666 C C . GLY A 1 53 ? -18.436 11.926 -11.431 1.00 33.12 53 GLY A C 19
ATOM 32667 O O . GLY A 1 53 ? -18.028 13.087 -11.436 1.00 33.55 53 GLY A O 19
ATOM 32671 N N . ARG A 1 54 ? -18.365 11.130 -12.493 1.00 21.33 54 ARG A N 19
ATOM 32672 C CA . ARG A 1 54 ? -17.789 11.586 -13.752 1.00 61.24 54 ARG A CA 19
ATOM 32673 C C . ARG A 1 54 ? -18.573 12.770 -14.311 1.00 44.13 54 ARG A C 19
ATOM 32674 O O . ARG A 1 54 ? -18.020 13.615 -15.017 1.00 61.35 54 ARG A O 19
ATOM 32695 N N . TYR A 1 55 ? -19.861 12.823 -13.993 1.00 2.00 55 TYR A N 19
ATOM 32696 C CA . TYR A 1 55 ? -20.720 13.902 -14.466 1.00 55.02 55 TYR A CA 19
ATOM 32697 C C . TYR A 1 55 ? -20.823 15.013 -13.426 1.00 60.10 55 TYR A C 19
ATOM 32698 O O . TYR A 1 55 ? -21.541 14.886 -12.434 1.00 62.13 55 TYR A O 19
ATOM 32716 N N . ARG A 1 56 ? -20.099 16.103 -13.661 1.00 63.54 56 ARG A N 19
ATOM 32717 C CA . ARG A 1 56 ? -20.107 17.237 -12.744 1.00 14.21 56 ARG A CA 19
ATOM 32718 C C . ARG A 1 56 ? -20.407 18.534 -13.489 1.00 13.11 56 ARG A C 19
ATOM 32719 O O . ARG A 1 56 ? -19.706 18.895 -14.434 1.00 64.10 56 ARG A O 19
ATOM 32740 N N . GLN A 1 57 ? -21.453 19.230 -13.056 1.00 12.02 57 GLN A N 19
ATOM 32741 C CA . GLN A 1 57 ? -21.847 20.487 -13.682 1.00 42.11 57 GLN A CA 19
ATOM 32742 C C . GLN A 1 57 ? -22.814 21.260 -12.792 1.00 50.22 57 GLN A C 19
ATOM 32743 O O . GLN A 1 57 ? -23.531 20.673 -11.981 1.00 51.32 57 GLN A O 19
ATOM 32757 N N . HIS A 1 58 ? -22.828 22.580 -12.948 1.00 35.32 58 HIS A N 19
ATOM 32758 C CA . HIS A 1 58 ? -23.709 23.434 -12.158 1.00 25.54 58 HIS A CA 19
ATOM 32759 C C . HIS A 1 58 ? -24.229 24.598 -12.994 1.00 53.40 58 HIS A C 19
ATOM 32760 O O . HIS A 1 58 ? -23.863 24.752 -14.159 1.00 43.51 58 HIS A O 19
ATOM 32774 N N . ARG A 1 59 ? -25.086 25.417 -12.392 1.00 63.44 59 ARG A N 19
ATOM 32775 C CA . ARG A 1 59 ? -25.660 26.566 -13.081 1.00 4.04 59 ARG A CA 19
ATOM 32776 C C . ARG A 1 59 ? -26.372 26.134 -14.360 1.00 22.34 59 ARG A C 19
ATOM 32777 O O . ARG A 1 59 ? -26.452 24.944 -14.665 1.00 42.41 59 ARG A O 19
ATOM 32798 N N . ARG A 1 60 ? -26.887 27.108 -15.102 1.00 42.45 60 ARG A N 19
ATOM 32799 C CA . ARG A 1 60 ? -27.594 26.828 -16.346 1.00 42.32 60 ARG A CA 19
ATOM 32800 C C . ARG A 1 60 ? -26.884 27.476 -17.532 1.00 64.54 60 ARG A C 19
ATOM 32801 O O . ARG A 1 60 ? -26.266 28.532 -17.398 1.00 72.22 60 ARG A O 19
ATOM 32822 N N . LEU A 1 61 ? -26.978 26.836 -18.692 1.00 21.31 61 LEU A N 19
ATOM 32823 C CA . LEU A 1 61 ? -26.346 27.349 -19.902 1.00 10.12 61 LEU A CA 19
ATOM 32824 C C . LEU A 1 61 ? -24.841 27.504 -19.706 1.00 50.22 61 LEU A C 19
ATOM 32825 O O . LEU A 1 61 ? -24.188 28.277 -20.408 1.00 43.23 61 LEU A O 19
ATOM 32841 N N . THR A 1 62 ? -24.295 26.762 -18.749 1.00 24.21 62 THR A N 19
ATOM 32842 C CA . THR A 1 62 ? -22.866 26.815 -18.461 1.00 60.21 62 THR A CA 19
ATOM 32843 C C . THR A 1 62 ? -22.064 26.069 -19.520 1.00 3.41 62 THR A C 19
ATOM 32844 O O . THR A 1 62 ? -22.614 25.276 -20.284 1.00 11.43 62 THR A O 19
ATOM 32855 N N . GLU A 1 63 ? -20.761 26.327 -19.559 1.00 3.41 63 GLU A N 19
ATOM 32856 C CA . GLU A 1 63 ? -19.882 25.679 -20.526 1.00 63.21 63 GLU A CA 19
ATOM 32857 C C . GLU A 1 63 ? -20.051 24.163 -20.482 1.00 64.22 63 GLU A C 19
ATOM 32858 O O . GLU A 1 63 ? -19.885 23.481 -21.493 1.00 74.10 63 GLU A O 19
ATOM 32870 N N . GLU A 1 64 ? -20.380 23.644 -19.303 1.00 44.11 64 GLU A N 19
ATOM 32871 C CA . GLU A 1 64 ? -20.569 22.208 -19.128 1.00 12.44 64 GLU A CA 19
ATOM 32872 C C . GLU A 1 64 ? -21.896 21.756 -19.731 1.00 0.25 64 GLU A C 19
ATOM 32873 O O . GLU A 1 64 ? -21.970 20.718 -20.387 1.00 2.43 64 GLU A O 19
ATOM 32885 N N . GLU A 1 65 ? -22.942 22.545 -19.502 1.00 65.25 65 GLU A N 19
ATOM 32886 C CA . GLU A 1 65 ? -24.267 22.225 -20.020 1.00 5.51 65 GLU A CA 19
ATOM 32887 C C . GLU A 1 65 ? -24.290 22.317 -21.544 1.00 75.11 65 GLU A C 19
ATOM 32888 O O . GLU A 1 65 ? -24.824 21.439 -22.221 1.00 72.15 65 GLU A O 19
ATOM 32900 N N . LEU A 1 66 ? -23.710 23.387 -22.075 1.00 71.10 66 LEU A N 19
ATOM 32901 C CA . LEU A 1 66 ? -23.665 23.596 -23.519 1.00 23.53 66 LEU A CA 19
ATOM 32902 C C . LEU A 1 66 ? -23.060 22.387 -24.225 1.00 25.02 66 LEU A C 19
ATOM 32903 O O . LEU A 1 66 ? -23.482 22.021 -25.322 1.00 24.24 66 LEU A O 19
ATOM 32919 N N . ALA A 1 67 ? -22.071 21.769 -23.587 1.00 2.42 67 ALA A N 19
ATOM 32920 C CA . ALA A 1 67 ? -21.410 20.599 -24.152 1.00 14.12 67 ALA A CA 19
ATOM 32921 C C . ALA A 1 67 ? -22.259 19.346 -23.964 1.00 24.23 67 ALA A C 19
ATOM 32922 O O . ALA A 1 67 ? -22.101 18.362 -24.687 1.00 61.34 67 ALA A O 19
ATOM 32929 N N . THR A 1 68 ? -23.159 19.388 -22.986 1.00 51.43 68 THR A N 19
ATOM 32930 C CA . THR A 1 68 ? -24.031 18.255 -22.702 1.00 51.22 68 THR A CA 19
ATOM 32931 C C . THR A 1 68 ? -25.247 18.252 -23.622 1.00 51.50 68 THR A C 19
ATOM 32932 O O . THR A 1 68 ? -25.640 17.208 -24.143 1.00 5.02 68 THR A O 19
ATOM 32943 N N . ILE A 1 69 ? -25.837 19.426 -23.820 1.00 11.44 69 ILE A N 19
ATOM 32944 C CA . ILE A 1 69 ? -27.007 19.558 -24.680 1.00 3.21 69 ILE A CA 19
ATOM 32945 C C . ILE A 1 69 ? -26.677 19.171 -26.118 1.00 75.32 69 ILE A C 19
ATOM 32946 O O . ILE A 1 69 ? -27.492 18.557 -26.808 1.00 24.30 69 ILE A O 19
ATOM 32962 N N . ARG A 1 70 ? -25.479 19.534 -26.563 1.00 11.32 70 ARG A N 19
ATOM 32963 C CA . ARG A 1 70 ? -25.042 19.226 -27.919 1.00 42.45 70 ARG A CA 19
ATOM 32964 C C . ARG A 1 70 ? -25.106 17.724 -28.182 1.00 62.21 70 ARG A C 19
ATOM 32965 O O . ARG A 1 70 ? -25.202 17.289 -29.329 1.00 25.35 70 ARG A O 19
ATOM 32986 N N . GLU A 1 71 ? -25.052 16.937 -27.111 1.00 53.31 71 GLU A N 19
ATOM 32987 C CA . GLU A 1 71 ? -25.101 15.485 -27.227 1.00 75.53 71 GLU A CA 19
ATOM 32988 C C . GLU A 1 71 ? -26.317 15.046 -28.039 1.00 71.53 71 GLU A C 19
ATOM 32989 O O . GLU A 1 71 ? -26.281 14.028 -28.731 1.00 2.31 71 GLU A O 19
ATOM 33001 N N . LEU A 1 72 ? -27.393 15.819 -27.947 1.00 11.11 72 LEU A N 19
ATOM 33002 C CA . LEU A 1 72 ? -28.621 15.511 -28.672 1.00 20.21 72 LEU A CA 19
ATOM 33003 C C . LEU A 1 72 ? -28.343 15.320 -30.159 1.00 3.44 72 LEU A C 19
ATOM 33004 O O . LEU A 1 72 ? -29.117 14.677 -30.868 1.00 12.24 72 LEU A O 19
ATOM 33020 N N . TYR A 1 73 ? -27.231 15.880 -30.623 1.00 55.14 73 TYR A N 19
ATOM 33021 C CA . TYR A 1 73 ? -26.851 15.771 -32.027 1.00 4.31 73 TYR A CA 19
ATOM 33022 C C . TYR A 1 73 ? -26.226 14.410 -32.318 1.00 2.45 73 TYR A C 19
ATOM 33023 O O . TYR A 1 73 ? -26.447 13.826 -33.381 1.00 32.05 73 TYR A O 19
ATOM 33041 N N . LEU A 1 74 ? -25.446 13.909 -31.367 1.00 3.41 74 LEU A N 19
ATOM 33042 C CA . LEU A 1 74 ? -24.789 12.615 -31.519 1.00 5.32 74 LEU A CA 19
ATOM 33043 C C . LEU A 1 74 ? -25.798 11.476 -31.412 1.00 41.33 74 LEU A C 19
ATOM 33044 O O . LEU A 1 74 ? -25.781 10.540 -32.213 1.00 51.21 74 LEU A O 19
ATOM 33060 N N . LYS A 1 75 ? -26.677 11.562 -30.420 1.00 40.20 75 LYS A N 19
ATOM 33061 C CA . LYS A 1 75 ? -27.697 10.541 -30.210 1.00 10.42 75 LYS A CA 19
ATOM 33062 C C . LYS A 1 75 ? -28.910 10.793 -31.099 1.00 40.54 75 LYS A C 19
ATOM 33063 O O . LYS A 1 75 ? -29.703 9.888 -31.355 1.00 22.53 75 LYS A O 19
ATOM 33082 N N . GLY A 1 76 ? -29.048 12.029 -31.571 1.00 4.32 76 GLY A N 19
ATOM 33083 C CA . GLY A 1 76 ? -30.165 12.377 -32.428 1.00 64.43 76 GLY A CA 19
ATOM 33084 C C . GLY A 1 76 ? -31.434 12.649 -31.645 1.00 21.10 76 GLY A C 19
ATOM 33085 O O . GLY A 1 76 ? -32.526 12.682 -32.211 1.00 2.03 76 GLY A O 19
ATOM 33089 N N . ALA A 1 77 ? -31.290 12.843 -30.337 1.00 51.15 77 ALA A N 19
ATOM 33090 C CA . ALA A 1 77 ? -32.433 13.114 -29.475 1.00 74.35 77 ALA A CA 19
ATOM 33091 C C . ALA A 1 77 ? -33.107 14.429 -29.853 1.00 45.41 77 ALA A C 19
ATOM 33092 O O . ALA A 1 77 ? -32.596 15.185 -30.681 1.00 22.31 77 ALA A O 19
ATOM 33099 N N . THR A 1 78 ? -34.257 14.697 -29.242 1.00 1.14 78 THR A N 19
ATOM 33100 C CA . THR A 1 78 ? -35.000 15.920 -29.517 1.00 20.42 78 THR A CA 19
ATOM 33101 C C . THR A 1 78 ? -34.926 16.885 -28.338 1.00 71.54 78 THR A C 19
ATOM 33102 O O . THR A 1 78 ? -34.344 16.569 -27.300 1.00 31.30 78 THR A O 19
ATOM 33113 N N . VAL A 1 79 ? -35.520 18.062 -28.505 1.00 32.14 79 VAL A N 19
ATOM 33114 C CA . VAL A 1 79 ? -35.523 19.072 -27.454 1.00 34.21 79 VAL A CA 19
ATOM 33115 C C . VAL A 1 79 ? -36.151 18.532 -26.174 1.00 23.30 79 VAL A C 19
ATOM 33116 O O . VAL A 1 79 ? -35.846 18.999 -25.076 1.00 31.21 79 VAL A O 19
ATOM 33129 N N . TYR A 1 80 ? -37.028 17.546 -26.322 1.00 51.14 80 TYR A N 19
ATOM 33130 C CA . TYR A 1 80 ? -37.701 16.942 -25.178 1.00 12.10 80 TYR A CA 19
ATOM 33131 C C . TYR A 1 80 ? -36.740 16.065 -24.382 1.00 32.23 80 TYR A C 19
ATOM 33132 O O . TYR A 1 80 ? -36.732 16.093 -23.152 1.00 31.30 80 TYR A O 19
ATOM 33150 N N . GLU A 1 81 ? -35.932 15.287 -25.094 1.00 23.41 81 GLU A N 19
ATOM 33151 C CA . GLU A 1 81 ? -34.967 14.400 -24.454 1.00 41.33 81 GLU A CA 19
ATOM 33152 C C . GLU A 1 81 ? -34.021 15.187 -23.551 1.00 1.34 81 GLU A C 19
ATOM 33153 O O . GLU A 1 81 ? -33.934 14.929 -22.351 1.00 21.22 81 GLU A O 19
ATOM 33165 N N . ILE A 1 82 ? -33.313 16.146 -24.139 1.00 30.44 82 ILE A N 19
ATOM 33166 C CA . ILE A 1 82 ? -32.375 16.971 -23.388 1.00 4.41 82 ILE A CA 19
ATOM 33167 C C . ILE A 1 82 ? -33.050 17.616 -22.183 1.00 52.25 82 ILE A C 19
ATOM 33168 O O . ILE A 1 82 ? -32.415 17.853 -21.156 1.00 74.03 82 ILE A O 19
ATOM 33184 N N . ALA A 1 83 ? -34.342 17.897 -22.317 1.00 41.24 83 ALA A N 19
ATOM 33185 C CA . ALA A 1 83 ? -35.106 18.511 -21.239 1.00 21.35 83 ALA A CA 19
ATOM 33186 C C . ALA A 1 83 ? -35.157 17.602 -20.015 1.00 31.14 83 ALA A C 19
ATOM 33187 O O . ALA A 1 83 ? -34.855 18.029 -18.900 1.00 32.53 83 ALA A O 19
ATOM 33194 N N . ARG A 1 84 ? -35.541 16.348 -20.231 1.00 31.04 84 ARG A N 19
ATOM 33195 C CA . ARG A 1 84 ? -35.633 15.380 -19.144 1.00 40.24 84 ARG A CA 19
ATOM 33196 C C . ARG A 1 84 ? -34.244 14.947 -18.683 1.00 72.33 84 ARG A C 19
ATOM 33197 O O . ARG A 1 84 ? -34.050 14.593 -17.520 1.00 1.33 84 ARG A O 19
ATOM 33218 N N . GLN A 1 85 ? -33.285 14.978 -19.601 1.00 13.21 85 GLN A N 19
ATOM 33219 C CA . GLN A 1 85 ? -31.915 14.588 -19.287 1.00 54.43 85 GLN A CA 19
ATOM 33220 C C . GLN A 1 85 ? -31.240 15.633 -18.405 1.00 42.33 85 GLN A C 19
ATOM 33221 O O . GLN A 1 85 ? -30.750 15.320 -17.320 1.00 12.45 85 GLN A O 19
ATOM 33235 N N . LEU A 1 86 ? -31.218 16.874 -18.879 1.00 43.03 86 LEU A N 19
ATOM 33236 C CA . LEU A 1 86 ? -30.602 17.966 -18.133 1.00 2.51 86 LEU A CA 19
ATOM 33237 C C . LEU A 1 86 ? -31.429 18.319 -16.902 1.00 61.15 86 LEU A C 19
ATOM 33238 O O . LEU A 1 86 ? -30.938 18.961 -15.974 1.00 73.41 86 LEU A O 19
ATOM 33254 N N . GLY A 1 87 ? -32.689 17.893 -16.899 1.00 5.22 87 GLY A N 19
ATOM 33255 C CA . GLY A 1 87 ? -33.564 18.172 -15.776 1.00 34.35 87 GLY A CA 19
ATOM 33256 C C . GLY A 1 87 ? -34.349 19.456 -15.957 1.00 10.24 87 GLY A C 19
ATOM 33257 O O . GLY A 1 87 ? -35.254 19.755 -15.177 1.00 41.43 87 GLY A O 19
ATOM 33261 N N . ARG A 1 88 ? -34.001 20.220 -16.988 1.00 42.34 88 ARG A N 19
ATOM 33262 C CA . ARG A 1 88 ? -34.678 21.481 -17.268 1.00 24.25 88 ARG A CA 19
ATOM 33263 C C . ARG A 1 88 ? -36.012 21.238 -17.967 1.00 43.33 88 ARG A C 19
ATOM 33264 O O . ARG A 1 88 ? -36.208 20.233 -18.651 1.00 71.32 88 ARG A O 19
ATOM 33285 N N . PRO A 1 89 ? -36.951 22.180 -17.794 1.00 32.01 89 PRO A N 19
ATOM 33286 C CA . PRO A 1 89 ? -38.282 22.091 -18.401 1.00 54.24 89 PRO A CA 19
ATOM 33287 C C . PRO A 1 89 ? -38.243 22.270 -19.915 1.00 10.44 89 PRO A C 19
ATOM 33288 O O . PRO A 1 89 ? -38.687 21.401 -20.664 1.00 35.33 89 PRO A O 19
ATOM 33299 N N . GLU A 1 90 ? -37.708 23.404 -20.358 1.00 30.43 90 GLU A N 19
ATOM 33300 C CA . GLU A 1 90 ? -37.611 23.697 -21.783 1.00 44.22 90 GLU A CA 19
ATOM 33301 C C . GLU A 1 90 ? -37.137 25.128 -22.013 1.00 55.52 90 GLU A C 19
ATOM 33302 O O . GLU A 1 90 ? -36.330 25.390 -22.905 1.00 2.15 90 GLU A O 19
ATOM 33314 N N . SER A 1 91 ? -37.645 26.052 -21.204 1.00 74.34 91 SER A N 19
ATOM 33315 C CA . SER A 1 91 ? -37.279 27.458 -21.323 1.00 33.54 91 SER A CA 19
ATOM 33316 C C . SER A 1 91 ? -35.762 27.623 -21.352 1.00 33.44 91 SER A C 19
ATOM 33317 O O . SER A 1 91 ? -35.209 28.230 -22.269 1.00 45.52 91 SER A O 19
ATOM 33325 N N . THR A 1 92 ? -35.094 27.078 -20.339 1.00 54.22 92 THR A N 19
ATOM 33326 C CA . THR A 1 92 ? -33.642 27.165 -20.247 1.00 73.35 92 THR A CA 19
ATOM 33327 C C . THR A 1 92 ? -32.976 26.548 -21.471 1.00 51.35 92 THR A C 19
ATOM 33328 O O . THR A 1 92 ? -31.977 27.065 -21.973 1.00 32.45 92 THR A O 19
ATOM 33339 N N . ILE A 1 93 ? -33.535 25.442 -21.950 1.00 63.20 93 ILE A N 19
ATOM 33340 C CA . ILE A 1 93 ? -32.995 24.756 -23.117 1.00 11.44 93 ILE A CA 19
ATOM 33341 C C . ILE A 1 93 ? -33.024 25.658 -24.346 1.00 1.41 93 ILE A C 19
ATOM 33342 O O . ILE A 1 93 ? -32.085 25.671 -25.142 1.00 4.35 93 ILE A O 19
ATOM 33358 N N . TYR A 1 94 ? -34.108 26.412 -24.495 1.00 63.31 94 TYR A N 19
ATOM 33359 C CA . TYR A 1 94 ? -34.260 27.317 -25.627 1.00 53.02 94 TYR A CA 19
ATOM 33360 C C . TYR A 1 94 ? -33.183 28.397 -25.611 1.00 3.33 94 TYR A C 19
ATOM 33361 O O . TYR A 1 94 ? -32.680 28.805 -26.658 1.00 55.32 94 TYR A O 19
ATOM 33379 N N . TYR A 1 95 ? -32.831 28.854 -24.414 1.00 13.21 95 TYR A N 19
ATOM 33380 C CA . TYR A 1 95 ? -31.814 29.888 -24.260 1.00 35.44 95 TYR A CA 19
ATOM 33381 C C . TYR A 1 95 ? -30.472 29.419 -24.812 1.00 41.54 95 TYR A C 19
ATOM 33382 O O . TYR A 1 95 ? -29.715 30.204 -25.383 1.00 45.22 95 TYR A O 19
ATOM 33400 N N . ALA A 1 96 ? -30.185 28.133 -24.639 1.00 30.12 96 ALA A N 19
ATOM 33401 C CA . ALA A 1 96 ? -28.937 27.558 -25.122 1.00 42.04 96 ALA A CA 19
ATOM 33402 C C . ALA A 1 96 ? -28.810 27.712 -26.634 1.00 3.50 96 ALA A C 19
ATOM 33403 O O . ALA A 1 96 ? -27.871 28.337 -27.128 1.00 3.43 96 ALA A O 19
ATOM 33410 N N . LEU A 1 97 ? -29.759 27.138 -27.365 1.00 63.22 97 LEU A N 19
ATOM 33411 C CA . LEU A 1 97 ? -29.753 27.211 -28.821 1.00 54.41 97 LEU A CA 19
ATOM 33412 C C . LEU A 1 97 ? -29.946 28.648 -29.295 1.00 32.10 97 LEU A C 19
ATOM 33413 O O . LEU A 1 97 ? -29.235 29.123 -30.181 1.00 71.34 97 LEU A O 19
ATOM 33429 N N . LYS A 1 98 ? -30.913 29.338 -28.698 1.00 0.20 98 LYS A N 19
ATOM 33430 C CA . LYS A 1 98 ? -31.199 30.722 -29.055 1.00 22.55 98 LYS A CA 19
ATOM 33431 C C . LYS A 1 98 ? -29.950 31.588 -28.920 1.00 71.31 98 LYS A C 19
ATOM 33432 O O . LYS A 1 98 ? -29.489 32.187 -29.892 1.00 21.21 98 LYS A O 19
ATOM 33451 N N . LYS A 1 99 ? -29.405 31.648 -27.710 1.00 30.10 99 LYS A N 19
ATOM 33452 C CA . LYS A 1 99 ? -28.207 32.438 -27.447 1.00 51.45 99 LYS A CA 19
ATOM 33453 C C . LYS A 1 99 ? -27.068 32.021 -28.372 1.00 40.24 99 LYS A C 19
ATOM 33454 O O . LYS A 1 99 ? -26.171 32.813 -28.665 1.00 74.25 99 LYS A O 19
ATOM 33473 N N . LEU A 1 100 ? -27.109 30.775 -28.830 1.00 53.04 100 LEU A N 19
ATOM 33474 C CA . LEU A 1 100 ? -26.081 30.253 -29.723 1.00 5.05 100 LEU A CA 19
ATOM 33475 C C . LEU A 1 100 ? -26.208 30.863 -31.115 1.00 54.31 100 LEU A C 19
ATOM 33476 O O . LEU A 1 100 ? -25.230 30.953 -31.857 1.00 35.13 100 LEU A O 19
ATOM 33492 N N . GLY A 1 101 ? -27.420 31.283 -31.464 1.00 60.53 101 GLY A N 19
ATOM 33493 C CA . GLY A 1 101 ? -27.653 31.881 -32.765 1.00 75.12 101 GLY A CA 19
ATOM 33494 C C . GLY A 1 101 ? -28.310 30.920 -33.736 1.00 74.21 101 GLY A C 19
ATOM 33495 O O . GLY A 1 101 ? -28.220 31.096 -34.952 1.00 63.40 101 GLY A O 19
ATOM 33499 N N . LEU A 1 102 ? -28.971 29.901 -33.200 1.00 73.41 102 LEU A N 19
ATOM 33500 C CA . LEU A 1 102 ? -29.645 28.906 -34.027 1.00 74.30 102 LEU A CA 19
ATOM 33501 C C . LEU A 1 102 ? -31.135 29.214 -34.145 1.00 51.40 102 LEU A C 19
ATOM 33502 O O . LEU A 1 102 ? -31.834 29.349 -33.141 1.00 32.23 102 LEU A O 19
ATOM 33518 N N . LYS A 1 103 ? -31.615 29.324 -35.379 1.00 70.35 103 LYS A N 19
ATOM 33519 C CA . LYS A 1 103 ? -33.023 29.612 -35.630 1.00 10.40 103 LYS A CA 19
ATOM 33520 C C . LYS A 1 103 ? -33.921 28.628 -34.888 1.00 24.54 103 LYS A C 19
ATOM 33521 O O . LYS A 1 103 ? -34.089 27.484 -35.311 1.00 73.32 103 LYS A O 19
ATOM 33540 N N . LEU A 1 104 ? -34.497 29.081 -33.778 1.00 2.33 104 LEU A N 19
ATOM 33541 C CA . LEU A 1 104 ? -35.379 28.240 -32.977 1.00 52.41 104 LEU A CA 19
ATOM 33542 C C . LEU A 1 104 ? -36.786 28.829 -32.919 1.00 63.05 104 LEU A C 19
ATOM 33543 O O . LEU A 1 104 ? -37.773 28.121 -33.120 1.00 12.55 104 LEU A O 19
ATOM 33559 N N . GLU A 1 105 ? -36.868 30.126 -32.644 1.00 30.05 105 GLU A N 19
ATOM 33560 C CA . GLU A 1 105 ? -38.153 30.809 -32.561 1.00 34.35 105 GLU A CA 19
ATOM 33561 C C . GLU A 1 105 ? -38.198 32.003 -33.510 1.00 12.20 105 GLU A C 19
ATOM 33562 O O . GLU A 1 105 ? -39.060 32.874 -33.388 1.00 44.35 105 GLU A O 19
ATOM 33574 N N . MET A 1 1 ? 5.846 17.235 7.331 1.00 34.32 1 MET A N 20
ATOM 33575 C CA . MET A 1 1 ? 6.769 16.646 6.369 1.00 23.33 1 MET A CA 20
ATOM 33576 C C . MET A 1 1 ? 7.210 15.257 6.818 1.00 70.22 1 MET A C 20
ATOM 33577 O O . MET A 1 1 ? 8.350 15.046 7.236 1.00 53.15 1 MET A O 20
ATOM 33591 N N . PRO A 1 2 ? 6.289 14.285 6.733 1.00 15.14 2 PRO A N 20
ATOM 33592 C CA . PRO A 1 2 ? 6.561 12.900 7.126 1.00 64.44 2 PRO A CA 20
ATOM 33593 C C . PRO A 1 2 ? 7.526 12.204 6.172 1.00 51.21 2 PRO A C 20
ATOM 33594 O O . PRO A 1 2 ? 7.576 12.524 4.984 1.00 14.02 2 PRO A O 20
ATOM 33605 N N . SER A 1 3 ? 8.289 11.251 6.698 1.00 74.05 3 SER A N 20
ATOM 33606 C CA . SER A 1 3 ? 9.254 10.513 5.893 1.00 53.32 3 SER A CA 20
ATOM 33607 C C . SER A 1 3 ? 8.820 9.060 5.721 1.00 72.50 3 SER A C 20
ATOM 33608 O O . SER A 1 3 ? 9.047 8.452 4.676 1.00 63.54 3 SER A O 20
ATOM 33616 N N . VAL A 1 4 ? 8.195 8.510 6.758 1.00 31.22 4 VAL A N 20
ATOM 33617 C CA . VAL A 1 4 ? 7.729 7.129 6.723 1.00 52.45 4 VAL A CA 20
ATOM 33618 C C . VAL A 1 4 ? 6.540 6.974 5.781 1.00 54.04 4 VAL A C 20
ATOM 33619 O O . VAL A 1 4 ? 6.384 5.945 5.126 1.00 63.42 4 VAL A O 20
ATOM 33632 N N . ASN A 1 5 ? 5.703 8.006 5.718 1.00 11.02 5 ASN A N 20
ATOM 33633 C CA . ASN A 1 5 ? 4.527 7.984 4.855 1.00 31.24 5 ASN A CA 20
ATOM 33634 C C . ASN A 1 5 ? 4.926 8.126 3.390 1.00 2.23 5 ASN A C 20
ATOM 33635 O O . ASN A 1 5 ? 4.209 7.676 2.495 1.00 52.44 5 ASN A O 20
ATOM 33646 N N . ASP A 1 6 ? 6.073 8.751 3.151 1.00 72.13 6 ASP A N 20
ATOM 33647 C CA . ASP A 1 6 ? 6.568 8.950 1.794 1.00 60.31 6 ASP A CA 20
ATOM 33648 C C . ASP A 1 6 ? 6.587 7.634 1.025 1.00 24.14 6 ASP A C 20
ATOM 33649 O O . ASP A 1 6 ? 6.042 7.538 -0.076 1.00 74.11 6 ASP A O 20
ATOM 33658 N N . SER A 1 7 ? 7.219 6.621 1.609 1.00 22.25 7 SER A N 20
ATOM 33659 C CA . SER A 1 7 ? 7.314 5.310 0.976 1.00 15.33 7 SER A CA 20
ATOM 33660 C C . SER A 1 7 ? 5.940 4.656 0.875 1.00 61.30 7 SER A C 20
ATOM 33661 O O . SER A 1 7 ? 5.653 3.929 -0.078 1.00 13.12 7 SER A O 20
ATOM 33669 N N . LEU A 1 8 ? 5.094 4.916 1.866 1.00 11.54 8 LEU A N 20
ATOM 33670 C CA . LEU A 1 8 ? 3.748 4.352 1.891 1.00 12.52 8 LEU A CA 20
ATOM 33671 C C . LEU A 1 8 ? 2.903 4.908 0.749 1.00 74.32 8 LEU A C 20
ATOM 33672 O O . LEU A 1 8 ? 2.034 4.221 0.215 1.00 45.14 8 LEU A O 20
ATOM 33688 N N . ASP A 1 9 ? 3.167 6.156 0.378 1.00 74.15 9 ASP A N 20
ATOM 33689 C CA . ASP A 1 9 ? 2.433 6.805 -0.702 1.00 21.52 9 ASP A CA 20
ATOM 33690 C C . ASP A 1 9 ? 2.621 6.049 -2.015 1.00 54.55 9 ASP A C 20
ATOM 33691 O O . ASP A 1 9 ? 1.733 6.042 -2.869 1.00 4.01 9 ASP A O 20
ATOM 33700 N N . ILE A 1 10 ? 3.778 5.417 -2.167 1.00 4.44 10 ILE A N 20
ATOM 33701 C CA . ILE A 1 10 ? 4.081 4.659 -3.375 1.00 14.32 10 ILE A CA 20
ATOM 33702 C C . ILE A 1 10 ? 3.341 3.326 -3.388 1.00 41.42 10 ILE A C 20
ATOM 33703 O O . ILE A 1 10 ? 2.561 3.045 -4.298 1.00 50.25 10 ILE A O 20
ATOM 33719 N N . VAL A 1 11 ? 3.590 2.507 -2.370 1.00 34.25 11 VAL A N 20
ATOM 33720 C CA . VAL A 1 11 ? 2.946 1.204 -2.262 1.00 71.04 11 VAL A CA 20
ATOM 33721 C C . VAL A 1 11 ? 1.427 1.334 -2.330 1.00 32.33 11 VAL A C 20
ATOM 33722 O O . VAL A 1 11 ? 0.760 0.562 -3.017 1.00 43.34 11 VAL A O 20
ATOM 33735 N N . GLU A 1 12 ? 0.891 2.317 -1.614 1.00 10.44 12 GLU A N 20
ATOM 33736 C CA . GLU A 1 12 ? -0.549 2.548 -1.593 1.00 2.30 12 GLU A CA 20
ATOM 33737 C C . GLU A 1 12 ? -1.037 3.058 -2.946 1.00 54.40 12 GLU A C 20
ATOM 33738 O O . GLU A 1 12 ? -2.155 2.761 -3.368 1.00 70.10 12 GLU A O 20
ATOM 33750 N N . LYS A 1 13 ? -0.192 3.829 -3.621 1.00 41.22 13 LYS A N 20
ATOM 33751 C CA . LYS A 1 13 ? -0.535 4.382 -4.926 1.00 32.15 13 LYS A CA 20
ATOM 33752 C C . LYS A 1 13 ? -0.842 3.270 -5.924 1.00 42.11 13 LYS A C 20
ATOM 33753 O O . LYS A 1 13 ? -1.648 3.447 -6.838 1.00 4.53 13 LYS A O 20
ATOM 33772 N N . LEU A 1 14 ? -0.197 2.123 -5.742 1.00 1.25 14 LEU A N 20
ATOM 33773 C CA . LEU A 1 14 ? -0.402 0.981 -6.627 1.00 62.54 14 LEU A CA 20
ATOM 33774 C C . LEU A 1 14 ? -1.765 0.341 -6.381 1.00 14.14 14 LEU A C 20
ATOM 33775 O O . LEU A 1 14 ? -2.550 0.153 -7.312 1.00 31.42 14 LEU A O 20
ATOM 33791 N N . TYR A 1 15 ? -2.041 0.012 -5.125 1.00 25.33 15 TYR A N 20
ATOM 33792 C CA . TYR A 1 15 ? -3.309 -0.607 -4.757 1.00 2.25 15 TYR A CA 20
ATOM 33793 C C . TYR A 1 15 ? -4.486 0.225 -5.258 1.00 3.14 15 TYR A C 20
ATOM 33794 O O . TYR A 1 15 ? -5.347 -0.271 -5.986 1.00 33.35 15 TYR A O 20
ATOM 33812 N N . LYS A 1 16 ? -4.516 1.493 -4.865 1.00 72.34 16 LYS A N 20
ATOM 33813 C CA . LYS A 1 16 ? -5.584 2.397 -5.274 1.00 2.34 16 LYS A CA 20
ATOM 33814 C C . LYS A 1 16 ? -5.626 2.538 -6.792 1.00 3.14 16 LYS A C 20
ATOM 33815 O O . LYS A 1 16 ? -6.680 2.798 -7.372 1.00 3.21 16 LYS A O 20
ATOM 33834 N N . ASP A 1 17 ? -4.474 2.364 -7.430 1.00 35.34 17 ASP A N 20
ATOM 33835 C CA . ASP A 1 17 ? -4.379 2.470 -8.881 1.00 43.31 17 ASP A CA 20
ATOM 33836 C C . ASP A 1 17 ? -4.991 1.246 -9.556 1.00 74.13 17 ASP A C 20
ATOM 33837 O O . ASP A 1 17 ? -5.383 1.298 -10.721 1.00 75.00 17 ASP A O 20
ATOM 33846 N N . GLY A 1 18 ? -5.070 0.145 -8.815 1.00 33.13 18 GLY A N 20
ATOM 33847 C CA . GLY A 1 18 ? -5.634 -1.077 -9.359 1.00 35.43 18 GLY A CA 20
ATOM 33848 C C . GLY A 1 18 ? -4.628 -2.209 -9.404 1.00 43.11 18 GLY A C 20
ATOM 33849 O O . GLY A 1 18 ? -4.478 -2.876 -10.428 1.00 5.12 18 GLY A O 20
ATOM 33853 N N . VAL A 1 19 ? -3.935 -2.428 -8.291 1.00 2.04 19 VAL A N 20
ATOM 33854 C CA . VAL A 1 19 ? -2.937 -3.488 -8.208 1.00 61.53 19 VAL A CA 20
ATOM 33855 C C . VAL A 1 19 ? -3.272 -4.471 -7.091 1.00 3.42 19 VAL A C 20
ATOM 33856 O O . VAL A 1 19 ? -3.596 -4.086 -5.968 1.00 21.10 19 VAL A O 20
ATOM 33869 N N . PRO A 1 20 ? -3.192 -5.773 -7.406 1.00 23.00 20 PRO A N 20
ATOM 33870 C CA . PRO A 1 20 ? -3.482 -6.839 -6.442 1.00 20.20 20 PRO A CA 20
ATOM 33871 C C . PRO A 1 20 ? -2.422 -6.937 -5.350 1.00 2.52 20 PRO A C 20
ATOM 33872 O O . PRO A 1 20 ? -1.256 -6.610 -5.572 1.00 61.52 20 PRO A O 20
ATOM 33883 N N . VAL A 1 21 ? -2.834 -7.390 -4.170 1.00 4.30 21 VAL A N 20
ATOM 33884 C CA . VAL A 1 21 ? -1.920 -7.533 -3.044 1.00 32.02 21 VAL A CA 20
ATOM 33885 C C . VAL A 1 21 ? -0.677 -8.319 -3.442 1.00 65.30 21 VAL A C 20
ATOM 33886 O O . VAL A 1 21 ? 0.448 -7.922 -3.137 1.00 32.41 21 VAL A O 20
ATOM 33899 N N . LYS A 1 22 ? -0.886 -9.439 -4.127 1.00 73.20 22 LYS A N 20
ATOM 33900 C CA . LYS A 1 22 ? 0.218 -10.283 -4.569 1.00 71.11 22 LYS A CA 20
ATOM 33901 C C . LYS A 1 22 ? 1.246 -9.470 -5.350 1.00 41.43 22 LYS A C 20
ATOM 33902 O O . LYS A 1 22 ? 2.450 -9.672 -5.204 1.00 34.14 22 LYS A O 20
ATOM 33921 N N . GLU A 1 23 ? 0.760 -8.551 -6.180 1.00 63.23 23 GLU A N 20
ATOM 33922 C CA . GLU A 1 23 ? 1.638 -7.708 -6.982 1.00 45.03 23 GLU A CA 20
ATOM 33923 C C . GLU A 1 23 ? 2.250 -6.597 -6.135 1.00 75.20 23 GLU A C 20
ATOM 33924 O O . GLU A 1 23 ? 3.454 -6.348 -6.196 1.00 72.00 23 GLU A O 20
ATOM 33936 N N . ILE A 1 24 ? 1.412 -5.934 -5.345 1.00 13.23 24 ILE A N 20
ATOM 33937 C CA . ILE A 1 24 ? 1.871 -4.850 -4.485 1.00 61.22 24 ILE A CA 20
ATOM 33938 C C . ILE A 1 24 ? 3.018 -5.307 -3.588 1.00 4.20 24 ILE A C 20
ATOM 33939 O O . ILE A 1 24 ? 3.956 -4.554 -3.333 1.00 20.41 24 ILE A O 20
ATOM 33955 N N . ALA A 1 25 ? 2.934 -6.547 -3.116 1.00 15.43 25 ALA A N 20
ATOM 33956 C CA . ALA A 1 25 ? 3.966 -7.105 -2.252 1.00 24.11 25 ALA A CA 20
ATOM 33957 C C . ALA A 1 25 ? 5.334 -7.050 -2.925 1.00 73.23 25 ALA A C 20
ATOM 33958 O O . ALA A 1 25 ? 6.335 -6.710 -2.293 1.00 42.31 25 ALA A O 20
ATOM 33965 N N . LYS A 1 26 ? 5.370 -7.388 -4.209 1.00 13.15 26 LYS A N 20
ATOM 33966 C CA . LYS A 1 26 ? 6.615 -7.376 -4.969 1.00 24.10 26 LYS A CA 20
ATOM 33967 C C . LYS A 1 26 ? 7.097 -5.948 -5.201 1.00 1.15 26 LYS A C 20
ATOM 33968 O O . LYS A 1 26 ? 8.256 -5.624 -4.942 1.00 55.12 26 LYS A O 20
ATOM 33987 N N . ARG A 1 27 ? 6.201 -5.098 -5.692 1.00 55.01 27 ARG A N 20
ATOM 33988 C CA . ARG A 1 27 ? 6.535 -3.704 -5.959 1.00 21.24 27 ARG A CA 20
ATOM 33989 C C . ARG A 1 27 ? 7.062 -3.021 -4.701 1.00 22.12 27 ARG A C 20
ATOM 33990 O O . ARG A 1 27 ? 8.113 -2.379 -4.725 1.00 15.30 27 ARG A O 20
ATOM 34011 N N . SER A 1 28 ? 6.326 -3.163 -3.604 1.00 61.31 28 SER A N 20
ATOM 34012 C CA . SER A 1 28 ? 6.717 -2.556 -2.337 1.00 74.31 28 SER A CA 20
ATOM 34013 C C . SER A 1 28 ? 7.814 -3.372 -1.658 1.00 1.35 28 SER A C 20
ATOM 34014 O O . SER A 1 28 ? 8.425 -2.926 -0.689 1.00 13.23 28 SER A O 20
ATOM 34022 N N . ASN A 1 29 ? 8.058 -4.571 -2.177 1.00 43.22 29 ASN A N 20
ATOM 34023 C CA . ASN A 1 29 ? 9.080 -5.451 -1.622 1.00 5.33 29 ASN A CA 20
ATOM 34024 C C . ASN A 1 29 ? 8.733 -5.853 -0.192 1.00 1.14 29 ASN A C 20
ATOM 34025 O O . ASN A 1 29 ? 9.619 -6.090 0.628 1.00 52.14 29 ASN A O 20
ATOM 34036 N N . ASN A 1 30 ? 7.439 -5.930 0.098 1.00 55.33 30 ASN A N 20
ATOM 34037 C CA . ASN A 1 30 ? 6.975 -6.303 1.429 1.00 31.42 30 ASN A CA 20
ATOM 34038 C C . ASN A 1 30 ? 6.264 -7.652 1.399 1.00 2.32 30 ASN A C 20
ATOM 34039 O O . ASN A 1 30 ? 6.154 -8.284 0.348 1.00 64.11 30 ASN A O 20
ATOM 34050 N N . SER A 1 31 ? 5.782 -8.088 2.559 1.00 40.51 31 SER A N 20
ATOM 34051 C CA . SER A 1 31 ? 5.084 -9.363 2.666 1.00 32.40 31 SER A CA 20
ATOM 34052 C C . SER A 1 31 ? 3.575 -9.168 2.557 1.00 14.15 31 SER A C 20
ATOM 34053 O O . SER A 1 31 ? 3.064 -8.068 2.764 1.00 32.02 31 SER A O 20
ATOM 34061 N N . MET A 1 32 ? 2.867 -10.244 2.230 1.00 21.22 32 MET A N 20
ATOM 34062 C CA . MET A 1 32 ? 1.416 -10.192 2.093 1.00 74.43 32 MET A CA 20
ATOM 34063 C C . MET A 1 32 ? 0.771 -9.634 3.359 1.00 23.40 32 MET A C 20
ATOM 34064 O O . MET A 1 32 ? -0.231 -8.923 3.294 1.00 70.33 32 MET A O 20
ATOM 34078 N N . SER A 1 33 ? 1.353 -9.963 4.508 1.00 32.32 33 SER A N 20
ATOM 34079 C CA . SER A 1 33 ? 0.832 -9.498 5.788 1.00 71.34 33 SER A CA 20
ATOM 34080 C C . SER A 1 33 ? 1.234 -8.049 6.045 1.00 65.51 33 SER A C 20
ATOM 34081 O O . SER A 1 33 ? 0.606 -7.348 6.840 1.00 25.12 33 SER A O 20
ATOM 34089 N N . THR A 1 34 ? 2.288 -7.605 5.366 1.00 33.33 34 THR A N 20
ATOM 34090 C CA . THR A 1 34 ? 2.777 -6.241 5.520 1.00 74.21 34 THR A CA 20
ATOM 34091 C C . THR A 1 34 ? 2.007 -5.276 4.625 1.00 61.43 34 THR A C 20
ATOM 34092 O O . THR A 1 34 ? 1.522 -4.242 5.083 1.00 0.43 34 THR A O 20
ATOM 34103 N N . VAL A 1 35 ? 1.897 -5.623 3.347 1.00 43.11 35 VAL A N 20
ATOM 34104 C CA . VAL A 1 35 ? 1.183 -4.788 2.387 1.00 63.42 35 VAL A CA 20
ATOM 34105 C C . VAL A 1 35 ? -0.290 -4.661 2.758 1.00 71.13 35 VAL A C 20
ATOM 34106 O O . VAL A 1 35 ? -0.804 -3.557 2.933 1.00 34.01 35 VAL A O 20
ATOM 34119 N N . TYR A 1 36 ? -0.965 -5.799 2.877 1.00 2.23 36 TYR A N 20
ATOM 34120 C CA . TYR A 1 36 ? -2.380 -5.816 3.225 1.00 10.22 36 TYR A CA 20
ATOM 34121 C C . TYR A 1 36 ? -2.642 -4.990 4.480 1.00 32.21 36 TYR A C 20
ATOM 34122 O O . TYR A 1 36 ? -3.631 -4.261 4.564 1.00 73.11 36 TYR A O 20
ATOM 34140 N N . LYS A 1 37 ? -1.748 -5.109 5.456 1.00 21.22 37 LYS A N 20
ATOM 34141 C CA . LYS A 1 37 ? -1.878 -4.373 6.708 1.00 11.11 37 LYS A CA 20
ATOM 34142 C C . LYS A 1 37 ? -1.861 -2.868 6.459 1.00 64.31 37 LYS A C 20
ATOM 34143 O O . LYS A 1 37 ? -2.476 -2.100 7.198 1.00 73.22 37 LYS A O 20
ATOM 34162 N N . ALA A 1 38 ? -1.153 -2.454 5.413 1.00 23.10 38 ALA A N 20
ATOM 34163 C CA . ALA A 1 38 ? -1.059 -1.042 5.065 1.00 31.43 38 ALA A CA 20
ATOM 34164 C C . ALA A 1 38 ? -2.321 -0.566 4.354 1.00 11.21 38 ALA A C 20
ATOM 34165 O O . ALA A 1 38 ? -2.819 0.530 4.616 1.00 24.22 38 ALA A O 20
ATOM 34172 N N . LEU A 1 39 ? -2.836 -1.396 3.453 1.00 20.03 39 LEU A N 20
ATOM 34173 C CA . LEU A 1 39 ? -4.040 -1.060 2.703 1.00 41.31 39 LEU A CA 20
ATOM 34174 C C . LEU A 1 39 ? -5.207 -0.779 3.645 1.00 1.24 39 LEU A C 20
ATOM 34175 O O . LEU A 1 39 ? -5.885 0.241 3.521 1.00 33.43 39 LEU A O 20
ATOM 34191 N N . GLU A 1 40 ? -5.434 -1.691 4.585 1.00 31.22 40 GLU A N 20
ATOM 34192 C CA . GLU A 1 40 ? -6.518 -1.539 5.548 1.00 51.13 40 GLU A CA 20
ATOM 34193 C C . GLU A 1 40 ? -6.369 -0.240 6.336 1.00 63.12 40 GLU A C 20
ATOM 34194 O O . GLU A 1 40 ? -7.359 0.373 6.737 1.00 33.15 40 GLU A O 20
ATOM 34206 N N . LYS A 1 41 ? -5.125 0.172 6.554 1.00 71.44 41 LYS A N 20
ATOM 34207 C CA . LYS A 1 41 ? -4.844 1.397 7.293 1.00 54.43 41 LYS A CA 20
ATOM 34208 C C . LYS A 1 41 ? -5.041 2.624 6.408 1.00 24.32 41 LYS A C 20
ATOM 34209 O O . LYS A 1 41 ? -5.527 3.659 6.863 1.00 54.52 41 LYS A O 20
ATOM 34228 N N . LEU A 1 42 ? -4.660 2.500 5.141 1.00 65.24 42 LEU A N 20
ATOM 34229 C CA . LEU A 1 42 ? -4.795 3.598 4.190 1.00 51.34 42 LEU A CA 20
ATOM 34230 C C . LEU A 1 42 ? -6.262 3.853 3.859 1.00 51.35 42 LEU A C 20
ATOM 34231 O O . LEU A 1 42 ? -6.735 4.988 3.925 1.00 70.15 42 LEU A O 20
ATOM 34247 N N . GLU A 1 43 ? -6.978 2.790 3.505 1.00 2.41 43 GLU A N 20
ATOM 34248 C CA . GLU A 1 43 ? -8.391 2.900 3.164 1.00 61.02 43 GLU A CA 20
ATOM 34249 C C . GLU A 1 43 ? -9.173 3.564 4.295 1.00 4.31 43 GLU A C 20
ATOM 34250 O O . GLU A 1 43 ? -10.136 4.291 4.055 1.00 3.11 43 GLU A O 20
ATOM 34262 N N . ALA A 1 44 ? -8.751 3.306 5.529 1.00 13.04 44 ALA A N 20
ATOM 34263 C CA . ALA A 1 44 ? -9.409 3.879 6.696 1.00 61.42 44 ALA A CA 20
ATOM 34264 C C . ALA A 1 44 ? -9.206 5.388 6.756 1.00 32.43 44 ALA A C 20
ATOM 34265 O O . ALA A 1 44 ? -9.995 6.106 7.368 1.00 54.24 44 ALA A O 20
ATOM 34272 N N . MET A 1 45 ? -8.141 5.863 6.118 1.00 51.34 45 MET A N 20
ATOM 34273 C CA . MET A 1 45 ? -7.835 7.289 6.099 1.00 5.15 45 MET A CA 20
ATOM 34274 C C . MET A 1 45 ? -8.330 7.934 4.808 1.00 21.22 45 MET A C 20
ATOM 34275 O O . MET A 1 45 ? -8.606 9.133 4.768 1.00 25.51 45 MET A O 20
ATOM 34289 N N . GLY A 1 46 ? -8.439 7.131 3.753 1.00 75.52 46 GLY A N 20
ATOM 34290 C CA . GLY A 1 46 ? -8.900 7.642 2.476 1.00 20.10 46 GLY A CA 20
ATOM 34291 C C . GLY A 1 46 ? -7.757 7.955 1.531 1.00 32.32 46 GLY A C 20
ATOM 34292 O O . GLY A 1 46 ? -7.891 8.795 0.641 1.00 1.31 46 GLY A O 20
ATOM 34296 N N . ARG A 1 47 ? -6.629 7.280 1.724 1.00 11.23 47 ARG A N 20
ATOM 34297 C CA . ARG A 1 47 ? -5.458 7.493 0.883 1.00 30.35 47 ARG A CA 20
ATOM 34298 C C . ARG A 1 47 ? -5.572 6.705 -0.419 1.00 71.10 47 ARG A C 20
ATOM 34299 O O . ARG A 1 47 ? -5.208 7.197 -1.487 1.00 65.11 47 ARG A O 20
ATOM 34320 N N . ILE A 1 48 ? -6.079 5.481 -0.321 1.00 31.51 48 ILE A N 20
ATOM 34321 C CA . ILE A 1 48 ? -6.242 4.626 -1.490 1.00 24.53 48 ILE A CA 20
ATOM 34322 C C . ILE A 1 48 ? -7.653 4.735 -2.059 1.00 32.21 48 ILE A C 20
ATOM 34323 O O . ILE A 1 48 ? -8.217 3.754 -2.541 1.00 42.43 48 ILE A O 20
ATOM 34339 N N . LYS A 1 49 ? -8.216 5.937 -1.999 1.00 11.41 49 LYS A N 20
ATOM 34340 C CA . LYS A 1 49 ? -9.560 6.177 -2.512 1.00 74.35 49 LYS A CA 20
ATOM 34341 C C . LYS A 1 49 ? -9.526 7.126 -3.705 1.00 4.30 49 LYS A C 20
ATOM 34342 O O . LYS A 1 49 ? -8.669 8.006 -3.787 1.00 73.04 49 LYS A O 20
ATOM 34361 N N . ARG A 1 50 ? -10.464 6.942 -4.629 1.00 63.02 50 ARG A N 20
ATOM 34362 C CA . ARG A 1 50 ? -10.541 7.781 -5.819 1.00 34.34 50 ARG A CA 20
ATOM 34363 C C . ARG A 1 50 ? -10.756 9.243 -5.439 1.00 52.35 50 ARG A C 20
ATOM 34364 O O . ARG A 1 50 ? -11.029 9.560 -4.281 1.00 40.20 50 ARG A O 20
ATOM 34385 N N . ARG A 1 51 ? -10.633 10.130 -6.422 1.00 65.42 51 ARG A N 20
ATOM 34386 C CA . ARG A 1 51 ? -10.813 11.557 -6.191 1.00 55.21 51 ARG A CA 20
ATOM 34387 C C . ARG A 1 51 ? -9.806 12.074 -5.168 1.00 72.25 51 ARG A C 20
ATOM 34388 O O . ARG A 1 51 ? -9.052 11.300 -4.577 1.00 2.13 51 ARG A O 20
ATOM 34409 N N . LYS A 1 52 ? -9.798 13.387 -4.962 1.00 43.33 52 LYS A N 20
ATOM 34410 C CA . LYS A 1 52 ? -8.885 14.008 -4.010 1.00 0.21 52 LYS A CA 20
ATOM 34411 C C . LYS A 1 52 ? -9.656 14.743 -2.919 1.00 34.50 52 LYS A C 20
ATOM 34412 O O . LYS A 1 52 ? -10.425 15.660 -3.199 1.00 74.34 52 LYS A O 20
ATOM 34431 N N . GLY A 1 53 ? -9.440 14.335 -1.671 1.00 4.33 53 GLY A N 20
ATOM 34432 C CA . GLY A 1 53 ? -10.120 14.966 -0.556 1.00 52.24 53 GLY A CA 20
ATOM 34433 C C . GLY A 1 53 ? -9.476 14.638 0.777 1.00 11.40 53 GLY A C 20
ATOM 34434 O O . GLY A 1 53 ? -10.055 13.922 1.594 1.00 13.22 53 GLY A O 20
ATOM 34438 N N . ARG A 1 54 ? -8.275 15.162 0.996 1.00 24.31 54 ARG A N 20
ATOM 34439 C CA . ARG A 1 54 ? -7.550 14.918 2.237 1.00 40.04 54 ARG A CA 20
ATOM 34440 C C . ARG A 1 54 ? -7.194 16.233 2.926 1.00 63.13 54 ARG A C 20
ATOM 34441 O O . ARG A 1 54 ? -7.374 16.380 4.136 1.00 0.30 54 ARG A O 20
ATOM 34462 N N . TYR A 1 55 ? -6.689 17.183 2.149 1.00 32.32 55 TYR A N 20
ATOM 34463 C CA . TYR A 1 55 ? -6.304 18.485 2.684 1.00 64.30 55 TYR A CA 20
ATOM 34464 C C . TYR A 1 55 ? -5.184 18.342 3.710 1.00 23.40 55 TYR A C 20
ATOM 34465 O O . TYR A 1 55 ? -5.411 18.467 4.914 1.00 24.32 55 TYR A O 20
ATOM 34483 N N . ARG A 1 56 ? -3.975 18.081 3.224 1.00 62.41 56 ARG A N 20
ATOM 34484 C CA . ARG A 1 56 ? -2.818 17.921 4.098 1.00 50.34 56 ARG A CA 20
ATOM 34485 C C . ARG A 1 56 ? -1.521 18.130 3.325 1.00 21.24 56 ARG A C 20
ATOM 34486 O O . ARG A 1 56 ? -1.539 18.406 2.125 1.00 71.12 56 ARG A O 20
ATOM 34507 N N . GLN A 1 57 ? -0.395 17.997 4.020 1.00 11.42 57 GLN A N 20
ATOM 34508 C CA . GLN A 1 57 ? 0.912 18.173 3.398 1.00 70.12 57 GLN A CA 20
ATOM 34509 C C . GLN A 1 57 ? 1.051 19.574 2.810 1.00 60.41 57 GLN A C 20
ATOM 34510 O O . GLN A 1 57 ? 0.638 19.826 1.678 1.00 35.25 57 GLN A O 20
ATOM 34524 N N . HIS A 1 58 ? 1.634 20.481 3.587 1.00 50.15 58 HIS A N 20
ATOM 34525 C CA . HIS A 1 58 ? 1.828 21.857 3.143 1.00 1.10 58 HIS A CA 20
ATOM 34526 C C . HIS A 1 58 ? 0.515 22.459 2.653 1.00 43.35 58 HIS A C 20
ATOM 34527 O O . HIS A 1 58 ? 0.376 22.794 1.476 1.00 44.13 58 HIS A O 20
ATOM 34541 N N . ARG A 1 59 ? -0.445 22.594 3.562 1.00 10.13 59 ARG A N 20
ATOM 34542 C CA . ARG A 1 59 ? -1.747 23.154 3.221 1.00 31.11 59 ARG A CA 20
ATOM 34543 C C . ARG A 1 59 ? -2.471 23.646 4.471 1.00 42.42 59 ARG A C 20
ATOM 34544 O O . ARG A 1 59 ? -3.653 23.362 4.668 1.00 4.14 59 ARG A O 20
ATOM 34565 N N . ARG A 1 60 ? -1.754 24.384 5.312 1.00 70.43 60 ARG A N 20
ATOM 34566 C CA . ARG A 1 60 ? -2.328 24.913 6.544 1.00 4.34 60 ARG A CA 20
ATOM 34567 C C . ARG A 1 60 ? -2.219 26.435 6.584 1.00 2.15 60 ARG A C 20
ATOM 34568 O O . ARG A 1 60 ? -1.197 26.984 6.997 1.00 61.40 60 ARG A O 20
ATOM 34589 N N . LEU A 1 61 ? -3.278 27.110 6.152 1.00 63.24 61 LEU A N 20
ATOM 34590 C CA . LEU A 1 61 ? -3.302 28.568 6.138 1.00 31.42 61 LEU A CA 20
ATOM 34591 C C . LEU A 1 61 ? -2.240 29.122 5.193 1.00 63.41 61 LEU A C 20
ATOM 34592 O O . LEU A 1 61 ? -1.398 29.927 5.590 1.00 32.40 61 LEU A O 20
ATOM 34608 N N . THR A 1 62 ? -2.286 28.685 3.938 1.00 23.33 62 THR A N 20
ATOM 34609 C CA . THR A 1 62 ? -1.328 29.136 2.935 1.00 75.35 62 THR A CA 20
ATOM 34610 C C . THR A 1 62 ? -1.972 30.117 1.964 1.00 54.33 62 THR A C 20
ATOM 34611 O O . THR A 1 62 ? -3.181 30.346 2.008 1.00 24.42 62 THR A O 20
ATOM 34622 N N . GLU A 1 63 ? -1.157 30.695 1.087 1.00 53.15 63 GLU A N 20
ATOM 34623 C CA . GLU A 1 63 ? -1.649 31.653 0.104 1.00 52.14 63 GLU A CA 20
ATOM 34624 C C . GLU A 1 63 ? -2.768 31.044 -0.737 1.00 53.12 63 GLU A C 20
ATOM 34625 O O . GLU A 1 63 ? -3.579 31.761 -1.321 1.00 50.42 63 GLU A O 20
ATOM 34637 N N . GLU A 1 64 ? -2.803 29.717 -0.791 1.00 41.02 64 GLU A N 20
ATOM 34638 C CA . GLU A 1 64 ? -3.821 29.011 -1.561 1.00 1.23 64 GLU A CA 20
ATOM 34639 C C . GLU A 1 64 ? -5.213 29.278 -0.996 1.00 60.24 64 GLU A C 20
ATOM 34640 O O . GLU A 1 64 ? -6.149 29.573 -1.738 1.00 52.41 64 GLU A O 20
ATOM 34652 N N . GLU A 1 65 ? -5.340 29.171 0.324 1.00 44.43 65 GLU A N 20
ATOM 34653 C CA . GLU A 1 65 ? -6.618 29.398 0.988 1.00 20.22 65 GLU A CA 20
ATOM 34654 C C . GLU A 1 65 ? -6.976 30.881 0.984 1.00 75.15 65 GLU A C 20
ATOM 34655 O O . GLU A 1 65 ? -8.149 31.249 0.896 1.00 32.34 65 GLU A O 20
ATOM 34667 N N . LEU A 1 66 ? -5.958 31.730 1.080 1.00 72.12 66 LEU A N 20
ATOM 34668 C CA . LEU A 1 66 ? -6.165 33.174 1.089 1.00 21.13 66 LEU A CA 20
ATOM 34669 C C . LEU A 1 66 ? -6.967 33.617 -0.131 1.00 62.10 66 LEU A C 20
ATOM 34670 O O . LEU A 1 66 ? -7.709 34.597 -0.075 1.00 20.22 66 LEU A O 20
ATOM 34686 N N . ALA A 1 67 ? -6.815 32.886 -1.231 1.00 74.33 67 ALA A N 20
ATOM 34687 C CA . ALA A 1 67 ? -7.528 33.201 -2.461 1.00 42.23 67 ALA A CA 20
ATOM 34688 C C . ALA A 1 67 ? -8.962 32.684 -2.411 1.00 10.54 67 ALA A C 20
ATOM 34689 O O . ALA A 1 67 ? -9.850 33.221 -3.075 1.00 2.53 67 ALA A O 20
ATOM 34696 N N . THR A 1 68 ? -9.183 31.638 -1.622 1.00 41.23 68 THR A N 20
ATOM 34697 C CA . THR A 1 68 ? -10.510 31.049 -1.487 1.00 21.54 68 THR A CA 20
ATOM 34698 C C . THR A 1 68 ? -11.346 31.806 -0.464 1.00 62.23 68 THR A C 20
ATOM 34699 O O . THR A 1 68 ? -12.549 31.995 -0.649 1.00 43.02 68 THR A O 20
ATOM 34710 N N . ILE A 1 69 ? -10.705 32.239 0.616 1.00 22.44 69 ILE A N 20
ATOM 34711 C CA . ILE A 1 69 ? -11.391 32.978 1.669 1.00 0.24 69 ILE A CA 20
ATOM 34712 C C . ILE A 1 69 ? -11.904 34.318 1.153 1.00 70.02 69 ILE A C 20
ATOM 34713 O O . ILE A 1 69 ? -12.990 34.763 1.526 1.00 22.24 69 ILE A O 20
ATOM 34729 N N . ARG A 1 70 ? -11.117 34.956 0.292 1.00 71.04 70 ARG A N 20
ATOM 34730 C CA . ARG A 1 70 ? -11.492 36.246 -0.274 1.00 43.44 70 ARG A CA 20
ATOM 34731 C C . ARG A 1 70 ? -12.843 36.157 -0.977 1.00 42.44 70 ARG A C 20
ATOM 34732 O O . ARG A 1 70 ? -13.538 37.161 -1.137 1.00 33.25 70 ARG A O 20
ATOM 34753 N N . GLU A 1 71 ? -13.210 34.950 -1.395 1.00 40.13 71 GLU A N 20
ATOM 34754 C CA . GLU A 1 71 ? -14.478 34.732 -2.082 1.00 2.31 71 GLU A CA 20
ATOM 34755 C C . GLU A 1 71 ? -15.642 35.287 -1.266 1.00 22.42 71 GLU A C 20
ATOM 34756 O O . GLU A 1 71 ? -16.648 35.730 -1.820 1.00 53.41 71 GLU A O 20
ATOM 34768 N N . LEU A 1 72 ? -15.497 35.258 0.054 1.00 74.13 72 LEU A N 20
ATOM 34769 C CA . LEU A 1 72 ? -16.536 35.758 0.949 1.00 31.02 72 LEU A CA 20
ATOM 34770 C C . LEU A 1 72 ? -16.936 37.181 0.578 1.00 12.32 72 LEU A C 20
ATOM 34771 O O . LEU A 1 72 ? -18.028 37.638 0.915 1.00 51.34 72 LEU A O 20
ATOM 34787 N N . TYR A 1 73 ? -16.046 37.878 -0.122 1.00 22.40 73 TYR A N 20
ATOM 34788 C CA . TYR A 1 73 ? -16.307 39.250 -0.539 1.00 13.11 73 TYR A CA 20
ATOM 34789 C C . TYR A 1 73 ? -17.244 39.284 -1.743 1.00 10.24 73 TYR A C 20
ATOM 34790 O O . TYR A 1 73 ? -18.130 40.135 -1.831 1.00 53.51 73 TYR A O 20
ATOM 34808 N N . LEU A 1 74 ? -17.042 38.353 -2.668 1.00 20.41 74 LEU A N 20
ATOM 34809 C CA . LEU A 1 74 ? -17.868 38.275 -3.868 1.00 43.23 74 LEU A CA 20
ATOM 34810 C C . LEU A 1 74 ? -19.252 37.723 -3.540 1.00 43.11 74 LEU A C 20
ATOM 34811 O O . LEU A 1 74 ? -20.266 38.242 -4.007 1.00 73.02 74 LEU A O 20
ATOM 34827 N N . LYS A 1 75 ? -19.286 36.668 -2.734 1.00 41.43 75 LYS A N 20
ATOM 34828 C CA . LYS A 1 75 ? -20.546 36.046 -2.340 1.00 71.31 75 LYS A CA 20
ATOM 34829 C C . LYS A 1 75 ? -21.197 36.816 -1.195 1.00 5.11 75 LYS A C 20
ATOM 34830 O O . LYS A 1 75 ? -22.400 36.697 -0.960 1.00 32.13 75 LYS A O 20
ATOM 34849 N N . GLY A 1 76 ? -20.396 37.604 -0.486 1.00 14.52 76 GLY A N 20
ATOM 34850 C CA . GLY A 1 76 ? -20.913 38.382 0.625 1.00 11.24 76 GLY A CA 20
ATOM 34851 C C . GLY A 1 76 ? -21.052 37.563 1.892 1.00 24.33 76 GLY A C 20
ATOM 34852 O O . GLY A 1 76 ? -21.722 37.977 2.837 1.00 40.01 76 GLY A O 20
ATOM 34856 N N . ALA A 1 77 ? -20.416 36.395 1.912 1.00 14.52 77 ALA A N 20
ATOM 34857 C CA . ALA A 1 77 ? -20.471 35.516 3.073 1.00 12.11 77 ALA A CA 20
ATOM 34858 C C . ALA A 1 77 ? -19.853 36.183 4.297 1.00 23.03 77 ALA A C 20
ATOM 34859 O O . ALA A 1 77 ? -19.260 37.258 4.198 1.00 74.33 77 ALA A O 20
ATOM 34866 N N . THR A 1 78 ? -19.996 35.539 5.451 1.00 51.23 78 THR A N 20
ATOM 34867 C CA . THR A 1 78 ? -19.454 36.072 6.695 1.00 61.32 78 THR A CA 20
ATOM 34868 C C . THR A 1 78 ? -18.316 35.200 7.216 1.00 14.45 78 THR A C 20
ATOM 34869 O O . THR A 1 78 ? -17.998 34.163 6.634 1.00 4.42 78 THR A O 20
ATOM 34880 N N . VAL A 1 79 ? -17.704 35.629 8.315 1.00 33.03 79 VAL A N 20
ATOM 34881 C CA . VAL A 1 79 ? -16.602 34.888 8.915 1.00 23.22 79 VAL A CA 20
ATOM 34882 C C . VAL A 1 79 ? -17.025 33.467 9.271 1.00 0.02 79 VAL A C 20
ATOM 34883 O O . VAL A 1 79 ? -16.211 32.543 9.255 1.00 30.44 79 VAL A O 20
ATOM 34896 N N . TYR A 1 80 ? -18.303 33.299 9.592 1.00 43.20 80 TYR A N 20
ATOM 34897 C CA . TYR A 1 80 ? -18.835 31.990 9.953 1.00 74.33 80 TYR A CA 20
ATOM 34898 C C . TYR A 1 80 ? -18.950 31.090 8.727 1.00 35.33 80 TYR A C 20
ATOM 34899 O O . TYR A 1 80 ? -18.904 29.865 8.836 1.00 35.32 80 TYR A O 20
ATOM 34917 N N . GLU A 1 81 ? -19.098 31.708 7.560 1.00 0.44 81 GLU A N 20
ATOM 34918 C CA . GLU A 1 81 ? -19.220 30.964 6.312 1.00 72.11 81 GLU A CA 20
ATOM 34919 C C . GLU A 1 81 ? -17.880 30.353 5.910 1.00 52.35 81 GLU A C 20
ATOM 34920 O O . GLU A 1 81 ? -17.778 29.145 5.690 1.00 52.12 81 GLU A O 20
ATOM 34932 N N . ILE A 1 82 ? -16.857 31.195 5.816 1.00 73.53 82 ILE A N 20
ATOM 34933 C CA . ILE A 1 82 ? -15.524 30.739 5.442 1.00 60.41 82 ILE A CA 20
ATOM 34934 C C . ILE A 1 82 ? -15.058 29.605 6.348 1.00 23.25 82 ILE A C 20
ATOM 34935 O O . ILE A 1 82 ? -14.335 28.707 5.914 1.00 13.04 82 ILE A O 20
ATOM 34951 N N . ALA A 1 83 ? -15.476 29.651 7.608 1.00 62.53 83 ALA A N 20
ATOM 34952 C CA . ALA A 1 83 ? -15.103 28.624 8.574 1.00 41.34 83 ALA A CA 20
ATOM 34953 C C . ALA A 1 83 ? -15.631 27.257 8.153 1.00 30.24 83 ALA A C 20
ATOM 34954 O O . ALA A 1 83 ? -14.889 26.273 8.138 1.00 53.14 83 ALA A O 20
ATOM 34961 N N . ARG A 1 84 ? -16.914 27.201 7.812 1.00 24.11 84 ARG A N 20
ATOM 34962 C CA . ARG A 1 84 ? -17.539 25.953 7.393 1.00 51.30 84 ARG A CA 20
ATOM 34963 C C . ARG A 1 84 ? -17.080 25.558 5.992 1.00 13.33 84 ARG A C 20
ATOM 34964 O O . ARG A 1 84 ? -16.768 24.396 5.736 1.00 32.12 84 ARG A O 20
ATOM 34985 N N . GLN A 1 85 ? -17.044 26.534 5.090 1.00 34.32 85 GLN A N 20
ATOM 34986 C CA . GLN A 1 85 ? -16.624 26.289 3.715 1.00 64.43 85 GLN A CA 20
ATOM 34987 C C . GLN A 1 85 ? -15.256 25.616 3.676 1.00 13.34 85 GLN A C 20
ATOM 34988 O O . GLN A 1 85 ? -15.095 24.543 3.092 1.00 50.33 85 GLN A O 20
ATOM 35002 N N . LEU A 1 86 ? -14.271 26.253 4.300 1.00 33.23 86 LEU A N 20
ATOM 35003 C CA . LEU A 1 86 ? -12.914 25.717 4.337 1.00 44.01 86 LEU A CA 20
ATOM 35004 C C . LEU A 1 86 ? -12.793 24.613 5.382 1.00 62.14 86 LEU A C 20
ATOM 35005 O O . LEU A 1 86 ? -11.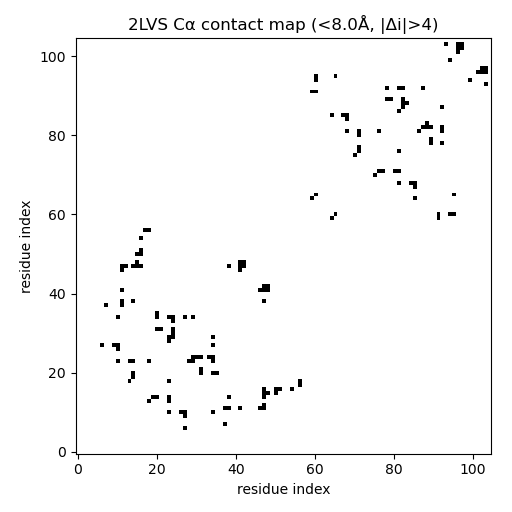858 23.815 5.351 1.00 23.42 86 LEU A O 20
ATOM 35021 N N . GLY A 1 87 ? -13.748 24.573 6.307 1.00 24.03 87 GLY A N 20
ATOM 35022 C CA . GLY A 1 87 ? -13.731 23.561 7.347 1.00 43.25 87 GLY A CA 20
ATOM 35023 C C . GLY A 1 87 ? -12.611 23.776 8.345 1.00 63.23 87 GLY A C 20
ATOM 35024 O O . GLY A 1 87 ? -11.989 22.818 8.806 1.00 55.30 87 GLY A O 20
ATOM 35028 N N . ARG A 1 88 ? -12.352 25.035 8.681 1.00 40.34 88 ARG A N 20
ATOM 35029 C CA . ARG A 1 88 ? -11.297 25.373 9.629 1.00 53.33 88 ARG A CA 20
ATOM 35030 C C . ARG A 1 88 ? -11.887 25.920 10.925 1.00 72.34 88 ARG A C 20
ATOM 35031 O O . ARG A 1 88 ? -13.004 26.438 10.958 1.00 64.54 88 ARG A O 20
ATOM 35052 N N . PRO A 1 89 ? -11.120 25.803 12.020 1.00 42.22 89 PRO A N 20
ATOM 35053 C CA . PRO A 1 89 ? -11.546 26.280 13.339 1.00 51.53 89 PRO A CA 20
ATOM 35054 C C . PRO A 1 89 ? -11.596 27.802 13.417 1.00 70.34 89 PRO A C 20
ATOM 35055 O O . PRO A 1 89 ? -11.447 28.489 12.407 1.00 51.43 89 PRO A O 20
ATOM 35066 N N . GLU A 1 90 ? -11.805 28.322 14.622 1.00 34.31 90 GLU A N 20
ATOM 35067 C CA . GLU A 1 90 ? -11.873 29.764 14.831 1.00 42.14 90 GLU A CA 20
ATOM 35068 C C . GLU A 1 90 ? -10.475 30.368 14.919 1.00 51.32 90 GLU A C 20
ATOM 35069 O O . GLU A 1 90 ? -10.277 31.547 14.627 1.00 53.41 90 GLU A O 20
ATOM 35081 N N . SER A 1 91 ? -9.508 29.552 15.324 1.00 65.31 91 SER A N 20
ATOM 35082 C CA . SER A 1 91 ? -8.129 30.006 15.455 1.00 71.13 91 SER A CA 20
ATOM 35083 C C . SER A 1 91 ? -7.481 30.179 14.085 1.00 3.45 91 SER A C 20
ATOM 35084 O O . SER A 1 91 ? -6.806 31.175 13.824 1.00 21.11 91 SER A O 20
ATOM 35092 N N . THR A 1 92 ? -7.691 29.199 13.210 1.00 54.23 92 THR A N 20
ATOM 35093 C CA . THR A 1 92 ? -7.128 29.241 11.866 1.00 62.42 92 THR A CA 20
ATOM 35094 C C . THR A 1 92 ? -7.544 30.512 11.135 1.00 35.41 92 THR A C 20
ATOM 35095 O O . THR A 1 92 ? -6.703 31.229 10.590 1.00 45.32 92 THR A O 20
ATOM 35106 N N . ILE A 1 93 ? -8.844 30.786 11.128 1.00 14.31 93 ILE A N 20
ATOM 35107 C CA . ILE A 1 93 ? -9.369 31.973 10.464 1.00 42.41 93 ILE A CA 20
ATOM 35108 C C . ILE A 1 93 ? -8.883 33.246 11.147 1.00 62.03 93 ILE A C 20
ATOM 35109 O O . ILE A 1 93 ? -8.505 34.213 10.485 1.00 0.21 93 ILE A O 20
ATOM 35125 N N . TYR A 1 94 ? -8.893 33.239 12.476 1.00 42.10 94 TYR A N 20
ATOM 35126 C CA . TYR A 1 94 ? -8.453 34.394 13.250 1.00 3.43 94 TYR A CA 20
ATOM 35127 C C . TYR A 1 94 ? -6.981 34.696 12.987 1.00 74.43 94 TYR A C 20
ATOM 35128 O O . TYR A 1 94 ? -6.566 35.855 12.973 1.00 33.43 94 TYR A O 20
ATOM 35146 N N . TYR A 1 95 ? -6.196 33.645 12.780 1.00 22.42 95 TYR A N 20
ATOM 35147 C CA . TYR A 1 95 ? -4.769 33.795 12.521 1.00 34.05 95 TYR A CA 20
ATOM 35148 C C . TYR A 1 95 ? -4.527 34.386 11.135 1.00 14.11 95 TYR A C 20
ATOM 35149 O O . TYR A 1 95 ? -3.615 35.189 10.941 1.00 74.50 95 TYR A O 20
ATOM 35167 N N . ALA A 1 96 ? -5.352 33.983 10.174 1.00 62.14 96 ALA A N 20
ATOM 35168 C CA . ALA A 1 96 ? -5.230 34.474 8.807 1.00 52.41 96 ALA A CA 20
ATOM 35169 C C . ALA A 1 96 ? -5.361 35.992 8.755 1.00 33.31 96 ALA A C 20
ATOM 35170 O O . ALA A 1 96 ? -4.492 36.682 8.220 1.00 71.52 96 ALA A O 20
ATOM 35177 N N . LEU A 1 97 ? -6.450 36.508 9.315 1.00 3.23 97 LEU A N 20
ATOM 35178 C CA . LEU A 1 97 ? -6.694 37.945 9.332 1.00 13.42 97 LEU A CA 20
ATOM 35179 C C . LEU A 1 97 ? -5.705 38.655 10.251 1.00 53.54 97 LEU A C 20
ATOM 35180 O O . LEU A 1 97 ? -5.073 39.637 9.862 1.00 40.01 97 LEU A O 20
ATOM 35196 N N . LYS A 1 98 ? -5.575 38.149 11.474 1.00 13.45 98 LYS A N 20
ATOM 35197 C CA . LYS A 1 98 ? -4.661 38.732 12.448 1.00 53.14 98 LYS A CA 20
ATOM 35198 C C . LYS A 1 98 ? -3.255 38.854 11.871 1.00 54.12 98 LYS A C 20
ATOM 35199 O O . LYS A 1 98 ? -2.697 39.950 11.793 1.00 41.25 98 LYS A O 20
ATOM 35218 N N . LYS A 1 99 ? -2.686 37.725 11.465 1.00 65.12 99 LYS A N 20
ATOM 35219 C CA . LYS A 1 99 ? -1.346 37.705 10.891 1.00 52.33 99 LYS A CA 20
ATOM 35220 C C . LYS A 1 99 ? -1.254 38.645 9.693 1.00 22.23 99 LYS A C 20
ATOM 35221 O O . LYS A 1 99 ? -0.176 39.143 9.364 1.00 64.03 99 LYS A O 20
ATOM 35240 N N . LEU A 1 100 ? -2.388 38.885 9.046 1.00 41.21 100 LEU A N 20
ATOM 35241 C CA . LEU A 1 100 ? -2.435 39.767 7.885 1.00 60.22 100 LEU A CA 20
ATOM 35242 C C . LEU A 1 100 ? -2.260 41.224 8.301 1.00 24.23 100 LEU A C 20
ATOM 35243 O O . LEU A 1 100 ? -1.802 42.053 7.516 1.00 51.31 100 LEU A O 20
ATOM 35259 N N . GLY A 1 101 ? -2.625 41.528 9.543 1.00 13.20 101 GLY A N 20
ATOM 35260 C CA . GLY A 1 101 ? -2.499 42.884 10.042 1.00 35.21 101 GLY A CA 20
ATOM 35261 C C . GLY A 1 101 ? -3.830 43.608 10.097 1.00 11.21 101 GLY A C 20
ATOM 35262 O O . GLY A 1 101 ? -3.874 44.839 10.134 1.00 71.35 101 GLY A O 20
ATOM 35266 N N . LEU A 1 102 ? -4.917 42.846 10.100 1.00 24.14 102 LEU A N 20
ATOM 35267 C CA . LEU A 1 102 ? -6.256 43.422 10.148 1.00 35.20 102 LEU A CA 20
ATOM 35268 C C . LEU A 1 102 ? -6.626 43.823 11.573 1.00 24.42 102 LEU A C 20
ATOM 35269 O O . LEU A 1 102 ? -5.875 43.567 12.515 1.00 52.32 102 LEU A O 20
ATOM 35285 N N . LYS A 1 103 ? -7.787 44.449 11.723 1.00 12.34 103 LYS A N 20
ATOM 35286 C CA . LYS A 1 103 ? -8.259 44.883 13.033 1.00 43.41 103 LYS A CA 20
ATOM 35287 C C . LYS A 1 103 ? -9.392 43.988 13.526 1.00 21.41 103 LYS A C 20
ATOM 35288 O O . LYS A 1 103 ? -10.473 44.469 13.870 1.00 34.43 103 LYS A O 20
ATOM 35307 N N . LEU A 1 104 ? -9.137 42.684 13.561 1.00 31.11 104 LEU A N 20
ATOM 35308 C CA . LEU A 1 104 ? -10.135 41.722 14.015 1.00 22.22 104 LEU A CA 20
ATOM 35309 C C . LEU A 1 104 ? -10.276 41.759 15.533 1.00 52.03 104 LEU A C 20
ATOM 35310 O O . LEU A 1 104 ? -9.454 41.197 16.256 1.00 74.34 104 LEU A O 20
ATOM 35326 N N . GLU A 1 105 ? -11.325 42.423 16.008 1.00 54.53 105 GLU A N 20
ATOM 35327 C CA . GLU A 1 105 ? -11.575 42.533 17.441 1.00 64.24 105 GLU A CA 20
ATOM 35328 C C . GLU A 1 105 ? -12.886 41.848 17.819 1.00 15.33 105 GLU A C 20
ATOM 35329 O O . GLU A 1 105 ? -12.887 40.746 18.364 1.00 4.02 105 GLU A O 20
#

Nearest PDB structures (foldseek):
  2lvs-assembly1_A  TM=4.783E-01  e=2.920E-13  Hyperthermus butylicus DSM 5456
  1mdm-assembly1_A  TM=4.240E-01  e=4.019E-02  Homo sapiens
  6pax-assembly1_A  TM=4.192E-01  e=4.984E-02  Homo sapiens
  1pdn-assembly1_C  TM=4.774E-01  e=1.717E-01  Drosophila melanogaster
  8q90-assembly1_B  TM=5.049E-01  e=5.603E-01  Haloferax mediterranei

Organism: Hyperthermus butylicus (strain DSM 5456 / JCM 9403 / PLM1-5) (NCBI:txid415426)